Protein 1U5L (pdb70)

Sequence (107 aa):
GSVVGGLGGYALGSAMSGMRMNFDRPEERQWWNENSNRYPNQVYYKEYNDRSVPEGRFVRDCVNITVTEYKIDPNENQNVTQVEVRVMKQVIQEMCMQQYQQYQLASGSVVGGLGGYALGSAMSGMRMNFDRPEERQWWNENSNRYPNQVYYKEYNDRSVPEGRFVRDCVNITVTEYKIDPNENQNVTQVEVRVMKQVIQEMCMQQYQQYQLASGSVVGGLGGYALGSAMSGMRMNFDRPEERQWWNENSNRYPNQVYYKEYNDRSVPEGRFVRDCVNITVTEYKIDPNENQNVTQVEVRVMKQVIQEMCMQQYQQYQLASGSVVGGLGGYALGSAMSGMRMNFDRPEERQWWNENSNRYPNQVYYKEYNDRSVPEGRFVRDCVNITVTEYKIDPNENQNVTQVEVRVMKQVIQEMCMQQYQQYQLASGSVVGGLGGYALGSAMSGMRMNFDRPEERQWWNENSNRYPNQVYYKEYNDRSVPEGRFVRDCVNITVTEYKIDPNENQNVTQVEVRVMKQVIQEMCMQQYQQYQLASGSVVGGLGGYALGSAMSGMRMNFDRPEERQWWNENSNRYPNQVYYKEYNDRSVPEGRFVRDCVNITVTEYKIDPNENQNVTQVEVRVMKQVIQEMCMQQYQQYQLASGSVVGGLGGYALGSAMSGMRMNFDRPEERQWWNENSNRYPNQVYYKEYNDRSVPEGRFVRDCVNITVTEYKIDPNENQNVTQVEVRVMKQVIQEMCMQQYQQYQLASGSVVGGLGGYALGSAMSGMRMNFDRPEERQWWNENSNRYPNQVYYKEYNDRSVPEGRFVRDCVNITVTEYKIDPNENQNVTQVEVRVMKQVIQEMCMQQYQQYQLASGSVVGGLGGYALGSAMSGMRMNFDRPEERQWWNENSNRYPNQVYYKEYNDRSVPEGRFVRDCVNITVTEYKIDPNENQNVTQVEVRVMKQVIQEMCMQQYQQYQLASGSVVGGLGGYALGSAMSGMRMNFDRPEERQWWNENSNRYPNQVYYKEYNDRSVPEGRFVRDCVNITVTEYKIDPNENQNVTQVEVRVMKQVIQEMCMQQYQQYQLASGSVVGGLGGYALGSAMSGMRMNFDRPEERQWWNENSNRYPNQVYYKEYNDRSVPEGRFVRDCVNITVTEYKIDPNENQNVTQVEVRVMKQVIQEMCMQQYQQYQLASGSVVGGLGGYALGSAMSGMRMNFDRPEERQWWNENSNRYPNQVYYKEYNDRSVPEGRFVRDCVNITVTEYKIDPNENQNVTQVEVRVMKQVIQEMCMQQYQQYQLASGSVVGGLGGYALGSAMSGMRMNFDRPEERQWWNENSNRYPNQVYYKEYNDRSVPEGRFVRDCVNITVTEYKIDPNENQNVTQVEVRVMKQVIQEMCMQQYQQYQLASGSVVGGLGGYALGSAMSGMRMNFDRPEERQWWNENSNRYPNQVYYKEYNDRSVPEGRFVRDCVNITVTEYKIDPNENQNVTQVEVRVMKQVIQEMCMQQYQQYQLASGSVVGGLGGYALGSAMSGMRMNFDRPEERQWWNENSNRYPNQVYYKEYNDRSVPEGRFVRDCVNITVTEYKIDPNENQNVTQVEVRVMKQVIQEMCMQQYQQYQLASGSVVGGLGGYALGSAMSGMRMNFDRPEERQWWNENSNRYPNQVYYKEYNDRSVPEGRFVRDCVNITVTEYKIDPNENQNVTQVEVRVMKQVIQEMCMQQYQQYQLASGSVVGGLGGYALGSAMSGMRMNFDRPEERQWWNENSNRYPNQVYYKEYNDRSVPEGRFVRDCVNITVTEYKIDPNENQNVTQVEVRVMKQVIQEMCMQQYQQYQLASGSVVGGLGGYALGSAMSGMRMNFDRPEERQWWNENSNRYPNQVYYKEYNDRSVPEGRFVRDCVNITVTEYKIDPNENQNVTQVEVRVMKQVIQEMCMQQYQQYQLASGSVVGGLGGYALGSAMSGMRMNFDRPEERQWWNENSNRYPNQVYYKEYNDRSVPEGRFVRDCVNITVTEYKIDPNENQNVTQVEVRVMKQVIQEMCMQQYQQYQLASGSVVGGLGGYALGSAMSGMRMNFDRPEERQWWNENSNRYPNQVYYKEYNDRSVPEGRFVRDCVNITVTEYKIDPNENQNVTQVEVRVMKQVIQEMCMQQYQQYQLAS

CATH classification: 1.10.790.10

Radius of gyration: 13.95 Å; Cα contacts (8 Å, |Δi|>4): 110; chains: 1; bounding box: 38×28×26 Å

InterPro domains:
  IPR000817 Prion protein [SM00157] (26-257)
  IPR022416 Prion/Doppel protein, beta-ribbon domain [PF00377] (156-268)
  IPR022416 Prion/Doppel protein, beta-ribbon domain [PS00291] (135-150)
  IPR025860 Major prion protein N-terminal [PF11587] (1-26)
  IPR036924 Prion/Doppel beta-ribbon domain superfamily [G3DSA:1.10.790.10] (111-250)
  IPR036924 Prion/Doppel beta-ribbon domain superfamily [SSF54098] (146-249)

Secondary structure (DSSP, 8-state):
--S-SS-BTBEE----SS-----SSHHHHHHHHH-SS---S--EEPPPSS----TTHHHHHHHHHHHHHTT--TTTTSS--HHHHHHHHHHHHHHHHHHHHHHHHH-

Organism: Trachemys scripta (NCBI:txid34903)

Nearest PDB structures (foldseek):
  1u5l-assembly1_A  TM=9.278E-01  e=4.563E-16  Trachemys scripta
  6sv2-assembly1_A  TM=7.487E-01  e=4.931E-07  Homo sapiens
  1e1s-assembly1_A  TM=7.361E-01  e=8.652E-07  Homo sapiens
  1qm2-assembly1_A  TM=7.498E-01  e=1.044E-06  Homo sapiens
  4dgi-assembly1_A  TM=7.577E-01  e=9.290E-06  Homo sapiens

Foldseek 3Di:
DDDDQACPAWAKDDFPQLDADDDPDDPLRVVVVVDRDLDTRIWTFHDDPPLPDDLPPRLVVRLVVNCVSRQDDCVGNVHDDVSCVPNSRRSSSVSVSVVCVVSVVVD

Solvent-accessible surface area: 7031 Å² total; per-residue (Å²): 124,122,136,93,50,20,70,81,80,58,25,49,6,76,61,38,89,65,38,185,31,136,30,139,137,89,98,1,124,124,47,23,101,118,62,114,74,98,40,67,31,45,0,14,13,72,114,22,125,88,136,98,12,79,109,39,105,2,4,159,32,1,6,74,16,0,24,83,60,23,137,14,74,57,144,120,48,149,136,20,72,143,36,27,31,88,0,1,97,72,0,0,41,74,5,0,64,118,7,25,97,76,5,76,122,75,77

Structure (mmCIF, N/CA/C/O backbone):
data_1U5L
#
_entry.id   1U5L
#
loop_
_atom_site.group_PDB
_atom_site.id
_atom_site.type_symbol
_atom_site.label_atom_id
_atom_site.label_alt_id
_atom_site.label_comp_id
_atom_site.label_asym_id
_atom_site.label_entity_id
_atom_site.label_seq_id
_atom_site.pdbx_PDB_ins_code
_atom_site.Cartn_x
_atom_site.Cartn_y
_atom_site.Cartn_z
_atom_site.occupancy
_atom_site.B_iso_or_equiv
_atom_site.auth_seq_id
_atom_site.auth_comp_id
_atom_site.auth_asym_id
_atom_site.auth_atom_id
_atom_site.pdbx_PDB_model_num
ATOM 1 N N . GLY A 1 1 ? 2.997 -17.854 12.427 1.00 0.00 119 GLY A N 1
ATOM 2 C CA . GLY A 1 1 ? 4.056 -16.873 12.689 1.00 0.00 119 GLY A CA 1
ATOM 3 C C . GLY A 1 1 ? 3.704 -16.049 13.913 1.00 0.00 119 GLY A C 1
ATOM 4 O O . GLY A 1 1 ? 2.556 -15.628 14.060 1.00 0.00 119 GLY A O 1
ATOM 8 N N . SER A 1 2 ? 4.673 -15.808 14.800 1.00 0.00 120 SER A N 1
ATOM 9 C CA . SER A 1 2 ? 4.504 -15.029 16.016 1.00 0.00 120 SER A CA 1
ATOM 10 C C . SER A 1 2 ? 3.794 -13.695 15.767 1.00 0.00 120 SER A C 1
ATOM 11 O O . SER A 1 2 ? 2.775 -13.455 16.418 1.00 0.00 120 SER A O 1
ATOM 19 N N . VAL A 1 3 ? 4.307 -12.844 14.869 1.00 0.00 121 VAL A N 1
ATOM 20 C CA . VAL A 1 3 ? 3.833 -11.477 14.635 1.00 0.00 121 VAL A CA 1
ATOM 21 C C . VAL A 1 3 ? 4.599 -10.877 13.436 1.00 0.00 121 VAL A C 1
ATOM 22 O O . VAL A 1 3 ? 5.415 -9.967 13.588 1.00 0.00 121 VAL A O 1
ATOM 35 N N . VAL A 1 4 ? 4.378 -11.388 12.222 1.00 0.00 122 VAL A N 1
ATOM 36 C CA . VAL A 1 4 ? 4.977 -10.847 11.002 1.00 0.00 122 VAL A CA 1
ATOM 37 C C . VAL A 1 4 ? 3.907 -10.840 9.919 1.00 0.00 122 VAL A C 1
ATOM 38 O O . VAL A 1 4 ? 3.347 -11.886 9.579 1.00 0.00 122 VAL A O 1
ATOM 51 N N . GLY A 1 5 ? 3.677 -9.665 9.337 1.00 0.00 123 GLY A N 1
ATOM 52 C CA . GLY A 1 5 ? 2.793 -9.511 8.197 1.00 0.00 123 GLY A CA 1
ATOM 53 C C . GLY A 1 5 ? 3.431 -10.101 6.945 1.00 0.00 123 GLY A C 1
ATOM 54 O O . GLY A 1 5 ? 2.752 -10.806 6.198 1.00 0.00 123 GLY A O 1
ATOM 58 N N . GLY A 1 6 ? 4.726 -9.860 6.736 1.00 0.00 124 GLY A N 1
ATOM 59 C CA . GLY A 1 6 ? 5.491 -10.396 5.624 1.00 0.00 124 GLY A CA 1
ATOM 60 C C . GLY A 1 6 ? 6.950 -9.945 5.538 1.00 0.00 124 GLY A C 1
ATOM 61 O O . GLY A 1 6 ? 7.600 -10.359 4.586 1.00 0.00 124 GLY A O 1
ATOM 65 N N . LEU A 1 7 ? 7.472 -9.111 6.459 1.00 0.00 125 LEU A N 1
ATOM 66 C CA . LEU A 1 7 ? 8.799 -8.503 6.427 1.00 0.00 125 LEU A CA 1
ATOM 67 C C . LEU A 1 7 ? 9.932 -9.318 5.832 1.00 0.00 125 LEU A C 1
ATOM 68 O O . LEU A 1 7 ? 10.164 -9.269 4.631 1.00 0.00 125 LEU A O 1
ATOM 84 N N . GLY A 1 8 ? 10.669 -9.984 6.695 1.00 0.00 126 GLY A N 1
ATOM 85 C CA . GLY A 1 8 ? 11.673 -11.006 6.394 1.00 0.00 126 GLY A CA 1
ATOM 86 C C . GLY A 1 8 ? 12.664 -10.689 5.259 1.00 0.00 126 GLY A C 1
ATOM 87 O O . GLY A 1 8 ? 13.185 -11.627 4.659 1.00 0.00 126 GLY A O 1
ATOM 91 N N . GLY A 1 9 ? 12.929 -9.418 4.950 1.00 0.00 127 GLY A N 1
ATOM 92 C CA . GLY A 1 9 ? 13.741 -8.994 3.813 1.00 0.00 127 GLY A CA 1
ATOM 93 C C . GLY A 1 9 ? 13.230 -7.701 3.173 1.00 0.00 127 GLY A C 1
ATOM 94 O O . GLY A 1 9 ? 13.989 -7.026 2.466 1.00 0.00 127 GLY A O 1
ATOM 98 N N . TYR A 1 10 ? 11.983 -7.315 3.454 1.00 0.00 128 TYR A N 1
ATOM 99 C CA . TYR A 1 10 ? 11.466 -5.963 3.270 1.00 0.00 128 TYR A CA 1
ATOM 100 C C . TYR A 1 10 ? 11.941 -5.113 4.440 1.00 0.00 128 TYR A C 1
ATOM 101 O O . TYR A 1 10 ? 11.954 -5.552 5.593 1.00 0.00 128 TYR A O 1
ATOM 119 N N . ALA A 1 11 ? 12.298 -3.876 4.129 1.00 0.00 129 ALA A N 1
ATOM 120 C CA . ALA A 1 11 ? 12.359 -2.766 5.049 1.00 0.00 129 ALA A CA 1
ATOM 121 C C . ALA A 1 11 ? 10.927 -2.259 5.176 1.00 0.00 129 ALA A C 1
ATOM 122 O O . ALA A 1 11 ? 10.358 -1.814 4.185 1.00 0.00 129 ALA A O 1
ATOM 129 N N . LEU A 1 12 ? 10.271 -2.380 6.329 1.00 0.00 130 LEU A N 1
ATOM 130 C CA . LEU A 1 12 ? 8.925 -1.845 6.473 1.00 0.00 130 LEU A CA 1
ATOM 131 C C . LEU A 1 12 ? 8.999 -0.397 6.911 1.00 0.00 130 LEU A C 1
ATOM 132 O O . LEU A 1 12 ? 9.991 0.057 7.494 1.00 0.00 130 LEU A O 1
ATOM 148 N N . GLY A 1 13 ? 7.913 0.317 6.647 1.00 0.00 131 GLY A N 1
ATOM 149 C CA . GLY A 1 13 ? 7.774 1.678 7.121 1.00 0.00 131 GLY A CA 1
ATOM 150 C C . GLY A 1 13 ? 7.333 1.705 8.574 1.00 0.00 131 GLY A C 1
ATOM 151 O O . GLY A 1 13 ? 6.994 0.665 9.148 1.00 0.00 131 GLY A O 1
ATOM 155 N N . SER A 1 14 ? 7.284 2.894 9.173 1.00 0.00 132 SER A N 1
ATOM 156 C CA . SER A 1 14 ? 6.494 3.070 10.369 1.00 0.00 132 SER A CA 1
ATOM 157 C C . SER A 1 14 ? 5.016 3.022 9.995 1.00 0.00 132 SER A C 1
ATOM 158 O O . SER A 1 14 ? 4.601 3.317 8.872 1.00 0.00 132 SER A O 1
ATOM 166 N N . ALA A 1 15 ? 4.230 2.631 10.981 1.00 0.00 133 ALA A N 1
ATOM 167 C CA . ALA A 1 15 ? 2.789 2.706 11.000 1.00 0.00 133 ALA A CA 1
ATOM 168 C C . ALA A 1 15 ? 2.395 4.168 11.190 1.00 0.00 133 ALA A C 1
ATOM 169 O O . ALA A 1 15 ? 2.413 4.695 12.305 1.00 0.00 133 ALA A O 1
ATOM 176 N N . MET A 1 16 ? 2.108 4.792 10.056 1.00 0.00 134 MET A N 1
ATOM 177 C CA . MET A 1 16 ? 1.878 6.204 9.784 1.00 0.00 134 MET A CA 1
ATOM 178 C C . MET A 1 16 ? 1.081 6.878 10.905 1.00 0.00 134 MET A C 1
ATOM 179 O O . MET A 1 16 ? 1.713 7.543 11.724 1.00 0.00 134 MET A O 1
ATOM 193 N N . SER A 1 17 ? -0.244 6.668 10.987 1.00 0.00 135 SER A N 1
ATOM 194 C CA . SER A 1 17 ? -1.174 6.839 12.115 1.00 0.00 135 SER A CA 1
ATOM 195 C C . SER A 1 17 ? -2.565 7.301 11.669 1.00 0.00 135 SER A C 1
ATOM 196 O O . SER A 1 17 ? -2.686 8.208 10.847 1.00 0.00 135 SER A O 1
ATOM 204 N N . GLY A 1 18 ? -3.604 6.716 12.274 1.00 0.00 136 GLY A N 1
ATOM 205 C CA . GLY A 1 18 ? -5.008 7.087 12.124 1.00 0.00 136 GLY A CA 1
ATOM 206 C C . GLY A 1 18 ? -5.418 7.332 10.675 1.00 0.00 136 GLY A C 1
ATOM 207 O O . GLY A 1 18 ? -5.985 8.391 10.396 1.00 0.00 136 GLY A O 1
ATOM 211 N N . MET A 1 19 ? -5.114 6.396 9.766 1.00 0.00 137 MET A N 1
ATOM 212 C CA . MET A 1 19 ? -5.162 6.651 8.328 1.00 0.00 137 MET A CA 1
ATOM 213 C C . MET A 1 19 ? -6.532 7.155 7.860 1.00 0.00 137 MET A C 1
ATOM 214 O O . MET A 1 19 ? -7.586 6.760 8.376 1.00 0.00 137 MET A O 1
ATOM 228 N N . ARG A 1 20 ? -6.519 7.993 6.824 1.00 0.00 138 ARG A N 1
ATOM 229 C CA . ARG A 1 20 ? -7.684 8.607 6.199 1.00 0.00 138 ARG A CA 1
ATOM 230 C C . ARG A 1 20 ? -7.466 8.709 4.700 1.00 0.00 138 ARG A C 1
ATOM 231 O O . ARG A 1 20 ? -6.379 8.424 4.213 1.00 0.00 138 ARG A O 1
ATOM 252 N N . MET A 1 21 ? -8.512 9.099 3.983 1.00 0.00 139 MET A N 1
ATOM 253 C CA . MET A 1 21 ? -8.545 9.306 2.547 1.00 0.00 139 MET A CA 1
ATOM 254 C C . MET A 1 21 ? -9.883 9.992 2.240 1.00 0.00 139 MET A C 1
ATOM 255 O O . MET A 1 21 ? -10.797 9.964 3.073 1.00 0.00 139 MET A O 1
ATOM 269 N N . ASN A 1 22 ? -10.034 10.582 1.051 1.00 0.00 140 ASN A N 1
ATOM 270 C CA . ASN A 1 22 ? -11.281 11.216 0.604 1.00 0.00 140 ASN A CA 1
ATOM 271 C C . ASN A 1 22 ? -11.987 10.393 -0.474 1.00 0.00 140 ASN A C 1
ATOM 272 O O . ASN A 1 22 ? -13.215 10.321 -0.466 1.00 0.00 140 ASN A O 1
ATOM 283 N N . PHE A 1 23 ? -11.213 9.706 -1.321 1.00 0.00 141 PHE A N 1
ATOM 284 C CA . PHE A 1 23 ? -11.599 8.752 -2.358 1.00 0.00 141 PHE A CA 1
ATOM 285 C C . PHE A 1 23 ? -12.378 9.386 -3.511 1.00 0.00 141 PHE A C 1
ATOM 286 O O . PHE A 1 23 ? -13.141 10.342 -3.339 1.00 0.00 141 PHE A O 1
ATOM 303 N N . ASP A 1 24 ? -12.213 8.792 -4.692 1.00 0.00 142 ASP A N 1
ATOM 304 C CA . ASP A 1 24 ? -12.686 9.339 -5.960 1.00 0.00 142 ASP A CA 1
ATOM 305 C C . ASP A 1 24 ? -14.109 8.873 -6.288 1.00 0.00 142 ASP A C 1
ATOM 306 O O . ASP A 1 24 ? -14.893 9.628 -6.861 1.00 0.00 142 ASP A O 1
ATOM 315 N N . ARG A 1 25 ? -14.482 7.644 -5.913 1.00 0.00 143 ARG A N 1
ATOM 316 C CA . ARG A 1 25 ? -15.839 7.136 -5.893 1.00 0.00 143 ARG A CA 1
ATOM 317 C C . ARG A 1 25 ? -16.270 6.968 -4.432 1.00 0.00 143 ARG A C 1
ATOM 318 O O . ARG A 1 25 ? -15.434 6.945 -3.523 1.00 0.00 143 ARG A O 1
ATOM 339 N N . PRO A 1 26 ? -17.580 6.849 -4.183 1.00 0.00 144 PRO A N 1
ATOM 340 C CA . PRO A 1 26 ? -18.128 6.728 -2.840 1.00 0.00 144 PRO A CA 1
ATOM 341 C C . PRO A 1 26 ? -18.053 5.303 -2.294 1.00 0.00 144 PRO A C 1
ATOM 342 O O . PRO A 1 26 ? -18.174 5.137 -1.079 1.00 0.00 144 PRO A O 1
ATOM 353 N N . GLU A 1 27 ? -17.908 4.289 -3.157 1.00 0.00 145 GLU A N 1
ATOM 354 C CA . GLU A 1 27 ? -18.045 2.897 -2.759 1.00 0.00 145 GLU A CA 1
ATOM 355 C C . GLU A 1 27 ? -16.922 2.577 -1.778 1.00 0.00 145 GLU A C 1
ATOM 356 O O . GLU A 1 27 ? -17.164 2.072 -0.682 1.00 0.00 145 GLU A O 1
ATOM 368 N N . GLU A 1 28 ? -15.691 2.891 -2.184 1.00 0.00 146 GLU A N 1
ATOM 369 C CA . GLU A 1 28 ? -14.484 2.634 -1.424 1.00 0.00 146 GLU A CA 1
ATOM 370 C C . GLU A 1 28 ? -14.461 3.496 -0.158 1.00 0.00 146 GLU A C 1
ATOM 371 O O . GLU A 1 28 ? -13.995 3.040 0.879 1.00 0.00 146 GLU A O 1
ATOM 383 N N . ARG A 1 29 ? -15.038 4.704 -0.186 1.00 0.00 147 ARG A N 1
ATOM 384 C CA . ARG A 1 29 ? -15.194 5.513 1.018 1.00 0.00 147 ARG A CA 1
ATOM 385 C C . ARG A 1 29 ? -16.111 4.797 2.000 1.00 0.00 147 ARG A C 1
ATOM 386 O O . ARG A 1 29 ? -15.797 4.733 3.188 1.00 0.00 147 ARG A O 1
ATOM 407 N N . GLN A 1 30 ? -17.230 4.251 1.524 1.00 0.00 148 GLN A N 1
ATOM 408 C CA . GLN A 1 30 ? -18.153 3.534 2.385 1.00 0.00 148 GLN A CA 1
ATOM 409 C C . GLN A 1 30 ? -17.477 2.295 2.968 1.00 0.00 148 GLN A C 1
ATOM 410 O O . GLN A 1 30 ? -17.816 1.892 4.077 1.00 0.00 148 GLN A O 1
ATOM 424 N N . TRP A 1 31 ? -16.538 1.686 2.241 1.00 0.00 149 TRP A N 1
ATOM 425 C CA . TRP A 1 31 ? -15.823 0.510 2.680 1.00 0.00 149 TRP A CA 1
ATOM 426 C C . TRP A 1 31 ? -14.752 0.883 3.703 1.00 0.00 149 TRP A C 1
ATOM 427 O O . TRP A 1 31 ? -14.566 0.207 4.710 1.00 0.00 149 TRP A O 1
ATOM 448 N N . TRP A 1 32 ? -14.069 2.004 3.485 1.00 0.00 150 TRP A N 1
ATOM 449 C CA . TRP A 1 32 ? -13.148 2.565 4.451 1.00 0.00 150 TRP A CA 1
ATOM 450 C C . TRP A 1 32 ? -13.870 2.814 5.764 1.00 0.00 150 TRP A C 1
ATOM 451 O O . TRP A 1 32 ? -13.346 2.479 6.826 1.00 0.00 150 TRP A O 1
ATOM 472 N N . ASN A 1 33 ? -15.063 3.414 5.695 1.00 0.00 151 ASN A N 1
ATOM 473 C CA . ASN A 1 33 ? -15.853 3.708 6.876 1.00 0.00 151 ASN A CA 1
ATOM 474 C C . ASN A 1 33 ? -16.442 2.436 7.483 1.00 0.00 151 ASN A C 1
ATOM 475 O O . ASN A 1 33 ? -16.549 2.363 8.706 1.00 0.00 151 ASN A O 1
ATOM 486 N N . GLU A 1 34 ? -16.738 1.412 6.666 1.00 0.00 152 GLU A N 1
ATOM 487 C CA . GLU A 1 34 ? -17.083 0.044 7.103 1.00 0.00 152 GLU A CA 1
ATOM 488 C C . GLU A 1 34 ? -16.054 -0.395 8.119 1.00 0.00 152 GLU A C 1
ATOM 489 O O . GLU A 1 34 ? -16.418 -0.865 9.193 1.00 0.00 152 GLU A O 1
ATOM 501 N N . ASN A 1 35 ? -14.783 -0.127 7.785 1.00 0.00 153 ASN A N 1
ATOM 502 C CA . ASN A 1 35 ? -13.579 -0.468 8.506 1.00 0.00 153 ASN A CA 1
ATOM 503 C C . ASN A 1 35 ? -13.400 -1.982 8.407 1.00 0.00 153 ASN A C 1
ATOM 504 O O . ASN A 1 35 ? -13.045 -2.442 7.328 1.00 0.00 153 ASN A O 1
ATOM 515 N N . SER A 1 36 ? -13.607 -2.717 9.508 1.00 0.00 154 SER A N 1
ATOM 516 C CA . SER A 1 36 ? -13.199 -4.060 9.927 1.00 0.00 154 SER A CA 1
ATOM 517 C C . SER A 1 36 ? -11.844 -4.593 9.443 1.00 0.00 154 SER A C 1
ATOM 518 O O . SER A 1 36 ? -11.079 -5.109 10.254 1.00 0.00 154 SER A O 1
ATOM 526 N N . ASN A 1 37 ? -11.498 -4.451 8.172 1.00 0.00 155 ASN A N 1
ATOM 527 C CA . ASN A 1 37 ? -10.248 -4.850 7.551 1.00 0.00 155 ASN A CA 1
ATOM 528 C C . ASN A 1 37 ? -9.781 -3.689 6.679 1.00 0.00 155 ASN A C 1
ATOM 529 O O . ASN A 1 37 ? -9.399 -3.846 5.529 1.00 0.00 155 ASN A O 1
ATOM 540 N N . ARG A 1 38 ? -9.794 -2.487 7.259 1.00 0.00 156 ARG A N 1
ATOM 541 C CA . ARG A 1 38 ? -9.116 -1.297 6.737 1.00 0.00 156 ARG A CA 1
ATOM 542 C C . ARG A 1 38 ? -7.585 -1.419 6.800 1.00 0.00 156 ARG A C 1
ATOM 543 O O . ARG A 1 38 ? -6.902 -0.432 6.520 1.00 0.00 156 ARG A O 1
ATOM 564 N N . TYR A 1 39 ? -7.063 -2.592 7.179 1.00 0.00 157 TYR A N 1
ATOM 565 C CA . TYR A 1 39 ? -5.646 -2.922 7.287 1.00 0.00 157 TYR A CA 1
ATOM 566 C C . TYR A 1 39 ? -4.918 -2.038 8.312 1.00 0.00 157 TYR A C 1
ATOM 567 O O . TYR A 1 39 ? -5.516 -1.113 8.878 1.00 0.00 157 TYR A O 1
ATOM 585 N N . PRO A 1 40 ? -3.652 -2.340 8.644 1.00 0.00 158 PRO A N 1
ATOM 586 C CA . PRO A 1 40 ? -2.855 -1.461 9.491 1.00 0.00 158 PRO A CA 1
ATOM 587 C C . PRO A 1 40 ? -2.463 -0.183 8.735 1.00 0.00 158 PRO A C 1
ATOM 588 O O . PRO A 1 40 ? -2.707 -0.033 7.535 1.00 0.00 158 PRO A O 1
ATOM 599 N N . ASN A 1 41 ? -1.842 0.760 9.442 1.00 0.00 159 ASN A N 1
ATOM 600 C CA . ASN A 1 41 ? -1.441 2.074 8.929 1.00 0.00 159 ASN A CA 1
ATOM 601 C C . ASN A 1 41 ? -0.041 1.999 8.289 1.00 0.00 159 ASN A C 1
ATOM 602 O O . ASN A 1 41 ? 0.746 2.932 8.432 1.00 0.00 159 ASN A O 1
ATOM 613 N N . GLN A 1 42 ? 0.353 0.860 7.719 1.00 0.00 160 GLN A N 1
ATOM 614 C CA . GLN A 1 42 ? 1.740 0.558 7.372 1.00 0.00 160 GLN A CA 1
ATOM 615 C C . GLN A 1 42 ? 1.797 -0.095 5.984 1.00 0.00 160 GLN A C 1
ATOM 616 O O . GLN A 1 42 ? 0.767 -0.506 5.456 1.00 0.00 160 GLN A O 1
ATOM 630 N N . VAL A 1 43 ? 2.992 -0.192 5.405 1.00 0.00 161 VAL A N 1
ATOM 631 C CA . VAL A 1 43 ? 3.358 -0.882 4.180 1.00 0.00 161 VAL A CA 1
ATOM 632 C C . VAL A 1 43 ? 4.759 -1.482 4.376 1.00 0.00 161 VAL A C 1
ATOM 633 O O . VAL A 1 43 ? 5.470 -1.159 5.337 1.00 0.00 161 VAL A O 1
ATOM 646 N N . TYR A 1 44 ? 5.169 -2.338 3.449 1.00 0.00 162 TYR A N 1
ATOM 647 C CA . TYR A 1 44 ? 6.475 -2.969 3.389 1.00 0.00 162 TYR A CA 1
ATOM 648 C C . TYR A 1 44 ? 7.145 -2.470 2.112 1.00 0.00 162 TYR A C 1
ATOM 649 O O . TYR A 1 44 ? 6.469 -2.348 1.089 1.00 0.00 162 TYR A O 1
ATOM 667 N N . TYR A 1 45 ? 8.448 -2.188 2.142 1.00 0.00 163 TYR A N 1
ATOM 668 C CA . TYR A 1 45 ? 9.183 -1.766 0.964 1.00 0.00 163 TYR A CA 1
ATOM 669 C C . TYR A 1 45 ? 10.446 -2.597 0.792 1.00 0.00 163 TYR A C 1
ATOM 670 O O . TYR A 1 45 ? 11.102 -3.025 1.734 1.00 0.00 163 TYR A O 1
ATOM 688 N N . LYS A 1 46 ? 10.771 -2.869 -0.463 1.00 0.00 164 LYS A N 1
ATOM 689 C CA . LYS A 1 46 ? 12.090 -3.323 -0.867 1.00 0.00 164 LYS A CA 1
ATOM 690 C C . LYS A 1 46 ? 12.962 -2.075 -0.892 1.00 0.00 164 LYS A C 1
ATOM 691 O O . LYS A 1 46 ? 12.526 -1.025 -1.367 1.00 0.00 164 LYS A O 1
ATOM 710 N N . GLU A 1 47 ? 14.183 -2.180 -0.399 1.00 0.00 165 GLU A N 1
ATOM 711 C CA . GLU A 1 47 ? 15.181 -1.140 -0.588 1.00 0.00 165 GLU A CA 1
ATOM 712 C C . GLU A 1 47 ? 15.792 -1.397 -1.970 1.00 0.00 165 GLU A C 1
ATOM 713 O O . GLU A 1 47 ? 16.149 -2.537 -2.275 1.00 0.00 165 GLU A O 1
ATOM 725 N N . TYR A 1 48 ? 15.854 -0.389 -2.840 1.00 0.00 166 TYR A N 1
ATOM 726 C CA . TYR A 1 48 ? 16.418 -0.497 -4.179 1.00 0.00 166 TYR A CA 1
ATOM 727 C C . TYR A 1 48 ? 17.931 -0.257 -4.126 1.00 0.00 166 TYR A C 1
ATOM 728 O O . TYR A 1 48 ? 18.454 0.340 -3.180 1.00 0.00 166 TYR A O 1
ATOM 746 N N . ASN A 1 49 ? 18.606 -0.633 -5.209 1.00 0.00 167 ASN A N 1
ATOM 747 C CA . ASN A 1 49 ? 19.996 -0.282 -5.499 1.00 0.00 167 ASN A CA 1
ATOM 748 C C . ASN A 1 49 ? 20.099 1.049 -6.243 1.00 0.00 167 ASN A C 1
ATOM 749 O O . ASN A 1 49 ? 21.164 1.668 -6.223 1.00 0.00 167 ASN A O 1
ATOM 760 N N . ASP A 1 50 ? 19.044 1.455 -6.961 1.00 0.00 168 ASP A N 1
ATOM 761 C CA . ASP A 1 50 ? 19.126 2.532 -7.953 1.00 0.00 168 ASP A CA 1
ATOM 762 C C . ASP A 1 50 ? 19.296 3.899 -7.283 1.00 0.00 168 ASP A C 1
ATOM 763 O O . ASP A 1 50 ? 19.844 4.813 -7.898 1.00 0.00 168 ASP A O 1
ATOM 772 N N . ARG A 1 51 ? 18.827 4.024 -6.035 1.00 0.00 169 ARG A N 1
ATOM 773 C CA . ARG A 1 51 ? 18.787 5.159 -5.103 1.00 0.00 169 ARG A CA 1
ATOM 774 C C . ARG A 1 51 ? 18.395 6.541 -5.637 1.00 0.00 169 ARG A C 1
ATOM 775 O O . ARG A 1 51 ? 18.278 7.454 -4.813 1.00 0.00 169 ARG A O 1
ATOM 796 N N . SER A 1 52 ? 18.062 6.683 -6.916 1.00 0.00 170 SER A N 1
ATOM 797 C CA . SER A 1 52 ? 17.458 7.851 -7.525 1.00 0.00 170 SER A CA 1
ATOM 798 C C . SER A 1 52 ? 16.167 7.387 -8.202 1.00 0.00 170 SER A C 1
ATOM 799 O O . SER A 1 52 ? 16.180 6.993 -9.369 1.00 0.00 170 SER A O 1
ATOM 807 N N . VAL A 1 53 ? 15.050 7.404 -7.481 1.00 0.00 171 VAL A N 1
ATOM 808 C CA . VAL A 1 53 ? 13.720 7.140 -7.999 1.00 0.00 171 VAL A CA 1
ATOM 809 C C . VAL A 1 53 ? 12.735 8.264 -7.639 1.00 0.00 171 VAL A C 1
ATOM 810 O O . VAL A 1 53 ? 12.921 8.949 -6.630 1.00 0.00 171 VAL A O 1
ATOM 823 N N . PRO A 1 54 ? 11.656 8.417 -8.428 1.00 0.00 172 PRO A N 1
ATOM 824 C CA . PRO A 1 54 ? 10.511 9.272 -8.162 1.00 0.00 172 PRO A CA 1
ATOM 825 C C . PRO A 1 54 ? 9.384 8.503 -7.440 1.00 0.00 172 PRO A C 1
ATOM 826 O O . PRO A 1 54 ? 9.421 7.275 -7.305 1.00 0.00 172 PRO A O 1
ATOM 837 N N . GLU A 1 55 ? 8.302 9.217 -7.120 1.00 0.00 173 GLU A N 1
ATOM 838 C CA . GLU A 1 55 ? 7.009 8.721 -6.628 1.00 0.00 173 GLU A CA 1
ATOM 839 C C . GLU A 1 55 ? 6.312 7.728 -7.584 1.00 0.00 173 GLU A C 1
ATOM 840 O O . GLU A 1 55 ? 5.185 7.305 -7.311 1.00 0.00 173 GLU A O 1
ATOM 852 N N . GLY A 1 56 ? 6.906 7.389 -8.732 1.00 0.00 174 GLY A N 1
ATOM 853 C CA . GLY A 1 56 ? 6.284 6.550 -9.745 1.00 0.00 174 GLY A CA 1
ATOM 854 C C . GLY A 1 56 ? 6.895 5.173 -9.623 1.00 0.00 174 GLY A C 1
ATOM 855 O O . GLY A 1 56 ? 6.362 4.310 -8.927 1.00 0.00 174 GLY A O 1
ATOM 859 N N . ARG A 1 57 ? 8.074 5.029 -10.237 1.00 0.00 175 ARG A N 1
ATOM 860 C CA . ARG A 1 57 ? 8.940 3.849 -10.269 1.00 0.00 175 ARG A CA 1
ATOM 861 C C . ARG A 1 57 ? 8.822 3.034 -8.982 1.00 0.00 175 ARG A C 1
ATOM 862 O O . ARG A 1 57 ? 8.440 1.868 -9.026 1.00 0.00 175 ARG A O 1
ATOM 883 N N . PHE A 1 58 ? 9.164 3.663 -7.858 1.00 0.00 176 PHE A N 1
ATOM 884 C CA . PHE A 1 58 ? 9.310 3.001 -6.574 1.00 0.00 176 PHE A CA 1
ATOM 885 C C . PHE A 1 58 ? 7.948 2.592 -6.031 1.00 0.00 176 PHE A C 1
ATOM 886 O O . PHE A 1 58 ? 7.711 1.413 -5.763 1.00 0.00 176 PHE A O 1
ATOM 903 N N . VAL A 1 59 ? 7.046 3.565 -5.873 1.00 0.00 177 VAL A N 1
ATOM 904 C CA . VAL A 1 59 ? 5.734 3.367 -5.269 1.00 0.00 177 VAL A CA 1
ATOM 905 C C . VAL A 1 59 ? 4.993 2.260 -6.013 1.00 0.00 177 VAL A C 1
ATOM 906 O O . VAL A 1 59 ? 4.392 1.407 -5.369 1.00 0.00 177 VAL A O 1
ATOM 919 N N . ARG A 1 60 ? 5.084 2.200 -7.345 1.00 0.00 178 ARG A N 1
ATOM 920 C CA . ARG A 1 60 ? 4.340 1.203 -8.119 1.00 0.00 178 ARG A CA 1
ATOM 921 C C . ARG A 1 60 ? 4.721 -0.233 -7.759 1.00 0.00 178 ARG A C 1
ATOM 922 O O . ARG A 1 60 ? 3.909 -1.151 -7.869 1.00 0.00 178 ARG A O 1
ATOM 943 N N . ASP A 1 61 ? 5.964 -0.450 -7.351 1.00 0.00 179 ASP A N 1
ATOM 944 C CA . ASP A 1 61 ? 6.440 -1.746 -6.887 1.00 0.00 179 ASP A CA 1
ATOM 945 C C . ASP A 1 61 ? 6.093 -1.900 -5.411 1.00 0.00 179 ASP A C 1
ATOM 946 O O . ASP A 1 61 ? 5.586 -2.936 -5.010 1.00 0.00 179 ASP A O 1
ATOM 955 N N . CYS A 1 62 ? 6.314 -0.861 -4.602 1.00 0.00 180 CYS A N 1
ATOM 956 C CA . CYS A 1 62 ? 6.056 -0.848 -3.166 1.00 0.00 180 CYS A CA 1
ATOM 957 C C . CYS A 1 62 ? 4.588 -1.170 -2.850 1.00 0.00 180 CYS A C 1
ATOM 958 O O . CYS A 1 62 ? 4.286 -1.857 -1.870 1.00 0.00 180 CYS A O 1
ATOM 965 N N . VAL A 1 63 ? 3.658 -0.732 -3.705 1.00 0.00 181 VAL A N 1
ATOM 966 C CA . VAL A 1 63 ? 2.260 -1.071 -3.529 1.00 0.00 181 VAL A CA 1
ATOM 967 C C . VAL A 1 63 ? 2.055 -2.549 -3.811 1.00 0.00 181 VAL A C 1
ATOM 968 O O . VAL A 1 63 ? 1.484 -3.239 -2.971 1.00 0.00 181 VAL A O 1
ATOM 981 N N . ASN A 1 64 ? 2.587 -3.035 -4.939 1.00 0.00 182 ASN A N 1
ATOM 982 C CA . ASN A 1 64 ? 2.586 -4.439 -5.338 1.00 0.00 182 ASN A CA 1
ATOM 983 C C . ASN A 1 64 ? 3.137 -5.311 -4.208 1.00 0.00 182 ASN A C 1
ATOM 984 O O . ASN A 1 64 ? 2.526 -6.331 -3.906 1.00 0.00 182 ASN A O 1
ATOM 995 N N . ILE A 1 65 ? 4.232 -4.909 -3.552 1.00 0.00 183 ILE A N 1
ATOM 996 C CA . ILE A 1 65 ? 4.778 -5.575 -2.372 1.00 0.00 183 ILE A CA 1
ATOM 997 C C . ILE A 1 65 ? 3.675 -5.729 -1.320 1.00 0.00 183 ILE A C 1
ATOM 998 O O . ILE A 1 65 ? 3.385 -6.841 -0.880 1.00 0.00 183 ILE A O 1
ATOM 1014 N N . THR A 1 66 ? 3.056 -4.628 -0.896 1.00 0.00 184 THR A N 1
ATOM 1015 C CA . THR A 1 66 ? 2.183 -4.670 0.259 1.00 0.00 184 THR A CA 1
ATOM 1016 C C . THR A 1 66 ? 0.892 -5.436 -0.084 1.00 0.00 184 THR A C 1
ATOM 1017 O O . THR A 1 66 ? 0.447 -6.237 0.732 1.00 0.00 184 THR A O 1
ATOM 1028 N N . VAL A 1 67 ? 0.336 -5.311 -1.296 1.00 0.00 185 VAL A N 1
ATOM 1029 C CA . VAL A 1 67 ? -0.841 -6.092 -1.708 1.00 0.00 185 VAL A CA 1
ATOM 1030 C C . VAL A 1 67 ? -0.524 -7.582 -1.877 1.00 0.00 185 VAL A C 1
ATOM 1031 O O . VAL A 1 67 ? -1.425 -8.407 -1.716 1.00 0.00 185 VAL A O 1
ATOM 1044 N N . THR A 1 68 ? 0.734 -7.928 -2.167 1.00 0.00 186 THR A N 1
ATOM 1045 C CA . THR A 1 68 ? 1.201 -9.316 -2.146 1.00 0.00 186 THR A CA 1
ATOM 1046 C C . THR A 1 68 ? 1.084 -9.845 -0.712 1.00 0.00 186 THR A C 1
ATOM 1047 O O . THR A 1 68 ? 0.374 -10.817 -0.471 1.00 0.00 186 THR A O 1
ATOM 1058 N N . GLU A 1 69 ? 1.738 -9.193 0.255 1.00 0.00 187 GLU A N 1
ATOM 1059 C CA . GLU A 1 69 ? 1.802 -9.686 1.631 1.00 0.00 187 GLU A CA 1
ATOM 1060 C C . GLU A 1 69 ? 0.442 -9.581 2.338 1.00 0.00 187 GLU A C 1
ATOM 1061 O O . GLU A 1 69 ? 0.170 -10.342 3.271 1.00 0.00 187 GLU A O 1
ATOM 1073 N N . TYR A 1 70 ? -0.424 -8.664 1.898 1.00 0.00 188 TYR A N 1
ATOM 1074 C CA . TYR A 1 70 ? -1.814 -8.542 2.335 1.00 0.00 188 TYR A CA 1
ATOM 1075 C C . TYR A 1 70 ? -2.742 -9.524 1.603 1.00 0.00 188 TYR A C 1
ATOM 1076 O O . TYR A 1 70 ? -3.911 -9.634 1.977 1.00 0.00 188 TYR A O 1
ATOM 1094 N N . LYS A 1 71 ? -2.249 -10.233 0.579 1.00 0.00 189 LYS A N 1
ATOM 1095 C CA . LYS A 1 71 ? -2.985 -11.203 -0.226 1.00 0.00 189 LYS A CA 1
ATOM 1096 C C . LYS A 1 71 ? -4.289 -10.599 -0.762 1.00 0.00 189 LYS A C 1
ATOM 1097 O O . LYS A 1 71 ? -5.371 -11.046 -0.373 1.00 0.00 189 LYS A O 1
ATOM 1116 N N . ILE A 1 72 ? -4.199 -9.607 -1.658 1.00 0.00 190 ILE A N 1
ATOM 1117 C CA . ILE A 1 72 ? -5.354 -8.899 -2.222 1.00 0.00 190 ILE A CA 1
ATOM 1118 C C . ILE A 1 72 ? -5.307 -9.000 -3.750 1.00 0.00 190 ILE A C 1
ATOM 1119 O O . ILE A 1 72 ? -4.727 -8.134 -4.417 1.00 0.00 190 ILE A O 1
ATOM 1135 N N . ASP A 1 73 ? -5.976 -9.995 -4.337 1.00 0.00 191 ASP A N 1
ATOM 1136 C CA . ASP A 1 73 ? -6.204 -10.009 -5.782 1.00 0.00 191 ASP A CA 1
ATOM 1137 C C . ASP A 1 73 ? -7.561 -10.630 -6.102 1.00 0.00 191 ASP A C 1
ATOM 1138 O O . ASP A 1 73 ? -7.788 -11.786 -5.745 1.00 0.00 191 ASP A O 1
ATOM 1147 N N . PRO A 1 74 ? -8.481 -9.936 -6.800 1.00 0.00 192 PRO A N 1
ATOM 1148 C CA . PRO A 1 74 ? -9.760 -10.525 -7.190 1.00 0.00 192 PRO A CA 1
ATOM 1149 C C . PRO A 1 74 ? -9.585 -11.675 -8.187 1.00 0.00 192 PRO A C 1
ATOM 1150 O O . PRO A 1 74 ? -10.539 -12.425 -8.383 1.00 0.00 192 PRO A O 1
ATOM 1161 N N . ASN A 1 75 ? -8.394 -11.826 -8.781 1.00 0.00 193 ASN A N 1
ATOM 1162 C CA . ASN A 1 75 ? -8.043 -12.867 -9.743 1.00 0.00 193 ASN A CA 1
ATOM 1163 C C . ASN A 1 75 ? -7.115 -13.923 -9.130 1.00 0.00 193 ASN A C 1
ATOM 1164 O O . ASN A 1 75 ? -6.327 -14.586 -9.811 1.00 0.00 193 ASN A O 1
ATOM 1175 N N . GLU A 1 76 ? -7.115 -14.019 -7.804 1.00 0.00 194 GLU A N 1
ATOM 1176 C CA . GLU A 1 76 ? -6.453 -15.072 -7.059 1.00 0.00 194 GLU A CA 1
ATOM 1177 C C . GLU A 1 76 ? -7.382 -15.486 -5.928 1.00 0.00 194 GLU A C 1
ATOM 1178 O O . GLU A 1 76 ? -7.796 -16.638 -5.843 1.00 0.00 194 GLU A O 1
ATOM 1190 N N . ASN A 1 77 ? -7.758 -14.526 -5.084 1.00 0.00 195 ASN A N 1
ATOM 1191 C CA . ASN A 1 77 ? -8.540 -14.778 -3.880 1.00 0.00 195 ASN A CA 1
ATOM 1192 C C . ASN A 1 77 ? -9.945 -15.221 -4.268 1.00 0.00 195 ASN A C 1
ATOM 1193 O O . ASN A 1 77 ? -10.516 -16.100 -3.624 1.00 0.00 195 ASN A O 1
ATOM 1204 N N . GLN A 1 78 ? -10.521 -14.555 -5.278 1.00 0.00 196 GLN A N 1
ATOM 1205 C CA . GLN A 1 78 ? -11.904 -14.651 -5.754 1.00 0.00 196 GLN A CA 1
ATOM 1206 C C . GLN A 1 78 ? -12.933 -14.105 -4.749 1.00 0.00 196 GLN A C 1
ATOM 1207 O O . GLN A 1 78 ? -14.115 -13.996 -5.076 1.00 0.00 196 GLN A O 1
ATOM 1221 N N . ASN A 1 79 ? -12.506 -13.692 -3.553 1.00 0.00 197 ASN A N 1
ATOM 1222 C CA . ASN A 1 79 ? -13.363 -13.250 -2.451 1.00 0.00 197 ASN A CA 1
ATOM 1223 C C . ASN A 1 79 ? -13.205 -11.748 -2.203 1.00 0.00 197 ASN A C 1
ATOM 1224 O O . ASN A 1 79 ? -13.609 -11.251 -1.155 1.00 0.00 197 ASN A O 1
ATOM 1235 N N . VAL A 1 80 ? -12.592 -11.022 -3.141 1.00 0.00 198 VAL A N 1
ATOM 1236 C CA . VAL A 1 80 ? -12.382 -9.583 -3.080 1.00 0.00 198 VAL A CA 1
ATOM 1237 C C . VAL A 1 80 ? -13.118 -8.948 -4.254 1.00 0.00 198 VAL A C 1
ATOM 1238 O O . VAL A 1 80 ? -13.344 -9.606 -5.277 1.00 0.00 198 VAL A O 1
ATOM 1251 N N . THR A 1 81 ? -13.491 -7.682 -4.099 1.00 0.00 199 THR A N 1
ATOM 1252 C CA . THR A 1 81 ? -14.333 -6.924 -5.008 1.00 0.00 199 THR A CA 1
ATOM 1253 C C . THR A 1 81 ? -13.605 -5.621 -5.359 1.00 0.00 199 THR A C 1
ATOM 1254 O O . THR A 1 81 ? -12.816 -5.111 -4.563 1.00 0.00 199 THR A O 1
ATOM 1265 N N . GLN A 1 82 ? -13.848 -5.054 -6.542 1.00 0.00 200 GLN A N 1
ATOM 1266 C CA . GLN A 1 82 ? -13.141 -3.865 -7.017 1.00 0.00 200 GLN A CA 1
ATOM 1267 C C . GLN A 1 82 ? -13.494 -2.592 -6.214 1.00 0.00 200 GLN A C 1
ATOM 1268 O O . GLN A 1 82 ? -12.971 -1.523 -6.534 1.00 0.00 200 GLN A O 1
ATOM 1282 N N . VAL A 1 83 ? -14.359 -2.650 -5.191 1.00 0.00 201 VAL A N 1
ATOM 1283 C CA . VAL A 1 83 ? -14.358 -1.615 -4.159 1.00 0.00 201 VAL A CA 1
ATOM 1284 C C . VAL A 1 83 ? -13.099 -1.755 -3.290 1.00 0.00 201 VAL A C 1
ATOM 1285 O O . VAL A 1 83 ? -12.302 -0.819 -3.243 1.00 0.00 201 VAL A O 1
ATOM 1298 N N . GLU A 1 84 ? -12.865 -2.895 -2.629 1.00 0.00 202 GLU A N 1
ATOM 1299 C CA . GLU A 1 84 ? -11.749 -3.018 -1.688 1.00 0.00 202 GLU A CA 1
ATOM 1300 C C . GLU A 1 84 ? -10.392 -2.918 -2.395 1.00 0.00 202 GLU A C 1
ATOM 1301 O O . GLU A 1 84 ? -9.460 -2.355 -1.821 1.00 0.00 202 GLU A O 1
ATOM 1313 N N . VAL A 1 85 ? -10.288 -3.346 -3.665 1.00 0.00 203 VAL A N 1
ATOM 1314 C CA . VAL A 1 85 ? -9.044 -3.197 -4.426 1.00 0.00 203 VAL A CA 1
ATOM 1315 C C . VAL A 1 85 ? -8.668 -1.716 -4.502 1.00 0.00 203 VAL A C 1
ATOM 1316 O O . VAL A 1 85 ? -7.514 -1.341 -4.355 1.00 0.00 203 VAL A O 1
ATOM 1329 N N . ARG A 1 86 ? -9.667 -0.864 -4.726 1.00 0.00 204 ARG A N 1
ATOM 1330 C CA . ARG A 1 86 ? -9.510 0.559 -4.951 1.00 0.00 204 ARG A CA 1
ATOM 1331 C C . ARG A 1 86 ? -9.084 1.242 -3.663 1.00 0.00 204 ARG A C 1
ATOM 1332 O O . ARG A 1 86 ? -8.201 2.095 -3.713 1.00 0.00 204 ARG A O 1
ATOM 1353 N N . VAL A 1 87 ? -9.663 0.849 -2.526 1.00 0.00 205 VAL A N 1
ATOM 1354 C CA . VAL A 1 87 ? -9.220 1.290 -1.210 1.00 0.00 205 VAL A CA 1
ATOM 1355 C C . VAL A 1 87 ? -7.748 0.935 -1.080 1.00 0.00 205 VAL A C 1
ATOM 1356 O O . VAL A 1 87 ? -6.904 1.832 -1.023 1.00 0.00 205 VAL A O 1
ATOM 1369 N N . MET A 1 88 ? -7.434 -0.361 -1.079 1.00 0.00 206 MET A N 1
ATOM 1370 C CA . MET A 1 88 ? -6.104 -0.859 -0.770 1.00 0.00 206 MET A CA 1
ATOM 1371 C C . MET A 1 88 ? -5.088 -0.539 -1.860 1.00 0.00 206 MET A C 1
ATOM 1372 O O . MET A 1 88 ? -3.921 -0.870 -1.715 1.00 0.00 206 MET A O 1
ATOM 1386 N N . LYS A 1 89 ? -5.488 0.142 -2.931 1.00 0.00 207 LYS A N 1
ATOM 1387 C CA . LYS A 1 89 ? -4.566 0.789 -3.841 1.00 0.00 207 LYS A CA 1
ATOM 1388 C C . LYS A 1 89 ? -4.381 2.223 -3.419 1.00 0.00 207 LYS A C 1
ATOM 1389 O O . LYS A 1 89 ? -3.283 2.566 -3.004 1.00 0.00 207 LYS A O 1
ATOM 1408 N N . GLN A 1 90 ? -5.422 3.058 -3.496 1.00 0.00 208 GLN A N 1
ATOM 1409 C CA . GLN A 1 90 ? -5.323 4.490 -3.234 1.00 0.00 208 GLN A CA 1
ATOM 1410 C C . GLN A 1 90 ? -4.559 4.764 -1.941 1.00 0.00 208 GLN A C 1
ATOM 1411 O O . GLN A 1 90 ? -3.635 5.579 -1.924 1.00 0.00 208 GLN A O 1
ATOM 1425 N N . VAL A 1 91 ? -4.944 4.056 -0.885 1.00 0.00 209 VAL A N 1
ATOM 1426 C CA . VAL A 1 91 ? -4.388 4.137 0.451 1.00 0.00 209 VAL A CA 1
ATOM 1427 C C . VAL A 1 91 ? -2.954 3.613 0.496 1.00 0.00 209 VAL A C 1
ATOM 1428 O O . VAL A 1 91 ? -2.136 4.239 1.162 1.00 0.00 209 VAL A O 1
ATOM 1441 N N . ILE A 1 92 ? -2.634 2.496 -0.172 1.00 0.00 210 ILE A N 1
ATOM 1442 C CA . ILE A 1 92 ? -1.302 1.933 -0.092 1.00 0.00 210 ILE A CA 1
ATOM 1443 C C . ILE A 1 92 ? -0.399 2.839 -0.911 1.00 0.00 210 ILE A C 1
ATOM 1444 O O . ILE A 1 92 ? 0.654 3.156 -0.392 1.00 0.00 210 ILE A O 1
ATOM 1460 N N . GLN A 1 93 ? -0.776 3.331 -2.102 1.00 0.00 211 GLN A N 1
ATOM 1461 C CA . GLN A 1 93 ? 0.030 4.322 -2.796 1.00 0.00 211 GLN A CA 1
ATOM 1462 C C . GLN A 1 93 ? 0.275 5.511 -1.874 1.00 0.00 211 GLN A C 1
ATOM 1463 O O . GLN A 1 93 ? 1.420 5.925 -1.806 1.00 0.00 211 GLN A O 1
ATOM 1477 N N . GLU A 1 94 ? -0.723 6.071 -1.181 1.00 0.00 212 GLU A N 1
ATOM 1478 C CA . GLU A 1 94 ? -0.471 7.215 -0.298 1.00 0.00 212 GLU A CA 1
ATOM 1479 C C . GLU A 1 94 ? 0.480 6.832 0.838 1.00 0.00 212 GLU A C 1
ATOM 1480 O O . GLU A 1 94 ? 1.521 7.472 1.005 1.00 0.00 212 GLU A O 1
ATOM 1492 N N . MET A 1 95 ? 0.211 5.742 1.559 1.00 0.00 213 MET A N 1
ATOM 1493 C CA . MET A 1 95 ? 1.117 5.304 2.618 1.00 0.00 213 MET A CA 1
ATOM 1494 C C . MET A 1 95 ? 2.492 4.829 2.100 1.00 0.00 213 MET A C 1
ATOM 1495 O O . MET A 1 95 ? 3.453 4.795 2.872 1.00 0.00 213 MET A O 1
ATOM 1509 N N . CYS A 1 96 ? 2.621 4.525 0.805 1.00 0.00 214 CYS A N 1
ATOM 1510 C CA . CYS A 1 96 ? 3.850 4.145 0.131 1.00 0.00 214 CYS A CA 1
ATOM 1511 C C . CYS A 1 96 ? 4.561 5.380 -0.401 1.00 0.00 214 CYS A C 1
ATOM 1512 O O . CYS A 1 96 ? 5.774 5.345 -0.553 1.00 0.00 214 CYS A O 1
ATOM 1519 N N . MET A 1 97 ? 3.835 6.452 -0.713 1.00 0.00 215 MET A N 1
ATOM 1520 C CA . MET A 1 97 ? 4.375 7.709 -1.196 1.00 0.00 215 MET A CA 1
ATOM 1521 C C . MET A 1 97 ? 5.020 8.448 -0.041 1.00 0.00 215 MET A C 1
ATOM 1522 O O . MET A 1 97 ? 6.089 9.023 -0.245 1.00 0.00 215 MET A O 1
ATOM 1536 N N . GLN A 1 98 ? 4.437 8.398 1.162 1.00 0.00 216 GLN A N 1
ATOM 1537 C CA . GLN A 1 98 ? 5.105 8.961 2.310 1.00 0.00 216 GLN A CA 1
ATOM 1538 C C . GLN A 1 98 ? 6.405 8.182 2.570 1.00 0.00 216 GLN A C 1
ATOM 1539 O O . GLN A 1 98 ? 7.484 8.765 2.648 1.00 0.00 216 GLN A O 1
ATOM 1553 N N . GLN A 1 99 ? 6.322 6.848 2.676 1.00 0.00 217 GLN A N 1
ATOM 1554 C CA . GLN A 1 99 ? 7.488 6.033 3.005 1.00 0.00 217 GLN A CA 1
ATOM 1555 C C . GLN A 1 99 ? 8.520 6.001 1.863 1.00 0.00 217 GLN A C 1
ATOM 1556 O O . GLN A 1 99 ? 9.703 5.805 2.132 1.00 0.00 217 GLN A O 1
ATOM 1570 N N . TYR A 1 100 ? 8.131 6.224 0.606 1.00 0.00 218 TYR A N 1
ATOM 1571 C CA . TYR A 1 100 ? 9.051 6.380 -0.522 1.00 0.00 218 TYR A CA 1
ATOM 1572 C C . TYR A 1 100 ? 10.058 7.485 -0.221 1.00 0.00 218 TYR A C 1
ATOM 1573 O O . TYR A 1 100 ? 11.242 7.319 -0.493 1.00 0.00 218 TYR A O 1
ATOM 1591 N N . GLN A 1 101 ? 9.616 8.593 0.371 1.00 0.00 219 GLN A N 1
ATOM 1592 C CA . GLN A 1 101 ? 10.508 9.673 0.733 1.00 0.00 219 GLN A CA 1
ATOM 1593 C C . GLN A 1 101 ? 11.561 9.168 1.725 1.00 0.00 219 GLN A C 1
ATOM 1594 O O . GLN A 1 101 ? 12.729 9.509 1.586 1.00 0.00 219 GLN A O 1
ATOM 1608 N N . GLN A 1 102 ? 11.205 8.273 2.654 1.00 0.00 220 GLN A N 1
ATOM 1609 C CA . GLN A 1 102 ? 12.141 7.706 3.613 1.00 0.00 220 GLN A CA 1
ATOM 1610 C C . GLN A 1 102 ? 13.218 6.898 2.907 1.00 0.00 220 GLN A C 1
ATOM 1611 O O . GLN A 1 102 ? 14.322 6.832 3.431 1.00 0.00 220 GLN A O 1
ATOM 1625 N N . TYR A 1 103 ? 12.952 6.313 1.735 1.00 0.00 221 TYR A N 1
ATOM 1626 C CA . TYR A 1 103 ? 13.991 5.600 1.006 1.00 0.00 221 TYR A CA 1
ATOM 1627 C C . TYR A 1 103 ? 15.121 6.557 0.615 1.00 0.00 221 TYR A C 1
ATOM 1628 O O . TYR A 1 103 ? 16.293 6.202 0.650 1.00 0.00 221 TYR A O 1
ATOM 1646 N N . GLN A 1 104 ? 14.788 7.808 0.299 1.00 0.00 222 GLN A N 1
ATOM 1647 C CA . GLN A 1 104 ? 15.774 8.837 -0.007 1.00 0.00 222 GLN A CA 1
ATOM 1648 C C . GLN A 1 104 ? 16.480 9.363 1.246 1.00 0.00 222 GLN A C 1
ATOM 1649 O O . GLN A 1 104 ? 17.501 10.041 1.121 1.00 0.00 222 GLN A O 1
ATOM 1663 N N . LEU A 1 105 ? 15.948 9.084 2.435 1.00 0.00 223 LEU A N 1
ATOM 1664 C CA . LEU A 1 105 ? 16.439 9.612 3.704 1.00 0.00 223 LEU A CA 1
ATOM 1665 C C . LEU A 1 105 ? 17.286 8.577 4.437 1.00 0.00 223 LEU A C 1
ATOM 1666 O O . LEU A 1 105 ? 18.304 8.917 5.030 1.00 0.00 223 LEU A O 1
ATOM 1682 N N . ALA A 1 106 ? 16.853 7.319 4.407 1.00 0.00 224 ALA A N 1
ATOM 1683 C CA . ALA A 1 106 ? 17.608 6.146 4.817 1.00 0.00 224 ALA A CA 1
ATOM 1684 C C . ALA A 1 106 ? 18.769 5.919 3.840 1.00 0.00 224 ALA A C 1
ATOM 1685 O O . ALA A 1 106 ? 19.900 5.676 4.276 1.00 0.00 224 ALA A O 1
ATOM 1692 N N . SER A 1 107 ? 18.482 6.075 2.543 1.00 0.00 225 SER A N 1
ATOM 1693 C CA . SER A 1 107 ? 19.407 6.081 1.423 1.00 0.00 225 SER A CA 1
ATOM 1694 C C . SER A 1 107 ? 20.247 4.806 1.360 1.00 0.00 225 SER A C 1
ATOM 1695 O O . SER A 1 107 ? 21.404 4.933 0.902 1.00 0.00 225 SER A O 1
ATOM 1703 N N . GLY A 1 1 ? 1.361 -4.302 22.428 1.00 0.00 119 GLY A N 2
ATOM 1704 C CA . GLY A 1 1 ? 0.612 -4.541 21.190 1.00 0.00 119 GLY A CA 2
ATOM 1705 C C . GLY A 1 1 ? 1.046 -5.831 20.510 1.00 0.00 119 GLY A C 2
ATOM 1706 O O . GLY A 1 1 ? 1.967 -6.514 20.968 1.00 0.00 119 GLY A O 2
ATOM 1710 N N . SER A 1 2 ? 0.368 -6.185 19.417 1.00 0.00 120 SER A N 2
ATOM 1711 C CA . SER A 1 2 ? 0.775 -7.226 18.484 1.00 0.00 120 SER A CA 2
ATOM 1712 C C . SER A 1 2 ? 0.041 -6.969 17.166 1.00 0.00 120 SER A C 2
ATOM 1713 O O . SER A 1 2 ? -1.188 -7.083 17.152 1.00 0.00 120 SER A O 2
ATOM 1721 N N . VAL A 1 3 ? 0.738 -6.539 16.114 1.00 0.00 121 VAL A N 2
ATOM 1722 C CA . VAL A 1 3 ? 0.149 -6.027 14.877 1.00 0.00 121 VAL A CA 2
ATOM 1723 C C . VAL A 1 3 ? 0.911 -6.647 13.696 1.00 0.00 121 VAL A C 2
ATOM 1724 O O . VAL A 1 3 ? 1.941 -6.123 13.262 1.00 0.00 121 VAL A O 2
ATOM 1737 N N . VAL A 1 4 ? 0.415 -7.768 13.163 1.00 0.00 122 VAL A N 2
ATOM 1738 C CA . VAL A 1 4 ? 1.052 -8.536 12.090 1.00 0.00 122 VAL A CA 2
ATOM 1739 C C . VAL A 1 4 ? 0.139 -8.510 10.863 1.00 0.00 122 VAL A C 2
ATOM 1740 O O . VAL A 1 4 ? -1.090 -8.567 10.998 1.00 0.00 122 VAL A O 2
ATOM 1753 N N . GLY A 1 5 ? 0.733 -8.425 9.672 1.00 0.00 123 GLY A N 2
ATOM 1754 C CA . GLY A 1 5 ? 0.027 -8.292 8.407 1.00 0.00 123 GLY A CA 2
ATOM 1755 C C . GLY A 1 5 ? 0.763 -9.044 7.303 1.00 0.00 123 GLY A C 2
ATOM 1756 O O . GLY A 1 5 ? 0.192 -9.972 6.730 1.00 0.00 123 GLY A O 2
ATOM 1760 N N . GLY A 1 6 ? 2.009 -8.655 7.023 1.00 0.00 124 GLY A N 2
ATOM 1761 C CA . GLY A 1 6 ? 2.948 -9.367 6.161 1.00 0.00 124 GLY A CA 2
ATOM 1762 C C . GLY A 1 6 ? 4.238 -9.591 6.939 1.00 0.00 124 GLY A C 2
ATOM 1763 O O . GLY A 1 6 ? 4.344 -10.594 7.644 1.00 0.00 124 GLY A O 2
ATOM 1767 N N . LEU A 1 7 ? 5.127 -8.588 6.954 1.00 0.00 125 LEU A N 2
ATOM 1768 C CA . LEU A 1 7 ? 6.424 -8.548 7.594 1.00 0.00 125 LEU A CA 2
ATOM 1769 C C . LEU A 1 7 ? 7.259 -9.758 7.182 1.00 0.00 125 LEU A C 2
ATOM 1770 O O . LEU A 1 7 ? 7.840 -10.454 8.015 1.00 0.00 125 LEU A O 2
ATOM 1786 N N . GLY A 1 8 ? 7.327 -9.983 5.873 1.00 0.00 126 GLY A N 2
ATOM 1787 C CA . GLY A 1 8 ? 7.812 -11.193 5.231 1.00 0.00 126 GLY A CA 2
ATOM 1788 C C . GLY A 1 8 ? 9.021 -10.890 4.360 1.00 0.00 126 GLY A C 2
ATOM 1789 O O . GLY A 1 8 ? 8.984 -11.057 3.142 1.00 0.00 126 GLY A O 2
ATOM 1793 N N . GLY A 1 9 ? 10.098 -10.421 4.984 1.00 0.00 127 GLY A N 2
ATOM 1794 C CA . GLY A 1 9 ? 11.400 -10.285 4.331 1.00 0.00 127 GLY A CA 2
ATOM 1795 C C . GLY A 1 9 ? 11.529 -8.951 3.598 1.00 0.00 127 GLY A C 2
ATOM 1796 O O . GLY A 1 9 ? 12.055 -8.886 2.488 1.00 0.00 127 GLY A O 2
ATOM 1800 N N . TYR A 1 10 ? 11.016 -7.892 4.212 1.00 0.00 128 TYR A N 2
ATOM 1801 C CA . TYR A 1 10 ? 10.933 -6.519 3.723 1.00 0.00 128 TYR A CA 2
ATOM 1802 C C . TYR A 1 10 ? 11.499 -5.630 4.820 1.00 0.00 128 TYR A C 2
ATOM 1803 O O . TYR A 1 10 ? 11.567 -6.037 5.988 1.00 0.00 128 TYR A O 2
ATOM 1821 N N . ALA A 1 11 ? 11.844 -4.401 4.456 1.00 0.00 129 ALA A N 2
ATOM 1822 C CA . ALA A 1 11 ? 12.012 -3.328 5.413 1.00 0.00 129 ALA A CA 2
ATOM 1823 C C . ALA A 1 11 ? 10.612 -2.761 5.637 1.00 0.00 129 ALA A C 2
ATOM 1824 O O . ALA A 1 11 ? 9.936 -2.407 4.669 1.00 0.00 129 ALA A O 2
ATOM 1831 N N . LEU A 1 12 ? 10.123 -2.744 6.880 1.00 0.00 130 LEU A N 2
ATOM 1832 C CA . LEU A 1 12 ? 8.818 -2.182 7.202 1.00 0.00 130 LEU A CA 2
ATOM 1833 C C . LEU A 1 12 ? 9.046 -0.889 7.945 1.00 0.00 130 LEU A C 2
ATOM 1834 O O . LEU A 1 12 ? 9.803 -0.858 8.920 1.00 0.00 130 LEU A O 2
ATOM 1850 N N . GLY A 1 13 ? 8.418 0.180 7.479 1.00 0.00 131 GLY A N 2
ATOM 1851 C CA . GLY A 1 13 ? 8.734 1.503 7.995 1.00 0.00 131 GLY A CA 2
ATOM 1852 C C . GLY A 1 13 ? 7.767 2.534 7.459 1.00 0.00 131 GLY A C 2
ATOM 1853 O O . GLY A 1 13 ? 7.843 2.881 6.287 1.00 0.00 131 GLY A O 2
ATOM 1857 N N . SER A 1 14 ? 6.816 2.985 8.269 1.00 0.00 132 SER A N 2
ATOM 1858 C CA . SER A 1 14 ? 6.015 4.176 8.012 1.00 0.00 132 SER A CA 2
ATOM 1859 C C . SER A 1 14 ? 5.107 4.532 9.177 1.00 0.00 132 SER A C 2
ATOM 1860 O O . SER A 1 14 ? 5.342 5.502 9.892 1.00 0.00 132 SER A O 2
ATOM 1868 N N . ALA A 1 15 ? 4.064 3.710 9.335 1.00 0.00 133 ALA A N 2
ATOM 1869 C CA . ALA A 1 15 ? 3.074 3.764 10.389 1.00 0.00 133 ALA A CA 2
ATOM 1870 C C . ALA A 1 15 ? 2.283 5.085 10.429 1.00 0.00 133 ALA A C 2
ATOM 1871 O O . ALA A 1 15 ? 2.419 5.880 11.355 1.00 0.00 133 ALA A O 2
ATOM 1878 N N . MET A 1 16 ? 1.365 5.256 9.469 1.00 0.00 134 MET A N 2
ATOM 1879 C CA . MET A 1 16 ? 0.461 6.407 9.317 1.00 0.00 134 MET A CA 2
ATOM 1880 C C . MET A 1 16 ? -0.505 6.612 10.500 1.00 0.00 134 MET A C 2
ATOM 1881 O O . MET A 1 16 ? -1.163 7.647 10.563 1.00 0.00 134 MET A O 2
ATOM 1895 N N . SER A 1 17 ? -0.659 5.601 11.362 1.00 0.00 135 SER A N 2
ATOM 1896 C CA . SER A 1 17 ? -1.563 5.539 12.513 1.00 0.00 135 SER A CA 2
ATOM 1897 C C . SER A 1 17 ? -3.039 5.782 12.156 1.00 0.00 135 SER A C 2
ATOM 1898 O O . SER A 1 17 ? -3.465 6.916 11.936 1.00 0.00 135 SER A O 2
ATOM 1906 N N . GLY A 1 18 ? -3.850 4.724 12.080 1.00 0.00 136 GLY A N 2
ATOM 1907 C CA . GLY A 1 18 ? -5.268 4.820 11.722 1.00 0.00 136 GLY A CA 2
ATOM 1908 C C . GLY A 1 18 ? -5.444 4.927 10.210 1.00 0.00 136 GLY A C 2
ATOM 1909 O O . GLY A 1 18 ? -6.113 4.082 9.617 1.00 0.00 136 GLY A O 2
ATOM 1913 N N . MET A 1 19 ? -4.776 5.912 9.599 1.00 0.00 137 MET A N 2
ATOM 1914 C CA . MET A 1 19 ? -4.847 6.323 8.198 1.00 0.00 137 MET A CA 2
ATOM 1915 C C . MET A 1 19 ? -6.249 6.803 7.804 1.00 0.00 137 MET A C 2
ATOM 1916 O O . MET A 1 19 ? -7.286 6.380 8.325 1.00 0.00 137 MET A O 2
ATOM 1930 N N . ARG A 1 20 ? -6.284 7.699 6.820 1.00 0.00 138 ARG A N 2
ATOM 1931 C CA . ARG A 1 20 ? -7.504 8.278 6.277 1.00 0.00 138 ARG A CA 2
ATOM 1932 C C . ARG A 1 20 ? -7.301 8.593 4.813 1.00 0.00 138 ARG A C 2
ATOM 1933 O O . ARG A 1 20 ? -6.187 8.911 4.400 1.00 0.00 138 ARG A O 2
ATOM 1954 N N . MET A 1 21 ? -8.392 8.578 4.056 1.00 0.00 139 MET A N 2
ATOM 1955 C CA . MET A 1 21 ? -8.398 8.847 2.632 1.00 0.00 139 MET A CA 2
ATOM 1956 C C . MET A 1 21 ? -9.800 9.340 2.254 1.00 0.00 139 MET A C 2
ATOM 1957 O O . MET A 1 21 ? -10.774 9.058 2.967 1.00 0.00 139 MET A O 2
ATOM 1971 N N . ASN A 1 22 ? -9.909 10.055 1.130 1.00 0.00 140 ASN A N 2
ATOM 1972 C CA . ASN A 1 22 ? -11.175 10.539 0.564 1.00 0.00 140 ASN A CA 2
ATOM 1973 C C . ASN A 1 22 ? -11.553 9.814 -0.724 1.00 0.00 140 ASN A C 2
ATOM 1974 O O . ASN A 1 22 ? -12.749 9.693 -0.981 1.00 0.00 140 ASN A O 2
ATOM 1985 N N . PHE A 1 23 ? -10.585 9.282 -1.475 1.00 0.00 141 PHE A N 2
ATOM 1986 C CA . PHE A 1 23 ? -10.773 8.568 -2.732 1.00 0.00 141 PHE A CA 2
ATOM 1987 C C . PHE A 1 23 ? -11.476 9.410 -3.793 1.00 0.00 141 PHE A C 2
ATOM 1988 O O . PHE A 1 23 ? -11.822 10.581 -3.593 1.00 0.00 141 PHE A O 2
ATOM 2005 N N . ASP A 1 24 ? -11.649 8.800 -4.961 1.00 0.00 142 ASP A N 2
ATOM 2006 C CA . ASP A 1 24 ? -12.226 9.437 -6.123 1.00 0.00 142 ASP A CA 2
ATOM 2007 C C . ASP A 1 24 ? -13.752 9.442 -6.072 1.00 0.00 142 ASP A C 2
ATOM 2008 O O . ASP A 1 24 ? -14.356 10.466 -6.387 1.00 0.00 142 ASP A O 2
ATOM 2017 N N . ARG A 1 25 ? -14.397 8.349 -5.645 1.00 0.00 143 ARG A N 2
ATOM 2018 C CA . ARG A 1 25 ? -15.859 8.260 -5.538 1.00 0.00 143 ARG A CA 2
ATOM 2019 C C . ARG A 1 25 ? -16.221 7.685 -4.161 1.00 0.00 143 ARG A C 2
ATOM 2020 O O . ARG A 1 25 ? -15.368 7.094 -3.498 1.00 0.00 143 ARG A O 2
ATOM 2041 N N . PRO A 1 26 ? -17.455 7.876 -3.667 1.00 0.00 144 PRO A N 2
ATOM 2042 C CA . PRO A 1 26 ? -17.720 7.627 -2.258 1.00 0.00 144 PRO A CA 2
ATOM 2043 C C . PRO A 1 26 ? -17.878 6.160 -1.859 1.00 0.00 144 PRO A C 2
ATOM 2044 O O . PRO A 1 26 ? -17.772 5.876 -0.670 1.00 0.00 144 PRO A O 2
ATOM 2055 N N . GLU A 1 27 ? -18.174 5.224 -2.763 1.00 0.00 145 GLU A N 2
ATOM 2056 C CA . GLU A 1 27 ? -18.508 3.854 -2.362 1.00 0.00 145 GLU A CA 2
ATOM 2057 C C . GLU A 1 27 ? -17.297 3.227 -1.672 1.00 0.00 145 GLU A C 2
ATOM 2058 O O . GLU A 1 27 ? -17.387 2.704 -0.564 1.00 0.00 145 GLU A O 2
ATOM 2070 N N . GLU A 1 28 ? -16.137 3.352 -2.312 1.00 0.00 146 GLU A N 2
ATOM 2071 C CA . GLU A 1 28 ? -14.881 2.848 -1.788 1.00 0.00 146 GLU A CA 2
ATOM 2072 C C . GLU A 1 28 ? -14.528 3.556 -0.466 1.00 0.00 146 GLU A C 2
ATOM 2073 O O . GLU A 1 28 ? -14.045 2.924 0.467 1.00 0.00 146 GLU A O 2
ATOM 2085 N N . ARG A 1 29 ? -14.858 4.845 -0.319 1.00 0.00 147 ARG A N 2
ATOM 2086 C CA . ARG A 1 29 ? -14.614 5.596 0.912 1.00 0.00 147 ARG A CA 2
ATOM 2087 C C . ARG A 1 29 ? -15.572 5.193 2.041 1.00 0.00 147 ARG A C 2
ATOM 2088 O O . ARG A 1 29 ? -15.265 5.442 3.211 1.00 0.00 147 ARG A O 2
ATOM 2109 N N . GLN A 1 30 ? -16.717 4.593 1.720 1.00 0.00 148 GLN A N 2
ATOM 2110 C CA . GLN A 1 30 ? -17.618 4.017 2.703 1.00 0.00 148 GLN A CA 2
ATOM 2111 C C . GLN A 1 30 ? -17.060 2.664 3.140 1.00 0.00 148 GLN A C 2
ATOM 2112 O O . GLN A 1 30 ? -17.000 2.397 4.335 1.00 0.00 148 GLN A O 2
ATOM 2126 N N . TRP A 1 31 ? -16.606 1.838 2.192 1.00 0.00 149 TRP A N 2
ATOM 2127 C CA . TRP A 1 31 ? -16.074 0.510 2.451 1.00 0.00 149 TRP A CA 2
ATOM 2128 C C . TRP A 1 31 ? -14.802 0.611 3.288 1.00 0.00 149 TRP A C 2
ATOM 2129 O O . TRP A 1 31 ? -14.598 -0.159 4.221 1.00 0.00 149 TRP A O 2
ATOM 2150 N N . TRP A 1 32 ? -13.967 1.607 2.989 1.00 0.00 150 TRP A N 2
ATOM 2151 C CA . TRP A 1 32 ? -12.813 1.973 3.785 1.00 0.00 150 TRP A CA 2
ATOM 2152 C C . TRP A 1 32 ? -13.222 2.147 5.244 1.00 0.00 150 TRP A C 2
ATOM 2153 O O . TRP A 1 32 ? -12.634 1.521 6.120 1.00 0.00 150 TRP A O 2
ATOM 2174 N N . ASN A 1 33 ? -14.250 2.956 5.520 1.00 0.00 151 ASN A N 2
ATOM 2175 C CA . ASN A 1 33 ? -14.696 3.179 6.894 1.00 0.00 151 ASN A CA 2
ATOM 2176 C C . ASN A 1 33 ? -15.205 1.880 7.531 1.00 0.00 151 ASN A C 2
ATOM 2177 O O . ASN A 1 33 ? -15.090 1.678 8.740 1.00 0.00 151 ASN A O 2
ATOM 2188 N N . GLU A 1 34 ? -15.768 0.995 6.707 1.00 0.00 152 GLU A N 2
ATOM 2189 C CA . GLU A 1 34 ? -16.335 -0.295 7.082 1.00 0.00 152 GLU A CA 2
ATOM 2190 C C . GLU A 1 34 ? -15.244 -1.234 7.602 1.00 0.00 152 GLU A C 2
ATOM 2191 O O . GLU A 1 34 ? -15.322 -1.667 8.754 1.00 0.00 152 GLU A O 2
ATOM 2203 N N . ASN A 1 35 ? -14.226 -1.537 6.784 1.00 0.00 153 ASN A N 2
ATOM 2204 C CA . ASN A 1 35 ? -13.263 -2.606 7.068 1.00 0.00 153 ASN A CA 2
ATOM 2205 C C . ASN A 1 35 ? -11.855 -2.123 7.401 1.00 0.00 153 ASN A C 2
ATOM 2206 O O . ASN A 1 35 ? -11.021 -2.982 7.668 1.00 0.00 153 ASN A O 2
ATOM 2217 N N . SER A 1 36 ? -11.521 -0.830 7.412 1.00 0.00 154 SER A N 2
ATOM 2218 C CA . SER A 1 36 ? -10.138 -0.385 7.647 1.00 0.00 154 SER A CA 2
ATOM 2219 C C . SER A 1 36 ? -9.486 -1.033 8.887 1.00 0.00 154 SER A C 2
ATOM 2220 O O . SER A 1 36 ? -8.264 -1.194 8.921 1.00 0.00 154 SER A O 2
ATOM 2228 N N . ASN A 1 37 ? -10.262 -1.501 9.868 1.00 0.00 155 ASN A N 2
ATOM 2229 C CA . ASN A 1 37 ? -9.704 -2.033 11.105 1.00 0.00 155 ASN A CA 2
ATOM 2230 C C . ASN A 1 37 ? -8.953 -3.344 10.849 1.00 0.00 155 ASN A C 2
ATOM 2231 O O . ASN A 1 37 ? -8.045 -3.696 11.604 1.00 0.00 155 ASN A O 2
ATOM 2242 N N . ARG A 1 38 ? -9.298 -4.064 9.770 1.00 0.00 156 ARG A N 2
ATOM 2243 C CA . ARG A 1 38 ? -8.721 -5.360 9.438 1.00 0.00 156 ARG A CA 2
ATOM 2244 C C . ARG A 1 38 ? -7.348 -5.267 8.751 1.00 0.00 156 ARG A C 2
ATOM 2245 O O . ARG A 1 38 ? -6.799 -6.329 8.447 1.00 0.00 156 ARG A O 2
ATOM 2266 N N . TYR A 1 39 ? -6.809 -4.080 8.455 1.00 0.00 157 TYR A N 2
ATOM 2267 C CA . TYR A 1 39 ? -5.500 -3.935 7.822 1.00 0.00 157 TYR A CA 2
ATOM 2268 C C . TYR A 1 39 ? -4.688 -2.859 8.554 1.00 0.00 157 TYR A C 2
ATOM 2269 O O . TYR A 1 39 ? -5.271 -1.902 9.064 1.00 0.00 157 TYR A O 2
ATOM 2287 N N . PRO A 1 40 ? -3.351 -2.982 8.587 1.00 0.00 158 PRO A N 2
ATOM 2288 C CA . PRO A 1 40 ? -2.468 -2.050 9.277 1.00 0.00 158 PRO A CA 2
ATOM 2289 C C . PRO A 1 40 ? -2.212 -0.780 8.465 1.00 0.00 158 PRO A C 2
ATOM 2290 O O . PRO A 1 40 ? -2.135 -0.784 7.238 1.00 0.00 158 PRO A O 2
ATOM 2301 N N . ASN A 1 41 ? -1.939 0.301 9.188 1.00 0.00 159 ASN A N 2
ATOM 2302 C CA . ASN A 1 41 ? -1.572 1.624 8.679 1.00 0.00 159 ASN A CA 2
ATOM 2303 C C . ASN A 1 41 ? -0.105 1.740 8.264 1.00 0.00 159 ASN A C 2
ATOM 2304 O O . ASN A 1 41 ? 0.550 2.737 8.567 1.00 0.00 159 ASN A O 2
ATOM 2315 N N . GLN A 1 42 ? 0.458 0.716 7.643 1.00 0.00 160 GLN A N 2
ATOM 2316 C CA . GLN A 1 42 ? 1.869 0.680 7.270 1.00 0.00 160 GLN A CA 2
ATOM 2317 C C . GLN A 1 42 ? 1.997 0.105 5.865 1.00 0.00 160 GLN A C 2
ATOM 2318 O O . GLN A 1 42 ? 1.050 -0.492 5.352 1.00 0.00 160 GLN A O 2
ATOM 2332 N N . VAL A 1 43 ? 3.164 0.295 5.256 1.00 0.00 161 VAL A N 2
ATOM 2333 C CA . VAL A 1 43 ? 3.548 -0.291 3.999 1.00 0.00 161 VAL A CA 2
ATOM 2334 C C . VAL A 1 43 ? 4.984 -0.773 4.202 1.00 0.00 161 VAL A C 2
ATOM 2335 O O . VAL A 1 43 ? 5.821 -0.101 4.817 1.00 0.00 161 VAL A O 2
ATOM 2348 N N . TYR A 1 44 ? 5.202 -2.007 3.792 1.00 0.00 162 TYR A N 2
ATOM 2349 C CA . TYR A 1 44 ? 6.466 -2.676 3.625 1.00 0.00 162 TYR A CA 2
ATOM 2350 C C . TYR A 1 44 ? 7.077 -2.239 2.307 1.00 0.00 162 TYR A C 2
ATOM 2351 O O . TYR A 1 44 ? 6.345 -1.999 1.347 1.00 0.00 162 TYR A O 2
ATOM 2369 N N . TYR A 1 45 ? 8.402 -2.194 2.242 1.00 0.00 163 TYR A N 2
ATOM 2370 C CA . TYR A 1 45 ? 9.112 -1.829 1.039 1.00 0.00 163 TYR A CA 2
ATOM 2371 C C . TYR A 1 45 ? 10.250 -2.805 0.797 1.00 0.00 163 TYR A C 2
ATOM 2372 O O . TYR A 1 45 ? 10.927 -3.301 1.700 1.00 0.00 163 TYR A O 2
ATOM 2390 N N . LYS A 1 46 ? 10.410 -3.115 -0.484 1.00 0.00 164 LYS A N 2
ATOM 2391 C CA . LYS A 1 46 ? 11.522 -3.854 -1.038 1.00 0.00 164 LYS A CA 2
ATOM 2392 C C . LYS A 1 46 ? 12.643 -2.848 -1.236 1.00 0.00 164 LYS A C 2
ATOM 2393 O O . LYS A 1 46 ? 12.421 -1.779 -1.807 1.00 0.00 164 LYS A O 2
ATOM 2412 N N . GLU A 1 47 ? 13.834 -3.189 -0.765 1.00 0.00 165 GLU A N 2
ATOM 2413 C CA . GLU A 1 47 ? 15.020 -2.388 -1.018 1.00 0.00 165 GLU A CA 2
ATOM 2414 C C . GLU A 1 47 ? 15.412 -2.559 -2.498 1.00 0.00 165 GLU A C 2
ATOM 2415 O O . GLU A 1 47 ? 15.582 -3.688 -2.978 1.00 0.00 165 GLU A O 2
ATOM 2427 N N . TYR A 1 48 ? 15.503 -1.448 -3.241 1.00 0.00 166 TYR A N 2
ATOM 2428 C CA . TYR A 1 48 ? 15.996 -1.431 -4.617 1.00 0.00 166 TYR A CA 2
ATOM 2429 C C . TYR A 1 48 ? 17.420 -0.899 -4.595 1.00 0.00 166 TYR A C 2
ATOM 2430 O O . TYR A 1 48 ? 17.714 0.063 -3.876 1.00 0.00 166 TYR A O 2
ATOM 2448 N N . ASN A 1 49 ? 18.259 -1.464 -5.459 1.00 0.00 167 ASN A N 2
ATOM 2449 C CA . ASN A 1 49 ? 19.682 -1.165 -5.534 1.00 0.00 167 ASN A CA 2
ATOM 2450 C C . ASN A 1 49 ? 19.981 -0.021 -6.512 1.00 0.00 167 ASN A C 2
ATOM 2451 O O . ASN A 1 49 ? 21.140 0.284 -6.777 1.00 0.00 167 ASN A O 2
ATOM 2462 N N . ASP A 1 50 ? 18.950 0.615 -7.073 1.00 0.00 168 ASP A N 2
ATOM 2463 C CA . ASP A 1 50 ? 19.074 1.790 -7.937 1.00 0.00 168 ASP A CA 2
ATOM 2464 C C . ASP A 1 50 ? 19.597 2.971 -7.113 1.00 0.00 168 ASP A C 2
ATOM 2465 O O . ASP A 1 50 ? 20.498 3.708 -7.523 1.00 0.00 168 ASP A O 2
ATOM 2474 N N . ARG A 1 51 ? 18.964 3.187 -5.951 1.00 0.00 169 ARG A N 2
ATOM 2475 C CA . ARG A 1 51 ? 18.988 4.403 -5.133 1.00 0.00 169 ARG A CA 2
ATOM 2476 C C . ARG A 1 51 ? 18.858 5.714 -5.922 1.00 0.00 169 ARG A C 2
ATOM 2477 O O . ARG A 1 51 ? 19.232 6.783 -5.439 1.00 0.00 169 ARG A O 2
ATOM 2498 N N . SER A 1 52 ? 18.239 5.643 -7.104 1.00 0.00 170 SER A N 2
ATOM 2499 C CA . SER A 1 52 ? 17.854 6.768 -7.935 1.00 0.00 170 SER A CA 2
ATOM 2500 C C . SER A 1 52 ? 16.546 6.397 -8.649 1.00 0.00 170 SER A C 2
ATOM 2501 O O . SER A 1 52 ? 16.526 6.126 -9.851 1.00 0.00 170 SER A O 2
ATOM 2509 N N . VAL A 1 53 ? 15.431 6.378 -7.919 1.00 0.00 171 VAL A N 2
ATOM 2510 C CA . VAL A 1 53 ? 14.069 6.322 -8.431 1.00 0.00 171 VAL A CA 2
ATOM 2511 C C . VAL A 1 53 ? 13.400 7.645 -8.012 1.00 0.00 171 VAL A C 2
ATOM 2512 O O . VAL A 1 53 ? 13.765 8.182 -6.961 1.00 0.00 171 VAL A O 2
ATOM 2525 N N . PRO A 1 54 ? 12.463 8.214 -8.790 1.00 0.00 172 PRO A N 2
ATOM 2526 C CA . PRO A 1 54 ? 11.714 9.375 -8.361 1.00 0.00 172 PRO A CA 2
ATOM 2527 C C . PRO A 1 54 ? 10.540 8.920 -7.488 1.00 0.00 172 PRO A C 2
ATOM 2528 O O . PRO A 1 54 ? 10.253 7.723 -7.366 1.00 0.00 172 PRO A O 2
ATOM 2539 N N . GLU A 1 55 ? 9.784 9.913 -7.028 1.00 0.00 173 GLU A N 2
ATOM 2540 C CA . GLU A 1 55 ? 8.492 9.819 -6.348 1.00 0.00 173 GLU A CA 2
ATOM 2541 C C . GLU A 1 55 ? 7.552 8.769 -6.957 1.00 0.00 173 GLU A C 2
ATOM 2542 O O . GLU A 1 55 ? 6.744 8.180 -6.241 1.00 0.00 173 GLU A O 2
ATOM 2554 N N . GLY A 1 56 ? 7.657 8.526 -8.267 1.00 0.00 174 GLY A N 2
ATOM 2555 C CA . GLY A 1 56 ? 6.631 7.824 -9.023 1.00 0.00 174 GLY A CA 2
ATOM 2556 C C . GLY A 1 56 ? 6.937 6.337 -9.101 1.00 0.00 174 GLY A C 2
ATOM 2557 O O . GLY A 1 56 ? 6.178 5.515 -8.586 1.00 0.00 174 GLY A O 2
ATOM 2561 N N . ARG A 1 57 ? 8.070 5.994 -9.729 1.00 0.00 175 ARG A N 2
ATOM 2562 C CA . ARG A 1 57 ? 8.494 4.620 -10.015 1.00 0.00 175 ARG A CA 2
ATOM 2563 C C . ARG A 1 57 ? 8.566 3.786 -8.748 1.00 0.00 175 ARG A C 2
ATOM 2564 O O . ARG A 1 57 ? 8.192 2.612 -8.784 1.00 0.00 175 ARG A O 2
ATOM 2585 N N . PHE A 1 58 ? 9.064 4.376 -7.654 1.00 0.00 176 PHE A N 2
ATOM 2586 C CA . PHE A 1 58 ? 9.156 3.673 -6.386 1.00 0.00 176 PHE A CA 2
ATOM 2587 C C . PHE A 1 58 ? 7.781 3.204 -5.950 1.00 0.00 176 PHE A C 2
ATOM 2588 O O . PHE A 1 58 ? 7.575 2.001 -5.758 1.00 0.00 176 PHE A O 2
ATOM 2605 N N . VAL A 1 59 ? 6.850 4.150 -5.819 1.00 0.00 177 VAL A N 2
ATOM 2606 C CA . VAL A 1 59 ? 5.491 3.873 -5.406 1.00 0.00 177 VAL A CA 2
ATOM 2607 C C . VAL A 1 59 ? 4.887 2.853 -6.372 1.00 0.00 177 VAL A C 2
ATOM 2608 O O . VAL A 1 59 ? 4.312 1.874 -5.910 1.00 0.00 177 VAL A O 2
ATOM 2621 N N . ARG A 1 60 ? 5.119 2.986 -7.685 1.00 0.00 178 ARG A N 2
ATOM 2622 C CA . ARG A 1 60 ? 4.582 2.096 -8.719 1.00 0.00 178 ARG A CA 2
ATOM 2623 C C . ARG A 1 60 ? 4.871 0.613 -8.444 1.00 0.00 178 ARG A C 2
ATOM 2624 O O . ARG A 1 60 ? 4.048 -0.234 -8.788 1.00 0.00 178 ARG A O 2
ATOM 2645 N N . ASP A 1 61 ? 5.981 0.270 -7.790 1.00 0.00 179 ASP A N 2
ATOM 2646 C CA . ASP A 1 61 ? 6.320 -1.122 -7.462 1.00 0.00 179 ASP A CA 2
ATOM 2647 C C . ASP A 1 61 ? 6.059 -1.446 -6.002 1.00 0.00 179 ASP A C 2
ATOM 2648 O O . ASP A 1 61 ? 5.694 -2.578 -5.684 1.00 0.00 179 ASP A O 2
ATOM 2657 N N . CYS A 1 62 ? 6.263 -0.487 -5.101 1.00 0.00 180 CYS A N 2
ATOM 2658 C CA . CYS A 1 62 ? 6.081 -0.702 -3.673 1.00 0.00 180 CYS A CA 2
ATOM 2659 C C . CYS A 1 62 ? 4.591 -0.890 -3.349 1.00 0.00 180 CYS A C 2
ATOM 2660 O O . CYS A 1 62 ? 4.223 -1.611 -2.419 1.00 0.00 180 CYS A O 2
ATOM 2667 N N . VAL A 1 63 ? 3.703 -0.349 -4.187 1.00 0.00 181 VAL A N 2
ATOM 2668 C CA . VAL A 1 63 ? 2.283 -0.658 -4.074 1.00 0.00 181 VAL A CA 2
ATOM 2669 C C . VAL A 1 63 ? 2.052 -2.154 -4.299 1.00 0.00 181 VAL A C 2
ATOM 2670 O O . VAL A 1 63 ? 1.300 -2.786 -3.556 1.00 0.00 181 VAL A O 2
ATOM 2683 N N . ASN A 1 64 ? 2.751 -2.713 -5.293 1.00 0.00 182 ASN A N 2
ATOM 2684 C CA . ASN A 1 64 ? 2.735 -4.117 -5.690 1.00 0.00 182 ASN A CA 2
ATOM 2685 C C . ASN A 1 64 ? 3.350 -5.003 -4.607 1.00 0.00 182 ASN A C 2
ATOM 2686 O O . ASN A 1 64 ? 2.953 -6.155 -4.468 1.00 0.00 182 ASN A O 2
ATOM 2697 N N . ILE A 1 65 ? 4.315 -4.494 -3.836 1.00 0.00 183 ILE A N 2
ATOM 2698 C CA . ILE A 1 65 ? 4.843 -5.172 -2.654 1.00 0.00 183 ILE A CA 2
ATOM 2699 C C . ILE A 1 65 ? 3.711 -5.332 -1.646 1.00 0.00 183 ILE A C 2
ATOM 2700 O O . ILE A 1 65 ? 3.358 -6.450 -1.278 1.00 0.00 183 ILE A O 2
ATOM 2716 N N . THR A 1 66 ? 3.118 -4.225 -1.217 1.00 0.00 184 THR A N 2
ATOM 2717 C CA . THR A 1 66 ? 2.254 -4.227 -0.055 1.00 0.00 184 THR A CA 2
ATOM 2718 C C . THR A 1 66 ? 0.972 -5.048 -0.326 1.00 0.00 184 THR A C 2
ATOM 2719 O O . THR A 1 66 ? 0.509 -5.774 0.551 1.00 0.00 184 THR A O 2
ATOM 2730 N N . VAL A 1 67 ? 0.441 -5.046 -1.556 1.00 0.00 185 VAL A N 2
ATOM 2731 C CA . VAL A 1 67 ? -0.696 -5.901 -1.940 1.00 0.00 185 VAL A CA 2
ATOM 2732 C C . VAL A 1 67 ? -0.337 -7.383 -2.007 1.00 0.00 185 VAL A C 2
ATOM 2733 O O . VAL A 1 67 ? -1.223 -8.225 -1.888 1.00 0.00 185 VAL A O 2
ATOM 2746 N N . THR A 1 68 ? 0.931 -7.711 -2.226 1.00 0.00 186 THR A N 2
ATOM 2747 C CA . THR A 1 68 ? 1.389 -9.098 -2.207 1.00 0.00 186 THR A CA 2
ATOM 2748 C C . THR A 1 68 ? 1.503 -9.573 -0.754 1.00 0.00 186 THR A C 2
ATOM 2749 O O . THR A 1 68 ? 1.038 -10.665 -0.430 1.00 0.00 186 THR A O 2
ATOM 2760 N N . GLU A 1 69 ? 2.039 -8.742 0.143 1.00 0.00 187 GLU A N 2
ATOM 2761 C CA . GLU A 1 69 ? 2.174 -9.067 1.562 1.00 0.00 187 GLU A CA 2
ATOM 2762 C C . GLU A 1 69 ? 0.793 -9.288 2.195 1.00 0.00 187 GLU A C 2
ATOM 2763 O O . GLU A 1 69 ? 0.645 -10.107 3.100 1.00 0.00 187 GLU A O 2
ATOM 2775 N N . TYR A 1 70 ? -0.235 -8.607 1.686 1.00 0.00 188 TYR A N 2
ATOM 2776 C CA . TYR A 1 70 ? -1.616 -8.698 2.154 1.00 0.00 188 TYR A CA 2
ATOM 2777 C C . TYR A 1 70 ? -2.506 -9.601 1.280 1.00 0.00 188 TYR A C 2
ATOM 2778 O O . TYR A 1 70 ? -3.710 -9.707 1.533 1.00 0.00 188 TYR A O 2
ATOM 2796 N N . LYS A 1 71 ? -1.927 -10.238 0.253 1.00 0.00 189 LYS A N 2
ATOM 2797 C CA . LYS A 1 71 ? -2.583 -10.994 -0.819 1.00 0.00 189 LYS A CA 2
ATOM 2798 C C . LYS A 1 71 ? -3.914 -10.373 -1.253 1.00 0.00 189 LYS A C 2
ATOM 2799 O O . LYS A 1 71 ? -4.991 -10.895 -0.958 1.00 0.00 189 LYS A O 2
ATOM 2818 N N . ILE A 1 72 ? -3.835 -9.259 -1.975 1.00 0.00 190 ILE A N 2
ATOM 2819 C CA . ILE A 1 72 ? -4.971 -8.475 -2.434 1.00 0.00 190 ILE A CA 2
ATOM 2820 C C . ILE A 1 72 ? -5.002 -8.561 -3.954 1.00 0.00 190 ILE A C 2
ATOM 2821 O O . ILE A 1 72 ? -4.417 -7.728 -4.653 1.00 0.00 190 ILE A O 2
ATOM 2837 N N . ASP A 1 73 ? -5.705 -9.560 -4.475 1.00 0.00 191 ASP A N 2
ATOM 2838 C CA . ASP A 1 73 ? -6.234 -9.570 -5.835 1.00 0.00 191 ASP A CA 2
ATOM 2839 C C . ASP A 1 73 ? -7.421 -10.524 -5.811 1.00 0.00 191 ASP A C 2
ATOM 2840 O O . ASP A 1 73 ? -7.296 -11.560 -5.163 1.00 0.00 191 ASP A O 2
ATOM 2849 N N . PRO A 1 74 ? -8.558 -10.277 -6.479 1.00 0.00 192 PRO A N 2
ATOM 2850 C CA . PRO A 1 74 ? -9.645 -11.250 -6.464 1.00 0.00 192 PRO A CA 2
ATOM 2851 C C . PRO A 1 74 ? -9.208 -12.592 -7.053 1.00 0.00 192 PRO A C 2
ATOM 2852 O O . PRO A 1 74 ? -9.639 -13.640 -6.578 1.00 0.00 192 PRO A O 2
ATOM 2863 N N . ASN A 1 75 ? -8.315 -12.536 -8.043 1.00 0.00 193 ASN A N 2
ATOM 2864 C CA . ASN A 1 75 ? -7.796 -13.668 -8.792 1.00 0.00 193 ASN A CA 2
ATOM 2865 C C . ASN A 1 75 ? -6.853 -14.539 -7.963 1.00 0.00 193 ASN A C 2
ATOM 2866 O O . ASN A 1 75 ? -6.722 -15.742 -8.197 1.00 0.00 193 ASN A O 2
ATOM 2877 N N . GLU A 1 76 ? -6.160 -13.910 -7.017 1.00 0.00 194 GLU A N 2
ATOM 2878 C CA . GLU A 1 76 ? -5.256 -14.564 -6.089 1.00 0.00 194 GLU A CA 2
ATOM 2879 C C . GLU A 1 76 ? -6.107 -15.128 -4.955 1.00 0.00 194 GLU A C 2
ATOM 2880 O O . GLU A 1 76 ? -6.058 -16.331 -4.687 1.00 0.00 194 GLU A O 2
ATOM 2892 N N . ASN A 1 77 ? -6.931 -14.260 -4.352 1.00 0.00 195 ASN A N 2
ATOM 2893 C CA . ASN A 1 77 ? -7.491 -14.473 -3.026 1.00 0.00 195 ASN A CA 2
ATOM 2894 C C . ASN A 1 77 ? -8.683 -15.418 -3.057 1.00 0.00 195 ASN A C 2
ATOM 2895 O O . ASN A 1 77 ? -8.738 -16.319 -2.230 1.00 0.00 195 ASN A O 2
ATOM 2906 N N . GLN A 1 78 ? -9.647 -15.209 -3.969 1.00 0.00 196 GLN A N 2
ATOM 2907 C CA . GLN A 1 78 ? -10.892 -15.971 -4.130 1.00 0.00 196 GLN A CA 2
ATOM 2908 C C . GLN A 1 78 ? -11.864 -15.232 -5.053 1.00 0.00 196 GLN A C 2
ATOM 2909 O O . GLN A 1 78 ? -12.257 -15.802 -6.070 1.00 0.00 196 GLN A O 2
ATOM 2923 N N . ASN A 1 79 ? -12.301 -14.026 -4.662 1.00 0.00 197 ASN A N 2
ATOM 2924 C CA . ASN A 1 79 ? -13.241 -13.132 -5.354 1.00 0.00 197 ASN A CA 2
ATOM 2925 C C . ASN A 1 79 ? -13.515 -12.011 -4.362 1.00 0.00 197 ASN A C 2
ATOM 2926 O O . ASN A 1 79 ? -14.567 -11.935 -3.715 1.00 0.00 197 ASN A O 2
ATOM 2937 N N . VAL A 1 80 ? -12.516 -11.171 -4.155 1.00 0.00 198 VAL A N 2
ATOM 2938 C CA . VAL A 1 80 ? -12.680 -9.981 -3.348 1.00 0.00 198 VAL A CA 2
ATOM 2939 C C . VAL A 1 80 ? -13.554 -8.993 -4.119 1.00 0.00 198 VAL A C 2
ATOM 2940 O O . VAL A 1 80 ? -13.877 -9.211 -5.290 1.00 0.00 198 VAL A O 2
ATOM 2953 N N . THR A 1 81 ? -13.963 -7.918 -3.463 1.00 0.00 199 THR A N 2
ATOM 2954 C CA . THR A 1 81 ? -14.830 -6.927 -4.070 1.00 0.00 199 THR A CA 2
ATOM 2955 C C . THR A 1 81 ? -13.981 -5.765 -4.584 1.00 0.00 199 THR A C 2
ATOM 2956 O O . THR A 1 81 ? -12.939 -5.464 -4.009 1.00 0.00 199 THR A O 2
ATOM 2967 N N . GLN A 1 82 ? -14.379 -5.093 -5.667 1.00 0.00 200 GLN A N 2
ATOM 2968 C CA . GLN A 1 82 ? -13.552 -4.015 -6.203 1.00 0.00 200 GLN A CA 2
ATOM 2969 C C . GLN A 1 82 ? -13.518 -2.792 -5.277 1.00 0.00 200 GLN A C 2
ATOM 2970 O O . GLN A 1 82 ? -12.598 -1.998 -5.426 1.00 0.00 200 GLN A O 2
ATOM 2984 N N . VAL A 1 83 ? -14.438 -2.603 -4.325 1.00 0.00 201 VAL A N 2
ATOM 2985 C CA . VAL A 1 83 ? -14.205 -1.545 -3.336 1.00 0.00 201 VAL A CA 2
ATOM 2986 C C . VAL A 1 83 ? -12.902 -1.867 -2.583 1.00 0.00 201 VAL A C 2
ATOM 2987 O O . VAL A 1 83 ? -12.028 -1.010 -2.477 1.00 0.00 201 VAL A O 2
ATOM 3000 N N . GLU A 1 84 ? -12.730 -3.126 -2.175 1.00 0.00 202 GLU A N 2
ATOM 3001 C CA . GLU A 1 84 ? -11.575 -3.650 -1.461 1.00 0.00 202 GLU A CA 2
ATOM 3002 C C . GLU A 1 84 ? -10.304 -3.550 -2.331 1.00 0.00 202 GLU A C 2
ATOM 3003 O O . GLU A 1 84 ? -9.264 -3.099 -1.837 1.00 0.00 202 GLU A O 2
ATOM 3015 N N . VAL A 1 85 ? -10.385 -3.866 -3.636 1.00 0.00 203 VAL A N 2
ATOM 3016 C CA . VAL A 1 85 ? -9.237 -3.761 -4.552 1.00 0.00 203 VAL A CA 2
ATOM 3017 C C . VAL A 1 85 ? -8.793 -2.316 -4.767 1.00 0.00 203 VAL A C 2
ATOM 3018 O O . VAL A 1 85 ? -7.614 -2.029 -4.997 1.00 0.00 203 VAL A O 2
ATOM 3031 N N . ARG A 1 86 ? -9.765 -1.410 -4.823 1.00 0.00 204 ARG A N 2
ATOM 3032 C CA . ARG A 1 86 ? -9.522 -0.029 -5.209 1.00 0.00 204 ARG A CA 2
ATOM 3033 C C . ARG A 1 86 ? -8.995 0.730 -3.996 1.00 0.00 204 ARG A C 2
ATOM 3034 O O . ARG A 1 86 ? -7.927 1.330 -4.100 1.00 0.00 204 ARG A O 2
ATOM 3055 N N . VAL A 1 87 ? -9.653 0.615 -2.835 1.00 0.00 205 VAL A N 2
ATOM 3056 C CA . VAL A 1 87 ? -9.176 1.146 -1.559 1.00 0.00 205 VAL A CA 2
ATOM 3057 C C . VAL A 1 87 ? -7.732 0.739 -1.346 1.00 0.00 205 VAL A C 2
ATOM 3058 O O . VAL A 1 87 ? -6.871 1.613 -1.330 1.00 0.00 205 VAL A O 2
ATOM 3071 N N . MET A 1 88 ? -7.430 -0.557 -1.242 1.00 0.00 206 MET A N 2
ATOM 3072 C CA . MET A 1 88 ? -6.071 -0.990 -0.954 1.00 0.00 206 MET A CA 2
ATOM 3073 C C . MET A 1 88 ? -5.088 -0.723 -2.106 1.00 0.00 206 MET A C 2
ATOM 3074 O O . MET A 1 88 ? -3.911 -1.061 -1.992 1.00 0.00 206 MET A O 2
ATOM 3088 N N . LYS A 1 89 ? -5.527 -0.117 -3.215 1.00 0.00 207 LYS A N 2
ATOM 3089 C CA . LYS A 1 89 ? -4.605 0.512 -4.148 1.00 0.00 207 LYS A CA 2
ATOM 3090 C C . LYS A 1 89 ? -4.414 1.981 -3.848 1.00 0.00 207 LYS A C 2
ATOM 3091 O O . LYS A 1 89 ? -3.306 2.337 -3.458 1.00 0.00 207 LYS A O 2
ATOM 3110 N N . GLN A 1 90 ? -5.424 2.832 -4.002 1.00 0.00 208 GLN A N 2
ATOM 3111 C CA . GLN A 1 90 ? -5.255 4.270 -3.793 1.00 0.00 208 GLN A CA 2
ATOM 3112 C C . GLN A 1 90 ? -4.705 4.557 -2.409 1.00 0.00 208 GLN A C 2
ATOM 3113 O O . GLN A 1 90 ? -3.781 5.353 -2.290 1.00 0.00 208 GLN A O 2
ATOM 3127 N N . VAL A 1 91 ? -5.226 3.890 -1.377 1.00 0.00 209 VAL A N 2
ATOM 3128 C CA . VAL A 1 91 ? -4.715 4.068 -0.038 1.00 0.00 209 VAL A CA 2
ATOM 3129 C C . VAL A 1 91 ? -3.219 3.774 -0.038 1.00 0.00 209 VAL A C 2
ATOM 3130 O O . VAL A 1 91 ? -2.474 4.655 0.368 1.00 0.00 209 VAL A O 2
ATOM 3143 N N . ILE A 1 92 ? -2.794 2.590 -0.521 1.00 0.00 210 ILE A N 2
ATOM 3144 C CA . ILE A 1 92 ? -1.411 2.139 -0.491 1.00 0.00 210 ILE A CA 2
ATOM 3145 C C . ILE A 1 92 ? -0.580 3.121 -1.307 1.00 0.00 210 ILE A C 2
ATOM 3146 O O . ILE A 1 92 ? 0.531 3.401 -0.896 1.00 0.00 210 ILE A O 2
ATOM 3162 N N . GLN A 1 93 ? -1.096 3.700 -2.392 1.00 0.00 211 GLN A N 2
ATOM 3163 C CA . GLN A 1 93 ? -0.395 4.726 -3.145 1.00 0.00 211 GLN A CA 2
ATOM 3164 C C . GLN A 1 93 ? -0.046 5.900 -2.226 1.00 0.00 211 GLN A C 2
ATOM 3165 O O . GLN A 1 93 ? 1.129 6.224 -2.090 1.00 0.00 211 GLN A O 2
ATOM 3179 N N . GLU A 1 94 ? -1.020 6.512 -1.564 1.00 0.00 212 GLU A N 2
ATOM 3180 C CA . GLU A 1 94 ? -0.805 7.639 -0.663 1.00 0.00 212 GLU A CA 2
ATOM 3181 C C . GLU A 1 94 ? 0.046 7.252 0.552 1.00 0.00 212 GLU A C 2
ATOM 3182 O O . GLU A 1 94 ? 0.971 7.985 0.917 1.00 0.00 212 GLU A O 2
ATOM 3194 N N . MET A 1 95 ? -0.227 6.114 1.200 1.00 0.00 213 MET A N 2
ATOM 3195 C CA . MET A 1 95 ? 0.531 5.665 2.359 1.00 0.00 213 MET A CA 2
ATOM 3196 C C . MET A 1 95 ? 1.903 5.117 1.939 1.00 0.00 213 MET A C 2
ATOM 3197 O O . MET A 1 95 ? 2.738 4.883 2.806 1.00 0.00 213 MET A O 2
ATOM 3211 N N . CYS A 1 96 ? 2.188 5.025 0.631 1.00 0.00 214 CYS A N 2
ATOM 3212 C CA . CYS A 1 96 ? 3.497 4.736 0.070 1.00 0.00 214 CYS A CA 2
ATOM 3213 C C . CYS A 1 96 ? 4.191 6.027 -0.351 1.00 0.00 214 CYS A C 2
ATOM 3214 O O . CYS A 1 96 ? 5.399 6.123 -0.209 1.00 0.00 214 CYS A O 2
ATOM 3221 N N . MET A 1 97 ? 3.467 7.031 -0.851 1.00 0.00 215 MET A N 2
ATOM 3222 C CA . MET A 1 97 ? 4.060 8.305 -1.248 1.00 0.00 215 MET A CA 2
ATOM 3223 C C . MET A 1 97 ? 4.636 9.030 -0.041 1.00 0.00 215 MET A C 2
ATOM 3224 O O . MET A 1 97 ? 5.668 9.686 -0.156 1.00 0.00 215 MET A O 2
ATOM 3238 N N . GLN A 1 98 ? 3.981 8.932 1.121 1.00 0.00 216 GLN A N 2
ATOM 3239 C CA . GLN A 1 98 ? 4.613 9.416 2.334 1.00 0.00 216 GLN A CA 2
ATOM 3240 C C . GLN A 1 98 ? 5.806 8.524 2.691 1.00 0.00 216 GLN A C 2
ATOM 3241 O O . GLN A 1 98 ? 6.880 9.036 2.989 1.00 0.00 216 GLN A O 2
ATOM 3255 N N . GLN A 1 99 ? 5.636 7.198 2.660 1.00 0.00 217 GLN A N 2
ATOM 3256 C CA . GLN A 1 99 ? 6.695 6.275 3.050 1.00 0.00 217 GLN A CA 2
ATOM 3257 C C . GLN A 1 99 ? 7.957 6.471 2.202 1.00 0.00 217 GLN A C 2
ATOM 3258 O O . GLN A 1 99 ? 9.053 6.418 2.747 1.00 0.00 217 GLN A O 2
ATOM 3272 N N . TYR A 1 100 ? 7.814 6.757 0.908 1.00 0.00 218 TYR A N 2
ATOM 3273 C CA . TYR A 1 100 ? 8.874 7.033 -0.051 1.00 0.00 218 TYR A CA 2
ATOM 3274 C C . TYR A 1 100 ? 9.848 8.094 0.470 1.00 0.00 218 TYR A C 2
ATOM 3275 O O . TYR A 1 100 ? 11.040 8.028 0.174 1.00 0.00 218 TYR A O 2
ATOM 3293 N N . GLN A 1 101 ? 9.394 9.052 1.284 1.00 0.00 219 GLN A N 2
ATOM 3294 C CA . GLN A 1 101 ? 10.307 10.011 1.881 1.00 0.00 219 GLN A CA 2
ATOM 3295 C C . GLN A 1 101 ? 11.346 9.298 2.756 1.00 0.00 219 GLN A C 2
ATOM 3296 O O . GLN A 1 101 ? 12.508 9.679 2.698 1.00 0.00 219 GLN A O 2
ATOM 3310 N N . GLN A 1 102 ? 10.997 8.224 3.473 1.00 0.00 220 GLN A N 2
ATOM 3311 C CA . GLN A 1 102 ? 11.948 7.395 4.210 1.00 0.00 220 GLN A CA 2
ATOM 3312 C C . GLN A 1 102 ? 12.956 6.752 3.263 1.00 0.00 220 GLN A C 2
ATOM 3313 O O . GLN A 1 102 ? 14.108 6.610 3.653 1.00 0.00 220 GLN A O 2
ATOM 3327 N N . TYR A 1 103 ? 12.581 6.402 2.022 1.00 0.00 221 TYR A N 2
ATOM 3328 C CA . TYR A 1 103 ? 13.563 5.903 1.063 1.00 0.00 221 TYR A CA 2
ATOM 3329 C C . TYR A 1 103 ? 14.649 6.955 0.887 1.00 0.00 221 TYR A C 2
ATOM 3330 O O . TYR A 1 103 ? 15.832 6.645 0.950 1.00 0.00 221 TYR A O 2
ATOM 3348 N N . GLN A 1 104 ? 14.235 8.200 0.652 1.00 0.00 222 GLN A N 2
ATOM 3349 C CA . GLN A 1 104 ? 15.123 9.295 0.314 1.00 0.00 222 GLN A CA 2
ATOM 3350 C C . GLN A 1 104 ? 15.935 9.729 1.534 1.00 0.00 222 GLN A C 2
ATOM 3351 O O . GLN A 1 104 ? 17.108 10.068 1.384 1.00 0.00 222 GLN A O 2
ATOM 3365 N N . LEU A 1 105 ? 15.329 9.743 2.723 1.00 0.00 223 LEU A N 2
ATOM 3366 C CA . LEU A 1 105 ? 15.996 10.048 3.984 1.00 0.00 223 LEU A CA 2
ATOM 3367 C C . LEU A 1 105 ? 17.080 9.011 4.244 1.00 0.00 223 LEU A C 2
ATOM 3368 O O . LEU A 1 105 ? 18.228 9.358 4.516 1.00 0.00 223 LEU A O 2
ATOM 3384 N N . ALA A 1 106 ? 16.705 7.736 4.153 1.00 0.00 224 ALA A N 2
ATOM 3385 C CA . ALA A 1 106 ? 17.586 6.599 4.352 1.00 0.00 224 ALA A CA 2
ATOM 3386 C C . ALA A 1 106 ? 18.571 6.406 3.193 1.00 0.00 224 ALA A C 2
ATOM 3387 O O . ALA A 1 106 ? 19.467 5.566 3.325 1.00 0.00 224 ALA A O 2
ATOM 3394 N N . SER A 1 107 ? 18.406 7.102 2.062 1.00 0.00 225 SER A N 2
ATOM 3395 C CA . SER A 1 107 ? 19.313 7.040 0.926 1.00 0.00 225 SER A CA 2
ATOM 3396 C C . SER A 1 107 ? 20.620 7.628 1.403 1.00 0.00 225 SER A C 2
ATOM 3397 O O . SER A 1 107 ? 21.644 6.934 1.251 1.00 0.00 225 SER A O 2
ATOM 3405 N N . GLY A 1 1 ? -3.115 -7.773 17.330 1.00 0.00 119 GLY A N 3
ATOM 3406 C CA . GLY A 1 1 ? -2.595 -6.841 16.325 1.00 0.00 119 GLY A CA 3
ATOM 3407 C C . GLY A 1 1 ? -2.614 -7.504 14.965 1.00 0.00 119 GLY A C 3
ATOM 3408 O O . GLY A 1 1 ? -3.681 -7.633 14.364 1.00 0.00 119 GLY A O 3
ATOM 3412 N N . SER A 1 2 ? -1.453 -7.965 14.500 1.00 0.00 120 SER A N 3
ATOM 3413 C CA . SER A 1 2 ? -1.291 -8.775 13.302 1.00 0.00 120 SER A CA 3
ATOM 3414 C C . SER A 1 2 ? -0.165 -9.777 13.553 1.00 0.00 120 SER A C 3
ATOM 3415 O O . SER A 1 2 ? 0.742 -9.476 14.339 1.00 0.00 120 SER A O 3
ATOM 3423 N N . VAL A 1 3 ? -0.203 -10.949 12.922 1.00 0.00 121 VAL A N 3
ATOM 3424 C CA . VAL A 1 3 ? 0.819 -11.982 13.070 1.00 0.00 121 VAL A CA 3
ATOM 3425 C C . VAL A 1 3 ? 0.937 -12.696 11.722 1.00 0.00 121 VAL A C 3
ATOM 3426 O O . VAL A 1 3 ? -0.103 -13.050 11.167 1.00 0.00 121 VAL A O 3
ATOM 3439 N N . VAL A 1 4 ? 2.169 -12.951 11.253 1.00 0.00 122 VAL A N 3
ATOM 3440 C CA . VAL A 1 4 ? 2.530 -13.582 9.975 1.00 0.00 122 VAL A CA 3
ATOM 3441 C C . VAL A 1 4 ? 1.804 -12.939 8.792 1.00 0.00 122 VAL A C 3
ATOM 3442 O O . VAL A 1 4 ? 0.616 -13.150 8.538 1.00 0.00 122 VAL A O 3
ATOM 3455 N N . GLY A 1 5 ? 2.570 -12.182 8.025 1.00 0.00 123 GLY A N 3
ATOM 3456 C CA . GLY A 1 5 ? 2.050 -11.437 6.902 1.00 0.00 123 GLY A CA 3
ATOM 3457 C C . GLY A 1 5 ? 3.161 -10.658 6.217 1.00 0.00 123 GLY A C 3
ATOM 3458 O O . GLY A 1 5 ? 3.441 -9.521 6.609 1.00 0.00 123 GLY A O 3
ATOM 3462 N N . GLY A 1 6 ? 3.775 -11.272 5.205 1.00 0.00 124 GLY A N 3
ATOM 3463 C CA . GLY A 1 6 ? 4.869 -10.686 4.443 1.00 0.00 124 GLY A CA 3
ATOM 3464 C C . GLY A 1 6 ? 6.144 -10.689 5.274 1.00 0.00 124 GLY A C 3
ATOM 3465 O O . GLY A 1 6 ? 6.294 -11.557 6.141 1.00 0.00 124 GLY A O 3
ATOM 3469 N N . LEU A 1 7 ? 7.023 -9.712 5.028 1.00 0.00 125 LEU A N 3
ATOM 3470 C CA . LEU A 1 7 ? 8.177 -9.336 5.852 1.00 0.00 125 LEU A CA 3
ATOM 3471 C C . LEU A 1 7 ? 9.352 -10.294 5.675 1.00 0.00 125 LEU A C 3
ATOM 3472 O O . LEU A 1 7 ? 9.300 -11.496 5.965 1.00 0.00 125 LEU A O 3
ATOM 3488 N N . GLY A 1 8 ? 10.448 -9.714 5.201 1.00 0.00 126 GLY A N 3
ATOM 3489 C CA . GLY A 1 8 ? 11.729 -10.376 5.058 1.00 0.00 126 GLY A CA 3
ATOM 3490 C C . GLY A 1 8 ? 12.650 -9.538 4.198 1.00 0.00 126 GLY A C 3
ATOM 3491 O O . GLY A 1 8 ? 13.359 -8.672 4.700 1.00 0.00 126 GLY A O 3
ATOM 3495 N N . GLY A 1 9 ? 12.594 -9.748 2.887 1.00 0.00 127 GLY A N 3
ATOM 3496 C CA . GLY A 1 9 ? 13.507 -9.121 1.943 1.00 0.00 127 GLY A CA 3
ATOM 3497 C C . GLY A 1 9 ? 13.014 -7.747 1.503 1.00 0.00 127 GLY A C 3
ATOM 3498 O O . GLY A 1 9 ? 13.152 -7.400 0.326 1.00 0.00 127 GLY A O 3
ATOM 3502 N N . TYR A 1 10 ? 12.426 -6.994 2.428 1.00 0.00 128 TYR A N 3
ATOM 3503 C CA . TYR A 1 10 ? 11.892 -5.651 2.289 1.00 0.00 128 TYR A CA 3
ATOM 3504 C C . TYR A 1 10 ? 12.097 -4.987 3.644 1.00 0.00 128 TYR A C 3
ATOM 3505 O O . TYR A 1 10 ? 11.887 -5.639 4.671 1.00 0.00 128 TYR A O 3
ATOM 3523 N N . ALA A 1 11 ? 12.420 -3.698 3.669 1.00 0.00 129 ALA A N 3
ATOM 3524 C CA . ALA A 1 11 ? 12.199 -2.895 4.857 1.00 0.00 129 ALA A CA 3
ATOM 3525 C C . ALA A 1 11 ? 10.717 -2.541 4.820 1.00 0.00 129 ALA A C 3
ATOM 3526 O O . ALA A 1 11 ? 10.231 -2.024 3.820 1.00 0.00 129 ALA A O 3
ATOM 3533 N N . LEU A 1 12 ? 9.957 -2.859 5.864 1.00 0.00 130 LEU A N 3
ATOM 3534 C CA . LEU A 1 12 ? 8.679 -2.199 6.081 1.00 0.00 130 LEU A CA 3
ATOM 3535 C C . LEU A 1 12 ? 8.935 -0.911 6.868 1.00 0.00 130 LEU A C 3
ATOM 3536 O O . LEU A 1 12 ? 10.074 -0.656 7.275 1.00 0.00 130 LEU A O 3
ATOM 3552 N N . GLY A 1 13 ? 7.932 -0.057 7.055 1.00 0.00 131 GLY A N 3
ATOM 3553 C CA . GLY A 1 13 ? 8.183 1.191 7.755 1.00 0.00 131 GLY A CA 3
ATOM 3554 C C . GLY A 1 13 ? 6.939 2.035 7.956 1.00 0.00 131 GLY A C 3
ATOM 3555 O O . GLY A 1 13 ? 5.836 1.617 7.593 1.00 0.00 131 GLY A O 3
ATOM 3559 N N . SER A 1 14 ? 7.133 3.238 8.499 1.00 0.00 132 SER A N 3
ATOM 3560 C CA . SER A 1 14 ? 6.158 4.282 8.766 1.00 0.00 132 SER A CA 3
ATOM 3561 C C . SER A 1 14 ? 5.066 3.857 9.763 1.00 0.00 132 SER A C 3
ATOM 3562 O O . SER A 1 14 ? 5.080 4.345 10.892 1.00 0.00 132 SER A O 3
ATOM 3570 N N . ALA A 1 15 ? 4.187 2.917 9.391 1.00 0.00 133 ALA A N 3
ATOM 3571 C CA . ALA A 1 15 ? 3.047 2.416 10.158 1.00 0.00 133 ALA A CA 3
ATOM 3572 C C . ALA A 1 15 ? 2.159 3.554 10.678 1.00 0.00 133 ALA A C 3
ATOM 3573 O O . ALA A 1 15 ? 2.300 4.025 11.805 1.00 0.00 133 ALA A O 3
ATOM 3580 N N . MET A 1 16 ? 1.246 3.987 9.814 1.00 0.00 134 MET A N 3
ATOM 3581 C CA . MET A 1 16 ? 0.643 5.311 9.838 1.00 0.00 134 MET A CA 3
ATOM 3582 C C . MET A 1 16 ? -0.265 5.520 11.056 1.00 0.00 134 MET A C 3
ATOM 3583 O O . MET A 1 16 ? -0.245 6.583 11.666 1.00 0.00 134 MET A O 3
ATOM 3597 N N . SER A 1 17 ? -1.100 4.529 11.384 1.00 0.00 135 SER A N 3
ATOM 3598 C CA . SER A 1 17 ? -1.980 4.460 12.557 1.00 0.00 135 SER A CA 3
ATOM 3599 C C . SER A 1 17 ? -2.926 5.659 12.780 1.00 0.00 135 SER A C 3
ATOM 3600 O O . SER A 1 17 ? -3.548 5.773 13.839 1.00 0.00 135 SER A O 3
ATOM 3608 N N . GLY A 1 18 ? -3.066 6.561 11.808 1.00 0.00 136 GLY A N 3
ATOM 3609 C CA . GLY A 1 18 ? -4.016 7.670 11.835 1.00 0.00 136 GLY A CA 3
ATOM 3610 C C . GLY A 1 18 ? -4.387 8.199 10.451 1.00 0.00 136 GLY A C 3
ATOM 3611 O O . GLY A 1 18 ? -5.098 9.205 10.357 1.00 0.00 136 GLY A O 3
ATOM 3615 N N . MET A 1 19 ? -3.899 7.573 9.373 1.00 0.00 137 MET A N 3
ATOM 3616 C CA . MET A 1 19 ? -4.058 8.111 8.029 1.00 0.00 137 MET A CA 3
ATOM 3617 C C . MET A 1 19 ? -5.511 7.974 7.574 1.00 0.00 137 MET A C 3
ATOM 3618 O O . MET A 1 19 ? -6.263 7.095 8.015 1.00 0.00 137 MET A O 3
ATOM 3632 N N . ARG A 1 20 ? -5.893 8.800 6.606 1.00 0.00 138 ARG A N 3
ATOM 3633 C CA . ARG A 1 20 ? -7.205 8.812 5.979 1.00 0.00 138 ARG A CA 3
ATOM 3634 C C . ARG A 1 20 ? -7.011 8.905 4.478 1.00 0.00 138 ARG A C 3
ATOM 3635 O O . ARG A 1 20 ? -5.917 9.197 4.006 1.00 0.00 138 ARG A O 3
ATOM 3656 N N . MET A 1 21 ? -8.086 8.690 3.735 1.00 0.00 139 MET A N 3
ATOM 3657 C CA . MET A 1 21 ? -8.137 8.875 2.298 1.00 0.00 139 MET A CA 3
ATOM 3658 C C . MET A 1 21 ? -9.363 9.706 1.979 1.00 0.00 139 MET A C 3
ATOM 3659 O O . MET A 1 21 ? -10.276 9.827 2.802 1.00 0.00 139 MET A O 3
ATOM 3673 N N . ASN A 1 22 ? -9.404 10.205 0.747 1.00 0.00 140 ASN A N 3
ATOM 3674 C CA . ASN A 1 22 ? -10.493 11.039 0.265 1.00 0.00 140 ASN A CA 3
ATOM 3675 C C . ASN A 1 22 ? -11.235 10.380 -0.890 1.00 0.00 140 ASN A C 3
ATOM 3676 O O . ASN A 1 22 ? -12.442 10.600 -1.018 1.00 0.00 140 ASN A O 3
ATOM 3687 N N . PHE A 1 23 ? -10.548 9.516 -1.649 1.00 0.00 141 PHE A N 3
ATOM 3688 C CA . PHE A 1 23 ? -11.059 8.763 -2.792 1.00 0.00 141 PHE A CA 3
ATOM 3689 C C . PHE A 1 23 ? -11.820 9.625 -3.814 1.00 0.00 141 PHE A C 3
ATOM 3690 O O . PHE A 1 23 ? -11.845 10.856 -3.722 1.00 0.00 141 PHE A O 3
ATOM 3707 N N . ASP A 1 24 ? -12.451 8.969 -4.791 1.00 0.00 142 ASP A N 3
ATOM 3708 C CA . ASP A 1 24 ? -13.388 9.601 -5.715 1.00 0.00 142 ASP A CA 3
ATOM 3709 C C . ASP A 1 24 ? -14.791 9.094 -5.411 1.00 0.00 142 ASP A C 3
ATOM 3710 O O . ASP A 1 24 ? -15.667 9.884 -5.051 1.00 0.00 142 ASP A O 3
ATOM 3719 N N . ARG A 1 25 ? -15.020 7.785 -5.514 1.00 0.00 143 ARG A N 3
ATOM 3720 C CA . ARG A 1 25 ? -16.352 7.220 -5.387 1.00 0.00 143 ARG A CA 3
ATOM 3721 C C . ARG A 1 25 ? -16.708 7.228 -3.906 1.00 0.00 143 ARG A C 3
ATOM 3722 O O . ARG A 1 25 ? -15.863 6.904 -3.069 1.00 0.00 143 ARG A O 3
ATOM 3743 N N . PRO A 1 26 ? -17.948 7.567 -3.534 1.00 0.00 144 PRO A N 3
ATOM 3744 C CA . PRO A 1 26 ? -18.314 7.492 -2.139 1.00 0.00 144 PRO A CA 3
ATOM 3745 C C . PRO A 1 26 ? -18.347 6.050 -1.612 1.00 0.00 144 PRO A C 3
ATOM 3746 O O . PRO A 1 26 ? -18.218 5.870 -0.400 1.00 0.00 144 PRO A O 3
ATOM 3757 N N . GLU A 1 27 ? -18.517 5.035 -2.473 1.00 0.00 145 GLU A N 3
ATOM 3758 C CA . GLU A 1 27 ? -18.629 3.637 -2.067 1.00 0.00 145 GLU A CA 3
ATOM 3759 C C . GLU A 1 27 ? -17.349 3.177 -1.362 1.00 0.00 145 GLU A C 3
ATOM 3760 O O . GLU A 1 27 ? -17.369 2.816 -0.189 1.00 0.00 145 GLU A O 3
ATOM 3772 N N . GLU A 1 28 ? -16.222 3.230 -2.076 1.00 0.00 146 GLU A N 3
ATOM 3773 C CA . GLU A 1 28 ? -14.894 2.878 -1.577 1.00 0.00 146 GLU A CA 3
ATOM 3774 C C . GLU A 1 28 ? -14.581 3.696 -0.312 1.00 0.00 146 GLU A C 3
ATOM 3775 O O . GLU A 1 28 ? -14.078 3.167 0.679 1.00 0.00 146 GLU A O 3
ATOM 3787 N N . ARG A 1 29 ? -14.966 4.976 -0.303 1.00 0.00 147 ARG A N 3
ATOM 3788 C CA . ARG A 1 29 ? -14.777 5.867 0.830 1.00 0.00 147 ARG A CA 3
ATOM 3789 C C . ARG A 1 29 ? -15.548 5.362 2.047 1.00 0.00 147 ARG A C 3
ATOM 3790 O O . ARG A 1 29 ? -15.040 5.468 3.161 1.00 0.00 147 ARG A O 3
ATOM 3811 N N . GLN A 1 30 ? -16.764 4.855 1.862 1.00 0.00 148 GLN A N 3
ATOM 3812 C CA . GLN A 1 30 ? -17.571 4.325 2.947 1.00 0.00 148 GLN A CA 3
ATOM 3813 C C . GLN A 1 30 ? -16.909 3.061 3.487 1.00 0.00 148 GLN A C 3
ATOM 3814 O O . GLN A 1 30 ? -16.779 2.918 4.701 1.00 0.00 148 GLN A O 3
ATOM 3828 N N . TRP A 1 31 ? -16.431 2.174 2.607 1.00 0.00 149 TRP A N 3
ATOM 3829 C CA . TRP A 1 31 ? -15.899 0.892 3.031 1.00 0.00 149 TRP A CA 3
ATOM 3830 C C . TRP A 1 31 ? -14.604 1.080 3.831 1.00 0.00 149 TRP A C 3
ATOM 3831 O O . TRP A 1 31 ? -14.368 0.375 4.808 1.00 0.00 149 TRP A O 3
ATOM 3852 N N . TRP A 1 32 ? -13.786 2.073 3.476 1.00 0.00 150 TRP A N 3
ATOM 3853 C CA . TRP A 1 32 ? -12.591 2.446 4.228 1.00 0.00 150 TRP A CA 3
ATOM 3854 C C . TRP A 1 32 ? -12.896 2.931 5.650 1.00 0.00 150 TRP A C 3
ATOM 3855 O O . TRP A 1 32 ? -12.018 2.898 6.511 1.00 0.00 150 TRP A O 3
ATOM 3876 N N . ASN A 1 33 ? -14.104 3.422 5.931 1.00 0.00 151 ASN A N 3
ATOM 3877 C CA . ASN A 1 33 ? -14.505 3.707 7.307 1.00 0.00 151 ASN A CA 3
ATOM 3878 C C . ASN A 1 33 ? -14.968 2.445 8.044 1.00 0.00 151 ASN A C 3
ATOM 3879 O O . ASN A 1 33 ? -14.904 2.405 9.274 1.00 0.00 151 ASN A O 3
ATOM 3890 N N . GLU A 1 34 ? -15.413 1.418 7.312 1.00 0.00 152 GLU A N 3
ATOM 3891 C CA . GLU A 1 34 ? -16.105 0.246 7.865 1.00 0.00 152 GLU A CA 3
ATOM 3892 C C . GLU A 1 34 ? -15.139 -0.931 8.100 1.00 0.00 152 GLU A C 3
ATOM 3893 O O . GLU A 1 34 ? -15.373 -1.788 8.961 1.00 0.00 152 GLU A O 3
ATOM 3905 N N . ASN A 1 35 ? -14.027 -0.971 7.364 1.00 0.00 153 ASN A N 3
ATOM 3906 C CA . ASN A 1 35 ? -13.032 -2.043 7.340 1.00 0.00 153 ASN A CA 3
ATOM 3907 C C . ASN A 1 35 ? -12.033 -2.011 8.507 1.00 0.00 153 ASN A C 3
ATOM 3908 O O . ASN A 1 35 ? -10.896 -2.481 8.360 1.00 0.00 153 ASN A O 3
ATOM 3919 N N . SER A 1 36 ? -12.411 -1.456 9.653 1.00 0.00 154 SER A N 3
ATOM 3920 C CA . SER A 1 36 ? -11.505 -0.826 10.612 1.00 0.00 154 SER A CA 3
ATOM 3921 C C . SER A 1 36 ? -10.402 -1.697 11.231 1.00 0.00 154 SER A C 3
ATOM 3922 O O . SER A 1 36 ? -9.509 -1.191 11.910 1.00 0.00 154 SER A O 3
ATOM 3930 N N . ASN A 1 37 ? -10.471 -3.000 11.003 1.00 0.00 155 ASN A N 3
ATOM 3931 C CA . ASN A 1 37 ? -9.684 -4.071 11.605 1.00 0.00 155 ASN A CA 3
ATOM 3932 C C . ASN A 1 37 ? -9.506 -5.232 10.620 1.00 0.00 155 ASN A C 3
ATOM 3933 O O . ASN A 1 37 ? -8.985 -6.283 10.991 1.00 0.00 155 ASN A O 3
ATOM 3944 N N . ARG A 1 38 ? -9.942 -5.073 9.363 1.00 0.00 156 ARG A N 3
ATOM 3945 C CA . ARG A 1 38 ? -9.780 -6.080 8.311 1.00 0.00 156 ARG A CA 3
ATOM 3946 C C . ARG A 1 38 ? -8.371 -6.009 7.715 1.00 0.00 156 ARG A C 3
ATOM 3947 O O . ARG A 1 38 ? -7.848 -7.022 7.251 1.00 0.00 156 ARG A O 3
ATOM 3968 N N . TYR A 1 39 ? -7.738 -4.832 7.758 1.00 0.00 157 TYR A N 3
ATOM 3969 C CA . TYR A 1 39 ? -6.399 -4.569 7.255 1.00 0.00 157 TYR A CA 3
ATOM 3970 C C . TYR A 1 39 ? -5.668 -3.644 8.228 1.00 0.00 157 TYR A C 3
ATOM 3971 O O . TYR A 1 39 ? -6.338 -2.851 8.906 1.00 0.00 157 TYR A O 3
ATOM 3989 N N . PRO A 1 40 ? -4.325 -3.712 8.283 1.00 0.00 158 PRO A N 3
ATOM 3990 C CA . PRO A 1 40 ? -3.470 -2.812 9.045 1.00 0.00 158 PRO A CA 3
ATOM 3991 C C . PRO A 1 40 ? -3.280 -1.498 8.283 1.00 0.00 158 PRO A C 3
ATOM 3992 O O . PRO A 1 40 ? -4.072 -1.161 7.402 1.00 0.00 158 PRO A O 3
ATOM 4003 N N . ASN A 1 41 ? -2.233 -0.742 8.607 1.00 0.00 159 ASN A N 3
ATOM 4004 C CA . ASN A 1 41 ? -2.010 0.628 8.164 1.00 0.00 159 ASN A CA 3
ATOM 4005 C C . ASN A 1 41 ? -0.511 0.841 7.925 1.00 0.00 159 ASN A C 3
ATOM 4006 O O . ASN A 1 41 ? 0.139 1.626 8.615 1.00 0.00 159 ASN A O 3
ATOM 4017 N N . GLN A 1 42 ? 0.066 0.095 6.979 1.00 0.00 160 GLN A N 3
ATOM 4018 C CA . GLN A 1 42 ? 1.493 0.109 6.670 1.00 0.00 160 GLN A CA 3
ATOM 4019 C C . GLN A 1 42 ? 1.701 -0.248 5.191 1.00 0.00 160 GLN A C 3
ATOM 4020 O O . GLN A 1 42 ? 0.806 -0.805 4.555 1.00 0.00 160 GLN A O 3
ATOM 4034 N N . VAL A 1 43 ? 2.887 0.023 4.650 1.00 0.00 161 VAL A N 3
ATOM 4035 C CA . VAL A 1 43 ? 3.366 -0.463 3.366 1.00 0.00 161 VAL A CA 3
ATOM 4036 C C . VAL A 1 43 ? 4.778 -1.040 3.596 1.00 0.00 161 VAL A C 3
ATOM 4037 O O . VAL A 1 43 ? 5.433 -0.690 4.586 1.00 0.00 161 VAL A O 3
ATOM 4050 N N . TYR A 1 44 ? 5.260 -1.909 2.706 1.00 0.00 162 TYR A N 3
ATOM 4051 C CA . TYR A 1 44 ? 6.631 -2.424 2.710 1.00 0.00 162 TYR A CA 3
ATOM 4052 C C . TYR A 1 44 ? 7.338 -1.867 1.472 1.00 0.00 162 TYR A C 3
ATOM 4053 O O . TYR A 1 44 ? 6.671 -1.598 0.471 1.00 0.00 162 TYR A O 3
ATOM 4071 N N . TYR A 1 45 ? 8.665 -1.755 1.487 1.00 0.00 163 TYR A N 3
ATOM 4072 C CA . TYR A 1 45 ? 9.453 -1.243 0.377 1.00 0.00 163 TYR A CA 3
ATOM 4073 C C . TYR A 1 45 ? 10.746 -2.038 0.232 1.00 0.00 163 TYR A C 3
ATOM 4074 O O . TYR A 1 45 ? 11.339 -2.521 1.197 1.00 0.00 163 TYR A O 3
ATOM 4092 N N . LYS A 1 46 ? 11.187 -2.218 -1.011 1.00 0.00 164 LYS A N 3
ATOM 4093 C CA . LYS A 1 46 ? 12.487 -2.801 -1.298 1.00 0.00 164 LYS A CA 3
ATOM 4094 C C . LYS A 1 46 ? 13.543 -1.772 -0.885 1.00 0.00 164 LYS A C 3
ATOM 4095 O O . LYS A 1 46 ? 13.392 -0.592 -1.194 1.00 0.00 164 LYS A O 3
ATOM 4114 N N . GLU A 1 47 ? 14.618 -2.209 -0.226 1.00 0.00 165 GLU A N 3
ATOM 4115 C CA . GLU A 1 47 ? 15.732 -1.345 0.181 1.00 0.00 165 GLU A CA 3
ATOM 4116 C C . GLU A 1 47 ? 16.603 -0.896 -1.007 1.00 0.00 165 GLU A C 3
ATOM 4117 O O . GLU A 1 47 ? 17.550 -0.134 -0.804 1.00 0.00 165 GLU A O 3
ATOM 4129 N N . TYR A 1 48 ? 16.297 -1.389 -2.213 1.00 0.00 166 TYR A N 3
ATOM 4130 C CA . TYR A 1 48 ? 16.990 -1.294 -3.495 1.00 0.00 166 TYR A CA 3
ATOM 4131 C C . TYR A 1 48 ? 18.489 -1.153 -3.331 1.00 0.00 166 TYR A C 3
ATOM 4132 O O . TYR A 1 48 ? 18.978 -0.045 -3.156 1.00 0.00 166 TYR A O 3
ATOM 4150 N N . ASN A 1 49 ? 19.227 -2.253 -3.473 1.00 0.00 167 ASN A N 3
ATOM 4151 C CA . ASN A 1 49 ? 20.679 -2.284 -3.288 1.00 0.00 167 ASN A CA 3
ATOM 4152 C C . ASN A 1 49 ? 21.399 -1.182 -4.081 1.00 0.00 167 ASN A C 3
ATOM 4153 O O . ASN A 1 49 ? 22.432 -0.682 -3.646 1.00 0.00 167 ASN A O 3
ATOM 4164 N N . ASP A 1 50 ? 20.837 -0.795 -5.233 1.00 0.00 168 ASP A N 3
ATOM 4165 C CA . ASP A 1 50 ? 21.364 0.259 -6.102 1.00 0.00 168 ASP A CA 3
ATOM 4166 C C . ASP A 1 50 ? 21.060 1.685 -5.619 1.00 0.00 168 ASP A C 3
ATOM 4167 O O . ASP A 1 50 ? 21.847 2.593 -5.864 1.00 0.00 168 ASP A O 3
ATOM 4176 N N . ARG A 1 51 ? 19.917 1.881 -4.953 1.00 0.00 169 ARG A N 3
ATOM 4177 C CA . ARG A 1 51 ? 19.341 3.154 -4.500 1.00 0.00 169 ARG A CA 3
ATOM 4178 C C . ARG A 1 51 ? 19.308 4.285 -5.542 1.00 0.00 169 ARG A C 3
ATOM 4179 O O . ARG A 1 51 ? 19.365 5.463 -5.170 1.00 0.00 169 ARG A O 3
ATOM 4200 N N . SER A 1 52 ? 19.104 3.977 -6.821 1.00 0.00 170 SER A N 3
ATOM 4201 C CA . SER A 1 52 ? 19.013 5.011 -7.856 1.00 0.00 170 SER A CA 3
ATOM 4202 C C . SER A 1 52 ? 17.615 4.996 -8.473 1.00 0.00 170 SER A C 3
ATOM 4203 O O . SER A 1 52 ? 17.425 5.238 -9.671 1.00 0.00 170 SER A O 3
ATOM 4211 N N . VAL A 1 53 ? 16.631 4.607 -7.670 1.00 0.00 171 VAL A N 3
ATOM 4212 C CA . VAL A 1 53 ? 15.301 4.283 -8.128 1.00 0.00 171 VAL A CA 3
ATOM 4213 C C . VAL A 1 53 ? 14.517 5.601 -8.260 1.00 0.00 171 VAL A C 3
ATOM 4214 O O . VAL A 1 53 ? 14.707 6.497 -7.434 1.00 0.00 171 VAL A O 3
ATOM 4227 N N . PRO A 1 54 ? 13.683 5.772 -9.298 1.00 0.00 172 PRO A N 3
ATOM 4228 C CA . PRO A 1 54 ? 12.917 6.985 -9.471 1.00 0.00 172 PRO A CA 3
ATOM 4229 C C . PRO A 1 54 ? 11.720 6.955 -8.526 1.00 0.00 172 PRO A C 3
ATOM 4230 O O . PRO A 1 54 ? 11.181 5.896 -8.187 1.00 0.00 172 PRO A O 3
ATOM 4241 N N . GLU A 1 55 ? 11.215 8.142 -8.222 1.00 0.00 173 GLU A N 3
ATOM 4242 C CA . GLU A 1 55 ? 10.080 8.378 -7.345 1.00 0.00 173 GLU A CA 3
ATOM 4243 C C . GLU A 1 55 ? 8.841 7.624 -7.845 1.00 0.00 173 GLU A C 3
ATOM 4244 O O . GLU A 1 55 ? 7.989 7.241 -7.040 1.00 0.00 173 GLU A O 3
ATOM 4256 N N . GLY A 1 56 ? 8.762 7.391 -9.162 1.00 0.00 174 GLY A N 3
ATOM 4257 C CA . GLY A 1 56 ? 7.625 6.777 -9.826 1.00 0.00 174 GLY A CA 3
ATOM 4258 C C . GLY A 1 56 ? 7.639 5.271 -9.639 1.00 0.00 174 GLY A C 3
ATOM 4259 O O . GLY A 1 56 ? 6.705 4.722 -9.051 1.00 0.00 174 GLY A O 3
ATOM 4263 N N . ARG A 1 57 ? 8.697 4.588 -10.105 1.00 0.00 175 ARG A N 3
ATOM 4264 C CA . ARG A 1 57 ? 8.807 3.146 -9.886 1.00 0.00 175 ARG A CA 3
ATOM 4265 C C . ARG A 1 57 ? 8.830 2.823 -8.400 1.00 0.00 175 ARG A C 3
ATOM 4266 O O . ARG A 1 57 ? 8.290 1.784 -8.049 1.00 0.00 175 ARG A O 3
ATOM 4287 N N . PHE A 1 58 ? 9.387 3.684 -7.545 1.00 0.00 176 PHE A N 3
ATOM 4288 C CA . PHE A 1 58 ? 9.391 3.448 -6.111 1.00 0.00 176 PHE A CA 3
ATOM 4289 C C . PHE A 1 58 ? 7.960 3.221 -5.634 1.00 0.00 176 PHE A C 3
ATOM 4290 O O . PHE A 1 58 ? 7.653 2.157 -5.102 1.00 0.00 176 PHE A O 3
ATOM 4307 N N . VAL A 1 59 ? 7.061 4.184 -5.863 1.00 0.00 177 VAL A N 3
ATOM 4308 C CA . VAL A 1 59 ? 5.665 4.036 -5.464 1.00 0.00 177 VAL A CA 3
ATOM 4309 C C . VAL A 1 59 ? 5.046 2.857 -6.217 1.00 0.00 177 VAL A C 3
ATOM 4310 O O . VAL A 1 59 ? 4.353 2.060 -5.592 1.00 0.00 177 VAL A O 3
ATOM 4323 N N . ARG A 1 60 ? 5.300 2.693 -7.523 1.00 0.00 178 ARG A N 3
ATOM 4324 C CA . ARG A 1 60 ? 4.668 1.629 -8.315 1.00 0.00 178 ARG A CA 3
ATOM 4325 C C . ARG A 1 60 ? 4.981 0.244 -7.742 1.00 0.00 178 ARG A C 3
ATOM 4326 O O . ARG A 1 60 ? 4.112 -0.621 -7.655 1.00 0.00 178 ARG A O 3
ATOM 4347 N N . ASP A 1 61 ? 6.230 0.025 -7.362 1.00 0.00 179 ASP A N 3
ATOM 4348 C CA . ASP A 1 61 ? 6.686 -1.205 -6.745 1.00 0.00 179 ASP A CA 3
ATOM 4349 C C . ASP A 1 61 ? 6.142 -1.302 -5.347 1.00 0.00 179 ASP A C 3
ATOM 4350 O O . ASP A 1 61 ? 5.624 -2.353 -5.015 1.00 0.00 179 ASP A O 3
ATOM 4359 N N . CYS A 1 62 ? 6.264 -0.256 -4.532 1.00 0.00 180 CYS A N 3
ATOM 4360 C CA . CYS A 1 62 ? 5.827 -0.254 -3.145 1.00 0.00 180 CYS A CA 3
ATOM 4361 C C . CYS A 1 62 ? 4.333 -0.603 -3.067 1.00 0.00 180 CYS A C 3
ATOM 4362 O O . CYS A 1 62 ? 3.924 -1.365 -2.182 1.00 0.00 180 CYS A O 3
ATOM 4369 N N . VAL A 1 63 ? 3.518 -0.142 -4.032 1.00 0.00 181 VAL A N 3
ATOM 4370 C CA . VAL A 1 63 ? 2.129 -0.545 -4.090 1.00 0.00 181 VAL A CA 3
ATOM 4371 C C . VAL A 1 63 ? 2.029 -2.021 -4.450 1.00 0.00 181 VAL A C 3
ATOM 4372 O O . VAL A 1 63 ? 1.400 -2.773 -3.710 1.00 0.00 181 VAL A O 3
ATOM 4385 N N . ASN A 1 64 ? 2.673 -2.447 -5.540 1.00 0.00 182 ASN A N 3
ATOM 4386 C CA . ASN A 1 64 ? 2.640 -3.829 -6.011 1.00 0.00 182 ASN A CA 3
ATOM 4387 C C . ASN A 1 64 ? 3.180 -4.806 -4.970 1.00 0.00 182 ASN A C 3
ATOM 4388 O O . ASN A 1 64 ? 2.723 -5.942 -4.925 1.00 0.00 182 ASN A O 3
ATOM 4399 N N . ILE A 1 65 ? 4.147 -4.404 -4.149 1.00 0.00 183 ILE A N 3
ATOM 4400 C CA . ILE A 1 65 ? 4.660 -5.174 -3.033 1.00 0.00 183 ILE A CA 3
ATOM 4401 C C . ILE A 1 65 ? 3.526 -5.307 -2.036 1.00 0.00 183 ILE A C 3
ATOM 4402 O O . ILE A 1 65 ? 3.114 -6.429 -1.768 1.00 0.00 183 ILE A O 3
ATOM 4418 N N . THR A 1 66 ? 2.978 -4.203 -1.531 1.00 0.00 184 THR A N 3
ATOM 4419 C CA . THR A 1 66 ? 2.059 -4.265 -0.414 1.00 0.00 184 THR A CA 3
ATOM 4420 C C . THR A 1 66 ? 0.783 -5.019 -0.819 1.00 0.00 184 THR A C 3
ATOM 4421 O O . THR A 1 66 ? 0.376 -5.899 -0.072 1.00 0.00 184 THR A O 3
ATOM 4432 N N . VAL A 1 67 ? 0.218 -4.801 -2.016 1.00 0.00 185 VAL A N 3
ATOM 4433 C CA . VAL A 1 67 ? -0.964 -5.546 -2.476 1.00 0.00 185 VAL A CA 3
ATOM 4434 C C . VAL A 1 67 ? -0.700 -7.058 -2.552 1.00 0.00 185 VAL A C 3
ATOM 4435 O O . VAL A 1 67 ? -1.582 -7.850 -2.217 1.00 0.00 185 VAL A O 3
ATOM 4448 N N . THR A 1 68 ? 0.507 -7.453 -2.961 1.00 0.00 186 THR A N 3
ATOM 4449 C CA . THR A 1 68 ? 0.948 -8.841 -3.063 1.00 0.00 186 THR A CA 3
ATOM 4450 C C . THR A 1 68 ? 1.144 -9.430 -1.659 1.00 0.00 186 THR A C 3
ATOM 4451 O O . THR A 1 68 ? 0.604 -10.493 -1.359 1.00 0.00 186 THR A O 3
ATOM 4462 N N . GLU A 1 69 ? 1.853 -8.722 -0.776 1.00 0.00 187 GLU A N 3
ATOM 4463 C CA . GLU A 1 69 ? 2.106 -9.105 0.612 1.00 0.00 187 GLU A CA 3
ATOM 4464 C C . GLU A 1 69 ? 0.813 -9.055 1.457 1.00 0.00 187 GLU A C 3
ATOM 4465 O O . GLU A 1 69 ? 0.849 -9.459 2.620 1.00 0.00 187 GLU A O 3
ATOM 4477 N N . TYR A 1 70 ? -0.294 -8.527 0.917 1.00 0.00 188 TYR A N 3
ATOM 4478 C CA . TYR A 1 70 ? -1.642 -8.486 1.496 1.00 0.00 188 TYR A CA 3
ATOM 4479 C C . TYR A 1 70 ? -2.608 -9.446 0.757 1.00 0.00 188 TYR A C 3
ATOM 4480 O O . TYR A 1 70 ? -3.761 -9.604 1.172 1.00 0.00 188 TYR A O 3
ATOM 4498 N N . LYS A 1 71 ? -2.168 -10.055 -0.354 1.00 0.00 189 LYS A N 3
ATOM 4499 C CA . LYS A 1 71 ? -2.899 -10.984 -1.225 1.00 0.00 189 LYS A CA 3
ATOM 4500 C C . LYS A 1 71 ? -4.201 -10.457 -1.834 1.00 0.00 189 LYS A C 3
ATOM 4501 O O . LYS A 1 71 ? -5.066 -11.261 -2.201 1.00 0.00 189 LYS A O 3
ATOM 4520 N N . ILE A 1 72 ? -4.364 -9.150 -2.027 1.00 0.00 190 ILE A N 3
ATOM 4521 C CA . ILE A 1 72 ? -5.573 -8.627 -2.662 1.00 0.00 190 ILE A CA 3
ATOM 4522 C C . ILE A 1 72 ? -5.513 -8.915 -4.169 1.00 0.00 190 ILE A C 3
ATOM 4523 O O . ILE A 1 72 ? -4.922 -8.138 -4.928 1.00 0.00 190 ILE A O 3
ATOM 4539 N N . ASP A 1 73 ? -6.140 -10.000 -4.626 1.00 0.00 191 ASP A N 3
ATOM 4540 C CA . ASP A 1 73 ? -6.428 -10.202 -6.045 1.00 0.00 191 ASP A CA 3
ATOM 4541 C C . ASP A 1 73 ? -7.714 -11.020 -6.221 1.00 0.00 191 ASP A C 3
ATOM 4542 O O . ASP A 1 73 ? -7.700 -12.216 -5.930 1.00 0.00 191 ASP A O 3
ATOM 4551 N N . PRO A 1 74 ? -8.842 -10.455 -6.695 1.00 0.00 192 PRO A N 3
ATOM 4552 C CA . PRO A 1 74 ? -10.033 -11.247 -6.996 1.00 0.00 192 PRO A CA 3
ATOM 4553 C C . PRO A 1 74 ? -9.804 -12.267 -8.116 1.00 0.00 192 PRO A C 3
ATOM 4554 O O . PRO A 1 74 ? -10.617 -13.179 -8.268 1.00 0.00 192 PRO A O 3
ATOM 4565 N N . ASN A 1 75 ? -8.733 -12.152 -8.904 1.00 0.00 193 ASN A N 3
ATOM 4566 C CA . ASN A 1 75 ? -8.407 -13.153 -9.911 1.00 0.00 193 ASN A CA 3
ATOM 4567 C C . ASN A 1 75 ? -7.906 -14.447 -9.287 1.00 0.00 193 ASN A C 3
ATOM 4568 O O . ASN A 1 75 ? -7.990 -15.509 -9.904 1.00 0.00 193 ASN A O 3
ATOM 4579 N N . GLU A 1 76 ? -7.409 -14.375 -8.054 1.00 0.00 194 GLU A N 3
ATOM 4580 C CA . GLU A 1 76 ? -6.690 -15.463 -7.416 1.00 0.00 194 GLU A CA 3
ATOM 4581 C C . GLU A 1 76 ? -7.382 -15.877 -6.112 1.00 0.00 194 GLU A C 3
ATOM 4582 O O . GLU A 1 76 ? -7.418 -17.070 -5.806 1.00 0.00 194 GLU A O 3
ATOM 4594 N N . ASN A 1 77 ? -8.043 -14.942 -5.416 1.00 0.00 195 ASN A N 3
ATOM 4595 C CA . ASN A 1 77 ? -8.742 -15.198 -4.152 1.00 0.00 195 ASN A CA 3
ATOM 4596 C C . ASN A 1 77 ? -10.264 -15.105 -4.258 1.00 0.00 195 ASN A C 3
ATOM 4597 O O . ASN A 1 77 ? -10.931 -15.600 -3.354 1.00 0.00 195 ASN A O 3
ATOM 4608 N N . GLN A 1 78 ? -10.823 -14.532 -5.336 1.00 0.00 196 GLN A N 3
ATOM 4609 C CA . GLN A 1 78 ? -12.211 -14.682 -5.814 1.00 0.00 196 GLN A CA 3
ATOM 4610 C C . GLN A 1 78 ? -13.393 -14.358 -4.865 1.00 0.00 196 GLN A C 3
ATOM 4611 O O . GLN A 1 78 ? -14.526 -14.326 -5.339 1.00 0.00 196 GLN A O 3
ATOM 4625 N N . ASN A 1 79 ? -13.197 -14.064 -3.577 1.00 0.00 197 ASN A N 3
ATOM 4626 C CA . ASN A 1 79 ? -14.270 -13.671 -2.639 1.00 0.00 197 ASN A CA 3
ATOM 4627 C C . ASN A 1 79 ? -14.218 -12.176 -2.310 1.00 0.00 197 ASN A C 3
ATOM 4628 O O . ASN A 1 79 ? -15.052 -11.649 -1.571 1.00 0.00 197 ASN A O 3
ATOM 4639 N N . VAL A 1 80 ? -13.195 -11.497 -2.817 1.00 0.00 198 VAL A N 3
ATOM 4640 C CA . VAL A 1 80 ? -12.780 -10.172 -2.412 1.00 0.00 198 VAL A CA 3
ATOM 4641 C C . VAL A 1 80 ? -13.630 -9.160 -3.186 1.00 0.00 198 VAL A C 3
ATOM 4642 O O . VAL A 1 80 ? -13.942 -9.368 -4.367 1.00 0.00 198 VAL A O 3
ATOM 4655 N N . THR A 1 81 ? -14.043 -8.087 -2.520 1.00 0.00 199 THR A N 3
ATOM 4656 C CA . THR A 1 81 ? -15.039 -7.141 -3.018 1.00 0.00 199 THR A CA 3
ATOM 4657 C C . THR A 1 81 ? -14.358 -5.931 -3.676 1.00 0.00 199 THR A C 3
ATOM 4658 O O . THR A 1 81 ? -13.362 -5.424 -3.163 1.00 0.00 199 THR A O 3
ATOM 4669 N N . GLN A 1 82 ? -14.889 -5.424 -4.795 1.00 0.00 200 GLN A N 3
ATOM 4670 C CA . GLN A 1 82 ? -14.232 -4.366 -5.564 1.00 0.00 200 GLN A CA 3
ATOM 4671 C C . GLN A 1 82 ? -14.292 -2.978 -4.887 1.00 0.00 200 GLN A C 3
ATOM 4672 O O . GLN A 1 82 ? -13.733 -2.027 -5.448 1.00 0.00 200 GLN A O 3
ATOM 4686 N N . VAL A 1 83 ? -14.950 -2.800 -3.732 1.00 0.00 201 VAL A N 3
ATOM 4687 C CA . VAL A 1 83 ? -14.643 -1.637 -2.894 1.00 0.00 201 VAL A CA 3
ATOM 4688 C C . VAL A 1 83 ? -13.231 -1.840 -2.348 1.00 0.00 201 VAL A C 3
ATOM 4689 O O . VAL A 1 83 ? -12.338 -1.049 -2.644 1.00 0.00 201 VAL A O 3
ATOM 4702 N N . GLU A 1 84 ? -13.010 -2.935 -1.621 1.00 0.00 202 GLU A N 3
ATOM 4703 C CA . GLU A 1 84 ? -11.766 -3.273 -0.951 1.00 0.00 202 GLU A CA 3
ATOM 4704 C C . GLU A 1 84 ? -10.600 -3.278 -1.931 1.00 0.00 202 GLU A C 3
ATOM 4705 O O . GLU A 1 84 ? -9.546 -2.744 -1.590 1.00 0.00 202 GLU A O 3
ATOM 4717 N N . VAL A 1 85 ? -10.780 -3.771 -3.162 1.00 0.00 203 VAL A N 3
ATOM 4718 C CA . VAL A 1 85 ? -9.674 -3.844 -4.109 1.00 0.00 203 VAL A CA 3
ATOM 4719 C C . VAL A 1 85 ? -9.121 -2.445 -4.378 1.00 0.00 203 VAL A C 3
ATOM 4720 O O . VAL A 1 85 ? -7.906 -2.264 -4.443 1.00 0.00 203 VAL A O 3
ATOM 4733 N N . ARG A 1 86 ? -10.020 -1.467 -4.524 1.00 0.00 204 ARG A N 3
ATOM 4734 C CA . ARG A 1 86 ? -9.756 -0.101 -4.949 1.00 0.00 204 ARG A CA 3
ATOM 4735 C C . ARG A 1 86 ? -9.341 0.733 -3.757 1.00 0.00 204 ARG A C 3
ATOM 4736 O O . ARG A 1 86 ? -8.355 1.446 -3.871 1.00 0.00 204 ARG A O 3
ATOM 4757 N N . VAL A 1 87 ? -10.008 0.591 -2.609 1.00 0.00 205 VAL A N 3
ATOM 4758 C CA . VAL A 1 87 ? -9.547 1.110 -1.330 1.00 0.00 205 VAL A CA 3
ATOM 4759 C C . VAL A 1 87 ? -8.110 0.690 -1.149 1.00 0.00 205 VAL A C 3
ATOM 4760 O O . VAL A 1 87 ? -7.252 1.561 -1.136 1.00 0.00 205 VAL A O 3
ATOM 4773 N N . MET A 1 88 ? -7.809 -0.605 -1.106 1.00 0.00 206 MET A N 3
ATOM 4774 C CA . MET A 1 88 ? -6.447 -1.045 -0.876 1.00 0.00 206 MET A CA 3
ATOM 4775 C C . MET A 1 88 ? -5.483 -0.515 -1.935 1.00 0.00 206 MET A C 3
ATOM 4776 O O . MET A 1 88 ? -4.302 -0.424 -1.658 1.00 0.00 206 MET A O 3
ATOM 4790 N N . LYS A 1 89 ? -5.925 -0.121 -3.127 1.00 0.00 207 LYS A N 3
ATOM 4791 C CA . LYS A 1 89 ? -5.006 0.245 -4.201 1.00 0.00 207 LYS A CA 3
ATOM 4792 C C . LYS A 1 89 ? -4.753 1.735 -4.217 1.00 0.00 207 LYS A C 3
ATOM 4793 O O . LYS A 1 89 ? -3.595 2.150 -4.300 1.00 0.00 207 LYS A O 3
ATOM 4812 N N . GLN A 1 90 ? -5.813 2.526 -4.132 1.00 0.00 208 GLN A N 3
ATOM 4813 C CA . GLN A 1 90 ? -5.768 3.964 -4.002 1.00 0.00 208 GLN A CA 3
ATOM 4814 C C . GLN A 1 90 ? -5.071 4.290 -2.689 1.00 0.00 208 GLN A C 3
ATOM 4815 O O . GLN A 1 90 ? -4.088 5.031 -2.716 1.00 0.00 208 GLN A O 3
ATOM 4829 N N . VAL A 1 91 ? -5.536 3.722 -1.565 1.00 0.00 209 VAL A N 3
ATOM 4830 C CA . VAL A 1 91 ? -4.925 3.922 -0.265 1.00 0.00 209 VAL A CA 3
ATOM 4831 C C . VAL A 1 91 ? -3.444 3.595 -0.374 1.00 0.00 209 VAL A C 3
ATOM 4832 O O . VAL A 1 91 ? -2.672 4.506 -0.110 1.00 0.00 209 VAL A O 3
ATOM 4845 N N . ILE A 1 92 ? -3.052 2.373 -0.791 1.00 0.00 210 ILE A N 3
ATOM 4846 C CA . ILE A 1 92 ? -1.665 1.936 -0.713 1.00 0.00 210 ILE A CA 3
ATOM 4847 C C . ILE A 1 92 ? -0.807 2.933 -1.503 1.00 0.00 210 ILE A C 3
ATOM 4848 O O . ILE A 1 92 ? 0.228 3.319 -0.989 1.00 0.00 210 ILE A O 3
ATOM 4864 N N . GLN A 1 93 ? -1.237 3.448 -2.663 1.00 0.00 211 GLN A N 3
ATOM 4865 C CA . GLN A 1 93 ? -0.495 4.472 -3.409 1.00 0.00 211 GLN A CA 3
ATOM 4866 C C . GLN A 1 93 ? -0.263 5.737 -2.570 1.00 0.00 211 GLN A C 3
ATOM 4867 O O . GLN A 1 93 ? 0.872 6.201 -2.480 1.00 0.00 211 GLN A O 3
ATOM 4881 N N . GLU A 1 94 ? -1.295 6.279 -1.925 1.00 0.00 212 GLU A N 3
ATOM 4882 C CA . GLU A 1 94 ? -1.194 7.444 -1.044 1.00 0.00 212 GLU A CA 3
ATOM 4883 C C . GLU A 1 94 ? -0.220 7.181 0.105 1.00 0.00 212 GLU A C 3
ATOM 4884 O O . GLU A 1 94 ? 0.707 7.965 0.326 1.00 0.00 212 GLU A O 3
ATOM 4896 N N . MET A 1 95 ? -0.395 6.061 0.807 1.00 0.00 213 MET A N 3
ATOM 4897 C CA . MET A 1 95 ? 0.431 5.655 1.934 1.00 0.00 213 MET A CA 3
ATOM 4898 C C . MET A 1 95 ? 1.803 5.128 1.473 1.00 0.00 213 MET A C 3
ATOM 4899 O O . MET A 1 95 ? 2.660 4.860 2.309 1.00 0.00 213 MET A O 3
ATOM 4913 N N . CYS A 1 96 ? 2.060 5.058 0.160 1.00 0.00 214 CYS A N 3
ATOM 4914 C CA . CYS A 1 96 ? 3.336 4.712 -0.447 1.00 0.00 214 CYS A CA 3
ATOM 4915 C C . CYS A 1 96 ? 4.092 5.983 -0.824 1.00 0.00 214 CYS A C 3
ATOM 4916 O O . CYS A 1 96 ? 5.313 6.022 -0.710 1.00 0.00 214 CYS A O 3
ATOM 4923 N N . MET A 1 97 ? 3.381 7.020 -1.267 1.00 0.00 215 MET A N 3
ATOM 4924 C CA . MET A 1 97 ? 3.948 8.316 -1.614 1.00 0.00 215 MET A CA 3
ATOM 4925 C C . MET A 1 97 ? 4.405 9.080 -0.378 1.00 0.00 215 MET A C 3
ATOM 4926 O O . MET A 1 97 ? 5.490 9.657 -0.394 1.00 0.00 215 MET A O 3
ATOM 4940 N N . GLN A 1 98 ? 3.629 9.046 0.706 1.00 0.00 216 GLN A N 3
ATOM 4941 C CA . GLN A 1 98 ? 4.092 9.632 1.958 1.00 0.00 216 GLN A CA 3
ATOM 4942 C C . GLN A 1 98 ? 5.257 8.799 2.507 1.00 0.00 216 GLN A C 3
ATOM 4943 O O . GLN A 1 98 ? 6.194 9.360 3.062 1.00 0.00 216 GLN A O 3
ATOM 4957 N N . GLN A 1 99 ? 5.256 7.473 2.309 1.00 0.00 217 GLN A N 3
ATOM 4958 C CA . GLN A 1 99 ? 6.386 6.650 2.723 1.00 0.00 217 GLN A CA 3
ATOM 4959 C C . GLN A 1 99 ? 7.642 6.962 1.899 1.00 0.00 217 GLN A C 3
ATOM 4960 O O . GLN A 1 99 ? 8.725 6.975 2.461 1.00 0.00 217 GLN A O 3
ATOM 4974 N N . TYR A 1 100 ? 7.533 7.245 0.598 1.00 0.00 218 TYR A N 3
ATOM 4975 C CA . TYR A 1 100 ? 8.675 7.635 -0.244 1.00 0.00 218 TYR A CA 3
ATOM 4976 C C . TYR A 1 100 ? 9.514 8.738 0.409 1.00 0.00 218 TYR A C 3
ATOM 4977 O O . TYR A 1 100 ? 10.740 8.712 0.311 1.00 0.00 218 TYR A O 3
ATOM 4995 N N . GLN A 1 101 ? 8.882 9.693 1.096 1.00 0.00 219 GLN A N 3
ATOM 4996 C CA . GLN A 1 101 ? 9.587 10.790 1.744 1.00 0.00 219 GLN A CA 3
ATOM 4997 C C . GLN A 1 101 ? 10.605 10.286 2.785 1.00 0.00 219 GLN A C 3
ATOM 4998 O O . GLN A 1 101 ? 11.596 10.975 3.030 1.00 0.00 219 GLN A O 3
ATOM 5012 N N . GLN A 1 102 ? 10.439 9.080 3.336 1.00 0.00 220 GLN A N 3
ATOM 5013 C CA . GLN A 1 102 ? 11.361 8.439 4.267 1.00 0.00 220 GLN A CA 3
ATOM 5014 C C . GLN A 1 102 ? 12.685 8.104 3.591 1.00 0.00 220 GLN A C 3
ATOM 5015 O O . GLN A 1 102 ? 13.713 8.152 4.264 1.00 0.00 220 GLN A O 3
ATOM 5029 N N . TYR A 1 103 ? 12.696 7.833 2.281 1.00 0.00 221 TYR A N 3
ATOM 5030 C CA . TYR A 1 103 ? 13.912 7.576 1.511 1.00 0.00 221 TYR A CA 3
ATOM 5031 C C . TYR A 1 103 ? 14.825 8.801 1.589 1.00 0.00 221 TYR A C 3
ATOM 5032 O O . TYR A 1 103 ? 16.044 8.699 1.677 1.00 0.00 221 TYR A O 3
ATOM 5050 N N . GLN A 1 104 ? 14.204 9.980 1.568 1.00 0.00 222 GLN A N 3
ATOM 5051 C CA . GLN A 1 104 ? 14.813 11.300 1.546 1.00 0.00 222 GLN A CA 3
ATOM 5052 C C . GLN A 1 104 ? 15.008 11.852 2.965 1.00 0.00 222 GLN A C 3
ATOM 5053 O O . GLN A 1 104 ? 15.456 12.988 3.121 1.00 0.00 222 GLN A O 3
ATOM 5067 N N . LEU A 1 105 ? 14.635 11.093 3.995 1.00 0.00 223 LEU A N 3
ATOM 5068 C CA . LEU A 1 105 ? 15.035 11.331 5.380 1.00 0.00 223 LEU A CA 3
ATOM 5069 C C . LEU A 1 105 ? 16.224 10.428 5.714 1.00 0.00 223 LEU A C 3
ATOM 5070 O O . LEU A 1 105 ? 17.225 10.874 6.278 1.00 0.00 223 LEU A O 3
ATOM 5086 N N . ALA A 1 106 ? 16.105 9.148 5.354 1.00 0.00 224 ALA A N 3
ATOM 5087 C CA . ALA A 1 106 ? 17.088 8.099 5.568 1.00 0.00 224 ALA A CA 3
ATOM 5088 C C . ALA A 1 106 ? 18.418 8.456 4.910 1.00 0.00 224 ALA A C 3
ATOM 5089 O O . ALA A 1 106 ? 19.488 8.171 5.461 1.00 0.00 224 ALA A O 3
ATOM 5096 N N . SER A 1 107 ? 18.358 9.058 3.725 1.00 0.00 225 SER A N 3
ATOM 5097 C CA . SER A 1 107 ? 19.515 9.482 2.961 1.00 0.00 225 SER A CA 3
ATOM 5098 C C . SER A 1 107 ? 19.443 10.977 2.730 1.00 0.00 225 SER A C 3
ATOM 5099 O O . SER A 1 107 ? 20.521 11.571 2.516 1.00 0.00 225 SER A O 3
ATOM 5107 N N . GLY A 1 1 ? 11.458 -8.225 19.031 1.00 0.00 119 GLY A N 4
ATOM 5108 C CA . GLY A 1 1 ? 11.638 -7.132 18.066 1.00 0.00 119 GLY A CA 4
ATOM 5109 C C . GLY A 1 1 ? 10.420 -6.225 18.057 1.00 0.00 119 GLY A C 4
ATOM 5110 O O . GLY A 1 1 ? 9.313 -6.705 18.274 1.00 0.00 119 GLY A O 4
ATOM 5114 N N . SER A 1 2 ? 10.583 -4.917 17.848 1.00 0.00 120 SER A N 4
ATOM 5115 C CA . SER A 1 2 ? 9.458 -3.982 17.904 1.00 0.00 120 SER A CA 4
ATOM 5116 C C . SER A 1 2 ? 8.564 -4.104 16.661 1.00 0.00 120 SER A C 4
ATOM 5117 O O . SER A 1 2 ? 9.075 -4.385 15.576 1.00 0.00 120 SER A O 4
ATOM 5125 N N . VAL A 1 3 ? 7.259 -3.842 16.834 1.00 0.00 121 VAL A N 4
ATOM 5126 C CA . VAL A 1 3 ? 6.186 -3.697 15.834 1.00 0.00 121 VAL A CA 4
ATOM 5127 C C . VAL A 1 3 ? 6.461 -4.528 14.567 1.00 0.00 121 VAL A C 4
ATOM 5128 O O . VAL A 1 3 ? 6.711 -4.002 13.482 1.00 0.00 121 VAL A O 4
ATOM 5141 N N . VAL A 1 4 ? 6.473 -5.853 14.719 1.00 0.00 122 VAL A N 4
ATOM 5142 C CA . VAL A 1 4 ? 6.739 -6.824 13.665 1.00 0.00 122 VAL A CA 4
ATOM 5143 C C . VAL A 1 4 ? 5.378 -7.258 13.110 1.00 0.00 122 VAL A C 4
ATOM 5144 O O . VAL A 1 4 ? 4.381 -7.224 13.844 1.00 0.00 122 VAL A O 4
ATOM 5157 N N . GLY A 1 5 ? 5.325 -7.695 11.851 1.00 0.00 123 GLY A N 4
ATOM 5158 C CA . GLY A 1 5 ? 4.089 -8.233 11.276 1.00 0.00 123 GLY A CA 4
ATOM 5159 C C . GLY A 1 5 ? 4.205 -8.707 9.828 1.00 0.00 123 GLY A C 4
ATOM 5160 O O . GLY A 1 5 ? 3.485 -9.630 9.437 1.00 0.00 123 GLY A O 4
ATOM 5164 N N . GLY A 1 6 ? 5.107 -8.112 9.041 1.00 0.00 124 GLY A N 4
ATOM 5165 C CA . GLY A 1 6 ? 5.434 -8.557 7.690 1.00 0.00 124 GLY A CA 4
ATOM 5166 C C . GLY A 1 6 ? 6.942 -8.637 7.555 1.00 0.00 124 GLY A C 4
ATOM 5167 O O . GLY A 1 6 ? 7.533 -9.607 8.030 1.00 0.00 124 GLY A O 4
ATOM 5171 N N . LEU A 1 7 ? 7.550 -7.580 6.997 1.00 0.00 125 LEU A N 4
ATOM 5172 C CA . LEU A 1 7 ? 8.985 -7.397 6.728 1.00 0.00 125 LEU A CA 4
ATOM 5173 C C . LEU A 1 7 ? 9.607 -8.662 6.143 1.00 0.00 125 LEU A C 4
ATOM 5174 O O . LEU A 1 7 ? 10.716 -9.079 6.481 1.00 0.00 125 LEU A O 4
ATOM 5190 N N . GLY A 1 8 ? 8.861 -9.241 5.212 1.00 0.00 126 GLY A N 4
ATOM 5191 C CA . GLY A 1 8 ? 9.008 -10.581 4.657 1.00 0.00 126 GLY A CA 4
ATOM 5192 C C . GLY A 1 8 ? 10.076 -10.671 3.572 1.00 0.00 126 GLY A C 4
ATOM 5193 O O . GLY A 1 8 ? 9.885 -11.373 2.572 1.00 0.00 126 GLY A O 4
ATOM 5197 N N . GLY A 1 9 ? 11.179 -9.954 3.764 1.00 0.00 127 GLY A N 4
ATOM 5198 C CA . GLY A 1 9 ? 12.174 -9.656 2.741 1.00 0.00 127 GLY A CA 4
ATOM 5199 C C . GLY A 1 9 ? 11.951 -8.257 2.171 1.00 0.00 127 GLY A C 4
ATOM 5200 O O . GLY A 1 9 ? 12.287 -8.003 1.014 1.00 0.00 127 GLY A O 4
ATOM 5204 N N . TYR A 1 10 ? 11.334 -7.370 2.953 1.00 0.00 128 TYR A N 4
ATOM 5205 C CA . TYR A 1 10 ? 11.066 -5.990 2.601 1.00 0.00 128 TYR A CA 4
ATOM 5206 C C . TYR A 1 10 ? 11.446 -5.144 3.800 1.00 0.00 128 TYR A C 4
ATOM 5207 O O . TYR A 1 10 ? 11.182 -5.545 4.939 1.00 0.00 128 TYR A O 4
ATOM 5225 N N . ALA A 1 11 ? 12.001 -3.966 3.538 1.00 0.00 129 ALA A N 4
ATOM 5226 C CA . ALA A 1 11 ? 12.108 -2.927 4.536 1.00 0.00 129 ALA A CA 4
ATOM 5227 C C . ALA A 1 11 ? 10.730 -2.284 4.592 1.00 0.00 129 ALA A C 4
ATOM 5228 O O . ALA A 1 11 ? 10.134 -1.970 3.563 1.00 0.00 129 ALA A O 4
ATOM 5235 N N . LEU A 1 12 ? 10.192 -2.111 5.788 1.00 0.00 130 LEU A N 4
ATOM 5236 C CA . LEU A 1 12 ? 8.997 -1.329 6.012 1.00 0.00 130 LEU A CA 4
ATOM 5237 C C . LEU A 1 12 ? 9.383 -0.047 6.734 1.00 0.00 130 LEU A C 4
ATOM 5238 O O . LEU A 1 12 ? 10.554 0.181 7.047 1.00 0.00 130 LEU A O 4
ATOM 5254 N N . GLY A 1 13 ? 8.406 0.816 6.962 1.00 0.00 131 GLY A N 4
ATOM 5255 C CA . GLY A 1 13 ? 8.568 2.048 7.705 1.00 0.00 131 GLY A CA 4
ATOM 5256 C C . GLY A 1 13 ? 7.467 2.115 8.746 1.00 0.00 131 GLY A C 4
ATOM 5257 O O . GLY A 1 13 ? 6.865 1.101 9.112 1.00 0.00 131 GLY A O 4
ATOM 5261 N N . SER A 1 14 ? 7.173 3.320 9.207 1.00 0.00 132 SER A N 4
ATOM 5262 C CA . SER A 1 14 ? 6.145 3.559 10.189 1.00 0.00 132 SER A CA 4
ATOM 5263 C C . SER A 1 14 ? 4.768 3.190 9.651 1.00 0.00 132 SER A C 4
ATOM 5264 O O . SER A 1 14 ? 4.515 3.055 8.446 1.00 0.00 132 SER A O 4
ATOM 5272 N N . ALA A 1 15 ? 3.876 3.056 10.616 1.00 0.00 133 ALA A N 4
ATOM 5273 C CA . ALA A 1 15 ? 2.452 3.028 10.488 1.00 0.00 133 ALA A CA 4
ATOM 5274 C C . ALA A 1 15 ? 1.999 4.476 10.601 1.00 0.00 133 ALA A C 4
ATOM 5275 O O . ALA A 1 15 ? 2.263 5.167 11.575 1.00 0.00 133 ALA A O 4
ATOM 5282 N N . MET A 1 16 ? 1.259 4.902 9.599 1.00 0.00 134 MET A N 4
ATOM 5283 C CA . MET A 1 16 ? 0.615 6.210 9.403 1.00 0.00 134 MET A CA 4
ATOM 5284 C C . MET A 1 16 ? -0.608 6.447 10.304 1.00 0.00 134 MET A C 4
ATOM 5285 O O . MET A 1 16 ? -1.454 7.299 10.032 1.00 0.00 134 MET A O 4
ATOM 5299 N N . SER A 1 17 ? -0.715 5.598 11.312 1.00 0.00 135 SER A N 4
ATOM 5300 C CA . SER A 1 17 ? -1.618 5.531 12.460 1.00 0.00 135 SER A CA 4
ATOM 5301 C C . SER A 1 17 ? -2.817 6.487 12.410 1.00 0.00 135 SER A C 4
ATOM 5302 O O . SER A 1 17 ? -2.701 7.686 12.670 1.00 0.00 135 SER A O 4
ATOM 5310 N N . GLY A 1 18 ? -4.004 5.938 12.139 1.00 0.00 136 GLY A N 4
ATOM 5311 C CA . GLY A 1 18 ? -5.242 6.705 12.193 1.00 0.00 136 GLY A CA 4
ATOM 5312 C C . GLY A 1 18 ? -5.539 7.415 10.876 1.00 0.00 136 GLY A C 4
ATOM 5313 O O . GLY A 1 18 ? -6.070 8.528 10.880 1.00 0.00 136 GLY A O 4
ATOM 5317 N N . MET A 1 19 ? -5.217 6.762 9.759 1.00 0.00 137 MET A N 4
ATOM 5318 C CA . MET A 1 19 ? -5.430 7.243 8.398 1.00 0.00 137 MET A CA 4
ATOM 5319 C C . MET A 1 19 ? -6.876 7.636 8.116 1.00 0.00 137 MET A C 4
ATOM 5320 O O . MET A 1 19 ? -7.803 7.245 8.827 1.00 0.00 137 MET A O 4
ATOM 5334 N N . ARG A 1 20 ? -7.072 8.353 7.013 1.00 0.00 138 ARG A N 4
ATOM 5335 C CA . ARG A 1 20 ? -8.359 8.746 6.450 1.00 0.00 138 ARG A CA 4
ATOM 5336 C C . ARG A 1 20 ? -8.204 8.805 4.943 1.00 0.00 138 ARG A C 4
ATOM 5337 O O . ARG A 1 20 ? -7.079 8.986 4.476 1.00 0.00 138 ARG A O 4
ATOM 5358 N N . MET A 1 21 ? -9.300 8.737 4.186 1.00 0.00 139 MET A N 4
ATOM 5359 C CA . MET A 1 21 ? -9.226 8.897 2.741 1.00 0.00 139 MET A CA 4
ATOM 5360 C C . MET A 1 21 ? -10.595 9.230 2.147 1.00 0.00 139 MET A C 4
ATOM 5361 O O . MET A 1 21 ? -11.630 8.876 2.722 1.00 0.00 139 MET A O 4
ATOM 5375 N N . ASN A 1 22 ? -10.590 9.891 0.984 1.00 0.00 140 ASN A N 4
ATOM 5376 C CA . ASN A 1 22 ? -11.759 10.400 0.286 1.00 0.00 140 ASN A CA 4
ATOM 5377 C C . ASN A 1 22 ? -12.106 9.588 -0.956 1.00 0.00 140 ASN A C 4
ATOM 5378 O O . ASN A 1 22 ? -13.296 9.400 -1.207 1.00 0.00 140 ASN A O 4
ATOM 5389 N N . PHE A 1 23 ? -11.101 9.116 -1.701 1.00 0.00 141 PHE A N 4
ATOM 5390 C CA . PHE A 1 23 ? -11.225 8.384 -2.962 1.00 0.00 141 PHE A CA 4
ATOM 5391 C C . PHE A 1 23 ? -11.952 9.158 -4.066 1.00 0.00 141 PHE A C 4
ATOM 5392 O O . PHE A 1 23 ? -12.359 10.308 -3.897 1.00 0.00 141 PHE A O 4
ATOM 5409 N N . ASP A 1 24 ? -12.081 8.517 -5.229 1.00 0.00 142 ASP A N 4
ATOM 5410 C CA . ASP A 1 24 ? -12.721 9.064 -6.419 1.00 0.00 142 ASP A CA 4
ATOM 5411 C C . ASP A 1 24 ? -14.238 8.992 -6.308 1.00 0.00 142 ASP A C 4
ATOM 5412 O O . ASP A 1 24 ? -14.931 9.834 -6.878 1.00 0.00 142 ASP A O 4
ATOM 5421 N N . ARG A 1 25 ? -14.776 7.967 -5.642 1.00 0.00 143 ARG A N 4
ATOM 5422 C CA . ARG A 1 25 ? -16.178 7.571 -5.732 1.00 0.00 143 ARG A CA 4
ATOM 5423 C C . ARG A 1 25 ? -16.701 7.240 -4.334 1.00 0.00 143 ARG A C 4
ATOM 5424 O O . ARG A 1 25 ? -15.905 6.904 -3.457 1.00 0.00 143 ARG A O 4
ATOM 5445 N N . PRO A 1 26 ? -18.024 7.285 -4.110 1.00 0.00 144 PRO A N 4
ATOM 5446 C CA . PRO A 1 26 ? -18.570 7.113 -2.777 1.00 0.00 144 PRO A CA 4
ATOM 5447 C C . PRO A 1 26 ? -18.492 5.664 -2.312 1.00 0.00 144 PRO A C 4
ATOM 5448 O O . PRO A 1 26 ? -18.226 5.447 -1.138 1.00 0.00 144 PRO A O 4
ATOM 5459 N N . GLU A 1 27 ? -18.682 4.681 -3.200 1.00 0.00 145 GLU A N 4
ATOM 5460 C CA . GLU A 1 27 ? -18.765 3.273 -2.810 1.00 0.00 145 GLU A CA 4
ATOM 5461 C C . GLU A 1 27 ? -17.494 2.817 -2.077 1.00 0.00 145 GLU A C 4
ATOM 5462 O O . GLU A 1 27 ? -17.542 2.298 -0.963 1.00 0.00 145 GLU A O 4
ATOM 5474 N N . GLU A 1 28 ? -16.341 3.058 -2.692 1.00 0.00 146 GLU A N 4
ATOM 5475 C CA . GLU A 1 28 ? -15.021 2.801 -2.127 1.00 0.00 146 GLU A CA 4
ATOM 5476 C C . GLU A 1 28 ? -14.810 3.575 -0.812 1.00 0.00 146 GLU A C 4
ATOM 5477 O O . GLU A 1 28 ? -14.267 3.028 0.148 1.00 0.00 146 GLU A O 4
ATOM 5489 N N . ARG A 1 29 ? -15.292 4.818 -0.708 1.00 0.00 147 ARG A N 4
ATOM 5490 C CA . ARG A 1 29 ? -15.196 5.607 0.521 1.00 0.00 147 ARG A CA 4
ATOM 5491 C C . ARG A 1 29 ? -16.111 5.023 1.604 1.00 0.00 147 ARG A C 4
ATOM 5492 O O . ARG A 1 29 ? -15.753 5.064 2.784 1.00 0.00 147 ARG A O 4
ATOM 5513 N N . GLN A 1 30 ? -17.277 4.469 1.258 1.00 0.00 148 GLN A N 4
ATOM 5514 C CA . GLN A 1 30 ? -18.129 3.763 2.199 1.00 0.00 148 GLN A CA 4
ATOM 5515 C C . GLN A 1 30 ? -17.355 2.581 2.775 1.00 0.00 148 GLN A C 4
ATOM 5516 O O . GLN A 1 30 ? -17.266 2.469 3.999 1.00 0.00 148 GLN A O 4
ATOM 5530 N N . TRP A 1 31 ? -16.773 1.744 1.913 1.00 0.00 149 TRP A N 4
ATOM 5531 C CA . TRP A 1 31 ? -16.182 0.473 2.291 1.00 0.00 149 TRP A CA 4
ATOM 5532 C C . TRP A 1 31 ? -14.942 0.681 3.152 1.00 0.00 149 TRP A C 4
ATOM 5533 O O . TRP A 1 31 ? -14.776 0.003 4.167 1.00 0.00 149 TRP A O 4
ATOM 5554 N N . TRP A 1 32 ? -14.086 1.638 2.775 1.00 0.00 150 TRP A N 4
ATOM 5555 C CA . TRP A 1 32 ? -12.895 1.981 3.540 1.00 0.00 150 TRP A CA 4
ATOM 5556 C C . TRP A 1 32 ? -13.260 2.255 4.996 1.00 0.00 150 TRP A C 4
ATOM 5557 O O . TRP A 1 32 ? -12.580 1.790 5.915 1.00 0.00 150 TRP A O 4
ATOM 5578 N N . ASN A 1 33 ? -14.341 3.012 5.198 1.00 0.00 151 ASN A N 4
ATOM 5579 C CA . ASN A 1 33 ? -14.767 3.397 6.534 1.00 0.00 151 ASN A CA 4
ATOM 5580 C C . ASN A 1 33 ? -15.417 2.232 7.272 1.00 0.00 151 ASN A C 4
ATOM 5581 O O . ASN A 1 33 ? -15.270 2.102 8.485 1.00 0.00 151 ASN A O 4
ATOM 5592 N N . GLU A 1 34 ? -16.107 1.367 6.529 1.00 0.00 152 GLU A N 4
ATOM 5593 C CA . GLU A 1 34 ? -16.823 0.210 7.039 1.00 0.00 152 GLU A CA 4
ATOM 5594 C C . GLU A 1 34 ? -15.886 -0.783 7.724 1.00 0.00 152 GLU A C 4
ATOM 5595 O O . GLU A 1 34 ? -16.259 -1.410 8.716 1.00 0.00 152 GLU A O 4
ATOM 5607 N N . ASN A 1 35 ? -14.675 -0.971 7.191 1.00 0.00 153 ASN A N 4
ATOM 5608 C CA . ASN A 1 35 ? -13.831 -2.112 7.542 1.00 0.00 153 ASN A CA 4
ATOM 5609 C C . ASN A 1 35 ? -12.901 -1.825 8.717 1.00 0.00 153 ASN A C 4
ATOM 5610 O O . ASN A 1 35 ? -11.712 -2.144 8.666 1.00 0.00 153 ASN A O 4
ATOM 5621 N N . SER A 1 36 ? -13.500 -1.263 9.774 1.00 0.00 154 SER A N 4
ATOM 5622 C CA . SER A 1 36 ? -13.098 -0.907 11.137 1.00 0.00 154 SER A CA 4
ATOM 5623 C C . SER A 1 36 ? -11.603 -0.849 11.453 1.00 0.00 154 SER A C 4
ATOM 5624 O O . SER A 1 36 ? -11.151 0.150 12.017 1.00 0.00 154 SER A O 4
ATOM 5632 N N . ASN A 1 37 ? -10.837 -1.907 11.186 1.00 0.00 155 ASN A N 4
ATOM 5633 C CA . ASN A 1 37 ? -9.391 -1.949 11.459 1.00 0.00 155 ASN A CA 4
ATOM 5634 C C . ASN A 1 37 ? -8.680 -3.086 10.710 1.00 0.00 155 ASN A C 4
ATOM 5635 O O . ASN A 1 37 ? -7.555 -3.439 11.055 1.00 0.00 155 ASN A O 4
ATOM 5646 N N . ARG A 1 38 ? -9.348 -3.726 9.742 1.00 0.00 156 ARG A N 4
ATOM 5647 C CA . ARG A 1 38 ? -8.951 -5.040 9.228 1.00 0.00 156 ARG A CA 4
ATOM 5648 C C . ARG A 1 38 ? -7.617 -5.037 8.480 1.00 0.00 156 ARG A C 4
ATOM 5649 O O . ARG A 1 38 ? -7.005 -6.103 8.371 1.00 0.00 156 ARG A O 4
ATOM 5670 N N . TYR A 1 39 ? -7.110 -3.897 8.018 1.00 0.00 157 TYR A N 4
ATOM 5671 C CA . TYR A 1 39 ? -5.776 -3.769 7.458 1.00 0.00 157 TYR A CA 4
ATOM 5672 C C . TYR A 1 39 ? -5.010 -2.698 8.254 1.00 0.00 157 TYR A C 4
ATOM 5673 O O . TYR A 1 39 ? -5.621 -1.758 8.782 1.00 0.00 157 TYR A O 4
ATOM 5691 N N . PRO A 1 40 ? -3.677 -2.833 8.362 1.00 0.00 158 PRO A N 4
ATOM 5692 C CA . PRO A 1 40 ? -2.821 -1.948 9.140 1.00 0.00 158 PRO A CA 4
ATOM 5693 C C . PRO A 1 40 ? -2.696 -0.575 8.479 1.00 0.00 158 PRO A C 4
ATOM 5694 O O . PRO A 1 40 ? -3.237 -0.332 7.401 1.00 0.00 158 PRO A O 4
ATOM 5705 N N . ASN A 1 41 ? -1.975 0.343 9.124 1.00 0.00 159 ASN A N 4
ATOM 5706 C CA . ASN A 1 41 ? -1.641 1.650 8.556 1.00 0.00 159 ASN A CA 4
ATOM 5707 C C . ASN A 1 41 ? -0.185 1.674 8.096 1.00 0.00 159 ASN A C 4
ATOM 5708 O O . ASN A 1 41 ? 0.405 2.746 8.010 1.00 0.00 159 ASN A O 4
ATOM 5719 N N . GLN A 1 42 ? 0.424 0.514 7.871 1.00 0.00 160 GLN A N 4
ATOM 5720 C CA . GLN A 1 42 ? 1.827 0.366 7.543 1.00 0.00 160 GLN A CA 4
ATOM 5721 C C . GLN A 1 42 ? 1.898 -0.402 6.237 1.00 0.00 160 GLN A C 4
ATOM 5722 O O . GLN A 1 42 ? 1.113 -1.318 6.012 1.00 0.00 160 GLN A O 4
ATOM 5736 N N . VAL A 1 43 ? 2.867 -0.048 5.409 1.00 0.00 161 VAL A N 4
ATOM 5737 C CA . VAL A 1 43 ? 3.122 -0.617 4.103 1.00 0.00 161 VAL A CA 4
ATOM 5738 C C . VAL A 1 43 ? 4.571 -1.131 4.127 1.00 0.00 161 VAL A C 4
ATOM 5739 O O . VAL A 1 43 ? 5.203 -1.118 5.192 1.00 0.00 161 VAL A O 4
ATOM 5752 N N . TYR A 1 44 ? 5.110 -1.583 2.996 1.00 0.00 162 TYR A N 4
ATOM 5753 C CA . TYR A 1 44 ? 6.513 -1.973 2.885 1.00 0.00 162 TYR A CA 4
ATOM 5754 C C . TYR A 1 44 ? 7.046 -1.399 1.579 1.00 0.00 162 TYR A C 4
ATOM 5755 O O . TYR A 1 44 ? 6.272 -1.043 0.684 1.00 0.00 162 TYR A O 4
ATOM 5773 N N . TYR A 1 45 ? 8.363 -1.383 1.430 1.00 0.00 163 TYR A N 4
ATOM 5774 C CA . TYR A 1 45 ? 9.042 -0.992 0.217 1.00 0.00 163 TYR A CA 4
ATOM 5775 C C . TYR A 1 45 ? 10.150 -1.997 -0.075 1.00 0.00 163 TYR A C 4
ATOM 5776 O O . TYR A 1 45 ? 10.664 -2.708 0.789 1.00 0.00 163 TYR A O 4
ATOM 5794 N N . LYS A 1 46 ? 10.480 -2.112 -1.355 1.00 0.00 164 LYS A N 4
ATOM 5795 C CA . LYS A 1 46 ? 11.558 -2.954 -1.827 1.00 0.00 164 LYS A CA 4
ATOM 5796 C C . LYS A 1 46 ? 12.827 -2.122 -1.754 1.00 0.00 164 LYS A C 4
ATOM 5797 O O . LYS A 1 46 ? 12.858 -1.005 -2.278 1.00 0.00 164 LYS A O 4
ATOM 5816 N N . GLU A 1 47 ? 13.864 -2.673 -1.139 1.00 0.00 165 GLU A N 4
ATOM 5817 C CA . GLU A 1 47 ? 15.198 -2.112 -1.193 1.00 0.00 165 GLU A CA 4
ATOM 5818 C C . GLU A 1 47 ? 15.774 -2.500 -2.549 1.00 0.00 165 GLU A C 4
ATOM 5819 O O . GLU A 1 47 ? 16.068 -3.677 -2.775 1.00 0.00 165 GLU A O 4
ATOM 5831 N N . TYR A 1 48 ? 15.885 -1.528 -3.456 1.00 0.00 166 TYR A N 4
ATOM 5832 C CA . TYR A 1 48 ? 16.519 -1.701 -4.753 1.00 0.00 166 TYR A CA 4
ATOM 5833 C C . TYR A 1 48 ? 18.054 -1.779 -4.584 1.00 0.00 166 TYR A C 4
ATOM 5834 O O . TYR A 1 48 ? 18.564 -2.356 -3.617 1.00 0.00 166 TYR A O 4
ATOM 5852 N N . ASN A 1 49 ? 18.817 -1.281 -5.559 1.00 0.00 167 ASN A N 4
ATOM 5853 C CA . ASN A 1 49 ? 20.277 -1.368 -5.629 1.00 0.00 167 ASN A CA 4
ATOM 5854 C C . ASN A 1 49 ? 20.885 -0.074 -6.171 1.00 0.00 167 ASN A C 4
ATOM 5855 O O . ASN A 1 49 ? 22.105 0.016 -6.278 1.00 0.00 167 ASN A O 4
ATOM 5866 N N . ASP A 1 50 ? 20.072 0.912 -6.563 1.00 0.00 168 ASP A N 4
ATOM 5867 C CA . ASP A 1 50 ? 20.545 2.106 -7.253 1.00 0.00 168 ASP A CA 4
ATOM 5868 C C . ASP A 1 50 ? 19.658 3.265 -6.836 1.00 0.00 168 ASP A C 4
ATOM 5869 O O . ASP A 1 50 ? 18.556 3.449 -7.364 1.00 0.00 168 ASP A O 4
ATOM 5878 N N . ARG A 1 51 ? 20.122 4.003 -5.828 1.00 0.00 169 ARG A N 4
ATOM 5879 C CA . ARG A 1 51 ? 19.360 5.026 -5.119 1.00 0.00 169 ARG A CA 4
ATOM 5880 C C . ARG A 1 51 ? 19.344 6.363 -5.866 1.00 0.00 169 ARG A C 4
ATOM 5881 O O . ARG A 1 51 ? 19.717 7.409 -5.322 1.00 0.00 169 ARG A O 4
ATOM 5902 N N . SER A 1 52 ? 18.880 6.327 -7.107 1.00 0.00 170 SER A N 4
ATOM 5903 C CA . SER A 1 52 ? 18.626 7.497 -7.941 1.00 0.00 170 SER A CA 4
ATOM 5904 C C . SER A 1 52 ? 17.262 7.394 -8.640 1.00 0.00 170 SER A C 4
ATOM 5905 O O . SER A 1 52 ? 16.909 8.208 -9.493 1.00 0.00 170 SER A O 4
ATOM 5913 N N . VAL A 1 53 ? 16.483 6.386 -8.254 1.00 0.00 171 VAL A N 4
ATOM 5914 C CA . VAL A 1 53 ? 15.173 6.030 -8.757 1.00 0.00 171 VAL A CA 4
ATOM 5915 C C . VAL A 1 53 ? 14.171 7.174 -8.496 1.00 0.00 171 VAL A C 4
ATOM 5916 O O . VAL A 1 53 ? 14.246 7.812 -7.435 1.00 0.00 171 VAL A O 4
ATOM 5929 N N . PRO A 1 54 ? 13.214 7.444 -9.407 1.00 0.00 172 PRO A N 4
ATOM 5930 C CA . PRO A 1 54 ? 12.252 8.511 -9.224 1.00 0.00 172 PRO A CA 4
ATOM 5931 C C . PRO A 1 54 ? 11.186 8.101 -8.217 1.00 0.00 172 PRO A C 4
ATOM 5932 O O . PRO A 1 54 ? 10.855 6.919 -8.061 1.00 0.00 172 PRO A O 4
ATOM 5943 N N . GLU A 1 55 ? 10.634 9.098 -7.541 1.00 0.00 173 GLU A N 4
ATOM 5944 C CA . GLU A 1 55 ? 9.600 8.992 -6.525 1.00 0.00 173 GLU A CA 4
ATOM 5945 C C . GLU A 1 55 ? 8.376 8.245 -7.060 1.00 0.00 173 GLU A C 4
ATOM 5946 O O . GLU A 1 55 ? 7.736 7.479 -6.342 1.00 0.00 173 GLU A O 4
ATOM 5958 N N . GLY A 1 56 ? 8.093 8.396 -8.355 1.00 0.00 174 GLY A N 4
ATOM 5959 C CA . GLY A 1 56 ? 6.890 7.860 -8.955 1.00 0.00 174 GLY A CA 4
ATOM 5960 C C . GLY A 1 56 ? 7.040 6.362 -9.126 1.00 0.00 174 GLY A C 4
ATOM 5961 O O . GLY A 1 56 ? 6.240 5.589 -8.596 1.00 0.00 174 GLY A O 4
ATOM 5965 N N . ARG A 1 57 ? 8.085 5.958 -9.854 1.00 0.00 175 ARG A N 4
ATOM 5966 C CA . ARG A 1 57 ? 8.333 4.564 -10.194 1.00 0.00 175 ARG A CA 4
ATOM 5967 C C . ARG A 1 57 ? 8.610 3.709 -8.965 1.00 0.00 175 ARG A C 4
ATOM 5968 O O . ARG A 1 57 ? 8.151 2.570 -8.945 1.00 0.00 175 ARG A O 4
ATOM 5989 N N . PHE A 1 58 ? 9.303 4.249 -7.950 1.00 0.00 176 PHE A N 4
ATOM 5990 C CA . PHE A 1 58 ? 9.506 3.571 -6.671 1.00 0.00 176 PHE A CA 4
ATOM 5991 C C . PHE A 1 58 ? 8.143 3.164 -6.139 1.00 0.00 176 PHE A C 4
ATOM 5992 O O . PHE A 1 58 ? 7.860 1.974 -6.007 1.00 0.00 176 PHE A O 4
ATOM 6009 N N . VAL A 1 59 ? 7.263 4.136 -5.884 1.00 0.00 177 VAL A N 4
ATOM 6010 C CA . VAL A 1 59 ? 5.981 3.834 -5.276 1.00 0.00 177 VAL A CA 4
ATOM 6011 C C . VAL A 1 59 ? 5.139 2.953 -6.206 1.00 0.00 177 VAL A C 4
ATOM 6012 O O . VAL A 1 59 ? 4.449 2.066 -5.715 1.00 0.00 177 VAL A O 4
ATOM 6025 N N . ARG A 1 60 ? 5.206 3.118 -7.532 1.00 0.00 178 ARG A N 4
ATOM 6026 C CA . ARG A 1 60 ? 4.375 2.334 -8.456 1.00 0.00 178 ARG A CA 4
ATOM 6027 C C . ARG A 1 60 ? 4.645 0.833 -8.309 1.00 0.00 178 ARG A C 4
ATOM 6028 O O . ARG A 1 60 ? 3.735 0.020 -8.483 1.00 0.00 178 ARG A O 4
ATOM 6049 N N . ASP A 1 61 ? 5.869 0.447 -7.958 1.00 0.00 179 ASP A N 4
ATOM 6050 C CA . ASP A 1 61 ? 6.232 -0.928 -7.617 1.00 0.00 179 ASP A CA 4
ATOM 6051 C C . ASP A 1 61 ? 5.900 -1.228 -6.154 1.00 0.00 179 ASP A C 4
ATOM 6052 O O . ASP A 1 61 ? 5.429 -2.323 -5.847 1.00 0.00 179 ASP A O 4
ATOM 6061 N N . CYS A 1 62 ? 6.181 -0.286 -5.249 1.00 0.00 180 CYS A N 4
ATOM 6062 C CA . CYS A 1 62 ? 6.135 -0.497 -3.805 1.00 0.00 180 CYS A CA 4
ATOM 6063 C C . CYS A 1 62 ? 4.691 -0.715 -3.324 1.00 0.00 180 CYS A C 4
ATOM 6064 O O . CYS A 1 62 ? 4.429 -1.526 -2.432 1.00 0.00 180 CYS A O 4
ATOM 6071 N N . VAL A 1 63 ? 3.715 -0.084 -3.988 1.00 0.00 181 VAL A N 4
ATOM 6072 C CA . VAL A 1 63 ? 2.309 -0.350 -3.720 1.00 0.00 181 VAL A CA 4
ATOM 6073 C C . VAL A 1 63 ? 1.974 -1.792 -4.088 1.00 0.00 181 VAL A C 4
ATOM 6074 O O . VAL A 1 63 ? 1.274 -2.472 -3.343 1.00 0.00 181 VAL A O 4
ATOM 6087 N N . ASN A 1 64 ? 2.502 -2.253 -5.225 1.00 0.00 182 ASN A N 4
ATOM 6088 C CA . ASN A 1 64 ? 2.389 -3.621 -5.721 1.00 0.00 182 ASN A CA 4
ATOM 6089 C C . ASN A 1 64 ? 2.980 -4.592 -4.694 1.00 0.00 182 ASN A C 4
ATOM 6090 O O . ASN A 1 64 ? 2.414 -5.661 -4.480 1.00 0.00 182 ASN A O 4
ATOM 6101 N N . ILE A 1 65 ? 4.074 -4.219 -4.018 1.00 0.00 183 ILE A N 4
ATOM 6102 C CA . ILE A 1 65 ? 4.625 -4.989 -2.906 1.00 0.00 183 ILE A CA 4
ATOM 6103 C C . ILE A 1 65 ? 3.571 -5.151 -1.815 1.00 0.00 183 ILE A C 4
ATOM 6104 O O . ILE A 1 65 ? 3.288 -6.277 -1.407 1.00 0.00 183 ILE A O 4
ATOM 6120 N N . THR A 1 66 ? 2.961 -4.057 -1.366 1.00 0.00 184 THR A N 4
ATOM 6121 C CA . THR A 1 66 ? 2.117 -4.096 -0.189 1.00 0.00 184 THR A CA 4
ATOM 6122 C C . THR A 1 66 ? 0.777 -4.790 -0.495 1.00 0.00 184 THR A C 4
ATOM 6123 O O . THR A 1 66 ? 0.333 -5.586 0.325 1.00 0.00 184 THR A O 4
ATOM 6134 N N . VAL A 1 67 ? 0.168 -4.598 -1.674 1.00 0.00 185 VAL A N 4
ATOM 6135 C CA . VAL A 1 67 ? -1.044 -5.347 -2.053 1.00 0.00 185 VAL A CA 4
ATOM 6136 C C . VAL A 1 67 ? -0.766 -6.849 -2.166 1.00 0.00 185 VAL A C 4
ATOM 6137 O O . VAL A 1 67 ? -1.659 -7.657 -1.920 1.00 0.00 185 VAL A O 4
ATOM 6150 N N . THR A 1 68 ? 0.453 -7.217 -2.560 1.00 0.00 186 THR A N 4
ATOM 6151 C CA . THR A 1 68 ? 0.884 -8.605 -2.624 1.00 0.00 186 THR A CA 4
ATOM 6152 C C . THR A 1 68 ? 0.987 -9.152 -1.199 1.00 0.00 186 THR A C 4
ATOM 6153 O O . THR A 1 68 ? 0.366 -10.166 -0.907 1.00 0.00 186 THR A O 4
ATOM 6164 N N . GLU A 1 69 ? 1.688 -8.467 -0.296 1.00 0.00 187 GLU A N 4
ATOM 6165 C CA . GLU A 1 69 ? 1.804 -8.826 1.118 1.00 0.00 187 GLU A CA 4
ATOM 6166 C C . GLU A 1 69 ? 0.428 -8.991 1.768 1.00 0.00 187 GLU A C 4
ATOM 6167 O O . GLU A 1 69 ? 0.186 -9.941 2.502 1.00 0.00 187 GLU A O 4
ATOM 6179 N N . TYR A 1 70 ? -0.486 -8.066 1.481 1.00 0.00 188 TYR A N 4
ATOM 6180 C CA . TYR A 1 70 ? -1.846 -8.055 2.000 1.00 0.00 188 TYR A CA 4
ATOM 6181 C C . TYR A 1 70 ? -2.748 -9.110 1.333 1.00 0.00 188 TYR A C 4
ATOM 6182 O O . TYR A 1 70 ? -3.910 -9.229 1.730 1.00 0.00 188 TYR A O 4
ATOM 6200 N N . LYS A 1 71 ? -2.261 -9.808 0.298 1.00 0.00 189 LYS A N 4
ATOM 6201 C CA . LYS A 1 71 ? -3.010 -10.654 -0.631 1.00 0.00 189 LYS A CA 4
ATOM 6202 C C . LYS A 1 71 ? -4.332 -10.027 -1.070 1.00 0.00 189 LYS A C 4
ATOM 6203 O O . LYS A 1 71 ? -5.406 -10.474 -0.675 1.00 0.00 189 LYS A O 4
ATOM 6222 N N . ILE A 1 72 ? -4.237 -9.013 -1.929 1.00 0.00 190 ILE A N 4
ATOM 6223 C CA . ILE A 1 72 ? -5.361 -8.324 -2.550 1.00 0.00 190 ILE A CA 4
ATOM 6224 C C . ILE A 1 72 ? -5.299 -8.651 -4.038 1.00 0.00 190 ILE A C 4
ATOM 6225 O O . ILE A 1 72 ? -4.730 -7.886 -4.831 1.00 0.00 190 ILE A O 4
ATOM 6241 N N . ASP A 1 73 ? -5.870 -9.787 -4.446 1.00 0.00 191 ASP A N 4
ATOM 6242 C CA . ASP A 1 73 ? -6.080 -10.073 -5.861 1.00 0.00 191 ASP A CA 4
ATOM 6243 C C . ASP A 1 73 ? -7.283 -10.993 -6.056 1.00 0.00 191 ASP A C 4
ATOM 6244 O O . ASP A 1 73 ? -7.293 -12.088 -5.492 1.00 0.00 191 ASP A O 4
ATOM 6253 N N . PRO A 1 74 ? -8.304 -10.607 -6.842 1.00 0.00 192 PRO A N 4
ATOM 6254 C CA . PRO A 1 74 ? -9.472 -11.450 -7.055 1.00 0.00 192 PRO A CA 4
ATOM 6255 C C . PRO A 1 74 ? -9.165 -12.710 -7.867 1.00 0.00 192 PRO A C 4
ATOM 6256 O O . PRO A 1 74 ? -10.001 -13.613 -7.898 1.00 0.00 192 PRO A O 4
ATOM 6267 N N . ASN A 1 75 ? -8.021 -12.798 -8.549 1.00 0.00 193 ASN A N 4
ATOM 6268 C CA . ASN A 1 75 ? -7.667 -13.994 -9.300 1.00 0.00 193 ASN A CA 4
ATOM 6269 C C . ASN A 1 75 ? -7.064 -15.052 -8.389 1.00 0.00 193 ASN A C 4
ATOM 6270 O O . ASN A 1 75 ? -7.329 -16.248 -8.558 1.00 0.00 193 ASN A O 4
ATOM 6281 N N . GLU A 1 76 ? -6.257 -14.605 -7.429 1.00 0.00 194 GLU A N 4
ATOM 6282 C CA . GLU A 1 76 ? -5.585 -15.433 -6.441 1.00 0.00 194 GLU A CA 4
ATOM 6283 C C . GLU A 1 76 ? -6.596 -15.820 -5.360 1.00 0.00 194 GLU A C 4
ATOM 6284 O O . GLU A 1 76 ? -6.885 -17.000 -5.172 1.00 0.00 194 GLU A O 4
ATOM 6296 N N . ASN A 1 77 ? -7.203 -14.822 -4.715 1.00 0.00 195 ASN A N 4
ATOM 6297 C CA . ASN A 1 77 ? -7.971 -15.016 -3.486 1.00 0.00 195 ASN A CA 4
ATOM 6298 C C . ASN A 1 77 ? -9.400 -15.479 -3.794 1.00 0.00 195 ASN A C 4
ATOM 6299 O O . ASN A 1 77 ? -10.030 -16.145 -2.967 1.00 0.00 195 ASN A O 4
ATOM 6310 N N . GLN A 1 78 ? -9.932 -15.106 -4.965 1.00 0.00 196 GLN A N 4
ATOM 6311 C CA . GLN A 1 78 ? -11.242 -15.489 -5.498 1.00 0.00 196 GLN A CA 4
ATOM 6312 C C . GLN A 1 78 ? -12.464 -15.176 -4.620 1.00 0.00 196 GLN A C 4
ATOM 6313 O O . GLN A 1 78 ? -13.543 -15.693 -4.902 1.00 0.00 196 GLN A O 4
ATOM 6327 N N . ASN A 1 79 ? -12.332 -14.362 -3.569 1.00 0.00 197 ASN A N 4
ATOM 6328 C CA . ASN A 1 79 ? -13.387 -14.160 -2.572 1.00 0.00 197 ASN A CA 4
ATOM 6329 C C . ASN A 1 79 ? -13.418 -12.704 -2.090 1.00 0.00 197 ASN A C 4
ATOM 6330 O O . ASN A 1 79 ? -13.624 -12.446 -0.905 1.00 0.00 197 ASN A O 4
ATOM 6341 N N . VAL A 1 80 ? -13.124 -11.741 -2.964 1.00 0.00 198 VAL A N 4
ATOM 6342 C CA . VAL A 1 80 ? -12.828 -10.363 -2.588 1.00 0.00 198 VAL A CA 4
ATOM 6343 C C . VAL A 1 80 ? -13.870 -9.416 -3.187 1.00 0.00 198 VAL A C 4
ATOM 6344 O O . VAL A 1 80 ? -14.818 -9.861 -3.845 1.00 0.00 198 VAL A O 4
ATOM 6357 N N . THR A 1 81 ? -13.738 -8.108 -2.974 1.00 0.00 199 THR A N 4
ATOM 6358 C CA . THR A 1 81 ? -14.666 -7.109 -3.488 1.00 0.00 199 THR A CA 4
ATOM 6359 C C . THR A 1 81 ? -13.845 -5.963 -4.086 1.00 0.00 199 THR A C 4
ATOM 6360 O O . THR A 1 81 ? -12.803 -5.603 -3.545 1.00 0.00 199 THR A O 4
ATOM 6371 N N . GLN A 1 82 ? -14.246 -5.415 -5.232 1.00 0.00 200 GLN A N 4
ATOM 6372 C CA . GLN A 1 82 ? -13.459 -4.424 -5.960 1.00 0.00 200 GLN A CA 4
ATOM 6373 C C . GLN A 1 82 ? -13.421 -3.082 -5.223 1.00 0.00 200 GLN A C 4
ATOM 6374 O O . GLN A 1 82 ? -12.535 -2.283 -5.510 1.00 0.00 200 GLN A O 4
ATOM 6388 N N . VAL A 1 83 ? -14.318 -2.809 -4.270 1.00 0.00 201 VAL A N 4
ATOM 6389 C CA . VAL A 1 83 ? -14.112 -1.672 -3.377 1.00 0.00 201 VAL A CA 4
ATOM 6390 C C . VAL A 1 83 ? -12.784 -1.867 -2.639 1.00 0.00 201 VAL A C 4
ATOM 6391 O O . VAL A 1 83 ? -11.946 -0.975 -2.694 1.00 0.00 201 VAL A O 4
ATOM 6404 N N . GLU A 1 84 ? -12.528 -3.043 -2.053 1.00 0.00 202 GLU A N 4
ATOM 6405 C CA . GLU A 1 84 ? -11.259 -3.367 -1.408 1.00 0.00 202 GLU A CA 4
ATOM 6406 C C . GLU A 1 84 ? -10.118 -3.224 -2.412 1.00 0.00 202 GLU A C 4
ATOM 6407 O O . GLU A 1 84 ? -9.127 -2.554 -2.113 1.00 0.00 202 GLU A O 4
ATOM 6419 N N . VAL A 1 85 ? -10.249 -3.804 -3.614 1.00 0.00 203 VAL A N 4
ATOM 6420 C CA . VAL A 1 85 ? -9.131 -3.846 -4.553 1.00 0.00 203 VAL A CA 4
ATOM 6421 C C . VAL A 1 85 ? -8.674 -2.437 -4.940 1.00 0.00 203 VAL A C 4
ATOM 6422 O O . VAL A 1 85 ? -7.497 -2.211 -5.209 1.00 0.00 203 VAL A O 4
ATOM 6435 N N . ARG A 1 86 ? -9.622 -1.508 -4.985 1.00 0.00 204 ARG A N 4
ATOM 6436 C CA . ARG A 1 86 ? -9.456 -0.089 -5.286 1.00 0.00 204 ARG A CA 4
ATOM 6437 C C . ARG A 1 86 ? -8.950 0.697 -4.083 1.00 0.00 204 ARG A C 4
ATOM 6438 O O . ARG A 1 86 ? -7.946 1.399 -4.200 1.00 0.00 204 ARG A O 4
ATOM 6459 N N . VAL A 1 87 ? -9.638 0.614 -2.940 1.00 0.00 205 VAL A N 4
ATOM 6460 C CA . VAL A 1 87 ? -9.314 1.285 -1.691 1.00 0.00 205 VAL A CA 4
ATOM 6461 C C . VAL A 1 87 ? -7.884 0.938 -1.328 1.00 0.00 205 VAL A C 4
ATOM 6462 O O . VAL A 1 87 ? -7.021 1.827 -1.294 1.00 0.00 205 VAL A O 4
ATOM 6475 N N . MET A 1 88 ? -7.607 -0.339 -1.143 1.00 0.00 206 MET A N 4
ATOM 6476 C CA . MET A 1 88 ? -6.312 -0.830 -0.731 1.00 0.00 206 MET A CA 4
ATOM 6477 C C . MET A 1 88 ? -5.253 -0.619 -1.821 1.00 0.00 206 MET A C 4
ATOM 6478 O O . MET A 1 88 ? -4.111 -0.991 -1.611 1.00 0.00 206 MET A O 4
ATOM 6492 N N . LYS A 1 89 ? -5.571 -0.055 -2.994 1.00 0.00 207 LYS A N 4
ATOM 6493 C CA . LYS A 1 89 ? -4.540 0.439 -3.900 1.00 0.00 207 LYS A CA 4
ATOM 6494 C C . LYS A 1 89 ? -4.262 1.887 -3.580 1.00 0.00 207 LYS A C 4
ATOM 6495 O O . LYS A 1 89 ? -3.112 2.231 -3.317 1.00 0.00 207 LYS A O 4
ATOM 6514 N N . GLN A 1 90 ? -5.287 2.732 -3.655 1.00 0.00 208 GLN A N 4
ATOM 6515 C CA . GLN A 1 90 ? -5.087 4.167 -3.610 1.00 0.00 208 GLN A CA 4
ATOM 6516 C C . GLN A 1 90 ? -4.549 4.583 -2.237 1.00 0.00 208 GLN A C 4
ATOM 6517 O O . GLN A 1 90 ? -3.602 5.363 -2.165 1.00 0.00 208 GLN A O 4
ATOM 6531 N N . VAL A 1 91 ? -5.089 4.016 -1.157 1.00 0.00 209 VAL A N 4
ATOM 6532 C CA . VAL A 1 91 ? -4.614 4.197 0.210 1.00 0.00 209 VAL A CA 4
ATOM 6533 C C . VAL A 1 91 ? -3.185 3.706 0.355 1.00 0.00 209 VAL A C 4
ATOM 6534 O O . VAL A 1 91 ? -2.429 4.314 1.104 1.00 0.00 209 VAL A O 4
ATOM 6547 N N . ILE A 1 92 ? -2.815 2.611 -0.318 1.00 0.00 210 ILE A N 4
ATOM 6548 C CA . ILE A 1 92 ? -1.476 2.096 -0.209 1.00 0.00 210 ILE A CA 4
ATOM 6549 C C . ILE A 1 92 ? -0.587 3.093 -0.933 1.00 0.00 210 ILE A C 4
ATOM 6550 O O . ILE A 1 92 ? 0.400 3.459 -0.335 1.00 0.00 210 ILE A O 4
ATOM 6566 N N . GLN A 1 93 ? -0.918 3.626 -2.118 1.00 0.00 211 GLN A N 4
ATOM 6567 C CA . GLN A 1 93 ? -0.140 4.683 -2.760 1.00 0.00 211 GLN A CA 4
ATOM 6568 C C . GLN A 1 93 ? 0.070 5.865 -1.823 1.00 0.00 211 GLN A C 4
ATOM 6569 O O . GLN A 1 93 ? 1.204 6.301 -1.670 1.00 0.00 211 GLN A O 4
ATOM 6583 N N . GLU A 1 94 ? -0.989 6.382 -1.201 1.00 0.00 212 GLU A N 4
ATOM 6584 C CA . GLU A 1 94 ? -0.898 7.529 -0.308 1.00 0.00 212 GLU A CA 4
ATOM 6585 C C . GLU A 1 94 ? 0.006 7.177 0.875 1.00 0.00 212 GLU A C 4
ATOM 6586 O O . GLU A 1 94 ? 1.023 7.844 1.088 1.00 0.00 212 GLU A O 4
ATOM 6598 N N . MET A 1 95 ? -0.262 6.068 1.572 1.00 0.00 213 MET A N 4
ATOM 6599 C CA . MET A 1 95 ? 0.609 5.632 2.654 1.00 0.00 213 MET A CA 4
ATOM 6600 C C . MET A 1 95 ? 2.048 5.350 2.186 1.00 0.00 213 MET A C 4
ATOM 6601 O O . MET A 1 95 ? 2.997 5.636 2.911 1.00 0.00 213 MET A O 4
ATOM 6615 N N . CYS A 1 96 ? 2.242 4.871 0.960 1.00 0.00 214 CYS A N 4
ATOM 6616 C CA . CYS A 1 96 ? 3.509 4.480 0.387 1.00 0.00 214 CYS A CA 4
ATOM 6617 C C . CYS A 1 96 ? 4.323 5.689 -0.011 1.00 0.00 214 CYS A C 4
ATOM 6618 O O . CYS A 1 96 ? 5.544 5.622 0.034 1.00 0.00 214 CYS A O 4
ATOM 6625 N N . MET A 1 97 ? 3.664 6.779 -0.388 1.00 0.00 215 MET A N 4
ATOM 6626 C CA . MET A 1 97 ? 4.315 8.024 -0.730 1.00 0.00 215 MET A CA 4
ATOM 6627 C C . MET A 1 97 ? 4.880 8.693 0.501 1.00 0.00 215 MET A C 4
ATOM 6628 O O . MET A 1 97 ? 5.936 9.306 0.400 1.00 0.00 215 MET A O 4
ATOM 6642 N N . GLN A 1 98 ? 4.220 8.563 1.653 1.00 0.00 216 GLN A N 4
ATOM 6643 C CA . GLN A 1 98 ? 4.869 9.003 2.869 1.00 0.00 216 GLN A CA 4
ATOM 6644 C C . GLN A 1 98 ? 5.939 7.985 3.261 1.00 0.00 216 GLN A C 4
ATOM 6645 O O . GLN A 1 98 ? 7.054 8.395 3.546 1.00 0.00 216 GLN A O 4
ATOM 6659 N N . GLN A 1 99 ? 5.673 6.671 3.244 1.00 0.00 217 GLN A N 4
ATOM 6660 C CA . GLN A 1 99 ? 6.670 5.705 3.717 1.00 0.00 217 GLN A CA 4
ATOM 6661 C C . GLN A 1 99 ? 7.963 5.720 2.870 1.00 0.00 217 GLN A C 4
ATOM 6662 O O . GLN A 1 99 ? 9.057 5.525 3.403 1.00 0.00 217 GLN A O 4
ATOM 6676 N N . TYR A 1 100 ? 7.844 6.038 1.578 1.00 0.00 218 TYR A N 4
ATOM 6677 C CA . TYR A 1 100 ? 8.918 6.314 0.623 1.00 0.00 218 TYR A CA 4
ATOM 6678 C C . TYR A 1 100 ? 9.949 7.301 1.165 1.00 0.00 218 TYR A C 4
ATOM 6679 O O . TYR A 1 100 ? 11.106 7.227 0.756 1.00 0.00 218 TYR A O 4
ATOM 6697 N N . GLN A 1 101 ? 9.583 8.215 2.068 1.00 0.00 219 GLN A N 4
ATOM 6698 C CA . GLN A 1 101 ? 10.522 9.220 2.539 1.00 0.00 219 GLN A CA 4
ATOM 6699 C C . GLN A 1 101 ? 11.778 8.571 3.137 1.00 0.00 219 GLN A C 4
ATOM 6700 O O . GLN A 1 101 ? 12.853 9.135 2.958 1.00 0.00 219 GLN A O 4
ATOM 6714 N N . GLN A 1 102 ? 11.717 7.374 3.743 1.00 0.00 220 GLN A N 4
ATOM 6715 C CA . GLN A 1 102 ? 12.869 6.696 4.253 1.00 0.00 220 GLN A CA 4
ATOM 6716 C C . GLN A 1 102 ? 13.854 6.384 3.138 1.00 0.00 220 GLN A C 4
ATOM 6717 O O . GLN A 1 102 ? 15.049 6.486 3.365 1.00 0.00 220 GLN A O 4
ATOM 6731 N N . TYR A 1 103 ? 13.409 6.020 1.943 1.00 0.00 221 TYR A N 4
ATOM 6732 C CA . TYR A 1 103 ? 14.344 5.729 0.874 1.00 0.00 221 TYR A CA 4
ATOM 6733 C C . TYR A 1 103 ? 15.235 6.941 0.587 1.00 0.00 221 TYR A C 4
ATOM 6734 O O . TYR A 1 103 ? 16.418 6.787 0.301 1.00 0.00 221 TYR A O 4
ATOM 6752 N N . GLN A 1 104 ? 14.675 8.147 0.696 1.00 0.00 222 GLN A N 4
ATOM 6753 C CA . GLN A 1 104 ? 15.410 9.401 0.549 1.00 0.00 222 GLN A CA 4
ATOM 6754 C C . GLN A 1 104 ? 16.238 9.766 1.797 1.00 0.00 222 GLN A C 4
ATOM 6755 O O . GLN A 1 104 ? 17.021 10.717 1.730 1.00 0.00 222 GLN A O 4
ATOM 6769 N N . LEU A 1 105 ? 16.028 9.106 2.939 1.00 0.00 223 LEU A N 4
ATOM 6770 C CA . LEU A 1 105 ? 16.576 9.490 4.239 1.00 0.00 223 LEU A CA 4
ATOM 6771 C C . LEU A 1 105 ? 17.566 8.447 4.739 1.00 0.00 223 LEU A C 4
ATOM 6772 O O . LEU A 1 105 ? 18.724 8.778 4.994 1.00 0.00 223 LEU A O 4
ATOM 6788 N N . ALA A 1 106 ? 17.101 7.212 4.944 1.00 0.00 224 ALA A N 4
ATOM 6789 C CA . ALA A 1 106 ? 17.935 6.056 5.204 1.00 0.00 224 ALA A CA 4
ATOM 6790 C C . ALA A 1 106 ? 18.895 5.839 4.043 1.00 0.00 224 ALA A C 4
ATOM 6791 O O . ALA A 1 106 ? 20.081 5.647 4.322 1.00 0.00 224 ALA A O 4
ATOM 6798 N N . SER A 1 107 ? 18.424 5.917 2.786 1.00 0.00 225 SER A N 4
ATOM 6799 C CA . SER A 1 107 ? 19.231 5.678 1.598 1.00 0.00 225 SER A CA 4
ATOM 6800 C C . SER A 1 107 ? 20.012 4.380 1.758 1.00 0.00 225 SER A C 4
ATOM 6801 O O . SER A 1 107 ? 19.394 3.294 1.711 1.00 0.00 225 SER A O 4
ATOM 6809 N N . GLY A 1 1 ? -5.561 -11.027 17.580 1.00 0.00 119 GLY A N 5
ATOM 6810 C CA . GLY A 1 1 ? -6.070 -11.374 16.251 1.00 0.00 119 GLY A CA 5
ATOM 6811 C C . GLY A 1 1 ? -4.943 -11.905 15.394 1.00 0.00 119 GLY A C 5
ATOM 6812 O O . GLY A 1 1 ? -4.176 -12.778 15.819 1.00 0.00 119 GLY A O 5
ATOM 6816 N N . SER A 1 2 ? -4.798 -11.326 14.205 1.00 0.00 120 SER A N 5
ATOM 6817 C CA . SER A 1 2 ? -3.559 -11.336 13.453 1.00 0.00 120 SER A CA 5
ATOM 6818 C C . SER A 1 2 ? -3.090 -9.891 13.311 1.00 0.00 120 SER A C 5
ATOM 6819 O O . SER A 1 2 ? -3.902 -8.958 13.329 1.00 0.00 120 SER A O 5
ATOM 6827 N N . VAL A 1 3 ? -1.791 -9.701 13.110 1.00 0.00 121 VAL A N 5
ATOM 6828 C CA . VAL A 1 3 ? -1.189 -8.443 12.692 1.00 0.00 121 VAL A CA 5
ATOM 6829 C C . VAL A 1 3 ? 0.030 -8.775 11.823 1.00 0.00 121 VAL A C 5
ATOM 6830 O O . VAL A 1 3 ? 1.115 -8.239 12.029 1.00 0.00 121 VAL A O 5
ATOM 6843 N N . VAL A 1 4 ? -0.108 -9.711 10.876 1.00 0.00 122 VAL A N 5
ATOM 6844 C CA . VAL A 1 4 ? 1.002 -10.085 10.009 1.00 0.00 122 VAL A CA 5
ATOM 6845 C C . VAL A 1 4 ? 0.478 -10.502 8.634 1.00 0.00 122 VAL A C 5
ATOM 6846 O O . VAL A 1 4 ? -0.555 -11.174 8.525 1.00 0.00 122 VAL A O 5
ATOM 6859 N N . GLY A 1 5 ? 1.223 -10.136 7.594 1.00 0.00 123 GLY A N 5
ATOM 6860 C CA . GLY A 1 5 ? 0.907 -10.424 6.208 1.00 0.00 123 GLY A CA 5
ATOM 6861 C C . GLY A 1 5 ? 2.117 -10.072 5.359 1.00 0.00 123 GLY A C 5
ATOM 6862 O O . GLY A 1 5 ? 2.180 -8.971 4.809 1.00 0.00 123 GLY A O 5
ATOM 6866 N N . GLY A 1 6 ? 3.101 -10.970 5.316 1.00 0.00 124 GLY A N 5
ATOM 6867 C CA . GLY A 1 6 ? 4.355 -10.807 4.589 1.00 0.00 124 GLY A CA 5
ATOM 6868 C C . GLY A 1 6 ? 5.521 -10.745 5.567 1.00 0.00 124 GLY A C 5
ATOM 6869 O O . GLY A 1 6 ? 5.660 -11.651 6.388 1.00 0.00 124 GLY A O 5
ATOM 6873 N N . LEU A 1 7 ? 6.285 -9.642 5.544 1.00 0.00 125 LEU A N 5
ATOM 6874 C CA . LEU A 1 7 ? 7.376 -9.318 6.445 1.00 0.00 125 LEU A CA 5
ATOM 6875 C C . LEU A 1 7 ? 8.415 -10.438 6.495 1.00 0.00 125 LEU A C 5
ATOM 6876 O O . LEU A 1 7 ? 8.532 -11.189 7.467 1.00 0.00 125 LEU A O 5
ATOM 6892 N N . GLY A 1 8 ? 9.200 -10.514 5.428 1.00 0.00 126 GLY A N 5
ATOM 6893 C CA . GLY A 1 8 ? 10.289 -11.463 5.258 1.00 0.00 126 GLY A CA 5
ATOM 6894 C C . GLY A 1 8 ? 11.384 -10.768 4.468 1.00 0.00 126 GLY A C 5
ATOM 6895 O O . GLY A 1 8 ? 12.268 -10.144 5.052 1.00 0.00 126 GLY A O 5
ATOM 6899 N N . GLY A 1 9 ? 11.281 -10.778 3.142 1.00 0.00 127 GLY A N 5
ATOM 6900 C CA . GLY A 1 9 ? 12.257 -10.151 2.258 1.00 0.00 127 GLY A CA 5
ATOM 6901 C C . GLY A 1 9 ? 12.090 -8.633 2.148 1.00 0.00 127 GLY A C 5
ATOM 6902 O O . GLY A 1 9 ? 12.387 -8.067 1.092 1.00 0.00 127 GLY A O 5
ATOM 6906 N N . TYR A 1 10 ? 11.543 -7.972 3.170 1.00 0.00 128 TYR A N 5
ATOM 6907 C CA . TYR A 1 10 ? 11.153 -6.573 3.119 1.00 0.00 128 TYR A CA 5
ATOM 6908 C C . TYR A 1 10 ? 11.490 -5.915 4.453 1.00 0.00 128 TYR A C 5
ATOM 6909 O O . TYR A 1 10 ? 11.176 -6.455 5.513 1.00 0.00 128 TYR A O 5
ATOM 6927 N N . ALA A 1 11 ? 12.120 -4.745 4.368 1.00 0.00 129 ALA A N 5
ATOM 6928 C CA . ALA A 1 11 ? 12.198 -3.712 5.385 1.00 0.00 129 ALA A CA 5
ATOM 6929 C C . ALA A 1 11 ? 10.918 -2.873 5.320 1.00 0.00 129 ALA A C 5
ATOM 6930 O O . ALA A 1 11 ? 10.627 -2.295 4.267 1.00 0.00 129 ALA A O 5
ATOM 6937 N N . LEU A 1 12 ? 10.128 -2.821 6.389 1.00 0.00 130 LEU A N 5
ATOM 6938 C CA . LEU A 1 12 ? 8.920 -2.017 6.475 1.00 0.00 130 LEU A CA 5
ATOM 6939 C C . LEU A 1 12 ? 9.199 -0.807 7.352 1.00 0.00 130 LEU A C 5
ATOM 6940 O O . LEU A 1 12 ? 10.158 -0.813 8.126 1.00 0.00 130 LEU A O 5
ATOM 6956 N N . GLY A 1 13 ? 8.382 0.236 7.227 1.00 0.00 131 GLY A N 5
ATOM 6957 C CA . GLY A 1 13 ? 8.759 1.506 7.863 1.00 0.00 131 GLY A CA 5
ATOM 6958 C C . GLY A 1 13 ? 7.798 2.678 7.700 1.00 0.00 131 GLY A C 5
ATOM 6959 O O . GLY A 1 13 ? 8.216 3.730 7.218 1.00 0.00 131 GLY A O 5
ATOM 6963 N N . SER A 1 14 ? 6.537 2.529 8.105 1.00 0.00 132 SER A N 5
ATOM 6964 C CA . SER A 1 14 ? 5.526 3.588 8.041 1.00 0.00 132 SER A CA 5
ATOM 6965 C C . SER A 1 14 ? 4.775 3.739 9.363 1.00 0.00 132 SER A C 5
ATOM 6966 O O . SER A 1 14 ? 4.746 4.834 9.923 1.00 0.00 132 SER A O 5
ATOM 6974 N N . ALA A 1 15 ? 4.153 2.646 9.824 1.00 0.00 133 ALA A N 5
ATOM 6975 C CA . ALA A 1 15 ? 3.300 2.542 11.003 1.00 0.00 133 ALA A CA 5
ATOM 6976 C C . ALA A 1 15 ? 2.444 3.802 11.245 1.00 0.00 133 ALA A C 5
ATOM 6977 O O . ALA A 1 15 ? 2.521 4.429 12.298 1.00 0.00 133 ALA A O 5
ATOM 6984 N N . MET A 1 16 ? 1.630 4.180 10.252 1.00 0.00 134 MET A N 5
ATOM 6985 C CA . MET A 1 16 ? 0.982 5.494 10.175 1.00 0.00 134 MET A CA 5
ATOM 6986 C C . MET A 1 16 ? 0.109 5.801 11.396 1.00 0.00 134 MET A C 5
ATOM 6987 O O . MET A 1 16 ? 0.080 6.921 11.888 1.00 0.00 134 MET A O 5
ATOM 7001 N N . SER A 1 17 ? -0.674 4.810 11.827 1.00 0.00 135 SER A N 5
ATOM 7002 C CA . SER A 1 17 ? -1.664 4.802 12.903 1.00 0.00 135 SER A CA 5
ATOM 7003 C C . SER A 1 17 ? -2.856 5.755 12.763 1.00 0.00 135 SER A C 5
ATOM 7004 O O . SER A 1 17 ? -3.940 5.465 13.274 1.00 0.00 135 SER A O 5
ATOM 7012 N N . GLY A 1 18 ? -2.721 6.822 12.001 1.00 0.00 136 GLY A N 5
ATOM 7013 C CA . GLY A 1 18 ? -3.709 7.893 11.857 1.00 0.00 136 GLY A CA 5
ATOM 7014 C C . GLY A 1 18 ? -4.132 8.172 10.416 1.00 0.00 136 GLY A C 5
ATOM 7015 O O . GLY A 1 18 ? -4.924 9.088 10.189 1.00 0.00 136 GLY A O 5
ATOM 7019 N N . MET A 1 19 ? -3.638 7.389 9.454 1.00 0.00 137 MET A N 5
ATOM 7020 C CA . MET A 1 19 ? -3.836 7.616 8.024 1.00 0.00 137 MET A CA 5
ATOM 7021 C C . MET A 1 19 ? -5.315 7.728 7.659 1.00 0.00 137 MET A C 5
ATOM 7022 O O . MET A 1 19 ? -6.174 7.072 8.257 1.00 0.00 137 MET A O 5
ATOM 7036 N N . ARG A 1 20 ? -5.597 8.500 6.615 1.00 0.00 138 ARG A N 5
ATOM 7037 C CA . ARG A 1 20 ? -6.925 8.703 6.040 1.00 0.00 138 ARG A CA 5
ATOM 7038 C C . ARG A 1 20 ? -6.806 8.996 4.557 1.00 0.00 138 ARG A C 5
ATOM 7039 O O . ARG A 1 20 ? -5.771 9.464 4.093 1.00 0.00 138 ARG A O 5
ATOM 7060 N N . MET A 1 21 ? -7.894 8.781 3.829 1.00 0.00 139 MET A N 5
ATOM 7061 C CA . MET A 1 21 ? -8.032 8.972 2.395 1.00 0.00 139 MET A CA 5
ATOM 7062 C C . MET A 1 21 ? -9.509 9.265 2.124 1.00 0.00 139 MET A C 5
ATOM 7063 O O . MET A 1 21 ? -10.376 8.683 2.782 1.00 0.00 139 MET A O 5
ATOM 7077 N N . ASN A 1 22 ? -9.818 10.103 1.133 1.00 0.00 140 ASN A N 5
ATOM 7078 C CA . ASN A 1 22 ? -11.199 10.435 0.775 1.00 0.00 140 ASN A CA 5
ATOM 7079 C C . ASN A 1 22 ? -11.672 9.686 -0.473 1.00 0.00 140 ASN A C 5
ATOM 7080 O O . ASN A 1 22 ? -12.877 9.606 -0.683 1.00 0.00 140 ASN A O 5
ATOM 7091 N N . PHE A 1 23 ? -10.749 9.091 -1.239 1.00 0.00 141 PHE A N 5
ATOM 7092 C CA . PHE A 1 23 ? -10.917 8.258 -2.436 1.00 0.00 141 PHE A CA 5
ATOM 7093 C C . PHE A 1 23 ? -11.628 8.979 -3.578 1.00 0.00 141 PHE A C 5
ATOM 7094 O O . PHE A 1 23 ? -12.353 9.958 -3.381 1.00 0.00 141 PHE A O 5
ATOM 7111 N N . ASP A 1 24 ? -11.368 8.532 -4.806 1.00 0.00 142 ASP A N 5
ATOM 7112 C CA . ASP A 1 24 ? -11.942 9.166 -5.992 1.00 0.00 142 ASP A CA 5
ATOM 7113 C C . ASP A 1 24 ? -13.452 8.948 -6.053 1.00 0.00 142 ASP A C 5
ATOM 7114 O O . ASP A 1 24 ? -14.206 9.864 -6.383 1.00 0.00 142 ASP A O 5
ATOM 7123 N N . ARG A 1 25 ? -13.909 7.762 -5.658 1.00 0.00 143 ARG A N 5
ATOM 7124 C CA . ARG A 1 25 ? -15.311 7.408 -5.522 1.00 0.00 143 ARG A CA 5
ATOM 7125 C C . ARG A 1 25 ? -15.687 7.361 -4.042 1.00 0.00 143 ARG A C 5
ATOM 7126 O O . ARG A 1 25 ? -14.887 6.903 -3.222 1.00 0.00 143 ARG A O 5
ATOM 7147 N N . PRO A 1 26 ? -16.922 7.743 -3.690 1.00 0.00 144 PRO A N 5
ATOM 7148 C CA . PRO A 1 26 ? -17.413 7.662 -2.330 1.00 0.00 144 PRO A CA 5
ATOM 7149 C C . PRO A 1 26 ? -17.715 6.228 -1.914 1.00 0.00 144 PRO A C 5
ATOM 7150 O O . PRO A 1 26 ? -17.868 5.996 -0.715 1.00 0.00 144 PRO A O 5
ATOM 7161 N N . GLU A 1 27 ? -17.867 5.302 -2.863 1.00 0.00 145 GLU A N 5
ATOM 7162 C CA . GLU A 1 27 ? -18.260 3.937 -2.566 1.00 0.00 145 GLU A CA 5
ATOM 7163 C C . GLU A 1 27 ? -17.102 3.262 -1.828 1.00 0.00 145 GLU A C 5
ATOM 7164 O O . GLU A 1 27 ? -17.259 2.846 -0.683 1.00 0.00 145 GLU A O 5
ATOM 7176 N N . GLU A 1 28 ? -15.913 3.254 -2.440 1.00 0.00 146 GLU A N 5
ATOM 7177 C CA . GLU A 1 28 ? -14.688 2.779 -1.800 1.00 0.00 146 GLU A CA 5
ATOM 7178 C C . GLU A 1 28 ? -14.400 3.567 -0.514 1.00 0.00 146 GLU A C 5
ATOM 7179 O O . GLU A 1 28 ? -13.938 2.988 0.470 1.00 0.00 146 GLU A O 5
ATOM 7191 N N . ARG A 1 29 ? -14.706 4.872 -0.478 1.00 0.00 147 ARG A N 5
ATOM 7192 C CA . ARG A 1 29 ? -14.520 5.666 0.734 1.00 0.00 147 ARG A CA 5
ATOM 7193 C C . ARG A 1 29 ? -15.372 5.123 1.868 1.00 0.00 147 ARG A C 5
ATOM 7194 O O . ARG A 1 29 ? -14.886 5.013 2.990 1.00 0.00 147 ARG A O 5
ATOM 7215 N N . GLN A 1 30 ? -16.647 4.855 1.600 1.00 0.00 148 GLN A N 5
ATOM 7216 C CA . GLN A 1 30 ? -17.555 4.340 2.600 1.00 0.00 148 GLN A CA 5
ATOM 7217 C C . GLN A 1 30 ? -17.049 2.990 3.082 1.00 0.00 148 GLN A C 5
ATOM 7218 O O . GLN A 1 30 ? -17.057 2.772 4.287 1.00 0.00 148 GLN A O 5
ATOM 7232 N N . TRP A 1 31 ? -16.569 2.116 2.193 1.00 0.00 149 TRP A N 5
ATOM 7233 C CA . TRP A 1 31 ? -16.115 0.800 2.610 1.00 0.00 149 TRP A CA 5
ATOM 7234 C C . TRP A 1 31 ? -14.889 0.920 3.522 1.00 0.00 149 TRP A C 5
ATOM 7235 O O . TRP A 1 31 ? -14.828 0.305 4.585 1.00 0.00 149 TRP A O 5
ATOM 7256 N N . TRP A 1 32 ? -13.930 1.774 3.149 1.00 0.00 150 TRP A N 5
ATOM 7257 C CA . TRP A 1 32 ? -12.777 2.109 3.977 1.00 0.00 150 TRP A CA 5
ATOM 7258 C C . TRP A 1 32 ? -13.221 2.635 5.348 1.00 0.00 150 TRP A C 5
ATOM 7259 O O . TRP A 1 32 ? -12.618 2.304 6.371 1.00 0.00 150 TRP A O 5
ATOM 7280 N N . ASN A 1 33 ? -14.268 3.464 5.380 1.00 0.00 151 ASN A N 5
ATOM 7281 C CA . ASN A 1 33 ? -14.797 4.057 6.602 1.00 0.00 151 ASN A CA 5
ATOM 7282 C C . ASN A 1 33 ? -15.640 3.080 7.422 1.00 0.00 151 ASN A C 5
ATOM 7283 O O . ASN A 1 33 ? -15.849 3.294 8.618 1.00 0.00 151 ASN A O 5
ATOM 7294 N N . GLU A 1 34 ? -16.053 1.975 6.813 1.00 0.00 152 GLU A N 5
ATOM 7295 C CA . GLU A 1 34 ? -16.900 0.953 7.399 1.00 0.00 152 GLU A CA 5
ATOM 7296 C C . GLU A 1 34 ? -16.030 -0.116 8.061 1.00 0.00 152 GLU A C 5
ATOM 7297 O O . GLU A 1 34 ? -16.140 -0.320 9.274 1.00 0.00 152 GLU A O 5
ATOM 7309 N N . ASN A 1 35 ? -15.137 -0.747 7.289 1.00 0.00 153 ASN A N 5
ATOM 7310 C CA . ASN A 1 35 ? -14.505 -2.029 7.609 1.00 0.00 153 ASN A CA 5
ATOM 7311 C C . ASN A 1 35 ? -13.809 -2.057 8.972 1.00 0.00 153 ASN A C 5
ATOM 7312 O O . ASN A 1 35 ? -13.115 -1.110 9.345 1.00 0.00 153 ASN A O 5
ATOM 7323 N N . SER A 1 36 ? -14.000 -3.141 9.730 1.00 0.00 154 SER A N 5
ATOM 7324 C CA . SER A 1 36 ? -13.434 -3.316 11.059 1.00 0.00 154 SER A CA 5
ATOM 7325 C C . SER A 1 36 ? -11.912 -3.455 11.044 1.00 0.00 154 SER A C 5
ATOM 7326 O O . SER A 1 36 ? -11.267 -2.980 11.977 1.00 0.00 154 SER A O 5
ATOM 7334 N N . ASN A 1 37 ? -11.321 -4.085 10.021 1.00 0.00 155 ASN A N 5
ATOM 7335 C CA . ASN A 1 37 ? -9.954 -4.561 10.061 1.00 0.00 155 ASN A CA 5
ATOM 7336 C C . ASN A 1 37 ? -9.159 -3.784 9.023 1.00 0.00 155 ASN A C 5
ATOM 7337 O O . ASN A 1 37 ? -8.006 -3.462 9.311 1.00 0.00 155 ASN A O 5
ATOM 7348 N N . ARG A 1 38 ? -9.781 -3.434 7.875 1.00 0.00 156 ARG A N 5
ATOM 7349 C CA . ARG A 1 38 ? -9.326 -2.502 6.828 1.00 0.00 156 ARG A CA 5
ATOM 7350 C C . ARG A 1 38 ? -7.822 -2.546 6.534 1.00 0.00 156 ARG A C 5
ATOM 7351 O O . ARG A 1 38 ? -7.225 -1.535 6.175 1.00 0.00 156 ARG A O 5
ATOM 7372 N N . TYR A 1 39 ? -7.238 -3.737 6.642 1.00 0.00 157 TYR A N 5
ATOM 7373 C CA . TYR A 1 39 ? -5.791 -4.004 6.566 1.00 0.00 157 TYR A CA 5
ATOM 7374 C C . TYR A 1 39 ? -4.971 -3.148 7.574 1.00 0.00 157 TYR A C 5
ATOM 7375 O O . TYR A 1 39 ? -5.488 -2.205 8.178 1.00 0.00 157 TYR A O 5
ATOM 7393 N N . PRO A 1 40 ? -3.695 -3.476 7.859 1.00 0.00 158 PRO A N 5
ATOM 7394 C CA . PRO A 1 40 ? -2.893 -2.695 8.805 1.00 0.00 158 PRO A CA 5
ATOM 7395 C C . PRO A 1 40 ? -2.440 -1.350 8.216 1.00 0.00 158 PRO A C 5
ATOM 7396 O O . PRO A 1 40 ? -2.279 -1.192 7.004 1.00 0.00 158 PRO A O 5
ATOM 7407 N N . ASN A 1 41 ? -2.157 -0.391 9.099 1.00 0.00 159 ASN A N 5
ATOM 7408 C CA . ASN A 1 41 ? -1.658 0.947 8.766 1.00 0.00 159 ASN A CA 5
ATOM 7409 C C . ASN A 1 41 ? -0.137 0.944 8.586 1.00 0.00 159 ASN A C 5
ATOM 7410 O O . ASN A 1 41 ? 0.590 1.634 9.308 1.00 0.00 159 ASN A O 5
ATOM 7421 N N . GLN A 1 42 ? 0.354 0.180 7.614 1.00 0.00 160 GLN A N 5
ATOM 7422 C CA . GLN A 1 42 ? 1.743 0.186 7.163 1.00 0.00 160 GLN A CA 5
ATOM 7423 C C . GLN A 1 42 ? 1.766 -0.145 5.656 1.00 0.00 160 GLN A C 5
ATOM 7424 O O . GLN A 1 42 ? 0.716 -0.435 5.078 1.00 0.00 160 GLN A O 5
ATOM 7438 N N . VAL A 1 43 ? 2.942 -0.098 5.030 1.00 0.00 161 VAL A N 5
ATOM 7439 C CA . VAL A 1 43 ? 3.312 -0.613 3.721 1.00 0.00 161 VAL A CA 5
ATOM 7440 C C . VAL A 1 43 ? 4.780 -1.085 3.840 1.00 0.00 161 VAL A C 5
ATOM 7441 O O . VAL A 1 43 ? 5.451 -0.807 4.841 1.00 0.00 161 VAL A O 5
ATOM 7454 N N . TYR A 1 44 ? 5.276 -1.788 2.828 1.00 0.00 162 TYR A N 5
ATOM 7455 C CA . TYR A 1 44 ? 6.612 -2.350 2.670 1.00 0.00 162 TYR A CA 5
ATOM 7456 C C . TYR A 1 44 ? 7.265 -1.742 1.417 1.00 0.00 162 TYR A C 5
ATOM 7457 O O . TYR A 1 44 ? 6.543 -1.318 0.517 1.00 0.00 162 TYR A O 5
ATOM 7475 N N . TYR A 1 45 ? 8.601 -1.726 1.311 1.00 0.00 163 TYR A N 5
ATOM 7476 C CA . TYR A 1 45 ? 9.315 -1.053 0.219 1.00 0.00 163 TYR A CA 5
ATOM 7477 C C . TYR A 1 45 ? 10.606 -1.784 -0.149 1.00 0.00 163 TYR A C 5
ATOM 7478 O O . TYR A 1 45 ? 11.592 -1.674 0.575 1.00 0.00 163 TYR A O 5
ATOM 7496 N N . LYS A 1 46 ? 10.622 -2.595 -1.216 1.00 0.00 164 LYS A N 5
ATOM 7497 C CA . LYS A 1 46 ? 11.803 -3.423 -1.506 1.00 0.00 164 LYS A CA 5
ATOM 7498 C C . LYS A 1 46 ? 13.049 -2.536 -1.597 1.00 0.00 164 LYS A C 5
ATOM 7499 O O . LYS A 1 46 ? 13.004 -1.461 -2.200 1.00 0.00 164 LYS A O 5
ATOM 7518 N N . GLU A 1 47 ? 14.143 -2.974 -0.989 1.00 0.00 165 GLU A N 5
ATOM 7519 C CA . GLU A 1 47 ? 15.392 -2.231 -1.023 1.00 0.00 165 GLU A CA 5
ATOM 7520 C C . GLU A 1 47 ? 15.988 -2.346 -2.434 1.00 0.00 165 GLU A C 5
ATOM 7521 O O . GLU A 1 47 ? 16.051 -3.448 -2.984 1.00 0.00 165 GLU A O 5
ATOM 7533 N N . TYR A 1 48 ? 16.407 -1.223 -3.029 1.00 0.00 166 TYR A N 5
ATOM 7534 C CA . TYR A 1 48 ? 16.957 -1.171 -4.390 1.00 0.00 166 TYR A CA 5
ATOM 7535 C C . TYR A 1 48 ? 18.485 -1.028 -4.417 1.00 0.00 166 TYR A C 5
ATOM 7536 O O . TYR A 1 48 ? 19.068 -1.014 -5.501 1.00 0.00 166 TYR A O 5
ATOM 7554 N N . ASN A 1 49 ? 19.148 -0.866 -3.266 1.00 0.00 167 ASN A N 5
ATOM 7555 C CA . ASN A 1 49 ? 20.601 -0.709 -3.106 1.00 0.00 167 ASN A CA 5
ATOM 7556 C C . ASN A 1 49 ? 21.121 0.638 -3.610 1.00 0.00 167 ASN A C 5
ATOM 7557 O O . ASN A 1 49 ? 22.225 1.029 -3.249 1.00 0.00 167 ASN A O 5
ATOM 7568 N N . ASP A 1 50 ? 20.340 1.380 -4.398 1.00 0.00 168 ASP A N 5
ATOM 7569 C CA . ASP A 1 50 ? 20.709 2.689 -4.910 1.00 0.00 168 ASP A CA 5
ATOM 7570 C C . ASP A 1 50 ? 19.485 3.564 -4.747 1.00 0.00 168 ASP A C 5
ATOM 7571 O O . ASP A 1 50 ? 18.566 3.508 -5.575 1.00 0.00 168 ASP A O 5
ATOM 7580 N N . ARG A 1 51 ? 19.408 4.317 -3.649 1.00 0.00 169 ARG A N 5
ATOM 7581 C CA . ARG A 1 51 ? 18.283 5.222 -3.429 1.00 0.00 169 ARG A CA 5
ATOM 7582 C C . ARG A 1 51 ? 18.463 6.489 -4.254 1.00 0.00 169 ARG A C 5
ATOM 7583 O O . ARG A 1 51 ? 18.756 7.569 -3.752 1.00 0.00 169 ARG A O 5
ATOM 7604 N N . SER A 1 52 ? 18.270 6.326 -5.553 1.00 0.00 170 SER A N 5
ATOM 7605 C CA . SER A 1 52 ? 18.443 7.322 -6.598 1.00 0.00 170 SER A CA 5
ATOM 7606 C C . SER A 1 52 ? 17.274 7.235 -7.585 1.00 0.00 170 SER A C 5
ATOM 7607 O O . SER A 1 52 ? 17.238 7.959 -8.581 1.00 0.00 170 SER A O 5
ATOM 7615 N N . VAL A 1 53 ? 16.346 6.310 -7.334 1.00 0.00 171 VAL A N 5
ATOM 7616 C CA . VAL A 1 53 ? 15.144 6.097 -8.108 1.00 0.00 171 VAL A CA 5
ATOM 7617 C C . VAL A 1 53 ? 14.213 7.301 -7.889 1.00 0.00 171 VAL A C 5
ATOM 7618 O O . VAL A 1 53 ? 14.248 7.920 -6.822 1.00 0.00 171 VAL A O 5
ATOM 7631 N N . PRO A 1 54 ? 13.353 7.629 -8.863 1.00 0.00 172 PRO A N 5
ATOM 7632 C CA . PRO A 1 54 ? 12.368 8.676 -8.697 1.00 0.00 172 PRO A CA 5
ATOM 7633 C C . PRO A 1 54 ? 11.174 8.132 -7.914 1.00 0.00 172 PRO A C 5
ATOM 7634 O O . PRO A 1 54 ? 10.859 6.940 -7.976 1.00 0.00 172 PRO A O 5
ATOM 7645 N N . GLU A 1 55 ? 10.417 9.040 -7.302 1.00 0.00 173 GLU A N 5
ATOM 7646 C CA . GLU A 1 55 ? 9.146 8.761 -6.645 1.00 0.00 173 GLU A CA 5
ATOM 7647 C C . GLU A 1 55 ? 8.231 7.917 -7.541 1.00 0.00 173 GLU A C 5
ATOM 7648 O O . GLU A 1 55 ? 7.523 7.053 -7.037 1.00 0.00 173 GLU A O 5
ATOM 7660 N N . GLY A 1 56 ? 8.265 8.138 -8.863 1.00 0.00 174 GLY A N 5
ATOM 7661 C CA . GLY A 1 56 ? 7.396 7.457 -9.809 1.00 0.00 174 GLY A CA 5
ATOM 7662 C C . GLY A 1 56 ? 7.588 5.949 -9.748 1.00 0.00 174 GLY A C 5
ATOM 7663 O O . GLY A 1 56 ? 6.675 5.234 -9.339 1.00 0.00 174 GLY A O 5
ATOM 7667 N N . ARG A 1 57 ? 8.773 5.459 -10.127 1.00 0.00 175 ARG A N 5
ATOM 7668 C CA . ARG A 1 57 ? 9.074 4.031 -10.079 1.00 0.00 175 ARG A CA 5
ATOM 7669 C C . ARG A 1 57 ? 8.920 3.507 -8.661 1.00 0.00 175 ARG A C 5
ATOM 7670 O O . ARG A 1 57 ? 8.403 2.400 -8.504 1.00 0.00 175 ARG A O 5
ATOM 7691 N N . PHE A 1 58 ? 9.405 4.264 -7.670 1.00 0.00 176 PHE A N 5
ATOM 7692 C CA . PHE A 1 58 ? 9.404 3.839 -6.282 1.00 0.00 176 PHE A CA 5
ATOM 7693 C C . PHE A 1 58 ? 7.979 3.491 -5.900 1.00 0.00 176 PHE A C 5
ATOM 7694 O O . PHE A 1 58 ? 7.692 2.330 -5.633 1.00 0.00 176 PHE A O 5
ATOM 7711 N N . VAL A 1 59 ? 7.071 4.468 -5.911 1.00 0.00 177 VAL A N 5
ATOM 7712 C CA . VAL A 1 59 ? 5.694 4.255 -5.500 1.00 0.00 177 VAL A CA 5
ATOM 7713 C C . VAL A 1 59 ? 5.092 3.175 -6.398 1.00 0.00 177 VAL A C 5
ATOM 7714 O O . VAL A 1 59 ? 4.509 2.223 -5.884 1.00 0.00 177 VAL A O 5
ATOM 7727 N N . ARG A 1 60 ? 5.281 3.244 -7.721 1.00 0.00 178 ARG A N 5
ATOM 7728 C CA . ARG A 1 60 ? 4.589 2.334 -8.630 1.00 0.00 178 ARG A CA 5
ATOM 7729 C C . ARG A 1 60 ? 4.950 0.866 -8.377 1.00 0.00 178 ARG A C 5
ATOM 7730 O O . ARG A 1 60 ? 4.100 0.007 -8.616 1.00 0.00 178 ARG A O 5
ATOM 7751 N N . ASP A 1 61 ? 6.157 0.556 -7.892 1.00 0.00 179 ASP A N 5
ATOM 7752 C CA . ASP A 1 61 ? 6.551 -0.816 -7.559 1.00 0.00 179 ASP A CA 5
ATOM 7753 C C . ASP A 1 61 ? 6.362 -1.142 -6.072 1.00 0.00 179 ASP A C 5
ATOM 7754 O O . ASP A 1 61 ? 6.081 -2.282 -5.717 1.00 0.00 179 ASP A O 5
ATOM 7763 N N . CYS A 1 62 ? 6.547 -0.164 -5.185 1.00 0.00 180 CYS A N 5
ATOM 7764 C CA . CYS A 1 62 ? 6.407 -0.287 -3.735 1.00 0.00 180 CYS A CA 5
ATOM 7765 C C . CYS A 1 62 ? 4.970 -0.682 -3.392 1.00 0.00 180 CYS A C 5
ATOM 7766 O O . CYS A 1 62 ? 4.723 -1.549 -2.551 1.00 0.00 180 CYS A O 5
ATOM 7773 N N . VAL A 1 63 ? 4.009 -0.104 -4.115 1.00 0.00 181 VAL A N 5
ATOM 7774 C CA . VAL A 1 63 ? 2.603 -0.419 -3.912 1.00 0.00 181 VAL A CA 5
ATOM 7775 C C . VAL A 1 63 ? 2.363 -1.877 -4.282 1.00 0.00 181 VAL A C 5
ATOM 7776 O O . VAL A 1 63 ? 1.732 -2.610 -3.524 1.00 0.00 181 VAL A O 5
ATOM 7789 N N . ASN A 1 64 ? 2.935 -2.284 -5.420 1.00 0.00 182 ASN A N 5
ATOM 7790 C CA . ASN A 1 64 ? 2.909 -3.619 -5.999 1.00 0.00 182 ASN A CA 5
ATOM 7791 C C . ASN A 1 64 ? 3.423 -4.645 -4.989 1.00 0.00 182 ASN A C 5
ATOM 7792 O O . ASN A 1 64 ? 2.840 -5.716 -4.847 1.00 0.00 182 ASN A O 5
ATOM 7803 N N . ILE A 1 65 ? 4.489 -4.298 -4.260 1.00 0.00 183 ILE A N 5
ATOM 7804 C CA . ILE A 1 65 ? 5.037 -5.107 -3.182 1.00 0.00 183 ILE A CA 5
ATOM 7805 C C . ILE A 1 65 ? 3.968 -5.353 -2.113 1.00 0.00 183 ILE A C 5
ATOM 7806 O O . ILE A 1 65 ? 3.742 -6.504 -1.735 1.00 0.00 183 ILE A O 5
ATOM 7822 N N . THR A 1 66 ? 3.303 -4.299 -1.632 1.00 0.00 184 THR A N 5
ATOM 7823 C CA . THR A 1 66 ? 2.431 -4.413 -0.479 1.00 0.00 184 THR A CA 5
ATOM 7824 C C . THR A 1 66 ? 1.148 -5.149 -0.896 1.00 0.00 184 THR A C 5
ATOM 7825 O O . THR A 1 66 ? 0.706 -6.020 -0.158 1.00 0.00 184 THR A O 5
ATOM 7836 N N . VAL A 1 67 ? 0.585 -4.895 -2.087 1.00 0.00 185 VAL A N 5
ATOM 7837 C CA . VAL A 1 67 ? -0.589 -5.632 -2.576 1.00 0.00 185 VAL A CA 5
ATOM 7838 C C . VAL A 1 67 ? -0.276 -7.121 -2.774 1.00 0.00 185 VAL A C 5
ATOM 7839 O O . VAL A 1 67 ? -1.104 -7.965 -2.433 1.00 0.00 185 VAL A O 5
ATOM 7852 N N . THR A 1 68 ? 0.920 -7.447 -3.275 1.00 0.00 186 THR A N 5
ATOM 7853 C CA . THR A 1 68 ? 1.403 -8.820 -3.367 1.00 0.00 186 THR A CA 5
ATOM 7854 C C . THR A 1 68 ? 1.442 -9.452 -1.975 1.00 0.00 186 THR A C 5
ATOM 7855 O O . THR A 1 68 ? 0.882 -10.529 -1.788 1.00 0.00 186 THR A O 5
ATOM 7866 N N . GLU A 1 69 ? 2.110 -8.823 -1.007 1.00 0.00 187 GLU A N 5
ATOM 7867 C CA . GLU A 1 69 ? 2.310 -9.415 0.311 1.00 0.00 187 GLU A CA 5
ATOM 7868 C C . GLU A 1 69 ? 1.005 -9.476 1.107 1.00 0.00 187 GLU A C 5
ATOM 7869 O O . GLU A 1 69 ? 0.848 -10.332 1.978 1.00 0.00 187 GLU A O 5
ATOM 7881 N N . TYR A 1 70 ? 0.048 -8.605 0.793 1.00 0.00 188 TYR A N 5
ATOM 7882 C CA . TYR A 1 70 ? -1.281 -8.602 1.385 1.00 0.00 188 TYR A CA 5
ATOM 7883 C C . TYR A 1 70 ? -2.214 -9.608 0.719 1.00 0.00 188 TYR A C 5
ATOM 7884 O O . TYR A 1 70 ? -3.276 -9.852 1.293 1.00 0.00 188 TYR A O 5
ATOM 7902 N N . LYS A 1 71 ? -1.822 -10.198 -0.422 1.00 0.00 189 LYS A N 5
ATOM 7903 C CA . LYS A 1 71 ? -2.599 -11.124 -1.243 1.00 0.00 189 LYS A CA 5
ATOM 7904 C C . LYS A 1 71 ? -3.998 -10.547 -1.500 1.00 0.00 189 LYS A C 5
ATOM 7905 O O . LYS A 1 71 ? -4.908 -10.748 -0.701 1.00 0.00 189 LYS A O 5
ATOM 7924 N N . ILE A 1 72 ? -4.170 -9.784 -2.584 1.00 0.00 190 ILE A N 5
ATOM 7925 C CA . ILE A 1 72 ? -5.399 -9.036 -2.849 1.00 0.00 190 ILE A CA 5
ATOM 7926 C C . ILE A 1 72 ? -5.856 -9.327 -4.282 1.00 0.00 190 ILE A C 5
ATOM 7927 O O . ILE A 1 72 ? -5.454 -8.610 -5.202 1.00 0.00 190 ILE A O 5
ATOM 7943 N N . ASP A 1 73 ? -6.703 -10.337 -4.505 1.00 0.00 191 ASP A N 5
ATOM 7944 C CA . ASP A 1 73 ? -7.329 -10.556 -5.815 1.00 0.00 191 ASP A CA 5
ATOM 7945 C C . ASP A 1 73 ? -8.657 -11.313 -5.679 1.00 0.00 191 ASP A C 5
ATOM 7946 O O . ASP A 1 73 ? -8.671 -12.368 -5.043 1.00 0.00 191 ASP A O 5
ATOM 7955 N N . PRO A 1 74 ? -9.771 -10.887 -6.307 1.00 0.00 192 PRO A N 5
ATOM 7956 C CA . PRO A 1 74 ? -11.025 -11.646 -6.291 1.00 0.00 192 PRO A CA 5
ATOM 7957 C C . PRO A 1 74 ? -10.969 -12.954 -7.086 1.00 0.00 192 PRO A C 5
ATOM 7958 O O . PRO A 1 74 ? -11.972 -13.663 -7.141 1.00 0.00 192 PRO A O 5
ATOM 7969 N N . ASN A 1 75 ? -9.841 -13.263 -7.726 1.00 0.00 193 ASN A N 5
ATOM 7970 C CA . ASN A 1 75 ? -9.601 -14.527 -8.429 1.00 0.00 193 ASN A CA 5
ATOM 7971 C C . ASN A 1 75 ? -8.336 -15.219 -7.903 1.00 0.00 193 ASN A C 5
ATOM 7972 O O . ASN A 1 75 ? -7.708 -16.030 -8.580 1.00 0.00 193 ASN A O 5
ATOM 7983 N N . GLU A 1 76 ? -7.933 -14.916 -6.673 1.00 0.00 194 GLU A N 5
ATOM 7984 C CA . GLU A 1 76 ? -6.882 -15.628 -5.966 1.00 0.00 194 GLU A CA 5
ATOM 7985 C C . GLU A 1 76 ? -7.375 -15.939 -4.556 1.00 0.00 194 GLU A C 5
ATOM 7986 O O . GLU A 1 76 ? -7.328 -17.092 -4.131 1.00 0.00 194 GLU A O 5
ATOM 7998 N N . ASN A 1 77 ? -7.864 -14.913 -3.852 1.00 0.00 195 ASN A N 5
ATOM 7999 C CA . ASN A 1 77 ? -8.120 -14.975 -2.420 1.00 0.00 195 ASN A CA 5
ATOM 8000 C C . ASN A 1 77 ? -9.250 -15.938 -2.092 1.00 0.00 195 ASN A C 5
ATOM 8001 O O . ASN A 1 77 ? -9.134 -16.768 -1.193 1.00 0.00 195 ASN A O 5
ATOM 8012 N N . GLN A 1 78 ? -10.370 -15.770 -2.800 1.00 0.00 196 GLN A N 5
ATOM 8013 C CA . GLN A 1 78 ? -11.720 -16.157 -2.463 1.00 0.00 196 GLN A CA 5
ATOM 8014 C C . GLN A 1 78 ? -12.563 -15.360 -3.464 1.00 0.00 196 GLN A C 5
ATOM 8015 O O . GLN A 1 78 ? -12.692 -15.787 -4.608 1.00 0.00 196 GLN A O 5
ATOM 8029 N N . ASN A 1 79 ? -13.079 -14.186 -3.089 1.00 0.00 197 ASN A N 5
ATOM 8030 C CA . ASN A 1 79 ? -14.131 -13.471 -3.820 1.00 0.00 197 ASN A CA 5
ATOM 8031 C C . ASN A 1 79 ? -14.277 -12.103 -3.147 1.00 0.00 197 ASN A C 5
ATOM 8032 O O . ASN A 1 79 ? -15.299 -11.797 -2.527 1.00 0.00 197 ASN A O 5
ATOM 8043 N N . VAL A 1 80 ? -13.199 -11.326 -3.151 1.00 0.00 198 VAL A N 5
ATOM 8044 C CA . VAL A 1 80 ? -13.092 -10.058 -2.449 1.00 0.00 198 VAL A CA 5
ATOM 8045 C C . VAL A 1 80 ? -14.005 -9.052 -3.135 1.00 0.00 198 VAL A C 5
ATOM 8046 O O . VAL A 1 80 ? -14.284 -9.162 -4.334 1.00 0.00 198 VAL A O 5
ATOM 8059 N N . THR A 1 81 ? -14.470 -8.070 -2.380 1.00 0.00 199 THR A N 5
ATOM 8060 C CA . THR A 1 81 ? -15.425 -7.118 -2.915 1.00 0.00 199 THR A CA 5
ATOM 8061 C C . THR A 1 81 ? -14.674 -6.000 -3.657 1.00 0.00 199 THR A C 5
ATOM 8062 O O . THR A 1 81 ? -13.676 -5.462 -3.180 1.00 0.00 199 THR A O 5
ATOM 8073 N N . GLN A 1 82 ? -15.170 -5.639 -4.840 1.00 0.00 200 GLN A N 5
ATOM 8074 C CA . GLN A 1 82 ? -14.635 -4.677 -5.807 1.00 0.00 200 GLN A CA 5
ATOM 8075 C C . GLN A 1 82 ? -14.577 -3.218 -5.299 1.00 0.00 200 GLN A C 5
ATOM 8076 O O . GLN A 1 82 ? -14.212 -2.321 -6.071 1.00 0.00 200 GLN A O 5
ATOM 8090 N N . VAL A 1 83 ? -14.980 -2.930 -4.061 1.00 0.00 201 VAL A N 5
ATOM 8091 C CA . VAL A 1 83 ? -14.573 -1.712 -3.357 1.00 0.00 201 VAL A CA 5
ATOM 8092 C C . VAL A 1 83 ? -13.135 -1.887 -2.844 1.00 0.00 201 VAL A C 5
ATOM 8093 O O . VAL A 1 83 ? -12.255 -1.098 -3.191 1.00 0.00 201 VAL A O 5
ATOM 8106 N N . GLU A 1 84 ? -12.863 -2.938 -2.062 1.00 0.00 202 GLU A N 5
ATOM 8107 C CA . GLU A 1 84 ? -11.594 -3.163 -1.368 1.00 0.00 202 GLU A CA 5
ATOM 8108 C C . GLU A 1 84 ? -10.419 -3.192 -2.358 1.00 0.00 202 GLU A C 5
ATOM 8109 O O . GLU A 1 84 ? -9.380 -2.581 -2.111 1.00 0.00 202 GLU A O 5
ATOM 8121 N N . VAL A 1 85 ? -10.628 -3.766 -3.544 1.00 0.00 203 VAL A N 5
ATOM 8122 C CA . VAL A 1 85 ? -9.651 -3.898 -4.630 1.00 0.00 203 VAL A CA 5
ATOM 8123 C C . VAL A 1 85 ? -9.055 -2.564 -5.105 1.00 0.00 203 VAL A C 5
ATOM 8124 O O . VAL A 1 85 ? -8.072 -2.522 -5.849 1.00 0.00 203 VAL A O 5
ATOM 8137 N N . ARG A 1 86 ? -9.735 -1.475 -4.774 1.00 0.00 204 ARG A N 5
ATOM 8138 C CA . ARG A 1 86 ? -9.553 -0.121 -5.275 1.00 0.00 204 ARG A CA 5
ATOM 8139 C C . ARG A 1 86 ? -9.200 0.819 -4.135 1.00 0.00 204 ARG A C 5
ATOM 8140 O O . ARG A 1 86 ? -8.305 1.651 -4.315 1.00 0.00 204 ARG A O 5
ATOM 8161 N N . VAL A 1 87 ? -9.817 0.612 -2.967 1.00 0.00 205 VAL A N 5
ATOM 8162 C CA . VAL A 1 87 ? -9.358 1.095 -1.671 1.00 0.00 205 VAL A CA 5
ATOM 8163 C C . VAL A 1 87 ? -7.884 0.770 -1.539 1.00 0.00 205 VAL A C 5
ATOM 8164 O O . VAL A 1 87 ? -7.058 1.681 -1.571 1.00 0.00 205 VAL A O 5
ATOM 8177 N N . MET A 1 88 ? -7.538 -0.514 -1.454 1.00 0.00 206 MET A N 5
ATOM 8178 C CA . MET A 1 88 ? -6.188 -0.931 -1.117 1.00 0.00 206 MET A CA 5
ATOM 8179 C C . MET A 1 88 ? -5.167 -0.461 -2.138 1.00 0.00 206 MET A C 5
ATOM 8180 O O . MET A 1 88 ? -3.994 -0.363 -1.823 1.00 0.00 206 MET A O 5
ATOM 8194 N N . LYS A 1 89 ? -5.593 -0.087 -3.337 1.00 0.00 207 LYS A N 5
ATOM 8195 C CA . LYS A 1 89 ? -4.686 0.469 -4.330 1.00 0.00 207 LYS A CA 5
ATOM 8196 C C . LYS A 1 89 ? -4.430 1.934 -4.047 1.00 0.00 207 LYS A C 5
ATOM 8197 O O . LYS A 1 89 ? -3.273 2.297 -3.839 1.00 0.00 207 LYS A O 5
ATOM 8216 N N . GLN A 1 90 ? -5.471 2.773 -4.064 1.00 0.00 208 GLN A N 5
ATOM 8217 C CA . GLN A 1 90 ? -5.302 4.215 -3.911 1.00 0.00 208 GLN A CA 5
ATOM 8218 C C . GLN A 1 90 ? -4.657 4.499 -2.551 1.00 0.00 208 GLN A C 5
ATOM 8219 O O . GLN A 1 90 ? -3.726 5.297 -2.466 1.00 0.00 208 GLN A O 5
ATOM 8233 N N . VAL A 1 91 ? -5.112 3.812 -1.500 1.00 0.00 209 VAL A N 5
ATOM 8234 C CA . VAL A 1 91 ? -4.601 3.948 -0.145 1.00 0.00 209 VAL A CA 5
ATOM 8235 C C . VAL A 1 91 ? -3.138 3.534 -0.071 1.00 0.00 209 VAL A C 5
ATOM 8236 O O . VAL A 1 91 ? -2.366 4.275 0.524 1.00 0.00 209 VAL A O 5
ATOM 8249 N N . ILE A 1 92 ? -2.738 2.391 -0.648 1.00 0.00 210 ILE A N 5
ATOM 8250 C CA . ILE A 1 92 ? -1.361 1.949 -0.537 1.00 0.00 210 ILE A CA 5
ATOM 8251 C C . ILE A 1 92 ? -0.519 2.945 -1.323 1.00 0.00 210 ILE A C 5
ATOM 8252 O O . ILE A 1 92 ? 0.545 3.276 -0.841 1.00 0.00 210 ILE A O 5
ATOM 8268 N N . GLN A 1 93 ? -0.980 3.481 -2.460 1.00 0.00 211 GLN A N 5
ATOM 8269 C CA . GLN A 1 93 ? -0.268 4.525 -3.196 1.00 0.00 211 GLN A CA 5
ATOM 8270 C C . GLN A 1 93 ? 0.015 5.725 -2.305 1.00 0.00 211 GLN A C 5
ATOM 8271 O O . GLN A 1 93 ? 1.157 6.173 -2.251 1.00 0.00 211 GLN A O 5
ATOM 8285 N N . GLU A 1 94 ? -0.992 6.251 -1.617 1.00 0.00 212 GLU A N 5
ATOM 8286 C CA . GLU A 1 94 ? -0.828 7.450 -0.808 1.00 0.00 212 GLU A CA 5
ATOM 8287 C C . GLU A 1 94 ? -0.039 7.146 0.465 1.00 0.00 212 GLU A C 5
ATOM 8288 O O . GLU A 1 94 ? 0.858 7.921 0.810 1.00 0.00 212 GLU A O 5
ATOM 8300 N N . MET A 1 95 ? -0.220 5.964 1.075 1.00 0.00 213 MET A N 5
ATOM 8301 C CA . MET A 1 95 ? 0.722 5.544 2.099 1.00 0.00 213 MET A CA 5
ATOM 8302 C C . MET A 1 95 ? 2.150 5.374 1.542 1.00 0.00 213 MET A C 5
ATOM 8303 O O . MET A 1 95 ? 3.110 5.579 2.279 1.00 0.00 213 MET A O 5
ATOM 8317 N N . CYS A 1 96 ? 2.315 5.017 0.264 1.00 0.00 214 CYS A N 5
ATOM 8318 C CA . CYS A 1 96 ? 3.591 4.663 -0.341 1.00 0.00 214 CYS A CA 5
ATOM 8319 C C . CYS A 1 96 ? 4.339 5.925 -0.754 1.00 0.00 214 CYS A C 5
ATOM 8320 O O . CYS A 1 96 ? 5.567 5.940 -0.761 1.00 0.00 214 CYS A O 5
ATOM 8327 N N . MET A 1 97 ? 3.612 6.989 -1.081 1.00 0.00 215 MET A N 5
ATOM 8328 C CA . MET A 1 97 ? 4.171 8.304 -1.333 1.00 0.00 215 MET A CA 5
ATOM 8329 C C . MET A 1 97 ? 4.679 8.940 -0.050 1.00 0.00 215 MET A C 5
ATOM 8330 O O . MET A 1 97 ? 5.688 9.649 -0.091 1.00 0.00 215 MET A O 5
ATOM 8344 N N . GLN A 1 98 ? 4.019 8.684 1.084 1.00 0.00 216 GLN A N 5
ATOM 8345 C CA . GLN A 1 98 ? 4.600 9.100 2.343 1.00 0.00 216 GLN A CA 5
ATOM 8346 C C . GLN A 1 98 ? 5.799 8.208 2.682 1.00 0.00 216 GLN A C 5
ATOM 8347 O O . GLN A 1 98 ? 6.852 8.725 3.036 1.00 0.00 216 GLN A O 5
ATOM 8361 N N . GLN A 1 99 ? 5.679 6.884 2.520 1.00 0.00 217 GLN A N 5
ATOM 8362 C CA . GLN A 1 99 ? 6.764 5.933 2.756 1.00 0.00 217 GLN A CA 5
ATOM 8363 C C . GLN A 1 99 ? 8.025 6.338 1.981 1.00 0.00 217 GLN A C 5
ATOM 8364 O O . GLN A 1 99 ? 9.120 6.281 2.539 1.00 0.00 217 GLN A O 5
ATOM 8378 N N . TYR A 1 100 ? 7.869 6.768 0.724 1.00 0.00 218 TYR A N 5
ATOM 8379 C CA . TYR A 1 100 ? 8.939 7.242 -0.147 1.00 0.00 218 TYR A CA 5
ATOM 8380 C C . TYR A 1 100 ? 9.784 8.336 0.513 1.00 0.00 218 TYR A C 5
ATOM 8381 O O . TYR A 1 100 ? 10.982 8.421 0.241 1.00 0.00 218 TYR A O 5
ATOM 8399 N N . GLN A 1 101 ? 9.210 9.180 1.375 1.00 0.00 219 GLN A N 5
ATOM 8400 C CA . GLN A 1 101 ? 10.025 10.171 2.053 1.00 0.00 219 GLN A CA 5
ATOM 8401 C C . GLN A 1 101 ? 11.061 9.489 2.932 1.00 0.00 219 GLN A C 5
ATOM 8402 O O . GLN A 1 101 ? 12.205 9.896 2.856 1.00 0.00 219 GLN A O 5
ATOM 8416 N N . GLN A 1 102 ? 10.762 8.417 3.671 1.00 0.00 220 GLN A N 5
ATOM 8417 C CA . GLN A 1 102 ? 11.774 7.753 4.491 1.00 0.00 220 GLN A CA 5
ATOM 8418 C C . GLN A 1 102 ? 12.918 7.315 3.596 1.00 0.00 220 GLN A C 5
ATOM 8419 O O . GLN A 1 102 ? 14.078 7.501 3.937 1.00 0.00 220 GLN A O 5
ATOM 8433 N N . TYR A 1 103 ? 12.581 6.749 2.437 1.00 0.00 221 TYR A N 5
ATOM 8434 C CA . TYR A 1 103 ? 13.549 6.281 1.483 1.00 0.00 221 TYR A CA 5
ATOM 8435 C C . TYR A 1 103 ? 14.476 7.416 1.069 1.00 0.00 221 TYR A C 5
ATOM 8436 O O . TYR A 1 103 ? 15.684 7.211 1.021 1.00 0.00 221 TYR A O 5
ATOM 8454 N N . GLN A 1 104 ? 13.924 8.587 0.748 1.00 0.00 222 GLN A N 5
ATOM 8455 C CA . GLN A 1 104 ? 14.676 9.661 0.114 1.00 0.00 222 GLN A CA 5
ATOM 8456 C C . GLN A 1 104 ? 15.324 10.592 1.140 1.00 0.00 222 GLN A C 5
ATOM 8457 O O . GLN A 1 104 ? 16.316 11.252 0.849 1.00 0.00 222 GLN A O 5
ATOM 8471 N N . LEU A 1 105 ? 14.776 10.626 2.354 1.00 0.00 223 LEU A N 5
ATOM 8472 C CA . LEU A 1 105 ? 15.320 11.326 3.499 1.00 0.00 223 LEU A CA 5
ATOM 8473 C C . LEU A 1 105 ? 16.523 10.549 3.987 1.00 0.00 223 LEU A C 5
ATOM 8474 O O . LEU A 1 105 ? 17.598 11.128 4.139 1.00 0.00 223 LEU A O 5
ATOM 8490 N N . ALA A 1 106 ? 16.352 9.244 4.224 1.00 0.00 224 ALA A N 5
ATOM 8491 C CA . ALA A 1 106 ? 17.456 8.358 4.520 1.00 0.00 224 ALA A CA 5
ATOM 8492 C C . ALA A 1 106 ? 18.493 8.453 3.398 1.00 0.00 224 ALA A C 5
ATOM 8493 O O . ALA A 1 106 ? 19.632 8.848 3.665 1.00 0.00 224 ALA A O 5
ATOM 8500 N N . SER A 1 107 ? 18.081 8.164 2.155 1.00 0.00 225 SER A N 5
ATOM 8501 C CA . SER A 1 107 ? 18.958 7.781 1.046 1.00 0.00 225 SER A CA 5
ATOM 8502 C C . SER A 1 107 ? 19.877 6.599 1.396 1.00 0.00 225 SER A C 5
ATOM 8503 O O . SER A 1 107 ? 20.121 5.758 0.510 1.00 0.00 225 SER A O 5
ATOM 8511 N N . GLY A 1 1 ? 6.299 -1.371 22.348 1.00 0.00 119 GLY A N 6
ATOM 8512 C CA . GLY A 1 1 ? 7.275 -2.453 22.165 1.00 0.00 119 GLY A CA 6
ATOM 8513 C C . GLY A 1 1 ? 7.143 -3.129 20.813 1.00 0.00 119 GLY A C 6
ATOM 8514 O O . GLY A 1 1 ? 6.187 -2.870 20.076 1.00 0.00 119 GLY A O 6
ATOM 8518 N N . SER A 1 2 ? 8.140 -3.971 20.510 1.00 0.00 120 SER A N 6
ATOM 8519 C CA . SER A 1 2 ? 8.279 -4.901 19.391 1.00 0.00 120 SER A CA 6
ATOM 8520 C C . SER A 1 2 ? 7.615 -4.386 18.116 1.00 0.00 120 SER A C 6
ATOM 8521 O O . SER A 1 2 ? 6.636 -4.943 17.622 1.00 0.00 120 SER A O 6
ATOM 8529 N N . VAL A 1 3 ? 8.147 -3.281 17.604 1.00 0.00 121 VAL A N 6
ATOM 8530 C CA . VAL A 1 3 ? 7.651 -2.616 16.414 1.00 0.00 121 VAL A CA 6
ATOM 8531 C C . VAL A 1 3 ? 8.196 -3.405 15.216 1.00 0.00 121 VAL A C 6
ATOM 8532 O O . VAL A 1 3 ? 9.241 -3.071 14.648 1.00 0.00 121 VAL A O 6
ATOM 8545 N N . VAL A 1 4 ? 7.517 -4.506 14.891 1.00 0.00 122 VAL A N 6
ATOM 8546 C CA . VAL A 1 4 ? 7.843 -5.448 13.829 1.00 0.00 122 VAL A CA 6
ATOM 8547 C C . VAL A 1 4 ? 6.524 -5.865 13.180 1.00 0.00 122 VAL A C 6
ATOM 8548 O O . VAL A 1 4 ? 5.484 -5.943 13.844 1.00 0.00 122 VAL A O 6
ATOM 8561 N N . GLY A 1 5 ? 6.570 -6.190 11.896 1.00 0.00 123 GLY A N 6
ATOM 8562 C CA . GLY A 1 5 ? 5.490 -6.812 11.164 1.00 0.00 123 GLY A CA 6
ATOM 8563 C C . GLY A 1 5 ? 5.965 -6.863 9.730 1.00 0.00 123 GLY A C 6
ATOM 8564 O O . GLY A 1 5 ? 6.374 -5.832 9.211 1.00 0.00 123 GLY A O 6
ATOM 8568 N N . GLY A 1 6 ? 6.011 -8.042 9.120 1.00 0.00 124 GLY A N 6
ATOM 8569 C CA . GLY A 1 6 ? 6.675 -8.241 7.842 1.00 0.00 124 GLY A CA 6
ATOM 8570 C C . GLY A 1 6 ? 8.159 -7.920 7.993 1.00 0.00 124 GLY A C 6
ATOM 8571 O O . GLY A 1 6 ? 8.809 -8.489 8.875 1.00 0.00 124 GLY A O 6
ATOM 8575 N N . LEU A 1 7 ? 8.696 -7.040 7.132 1.00 0.00 125 LEU A N 6
ATOM 8576 C CA . LEU A 1 7 ? 10.133 -6.851 6.858 1.00 0.00 125 LEU A CA 6
ATOM 8577 C C . LEU A 1 7 ? 10.835 -8.198 6.736 1.00 0.00 125 LEU A C 6
ATOM 8578 O O . LEU A 1 7 ? 11.961 -8.413 7.189 1.00 0.00 125 LEU A O 6
ATOM 8594 N N . GLY A 1 8 ? 10.113 -9.100 6.084 1.00 0.00 126 GLY A N 6
ATOM 8595 C CA . GLY A 1 8 ? 10.567 -10.452 5.773 1.00 0.00 126 GLY A CA 6
ATOM 8596 C C . GLY A 1 8 ? 11.762 -10.411 4.820 1.00 0.00 126 GLY A C 6
ATOM 8597 O O . GLY A 1 8 ? 12.691 -11.218 4.918 1.00 0.00 126 GLY A O 6
ATOM 8601 N N . GLY A 1 9 ? 11.777 -9.434 3.914 1.00 0.00 127 GLY A N 6
ATOM 8602 C CA . GLY A 1 9 ? 12.889 -9.174 3.016 1.00 0.00 127 GLY A CA 6
ATOM 8603 C C . GLY A 1 9 ? 12.748 -7.829 2.324 1.00 0.00 127 GLY A C 6
ATOM 8604 O O . GLY A 1 9 ? 13.111 -7.712 1.151 1.00 0.00 127 GLY A O 6
ATOM 8608 N N . TYR A 1 10 ? 12.179 -6.850 3.031 1.00 0.00 128 TYR A N 6
ATOM 8609 C CA . TYR A 1 10 ? 11.901 -5.494 2.584 1.00 0.00 128 TYR A CA 6
ATOM 8610 C C . TYR A 1 10 ? 12.145 -4.576 3.772 1.00 0.00 128 TYR A C 6
ATOM 8611 O O . TYR A 1 10 ? 12.108 -5.029 4.920 1.00 0.00 128 TYR A O 6
ATOM 8629 N N . ALA A 1 11 ? 12.379 -3.296 3.509 1.00 0.00 129 ALA A N 6
ATOM 8630 C CA . ALA A 1 11 ? 12.187 -2.268 4.509 1.00 0.00 129 ALA A CA 6
ATOM 8631 C C . ALA A 1 11 ? 10.708 -1.871 4.476 1.00 0.00 129 ALA A C 6
ATOM 8632 O O . ALA A 1 11 ? 9.955 -2.257 3.583 1.00 0.00 129 ALA A O 6
ATOM 8639 N N . LEU A 1 12 ? 10.259 -1.121 5.469 1.00 0.00 130 LEU A N 6
ATOM 8640 C CA . LEU A 1 12 ? 8.918 -0.588 5.598 1.00 0.00 130 LEU A CA 6
ATOM 8641 C C . LEU A 1 12 ? 9.012 0.766 6.313 1.00 0.00 130 LEU A C 6
ATOM 8642 O O . LEU A 1 12 ? 9.953 1.006 7.065 1.00 0.00 130 LEU A O 6
ATOM 8658 N N . GLY A 1 13 ? 8.035 1.651 6.117 1.00 0.00 131 GLY A N 6
ATOM 8659 C CA . GLY A 1 13 ? 8.121 3.051 6.529 1.00 0.00 131 GLY A CA 6
ATOM 8660 C C . GLY A 1 13 ? 7.040 3.328 7.543 1.00 0.00 131 GLY A C 6
ATOM 8661 O O . GLY A 1 13 ? 6.125 4.112 7.309 1.00 0.00 131 GLY A O 6
ATOM 8665 N N . SER A 1 14 ? 7.134 2.612 8.655 1.00 0.00 132 SER A N 6
ATOM 8666 C CA . SER A 1 14 ? 6.141 2.501 9.698 1.00 0.00 132 SER A CA 6
ATOM 8667 C C . SER A 1 14 ? 4.846 1.848 9.200 1.00 0.00 132 SER A C 6
ATOM 8668 O O . SER A 1 14 ? 4.667 1.583 8.008 1.00 0.00 132 SER A O 6
ATOM 8676 N N . ALA A 1 15 ? 3.977 1.497 10.139 1.00 0.00 133 ALA A N 6
ATOM 8677 C CA . ALA A 1 15 ? 2.574 1.231 9.974 1.00 0.00 133 ALA A CA 6
ATOM 8678 C C . ALA A 1 15 ? 1.869 2.488 10.457 1.00 0.00 133 ALA A C 6
ATOM 8679 O O . ALA A 1 15 ? 2.034 2.908 11.604 1.00 0.00 133 ALA A O 6
ATOM 8686 N N . MET A 1 16 ? 1.118 3.081 9.549 1.00 0.00 134 MET A N 6
ATOM 8687 C CA . MET A 1 16 ? 0.307 4.285 9.710 1.00 0.00 134 MET A CA 6
ATOM 8688 C C . MET A 1 16 ? -0.834 4.108 10.723 1.00 0.00 134 MET A C 6
ATOM 8689 O O . MET A 1 16 ? -1.403 5.104 11.158 1.00 0.00 134 MET A O 6
ATOM 8703 N N . SER A 1 17 ? -1.161 2.861 11.080 1.00 0.00 135 SER A N 6
ATOM 8704 C CA . SER A 1 17 ? -2.140 2.408 12.069 1.00 0.00 135 SER A CA 6
ATOM 8705 C C . SER A 1 17 ? -3.409 3.273 12.188 1.00 0.00 135 SER A C 6
ATOM 8706 O O . SER A 1 17 ? -3.481 4.218 12.973 1.00 0.00 135 SER A O 6
ATOM 8714 N N . GLY A 1 18 ? -4.455 2.896 11.450 1.00 0.00 136 GLY A N 6
ATOM 8715 C CA . GLY A 1 18 ? -5.709 3.642 11.358 1.00 0.00 136 GLY A CA 6
ATOM 8716 C C . GLY A 1 18 ? -5.503 4.936 10.587 1.00 0.00 136 GLY A C 6
ATOM 8717 O O . GLY A 1 18 ? -5.818 6.022 11.075 1.00 0.00 136 GLY A O 6
ATOM 8721 N N . MET A 1 19 ? -4.942 4.808 9.385 1.00 0.00 137 MET A N 6
ATOM 8722 C CA . MET A 1 19 ? -4.609 5.922 8.507 1.00 0.00 137 MET A CA 6
ATOM 8723 C C . MET A 1 19 ? -5.851 6.726 8.095 1.00 0.00 137 MET A C 6
ATOM 8724 O O . MET A 1 19 ? -6.994 6.326 8.355 1.00 0.00 137 MET A O 6
ATOM 8738 N N . ARG A 1 20 ? -5.630 7.853 7.415 1.00 0.00 138 ARG A N 6
ATOM 8739 C CA . ARG A 1 20 ? -6.677 8.771 6.980 1.00 0.00 138 ARG A CA 6
ATOM 8740 C C . ARG A 1 20 ? -6.554 9.049 5.487 1.00 0.00 138 ARG A C 6
ATOM 8741 O O . ARG A 1 20 ? -5.497 9.475 5.025 1.00 0.00 138 ARG A O 6
ATOM 8762 N N . MET A 1 21 ? -7.636 8.814 4.743 1.00 0.00 139 MET A N 6
ATOM 8763 C CA . MET A 1 21 ? -7.739 9.049 3.307 1.00 0.00 139 MET A CA 6
ATOM 8764 C C . MET A 1 21 ? -8.989 9.866 3.015 1.00 0.00 139 MET A C 6
ATOM 8765 O O . MET A 1 21 ? -9.957 9.812 3.777 1.00 0.00 139 MET A O 6
ATOM 8779 N N . ASN A 1 22 ? -9.019 10.508 1.847 1.00 0.00 140 ASN A N 6
ATOM 8780 C CA . ASN A 1 22 ? -10.164 11.280 1.364 1.00 0.00 140 ASN A CA 6
ATOM 8781 C C . ASN A 1 22 ? -10.921 10.584 0.231 1.00 0.00 140 ASN A C 6
ATOM 8782 O O . ASN A 1 22 ? -12.141 10.744 0.162 1.00 0.00 140 ASN A O 6
ATOM 8793 N N . PHE A 1 23 ? -10.240 9.777 -0.592 1.00 0.00 141 PHE A N 6
ATOM 8794 C CA . PHE A 1 23 ? -10.759 9.170 -1.832 1.00 0.00 141 PHE A CA 6
ATOM 8795 C C . PHE A 1 23 ? -11.351 10.164 -2.846 1.00 0.00 141 PHE A C 6
ATOM 8796 O O . PHE A 1 23 ? -11.487 11.363 -2.595 1.00 0.00 141 PHE A O 6
ATOM 8813 N N . ASP A 1 24 ? -11.753 9.628 -4.004 1.00 0.00 142 ASP A N 6
ATOM 8814 C CA . ASP A 1 24 ? -12.391 10.359 -5.094 1.00 0.00 142 ASP A CA 6
ATOM 8815 C C . ASP A 1 24 ? -13.849 9.968 -5.304 1.00 0.00 142 ASP A C 6
ATOM 8816 O O . ASP A 1 24 ? -14.571 10.712 -5.966 1.00 0.00 142 ASP A O 6
ATOM 8825 N N . ARG A 1 25 ? -14.323 8.844 -4.753 1.00 0.00 143 ARG A N 6
ATOM 8826 C CA . ARG A 1 25 ? -15.712 8.406 -4.885 1.00 0.00 143 ARG A CA 6
ATOM 8827 C C . ARG A 1 25 ? -16.209 7.849 -3.554 1.00 0.00 143 ARG A C 6
ATOM 8828 O O . ARG A 1 25 ? -15.407 7.325 -2.778 1.00 0.00 143 ARG A O 6
ATOM 8849 N N . PRO A 1 26 ? -17.527 7.885 -3.298 1.00 0.00 144 PRO A N 6
ATOM 8850 C CA . PRO A 1 26 ? -18.068 7.462 -2.022 1.00 0.00 144 PRO A CA 6
ATOM 8851 C C . PRO A 1 26 ? -18.085 5.945 -1.868 1.00 0.00 144 PRO A C 6
ATOM 8852 O O . PRO A 1 26 ? -17.964 5.504 -0.739 1.00 0.00 144 PRO A O 6
ATOM 8863 N N . GLU A 1 27 ? -18.222 5.138 -2.930 1.00 0.00 145 GLU A N 6
ATOM 8864 C CA . GLU A 1 27 ? -18.445 3.696 -2.784 1.00 0.00 145 GLU A CA 6
ATOM 8865 C C . GLU A 1 27 ? -17.319 3.060 -1.965 1.00 0.00 145 GLU A C 6
ATOM 8866 O O . GLU A 1 27 ? -17.527 2.411 -0.939 1.00 0.00 145 GLU A O 6
ATOM 8878 N N . GLU A 1 28 ? -16.108 3.311 -2.442 1.00 0.00 146 GLU A N 6
ATOM 8879 C CA . GLU A 1 28 ? -14.835 2.989 -1.840 1.00 0.00 146 GLU A CA 6
ATOM 8880 C C . GLU A 1 28 ? -14.648 3.743 -0.517 1.00 0.00 146 GLU A C 6
ATOM 8881 O O . GLU A 1 28 ? -14.324 3.106 0.479 1.00 0.00 146 GLU A O 6
ATOM 8893 N N . ARG A 1 29 ? -14.883 5.060 -0.441 1.00 0.00 147 ARG A N 6
ATOM 8894 C CA . ARG A 1 29 ? -14.631 5.821 0.789 1.00 0.00 147 ARG A CA 6
ATOM 8895 C C . ARG A 1 29 ? -15.491 5.344 1.959 1.00 0.00 147 ARG A C 6
ATOM 8896 O O . ARG A 1 29 ? -15.011 5.248 3.090 1.00 0.00 147 ARG A O 6
ATOM 8917 N N . GLN A 1 30 ? -16.766 5.079 1.697 1.00 0.00 148 GLN A N 6
ATOM 8918 C CA . GLN A 1 30 ? -17.744 4.598 2.655 1.00 0.00 148 GLN A CA 6
ATOM 8919 C C . GLN A 1 30 ? -17.363 3.192 3.114 1.00 0.00 148 GLN A C 6
ATOM 8920 O O . GLN A 1 30 ? -17.640 2.831 4.259 1.00 0.00 148 GLN A O 6
ATOM 8934 N N . TRP A 1 31 ? -16.756 2.386 2.237 1.00 0.00 149 TRP A N 6
ATOM 8935 C CA . TRP A 1 31 ? -16.319 1.045 2.568 1.00 0.00 149 TRP A CA 6
ATOM 8936 C C . TRP A 1 31 ? -15.039 1.097 3.387 1.00 0.00 149 TRP A C 6
ATOM 8937 O O . TRP A 1 31 ? -14.934 0.402 4.388 1.00 0.00 149 TRP A O 6
ATOM 8958 N N . TRP A 1 32 ? -14.082 1.939 2.998 1.00 0.00 150 TRP A N 6
ATOM 8959 C CA . TRP A 1 32 ? -12.861 2.205 3.737 1.00 0.00 150 TRP A CA 6
ATOM 8960 C C . TRP A 1 32 ? -13.206 2.601 5.166 1.00 0.00 150 TRP A C 6
ATOM 8961 O O . TRP A 1 32 ? -12.655 2.027 6.109 1.00 0.00 150 TRP A O 6
ATOM 8982 N N . ASN A 1 33 ? -14.119 3.566 5.330 1.00 0.00 151 ASN A N 6
ATOM 8983 C CA . ASN A 1 33 ? -14.600 3.987 6.634 1.00 0.00 151 ASN A CA 6
ATOM 8984 C C . ASN A 1 33 ? -15.178 2.829 7.431 1.00 0.00 151 ASN A C 6
ATOM 8985 O O . ASN A 1 33 ? -15.068 2.810 8.655 1.00 0.00 151 ASN A O 6
ATOM 8996 N N . GLU A 1 34 ? -15.795 1.869 6.747 1.00 0.00 152 GLU A N 6
ATOM 8997 C CA . GLU A 1 34 ? -16.408 0.737 7.402 1.00 0.00 152 GLU A CA 6
ATOM 8998 C C . GLU A 1 34 ? -15.351 -0.289 7.813 1.00 0.00 152 GLU A C 6
ATOM 8999 O O . GLU A 1 34 ? -15.355 -0.738 8.960 1.00 0.00 152 GLU A O 6
ATOM 9011 N N . ASN A 1 35 ? -14.437 -0.661 6.913 1.00 0.00 153 ASN A N 6
ATOM 9012 C CA . ASN A 1 35 ? -13.469 -1.720 7.175 1.00 0.00 153 ASN A CA 6
ATOM 9013 C C . ASN A 1 35 ? -12.470 -1.258 8.236 1.00 0.00 153 ASN A C 6
ATOM 9014 O O . ASN A 1 35 ? -12.320 -1.946 9.236 1.00 0.00 153 ASN A O 6
ATOM 9025 N N . SER A 1 36 ? -11.830 -0.099 8.042 1.00 0.00 154 SER A N 6
ATOM 9026 C CA . SER A 1 36 ? -10.947 0.710 8.909 1.00 0.00 154 SER A CA 6
ATOM 9027 C C . SER A 1 36 ? -9.881 0.040 9.806 1.00 0.00 154 SER A C 6
ATOM 9028 O O . SER A 1 36 ? -9.075 0.731 10.432 1.00 0.00 154 SER A O 6
ATOM 9036 N N . ASN A 1 37 ? -9.855 -1.281 9.907 1.00 0.00 155 ASN A N 6
ATOM 9037 C CA . ASN A 1 37 ? -9.389 -2.012 11.080 1.00 0.00 155 ASN A CA 6
ATOM 9038 C C . ASN A 1 37 ? -9.138 -3.468 10.712 1.00 0.00 155 ASN A C 6
ATOM 9039 O O . ASN A 1 37 ? -8.132 -4.039 11.126 1.00 0.00 155 ASN A O 6
ATOM 9050 N N . ARG A 1 38 ? -10.048 -4.074 9.930 1.00 0.00 156 ARG A N 6
ATOM 9051 C CA . ARG A 1 38 ? -9.993 -5.502 9.645 1.00 0.00 156 ARG A CA 6
ATOM 9052 C C . ARG A 1 38 ? -8.669 -5.877 8.992 1.00 0.00 156 ARG A C 6
ATOM 9053 O O . ARG A 1 38 ? -8.090 -6.909 9.333 1.00 0.00 156 ARG A O 6
ATOM 9074 N N . TYR A 1 39 ? -8.193 -5.046 8.064 1.00 0.00 157 TYR A N 6
ATOM 9075 C CA . TYR A 1 39 ? -6.956 -5.206 7.332 1.00 0.00 157 TYR A CA 6
ATOM 9076 C C . TYR A 1 39 ? -5.885 -4.275 7.923 1.00 0.00 157 TYR A C 6
ATOM 9077 O O . TYR A 1 39 ? -6.221 -3.199 8.430 1.00 0.00 157 TYR A O 6
ATOM 9095 N N . PRO A 1 40 ? -4.600 -4.634 7.773 1.00 0.00 158 PRO A N 6
ATOM 9096 C CA . PRO A 1 40 ? -3.453 -3.884 8.282 1.00 0.00 158 PRO A CA 6
ATOM 9097 C C . PRO A 1 40 ? -3.270 -2.517 7.604 1.00 0.00 158 PRO A C 6
ATOM 9098 O O . PRO A 1 40 ? -3.910 -2.212 6.595 1.00 0.00 158 PRO A O 6
ATOM 9109 N N . ASN A 1 41 ? -2.349 -1.694 8.124 1.00 0.00 159 ASN A N 6
ATOM 9110 C CA . ASN A 1 41 ? -2.151 -0.287 7.745 1.00 0.00 159 ASN A CA 6
ATOM 9111 C C . ASN A 1 41 ? -0.644 0.003 7.628 1.00 0.00 159 ASN A C 6
ATOM 9112 O O . ASN A 1 41 ? -0.084 0.750 8.429 1.00 0.00 159 ASN A O 6
ATOM 9123 N N . GLN A 1 42 ? 0.044 -0.614 6.672 1.00 0.00 160 GLN A N 6
ATOM 9124 C CA . GLN A 1 42 ? 1.459 -0.413 6.398 1.00 0.00 160 GLN A CA 6
ATOM 9125 C C . GLN A 1 42 ? 1.698 -0.700 4.916 1.00 0.00 160 GLN A C 6
ATOM 9126 O O . GLN A 1 42 ? 0.865 -1.311 4.252 1.00 0.00 160 GLN A O 6
ATOM 9140 N N . VAL A 1 43 ? 2.854 -0.300 4.403 1.00 0.00 161 VAL A N 6
ATOM 9141 C CA . VAL A 1 43 ? 3.373 -0.763 3.131 1.00 0.00 161 VAL A CA 6
ATOM 9142 C C . VAL A 1 43 ? 4.841 -1.172 3.341 1.00 0.00 161 VAL A C 6
ATOM 9143 O O . VAL A 1 43 ? 5.454 -0.772 4.341 1.00 0.00 161 VAL A O 6
ATOM 9156 N N . TYR A 1 44 ? 5.419 -1.926 2.408 1.00 0.00 162 TYR A N 6
ATOM 9157 C CA . TYR A 1 44 ? 6.808 -2.382 2.464 1.00 0.00 162 TYR A CA 6
ATOM 9158 C C . TYR A 1 44 ? 7.483 -1.958 1.158 1.00 0.00 162 TYR A C 6
ATOM 9159 O O . TYR A 1 44 ? 6.850 -2.002 0.103 1.00 0.00 162 TYR A O 6
ATOM 9177 N N . TYR A 1 45 ? 8.760 -1.590 1.184 1.00 0.00 163 TYR A N 6
ATOM 9178 C CA . TYR A 1 45 ? 9.533 -1.178 0.026 1.00 0.00 163 TYR A CA 6
ATOM 9179 C C . TYR A 1 45 ? 10.843 -1.944 -0.004 1.00 0.00 163 TYR A C 6
ATOM 9180 O O . TYR A 1 45 ? 11.533 -2.082 1.006 1.00 0.00 163 TYR A O 6
ATOM 9198 N N . LYS A 1 46 ? 11.194 -2.469 -1.178 1.00 0.00 164 LYS A N 6
ATOM 9199 C CA . LYS A 1 46 ? 12.519 -3.047 -1.366 1.00 0.00 164 LYS A CA 6
ATOM 9200 C C . LYS A 1 46 ? 13.512 -1.896 -1.432 1.00 0.00 164 LYS A C 6
ATOM 9201 O O . LYS A 1 46 ? 13.135 -0.770 -1.763 1.00 0.00 164 LYS A O 6
ATOM 9220 N N . GLU A 1 47 ? 14.777 -2.165 -1.136 1.00 0.00 165 GLU A N 6
ATOM 9221 C CA . GLU A 1 47 ? 15.824 -1.144 -1.212 1.00 0.00 165 GLU A CA 6
ATOM 9222 C C . GLU A 1 47 ? 16.470 -1.155 -2.602 1.00 0.00 165 GLU A C 6
ATOM 9223 O O . GLU A 1 47 ? 17.360 -0.359 -2.904 1.00 0.00 165 GLU A O 6
ATOM 9235 N N . TYR A 1 48 ? 16.011 -2.063 -3.475 1.00 0.00 166 TYR A N 6
ATOM 9236 C CA . TYR A 1 48 ? 16.469 -2.274 -4.847 1.00 0.00 166 TYR A CA 6
ATOM 9237 C C . TYR A 1 48 ? 17.961 -2.688 -4.875 1.00 0.00 166 TYR A C 6
ATOM 9238 O O . TYR A 1 48 ? 18.565 -2.770 -5.943 1.00 0.00 166 TYR A O 6
ATOM 9256 N N . ASN A 1 49 ? 18.553 -2.936 -3.697 1.00 0.00 167 ASN A N 6
ATOM 9257 C CA . ASN A 1 49 ? 19.957 -2.858 -3.277 1.00 0.00 167 ASN A CA 6
ATOM 9258 C C . ASN A 1 49 ? 20.684 -1.563 -3.675 1.00 0.00 167 ASN A C 6
ATOM 9259 O O . ASN A 1 49 ? 21.888 -1.469 -3.433 1.00 0.00 167 ASN A O 6
ATOM 9270 N N . ASP A 1 50 ? 19.999 -0.584 -4.270 1.00 0.00 168 ASP A N 6
ATOM 9271 C CA . ASP A 1 50 ? 20.603 0.417 -5.160 1.00 0.00 168 ASP A CA 6
ATOM 9272 C C . ASP A 1 50 ? 20.127 1.847 -4.889 1.00 0.00 168 ASP A C 6
ATOM 9273 O O . ASP A 1 50 ? 20.770 2.791 -5.345 1.00 0.00 168 ASP A O 6
ATOM 9282 N N . ARG A 1 51 ? 19.020 2.006 -4.144 1.00 0.00 169 ARG A N 6
ATOM 9283 C CA . ARG A 1 51 ? 18.308 3.249 -3.792 1.00 0.00 169 ARG A CA 6
ATOM 9284 C C . ARG A 1 51 ? 18.563 4.422 -4.753 1.00 0.00 169 ARG A C 6
ATOM 9285 O O . ARG A 1 51 ? 18.871 5.541 -4.344 1.00 0.00 169 ARG A O 6
ATOM 9306 N N . SER A 1 52 ? 18.428 4.165 -6.049 1.00 0.00 170 SER A N 6
ATOM 9307 C CA . SER A 1 52 ? 18.597 5.148 -7.120 1.00 0.00 170 SER A CA 6
ATOM 9308 C C . SER A 1 52 ? 17.336 5.192 -7.980 1.00 0.00 170 SER A C 6
ATOM 9309 O O . SER A 1 52 ? 17.252 5.932 -8.960 1.00 0.00 170 SER A O 6
ATOM 9317 N N . VAL A 1 53 ? 16.360 4.362 -7.619 1.00 0.00 171 VAL A N 6
ATOM 9318 C CA . VAL A 1 53 ? 15.063 4.194 -8.220 1.00 0.00 171 VAL A CA 6
ATOM 9319 C C . VAL A 1 53 ? 14.373 5.565 -8.300 1.00 0.00 171 VAL A C 6
ATOM 9320 O O . VAL A 1 53 ? 14.572 6.405 -7.412 1.00 0.00 171 VAL A O 6
ATOM 9333 N N . PRO A 1 54 ? 13.545 5.796 -9.328 1.00 0.00 172 PRO A N 6
ATOM 9334 C CA . PRO A 1 54 ? 12.793 7.018 -9.441 1.00 0.00 172 PRO A CA 6
ATOM 9335 C C . PRO A 1 54 ? 11.594 6.978 -8.500 1.00 0.00 172 PRO A C 6
ATOM 9336 O O . PRO A 1 54 ? 11.061 5.914 -8.169 1.00 0.00 172 PRO A O 6
ATOM 9347 N N . GLU A 1 55 ? 11.100 8.165 -8.187 1.00 0.00 173 GLU A N 6
ATOM 9348 C CA . GLU A 1 55 ? 9.896 8.441 -7.427 1.00 0.00 173 GLU A CA 6
ATOM 9349 C C . GLU A 1 55 ? 8.707 7.604 -7.923 1.00 0.00 173 GLU A C 6
ATOM 9350 O O . GLU A 1 55 ? 7.920 7.105 -7.117 1.00 0.00 173 GLU A O 6
ATOM 9362 N N . GLY A 1 56 ? 8.626 7.366 -9.239 1.00 0.00 174 GLY A N 6
ATOM 9363 C CA . GLY A 1 56 ? 7.528 6.639 -9.845 1.00 0.00 174 GLY A CA 6
ATOM 9364 C C . GLY A 1 56 ? 7.607 5.162 -9.502 1.00 0.00 174 GLY A C 6
ATOM 9365 O O . GLY A 1 56 ? 6.725 4.647 -8.815 1.00 0.00 174 GLY A O 6
ATOM 9369 N N . ARG A 1 57 ? 8.651 4.467 -9.976 1.00 0.00 175 ARG A N 6
ATOM 9370 C CA . ARG A 1 57 ? 8.802 3.026 -9.753 1.00 0.00 175 ARG A CA 6
ATOM 9371 C C . ARG A 1 57 ? 8.877 2.694 -8.271 1.00 0.00 175 ARG A C 6
ATOM 9372 O O . ARG A 1 57 ? 8.395 1.626 -7.910 1.00 0.00 175 ARG A O 6
ATOM 9393 N N . PHE A 1 58 ? 9.448 3.556 -7.427 1.00 0.00 176 PHE A N 6
ATOM 9394 C CA . PHE A 1 58 ? 9.510 3.319 -5.990 1.00 0.00 176 PHE A CA 6
ATOM 9395 C C . PHE A 1 58 ? 8.101 2.984 -5.490 1.00 0.00 176 PHE A C 6
ATOM 9396 O O . PHE A 1 58 ? 7.865 1.887 -4.969 1.00 0.00 176 PHE A O 6
ATOM 9413 N N . VAL A 1 59 ? 7.151 3.898 -5.722 1.00 0.00 177 VAL A N 6
ATOM 9414 C CA . VAL A 1 59 ? 5.745 3.714 -5.391 1.00 0.00 177 VAL A CA 6
ATOM 9415 C C . VAL A 1 59 ? 5.176 2.561 -6.228 1.00 0.00 177 VAL A C 6
ATOM 9416 O O . VAL A 1 59 ? 4.564 1.662 -5.664 1.00 0.00 177 VAL A O 6
ATOM 9429 N N . ARG A 1 60 ? 5.383 2.524 -7.548 1.00 0.00 178 ARG A N 6
ATOM 9430 C CA . ARG A 1 60 ? 4.708 1.575 -8.448 1.00 0.00 178 ARG A CA 6
ATOM 9431 C C . ARG A 1 60 ? 5.065 0.112 -8.138 1.00 0.00 178 ARG A C 6
ATOM 9432 O O . ARG A 1 60 ? 4.244 -0.779 -8.345 1.00 0.00 178 ARG A O 6
ATOM 9453 N N . ASP A 1 61 ? 6.258 -0.161 -7.619 1.00 0.00 179 ASP A N 6
ATOM 9454 C CA . ASP A 1 61 ? 6.684 -1.458 -7.084 1.00 0.00 179 ASP A CA 6
ATOM 9455 C C . ASP A 1 61 ? 6.115 -1.633 -5.677 1.00 0.00 179 ASP A C 6
ATOM 9456 O O . ASP A 1 61 ? 5.462 -2.633 -5.403 1.00 0.00 179 ASP A O 6
ATOM 9465 N N . CYS A 1 62 ? 6.279 -0.638 -4.796 1.00 0.00 180 CYS A N 6
ATOM 9466 C CA . CYS A 1 62 ? 5.850 -0.717 -3.400 1.00 0.00 180 CYS A CA 6
ATOM 9467 C C . CYS A 1 62 ? 4.359 -1.039 -3.294 1.00 0.00 180 CYS A C 6
ATOM 9468 O O . CYS A 1 62 ? 3.955 -1.826 -2.440 1.00 0.00 180 CYS A O 6
ATOM 9475 N N . VAL A 1 63 ? 3.524 -0.469 -4.165 1.00 0.00 181 VAL A N 6
ATOM 9476 C CA . VAL A 1 63 ? 2.095 -0.724 -4.115 1.00 0.00 181 VAL A CA 6
ATOM 9477 C C . VAL A 1 63 ? 1.842 -2.210 -4.358 1.00 0.00 181 VAL A C 6
ATOM 9478 O O . VAL A 1 63 ? 1.128 -2.857 -3.601 1.00 0.00 181 VAL A O 6
ATOM 9491 N N . ASN A 1 64 ? 2.489 -2.743 -5.392 1.00 0.00 182 ASN A N 6
ATOM 9492 C CA . ASN A 1 64 ? 2.423 -4.113 -5.874 1.00 0.00 182 ASN A CA 6
ATOM 9493 C C . ASN A 1 64 ? 2.945 -5.084 -4.817 1.00 0.00 182 ASN A C 6
ATOM 9494 O O . ASN A 1 64 ? 2.238 -6.027 -4.478 1.00 0.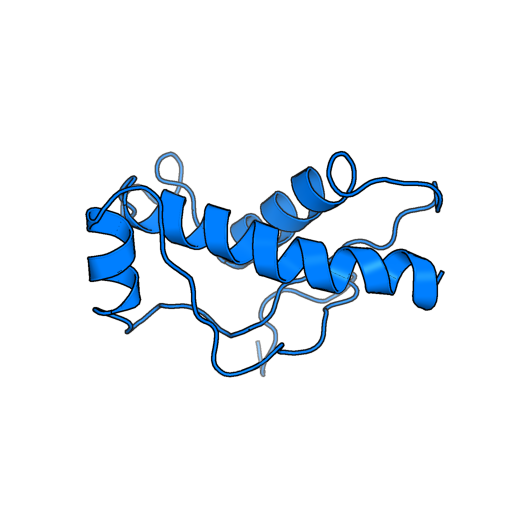00 182 ASN A O 6
ATOM 9505 N N . ILE A 1 65 ? 4.131 -4.851 -4.246 1.00 0.00 183 ILE A N 6
ATOM 9506 C CA . ILE A 1 65 ? 4.660 -5.730 -3.205 1.00 0.00 183 ILE A CA 6
ATOM 9507 C C . ILE A 1 65 ? 3.703 -5.752 -1.999 1.00 0.00 183 ILE A C 6
ATOM 9508 O O . ILE A 1 65 ? 3.465 -6.806 -1.405 1.00 0.00 183 ILE A O 6
ATOM 9524 N N . THR A 1 66 ? 3.085 -4.611 -1.672 1.00 0.00 184 THR A N 6
ATOM 9525 C CA . THR A 1 66 ? 2.214 -4.502 -0.524 1.00 0.00 184 THR A CA 6
ATOM 9526 C C . THR A 1 66 ? 0.902 -5.259 -0.773 1.00 0.00 184 THR A C 6
ATOM 9527 O O . THR A 1 66 ? 0.447 -5.982 0.113 1.00 0.00 184 THR A O 6
ATOM 9538 N N . VAL A 1 67 ? 0.289 -5.158 -1.955 1.00 0.00 185 VAL A N 6
ATOM 9539 C CA . VAL A 1 67 ? -0.957 -5.876 -2.229 1.00 0.00 185 VAL A CA 6
ATOM 9540 C C . VAL A 1 67 ? -0.753 -7.394 -2.205 1.00 0.00 185 VAL A C 6
ATOM 9541 O O . VAL A 1 67 ? -1.641 -8.125 -1.767 1.00 0.00 185 VAL A O 6
ATOM 9554 N N . THR A 1 68 ? 0.425 -7.864 -2.602 1.00 0.00 186 THR A N 6
ATOM 9555 C CA . THR A 1 68 ? 0.802 -9.265 -2.427 1.00 0.00 186 THR A CA 6
ATOM 9556 C C . THR A 1 68 ? 0.886 -9.624 -0.937 1.00 0.00 186 THR A C 6
ATOM 9557 O O . THR A 1 68 ? 0.345 -10.648 -0.521 1.00 0.00 186 THR A O 6
ATOM 9568 N N . GLU A 1 69 ? 1.521 -8.796 -0.108 1.00 0.00 187 GLU A N 6
ATOM 9569 C CA . GLU A 1 69 ? 1.631 -9.041 1.331 1.00 0.00 187 GLU A CA 6
ATOM 9570 C C . GLU A 1 69 ? 0.274 -8.981 2.043 1.00 0.00 187 GLU A C 6
ATOM 9571 O O . GLU A 1 69 ? 0.061 -9.696 3.022 1.00 0.00 187 GLU A O 6
ATOM 9583 N N . TYR A 1 70 ? -0.687 -8.229 1.509 1.00 0.00 188 TYR A N 6
ATOM 9584 C CA . TYR A 1 70 ? -2.057 -8.158 2.009 1.00 0.00 188 TYR A CA 6
ATOM 9585 C C . TYR A 1 70 ? -2.947 -9.266 1.421 1.00 0.00 188 TYR A C 6
ATOM 9586 O O . TYR A 1 70 ? -4.124 -9.344 1.795 1.00 0.00 188 TYR A O 6
ATOM 9604 N N . LYS A 1 71 ? -2.418 -10.131 0.541 1.00 0.00 189 LYS A N 6
ATOM 9605 C CA . LYS A 1 71 ? -3.114 -11.290 -0.026 1.00 0.00 189 LYS A CA 6
ATOM 9606 C C . LYS A 1 71 ? -4.405 -10.900 -0.773 1.00 0.00 189 LYS A C 6
ATOM 9607 O O . LYS A 1 71 ? -5.416 -11.596 -0.658 1.00 0.00 189 LYS A O 6
ATOM 9626 N N . ILE A 1 72 ? -4.420 -9.758 -1.469 1.00 0.00 190 ILE A N 6
ATOM 9627 C CA . ILE A 1 72 ? -5.627 -9.162 -2.064 1.00 0.00 190 ILE A CA 6
ATOM 9628 C C . ILE A 1 72 ? -5.868 -9.743 -3.470 1.00 0.00 190 ILE A C 6
ATOM 9629 O O . ILE A 1 72 ? -5.696 -10.932 -3.673 1.00 0.00 190 ILE A O 6
ATOM 9645 N N . ASP A 1 73 ? -6.306 -8.907 -4.418 1.00 0.00 191 ASP A N 6
ATOM 9646 C CA . ASP A 1 73 ? -6.874 -9.167 -5.740 1.00 0.00 191 ASP A CA 6
ATOM 9647 C C . ASP A 1 73 ? -8.054 -10.143 -5.743 1.00 0.00 191 ASP A C 6
ATOM 9648 O O . ASP A 1 73 ? -8.051 -11.171 -5.068 1.00 0.00 191 ASP A O 6
ATOM 9657 N N . PRO A 1 74 ? -9.079 -9.896 -6.573 1.00 0.00 192 PRO A N 6
ATOM 9658 C CA . PRO A 1 74 ? -10.224 -10.784 -6.695 1.00 0.00 192 PRO A CA 6
ATOM 9659 C C . PRO A 1 74 ? -9.881 -12.081 -7.433 1.00 0.00 192 PRO A C 6
ATOM 9660 O O . PRO A 1 74 ? -10.778 -12.878 -7.682 1.00 0.00 192 PRO A O 6
ATOM 9671 N N . ASN A 1 75 ? -8.611 -12.301 -7.776 1.00 0.00 193 ASN A N 6
ATOM 9672 C CA . ASN A 1 75 ? -8.113 -13.515 -8.398 1.00 0.00 193 ASN A CA 6
ATOM 9673 C C . ASN A 1 75 ? -6.973 -14.146 -7.588 1.00 0.00 193 ASN A C 6
ATOM 9674 O O . ASN A 1 75 ? -6.566 -15.258 -7.919 1.00 0.00 193 ASN A O 6
ATOM 9685 N N . GLU A 1 76 ? -6.481 -13.513 -6.513 1.00 0.00 194 GLU A N 6
ATOM 9686 C CA . GLU A 1 76 ? -5.502 -14.127 -5.616 1.00 0.00 194 GLU A CA 6
ATOM 9687 C C . GLU A 1 76 ? -6.153 -14.462 -4.271 1.00 0.00 194 GLU A C 6
ATOM 9688 O O . GLU A 1 76 ? -5.963 -15.576 -3.777 1.00 0.00 194 GLU A O 6
ATOM 9700 N N . ASN A 1 77 ? -7.010 -13.581 -3.738 1.00 0.00 195 ASN A N 6
ATOM 9701 C CA . ASN A 1 77 ? -7.768 -13.834 -2.514 1.00 0.00 195 ASN A CA 6
ATOM 9702 C C . ASN A 1 77 ? -8.809 -14.923 -2.750 1.00 0.00 195 ASN A C 6
ATOM 9703 O O . ASN A 1 77 ? -8.720 -15.983 -2.131 1.00 0.00 195 ASN A O 6
ATOM 9714 N N . GLN A 1 78 ? -9.776 -14.669 -3.642 1.00 0.00 196 GLN A N 6
ATOM 9715 C CA . GLN A 1 78 ? -10.766 -15.566 -4.205 1.00 0.00 196 GLN A CA 6
ATOM 9716 C C . GLN A 1 78 ? -11.740 -14.750 -5.067 1.00 0.00 196 GLN A C 6
ATOM 9717 O O . GLN A 1 78 ? -11.964 -15.114 -6.215 1.00 0.00 196 GLN A O 6
ATOM 9731 N N . ASN A 1 79 ? -12.343 -13.683 -4.522 1.00 0.00 197 ASN A N 6
ATOM 9732 C CA . ASN A 1 79 ? -13.467 -12.938 -5.097 1.00 0.00 197 ASN A CA 6
ATOM 9733 C C . ASN A 1 79 ? -13.712 -11.728 -4.193 1.00 0.00 197 ASN A C 6
ATOM 9734 O O . ASN A 1 79 ? -14.752 -11.609 -3.540 1.00 0.00 197 ASN A O 6
ATOM 9745 N N . VAL A 1 80 ? -12.731 -10.839 -4.088 1.00 0.00 198 VAL A N 6
ATOM 9746 C CA . VAL A 1 80 ? -12.899 -9.614 -3.326 1.00 0.00 198 VAL A CA 6
ATOM 9747 C C . VAL A 1 80 ? -13.820 -8.691 -4.119 1.00 0.00 198 VAL A C 6
ATOM 9748 O O . VAL A 1 80 ? -13.949 -8.820 -5.345 1.00 0.00 198 VAL A O 6
ATOM 9761 N N . THR A 1 81 ? -14.448 -7.754 -3.423 1.00 0.00 199 THR A N 6
ATOM 9762 C CA . THR A 1 81 ? -15.241 -6.729 -4.083 1.00 0.00 199 THR A CA 6
ATOM 9763 C C . THR A 1 81 ? -14.327 -5.603 -4.579 1.00 0.00 199 THR A C 6
ATOM 9764 O O . THR A 1 81 ? -13.321 -5.291 -3.941 1.00 0.00 199 THR A O 6
ATOM 9775 N N . GLN A 1 82 ? -14.685 -4.952 -5.690 1.00 0.00 200 GLN A N 6
ATOM 9776 C CA . GLN A 1 82 ? -13.957 -3.807 -6.229 1.00 0.00 200 GLN A CA 6
ATOM 9777 C C . GLN A 1 82 ? -13.871 -2.639 -5.239 1.00 0.00 200 GLN A C 6
ATOM 9778 O O . GLN A 1 82 ? -12.945 -1.841 -5.382 1.00 0.00 200 GLN A O 6
ATOM 9792 N N . VAL A 1 83 ? -14.763 -2.498 -4.245 1.00 0.00 201 VAL A N 6
ATOM 9793 C CA . VAL A 1 83 ? -14.503 -1.486 -3.219 1.00 0.00 201 VAL A CA 6
ATOM 9794 C C . VAL A 1 83 ? -13.212 -1.866 -2.487 1.00 0.00 201 VAL A C 6
ATOM 9795 O O . VAL A 1 83 ? -12.332 -1.022 -2.374 1.00 0.00 201 VAL A O 6
ATOM 9808 N N . GLU A 1 84 ? -13.030 -3.128 -2.081 1.00 0.00 202 GLU A N 6
ATOM 9809 C CA . GLU A 1 84 ? -11.799 -3.558 -1.433 1.00 0.00 202 GLU A CA 6
ATOM 9810 C C . GLU A 1 84 ? -10.616 -3.470 -2.402 1.00 0.00 202 GLU A C 6
ATOM 9811 O O . GLU A 1 84 ? -9.521 -3.125 -1.953 1.00 0.00 202 GLU A O 6
ATOM 9823 N N . VAL A 1 85 ? -10.797 -3.712 -3.715 1.00 0.00 203 VAL A N 6
ATOM 9824 C CA . VAL A 1 85 ? -9.679 -3.575 -4.637 1.00 0.00 203 VAL A CA 6
ATOM 9825 C C . VAL A 1 85 ? -9.232 -2.125 -4.612 1.00 0.00 203 VAL A C 6
ATOM 9826 O O . VAL A 1 85 ? -8.067 -1.838 -4.368 1.00 0.00 203 VAL A O 6
ATOM 9839 N N . ARG A 1 86 ? -10.161 -1.209 -4.859 1.00 0.00 204 ARG A N 6
ATOM 9840 C CA . ARG A 1 86 ? -9.856 0.177 -5.131 1.00 0.00 204 ARG A CA 6
ATOM 9841 C C . ARG A 1 86 ? -9.410 0.886 -3.868 1.00 0.00 204 ARG A C 6
ATOM 9842 O O . ARG A 1 86 ? -8.472 1.679 -3.939 1.00 0.00 204 ARG A O 6
ATOM 9863 N N . VAL A 1 87 ? -10.027 0.567 -2.730 1.00 0.00 205 VAL A N 6
ATOM 9864 C CA . VAL A 1 87 ? -9.569 1.011 -1.431 1.00 0.00 205 VAL A CA 6
ATOM 9865 C C . VAL A 1 87 ? -8.139 0.538 -1.257 1.00 0.00 205 VAL A C 6
ATOM 9866 O O . VAL A 1 87 ? -7.249 1.386 -1.244 1.00 0.00 205 VAL A O 6
ATOM 9879 N N . MET A 1 88 ? -7.879 -0.772 -1.198 1.00 0.00 206 MET A N 6
ATOM 9880 C CA . MET A 1 88 ? -6.527 -1.234 -0.916 1.00 0.00 206 MET A CA 6
ATOM 9881 C C . MET A 1 88 ? -5.544 -0.944 -2.061 1.00 0.00 206 MET A C 6
ATOM 9882 O O . MET A 1 88 ? -4.365 -1.230 -1.918 1.00 0.00 206 MET A O 6
ATOM 9896 N N . LYS A 1 89 ? -5.965 -0.359 -3.185 1.00 0.00 207 LYS A N 6
ATOM 9897 C CA . LYS A 1 89 ? -5.055 0.107 -4.224 1.00 0.00 207 LYS A CA 6
ATOM 9898 C C . LYS A 1 89 ? -4.665 1.534 -3.894 1.00 0.00 207 LYS A C 6
ATOM 9899 O O . LYS A 1 89 ? -3.484 1.810 -3.677 1.00 0.00 207 LYS A O 6
ATOM 9918 N N . GLN A 1 90 ? -5.637 2.446 -3.881 1.00 0.00 208 GLN A N 6
ATOM 9919 C CA . GLN A 1 90 ? -5.336 3.861 -3.785 1.00 0.00 208 GLN A CA 6
ATOM 9920 C C . GLN A 1 90 ? -4.786 4.194 -2.404 1.00 0.00 208 GLN A C 6
ATOM 9921 O O . GLN A 1 90 ? -3.816 4.934 -2.326 1.00 0.00 208 GLN A O 6
ATOM 9935 N N . VAL A 1 91 ? -5.332 3.612 -1.333 1.00 0.00 209 VAL A N 6
ATOM 9936 C CA . VAL A 1 91 ? -4.814 3.768 0.021 1.00 0.00 209 VAL A CA 6
ATOM 9937 C C . VAL A 1 91 ? -3.352 3.355 0.073 1.00 0.00 209 VAL A C 6
ATOM 9938 O O . VAL A 1 91 ? -2.582 4.022 0.749 1.00 0.00 209 VAL A O 6
ATOM 9951 N N . ILE A 1 92 ? -2.960 2.278 -0.618 1.00 0.00 210 ILE A N 6
ATOM 9952 C CA . ILE A 1 92 ? -1.594 1.823 -0.588 1.00 0.00 210 ILE A CA 6
ATOM 9953 C C . ILE A 1 92 ? -0.789 2.856 -1.373 1.00 0.00 210 ILE A C 6
ATOM 9954 O O . ILE A 1 92 ? 0.243 3.262 -0.873 1.00 0.00 210 ILE A O 6
ATOM 9970 N N . GLN A 1 93 ? -1.244 3.353 -2.529 1.00 0.00 211 GLN A N 6
ATOM 9971 C CA . GLN A 1 93 ? -0.564 4.431 -3.250 1.00 0.00 211 GLN A CA 6
ATOM 9972 C C . GLN A 1 93 ? -0.339 5.651 -2.354 1.00 0.00 211 GLN A C 6
ATOM 9973 O O . GLN A 1 93 ? 0.800 6.101 -2.251 1.00 0.00 211 GLN A O 6
ATOM 9987 N N . GLU A 1 94 ? -1.369 6.169 -1.689 1.00 0.00 212 GLU A N 6
ATOM 9988 C CA . GLU A 1 94 ? -1.246 7.303 -0.782 1.00 0.00 212 GLU A CA 6
ATOM 9989 C C . GLU A 1 94 ? -0.311 6.963 0.374 1.00 0.00 212 GLU A C 6
ATOM 9990 O O . GLU A 1 94 ? 0.592 7.754 0.652 1.00 0.00 212 GLU A O 6
ATOM 10002 N N . MET A 1 95 ? -0.469 5.807 1.032 1.00 0.00 213 MET A N 6
ATOM 10003 C CA . MET A 1 95 ? 0.456 5.385 2.080 1.00 0.00 213 MET A CA 6
ATOM 10004 C C . MET A 1 95 ? 1.886 5.187 1.550 1.00 0.00 213 MET A C 6
ATOM 10005 O O . MET A 1 95 ? 2.836 5.338 2.317 1.00 0.00 213 MET A O 6
ATOM 10019 N N . CYS A 1 96 ? 2.069 4.895 0.258 1.00 0.00 214 CYS A N 6
ATOM 10020 C CA . CYS A 1 96 ? 3.337 4.550 -0.352 1.00 0.00 214 CYS A CA 6
ATOM 10021 C C . CYS A 1 96 ? 4.069 5.837 -0.675 1.00 0.00 214 CYS A C 6
ATOM 10022 O O . CYS A 1 96 ? 5.246 5.977 -0.368 1.00 0.00 214 CYS A O 6
ATOM 10029 N N . MET A 1 97 ? 3.357 6.783 -1.276 1.00 0.00 215 MET A N 6
ATOM 10030 C CA . MET A 1 97 ? 3.830 8.123 -1.543 1.00 0.00 215 MET A CA 6
ATOM 10031 C C . MET A 1 97 ? 4.138 8.869 -0.254 1.00 0.00 215 MET A C 6
ATOM 10032 O O . MET A 1 97 ? 5.029 9.720 -0.258 1.00 0.00 215 MET A O 6
ATOM 10046 N N . GLN A 1 98 ? 3.434 8.560 0.838 1.00 0.00 216 GLN A N 6
ATOM 10047 C CA . GLN A 1 98 ? 3.771 9.152 2.113 1.00 0.00 216 GLN A CA 6
ATOM 10048 C C . GLN A 1 98 ? 5.098 8.584 2.609 1.00 0.00 216 GLN A C 6
ATOM 10049 O O . GLN A 1 98 ? 5.993 9.350 2.951 1.00 0.00 216 GLN A O 6
ATOM 10063 N N . GLN A 1 99 ? 5.227 7.251 2.673 1.00 0.00 217 GLN A N 6
ATOM 10064 C CA . GLN A 1 99 ? 6.440 6.652 3.215 1.00 0.00 217 GLN A CA 6
ATOM 10065 C C . GLN A 1 99 ? 7.656 6.939 2.335 1.00 0.00 217 GLN A C 6
ATOM 10066 O O . GLN A 1 99 ? 8.750 7.089 2.868 1.00 0.00 217 GLN A O 6
ATOM 10080 N N . TYR A 1 100 ? 7.455 7.102 1.019 1.00 0.00 218 TYR A N 6
ATOM 10081 C CA . TYR A 1 100 ? 8.483 7.454 0.043 1.00 0.00 218 TYR A CA 6
ATOM 10082 C C . TYR A 1 100 ? 9.313 8.633 0.527 1.00 0.00 218 TYR A C 6
ATOM 10083 O O . TYR A 1 100 ? 10.497 8.708 0.231 1.00 0.00 218 TYR A O 6
ATOM 10101 N N . GLN A 1 101 ? 8.721 9.552 1.280 1.00 0.00 219 GLN A N 6
ATOM 10102 C CA . GLN A 1 101 ? 9.391 10.716 1.795 1.00 0.00 219 GLN A CA 6
ATOM 10103 C C . GLN A 1 101 ? 10.634 10.352 2.631 1.00 0.00 219 GLN A C 6
ATOM 10104 O O . GLN A 1 101 ? 11.595 11.120 2.628 1.00 0.00 219 GLN A O 6
ATOM 10118 N N . GLN A 1 102 ? 10.681 9.160 3.246 1.00 0.00 220 GLN A N 6
ATOM 10119 C CA . GLN A 1 102 ? 11.836 8.620 3.961 1.00 0.00 220 GLN A CA 6
ATOM 10120 C C . GLN A 1 102 ? 13.047 8.503 3.040 1.00 0.00 220 GLN A C 6
ATOM 10121 O O . GLN A 1 102 ? 14.169 8.565 3.534 1.00 0.00 220 GLN A O 6
ATOM 10135 N N . TYR A 1 103 ? 12.846 8.322 1.732 1.00 0.00 221 TYR A N 6
ATOM 10136 C CA . TYR A 1 103 ? 13.898 8.256 0.729 1.00 0.00 221 TYR A CA 6
ATOM 10137 C C . TYR A 1 103 ? 14.709 9.545 0.817 1.00 0.00 221 TYR A C 6
ATOM 10138 O O . TYR A 1 103 ? 15.917 9.526 1.035 1.00 0.00 221 TYR A O 6
ATOM 10156 N N . GLN A 1 104 ? 14.001 10.671 0.703 1.00 0.00 222 GLN A N 6
ATOM 10157 C CA . GLN A 1 104 ? 14.575 12.003 0.606 1.00 0.00 222 GLN A CA 6
ATOM 10158 C C . GLN A 1 104 ? 15.192 12.399 1.946 1.00 0.00 222 GLN A C 6
ATOM 10159 O O . GLN A 1 104 ? 16.186 13.121 1.994 1.00 0.00 222 GLN A O 6
ATOM 10173 N N . LEU A 1 105 ? 14.605 11.922 3.047 1.00 0.00 223 LEU A N 6
ATOM 10174 C CA . LEU A 1 105 ? 15.133 12.135 4.382 1.00 0.00 223 LEU A CA 6
ATOM 10175 C C . LEU A 1 105 ? 16.455 11.395 4.553 1.00 0.00 223 LEU A C 6
ATOM 10176 O O . LEU A 1 105 ? 17.450 11.991 4.968 1.00 0.00 223 LEU A O 6
ATOM 10192 N N . ALA A 1 106 ? 16.442 10.089 4.293 1.00 0.00 224 ALA A N 6
ATOM 10193 C CA . ALA A 1 106 ? 17.543 9.179 4.554 1.00 0.00 224 ALA A CA 6
ATOM 10194 C C . ALA A 1 106 ? 18.745 9.453 3.652 1.00 0.00 224 ALA A C 6
ATOM 10195 O O . ALA A 1 106 ? 19.866 9.337 4.137 1.00 0.00 224 ALA A O 6
ATOM 10202 N N . SER A 1 107 ? 18.514 9.848 2.393 1.00 0.00 225 SER A N 6
ATOM 10203 C CA . SER A 1 107 ? 19.542 9.957 1.359 1.00 0.00 225 SER A CA 6
ATOM 10204 C C . SER A 1 107 ? 20.492 8.761 1.422 1.00 0.00 225 SER A C 6
ATOM 10205 O O . SER A 1 107 ? 21.689 8.913 1.755 1.00 0.00 225 SER A O 6
ATOM 10213 N N . GLY A 1 1 ? -2.836 -16.677 16.028 1.00 0.00 119 GLY A N 7
ATOM 10214 C CA . GLY A 1 1 ? -2.092 -15.663 15.262 1.00 0.00 119 GLY A CA 7
ATOM 10215 C C . GLY A 1 1 ? -1.821 -14.442 16.120 1.00 0.00 119 GLY A C 7
ATOM 10216 O O . GLY A 1 1 ? -2.557 -14.199 17.073 1.00 0.00 119 GLY A O 7
ATOM 10220 N N . SER A 1 2 ? -0.763 -13.692 15.810 1.00 0.00 120 SER A N 7
ATOM 10221 C CA . SER A 1 2 ? -0.344 -12.503 16.547 1.00 0.00 120 SER A CA 7
ATOM 10222 C C . SER A 1 2 ? 0.139 -11.478 15.514 1.00 0.00 120 SER A C 7
ATOM 10223 O O . SER A 1 2 ? -0.666 -11.073 14.680 1.00 0.00 120 SER A O 7
ATOM 10231 N N . VAL A 1 3 ? 1.428 -11.127 15.466 1.00 0.00 121 VAL A N 7
ATOM 10232 C CA . VAL A 1 3 ? 1.975 -10.137 14.522 1.00 0.00 121 VAL A CA 7
ATOM 10233 C C . VAL A 1 3 ? 1.919 -10.557 13.037 1.00 0.00 121 VAL A C 7
ATOM 10234 O O . VAL A 1 3 ? 2.294 -9.767 12.166 1.00 0.00 121 VAL A O 7
ATOM 10247 N N . VAL A 1 4 ? 1.434 -11.769 12.748 1.00 0.00 122 VAL A N 7
ATOM 10248 C CA . VAL A 1 4 ? 1.197 -12.343 11.430 1.00 0.00 122 VAL A CA 7
ATOM 10249 C C . VAL A 1 4 ? 0.545 -11.301 10.519 1.00 0.00 122 VAL A C 7
ATOM 10250 O O . VAL A 1 4 ? -0.495 -10.737 10.863 1.00 0.00 122 VAL A O 7
ATOM 10263 N N . GLY A 1 5 ? 1.155 -11.068 9.361 1.00 0.00 123 GLY A N 7
ATOM 10264 C CA . GLY A 1 5 ? 0.654 -10.166 8.342 1.00 0.00 123 GLY A CA 7
ATOM 10265 C C . GLY A 1 5 ? 1.801 -9.814 7.412 1.00 0.00 123 GLY A C 7
ATOM 10266 O O . GLY A 1 5 ? 2.627 -8.978 7.770 1.00 0.00 123 GLY A O 7
ATOM 10270 N N . GLY A 1 6 ? 1.892 -10.482 6.260 1.00 0.00 124 GLY A N 7
ATOM 10271 C CA . GLY A 1 6 ? 2.980 -10.281 5.311 1.00 0.00 124 GLY A CA 7
ATOM 10272 C C . GLY A 1 6 ? 4.321 -10.591 5.973 1.00 0.00 124 GLY A C 7
ATOM 10273 O O . GLY A 1 6 ? 4.468 -11.668 6.562 1.00 0.00 124 GLY A O 7
ATOM 10277 N N . LEU A 1 7 ? 5.257 -9.642 5.886 1.00 0.00 125 LEU A N 7
ATOM 10278 C CA . LEU A 1 7 ? 6.666 -9.693 6.263 1.00 0.00 125 LEU A CA 7
ATOM 10279 C C . LEU A 1 7 ? 7.420 -10.762 5.471 1.00 0.00 125 LEU A C 7
ATOM 10280 O O . LEU A 1 7 ? 7.172 -11.965 5.607 1.00 0.00 125 LEU A O 7
ATOM 10296 N N . GLY A 1 8 ? 8.342 -10.313 4.617 1.00 0.00 126 GLY A N 7
ATOM 10297 C CA . GLY A 1 8 ? 9.136 -11.182 3.746 1.00 0.00 126 GLY A CA 7
ATOM 10298 C C . GLY A 1 8 ? 10.463 -10.553 3.346 1.00 0.00 126 GLY A C 7
ATOM 10299 O O . GLY A 1 8 ? 10.674 -10.236 2.177 1.00 0.00 126 GLY A O 7
ATOM 10303 N N . GLY A 1 9 ? 11.345 -10.323 4.324 1.00 0.00 127 GLY A N 7
ATOM 10304 C CA . GLY A 1 9 ? 12.671 -9.756 4.080 1.00 0.00 127 GLY A CA 7
ATOM 10305 C C . GLY A 1 9 ? 12.641 -8.342 3.493 1.00 0.00 127 GLY A C 7
ATOM 10306 O O . GLY A 1 9 ? 13.675 -7.836 3.065 1.00 0.00 127 GLY A O 7
ATOM 10310 N N . TYR A 1 10 ? 11.481 -7.689 3.456 1.00 0.00 128 TYR A N 7
ATOM 10311 C CA . TYR A 1 10 ? 11.322 -6.322 2.997 1.00 0.00 128 TYR A CA 7
ATOM 10312 C C . TYR A 1 10 ? 11.753 -5.378 4.113 1.00 0.00 128 TYR A C 7
ATOM 10313 O O . TYR A 1 10 ? 11.709 -5.743 5.292 1.00 0.00 128 TYR A O 7
ATOM 10331 N N . ALA A 1 11 ? 12.113 -4.147 3.758 1.00 0.00 129 ALA A N 7
ATOM 10332 C CA . ALA A 1 11 ? 12.071 -3.060 4.714 1.00 0.00 129 ALA A CA 7
ATOM 10333 C C . ALA A 1 11 ? 10.615 -2.627 4.795 1.00 0.00 129 ALA A C 7
ATOM 10334 O O . ALA A 1 11 ? 9.945 -2.532 3.771 1.00 0.00 129 ALA A O 7
ATOM 10341 N N . LEU A 1 12 ? 10.117 -2.358 5.990 1.00 0.00 130 LEU A N 7
ATOM 10342 C CA . LEU A 1 12 ? 8.858 -1.690 6.248 1.00 0.00 130 LEU A CA 7
ATOM 10343 C C . LEU A 1 12 ? 9.129 -0.514 7.201 1.00 0.00 130 LEU A C 7
ATOM 10344 O O . LEU A 1 12 ? 10.246 -0.395 7.720 1.00 0.00 130 LEU A O 7
ATOM 10360 N N . GLY A 1 13 ? 8.176 0.402 7.384 1.00 0.00 131 GLY A N 7
ATOM 10361 C CA . GLY A 1 13 ? 8.461 1.696 8.007 1.00 0.00 131 GLY A CA 7
ATOM 10362 C C . GLY A 1 13 ? 7.211 2.556 8.161 1.00 0.00 131 GLY A C 7
ATOM 10363 O O . GLY A 1 13 ? 6.160 2.167 7.666 1.00 0.00 131 GLY A O 7
ATOM 10367 N N . SER A 1 14 ? 7.314 3.751 8.743 1.00 0.00 132 SER A N 7
ATOM 10368 C CA . SER A 1 14 ? 6.276 4.773 8.914 1.00 0.00 132 SER A CA 7
ATOM 10369 C C . SER A 1 14 ? 4.978 4.431 9.661 1.00 0.00 132 SER A C 7
ATOM 10370 O O . SER A 1 14 ? 4.492 5.320 10.356 1.00 0.00 132 SER A O 7
ATOM 10378 N N . ALA A 1 15 ? 4.427 3.222 9.529 1.00 0.00 133 ALA A N 7
ATOM 10379 C CA . ALA A 1 15 ? 3.284 2.648 10.229 1.00 0.00 133 ALA A CA 7
ATOM 10380 C C . ALA A 1 15 ? 2.291 3.695 10.755 1.00 0.00 133 ALA A C 7
ATOM 10381 O O . ALA A 1 15 ? 2.332 4.079 11.922 1.00 0.00 133 ALA A O 7
ATOM 10388 N N . MET A 1 16 ? 1.391 4.160 9.894 1.00 0.00 134 MET A N 7
ATOM 10389 C CA . MET A 1 16 ? 0.625 5.389 10.078 1.00 0.00 134 MET A CA 7
ATOM 10390 C C . MET A 1 16 ? -0.128 5.459 11.412 1.00 0.00 134 MET A C 7
ATOM 10391 O O . MET A 1 16 ? -0.204 6.529 12.008 1.00 0.00 134 MET A O 7
ATOM 10405 N N . SER A 1 17 ? -0.764 4.365 11.840 1.00 0.00 135 SER A N 7
ATOM 10406 C CA . SER A 1 17 ? -1.649 4.200 12.996 1.00 0.00 135 SER A CA 7
ATOM 10407 C C . SER A 1 17 ? -2.867 5.143 13.086 1.00 0.00 135 SER A C 7
ATOM 10408 O O . SER A 1 17 ? -3.756 4.911 13.909 1.00 0.00 135 SER A O 7
ATOM 10416 N N . GLY A 1 18 ? -2.972 6.129 12.204 1.00 0.00 136 GLY A N 7
ATOM 10417 C CA . GLY A 1 18 ? -4.134 6.961 11.996 1.00 0.00 136 GLY A CA 7
ATOM 10418 C C . GLY A 1 18 ? -4.189 7.343 10.534 1.00 0.00 136 GLY A C 7
ATOM 10419 O O . GLY A 1 18 ? -4.035 8.526 10.228 1.00 0.00 136 GLY A O 7
ATOM 10423 N N . MET A 1 19 ? -4.331 6.334 9.667 1.00 0.00 137 MET A N 7
ATOM 10424 C CA . MET A 1 19 ? -4.509 6.564 8.242 1.00 0.00 137 MET A CA 7
ATOM 10425 C C . MET A 1 19 ? -5.945 7.026 8.014 1.00 0.00 137 MET A C 7
ATOM 10426 O O . MET A 1 19 ? -6.888 6.535 8.640 1.00 0.00 137 MET A O 7
ATOM 10440 N N . ARG A 1 20 ? -6.107 7.952 7.082 1.00 0.00 138 ARG A N 7
ATOM 10441 C CA . ARG A 1 20 ? -7.342 8.614 6.689 1.00 0.00 138 ARG A CA 7
ATOM 10442 C C . ARG A 1 20 ? -7.321 8.746 5.174 1.00 0.00 138 ARG A C 7
ATOM 10443 O O . ARG A 1 20 ? -6.248 8.788 4.582 1.00 0.00 138 ARG A O 7
ATOM 10464 N N . MET A 1 21 ? -8.490 8.809 4.541 1.00 0.00 139 MET A N 7
ATOM 10465 C CA . MET A 1 21 ? -8.599 8.933 3.093 1.00 0.00 139 MET A CA 7
ATOM 10466 C C . MET A 1 21 ? -10.034 9.316 2.732 1.00 0.00 139 MET A C 7
ATOM 10467 O O . MET A 1 21 ? -10.985 8.853 3.366 1.00 0.00 139 MET A O 7
ATOM 10481 N N . ASN A 1 22 ? -10.193 10.105 1.667 1.00 0.00 140 ASN A N 7
ATOM 10482 C CA . ASN A 1 22 ? -11.481 10.536 1.118 1.00 0.00 140 ASN A CA 7
ATOM 10483 C C . ASN A 1 22 ? -11.840 9.818 -0.179 1.00 0.00 140 ASN A C 7
ATOM 10484 O O . ASN A 1 22 ? -13.028 9.701 -0.481 1.00 0.00 140 ASN A O 7
ATOM 10495 N N . PHE A 1 23 ? -10.847 9.307 -0.915 1.00 0.00 141 PHE A N 7
ATOM 10496 C CA . PHE A 1 23 ? -10.979 8.721 -2.248 1.00 0.00 141 PHE A CA 7
ATOM 10497 C C . PHE A 1 23 ? -11.692 9.654 -3.237 1.00 0.00 141 PHE A C 7
ATOM 10498 O O . PHE A 1 23 ? -12.094 10.779 -2.913 1.00 0.00 141 PHE A O 7
ATOM 10515 N N . ASP A 1 24 ? -11.839 9.181 -4.472 1.00 0.00 142 ASP A N 7
ATOM 10516 C CA . ASP A 1 24 ? -12.472 9.927 -5.548 1.00 0.00 142 ASP A CA 7
ATOM 10517 C C . ASP A 1 24 ? -13.974 9.662 -5.622 1.00 0.00 142 ASP A C 7
ATOM 10518 O O . ASP A 1 24 ? -14.739 10.592 -5.873 1.00 0.00 142 ASP A O 7
ATOM 10527 N N . ARG A 1 25 ? -14.424 8.423 -5.382 1.00 0.00 143 ARG A N 7
ATOM 10528 C CA . ARG A 1 25 ? -15.836 8.055 -5.358 1.00 0.00 143 ARG A CA 7
ATOM 10529 C C . ARG A 1 25 ? -16.245 7.697 -3.933 1.00 0.00 143 ARG A C 7
ATOM 10530 O O . ARG A 1 25 ? -15.383 7.429 -3.087 1.00 0.00 143 ARG A O 7
ATOM 10551 N N . PRO A 1 26 ? -17.550 7.702 -3.629 1.00 0.00 144 PRO A N 7
ATOM 10552 C CA . PRO A 1 26 ? -18.018 7.458 -2.279 1.00 0.00 144 PRO A CA 7
ATOM 10553 C C . PRO A 1 26 ? -17.980 5.989 -1.867 1.00 0.00 144 PRO A C 7
ATOM 10554 O O . PRO A 1 26 ? -17.928 5.751 -0.666 1.00 0.00 144 PRO A O 7
ATOM 10565 N N . GLU A 1 27 ? -18.013 5.022 -2.790 1.00 0.00 145 GLU A N 7
ATOM 10566 C CA . GLU A 1 27 ? -18.220 3.610 -2.454 1.00 0.00 145 GLU A CA 7
ATOM 10567 C C . GLU A 1 27 ? -17.025 3.068 -1.684 1.00 0.00 145 GLU A C 7
ATOM 10568 O O . GLU A 1 27 ? -17.173 2.563 -0.572 1.00 0.00 145 GLU A O 7
ATOM 10580 N N . GLU A 1 28 ? -15.830 3.224 -2.249 1.00 0.00 146 GLU A N 7
ATOM 10581 C CA . GLU A 1 28 ? -14.595 2.845 -1.593 1.00 0.00 146 GLU A CA 7
ATOM 10582 C C . GLU A 1 28 ? -14.480 3.578 -0.245 1.00 0.00 146 GLU A C 7
ATOM 10583 O O . GLU A 1 28 ? -14.154 2.957 0.762 1.00 0.00 146 GLU A O 7
ATOM 10595 N N . ARG A 1 29 ? -14.837 4.867 -0.157 1.00 0.00 147 ARG A N 7
ATOM 10596 C CA . ARG A 1 29 ? -14.751 5.610 1.099 1.00 0.00 147 ARG A CA 7
ATOM 10597 C C . ARG A 1 29 ? -15.751 5.090 2.127 1.00 0.00 147 ARG A C 7
ATOM 10598 O O . ARG A 1 29 ? -15.442 5.073 3.321 1.00 0.00 147 ARG A O 7
ATOM 10619 N N . GLN A 1 30 ? -16.930 4.673 1.676 1.00 0.00 148 GLN A N 7
ATOM 10620 C CA . GLN A 1 30 ? -17.964 4.119 2.521 1.00 0.00 148 GLN A CA 7
ATOM 10621 C C . GLN A 1 30 ? -17.402 2.843 3.151 1.00 0.00 148 GLN A C 7
ATOM 10622 O O . GLN A 1 30 ? -17.476 2.657 4.365 1.00 0.00 148 GLN A O 7
ATOM 10636 N N . TRP A 1 31 ? -16.806 1.977 2.327 1.00 0.00 149 TRP A N 7
ATOM 10637 C CA . TRP A 1 31 ? -16.278 0.689 2.731 1.00 0.00 149 TRP A CA 7
ATOM 10638 C C . TRP A 1 31 ? -15.045 0.850 3.623 1.00 0.00 149 TRP A C 7
ATOM 10639 O O . TRP A 1 31 ? -14.882 0.090 4.575 1.00 0.00 149 TRP A O 7
ATOM 10660 N N . TRP A 1 32 ? -14.203 1.849 3.351 1.00 0.00 150 TRP A N 7
ATOM 10661 C CA . TRP A 1 32 ? -13.063 2.248 4.166 1.00 0.00 150 TRP A CA 7
ATOM 10662 C C . TRP A 1 32 ? -13.496 2.636 5.572 1.00 0.00 150 TRP A C 7
ATOM 10663 O O . TRP A 1 32 ? -12.794 2.293 6.525 1.00 0.00 150 TRP A O 7
ATOM 10684 N N . ASN A 1 33 ? -14.623 3.344 5.719 1.00 0.00 151 ASN A N 7
ATOM 10685 C CA . ASN A 1 33 ? -15.140 3.622 7.051 1.00 0.00 151 ASN A CA 7
ATOM 10686 C C . ASN A 1 33 ? -15.651 2.342 7.687 1.00 0.00 151 ASN A C 7
ATOM 10687 O O . ASN A 1 33 ? -15.489 2.129 8.885 1.00 0.00 151 ASN A O 7
ATOM 10698 N N . GLU A 1 34 ? -16.288 1.504 6.873 1.00 0.00 152 GLU A N 7
ATOM 10699 C CA . GLU A 1 34 ? -16.967 0.312 7.356 1.00 0.00 152 GLU A CA 7
ATOM 10700 C C . GLU A 1 34 ? -15.962 -0.719 7.871 1.00 0.00 152 GLU A C 7
ATOM 10701 O O . GLU A 1 34 ? -16.252 -1.472 8.801 1.00 0.00 152 GLU A O 7
ATOM 10713 N N . ASN A 1 35 ? -14.766 -0.696 7.289 1.00 0.00 153 ASN A N 7
ATOM 10714 C CA . ASN A 1 35 ? -13.579 -1.389 7.734 1.00 0.00 153 ASN A CA 7
ATOM 10715 C C . ASN A 1 35 ? -13.245 -0.893 9.138 1.00 0.00 153 ASN A C 7
ATOM 10716 O O . ASN A 1 35 ? -12.822 0.251 9.313 1.00 0.00 153 ASN A O 7
ATOM 10727 N N . SER A 1 36 ? -13.387 -1.769 10.126 1.00 0.00 154 SER A N 7
ATOM 10728 C CA . SER A 1 36 ? -13.020 -1.482 11.504 1.00 0.00 154 SER A CA 7
ATOM 10729 C C . SER A 1 36 ? -11.763 -2.228 11.965 1.00 0.00 154 SER A C 7
ATOM 10730 O O . SER A 1 36 ? -11.376 -2.081 13.125 1.00 0.00 154 SER A O 7
ATOM 10738 N N . ASN A 1 37 ? -11.087 -3.000 11.095 1.00 0.00 155 ASN A N 7
ATOM 10739 C CA . ASN A 1 37 ? -9.739 -3.530 11.379 1.00 0.00 155 ASN A CA 7
ATOM 10740 C C . ASN A 1 37 ? -9.084 -4.306 10.229 1.00 0.00 155 ASN A C 7
ATOM 10741 O O . ASN A 1 37 ? -8.011 -4.874 10.410 1.00 0.00 155 ASN A O 7
ATOM 10752 N N . ARG A 1 38 ? -9.730 -4.437 9.072 1.00 0.00 156 ARG A N 7
ATOM 10753 C CA . ARG A 1 38 ? -9.515 -5.537 8.129 1.00 0.00 156 ARG A CA 7
ATOM 10754 C C . ARG A 1 38 ? -8.168 -5.513 7.424 1.00 0.00 156 ARG A C 7
ATOM 10755 O O . ARG A 1 38 ? -7.822 -6.527 6.818 1.00 0.00 156 ARG A O 7
ATOM 10776 N N . TYR A 1 39 ? -7.396 -4.430 7.510 1.00 0.00 157 TYR A N 7
ATOM 10777 C CA . TYR A 1 39 ? -6.033 -4.383 7.008 1.00 0.00 157 TYR A CA 7
ATOM 10778 C C . TYR A 1 39 ? -5.156 -3.557 7.957 1.00 0.00 157 TYR A C 7
ATOM 10779 O O . TYR A 1 39 ? -5.676 -2.695 8.674 1.00 0.00 157 TYR A O 7
ATOM 10797 N N . PRO A 1 40 ? -3.833 -3.799 7.964 1.00 0.00 158 PRO A N 7
ATOM 10798 C CA . PRO A 1 40 ? -2.844 -3.003 8.684 1.00 0.00 158 PRO A CA 7
ATOM 10799 C C . PRO A 1 40 ? -2.654 -1.619 8.044 1.00 0.00 158 PRO A C 7
ATOM 10800 O O . PRO A 1 40 ? -3.256 -1.308 7.013 1.00 0.00 158 PRO A O 7
ATOM 10811 N N . ASN A 1 41 ? -1.814 -0.775 8.652 1.00 0.00 159 ASN A N 7
ATOM 10812 C CA . ASN A 1 41 ? -1.511 0.595 8.221 1.00 0.00 159 ASN A CA 7
ATOM 10813 C C . ASN A 1 41 ? -0.018 0.745 7.943 1.00 0.00 159 ASN A C 7
ATOM 10814 O O . ASN A 1 41 ? 0.619 1.678 8.442 1.00 0.00 159 ASN A O 7
ATOM 10825 N N . GLN A 1 42 ? 0.563 -0.182 7.181 1.00 0.00 160 GLN A N 7
ATOM 10826 C CA . GLN A 1 42 ? 1.967 -0.100 6.809 1.00 0.00 160 GLN A CA 7
ATOM 10827 C C . GLN A 1 42 ? 2.161 -0.624 5.390 1.00 0.00 160 GLN A C 7
ATOM 10828 O O . GLN A 1 42 ? 1.441 -1.519 4.950 1.00 0.00 160 GLN A O 7
ATOM 10842 N N . VAL A 1 43 ? 3.143 -0.079 4.680 1.00 0.00 161 VAL A N 7
ATOM 10843 C CA . VAL A 1 43 ? 3.596 -0.552 3.382 1.00 0.00 161 VAL A CA 7
ATOM 10844 C C . VAL A 1 43 ? 5.041 -1.042 3.561 1.00 0.00 161 VAL A C 7
ATOM 10845 O O . VAL A 1 43 ? 5.706 -0.682 4.543 1.00 0.00 161 VAL A O 7
ATOM 10858 N N . TYR A 1 44 ? 5.543 -1.845 2.629 1.00 0.00 162 TYR A N 7
ATOM 10859 C CA . TYR A 1 44 ? 6.867 -2.455 2.702 1.00 0.00 162 TYR A CA 7
ATOM 10860 C C . TYR A 1 44 ? 7.571 -2.057 1.394 1.00 0.00 162 TYR A C 7
ATOM 10861 O O . TYR A 1 44 ? 6.940 -2.071 0.332 1.00 0.00 162 TYR A O 7
ATOM 10879 N N . TYR A 1 45 ? 8.860 -1.740 1.422 1.00 0.00 163 TYR A N 7
ATOM 10880 C CA . TYR A 1 45 ? 9.613 -1.104 0.353 1.00 0.00 163 TYR A CA 7
ATOM 10881 C C . TYR A 1 45 ? 10.938 -1.843 0.152 1.00 0.00 163 TYR A C 7
ATOM 10882 O O . TYR A 1 45 ? 11.929 -1.554 0.820 1.00 0.00 163 TYR A O 7
ATOM 10900 N N . LYS A 1 46 ? 10.966 -2.816 -0.770 1.00 0.00 164 LYS A N 7
ATOM 10901 C CA . LYS A 1 46 ? 12.164 -3.613 -1.085 1.00 0.00 164 LYS A CA 7
ATOM 10902 C C . LYS A 1 46 ? 13.359 -2.691 -1.280 1.00 0.00 164 LYS A C 7
ATOM 10903 O O . LYS A 1 46 ? 13.254 -1.697 -1.995 1.00 0.00 164 LYS A O 7
ATOM 10922 N N . GLU A 1 47 ? 14.466 -2.971 -0.601 1.00 0.00 165 GLU A N 7
ATOM 10923 C CA . GLU A 1 47 ? 15.616 -2.073 -0.611 1.00 0.00 165 GLU A CA 7
ATOM 10924 C C . GLU A 1 47 ? 16.373 -2.220 -1.929 1.00 0.00 165 GLU A C 7
ATOM 10925 O O . GLU A 1 47 ? 16.447 -3.324 -2.493 1.00 0.00 165 GLU A O 7
ATOM 10937 N N . TYR A 1 48 ? 16.972 -1.119 -2.393 1.00 0.00 166 TYR A N 7
ATOM 10938 C CA . TYR A 1 48 ? 17.667 -1.045 -3.669 1.00 0.00 166 TYR A CA 7
ATOM 10939 C C . TYR A 1 48 ? 19.130 -0.739 -3.416 1.00 0.00 166 TYR A C 7
ATOM 10940 O O . TYR A 1 48 ? 19.484 0.383 -3.072 1.00 0.00 166 TYR A O 7
ATOM 10958 N N . ASN A 1 49 ? 19.995 -1.725 -3.628 1.00 0.00 167 ASN A N 7
ATOM 10959 C CA . ASN A 1 49 ? 21.441 -1.519 -3.654 1.00 0.00 167 ASN A CA 7
ATOM 10960 C C . ASN A 1 49 ? 21.836 -0.550 -4.774 1.00 0.00 167 ASN A C 7
ATOM 10961 O O . ASN A 1 49 ? 22.881 0.084 -4.659 1.00 0.00 167 ASN A O 7
ATOM 10972 N N . ASP A 1 50 ? 20.991 -0.390 -5.805 1.00 0.00 168 ASP A N 7
ATOM 10973 C CA . ASP A 1 50 ? 21.176 0.589 -6.878 1.00 0.00 168 ASP A CA 7
ATOM 10974 C C . ASP A 1 50 ? 20.815 2.008 -6.450 1.00 0.00 168 ASP A C 7
ATOM 10975 O O . ASP A 1 50 ? 21.408 2.938 -6.981 1.00 0.00 168 ASP A O 7
ATOM 10984 N N . ARG A 1 51 ? 19.908 2.166 -5.476 1.00 0.00 169 ARG A N 7
ATOM 10985 C CA . ARG A 1 51 ? 19.398 3.428 -4.920 1.00 0.00 169 ARG A CA 7
ATOM 10986 C C . ARG A 1 51 ? 19.387 4.640 -5.872 1.00 0.00 169 ARG A C 7
ATOM 10987 O O . ARG A 1 51 ? 19.659 5.763 -5.445 1.00 0.00 169 ARG A O 7
ATOM 11008 N N . SER A 1 52 ? 18.951 4.432 -7.107 1.00 0.00 170 SER A N 7
ATOM 11009 C CA . SER A 1 52 ? 18.810 5.459 -8.136 1.00 0.00 170 SER A CA 7
ATOM 11010 C C . SER A 1 52 ? 17.453 5.251 -8.798 1.00 0.00 170 SER A C 7
ATOM 11011 O O . SER A 1 52 ? 17.316 5.219 -10.026 1.00 0.00 170 SER A O 7
ATOM 11019 N N . VAL A 1 53 ? 16.452 4.962 -7.973 1.00 0.00 171 VAL A N 7
ATOM 11020 C CA . VAL A 1 53 ? 15.144 4.574 -8.448 1.00 0.00 171 VAL A CA 7
ATOM 11021 C C . VAL A 1 53 ? 14.357 5.870 -8.715 1.00 0.00 171 VAL A C 7
ATOM 11022 O O . VAL A 1 53 ? 14.485 6.824 -7.945 1.00 0.00 171 VAL A O 7
ATOM 11035 N N . PRO A 1 54 ? 13.539 5.940 -9.773 1.00 0.00 172 PRO A N 7
ATOM 11036 C CA . PRO A 1 54 ? 12.706 7.094 -10.025 1.00 0.00 172 PRO A CA 7
ATOM 11037 C C . PRO A 1 54 ? 11.485 7.052 -9.104 1.00 0.00 172 PRO A C 7
ATOM 11038 O O . PRO A 1 54 ? 10.980 5.980 -8.740 1.00 0.00 172 PRO A O 7
ATOM 11049 N N . GLU A 1 55 ? 10.956 8.241 -8.822 1.00 0.00 173 GLU A N 7
ATOM 11050 C CA . GLU A 1 55 ? 9.782 8.473 -7.985 1.00 0.00 173 GLU A CA 7
ATOM 11051 C C . GLU A 1 55 ? 8.544 7.686 -8.456 1.00 0.00 173 GLU A C 7
ATOM 11052 O O . GLU A 1 55 ? 7.617 7.447 -7.677 1.00 0.00 173 GLU A O 7
ATOM 11064 N N . GLY A 1 56 ? 8.536 7.254 -9.722 1.00 0.00 174 GLY A N 7
ATOM 11065 C CA . GLY A 1 56 ? 7.454 6.493 -10.317 1.00 0.00 174 GLY A CA 7
ATOM 11066 C C . GLY A 1 56 ? 7.512 5.037 -9.875 1.00 0.00 174 GLY A C 7
ATOM 11067 O O . GLY A 1 56 ? 6.588 4.556 -9.210 1.00 0.00 174 GLY A O 7
ATOM 11071 N N . ARG A 1 57 ? 8.587 4.335 -10.259 1.00 0.00 175 ARG A N 7
ATOM 11072 C CA . ARG A 1 57 ? 8.822 2.931 -9.922 1.00 0.00 175 ARG A CA 7
ATOM 11073 C C . ARG A 1 57 ? 8.761 2.709 -8.415 1.00 0.00 175 ARG A C 7
ATOM 11074 O O . ARG A 1 57 ? 8.239 1.669 -8.014 1.00 0.00 175 ARG A O 7
ATOM 11095 N N . PHE A 1 58 ? 9.253 3.643 -7.590 1.00 0.00 176 PHE A N 7
ATOM 11096 C CA . PHE A 1 58 ? 9.249 3.457 -6.141 1.00 0.00 176 PHE A CA 7
ATOM 11097 C C . PHE A 1 58 ? 7.824 3.157 -5.694 1.00 0.00 176 PHE A C 7
ATOM 11098 O O . PHE A 1 58 ? 7.552 2.064 -5.200 1.00 0.00 176 PHE A O 7
ATOM 11115 N N . VAL A 1 59 ? 6.908 4.102 -5.917 1.00 0.00 177 VAL A N 7
ATOM 11116 C CA . VAL A 1 59 ? 5.518 3.946 -5.528 1.00 0.00 177 VAL A CA 7
ATOM 11117 C C . VAL A 1 59 ? 4.935 2.745 -6.276 1.00 0.00 177 VAL A C 7
ATOM 11118 O O . VAL A 1 59 ? 4.339 1.889 -5.631 1.00 0.00 177 VAL A O 7
ATOM 11131 N N . ARG A 1 60 ? 5.145 2.613 -7.595 1.00 0.00 178 ARG A N 7
ATOM 11132 C CA . ARG A 1 60 ? 4.501 1.565 -8.401 1.00 0.00 178 ARG A CA 7
ATOM 11133 C C . ARG A 1 60 ? 4.771 0.167 -7.834 1.00 0.00 178 ARG A C 7
ATOM 11134 O O . ARG A 1 60 ? 3.883 -0.687 -7.799 1.00 0.00 178 ARG A O 7
ATOM 11155 N N . ASP A 1 61 ? 5.999 -0.098 -7.422 1.00 0.00 179 ASP A N 7
ATOM 11156 C CA . ASP A 1 61 ? 6.419 -1.411 -6.947 1.00 0.00 179 ASP A CA 7
ATOM 11157 C C . ASP A 1 61 ? 6.049 -1.563 -5.479 1.00 0.00 179 ASP A C 7
ATOM 11158 O O . ASP A 1 61 ? 5.537 -2.615 -5.104 1.00 0.00 179 ASP A O 7
ATOM 11167 N N . CYS A 1 62 ? 6.209 -0.509 -4.668 1.00 0.00 180 CYS A N 7
ATOM 11168 C CA . CYS A 1 62 ? 5.845 -0.521 -3.255 1.00 0.00 180 CYS A CA 7
ATOM 11169 C C . CYS A 1 62 ? 4.358 -0.845 -3.095 1.00 0.00 180 CYS A C 7
ATOM 11170 O O . CYS A 1 62 ? 3.975 -1.616 -2.206 1.00 0.00 180 CYS A O 7
ATOM 11177 N N . VAL A 1 63 ? 3.508 -0.317 -3.988 1.00 0.00 181 VAL A N 7
ATOM 11178 C CA . VAL A 1 63 ? 2.088 -0.601 -3.914 1.00 0.00 181 VAL A CA 7
ATOM 11179 C C . VAL A 1 63 ? 1.850 -2.079 -4.195 1.00 0.00 181 VAL A C 7
ATOM 11180 O O . VAL A 1 63 ? 1.137 -2.738 -3.443 1.00 0.00 181 VAL A O 7
ATOM 11193 N N . ASN A 1 64 ? 2.493 -2.602 -5.241 1.00 0.00 182 ASN A N 7
ATOM 11194 C CA . ASN A 1 64 ? 2.415 -3.996 -5.670 1.00 0.00 182 ASN A CA 7
ATOM 11195 C C . ASN A 1 64 ? 2.879 -4.945 -4.580 1.00 0.00 182 ASN A C 7
ATOM 11196 O O . ASN A 1 64 ? 2.187 -5.928 -4.341 1.00 0.00 182 ASN A O 7
ATOM 11207 N N . ILE A 1 65 ? 4.000 -4.667 -3.910 1.00 0.00 183 ILE A N 7
ATOM 11208 C CA . ILE A 1 65 ? 4.431 -5.479 -2.782 1.00 0.00 183 ILE A CA 7
ATOM 11209 C C . ILE A 1 65 ? 3.321 -5.523 -1.750 1.00 0.00 183 ILE A C 7
ATOM 11210 O O . ILE A 1 65 ? 2.983 -6.601 -1.278 1.00 0.00 183 ILE A O 7
ATOM 11226 N N . THR A 1 66 ? 2.776 -4.371 -1.370 1.00 0.00 184 THR A N 7
ATOM 11227 C CA . THR A 1 66 ? 1.921 -4.329 -0.208 1.00 0.00 184 THR A CA 7
ATOM 11228 C C . THR A 1 66 ? 0.611 -5.065 -0.518 1.00 0.00 184 THR A C 7
ATOM 11229 O O . THR A 1 66 ? 0.156 -5.848 0.309 1.00 0.00 184 THR A O 7
ATOM 11240 N N . VAL A 1 67 ? 0.056 -4.930 -1.726 1.00 0.00 185 VAL A N 7
ATOM 11241 C CA . VAL A 1 67 ? -1.121 -5.703 -2.118 1.00 0.00 185 VAL A CA 7
ATOM 11242 C C . VAL A 1 67 ? -0.830 -7.213 -2.183 1.00 0.00 185 VAL A C 7
ATOM 11243 O O . VAL A 1 67 ? -1.697 -8.018 -1.846 1.00 0.00 185 VAL A O 7
ATOM 11256 N N . THR A 1 68 ? 0.379 -7.606 -2.583 1.00 0.00 186 THR A N 7
ATOM 11257 C CA . THR A 1 68 ? 0.824 -8.999 -2.554 1.00 0.00 186 THR A CA 7
ATOM 11258 C C . THR A 1 68 ? 0.871 -9.507 -1.104 1.00 0.00 186 THR A C 7
ATOM 11259 O O . THR A 1 68 ? 0.319 -10.560 -0.784 1.00 0.00 186 THR A O 7
ATOM 11270 N N . GLU A 1 69 ? 1.525 -8.761 -0.216 1.00 0.00 187 GLU A N 7
ATOM 11271 C CA . GLU A 1 69 ? 1.712 -9.090 1.193 1.00 0.00 187 GLU A CA 7
ATOM 11272 C C . GLU A 1 69 ? 0.383 -9.093 1.956 1.00 0.00 187 GLU A C 7
ATOM 11273 O O . GLU A 1 69 ? 0.273 -9.736 3.001 1.00 0.00 187 GLU A O 7
ATOM 11285 N N . TYR A 1 70 ? -0.616 -8.359 1.465 1.00 0.00 188 TYR A N 7
ATOM 11286 C CA . TYR A 1 70 ? -1.960 -8.270 2.019 1.00 0.00 188 TYR A CA 7
ATOM 11287 C C . TYR A 1 70 ? -2.902 -9.338 1.428 1.00 0.00 188 TYR A C 7
ATOM 11288 O O . TYR A 1 70 ? -4.027 -9.458 1.910 1.00 0.00 188 TYR A O 7
ATOM 11306 N N . LYS A 1 71 ? -2.472 -10.107 0.414 1.00 0.00 189 LYS A N 7
ATOM 11307 C CA . LYS A 1 71 ? -3.284 -11.084 -0.322 1.00 0.00 189 LYS A CA 7
ATOM 11308 C C . LYS A 1 71 ? -4.618 -10.462 -0.754 1.00 0.00 189 LYS A C 7
ATOM 11309 O O . LYS A 1 71 ? -5.671 -10.754 -0.187 1.00 0.00 189 LYS A O 7
ATOM 11328 N N . ILE A 1 72 ? -4.574 -9.605 -1.773 1.00 0.00 190 ILE A N 7
ATOM 11329 C CA . ILE A 1 72 ? -5.735 -8.926 -2.348 1.00 0.00 190 ILE A CA 7
ATOM 11330 C C . ILE A 1 72 ? -5.814 -9.314 -3.839 1.00 0.00 190 ILE A C 7
ATOM 11331 O O . ILE A 1 72 ? -5.197 -10.293 -4.243 1.00 0.00 190 ILE A O 7
ATOM 11347 N N . ASP A 1 73 ? -6.567 -8.553 -4.639 1.00 0.00 191 ASP A N 7
ATOM 11348 C CA . ASP A 1 73 ? -6.947 -8.733 -6.048 1.00 0.00 191 ASP A CA 7
ATOM 11349 C C . ASP A 1 73 ? -8.008 -9.832 -6.204 1.00 0.00 191 ASP A C 7
ATOM 11350 O O . ASP A 1 73 ? -7.880 -10.903 -5.605 1.00 0.00 191 ASP A O 7
ATOM 11359 N N . PRO A 1 74 ? -9.016 -9.645 -7.080 1.00 0.00 192 PRO A N 7
ATOM 11360 C CA . PRO A 1 74 ? -10.039 -10.638 -7.422 1.00 0.00 192 PRO A CA 7
ATOM 11361 C C . PRO A 1 74 ? -9.512 -11.644 -8.451 1.00 0.00 192 PRO A C 7
ATOM 11362 O O . PRO A 1 74 ? -10.188 -12.080 -9.390 1.00 0.00 192 PRO A O 7
ATOM 11373 N N . ASN A 1 75 ? -8.241 -11.939 -8.290 1.00 0.00 193 ASN A N 7
ATOM 11374 C CA . ASN A 1 75 ? -7.536 -13.029 -8.920 1.00 0.00 193 ASN A CA 7
ATOM 11375 C C . ASN A 1 75 ? -6.580 -13.642 -7.909 1.00 0.00 193 ASN A C 7
ATOM 11376 O O . ASN A 1 75 ? -6.561 -14.858 -7.739 1.00 0.00 193 ASN A O 7
ATOM 11387 N N . GLU A 1 76 ? -5.797 -12.809 -7.214 1.00 0.00 194 GLU A N 7
ATOM 11388 C CA . GLU A 1 76 ? -4.666 -13.277 -6.420 1.00 0.00 194 GLU A CA 7
ATOM 11389 C C . GLU A 1 76 ? -5.046 -13.633 -4.972 1.00 0.00 194 GLU A C 7
ATOM 11390 O O . GLU A 1 76 ? -4.337 -14.434 -4.355 1.00 0.00 194 GLU A O 7
ATOM 11402 N N . ASN A 1 77 ? -6.178 -13.145 -4.434 1.00 0.00 195 ASN A N 7
ATOM 11403 C CA . ASN A 1 77 ? -6.761 -13.768 -3.238 1.00 0.00 195 ASN A CA 7
ATOM 11404 C C . ASN A 1 77 ? -7.598 -14.956 -3.704 1.00 0.00 195 ASN A C 7
ATOM 11405 O O . ASN A 1 77 ? -7.283 -16.100 -3.373 1.00 0.00 195 ASN A O 7
ATOM 11416 N N . GLN A 1 78 ? -8.640 -14.650 -4.484 1.00 0.00 196 GLN A N 7
ATOM 11417 C CA . GLN A 1 78 ? -9.633 -15.507 -5.116 1.00 0.00 196 GLN A CA 7
ATOM 11418 C C . GLN A 1 78 ? -10.701 -14.577 -5.694 1.00 0.00 196 GLN A C 7
ATOM 11419 O O . GLN A 1 78 ? -10.822 -14.457 -6.911 1.00 0.00 196 GLN A O 7
ATOM 11433 N N . ASN A 1 79 ? -11.483 -13.922 -4.829 1.00 0.00 197 ASN A N 7
ATOM 11434 C CA . ASN A 1 79 ? -12.824 -13.445 -5.163 1.00 0.00 197 ASN A CA 7
ATOM 11435 C C . ASN A 1 79 ? -12.946 -11.960 -4.853 1.00 0.00 197 ASN A C 7
ATOM 11436 O O . ASN A 1 79 ? -12.997 -11.157 -5.781 1.00 0.00 197 ASN A O 7
ATOM 11447 N N . VAL A 1 80 ? -12.918 -11.606 -3.569 1.00 0.00 198 VAL A N 7
ATOM 11448 C CA . VAL A 1 80 ? -12.911 -10.260 -3.016 1.00 0.00 198 VAL A CA 7
ATOM 11449 C C . VAL A 1 80 ? -14.094 -9.390 -3.492 1.00 0.00 198 VAL A C 7
ATOM 11450 O O . VAL A 1 80 ? -15.018 -9.842 -4.169 1.00 0.00 198 VAL A O 7
ATOM 11463 N N . THR A 1 81 ? -14.108 -8.125 -3.079 1.00 0.00 199 THR A N 7
ATOM 11464 C CA . THR A 1 81 ? -15.077 -7.117 -3.496 1.00 0.00 199 THR A CA 7
ATOM 11465 C C . THR A 1 81 ? -14.286 -5.906 -4.015 1.00 0.00 199 THR A C 7
ATOM 11466 O O . THR A 1 81 ? -13.333 -5.483 -3.360 1.00 0.00 199 THR A O 7
ATOM 11477 N N . GLN A 1 82 ? -14.613 -5.369 -5.196 1.00 0.00 200 GLN A N 7
ATOM 11478 C CA . GLN A 1 82 ? -13.848 -4.301 -5.852 1.00 0.00 200 GLN A CA 7
ATOM 11479 C C . GLN A 1 82 ? -13.812 -3.000 -5.038 1.00 0.00 200 GLN A C 7
ATOM 11480 O O . GLN A 1 82 ? -12.850 -2.248 -5.182 1.00 0.00 200 GLN A O 7
ATOM 11494 N N . VAL A 1 83 ? -14.774 -2.740 -4.141 1.00 0.00 201 VAL A N 7
ATOM 11495 C CA . VAL A 1 83 ? -14.629 -1.604 -3.231 1.00 0.00 201 VAL A CA 7
ATOM 11496 C C . VAL A 1 83 ? -13.341 -1.789 -2.426 1.00 0.00 201 VAL A C 7
ATOM 11497 O O . VAL A 1 83 ? -12.533 -0.872 -2.357 1.00 0.00 201 VAL A O 7
ATOM 11510 N N . GLU A 1 84 ? -13.089 -2.988 -1.895 1.00 0.00 202 GLU A N 7
ATOM 11511 C CA . GLU A 1 84 ? -11.885 -3.290 -1.142 1.00 0.00 202 GLU A CA 7
ATOM 11512 C C . GLU A 1 84 ? -10.660 -3.229 -2.061 1.00 0.00 202 GLU A C 7
ATOM 11513 O O . GLU A 1 84 ? -9.631 -2.717 -1.624 1.00 0.00 202 GLU A O 7
ATOM 11525 N N . VAL A 1 85 ? -10.749 -3.685 -3.324 1.00 0.00 203 VAL A N 7
ATOM 11526 C CA . VAL A 1 85 ? -9.594 -3.653 -4.223 1.00 0.00 203 VAL A CA 7
ATOM 11527 C C . VAL A 1 85 ? -9.152 -2.205 -4.384 1.00 0.00 203 VAL A C 7
ATOM 11528 O O . VAL A 1 85 ? -7.981 -1.880 -4.231 1.00 0.00 203 VAL A O 7
ATOM 11541 N N . ARG A 1 86 ? -10.117 -1.331 -4.658 1.00 0.00 204 ARG A N 7
ATOM 11542 C CA . ARG A 1 86 ? -9.923 0.078 -4.925 1.00 0.00 204 ARG A CA 7
ATOM 11543 C C . ARG A 1 86 ? -9.489 0.822 -3.669 1.00 0.00 204 ARG A C 7
ATOM 11544 O O . ARG A 1 86 ? -8.561 1.624 -3.763 1.00 0.00 204 ARG A O 7
ATOM 11565 N N . VAL A 1 87 ? -10.100 0.546 -2.511 1.00 0.00 205 VAL A N 7
ATOM 11566 C CA . VAL A 1 87 ? -9.652 1.058 -1.221 1.00 0.00 205 VAL A CA 7
ATOM 11567 C C . VAL A 1 87 ? -8.175 0.730 -1.090 1.00 0.00 205 VAL A C 7
ATOM 11568 O O . VAL A 1 87 ? -7.345 1.641 -1.071 1.00 0.00 205 VAL A O 7
ATOM 11581 N N . MET A 1 88 ? -7.833 -0.556 -1.061 1.00 0.00 206 MET A N 7
ATOM 11582 C CA . MET A 1 88 ? -6.478 -0.994 -0.796 1.00 0.00 206 MET A CA 7
ATOM 11583 C C . MET A 1 88 ? -5.520 -0.687 -1.952 1.00 0.00 206 MET A C 7
ATOM 11584 O O . MET A 1 88 ? -4.336 -0.963 -1.825 1.00 0.00 206 MET A O 7
ATOM 11598 N N . LYS A 1 89 ? -5.960 -0.074 -3.054 1.00 0.00 207 LYS A N 7
ATOM 11599 C CA . LYS A 1 89 ? -5.066 0.386 -4.115 1.00 0.00 207 LYS A CA 7
ATOM 11600 C C . LYS A 1 89 ? -4.803 1.866 -3.944 1.00 0.00 207 LYS A C 7
ATOM 11601 O O . LYS A 1 89 ? -3.641 2.274 -3.939 1.00 0.00 207 LYS A O 7
ATOM 11620 N N . GLN A 1 90 ? -5.857 2.671 -3.816 1.00 0.00 208 GLN A N 7
ATOM 11621 C CA . GLN A 1 90 ? -5.737 4.107 -3.652 1.00 0.00 208 GLN A CA 7
ATOM 11622 C C . GLN A 1 90 ? -4.976 4.394 -2.359 1.00 0.00 208 GLN A C 7
ATOM 11623 O O . GLN A 1 90 ? -3.981 5.108 -2.376 1.00 0.00 208 GLN A O 7
ATOM 11637 N N . VAL A 1 91 ? -5.418 3.803 -1.247 1.00 0.00 209 VAL A N 7
ATOM 11638 C CA . VAL A 1 91 ? -4.828 3.990 0.069 1.00 0.00 209 VAL A CA 7
ATOM 11639 C C . VAL A 1 91 ? -3.381 3.534 0.088 1.00 0.00 209 VAL A C 7
ATOM 11640 O O . VAL A 1 91 ? -2.584 4.189 0.745 1.00 0.00 209 VAL A O 7
ATOM 11653 N N . ILE A 1 92 ? -3.030 2.435 -0.590 1.00 0.00 210 ILE A N 7
ATOM 11654 C CA . ILE A 1 92 ? -1.664 1.963 -0.555 1.00 0.00 210 ILE A CA 7
ATOM 11655 C C . ILE A 1 92 ? -0.849 2.924 -1.416 1.00 0.00 210 ILE A C 7
ATOM 11656 O O . ILE A 1 92 ? 0.216 3.304 -0.965 1.00 0.00 210 ILE A O 7
ATOM 11672 N N . GLN A 1 93 ? -1.320 3.402 -2.577 1.00 0.00 211 GLN A N 7
ATOM 11673 C CA . GLN A 1 93 ? -0.604 4.426 -3.337 1.00 0.00 211 GLN A CA 7
ATOM 11674 C C . GLN A 1 93 ? -0.374 5.667 -2.477 1.00 0.00 211 GLN A C 7
ATOM 11675 O O . GLN A 1 93 ? 0.749 6.153 -2.442 1.00 0.00 211 GLN A O 7
ATOM 11689 N N . GLU A 1 94 ? -1.385 6.168 -1.771 1.00 0.00 212 GLU A N 7
ATOM 11690 C CA . GLU A 1 94 ? -1.249 7.319 -0.886 1.00 0.00 212 GLU A CA 7
ATOM 11691 C C . GLU A 1 94 ? -0.251 7.015 0.234 1.00 0.00 212 GLU A C 7
ATOM 11692 O O . GLU A 1 94 ? 0.690 7.788 0.437 1.00 0.00 212 GLU A O 7
ATOM 11704 N N . MET A 1 95 ? -0.378 5.872 0.919 1.00 0.00 213 MET A N 7
ATOM 11705 C CA . MET A 1 95 ? 0.578 5.468 1.938 1.00 0.00 213 MET A CA 7
ATOM 11706 C C . MET A 1 95 ? 1.990 5.294 1.354 1.00 0.00 213 MET A C 7
ATOM 11707 O O . MET A 1 95 ? 2.961 5.551 2.058 1.00 0.00 213 MET A O 7
ATOM 11721 N N . CYS A 1 96 ? 2.125 4.919 0.078 1.00 0.00 214 CYS A N 7
ATOM 11722 C CA . CYS A 1 96 ? 3.380 4.606 -0.585 1.00 0.00 214 CYS A CA 7
ATOM 11723 C C . CYS A 1 96 ? 4.064 5.896 -1.035 1.00 0.00 214 CYS A C 7
ATOM 11724 O O . CYS A 1 96 ? 5.279 6.026 -0.938 1.00 0.00 214 CYS A O 7
ATOM 11731 N N . MET A 1 97 ? 3.283 6.853 -1.534 1.00 0.00 215 MET A N 7
ATOM 11732 C CA . MET A 1 97 ? 3.737 8.173 -1.941 1.00 0.00 215 MET A CA 7
ATOM 11733 C C . MET A 1 97 ? 4.186 8.986 -0.741 1.00 0.00 215 MET A C 7
ATOM 11734 O O . MET A 1 97 ? 5.159 9.729 -0.846 1.00 0.00 215 MET A O 7
ATOM 11748 N N . GLN A 1 98 ? 3.492 8.865 0.391 1.00 0.00 216 GLN A N 7
ATOM 11749 C CA . GLN A 1 98 ? 3.941 9.500 1.599 1.00 0.00 216 GLN A CA 7
ATOM 11750 C C . GLN A 1 98 ? 5.199 8.788 2.106 1.00 0.00 216 GLN A C 7
ATOM 11751 O O . GLN A 1 98 ? 6.212 9.446 2.320 1.00 0.00 216 GLN A O 7
ATOM 11765 N N . GLN A 1 99 ? 5.168 7.453 2.242 1.00 0.00 217 GLN A N 7
ATOM 11766 C CA . GLN A 1 99 ? 6.298 6.679 2.753 1.00 0.00 217 GLN A CA 7
ATOM 11767 C C . GLN A 1 99 ? 7.565 6.898 1.923 1.00 0.00 217 GLN A C 7
ATOM 11768 O O . GLN A 1 99 ? 8.651 6.917 2.496 1.00 0.00 217 GLN A O 7
ATOM 11782 N N . TYR A 1 100 ? 7.444 7.094 0.607 1.00 0.00 218 TYR A N 7
ATOM 11783 C CA . TYR A 1 100 ? 8.546 7.443 -0.286 1.00 0.00 218 TYR A CA 7
ATOM 11784 C C . TYR A 1 100 ? 9.456 8.514 0.330 1.00 0.00 218 TYR A C 7
ATOM 11785 O O . TYR A 1 100 ? 10.672 8.401 0.213 1.00 0.00 218 TYR A O 7
ATOM 11803 N N . GLN A 1 101 ? 8.908 9.528 1.006 1.00 0.00 219 GLN A N 7
ATOM 11804 C CA . GLN A 1 101 ? 9.650 10.611 1.606 1.00 0.00 219 GLN A CA 7
ATOM 11805 C C . GLN A 1 101 ? 10.743 10.111 2.565 1.00 0.00 219 GLN A C 7
ATOM 11806 O O . GLN A 1 101 ? 11.816 10.709 2.630 1.00 0.00 219 GLN A O 7
ATOM 11820 N N . GLN A 1 102 ? 10.548 8.956 3.217 1.00 0.00 220 GLN A N 7
ATOM 11821 C CA . GLN A 1 102 ? 11.515 8.325 4.108 1.00 0.00 220 GLN A CA 7
ATOM 11822 C C . GLN A 1 102 ? 12.816 8.013 3.371 1.00 0.00 220 GLN A C 7
ATOM 11823 O O . GLN A 1 102 ? 13.853 7.927 4.026 1.00 0.00 220 GLN A O 7
ATOM 11837 N N . TYR A 1 103 ? 12.778 7.853 2.044 1.00 0.00 221 TYR A N 7
ATOM 11838 C CA . TYR A 1 103 ? 13.946 7.633 1.208 1.00 0.00 221 TYR A CA 7
ATOM 11839 C C . TYR A 1 103 ? 14.861 8.850 1.289 1.00 0.00 221 TYR A C 7
ATOM 11840 O O . TYR A 1 103 ? 16.062 8.716 1.477 1.00 0.00 221 TYR A O 7
ATOM 11858 N N . GLN A 1 104 ? 14.287 10.046 1.161 1.00 0.00 222 GLN A N 7
ATOM 11859 C CA . GLN A 1 104 ? 15.019 11.306 1.111 1.00 0.00 222 GLN A CA 7
ATOM 11860 C C . GLN A 1 104 ? 15.447 11.735 2.518 1.00 0.00 222 GLN A C 7
ATOM 11861 O O . GLN A 1 104 ? 16.306 12.599 2.666 1.00 0.00 222 GLN A O 7
ATOM 11875 N N . LEU A 1 105 ? 14.862 11.138 3.558 1.00 0.00 223 LEU A N 7
ATOM 11876 C CA . LEU A 1 105 ? 15.347 11.225 4.930 1.00 0.00 223 LEU A CA 7
ATOM 11877 C C . LEU A 1 105 ? 16.516 10.260 5.139 1.00 0.00 223 LEU A C 7
ATOM 11878 O O . LEU A 1 105 ? 17.474 10.569 5.846 1.00 0.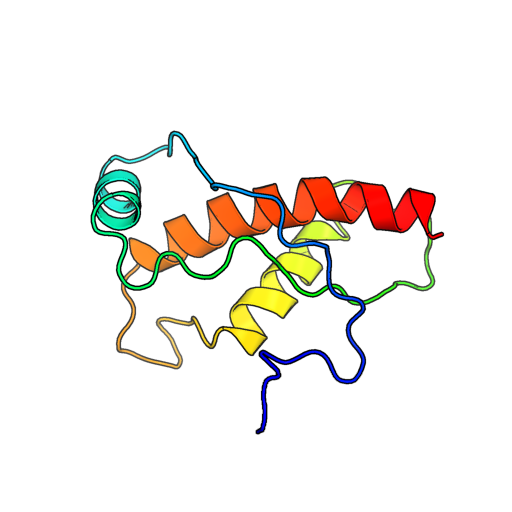00 223 LEU A O 7
ATOM 11894 N N . ALA A 1 106 ? 16.397 9.047 4.594 1.00 0.00 224 ALA A N 7
ATOM 11895 C CA . ALA A 1 106 ? 17.374 7.972 4.732 1.00 0.00 224 ALA A CA 7
ATOM 11896 C C . ALA A 1 106 ? 18.677 8.262 3.992 1.00 0.00 224 ALA A C 7
ATOM 11897 O O . ALA A 1 106 ? 19.744 7.844 4.453 1.00 0.00 224 ALA A O 7
ATOM 11904 N N . SER A 1 107 ? 18.573 8.928 2.848 1.00 0.00 225 SER A N 7
ATOM 11905 C CA . SER A 1 107 ? 19.633 9.076 1.867 1.00 0.00 225 SER A CA 7
ATOM 11906 C C . SER A 1 107 ? 19.591 10.502 1.367 1.00 0.00 225 SER A C 7
ATOM 11907 O O . SER A 1 107 ? 20.386 11.322 1.875 1.00 0.00 225 SER A O 7
ATOM 11915 N N . GLY A 1 1 ? -1.918 -8.381 15.844 1.00 0.00 119 GLY A N 8
ATOM 11916 C CA . GLY A 1 1 ? -1.857 -9.825 16.108 1.00 0.00 119 GLY A CA 8
ATOM 11917 C C . GLY A 1 1 ? -0.719 -10.428 15.311 1.00 0.00 119 GLY A C 8
ATOM 11918 O O . GLY A 1 1 ? -0.734 -10.332 14.083 1.00 0.00 119 GLY A O 8
ATOM 11922 N N . SER A 1 2 ? 0.282 -10.995 15.990 1.00 0.00 120 SER A N 8
ATOM 11923 C CA . SER A 1 2 ? 1.571 -11.356 15.413 1.00 0.00 120 SER A CA 8
ATOM 11924 C C . SER A 1 2 ? 1.408 -12.279 14.200 1.00 0.00 120 SER A C 8
ATOM 11925 O O . SER A 1 2 ? 0.858 -13.378 14.321 1.00 0.00 120 SER A O 8
ATOM 11933 N N . VAL A 1 3 ? 1.878 -11.832 13.034 1.00 0.00 121 VAL A N 8
ATOM 11934 C CA . VAL A 1 3 ? 2.050 -12.614 11.812 1.00 0.00 121 VAL A CA 8
ATOM 11935 C C . VAL A 1 3 ? 3.377 -12.168 11.198 1.00 0.00 121 VAL A C 8
ATOM 11936 O O . VAL A 1 3 ? 3.718 -10.976 11.210 1.00 0.00 121 VAL A O 8
ATOM 11949 N N . VAL A 1 4 ? 4.106 -13.121 10.627 1.00 0.00 122 VAL A N 8
ATOM 11950 C CA . VAL A 1 4 ? 5.372 -12.916 9.938 1.00 0.00 122 VAL A CA 8
ATOM 11951 C C . VAL A 1 4 ? 5.255 -13.597 8.565 1.00 0.00 122 VAL A C 8
ATOM 11952 O O . VAL A 1 4 ? 4.559 -14.610 8.420 1.00 0.00 122 VAL A O 8
ATOM 11965 N N . GLY A 1 5 ? 5.900 -13.039 7.545 1.00 0.00 123 GLY A N 8
ATOM 11966 C CA . GLY A 1 5 ? 5.774 -13.504 6.176 1.00 0.00 123 GLY A CA 8
ATOM 11967 C C . GLY A 1 5 ? 6.780 -12.763 5.320 1.00 0.00 123 GLY A C 8
ATOM 11968 O O . GLY A 1 5 ? 7.830 -13.315 4.996 1.00 0.00 123 GLY A O 8
ATOM 11972 N N . GLY A 1 6 ? 6.488 -11.504 5.002 1.00 0.00 124 GLY A N 8
ATOM 11973 C CA . GLY A 1 6 ? 7.276 -10.699 4.079 1.00 0.00 124 GLY A CA 8
ATOM 11974 C C . GLY A 1 6 ? 7.480 -9.288 4.592 1.00 0.00 124 GLY A C 8
ATOM 11975 O O . GLY A 1 6 ? 7.425 -8.341 3.817 1.00 0.00 124 GLY A O 8
ATOM 11979 N N . LEU A 1 7 ? 7.689 -9.123 5.897 1.00 0.00 125 LEU A N 8
ATOM 11980 C CA . LEU A 1 7 ? 8.029 -7.888 6.532 1.00 0.00 125 LEU A CA 8
ATOM 11981 C C . LEU A 1 7 ? 9.533 -7.618 6.471 1.00 0.00 125 LEU A C 8
ATOM 11982 O O . LEU A 1 7 ? 9.970 -6.476 6.409 1.00 0.00 125 LEU A O 8
ATOM 11998 N N . GLY A 1 8 ? 10.299 -8.696 6.460 1.00 0.00 126 GLY A N 8
ATOM 11999 C CA . GLY A 1 8 ? 11.707 -8.741 6.845 1.00 0.00 126 GLY A CA 8
ATOM 12000 C C . GLY A 1 8 ? 12.664 -8.855 5.665 1.00 0.00 126 GLY A C 8
ATOM 12001 O O . GLY A 1 8 ? 13.773 -8.320 5.717 1.00 0.00 126 GLY A O 8
ATOM 12005 N N . GLY A 1 9 ? 12.252 -9.510 4.579 1.00 0.00 127 GLY A N 8
ATOM 12006 C CA . GLY A 1 9 ? 12.964 -9.506 3.301 1.00 0.00 127 GLY A CA 8
ATOM 12007 C C . GLY A 1 9 ? 12.723 -8.217 2.509 1.00 0.00 127 GLY A C 8
ATOM 12008 O O . GLY A 1 9 ? 13.217 -8.061 1.386 1.00 0.00 127 GLY A O 8
ATOM 12012 N N . TYR A 1 10 ? 11.969 -7.296 3.099 1.00 0.00 128 TYR A N 8
ATOM 12013 C CA . TYR A 1 10 ? 11.679 -5.957 2.647 1.00 0.00 128 TYR A CA 8
ATOM 12014 C C . TYR A 1 10 ? 12.091 -5.028 3.783 1.00 0.00 128 TYR A C 8
ATOM 12015 O O . TYR A 1 10 ? 12.298 -5.473 4.919 1.00 0.00 128 TYR A O 8
ATOM 12033 N N . ALA A 1 11 ? 12.182 -3.736 3.488 1.00 0.00 129 ALA A N 8
ATOM 12034 C CA . ALA A 1 11 ? 12.073 -2.731 4.522 1.00 0.00 129 ALA A CA 8
ATOM 12035 C C . ALA A 1 11 ? 10.591 -2.385 4.608 1.00 0.00 129 ALA A C 8
ATOM 12036 O O . ALA A 1 11 ? 9.914 -2.301 3.586 1.00 0.00 129 ALA A O 8
ATOM 12043 N N . LEU A 1 12 ? 10.069 -2.168 5.805 1.00 0.00 130 LEU A N 8
ATOM 12044 C CA . LEU A 1 12 ? 8.786 -1.529 6.029 1.00 0.00 130 LEU A CA 8
ATOM 12045 C C . LEU A 1 12 ? 9.033 -0.253 6.847 1.00 0.00 130 LEU A C 8
ATOM 12046 O O . LEU A 1 12 ? 10.164 0.022 7.247 1.00 0.00 130 LEU A O 8
ATOM 12062 N N . GLY A 1 13 ? 8.010 0.568 7.059 1.00 0.00 131 GLY A N 8
ATOM 12063 C CA . GLY A 1 13 ? 8.166 1.944 7.521 1.00 0.00 131 GLY A CA 8
ATOM 12064 C C . GLY A 1 13 ? 7.417 2.172 8.818 1.00 0.00 131 GLY A C 8
ATOM 12065 O O . GLY A 1 13 ? 7.514 1.374 9.754 1.00 0.00 131 GLY A O 8
ATOM 12069 N N . SER A 1 14 ? 6.763 3.330 8.901 1.00 0.00 132 SER A N 8
ATOM 12070 C CA . SER A 1 14 ? 5.833 3.653 9.959 1.00 0.00 132 SER A CA 8
ATOM 12071 C C . SER A 1 14 ? 4.446 3.121 9.619 1.00 0.00 132 SER A C 8
ATOM 12072 O O . SER A 1 14 ? 3.935 3.255 8.510 1.00 0.00 132 SER A O 8
ATOM 12080 N N . ALA A 1 15 ? 3.813 2.591 10.648 1.00 0.00 133 ALA A N 8
ATOM 12081 C CA . ALA A 1 15 ? 2.409 2.328 10.759 1.00 0.00 133 ALA A CA 8
ATOM 12082 C C . ALA A 1 15 ? 1.741 3.665 11.108 1.00 0.00 133 ALA A C 8
ATOM 12083 O O . ALA A 1 15 ? 1.926 4.174 12.216 1.00 0.00 133 ALA A O 8
ATOM 12090 N N . MET A 1 16 ? 1.027 4.251 10.153 1.00 0.00 134 MET A N 8
ATOM 12091 C CA . MET A 1 16 ? 0.429 5.605 10.193 1.00 0.00 134 MET A CA 8
ATOM 12092 C C . MET A 1 16 ? -0.636 5.828 11.280 1.00 0.00 134 MET A C 8
ATOM 12093 O O . MET A 1 16 ? -0.953 6.973 11.597 1.00 0.00 134 MET A O 8
ATOM 12107 N N . SER A 1 17 ? -1.195 4.749 11.828 1.00 0.00 135 SER A N 8
ATOM 12108 C CA . SER A 1 17 ? -2.154 4.725 12.932 1.00 0.00 135 SER A CA 8
ATOM 12109 C C . SER A 1 17 ? -3.430 5.552 12.733 1.00 0.00 135 SER A C 8
ATOM 12110 O O . SER A 1 17 ? -3.543 6.702 13.159 1.00 0.00 135 SER A O 8
ATOM 12118 N N . GLY A 1 18 ? -4.448 4.897 12.183 1.00 0.00 136 GLY A N 8
ATOM 12119 C CA . GLY A 1 18 ? -5.797 5.444 12.074 1.00 0.00 136 GLY A CA 8
ATOM 12120 C C . GLY A 1 18 ? -5.883 6.524 11.000 1.00 0.00 136 GLY A C 8
ATOM 12121 O O . GLY A 1 18 ? -6.558 7.535 11.203 1.00 0.00 136 GLY A O 8
ATOM 12125 N N . MET A 1 19 ? -5.175 6.327 9.885 1.00 0.00 137 MET A N 8
ATOM 12126 C CA . MET A 1 19 ? -5.049 7.294 8.802 1.00 0.00 137 MET A CA 8
ATOM 12127 C C . MET A 1 19 ? -6.380 7.550 8.079 1.00 0.00 137 MET A C 8
ATOM 12128 O O . MET A 1 19 ? -7.425 6.959 8.382 1.00 0.00 137 MET A O 8
ATOM 12142 N N . ARG A 1 20 ? -6.363 8.483 7.123 1.00 0.00 138 ARG A N 8
ATOM 12143 C CA . ARG A 1 20 ? -7.546 8.974 6.427 1.00 0.00 138 ARG A CA 8
ATOM 12144 C C . ARG A 1 20 ? -7.235 9.180 4.950 1.00 0.00 138 ARG A C 8
ATOM 12145 O O . ARG A 1 20 ? -6.071 9.312 4.570 1.00 0.00 138 ARG A O 8
ATOM 12166 N N . MET A 1 21 ? -8.296 9.248 4.151 1.00 0.00 139 MET A N 8
ATOM 12167 C CA . MET A 1 21 ? -8.299 9.430 2.710 1.00 0.00 139 MET A CA 8
ATOM 12168 C C . MET A 1 21 ? -9.620 10.113 2.340 1.00 0.00 139 MET A C 8
ATOM 12169 O O . MET A 1 21 ? -10.552 10.167 3.150 1.00 0.00 139 MET A O 8
ATOM 12183 N N . ASN A 1 22 ? -9.737 10.590 1.100 1.00 0.00 140 ASN A N 8
ATOM 12184 C CA . ASN A 1 22 ? -10.914 11.255 0.549 1.00 0.00 140 ASN A CA 8
ATOM 12185 C C . ASN A 1 22 ? -11.217 10.707 -0.843 1.00 0.00 140 ASN A C 8
ATOM 12186 O O . ASN A 1 22 ? -11.170 11.435 -1.835 1.00 0.00 140 ASN A O 8
ATOM 12197 N N . PHE A 1 23 ? -11.520 9.409 -0.889 1.00 0.00 141 PHE A N 8
ATOM 12198 C CA . PHE A 1 23 ? -11.592 8.629 -2.123 1.00 0.00 141 PHE A CA 8
ATOM 12199 C C . PHE A 1 23 ? -12.537 9.268 -3.135 1.00 0.00 141 PHE A C 8
ATOM 12200 O O . PHE A 1 23 ? -13.580 9.830 -2.783 1.00 0.00 141 PHE A O 8
ATOM 12217 N N . ASP A 1 24 ? -12.170 9.123 -4.402 1.00 0.00 142 ASP A N 8
ATOM 12218 C CA . ASP A 1 24 ? -12.800 9.774 -5.542 1.00 0.00 142 ASP A CA 8
ATOM 12219 C C . ASP A 1 24 ? -14.219 9.251 -5.831 1.00 0.00 142 ASP A C 8
ATOM 12220 O O . ASP A 1 2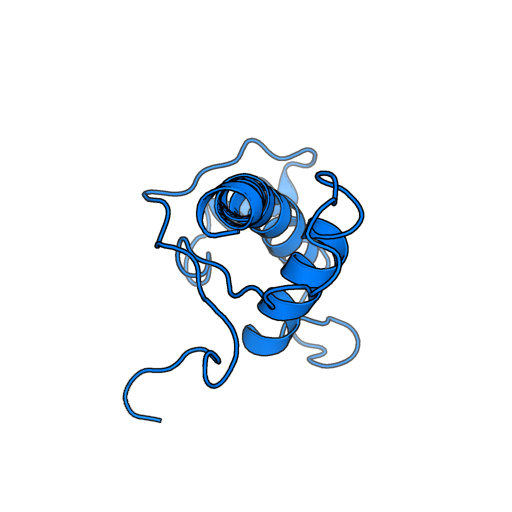4 ? -14.968 9.899 -6.570 1.00 0.00 142 ASP A O 8
ATOM 12229 N N . ARG A 1 25 ? -14.650 8.131 -5.232 1.00 0.00 143 ARG A N 8
ATOM 12230 C CA . ARG A 1 25 ? -16.020 7.609 -5.281 1.00 0.00 143 ARG A CA 8
ATOM 12231 C C . ARG A 1 25 ? -16.506 7.258 -3.872 1.00 0.00 143 ARG A C 8
ATOM 12232 O O . ARG A 1 25 ? -15.689 7.021 -2.981 1.00 0.00 143 ARG A O 8
ATOM 12253 N N . PRO A 1 26 ? -17.832 7.225 -3.653 1.00 0.00 144 PRO A N 8
ATOM 12254 C CA . PRO A 1 26 ? -18.402 7.101 -2.320 1.00 0.00 144 PRO A CA 8
ATOM 12255 C C . PRO A 1 26 ? -18.357 5.674 -1.780 1.00 0.00 144 PRO A C 8
ATOM 12256 O O . PRO A 1 26 ? -18.127 5.496 -0.590 1.00 0.00 144 PRO A O 8
ATOM 12267 N N . GLU A 1 27 ? -18.595 4.664 -2.620 1.00 0.00 145 GLU A N 8
ATOM 12268 C CA . GLU A 1 27 ? -18.790 3.282 -2.178 1.00 0.00 145 GLU A CA 8
ATOM 12269 C C . GLU A 1 27 ? -17.503 2.748 -1.543 1.00 0.00 145 GLU A C 8
ATOM 12270 O O . GLU A 1 27 ? -17.525 2.142 -0.473 1.00 0.00 145 GLU A O 8
ATOM 12282 N N . GLU A 1 28 ? -16.367 3.026 -2.178 1.00 0.00 146 GLU A N 8
ATOM 12283 C CA . GLU A 1 28 ? -15.034 2.731 -1.670 1.00 0.00 146 GLU A CA 8
ATOM 12284 C C . GLU A 1 28 ? -14.732 3.535 -0.397 1.00 0.00 146 GLU A C 8
ATOM 12285 O O . GLU A 1 28 ? -14.214 2.982 0.572 1.00 0.00 146 GLU A O 8
ATOM 12297 N N . ARG A 1 29 ? -15.122 4.812 -0.331 1.00 0.00 147 ARG A N 8
ATOM 12298 C CA . ARG A 1 29 ? -14.963 5.616 0.884 1.00 0.00 147 ARG A CA 8
ATOM 12299 C C . ARG A 1 29 ? -15.752 5.014 2.047 1.00 0.00 147 ARG A C 8
ATOM 12300 O O . ARG A 1 29 ? -15.249 4.948 3.168 1.00 0.00 147 ARG A O 8
ATOM 12321 N N . GLN A 1 30 ? -16.976 4.562 1.783 1.00 0.00 148 GLN A N 8
ATOM 12322 C CA . GLN A 1 30 ? -17.791 3.874 2.763 1.00 0.00 148 GLN A CA 8
ATOM 12323 C C . GLN A 1 30 ? -17.132 2.548 3.150 1.00 0.00 148 GLN A C 8
ATOM 12324 O O . GLN A 1 30 ? -17.116 2.241 4.333 1.00 0.00 148 GLN A O 8
ATOM 12338 N N . TRP A 1 31 ? -16.541 1.793 2.217 1.00 0.00 149 TRP A N 8
ATOM 12339 C CA . TRP A 1 31 ? -15.955 0.482 2.484 1.00 0.00 149 TRP A CA 8
ATOM 12340 C C . TRP A 1 31 ? -14.754 0.619 3.411 1.00 0.00 149 TRP A C 8
ATOM 12341 O O . TRP A 1 31 ? -14.602 -0.156 4.358 1.00 0.00 149 TRP A O 8
ATOM 12362 N N . TRP A 1 32 ? -13.910 1.618 3.148 1.00 0.00 150 TRP A N 8
ATOM 12363 C CA . TRP A 1 32 ? -12.813 2.013 4.011 1.00 0.00 150 TRP A CA 8
ATOM 12364 C C . TRP A 1 32 ? -13.343 2.231 5.425 1.00 0.00 150 TRP A C 8
ATOM 12365 O O . TRP A 1 32 ? -12.871 1.586 6.363 1.00 0.00 150 TRP A O 8
ATOM 12386 N N . ASN A 1 33 ? -14.345 3.107 5.561 1.00 0.00 151 ASN A N 8
ATOM 12387 C CA . ASN A 1 33 ? -14.981 3.415 6.827 1.00 0.00 151 ASN A CA 8
ATOM 12388 C C . ASN A 1 33 ? -15.617 2.187 7.476 1.00 0.00 151 ASN A C 8
ATOM 12389 O O . ASN A 1 33 ? -15.711 2.131 8.705 1.00 0.00 151 ASN A O 8
ATOM 12400 N N . GLU A 1 34 ? -16.070 1.226 6.681 1.00 0.00 152 GLU A N 8
ATOM 12401 C CA . GLU A 1 34 ? -16.765 0.026 7.113 1.00 0.00 152 GLU A CA 8
ATOM 12402 C C . GLU A 1 34 ? -15.769 -0.831 7.887 1.00 0.00 152 GLU A C 8
ATOM 12403 O O . GLU A 1 34 ? -15.801 -0.898 9.117 1.00 0.00 152 GLU A O 8
ATOM 12415 N N . ASN A 1 35 ? -14.817 -1.412 7.160 1.00 0.00 153 ASN A N 8
ATOM 12416 C CA . ASN A 1 35 ? -13.889 -2.418 7.652 1.00 0.00 153 ASN A CA 8
ATOM 12417 C C . ASN A 1 35 ? -12.678 -1.793 8.356 1.00 0.00 153 ASN A C 8
ATOM 12418 O O . ASN A 1 35 ? -11.573 -2.329 8.297 1.00 0.00 153 ASN A O 8
ATOM 12429 N N . SER A 1 36 ? -12.869 -0.668 9.047 1.00 0.00 154 SER A N 8
ATOM 12430 C CA . SER A 1 36 ? -11.844 0.327 9.372 1.00 0.00 154 SER A CA 8
ATOM 12431 C C . SER A 1 36 ? -10.723 -0.086 10.339 1.00 0.00 154 SER A C 8
ATOM 12432 O O . SER A 1 36 ? -9.931 0.745 10.786 1.00 0.00 154 SER A O 8
ATOM 12440 N N . ASN A 1 37 ? -10.637 -1.371 10.662 1.00 0.00 155 ASN A N 8
ATOM 12441 C CA . ASN A 1 37 ? -9.724 -1.964 11.628 1.00 0.00 155 ASN A CA 8
ATOM 12442 C C . ASN A 1 37 ? -9.264 -3.352 11.139 1.00 0.00 155 ASN A C 8
ATOM 12443 O O . ASN A 1 37 ? -8.310 -3.907 11.682 1.00 0.00 155 ASN A O 8
ATOM 12454 N N . ARG A 1 38 ? -9.885 -3.957 10.112 1.00 0.00 156 ARG A N 8
ATOM 12455 C CA . ARG A 1 38 ? -9.545 -5.314 9.683 1.00 0.00 156 ARG A CA 8
ATOM 12456 C C . ARG A 1 38 ? -8.193 -5.378 8.964 1.00 0.00 156 ARG A C 8
ATOM 12457 O O . ARG A 1 38 ? -7.545 -6.425 8.989 1.00 0.00 156 ARG A O 8
ATOM 12478 N N . TYR A 1 39 ? -7.755 -4.285 8.335 1.00 0.00 157 TYR A N 8
ATOM 12479 C CA . TYR A 1 39 ? -6.464 -4.164 7.676 1.00 0.00 157 TYR A CA 8
ATOM 12480 C C . TYR A 1 39 ? -5.608 -3.199 8.494 1.00 0.00 157 TYR A C 8
ATOM 12481 O O . TYR A 1 39 ? -6.122 -2.157 8.911 1.00 0.00 157 TYR A O 8
ATOM 12499 N N . PRO A 1 40 ? -4.323 -3.507 8.733 1.00 0.00 158 PRO A N 8
ATOM 12500 C CA . PRO A 1 40 ? -3.396 -2.614 9.410 1.00 0.00 158 PRO A CA 8
ATOM 12501 C C . PRO A 1 40 ? -3.098 -1.391 8.539 1.00 0.00 158 PRO A C 8
ATOM 12502 O O . PRO A 1 40 ? -3.298 -1.398 7.322 1.00 0.00 158 PRO A O 8
ATOM 12513 N N . ASN A 1 41 ? -2.595 -0.345 9.183 1.00 0.00 159 ASN A N 8
ATOM 12514 C CA . ASN A 1 41 ? -1.997 0.822 8.550 1.00 0.00 159 ASN A CA 8
ATOM 12515 C C . ASN A 1 41 ? -0.498 0.541 8.475 1.00 0.00 159 ASN A C 8
ATOM 12516 O O . ASN A 1 41 ? 0.139 0.559 9.532 1.00 0.00 159 ASN A O 8
ATOM 12527 N N . GLN A 1 42 ? 0.042 0.212 7.294 1.00 0.00 160 GLN A N 8
ATOM 12528 C CA . GLN A 1 42 ? 1.452 0.347 6.901 1.00 0.00 160 GLN A CA 8
ATOM 12529 C C . GLN A 1 42 ? 1.608 -0.055 5.422 1.00 0.00 160 GLN A C 8
ATOM 12530 O O . GLN A 1 42 ? 0.701 -0.667 4.854 1.00 0.00 160 GLN A O 8
ATOM 12544 N N . VAL A 1 43 ? 2.765 0.233 4.813 1.00 0.00 161 VAL A N 8
ATOM 12545 C CA . VAL A 1 43 ? 3.207 -0.376 3.565 1.00 0.00 161 VAL A CA 8
ATOM 12546 C C . VAL A 1 43 ? 4.643 -0.934 3.719 1.00 0.00 161 VAL A C 8
ATOM 12547 O O . VAL A 1 43 ? 5.387 -0.506 4.613 1.00 0.00 161 VAL A O 8
ATOM 12560 N N . TYR A 1 44 ? 5.073 -1.833 2.827 1.00 0.00 162 TYR A N 8
ATOM 12561 C CA . TYR A 1 44 ? 6.448 -2.352 2.761 1.00 0.00 162 TYR A CA 8
ATOM 12562 C C . TYR A 1 44 ? 7.064 -1.917 1.434 1.00 0.00 162 TYR A C 8
ATOM 12563 O O . TYR A 1 44 ? 6.334 -1.649 0.483 1.00 0.00 162 TYR A O 8
ATOM 12581 N N . TYR A 1 45 ? 8.386 -1.935 1.313 1.00 0.00 163 TYR A N 8
ATOM 12582 C CA . TYR A 1 45 ? 9.098 -1.534 0.117 1.00 0.00 163 TYR A CA 8
ATOM 12583 C C . TYR A 1 45 ? 10.325 -2.412 -0.087 1.00 0.00 163 TYR A C 8
ATOM 12584 O O . TYR A 1 45 ? 11.041 -2.796 0.841 1.00 0.00 163 TYR A O 8
ATOM 12602 N N . LYS A 1 46 ? 10.569 -2.738 -1.353 1.00 0.00 164 LYS A N 8
ATOM 12603 C CA . LYS A 1 46 ? 11.772 -3.404 -1.801 1.00 0.00 164 LYS A CA 8
ATOM 12604 C C . LYS A 1 46 ? 12.953 -2.505 -1.481 1.00 0.00 164 LYS A C 8
ATOM 12605 O O . LYS A 1 46 ? 13.030 -1.380 -1.980 1.00 0.00 164 LYS A O 8
ATOM 12624 N N . GLU A 1 47 ? 13.880 -3.019 -0.679 1.00 0.00 165 GLU A N 8
ATOM 12625 C CA . GLU A 1 47 ? 15.244 -2.524 -0.624 1.00 0.00 165 GLU A CA 8
ATOM 12626 C C . GLU A 1 47 ? 15.835 -2.718 -2.020 1.00 0.00 165 GLU A C 8
ATOM 12627 O O . GLU A 1 47 ? 16.082 -3.855 -2.435 1.00 0.00 165 GLU A O 8
ATOM 12639 N N . TYR A 1 48 ? 15.944 -1.628 -2.782 1.00 0.00 166 TYR A N 8
ATOM 12640 C CA . TYR A 1 48 ? 16.517 -1.588 -4.119 1.00 0.00 166 TYR A CA 8
ATOM 12641 C C . TYR A 1 48 ? 18.023 -1.445 -3.958 1.00 0.00 166 TYR A C 8
ATOM 12642 O O . TYR A 1 48 ? 18.481 -0.460 -3.383 1.00 0.00 166 TYR A O 8
ATOM 12660 N N . ASN A 1 49 ? 18.800 -2.399 -4.464 1.00 0.00 167 ASN A N 8
ATOM 12661 C CA . ASN A 1 49 ? 20.257 -2.374 -4.316 1.00 0.00 167 ASN A CA 8
ATOM 12662 C C . ASN A 1 49 ? 20.867 -1.223 -5.111 1.00 0.00 167 ASN A C 8
ATOM 12663 O O . ASN A 1 49 ? 21.931 -0.728 -4.746 1.00 0.00 167 ASN A O 8
ATOM 12674 N N . ASP A 1 50 ? 20.201 -0.787 -6.184 1.00 0.00 168 ASP A N 8
ATOM 12675 C CA . ASP A 1 50 ? 20.665 0.341 -6.992 1.00 0.00 168 ASP A CA 8
ATOM 12676 C C . ASP A 1 50 ? 20.399 1.674 -6.287 1.00 0.00 168 ASP A C 8
ATOM 12677 O O . ASP A 1 50 ? 21.180 2.606 -6.456 1.00 0.00 168 ASP A O 8
ATOM 12686 N N . ARG A 1 51 ? 19.311 1.783 -5.506 1.00 0.00 169 ARG A N 8
ATOM 12687 C CA . ARG A 1 51 ? 18.677 3.037 -5.064 1.00 0.00 169 ARG A CA 8
ATOM 12688 C C . ARG A 1 51 ? 18.849 4.151 -6.105 1.00 0.00 169 ARG A C 8
ATOM 12689 O O . ARG A 1 51 ? 19.385 5.225 -5.829 1.00 0.00 169 ARG A O 8
ATOM 12710 N N . SER A 1 52 ? 18.393 3.884 -7.321 1.00 0.00 170 SER A N 8
ATOM 12711 C CA . SER A 1 52 ? 18.405 4.844 -8.408 1.00 0.00 170 SER A CA 8
ATOM 12712 C C . SER A 1 52 ? 17.016 4.788 -9.028 1.00 0.00 170 SER A C 8
ATOM 12713 O O . SER A 1 52 ? 16.884 4.669 -10.251 1.00 0.00 170 SER A O 8
ATOM 12721 N N . VAL A 1 53 ? 15.978 4.798 -8.192 1.00 0.00 171 VAL A N 8
ATOM 12722 C CA . VAL A 1 53 ? 14.622 4.478 -8.592 1.00 0.00 171 VAL A CA 8
ATOM 12723 C C . VAL A 1 53 ? 13.828 5.785 -8.572 1.00 0.00 171 VAL A C 8
ATOM 12724 O O . VAL A 1 53 ? 13.999 6.586 -7.651 1.00 0.00 171 VAL A O 8
ATOM 12737 N N . PRO A 1 54 ? 12.968 6.036 -9.567 1.00 0.00 172 PRO A N 8
ATOM 12738 C CA . PRO A 1 54 ? 12.166 7.233 -9.576 1.00 0.00 172 PRO A CA 8
ATOM 12739 C C . PRO A 1 54 ? 11.040 7.092 -8.556 1.00 0.00 172 PRO A C 8
ATOM 12740 O O . PRO A 1 54 ? 10.588 5.987 -8.225 1.00 0.00 172 PRO A O 8
ATOM 12751 N N . GLU A 1 55 ? 10.514 8.250 -8.176 1.00 0.00 173 GLU A N 8
ATOM 12752 C CA . GLU A 1 55 ? 9.337 8.450 -7.348 1.00 0.00 173 GLU A CA 8
ATOM 12753 C C . GLU A 1 55 ? 8.178 7.526 -7.730 1.00 0.00 173 GLU A C 8
ATOM 12754 O O . GLU A 1 55 ? 7.445 7.066 -6.852 1.00 0.00 173 GLU A O 8
ATOM 12766 N N . GLY A 1 56 ? 8.006 7.242 -9.026 1.00 0.00 174 GLY A N 8
ATOM 12767 C CA . GLY A 1 56 ? 6.852 6.509 -9.506 1.00 0.00 174 GLY A CA 8
ATOM 12768 C C . GLY A 1 56 ? 7.061 5.034 -9.242 1.00 0.00 174 GLY A C 8
ATOM 12769 O O . GLY A 1 56 ? 6.300 4.428 -8.494 1.00 0.00 174 GLY A O 8
ATOM 12773 N N . ARG A 1 57 ? 8.099 4.442 -9.842 1.00 0.00 175 ARG A N 8
ATOM 12774 C CA . ARG A 1 57 ? 8.331 3.006 -9.725 1.00 0.00 175 ARG A CA 8
ATOM 12775 C C . ARG A 1 57 ? 8.544 2.566 -8.278 1.00 0.00 175 ARG A C 8
ATOM 12776 O O . ARG A 1 57 ? 8.156 1.442 -7.974 1.00 0.00 175 ARG A O 8
ATOM 12797 N N . PHE A 1 58 ? 9.081 3.416 -7.390 1.00 0.00 176 PHE A N 8
ATOM 12798 C CA . PHE A 1 58 ? 9.175 3.072 -5.972 1.00 0.00 176 PHE A CA 8
ATOM 12799 C C . PHE A 1 58 ? 7.785 2.709 -5.460 1.00 0.00 176 PHE A C 8
ATOM 12800 O O . PHE A 1 58 ? 7.552 1.569 -5.055 1.00 0.00 176 PHE A O 8
ATOM 12817 N N . VAL A 1 59 ? 6.860 3.672 -5.489 1.00 0.00 177 VAL A N 8
ATOM 12818 C CA . VAL A 1 59 ? 5.515 3.483 -4.972 1.00 0.00 177 VAL A CA 8
ATOM 12819 C C . VAL A 1 59 ? 4.818 2.385 -5.780 1.00 0.00 177 VAL A C 8
ATOM 12820 O O . VAL A 1 59 ? 4.172 1.517 -5.203 1.00 0.00 177 VAL A O 8
ATOM 12833 N N . ARG A 1 60 ? 4.979 2.358 -7.104 1.00 0.00 178 ARG A N 8
ATOM 12834 C CA . ARG A 1 60 ? 4.298 1.403 -7.975 1.00 0.00 178 ARG A CA 8
ATOM 12835 C C . ARG A 1 60 ? 4.682 -0.045 -7.647 1.00 0.00 178 ARG A C 8
ATOM 12836 O O . ARG A 1 60 ? 3.843 -0.935 -7.765 1.00 0.00 178 ARG A O 8
ATOM 12857 N N . ASP A 1 61 ? 5.917 -0.320 -7.238 1.00 0.00 179 ASP A N 8
ATOM 12858 C CA . ASP A 1 61 ? 6.322 -1.652 -6.780 1.00 0.00 179 ASP A CA 8
ATOM 12859 C C . ASP A 1 61 ? 5.889 -1.874 -5.334 1.00 0.00 179 ASP A C 8
ATOM 12860 O O . ASP A 1 61 ? 5.361 -2.936 -5.025 1.00 0.00 179 ASP A O 8
ATOM 12869 N N . CYS A 1 62 ? 6.050 -0.875 -4.457 1.00 0.00 180 CYS A N 8
ATOM 12870 C CA . CYS A 1 62 ? 5.635 -0.955 -3.058 1.00 0.00 180 CYS A CA 8
ATOM 12871 C C . CYS A 1 62 ? 4.165 -1.337 -2.960 1.00 0.00 180 CYS A C 8
ATOM 12872 O O . CYS A 1 62 ? 3.797 -2.185 -2.143 1.00 0.00 180 CYS A O 8
ATOM 12879 N N . VAL A 1 63 ? 3.307 -0.726 -3.786 1.00 0.00 181 VAL A N 8
ATOM 12880 C CA . VAL A 1 63 ? 1.888 -0.972 -3.676 1.00 0.00 181 VAL A CA 8
ATOM 12881 C C . VAL A 1 63 ? 1.613 -2.441 -3.953 1.00 0.00 181 VAL A C 8
ATOM 12882 O O . VAL A 1 63 ? 0.945 -3.076 -3.147 1.00 0.00 181 VAL A O 8
ATOM 12895 N N . ASN A 1 64 ? 2.199 -2.968 -5.033 1.00 0.00 182 ASN A N 8
ATOM 12896 C CA . ASN A 1 64 ? 2.189 -4.371 -5.436 1.00 0.00 182 ASN A CA 8
ATOM 12897 C C . ASN A 1 64 ? 2.692 -5.253 -4.297 1.00 0.00 182 ASN A C 8
ATOM 12898 O O . ASN A 1 64 ? 1.989 -6.177 -3.901 1.00 0.00 182 ASN A O 8
ATOM 12909 N N . ILE A 1 65 ? 3.860 -4.954 -3.731 1.00 0.00 183 ILE A N 8
ATOM 12910 C CA . ILE A 1 65 ? 4.430 -5.691 -2.611 1.00 0.00 183 ILE A CA 8
ATOM 12911 C C . ILE A 1 65 ? 3.436 -5.755 -1.446 1.00 0.00 183 ILE A C 8
ATOM 12912 O O . ILE A 1 65 ? 3.248 -6.820 -0.863 1.00 0.00 183 ILE A O 8
ATOM 12928 N N . THR A 1 66 ? 2.776 -4.646 -1.116 1.00 0.00 184 THR A N 8
ATOM 12929 C CA . THR A 1 66 ? 1.917 -4.569 0.049 1.00 0.00 184 THR A CA 8
ATOM 12930 C C . THR A 1 66 ? 0.588 -5.275 -0.235 1.00 0.00 184 THR A C 8
ATOM 12931 O O . THR A 1 66 ? 0.153 -6.033 0.621 1.00 0.00 184 THR A O 8
ATOM 12942 N N . VAL A 1 67 ? -0.026 -5.147 -1.421 1.00 0.00 185 VAL A N 8
ATOM 12943 C CA . VAL A 1 67 ? -1.219 -5.937 -1.762 1.00 0.00 185 VAL A CA 8
ATOM 12944 C C . VAL A 1 67 ? -0.900 -7.435 -1.819 1.00 0.00 185 VAL A C 8
ATOM 12945 O O . VAL A 1 67 ? -1.761 -8.251 -1.504 1.00 0.00 185 VAL A O 8
ATOM 12958 N N . THR A 1 68 ? 0.339 -7.786 -2.156 1.00 0.00 186 THR A N 8
ATOM 12959 C CA . THR A 1 68 ? 0.812 -9.168 -2.149 1.00 0.00 186 THR A CA 8
ATOM 12960 C C . THR A 1 68 ? 1.015 -9.654 -0.706 1.00 0.00 186 THR A C 8
ATOM 12961 O O . THR A 1 68 ? 0.667 -10.791 -0.394 1.00 0.00 186 THR A O 8
ATOM 12972 N N . GLU A 1 69 ? 1.557 -8.831 0.198 1.00 0.00 187 GLU A N 8
ATOM 12973 C CA . GLU A 1 69 ? 1.740 -9.214 1.596 1.00 0.00 187 GLU A CA 8
ATOM 12974 C C . GLU A 1 69 ? 0.408 -9.322 2.318 1.00 0.00 187 GLU A C 8
ATOM 12975 O O . GLU A 1 69 ? 0.167 -10.267 3.076 1.00 0.00 187 GLU A O 8
ATOM 12987 N N . TYR A 1 70 ? -0.447 -8.336 2.086 1.00 0.00 188 TYR A N 8
ATOM 12988 C CA . TYR A 1 70 ? -1.778 -8.234 2.639 1.00 0.00 188 TYR A CA 8
ATOM 12989 C C . TYR A 1 70 ? -2.749 -9.174 1.918 1.00 0.00 188 TYR A C 8
ATOM 12990 O O . TYR A 1 70 ? -3.852 -9.368 2.436 1.00 0.00 188 TYR A O 8
ATOM 13008 N N . LYS A 1 71 ? -2.314 -9.838 0.835 1.00 0.00 189 LYS A N 8
ATOM 13009 C CA . LYS A 1 71 ? -2.998 -10.932 0.157 1.00 0.00 189 LYS A CA 8
ATOM 13010 C C . LYS A 1 71 ? -4.387 -10.472 -0.284 1.00 0.00 189 LYS A C 8
ATOM 13011 O O . LYS A 1 71 ? -5.406 -10.926 0.250 1.00 0.00 189 LYS A O 8
ATOM 13030 N N . ILE A 1 72 ? -4.408 -9.535 -1.234 1.00 0.00 190 ILE A N 8
ATOM 13031 C CA . ILE A 1 72 ? -5.560 -8.819 -1.763 1.00 0.00 190 ILE A CA 8
ATOM 13032 C C . ILE A 1 72 ? -5.440 -8.823 -3.292 1.00 0.00 190 ILE A C 8
ATOM 13033 O O . ILE A 1 72 ? -4.375 -9.118 -3.825 1.00 0.00 190 ILE A O 8
ATOM 13049 N N . ASP A 1 73 ? -6.514 -8.388 -3.962 1.00 0.00 191 ASP A N 8
ATOM 13050 C CA . ASP A 1 73 ? -6.694 -8.009 -5.380 1.00 0.00 191 ASP A CA 8
ATOM 13051 C C . ASP A 1 73 ? -7.415 -9.150 -6.096 1.00 0.00 191 ASP A C 8
ATOM 13052 O O . ASP A 1 73 ? -6.967 -10.291 -5.979 1.00 0.00 191 ASP A O 8
ATOM 13061 N N . PRO A 1 74 ? -8.511 -8.936 -6.848 1.00 0.00 192 PRO A N 8
ATOM 13062 C CA . PRO A 1 74 ? -9.160 -10.043 -7.530 1.00 0.00 192 PRO A CA 8
ATOM 13063 C C . PRO A 1 74 ? -8.289 -10.639 -8.651 1.00 0.00 192 PRO A C 8
ATOM 13064 O O . PRO A 1 74 ? -8.608 -11.731 -9.118 1.00 0.00 192 PRO A O 8
ATOM 13075 N N . ASN A 1 75 ? -7.180 -10.007 -9.056 1.00 0.00 193 ASN A N 8
ATOM 13076 C CA . ASN A 1 75 ? -6.219 -10.596 -9.990 1.00 0.00 193 ASN A CA 8
ATOM 13077 C C . ASN A 1 75 ? -5.190 -11.479 -9.297 1.00 0.00 193 ASN A C 8
ATOM 13078 O O . ASN A 1 75 ? -4.426 -12.163 -9.981 1.00 0.00 193 ASN A O 8
ATOM 13089 N N . GLU A 1 76 ? -5.161 -11.498 -7.970 1.00 0.00 194 GLU A N 8
ATOM 13090 C CA . GLU A 1 76 ? -4.334 -12.399 -7.186 1.00 0.00 194 GLU A CA 8
ATOM 13091 C C . GLU A 1 76 ? -5.258 -13.435 -6.555 1.00 0.00 194 GLU A C 8
ATOM 13092 O O . GLU A 1 76 ? -5.153 -14.629 -6.837 1.00 0.00 194 GLU A O 8
ATOM 13104 N N . ASN A 1 77 ? -6.224 -12.973 -5.761 1.00 0.00 195 ASN A N 8
ATOM 13105 C CA . ASN A 1 77 ? -7.010 -13.869 -4.915 1.00 0.00 195 ASN A CA 8
ATOM 13106 C C . ASN A 1 77 ? -8.141 -14.528 -5.701 1.00 0.00 195 ASN A C 8
ATOM 13107 O O . ASN A 1 77 ? -8.589 -15.623 -5.366 1.00 0.00 195 ASN A O 8
ATOM 13118 N N . GLN A 1 78 ? -8.609 -13.853 -6.758 1.00 0.00 196 GLN A N 8
ATOM 13119 C CA . GLN A 1 78 ? -9.770 -14.253 -7.545 1.00 0.00 196 GLN A CA 8
ATOM 13120 C C . GLN A 1 78 ? -11.001 -14.445 -6.648 1.00 0.00 196 GLN A C 8
ATOM 13121 O O . GLN A 1 78 ? -11.786 -15.368 -6.855 1.00 0.00 196 GLN A O 8
ATOM 13135 N N . ASN A 1 79 ? -11.172 -13.594 -5.623 1.00 0.00 197 ASN A N 8
ATOM 13136 C CA . ASN A 1 79 ? -12.373 -13.652 -4.784 1.00 0.00 197 ASN A CA 8
ATOM 13137 C C . ASN A 1 79 ? -12.768 -12.342 -4.099 1.00 0.00 197 ASN A C 8
ATOM 13138 O O . ASN A 1 79 ? -13.889 -12.258 -3.595 1.00 0.00 197 ASN A O 8
ATOM 13149 N N . VAL A 1 80 ? -11.906 -11.323 -4.075 1.00 0.00 198 VAL A N 8
ATOM 13150 C CA . VAL A 1 80 ? -12.115 -10.082 -3.334 1.00 0.00 198 VAL A CA 8
ATOM 13151 C C . VAL A 1 80 ? -13.031 -9.160 -4.144 1.00 0.00 198 VAL A C 8
ATOM 13152 O O . VAL A 1 80 ? -13.153 -9.316 -5.364 1.00 0.00 198 VAL A O 8
ATOM 13165 N N . THR A 1 81 ? -13.689 -8.213 -3.485 1.00 0.00 199 THR A N 8
ATOM 13166 C CA . THR A 1 81 ? -14.591 -7.268 -4.144 1.00 0.00 199 THR A CA 8
ATOM 13167 C C . THR A 1 81 ? -13.831 -6.092 -4.774 1.00 0.00 199 THR A C 8
ATOM 13168 O O . THR A 1 81 ? -12.710 -5.755 -4.378 1.00 0.00 199 THR A O 8
ATOM 13179 N N . GLN A 1 82 ? -14.457 -5.425 -5.748 1.00 0.00 200 GLN A N 8
ATOM 13180 C CA . GLN A 1 82 ? -13.846 -4.291 -6.423 1.00 0.00 200 GLN A CA 8
ATOM 13181 C C . GLN A 1 82 ? -13.687 -3.072 -5.508 1.00 0.00 200 GLN A C 8
ATOM 13182 O O . GLN A 1 82 ? -12.789 -2.270 -5.776 1.00 0.00 200 GLN A O 8
ATOM 13196 N N . VAL A 1 83 ? -14.480 -2.927 -4.436 1.00 0.00 201 VAL A N 8
ATOM 13197 C CA . VAL A 1 83 ? -14.245 -1.833 -3.482 1.00 0.00 201 VAL A CA 8
ATOM 13198 C C . VAL A 1 83 ? -12.943 -2.089 -2.719 1.00 0.00 201 VAL A C 8
ATOM 13199 O O . VAL A 1 83 ? -12.124 -1.181 -2.609 1.00 0.00 201 VAL A O 8
ATOM 13212 N N . GLU A 1 84 ? -12.732 -3.321 -2.247 1.00 0.00 202 GLU A N 8
ATOM 13213 C CA . GLU A 1 84 ? -11.588 -3.722 -1.439 1.00 0.00 202 GLU A CA 8
ATOM 13214 C C . GLU A 1 84 ? -10.294 -3.436 -2.194 1.00 0.00 202 GLU A C 8
ATOM 13215 O O . GLU A 1 84 ? -9.402 -2.787 -1.649 1.00 0.00 202 GLU A O 8
ATOM 13227 N N . VAL A 1 85 ? -10.200 -3.856 -3.462 1.00 0.00 203 VAL A N 8
ATOM 13228 C CA . VAL A 1 85 ? -8.986 -3.616 -4.231 1.00 0.00 203 VAL A CA 8
ATOM 13229 C C . VAL A 1 85 ? -8.778 -2.119 -4.424 1.00 0.00 203 VAL A C 8
ATOM 13230 O O . VAL A 1 85 ? -7.663 -1.646 -4.269 1.00 0.00 203 VAL A O 8
ATOM 13243 N N . ARG A 1 86 ? -9.829 -1.363 -4.752 1.00 0.00 204 ARG A N 8
ATOM 13244 C CA . ARG A 1 86 ? -9.688 0.075 -4.993 1.00 0.00 204 ARG A CA 8
ATOM 13245 C C . ARG A 1 86 ? -9.140 0.763 -3.756 1.00 0.00 204 ARG A C 8
ATOM 13246 O O . ARG A 1 86 ? -8.171 1.512 -3.859 1.00 0.00 204 ARG A O 8
ATOM 13267 N N . VAL A 1 87 ? -9.759 0.512 -2.605 1.00 0.00 205 VAL A N 8
ATOM 13268 C CA . VAL A 1 87 ? -9.358 1.102 -1.345 1.00 0.00 205 VAL A CA 8
ATOM 13269 C C . VAL A 1 87 ? -7.927 0.697 -1.071 1.00 0.00 205 VAL A C 8
ATOM 13270 O O . VAL A 1 87 ? -7.063 1.570 -1.041 1.00 0.00 205 VAL A O 8
ATOM 13283 N N . MET A 1 88 ? -7.644 -0.599 -0.952 1.00 0.00 206 MET A N 8
ATOM 13284 C CA . MET A 1 88 ? -6.309 -1.059 -0.610 1.00 0.00 206 MET A CA 8
ATOM 13285 C C . MET A 1 88 ? -5.290 -0.799 -1.736 1.00 0.00 206 MET A C 8
ATOM 13286 O O . MET A 1 88 ? -4.122 -1.111 -1.572 1.00 0.00 206 MET A O 8
ATOM 13300 N N . LYS A 1 89 ? -5.664 -0.199 -2.870 1.00 0.00 207 LYS A N 8
ATOM 13301 C CA . LYS A 1 89 ? -4.716 0.306 -3.860 1.00 0.00 207 LYS A CA 8
ATOM 13302 C C . LYS A 1 89 ? -4.477 1.782 -3.626 1.00 0.00 207 LYS A C 8
ATOM 13303 O O . LYS A 1 89 ? -3.325 2.168 -3.430 1.00 0.00 207 LYS A O 8
ATOM 13322 N N . GLN A 1 90 ? -5.522 2.607 -3.701 1.00 0.00 208 GLN A N 8
ATOM 13323 C CA . GLN A 1 90 ? -5.408 4.054 -3.600 1.00 0.00 208 GLN A CA 8
ATOM 13324 C C . GLN A 1 90 ? -4.800 4.426 -2.256 1.00 0.00 208 GLN A C 8
ATOM 13325 O O . GLN A 1 90 ? -3.898 5.261 -2.200 1.00 0.00 208 GLN A O 8
ATOM 13339 N N . VAL A 1 91 ? -5.272 3.786 -1.184 1.00 0.00 209 VAL A N 8
ATOM 13340 C CA . VAL A 1 91 ? -4.743 3.987 0.145 1.00 0.00 209 VAL A CA 8
ATOM 13341 C C . VAL A 1 91 ? -3.262 3.618 0.136 1.00 0.00 209 VAL A C 8
ATOM 13342 O O . VAL A 1 91 ? -2.471 4.429 0.583 1.00 0.00 209 VAL A O 8
ATOM 13355 N N . ILE A 1 92 ? -2.862 2.457 -0.401 1.00 0.00 210 ILE A N 8
ATOM 13356 C CA . ILE A 1 92 ? -1.472 2.021 -0.360 1.00 0.00 210 ILE A CA 8
ATOM 13357 C C . ILE A 1 92 ? -0.614 2.942 -1.235 1.00 0.00 210 ILE A C 8
ATOM 13358 O O . ILE A 1 92 ? 0.554 3.120 -0.932 1.00 0.00 210 ILE A O 8
ATOM 13374 N N . GLN A 1 93 ? -1.157 3.596 -2.264 1.00 0.00 211 GLN A N 8
ATOM 13375 C CA . GLN A 1 93 ? -0.430 4.619 -3.008 1.00 0.00 211 GLN A CA 8
ATOM 13376 C C . GLN A 1 93 ? -0.173 5.820 -2.083 1.00 0.00 211 GLN A C 8
ATOM 13377 O O . GLN A 1 93 ? 0.964 6.264 -1.974 1.00 0.00 211 GLN A O 8
ATOM 13391 N N . GLU A 1 94 ? -1.195 6.319 -1.383 1.00 0.00 212 GLU A N 8
ATOM 13392 C CA . GLU A 1 94 ? -1.106 7.438 -0.437 1.00 0.00 212 GLU A CA 8
ATOM 13393 C C . GLU A 1 94 ? -0.154 7.116 0.719 1.00 0.00 212 GLU A C 8
ATOM 13394 O O . GLU A 1 94 ? 0.902 7.729 0.862 1.00 0.00 212 GLU A O 8
ATOM 13406 N N . MET A 1 95 ? -0.500 6.095 1.499 1.00 0.00 213 MET A N 8
ATOM 13407 C CA . MET A 1 95 ? 0.244 5.618 2.646 1.00 0.00 213 MET A CA 8
ATOM 13408 C C . MET A 1 95 ? 1.599 5.029 2.246 1.00 0.00 213 MET A C 8
ATOM 13409 O O . MET A 1 95 ? 2.407 4.775 3.140 1.00 0.00 213 MET A O 8
ATOM 13423 N N . CYS A 1 96 ? 1.881 4.852 0.943 1.00 0.00 214 CYS A N 8
ATOM 13424 C CA . CYS A 1 96 ? 3.237 4.654 0.479 1.00 0.00 214 CYS A CA 8
ATOM 13425 C C . CYS A 1 96 ? 3.901 5.992 0.296 1.00 0.00 214 CYS A C 8
ATOM 13426 O O . CYS A 1 96 ? 4.988 6.164 0.808 1.00 0.00 214 CYS A O 8
ATOM 13433 N N . MET A 1 97 ? 3.320 6.910 -0.470 1.00 0.00 215 MET A N 8
ATOM 13434 C CA . MET A 1 97 ? 3.972 8.147 -0.868 1.00 0.00 215 MET A CA 8
ATOM 13435 C C . MET A 1 97 ? 4.545 8.912 0.321 1.00 0.00 215 MET A C 8
ATOM 13436 O O . MET A 1 97 ? 5.640 9.462 0.207 1.00 0.00 215 MET A O 8
ATOM 13450 N N . GLN A 1 98 ? 3.850 8.919 1.455 1.00 0.00 216 GLN A N 8
ATOM 13451 C CA . GLN A 1 98 ? 4.333 9.530 2.670 1.00 0.00 216 GLN A CA 8
ATOM 13452 C C . GLN A 1 98 ? 5.517 8.747 3.276 1.00 0.00 216 GLN A C 8
ATOM 13453 O O . GLN A 1 98 ? 6.472 9.354 3.757 1.00 0.00 216 GLN A O 8
ATOM 13467 N N . GLN A 1 99 ? 5.497 7.411 3.220 1.00 0.00 217 GLN A N 8
ATOM 13468 C CA . GLN A 1 99 ? 6.572 6.523 3.667 1.00 0.00 217 GLN A CA 8
ATOM 13469 C C . GLN A 1 99 ? 7.808 6.596 2.758 1.00 0.00 217 GLN A C 8
ATOM 13470 O O . GLN A 1 99 ? 8.934 6.669 3.245 1.00 0.00 217 GLN A O 8
ATOM 13484 N N . TYR A 1 100 ? 7.589 6.575 1.443 1.00 0.00 218 TYR A N 8
ATOM 13485 C CA . TYR A 1 100 ? 8.576 6.568 0.364 1.00 0.00 218 TYR A CA 8
ATOM 13486 C C . TYR A 1 100 ? 9.577 7.699 0.535 1.00 0.00 218 TYR A C 8
ATOM 13487 O O . TYR A 1 100 ? 10.751 7.520 0.217 1.00 0.00 218 TYR A O 8
ATOM 13505 N N . GLN A 1 101 ? 9.127 8.835 1.072 1.00 0.00 219 GLN A N 8
ATOM 13506 C CA . GLN A 1 101 ? 9.968 9.966 1.401 1.00 0.00 219 GLN A CA 8
ATOM 13507 C C . GLN A 1 101 ? 11.230 9.517 2.146 1.00 0.00 219 GLN A C 8
ATOM 13508 O O . GLN A 1 101 ? 12.312 9.961 1.779 1.00 0.00 219 GLN A O 8
ATOM 13522 N N . GLN A 1 102 ? 11.147 8.553 3.078 1.00 0.00 220 GLN A N 8
ATOM 13523 C CA . GLN A 1 102 ? 12.261 8.063 3.878 1.00 0.00 220 GLN A CA 8
ATOM 13524 C C . GLN A 1 102 ? 13.417 7.621 2.997 1.00 0.00 220 GLN A C 8
ATOM 13525 O O . GLN A 1 102 ? 14.560 7.718 3.430 1.00 0.00 220 GLN A O 8
ATOM 13539 N N . TYR A 1 103 ? 13.144 7.144 1.779 1.00 0.00 221 TYR A N 8
ATOM 13540 C CA . TYR A 1 103 ? 14.201 6.725 0.887 1.00 0.00 221 TYR A CA 8
ATOM 13541 C C . TYR A 1 103 ? 15.011 7.936 0.438 1.00 0.00 221 TYR A C 8
ATOM 13542 O O . TYR A 1 103 ? 16.232 7.929 0.545 1.00 0.00 221 TYR A O 8
ATOM 13560 N N . GLN A 1 104 ? 14.330 8.972 -0.040 1.00 0.00 222 GLN A N 8
ATOM 13561 C CA . GLN A 1 104 ? 14.943 10.186 -0.576 1.00 0.00 222 GLN A CA 8
ATOM 13562 C C . GLN A 1 104 ? 15.633 10.997 0.526 1.00 0.00 222 GLN A C 8
ATOM 13563 O O . GLN A 1 104 ? 16.464 11.861 0.251 1.00 0.00 222 GLN A O 8
ATOM 13577 N N . LEU A 1 105 ? 15.270 10.732 1.780 1.00 0.00 223 LEU A N 8
ATOM 13578 C CA . LEU A 1 105 ? 15.949 11.229 2.958 1.00 0.00 223 LEU A CA 8
ATOM 13579 C C . LEU A 1 105 ? 17.212 10.394 3.172 1.00 0.00 223 LEU A C 8
ATOM 13580 O O . LEU A 1 105 ? 18.323 10.922 3.182 1.00 0.00 223 LEU A O 8
ATOM 13596 N N . ALA A 1 106 ? 17.046 9.083 3.341 1.00 0.00 224 ALA A N 8
ATOM 13597 C CA . ALA A 1 106 ? 18.084 8.135 3.732 1.00 0.00 224 ALA A CA 8
ATOM 13598 C C . ALA A 1 106 ? 19.157 7.870 2.662 1.00 0.00 224 ALA A C 8
ATOM 13599 O O . ALA A 1 106 ? 20.206 7.314 3.006 1.00 0.00 224 ALA A O 8
ATOM 13606 N N . SER A 1 107 ? 18.909 8.175 1.384 1.00 0.00 225 SER A N 8
ATOM 13607 C CA . SER A 1 107 ? 19.812 8.011 0.240 1.00 0.00 225 SER A CA 8
ATOM 13608 C C . SER A 1 107 ? 19.246 8.818 -0.930 1.00 0.00 225 SER A C 8
ATOM 13609 O O . SER A 1 107 ? 19.176 8.319 -2.076 1.00 0.00 225 SER A O 8
ATOM 13617 N N . GLY A 1 1 ? 0.609 -6.277 22.366 1.00 0.00 119 GLY A N 9
ATOM 13618 C CA . GLY A 1 1 ? 0.916 -7.343 21.414 1.00 0.00 119 GLY A CA 9
ATOM 13619 C C . GLY A 1 1 ? 1.593 -6.755 20.206 1.00 0.00 119 GLY A C 9
ATOM 13620 O O . GLY A 1 1 ? 2.327 -5.778 20.327 1.00 0.00 119 GLY A O 9
ATOM 13624 N N . SER A 1 2 ? 1.342 -7.334 19.036 1.00 0.00 120 SER A N 9
ATOM 13625 C CA . SER A 1 2 ? 1.951 -6.916 17.788 1.00 0.00 120 SER A CA 9
ATOM 13626 C C . SER A 1 2 ? 0.940 -7.086 16.652 1.00 0.00 120 SER A C 9
ATOM 13627 O O . SER A 1 2 ? -0.225 -7.432 16.879 1.00 0.00 120 SER A O 9
ATOM 13635 N N . VAL A 1 3 ? 1.377 -6.848 15.420 1.00 0.00 121 VAL A N 9
ATOM 13636 C CA . VAL A 1 3 ? 0.651 -7.104 14.191 1.00 0.00 121 VAL A CA 9
ATOM 13637 C C . VAL A 1 3 ? 1.610 -7.906 13.315 1.00 0.00 121 VAL A C 9
ATOM 13638 O O . VAL A 1 3 ? 2.589 -7.351 12.810 1.00 0.00 121 VAL A O 9
ATOM 13651 N N . VAL A 1 4 ? 1.375 -9.210 13.178 1.00 0.00 122 VAL A N 9
ATOM 13652 C CA . VAL A 1 4 ? 2.052 -10.026 12.181 1.00 0.00 122 VAL A CA 9
ATOM 13653 C C . VAL A 1 4 ? 1.279 -9.844 10.871 1.00 0.00 122 VAL A C 9
ATOM 13654 O O . VAL A 1 4 ? 0.077 -9.538 10.869 1.00 0.00 122 VAL A O 9
ATOM 13667 N N . GLY A 1 5 ? 1.969 -10.021 9.753 1.00 0.00 123 GLY A N 9
ATOM 13668 C CA . GLY A 1 5 ? 1.466 -9.849 8.409 1.00 0.00 123 GLY A CA 9
ATOM 13669 C C . GLY A 1 5 ? 2.625 -9.400 7.550 1.00 0.00 123 GLY A C 9
ATOM 13670 O O . GLY A 1 5 ? 3.376 -8.511 7.972 1.00 0.00 123 GLY A O 9
ATOM 13674 N N . GLY A 1 6 ? 2.766 -10.009 6.376 1.00 0.00 124 GLY A N 9
ATOM 13675 C CA . GLY A 1 6 ? 3.902 -9.783 5.497 1.00 0.00 124 GLY A CA 9
ATOM 13676 C C . GLY A 1 6 ? 5.195 -9.989 6.277 1.00 0.00 124 GLY A C 9
ATOM 13677 O O . GLY A 1 6 ? 5.231 -10.861 7.154 1.00 0.00 124 GLY A O 9
ATOM 13681 N N . LEU A 1 7 ? 6.220 -9.197 5.959 1.00 0.00 125 LEU A N 9
ATOM 13682 C CA . LEU A 1 7 ? 7.583 -9.224 6.477 1.00 0.00 125 LEU A CA 9
ATOM 13683 C C . LEU A 1 7 ? 8.284 -10.479 5.986 1.00 0.00 125 LEU A C 9
ATOM 13684 O O . LEU A 1 7 ? 7.933 -11.612 6.335 1.00 0.00 125 LEU A O 9
ATOM 13700 N N . GLY A 1 8 ? 9.301 -10.279 5.161 1.00 0.00 126 GLY A N 9
ATOM 13701 C CA . GLY A 1 8 ? 10.035 -11.415 4.612 1.00 0.00 126 GLY A CA 9
ATOM 13702 C C . GLY A 1 8 ? 11.221 -11.016 3.764 1.00 0.00 126 GLY A C 9
ATOM 13703 O O . GLY A 1 8 ? 11.152 -11.071 2.541 1.00 0.00 126 GLY A O 9
ATOM 13707 N N . GLY A 1 9 ? 12.297 -10.570 4.410 1.00 0.00 127 GLY A N 9
ATOM 13708 C CA . GLY A 1 9 ? 13.497 -10.095 3.725 1.00 0.00 127 GLY A CA 9
ATOM 13709 C C . GLY A 1 9 ? 13.305 -8.707 3.104 1.00 0.00 127 GLY A C 9
ATOM 13710 O O . GLY A 1 9 ? 14.277 -8.094 2.658 1.00 0.00 127 GLY A O 9
ATOM 13714 N N . TYR A 1 10 ? 12.084 -8.178 3.123 1.00 0.00 128 TYR A N 9
ATOM 13715 C CA . TYR A 1 10 ? 11.755 -6.798 2.821 1.00 0.00 128 TYR A CA 9
ATOM 13716 C C . TYR A 1 10 ? 12.091 -5.966 4.048 1.00 0.00 128 TYR A C 9
ATOM 13717 O O . TYR A 1 10 ? 12.082 -6.463 5.185 1.00 0.00 128 TYR A O 9
ATOM 13735 N N . ALA A 1 11 ? 12.318 -4.683 3.814 1.00 0.00 129 ALA A N 9
ATOM 13736 C CA . ALA A 1 11 ? 12.360 -3.666 4.837 1.00 0.00 129 ALA A CA 9
ATOM 13737 C C . ALA A 1 11 ? 10.964 -3.050 4.863 1.00 0.00 129 ALA A C 9
ATOM 13738 O O . ALA A 1 11 ? 10.447 -2.674 3.819 1.00 0.00 129 ALA A O 9
ATOM 13745 N N . LEU A 1 12 ? 10.307 -2.993 6.019 1.00 0.00 130 LEU A N 9
ATOM 13746 C CA . LEU A 1 12 ? 9.036 -2.308 6.175 1.00 0.00 130 LEU A CA 9
ATOM 13747 C C . LEU A 1 12 ? 9.225 -0.993 6.909 1.00 0.00 130 LEU A C 9
ATOM 13748 O O . LEU A 1 12 ? 10.112 -0.859 7.759 1.00 0.00 130 LEU A O 9
ATOM 13764 N N . GLY A 1 13 ? 8.388 -0.017 6.576 1.00 0.00 131 GLY A N 9
ATOM 13765 C CA . GLY A 1 13 ? 8.360 1.270 7.238 1.00 0.00 131 GLY A CA 9
ATOM 13766 C C . GLY A 1 13 ? 7.393 1.232 8.406 1.00 0.00 131 GLY A C 9
ATOM 13767 O O . GLY A 1 13 ? 6.896 0.175 8.802 1.00 0.00 131 GLY A O 9
ATOM 13771 N N . SER A 1 14 ? 7.137 2.394 8.985 1.00 0.00 132 SER A N 9
ATOM 13772 C CA . SER A 1 14 ? 6.168 2.562 10.039 1.00 0.00 132 SER A CA 9
ATOM 13773 C C . SER A 1 14 ? 4.742 2.550 9.481 1.00 0.00 132 SER A C 9
ATOM 13774 O O . SER A 1 14 ? 4.499 2.582 8.272 1.00 0.00 132 SER A O 9
ATOM 13782 N N . ALA A 1 15 ? 3.807 2.467 10.418 1.00 0.00 133 ALA A N 9
ATOM 13783 C CA . ALA A 1 15 ? 2.380 2.509 10.257 1.00 0.00 133 ALA A CA 9
ATOM 13784 C C . ALA A 1 15 ? 1.981 3.944 10.557 1.00 0.00 133 ALA A C 9
ATOM 13785 O O . ALA A 1 15 ? 2.283 4.465 11.632 1.00 0.00 133 ALA A O 9
ATOM 13792 N N . MET A 1 16 ? 1.330 4.567 9.592 1.00 0.00 134 MET A N 9
ATOM 13793 C CA . MET A 1 16 ? 0.908 5.967 9.626 1.00 0.00 134 MET A CA 9
ATOM 13794 C C . MET A 1 16 ? 0.061 6.284 10.869 1.00 0.00 134 MET A C 9
ATOM 13795 O O . MET A 1 16 ? 0.191 7.376 11.418 1.00 0.00 134 MET A O 9
ATOM 13809 N N . SER A 1 17 ? -0.782 5.328 11.282 1.00 0.00 135 SER A N 9
ATOM 13810 C CA . SER A 1 17 ? -1.681 5.217 12.434 1.00 0.00 135 SER A CA 9
ATOM 13811 C C . SER A 1 17 ? -3.071 4.885 11.888 1.00 0.00 135 SER A C 9
ATOM 13812 O O . SER A 1 17 ? -3.173 4.008 11.038 1.00 0.00 135 SER A O 9
ATOM 13820 N N . GLY A 1 18 ? -4.129 5.578 12.307 1.00 0.00 136 GLY A N 9
ATOM 13821 C CA . GLY A 1 18 ? -5.452 5.454 11.706 1.00 0.00 136 GLY A CA 9
ATOM 13822 C C . GLY A 1 18 ? -5.473 5.882 10.235 1.00 0.00 136 GLY A C 9
ATOM 13823 O O . GLY A 1 18 ? -6.396 5.496 9.513 1.00 0.00 136 GLY A O 9
ATOM 13827 N N . MET A 1 19 ? -4.454 6.632 9.780 1.00 0.00 137 MET A N 9
ATOM 13828 C CA . MET A 1 19 ? -4.296 7.128 8.410 1.00 0.00 137 MET A CA 9
ATOM 13829 C C . MET A 1 19 ? -5.534 7.935 7.976 1.00 0.00 137 MET A C 9
ATOM 13830 O O . MET A 1 19 ? -6.361 8.273 8.821 1.00 0.00 137 MET A O 9
ATOM 13844 N N . ARG A 1 20 ? -5.656 8.360 6.715 1.00 0.00 138 ARG A N 9
ATOM 13845 C CA . ARG A 1 20 ? -6.920 8.819 6.121 1.00 0.00 138 ARG A CA 9
ATOM 13846 C C . ARG A 1 20 ? -6.829 8.865 4.605 1.00 0.00 138 ARG A C 9
ATOM 13847 O O . ARG A 1 20 ? -5.788 9.255 4.076 1.00 0.00 138 ARG A O 9
ATOM 13868 N N . MET A 1 21 ? -7.958 8.661 3.925 1.00 0.00 139 MET A N 9
ATOM 13869 C CA . MET A 1 21 ? -8.108 8.914 2.498 1.00 0.00 139 MET A CA 9
ATOM 13870 C C . MET A 1 21 ? -9.373 9.711 2.216 1.00 0.00 139 MET A C 9
ATOM 13871 O O . MET A 1 21 ? -10.232 9.860 3.087 1.00 0.00 139 MET A O 9
ATOM 13885 N N . ASN A 1 22 ? -9.487 10.223 0.991 1.00 0.00 140 ASN A N 9
ATOM 13886 C CA . ASN A 1 22 ? -10.497 11.198 0.598 1.00 0.00 140 ASN A CA 9
ATOM 13887 C C . ASN A 1 22 ? -10.801 11.061 -0.906 1.00 0.00 140 ASN A C 9
ATOM 13888 O O . ASN A 1 22 ? -10.619 11.990 -1.697 1.00 0.00 140 ASN A O 9
ATOM 13899 N N . PHE A 1 23 ? -11.221 9.854 -1.288 1.00 0.00 141 PHE A N 9
ATOM 13900 C CA . PHE A 1 23 ? -11.453 9.412 -2.666 1.00 0.00 141 PHE A CA 9
ATOM 13901 C C . PHE A 1 23 ? -12.439 10.313 -3.429 1.00 0.00 141 PHE A C 9
ATOM 13902 O O . PHE A 1 23 ? -13.214 11.078 -2.839 1.00 0.00 141 PHE A O 9
ATOM 13919 N N . ASP A 1 24 ? -12.430 10.178 -4.757 1.00 0.00 142 ASP A N 9
ATOM 13920 C CA . ASP A 1 24 ? -13.198 10.980 -5.713 1.00 0.00 142 ASP A CA 9
ATOM 13921 C C . ASP A 1 24 ? -14.587 10.395 -5.989 1.00 0.00 142 ASP A C 9
ATOM 13922 O O . ASP A 1 24 ? -15.409 11.055 -6.625 1.00 0.00 142 ASP A O 9
ATOM 13931 N N . ARG A 1 25 ? -14.890 9.175 -5.523 1.00 0.00 143 ARG A N 9
ATOM 13932 C CA . ARG A 1 25 ? -16.238 8.592 -5.604 1.00 0.00 143 ARG A CA 9
ATOM 13933 C C . ARG A 1 25 ? -16.687 8.089 -4.227 1.00 0.00 143 ARG A C 9
ATOM 13934 O O . ARG A 1 25 ? -15.855 7.603 -3.459 1.00 0.00 143 ARG A O 9
ATOM 13955 N N . PRO A 1 26 ? -17.992 8.158 -3.907 1.00 0.00 144 PRO A N 9
ATOM 13956 C CA . PRO A 1 26 ? -18.492 7.713 -2.616 1.00 0.00 144 PRO A CA 9
ATOM 13957 C C . PRO A 1 26 ? -18.370 6.204 -2.338 1.00 0.00 144 PRO A C 9
ATOM 13958 O O . PRO A 1 26 ? -18.029 5.868 -1.213 1.00 0.00 144 PRO A O 9
ATOM 13969 N N . GLU A 1 27 ? -18.636 5.289 -3.282 1.00 0.00 145 GLU A N 9
ATOM 13970 C CA . GLU A 1 27 ? -18.701 3.829 -3.041 1.00 0.00 145 GLU A CA 9
ATOM 13971 C C . GLU A 1 27 ? -17.448 3.287 -2.340 1.00 0.00 145 GLU A C 9
ATOM 13972 O O . GLU A 1 27 ? -17.516 2.630 -1.299 1.00 0.00 145 GLU A O 9
ATOM 13984 N N . GLU A 1 28 ? -16.304 3.547 -2.960 1.00 0.00 146 GLU A N 9
ATOM 13985 C CA . GLU A 1 28 ? -14.970 3.160 -2.532 1.00 0.00 146 GLU A CA 9
ATOM 13986 C C . GLU A 1 28 ? -14.625 3.815 -1.195 1.00 0.00 146 GLU A C 9
ATOM 13987 O O . GLU A 1 28 ? -14.172 3.133 -0.275 1.00 0.00 146 GLU A O 9
ATOM 13999 N N . ARG A 1 29 ? -14.863 5.127 -1.055 1.00 0.00 147 ARG A N 9
ATOM 14000 C CA . ARG A 1 29 ? -14.567 5.823 0.188 1.00 0.00 147 ARG A CA 9
ATOM 14001 C C . ARG A 1 29 ? -15.378 5.208 1.309 1.00 0.00 147 ARG A C 9
ATOM 14002 O O . ARG A 1 29 ? -14.817 4.973 2.375 1.00 0.00 147 ARG A O 9
ATOM 14023 N N . GLN A 1 30 ? -16.673 4.992 1.077 1.00 0.00 148 GLN A N 9
ATOM 14024 C CA . GLN A 1 30 ? -17.565 4.435 2.065 1.00 0.00 148 GLN A CA 9
ATOM 14025 C C . GLN A 1 30 ? -16.957 3.133 2.565 1.00 0.00 148 GLN A C 9
ATOM 14026 O O . GLN A 1 30 ? -16.870 2.969 3.773 1.00 0.00 148 GLN A O 9
ATOM 14040 N N . TRP A 1 31 ? -16.468 2.261 1.673 1.00 0.00 149 TRP A N 9
ATOM 14041 C CA . TRP A 1 31 ? -15.924 0.973 2.068 1.00 0.00 149 TRP A CA 9
ATOM 14042 C C . TRP A 1 31 ? -14.680 1.142 2.935 1.00 0.00 149 TRP A C 9
ATOM 14043 O O . TRP A 1 31 ? -14.595 0.505 3.981 1.00 0.00 149 TRP A O 9
ATOM 14064 N N . TRP A 1 32 ? -13.728 1.997 2.542 1.00 0.00 150 TRP A N 9
ATOM 14065 C CA . TRP A 1 32 ? -12.557 2.329 3.356 1.00 0.00 150 TRP A CA 9
ATOM 14066 C C . TRP A 1 32 ? -13.022 2.781 4.745 1.00 0.00 150 TRP A C 9
ATOM 14067 O O . TRP A 1 32 ? -12.593 2.250 5.770 1.00 0.00 150 TRP A O 9
ATOM 14088 N N . ASN A 1 33 ? -13.959 3.723 4.784 1.00 0.00 151 ASN A N 9
ATOM 14089 C CA . ASN A 1 33 ? -14.540 4.279 5.996 1.00 0.00 151 ASN A CA 9
ATOM 14090 C C . ASN A 1 33 ? -15.469 3.290 6.728 1.00 0.00 151 ASN A C 9
ATOM 14091 O O . ASN A 1 33 ? -15.989 3.648 7.785 1.00 0.00 151 ASN A O 9
ATOM 14102 N N . GLU A 1 34 ? -15.670 2.068 6.225 1.00 0.00 152 GLU A N 9
ATOM 14103 C CA . GLU A 1 34 ? -16.433 0.977 6.844 1.00 0.00 152 GLU A CA 9
ATOM 14104 C C . GLU A 1 34 ? -15.485 -0.140 7.318 1.00 0.00 152 GLU A C 9
ATOM 14105 O O . GLU A 1 34 ? -15.890 -1.002 8.099 1.00 0.00 152 GLU A O 9
ATOM 14117 N N . ASN A 1 35 ? -14.221 -0.132 6.872 1.00 0.00 153 ASN A N 9
ATOM 14118 C CA . ASN A 1 35 ? -13.259 -1.231 7.006 1.00 0.00 153 ASN A CA 9
ATOM 14119 C C . ASN A 1 35 ? -11.911 -0.730 7.523 1.00 0.00 153 ASN A C 9
ATOM 14120 O O . ASN A 1 35 ? -10.882 -1.392 7.362 1.00 0.00 153 ASN A O 9
ATOM 14131 N N . SER A 1 36 ? -11.896 0.436 8.162 1.00 0.00 154 SER A N 9
ATOM 14132 C CA . SER A 1 36 ? -10.728 1.078 8.732 1.00 0.00 154 SER A CA 9
ATOM 14133 C C . SER A 1 36 ? -10.340 0.394 10.049 1.00 0.00 154 SER A C 9
ATOM 14134 O O . SER A 1 36 ? -10.378 1.015 11.115 1.00 0.00 154 SER A O 9
ATOM 14142 N N . ASN A 1 37 ? -9.980 -0.887 9.965 1.00 0.00 155 ASN A N 9
ATOM 14143 C CA . ASN A 1 37 ? -9.391 -1.699 11.028 1.00 0.00 155 ASN A CA 9
ATOM 14144 C C . ASN A 1 37 ? -8.877 -3.038 10.474 1.00 0.00 155 ASN A C 9
ATOM 14145 O O . ASN A 1 37 ? -8.026 -3.681 11.091 1.00 0.00 155 ASN A O 9
ATOM 14156 N N . ARG A 1 38 ? -9.400 -3.499 9.323 1.00 0.00 156 ARG A N 9
ATOM 14157 C CA . ARG A 1 38 ? -9.226 -4.861 8.802 1.00 0.00 156 ARG A CA 9
ATOM 14158 C C . ARG A 1 38 ? -7.793 -5.213 8.397 1.00 0.00 156 ARG A C 9
ATOM 14159 O O . ARG A 1 38 ? -7.536 -6.355 8.022 1.00 0.00 156 ARG A O 9
ATOM 14180 N N . TYR A 1 39 ? -6.874 -4.257 8.414 1.00 0.00 157 TYR A N 9
ATOM 14181 C CA . TYR A 1 39 ? -5.546 -4.328 7.865 1.00 0.00 157 TYR A CA 9
ATOM 14182 C C . TYR A 1 39 ? -4.647 -3.497 8.778 1.00 0.00 157 TYR A C 9
ATOM 14183 O O . TYR A 1 39 ? -5.144 -2.639 9.523 1.00 0.00 157 TYR A O 9
ATOM 14201 N N . PRO A 1 40 ? -3.327 -3.689 8.694 1.00 0.00 158 PRO A N 9
ATOM 14202 C CA . PRO A 1 40 ? -2.363 -2.722 9.186 1.00 0.00 158 PRO A CA 9
ATOM 14203 C C . PRO A 1 40 ? -2.478 -1.447 8.337 1.00 0.00 158 PRO A C 9
ATOM 14204 O O . PRO A 1 40 ? -3.162 -1.428 7.311 1.00 0.00 158 PRO A O 9
ATOM 14215 N N . ASN A 1 41 ? -1.822 -0.365 8.745 1.00 0.00 159 ASN A N 9
ATOM 14216 C CA . ASN A 1 41 ? -1.911 0.924 8.053 1.00 0.00 159 ASN A CA 9
ATOM 14217 C C . ASN A 1 41 ? -0.488 1.327 7.681 1.00 0.00 159 ASN A C 9
ATOM 14218 O O . ASN A 1 41 ? 0.036 2.357 8.108 1.00 0.00 159 ASN A O 9
ATOM 14229 N N . GLN A 1 42 ? 0.174 0.410 6.982 1.00 0.00 160 GLN A N 9
ATOM 14230 C CA . GLN A 1 42 ? 1.612 0.304 6.817 1.00 0.00 160 GLN A CA 9
ATOM 14231 C C . GLN A 1 42 ? 1.857 -0.426 5.497 1.00 0.00 160 GLN A C 9
ATOM 14232 O O . GLN A 1 42 ? 0.950 -1.057 4.949 1.00 0.00 160 GLN A O 9
ATOM 14246 N N . VAL A 1 43 ? 3.079 -0.369 4.992 1.00 0.00 161 VAL A N 9
ATOM 14247 C CA . VAL A 1 43 ? 3.492 -0.954 3.732 1.00 0.00 161 VAL A CA 9
ATOM 14248 C C . VAL A 1 43 ? 4.914 -1.528 3.918 1.00 0.00 161 VAL A C 9
ATOM 14249 O O . VAL A 1 43 ? 5.525 -1.338 4.976 1.00 0.00 161 VAL A O 9
ATOM 14262 N N . TYR A 1 44 ? 5.447 -2.218 2.910 1.00 0.00 162 TYR A N 9
ATOM 14263 C CA . TYR A 1 44 ? 6.791 -2.786 2.888 1.00 0.00 162 TYR A CA 9
ATOM 14264 C C . TYR A 1 44 ? 7.491 -2.292 1.619 1.00 0.00 162 TYR A C 9
ATOM 14265 O O . TYR A 1 44 ? 6.818 -1.948 0.646 1.00 0.00 162 TYR A O 9
ATOM 14283 N N . TYR A 1 45 ? 8.824 -2.297 1.592 1.00 0.00 163 TYR A N 9
ATOM 14284 C CA . TYR A 1 45 ? 9.638 -1.945 0.442 1.00 0.00 163 TYR A CA 9
ATOM 14285 C C . TYR A 1 45 ? 10.706 -3.009 0.220 1.00 0.00 163 TYR A C 9
ATOM 14286 O O . TYR A 1 45 ? 11.399 -3.449 1.138 1.00 0.00 163 TYR A O 9
ATOM 14304 N N . LYS A 1 46 ? 10.875 -3.404 -1.044 1.00 0.00 164 LYS A N 9
ATOM 14305 C CA . LYS A 1 46 ? 12.160 -3.919 -1.497 1.00 0.00 164 LYS A CA 9
ATOM 14306 C C . LYS A 1 46 ? 13.084 -2.710 -1.609 1.00 0.00 164 LYS A C 9
ATOM 14307 O O . LYS A 1 46 ? 12.687 -1.691 -2.184 1.00 0.00 164 LYS A O 9
ATOM 14326 N N . GLU A 1 47 ? 14.279 -2.793 -1.040 1.00 0.00 165 GLU A N 9
ATOM 14327 C CA . GLU A 1 47 ? 15.285 -1.736 -1.138 1.00 0.00 165 GLU A CA 9
ATOM 14328 C C . GLU A 1 47 ? 15.854 -1.717 -2.565 1.00 0.00 165 GLU A C 9
ATOM 14329 O O . GLU A 1 47 ? 15.914 -2.765 -3.219 1.00 0.00 165 GLU A O 9
ATOM 14341 N N . TYR A 1 48 ? 16.268 -0.548 -3.070 1.00 0.00 166 TYR A N 9
ATOM 14342 C CA . TYR A 1 48 ? 16.534 -0.325 -4.492 1.00 0.00 166 TYR A CA 9
ATOM 14343 C C . TYR A 1 48 ? 17.996 -0.012 -4.752 1.00 0.00 166 TYR A C 9
ATOM 14344 O O . TYR A 1 48 ? 18.486 1.051 -4.379 1.00 0.00 166 TYR A O 9
ATOM 14362 N N . ASN A 1 49 ? 18.665 -0.905 -5.484 1.00 0.00 167 ASN A N 9
ATOM 14363 C CA . ASN A 1 49 ? 20.033 -0.687 -5.935 1.00 0.00 167 ASN A CA 9
ATOM 14364 C C . ASN A 1 49 ? 20.174 0.504 -6.888 1.00 0.00 167 ASN A C 9
ATOM 14365 O O . ASN A 1 49 ? 21.289 0.981 -7.059 1.00 0.00 167 ASN A O 9
ATOM 14376 N N . ASP A 1 50 ? 19.098 0.982 -7.523 1.00 0.00 168 ASP A N 9
ATOM 14377 C CA . ASP A 1 50 ? 19.188 2.101 -8.471 1.00 0.00 168 ASP A CA 9
ATOM 14378 C C . ASP A 1 50 ? 19.274 3.477 -7.817 1.00 0.00 168 ASP A C 9
ATOM 14379 O O . ASP A 1 50 ? 19.768 4.429 -8.421 1.00 0.00 168 ASP A O 9
ATOM 14388 N N . ARG A 1 51 ? 18.801 3.565 -6.576 1.00 0.00 169 ARG A N 9
ATOM 14389 C CA . ARG A 1 51 ? 18.842 4.732 -5.703 1.00 0.00 169 ARG A CA 9
ATOM 14390 C C . ARG A 1 51 ? 18.558 6.050 -6.452 1.00 0.00 169 ARG A C 9
ATOM 14391 O O . ARG A 1 51 ? 19.291 7.030 -6.269 1.00 0.00 169 ARG A O 9
ATOM 14412 N N . SER A 1 52 ? 17.544 6.100 -7.325 1.00 0.00 170 SER A N 9
ATOM 14413 C CA . SER A 1 52 ? 17.121 7.322 -8.018 1.00 0.00 170 SER A CA 9
ATOM 14414 C C . SER A 1 52 ? 15.705 7.172 -8.594 1.00 0.00 170 SER A C 9
ATOM 14415 O O . SER A 1 52 ? 15.565 6.852 -9.780 1.00 0.00 170 SER A O 9
ATOM 14423 N N . VAL A 1 53 ? 14.644 7.395 -7.824 1.00 0.00 171 VAL A N 9
ATOM 14424 C CA . VAL A 1 53 ? 13.274 7.248 -8.270 1.00 0.00 171 VAL A CA 9
ATOM 14425 C C . VAL A 1 53 ? 12.468 8.529 -8.031 1.00 0.00 171 VAL A C 9
ATOM 14426 O O . VAL A 1 53 ? 12.727 9.242 -7.065 1.00 0.00 171 VAL A O 9
ATOM 14439 N N . PRO A 1 54 ? 11.465 8.809 -8.877 1.00 0.00 172 PRO A N 9
ATOM 14440 C CA . PRO A 1 54 ? 10.499 9.868 -8.661 1.00 0.00 172 PRO A CA 9
ATOM 14441 C C . PRO A 1 54 ? 9.329 9.344 -7.812 1.00 0.00 172 PRO A C 9
ATOM 14442 O O . PRO A 1 54 ? 9.344 8.215 -7.307 1.00 0.00 172 PRO A O 9
ATOM 14453 N N . GLU A 1 55 ? 8.251 10.122 -7.756 1.00 0.00 173 GLU A N 9
ATOM 14454 C CA . GLU A 1 55 ? 6.917 9.774 -7.247 1.00 0.00 173 GLU A CA 9
ATOM 14455 C C . GLU A 1 55 ? 6.262 8.577 -7.969 1.00 0.00 173 GLU A C 9
ATOM 14456 O O . GLU A 1 55 ? 5.123 8.226 -7.665 1.00 0.00 173 GLU A O 9
ATOM 14468 N N . GLY A 1 56 ? 6.930 7.969 -8.957 1.00 0.00 174 GLY A N 9
ATOM 14469 C CA . GLY A 1 56 ? 6.374 6.931 -9.807 1.00 0.00 174 GLY A CA 9
ATOM 14470 C C . GLY A 1 56 ? 7.011 5.609 -9.433 1.00 0.00 174 GLY A C 9
ATOM 14471 O O . GLY A 1 56 ? 6.599 4.990 -8.453 1.00 0.00 174 GLY A O 9
ATOM 14475 N N . ARG A 1 57 ? 8.067 5.243 -10.168 1.00 0.00 175 ARG A N 9
ATOM 14476 C CA . ARG A 1 57 ? 8.811 3.981 -10.149 1.00 0.00 175 ARG A CA 9
ATOM 14477 C C . ARG A 1 57 ? 8.714 3.238 -8.822 1.00 0.00 175 ARG A C 9
ATOM 14478 O O . ARG A 1 57 ? 8.311 2.076 -8.826 1.00 0.00 175 ARG A O 9
ATOM 14499 N N . PHE A 1 58 ? 9.164 3.863 -7.731 1.00 0.00 176 PHE A N 9
ATOM 14500 C CA . PHE A 1 58 ? 9.228 3.225 -6.423 1.00 0.00 176 PHE A CA 9
ATOM 14501 C C . PHE A 1 58 ? 7.844 2.913 -5.903 1.00 0.00 176 PHE A C 9
ATOM 14502 O O . PHE A 1 58 ? 7.550 1.752 -5.642 1.00 0.00 176 PHE A O 9
ATOM 14519 N N . VAL A 1 59 ? 6.997 3.926 -5.742 1.00 0.00 177 VAL A N 9
ATOM 14520 C CA . VAL A 1 59 ? 5.659 3.770 -5.192 1.00 0.00 177 VAL A CA 9
ATOM 14521 C C . VAL A 1 59 ? 4.919 2.728 -6.038 1.00 0.00 177 VAL A C 9
ATOM 14522 O O . VAL A 1 59 ? 4.344 1.796 -5.481 1.00 0.00 177 VAL A O 9
ATOM 14535 N N . ARG A 1 60 ? 5.047 2.814 -7.367 1.00 0.00 178 ARG A N 9
ATOM 14536 C CA . ARG A 1 60 ? 4.449 1.920 -8.356 1.00 0.00 178 ARG A CA 9
ATOM 14537 C C . ARG A 1 60 ? 4.746 0.435 -8.106 1.00 0.00 178 ARG A C 9
ATOM 14538 O O . ARG A 1 60 ? 4.001 -0.397 -8.615 1.00 0.00 178 ARG A O 9
ATOM 14559 N N . ASP A 1 61 ? 5.775 0.080 -7.329 1.00 0.00 179 ASP A N 9
ATOM 14560 C CA . ASP A 1 61 ? 6.099 -1.306 -6.963 1.00 0.00 179 ASP A CA 9
ATOM 14561 C C . ASP A 1 61 ? 6.077 -1.553 -5.460 1.00 0.00 179 ASP A C 9
ATOM 14562 O O . ASP A 1 61 ? 5.808 -2.672 -5.040 1.00 0.00 179 ASP A O 9
ATOM 14571 N N . CYS A 1 62 ? 6.316 -0.534 -4.640 1.00 0.00 180 CYS A N 9
ATOM 14572 C CA . CYS A 1 62 ? 6.105 -0.591 -3.199 1.00 0.00 180 CYS A CA 9
ATOM 14573 C C . CYS A 1 62 ? 4.637 -0.958 -2.933 1.00 0.00 180 CYS A C 9
ATOM 14574 O O . CYS A 1 62 ? 4.325 -1.705 -2.001 1.00 0.00 180 CYS A O 9
ATOM 14581 N N . VAL A 1 63 ? 3.726 -0.511 -3.811 1.00 0.00 181 VAL A N 9
ATOM 14582 C CA . VAL A 1 63 ? 2.345 -0.939 -3.748 1.00 0.00 181 VAL A CA 9
ATOM 14583 C C . VAL A 1 63 ? 2.261 -2.424 -4.058 1.00 0.00 181 VAL A C 9
ATOM 14584 O O . VAL A 1 63 ? 1.650 -3.150 -3.287 1.00 0.00 181 VAL A O 9
ATOM 14597 N N . ASN A 1 64 ? 2.889 -2.873 -5.150 1.00 0.00 182 ASN A N 9
ATOM 14598 C CA . ASN A 1 64 ? 2.842 -4.244 -5.654 1.00 0.00 182 ASN A CA 9
ATOM 14599 C C . ASN A 1 64 ? 3.374 -5.220 -4.613 1.00 0.00 182 ASN A C 9
ATOM 14600 O O . ASN A 1 64 ? 2.842 -6.316 -4.485 1.00 0.00 182 ASN A O 9
ATOM 14611 N N . ILE A 1 65 ? 4.421 -4.856 -3.871 1.00 0.00 183 ILE A N 9
ATOM 14612 C CA . ILE A 1 65 ? 4.892 -5.640 -2.737 1.00 0.00 183 ILE A CA 9
ATOM 14613 C C . ILE A 1 65 ? 3.769 -5.720 -1.706 1.00 0.00 183 ILE A C 9
ATOM 14614 O O . ILE A 1 65 ? 3.374 -6.817 -1.334 1.00 0.00 183 ILE A O 9
ATOM 14630 N N . THR A 1 66 ? 3.199 -4.597 -1.273 1.00 0.00 184 THR A N 9
ATOM 14631 C CA . THR A 1 66 ? 2.307 -4.597 -0.130 1.00 0.00 184 THR A CA 9
ATOM 14632 C C . THR A 1 66 ? 0.977 -5.299 -0.442 1.00 0.00 184 THR A C 9
ATOM 14633 O O . THR A 1 66 ? 0.478 -6.044 0.397 1.00 0.00 184 THR A O 9
ATOM 14644 N N . VAL A 1 67 ? 0.425 -5.134 -1.645 1.00 0.00 185 VAL A N 9
ATOM 14645 C CA . VAL A 1 67 ? -0.816 -5.792 -2.059 1.00 0.00 185 VAL A CA 9
ATOM 14646 C C . VAL A 1 67 ? -0.644 -7.318 -2.097 1.00 0.00 185 VAL A C 9
ATOM 14647 O O . VAL A 1 67 ? -1.545 -8.052 -1.689 1.00 0.00 185 VAL A O 9
ATOM 14660 N N . THR A 1 68 ? 0.527 -7.786 -2.534 1.00 0.00 186 THR A N 9
ATOM 14661 C CA . THR A 1 68 ? 0.922 -9.185 -2.499 1.00 0.00 186 THR A CA 9
ATOM 14662 C C . THR A 1 68 ? 1.121 -9.620 -1.035 1.00 0.00 186 THR A C 9
ATOM 14663 O O . THR A 1 68 ? 0.584 -10.646 -0.629 1.00 0.00 186 THR A O 9
ATOM 14674 N N . GLU A 1 69 ? 1.815 -8.830 -0.212 1.00 0.00 187 GLU A N 9
ATOM 14675 C CA . GLU A 1 69 ? 2.114 -9.152 1.182 1.00 0.00 187 GLU A CA 9
ATOM 14676 C C . GLU A 1 69 ? 0.839 -9.275 2.018 1.00 0.00 187 GLU A C 9
ATOM 14677 O O . GLU A 1 69 ? 0.788 -10.095 2.937 1.00 0.00 187 GLU A O 9
ATOM 14689 N N . TYR A 1 70 ? -0.180 -8.466 1.717 1.00 0.00 188 TYR A N 9
ATOM 14690 C CA . TYR A 1 70 ? -1.500 -8.498 2.339 1.00 0.00 188 TYR A CA 9
ATOM 14691 C C . TYR A 1 70 ? -2.374 -9.636 1.777 1.00 0.00 188 TYR A C 9
ATOM 14692 O O . TYR A 1 70 ? -3.395 -9.951 2.391 1.00 0.00 188 TYR A O 9
ATOM 14710 N N . LYS A 1 71 ? -2.022 -10.207 0.615 1.00 0.00 189 LYS A N 9
ATOM 14711 C CA . LYS A 1 71 ? -2.893 -10.935 -0.316 1.00 0.00 189 LYS A CA 9
ATOM 14712 C C . LYS A 1 71 ? -4.246 -10.249 -0.516 1.00 0.00 189 LYS A C 9
ATOM 14713 O O . LYS A 1 71 ? -5.279 -10.672 0.012 1.00 0.00 189 LYS A O 9
ATOM 14732 N N . ILE A 1 72 ? -4.242 -9.195 -1.329 1.00 0.00 190 ILE A N 9
ATOM 14733 C CA . ILE A 1 72 ? -5.428 -8.556 -1.875 1.00 0.00 190 ILE A CA 9
ATOM 14734 C C . ILE A 1 72 ? -5.483 -8.940 -3.350 1.00 0.00 190 ILE A C 9
ATOM 14735 O O . ILE A 1 72 ? -4.850 -8.276 -4.173 1.00 0.00 190 ILE A O 9
ATOM 14751 N N . ASP A 1 73 ? -6.243 -9.969 -3.717 1.00 0.00 191 ASP A N 9
ATOM 14752 C CA . ASP A 1 73 ? -6.508 -10.276 -5.121 1.00 0.00 191 ASP A CA 9
ATOM 14753 C C . ASP A 1 73 ? -7.860 -10.971 -5.236 1.00 0.00 191 ASP A C 9
ATOM 14754 O O . ASP A 1 73 ? -8.104 -11.913 -4.482 1.00 0.00 191 ASP A O 9
ATOM 14763 N N . PRO A 1 74 ? -8.765 -10.546 -6.130 1.00 0.00 192 PRO A N 9
ATOM 14764 C CA . PRO A 1 74 ? -10.093 -11.125 -6.188 1.00 0.00 192 PRO A CA 9
ATOM 14765 C C . PRO A 1 74 ? -10.115 -12.556 -6.693 1.00 0.00 192 PRO A C 9
ATOM 14766 O O . PRO A 1 74 ? -10.948 -13.322 -6.219 1.00 0.00 192 PRO A O 9
ATOM 14777 N N . ASN A 1 75 ? -9.248 -12.919 -7.632 1.00 0.00 193 ASN A N 9
ATOM 14778 C CA . ASN A 1 75 ? -9.201 -14.278 -8.139 1.00 0.00 193 ASN A CA 9
ATOM 14779 C C . ASN A 1 75 ? -8.452 -15.149 -7.133 1.00 0.00 193 ASN A C 9
ATOM 14780 O O . ASN A 1 75 ? -8.939 -16.203 -6.720 1.00 0.00 193 ASN A O 9
ATOM 14791 N N . GLU A 1 76 ? -7.272 -14.692 -6.710 1.00 0.00 194 GLU A N 9
ATOM 14792 C CA . GLU A 1 76 ? -6.350 -15.495 -5.926 1.00 0.00 194 GLU A CA 9
ATOM 14793 C C . GLU A 1 76 ? -6.812 -15.671 -4.472 1.00 0.00 194 GLU A C 9
ATOM 14794 O O . GLU A 1 76 ? -6.519 -16.710 -3.876 1.00 0.00 194 GLU A O 9
ATOM 14806 N N . ASN A 1 77 ? -7.579 -14.729 -3.906 1.00 0.00 195 ASN A N 9
ATOM 14807 C CA . ASN A 1 77 ? -8.215 -14.910 -2.600 1.00 0.00 195 ASN A CA 9
ATOM 14808 C C . ASN A 1 77 ? -9.354 -15.914 -2.731 1.00 0.00 195 ASN A C 9
ATOM 14809 O O . ASN A 1 77 ? -9.324 -16.987 -2.137 1.00 0.00 195 ASN A O 9
ATOM 14820 N N . GLN A 1 78 ? -10.430 -15.504 -3.402 1.00 0.00 196 GLN A N 9
ATOM 14821 C CA . GLN A 1 78 ? -11.713 -16.155 -3.451 1.00 0.00 196 GLN A CA 9
ATOM 14822 C C . GLN A 1 78 ? -12.502 -15.377 -4.503 1.00 0.00 196 GLN A C 9
ATOM 14823 O O . GLN A 1 78 ? -12.709 -15.893 -5.599 1.00 0.00 196 GLN A O 9
ATOM 14837 N N . ASN A 1 79 ? -12.936 -14.162 -4.138 1.00 0.00 197 ASN A N 9
ATOM 14838 C CA . ASN A 1 79 ? -13.815 -13.255 -4.884 1.00 0.00 197 ASN A CA 9
ATOM 14839 C C . ASN A 1 79 ? -13.934 -11.991 -4.030 1.00 0.00 197 ASN A C 9
ATOM 14840 O O . ASN A 1 79 ? -14.979 -11.712 -3.431 1.00 0.00 197 ASN A O 9
ATOM 14851 N N . VAL A 1 80 ? -12.828 -11.276 -3.852 1.00 0.00 198 VAL A N 9
ATOM 14852 C CA . VAL A 1 80 ? -12.850 -10.007 -3.140 1.00 0.00 198 VAL A CA 9
ATOM 14853 C C . VAL A 1 80 ? -13.561 -8.993 -4.014 1.00 0.00 198 VAL A C 9
ATOM 14854 O O . VAL A 1 80 ? -13.547 -9.074 -5.247 1.00 0.00 198 VAL A O 9
ATOM 14867 N N . THR A 1 81 ? -14.179 -8.025 -3.369 1.00 0.00 199 THR A N 9
ATOM 14868 C CA . THR A 1 81 ? -14.880 -6.973 -4.062 1.00 0.00 199 THR A CA 9
ATOM 14869 C C . THR A 1 81 ? -13.885 -5.952 -4.605 1.00 0.00 199 THR A C 9
ATOM 14870 O O . THR A 1 81 ? -12.873 -5.650 -3.978 1.00 0.00 199 THR A O 9
ATOM 14881 N N . GLN A 1 82 ? -14.193 -5.357 -5.754 1.00 0.00 200 GLN A N 9
ATOM 14882 C CA . GLN A 1 82 ? -13.403 -4.304 -6.355 1.00 0.00 200 GLN A CA 9
ATOM 14883 C C . GLN A 1 82 ? -13.266 -3.096 -5.417 1.00 0.00 200 GLN A C 9
ATOM 14884 O O . GLN A 1 82 ? -12.301 -2.357 -5.581 1.00 0.00 200 GLN A O 9
ATOM 14898 N N . VAL A 1 83 ? -14.156 -2.857 -4.439 1.00 0.00 201 VAL A N 9
ATOM 14899 C CA . VAL A 1 83 ? -13.862 -1.771 -3.504 1.00 0.00 201 VAL A CA 9
ATOM 14900 C C . VAL A 1 83 ? -12.552 -2.070 -2.770 1.00 0.00 201 VAL A C 9
ATOM 14901 O O . VAL A 1 83 ? -11.705 -1.181 -2.743 1.00 0.00 201 VAL A O 9
ATOM 14914 N N . GLU A 1 84 ? -12.346 -3.306 -2.301 1.00 0.00 202 GLU A N 9
ATOM 14915 C CA . GLU A 1 84 ? -11.117 -3.775 -1.668 1.00 0.00 202 GLU A CA 9
ATOM 14916 C C . GLU A 1 84 ? -9.954 -3.651 -2.658 1.00 0.00 202 GLU A C 9
ATOM 14917 O O . GLU A 1 84 ? -8.913 -3.108 -2.299 1.00 0.00 202 GLU A O 9
ATOM 14929 N N . VAL A 1 85 ? -10.110 -4.088 -3.917 1.00 0.00 203 VAL A N 9
ATOM 14930 C CA . VAL A 1 85 ? -8.977 -4.154 -4.847 1.00 0.00 203 VAL A CA 9
ATOM 14931 C C . VAL A 1 85 ? -8.393 -2.774 -5.121 1.00 0.00 203 VAL A C 9
ATOM 14932 O O . VAL A 1 85 ? -7.205 -2.618 -5.400 1.00 0.00 203 VAL A O 9
ATOM 14945 N N . ARG A 1 86 ? -9.274 -1.782 -5.101 1.00 0.00 204 ARG A N 9
ATOM 14946 C CA . ARG A 1 86 ? -9.052 -0.446 -5.614 1.00 0.00 204 ARG A CA 9
ATOM 14947 C C . ARG A 1 86 ? -8.733 0.516 -4.466 1.00 0.00 204 ARG A C 9
ATOM 14948 O O . ARG A 1 86 ? -7.676 1.147 -4.550 1.00 0.00 204 ARG A O 9
ATOM 14969 N N . VAL A 1 87 ? -9.533 0.577 -3.387 1.00 0.00 205 VAL A N 9
ATOM 14970 C CA . VAL A 1 87 ? -9.124 1.151 -2.098 1.00 0.00 205 VAL A CA 9
ATOM 14971 C C . VAL A 1 87 ? -7.738 0.643 -1.766 1.00 0.00 205 VAL A C 9
ATOM 14972 O O . VAL A 1 87 ? -6.809 1.449 -1.723 1.00 0.00 205 VAL A O 9
ATOM 14985 N N . MET A 1 88 ? -7.554 -0.664 -1.574 1.00 0.00 206 MET A N 9
ATOM 14986 C CA . MET A 1 88 ? -6.292 -1.156 -1.051 1.00 0.00 206 MET A CA 9
ATOM 14987 C C . MET A 1 88 ? -5.148 -1.024 -2.066 1.00 0.00 206 MET A C 9
ATOM 14988 O O . MET A 1 88 ? -4.031 -1.380 -1.724 1.00 0.00 206 MET A O 9
ATOM 15002 N N . LYS A 1 89 ? -5.351 -0.509 -3.287 1.00 0.00 207 LYS A N 9
ATOM 15003 C CA . LYS A 1 89 ? -4.221 -0.153 -4.148 1.00 0.00 207 LYS A CA 9
ATOM 15004 C C . LYS A 1 89 ? -3.897 1.315 -3.970 1.00 0.00 207 LYS A C 9
ATOM 15005 O O . LYS A 1 89 ? -2.736 1.659 -3.773 1.00 0.00 207 LYS A O 9
ATOM 15024 N N . GLN A 1 90 ? -4.906 2.183 -4.035 1.00 0.00 208 GLN A N 9
ATOM 15025 C CA . GLN A 1 90 ? -4.706 3.615 -3.898 1.00 0.00 208 GLN A CA 9
ATOM 15026 C C . GLN A 1 90 ? -4.233 3.964 -2.489 1.00 0.00 208 GLN A C 9
ATOM 15027 O O . GLN A 1 90 ? -3.248 4.669 -2.353 1.00 0.00 208 GLN A O 9
ATOM 15041 N N . VAL A 1 91 ? -4.887 3.468 -1.443 1.00 0.00 209 VAL A N 9
ATOM 15042 C CA . VAL A 1 91 ? -4.502 3.685 -0.051 1.00 0.00 209 VAL A CA 9
ATOM 15043 C C . VAL A 1 91 ? -3.077 3.194 0.161 1.00 0.00 209 VAL A C 9
ATOM 15044 O O . VAL A 1 91 ? -2.327 3.864 0.859 1.00 0.00 209 VAL A O 9
ATOM 15057 N N . ILE A 1 92 ? -2.681 2.067 -0.442 1.00 0.00 210 ILE A N 9
ATOM 15058 C CA . ILE A 1 92 ? -1.327 1.587 -0.310 1.00 0.00 210 ILE A CA 9
ATOM 15059 C C . ILE A 1 92 ? -0.432 2.574 -1.063 1.00 0.00 210 ILE A C 9
ATOM 15060 O O . ILE A 1 92 ? 0.591 2.918 -0.511 1.00 0.00 210 ILE A O 9
ATOM 15076 N N . GLN A 1 93 ? -0.794 3.095 -2.239 1.00 0.00 211 GLN A N 9
ATOM 15077 C CA . GLN A 1 93 ? -0.053 4.146 -2.937 1.00 0.00 211 GLN A CA 9
ATOM 15078 C C . GLN A 1 93 ? 0.173 5.355 -2.033 1.00 0.00 211 GLN A C 9
ATOM 15079 O O . GLN A 1 93 ? 1.314 5.775 -1.896 1.00 0.00 211 GLN A O 9
ATOM 15093 N N . GLU A 1 94 ? -0.876 5.920 -1.437 1.00 0.00 212 GLU A N 9
ATOM 15094 C CA . GLU A 1 94 ? -0.794 7.047 -0.512 1.00 0.00 212 GLU A CA 9
ATOM 15095 C C . GLU A 1 94 ? 0.132 6.691 0.647 1.00 0.00 212 GLU A C 9
ATOM 15096 O O . GLU A 1 94 ? 1.118 7.390 0.897 1.00 0.00 212 GLU A O 9
ATOM 15108 N N . MET A 1 95 ? -0.148 5.577 1.332 1.00 0.00 213 MET A N 9
ATOM 15109 C CA . MET A 1 95 ? 0.696 5.138 2.431 1.00 0.00 213 MET A CA 9
ATOM 15110 C C . MET A 1 95 ? 2.131 4.847 1.959 1.00 0.00 213 MET A C 9
ATOM 15111 O O . MET A 1 95 ? 3.070 5.036 2.727 1.00 0.00 213 MET A O 9
ATOM 15125 N N . CYS A 1 96 ? 2.348 4.495 0.688 1.00 0.00 214 CYS A N 9
ATOM 15126 C CA . CYS A 1 96 ? 3.632 4.162 0.090 1.00 0.00 214 CYS A CA 9
ATOM 15127 C C . CYS A 1 96 ? 4.377 5.426 -0.302 1.00 0.00 214 CYS A C 9
ATOM 15128 O O . CYS A 1 96 ? 5.598 5.399 -0.413 1.00 0.00 214 CYS A O 9
ATOM 15135 N N . MET A 1 97 ? 3.678 6.538 -0.523 1.00 0.00 215 MET A N 9
ATOM 15136 C CA . MET A 1 97 ? 4.282 7.830 -0.804 1.00 0.00 215 MET A CA 9
ATOM 15137 C C . MET A 1 97 ? 4.829 8.446 0.471 1.00 0.00 215 MET A C 9
ATOM 15138 O O . MET A 1 97 ? 6.000 8.830 0.491 1.00 0.00 215 MET A O 9
ATOM 15152 N N . GLN A 1 98 ? 4.058 8.450 1.558 1.00 0.00 216 GLN A N 9
ATOM 15153 C CA . GLN A 1 98 ? 4.599 8.913 2.827 1.00 0.00 216 GLN A CA 9
ATOM 15154 C C . GLN A 1 98 ? 5.694 7.959 3.279 1.00 0.00 216 GLN A C 9
ATOM 15155 O O . GLN A 1 98 ? 6.751 8.402 3.704 1.00 0.00 216 GLN A O 9
ATOM 15169 N N . GLN A 1 99 ? 5.493 6.647 3.173 1.00 0.00 217 GLN A N 9
ATOM 15170 C CA . GLN A 1 99 ? 6.501 5.715 3.640 1.00 0.00 217 GLN A CA 9
ATOM 15171 C C . GLN A 1 99 ? 7.744 5.671 2.735 1.00 0.00 217 GLN A C 9
ATOM 15172 O O . GLN A 1 99 ? 8.831 5.373 3.213 1.00 0.00 217 GLN A O 9
ATOM 15186 N N . TYR A 1 100 ? 7.636 5.947 1.434 1.00 0.00 218 TYR A N 9
ATOM 15187 C CA . TYR A 1 100 ? 8.790 6.109 0.531 1.00 0.00 218 TYR A CA 9
ATOM 15188 C C . TYR A 1 100 ? 9.809 7.078 1.123 1.00 0.00 218 TYR A C 9
ATOM 15189 O O . TYR A 1 100 ? 11.012 6.870 0.972 1.00 0.00 218 TYR A O 9
ATOM 15207 N N . GLN A 1 101 ? 9.334 8.112 1.817 1.00 0.00 219 GLN A N 9
ATOM 15208 C CA . GLN A 1 101 ? 10.170 9.194 2.283 1.00 0.00 219 GLN A CA 9
ATOM 15209 C C . GLN A 1 101 ? 11.319 8.717 3.184 1.00 0.00 219 GLN A C 9
ATOM 15210 O O . GLN A 1 101 ? 12.342 9.388 3.163 1.00 0.00 219 GLN A O 9
ATOM 15224 N N . GLN A 1 102 ? 11.269 7.566 3.890 1.00 0.00 220 GLN A N 9
ATOM 15225 C CA . GLN A 1 102 ? 12.421 7.117 4.677 1.00 0.00 220 GLN A CA 9
ATOM 15226 C C . GLN A 1 102 ? 13.656 6.979 3.819 1.00 0.00 220 GLN A C 9
ATOM 15227 O O . GLN A 1 102 ? 14.736 7.284 4.297 1.00 0.00 220 GLN A O 9
ATOM 15241 N N . TYR A 1 103 ? 13.521 6.572 2.563 1.00 0.00 221 TYR A N 9
ATOM 15242 C CA . TYR A 1 103 ? 14.682 6.356 1.738 1.00 0.00 221 TYR A CA 9
ATOM 15243 C C . TYR A 1 103 ? 15.397 7.691 1.555 1.00 0.00 221 TYR A C 9
ATOM 15244 O O . TYR A 1 103 ? 16.612 7.754 1.720 1.00 0.00 221 TYR A O 9
ATOM 15262 N N . GLN A 1 104 ? 14.622 8.739 1.285 1.00 0.00 222 GLN A N 9
ATOM 15263 C CA . GLN A 1 104 ? 15.053 10.103 1.042 1.00 0.00 222 GLN A CA 9
ATOM 15264 C C . GLN A 1 104 ? 15.305 10.879 2.346 1.00 0.00 222 GLN A C 9
ATOM 15265 O O . GLN A 1 104 ? 15.806 11.997 2.283 1.00 0.00 222 GLN A O 9
ATOM 15279 N N . LEU A 1 105 ? 14.957 10.348 3.524 1.00 0.00 223 LEU A N 9
ATOM 15280 C CA . LEU A 1 105 ? 15.076 11.049 4.811 1.00 0.00 223 LEU A CA 9
ATOM 15281 C C . LEU A 1 105 ? 16.184 10.415 5.638 1.00 0.00 223 LEU A C 9
ATOM 15282 O O . LEU A 1 105 ? 16.963 11.126 6.275 1.00 0.00 223 LEU A O 9
ATOM 15298 N N . ALA A 1 106 ? 16.220 9.081 5.698 1.00 0.00 224 ALA A N 9
ATOM 15299 C CA . ALA A 1 106 ? 17.348 8.339 6.250 1.00 0.00 224 ALA A CA 9
ATOM 15300 C C . ALA A 1 106 ? 18.668 8.739 5.581 1.00 0.00 224 ALA A C 9
ATOM 15301 O O . ALA A 1 106 ? 19.667 8.892 6.287 1.00 0.00 224 ALA A O 9
ATOM 15308 N N . SER A 1 107 ? 18.686 8.910 4.253 1.00 0.00 225 SER A N 9
ATOM 15309 C CA . SER A 1 107 ? 19.909 9.167 3.487 1.00 0.00 225 SER A CA 9
ATOM 15310 C C . SER A 1 107 ? 20.689 10.376 3.988 1.00 0.00 225 SER A C 9
ATOM 15311 O O . SER A 1 107 ? 21.903 10.201 4.228 1.00 0.00 225 SER A O 9
ATOM 15319 N N . GLY A 1 1 ? -0.107 -4.523 13.494 1.00 0.00 119 GLY A N 10
ATOM 15320 C CA . GLY A 1 1 ? 1.100 -4.466 14.319 1.00 0.00 119 GLY A CA 10
ATOM 15321 C C . GLY A 1 1 ? 0.965 -3.350 15.333 1.00 0.00 119 GLY A C 10
ATOM 15322 O O . GLY A 1 1 ? -0.143 -3.017 15.764 1.00 0.00 119 GLY A O 10
ATOM 15326 N N . SER A 1 2 ? 2.092 -2.760 15.708 1.00 0.00 120 SER A N 10
ATOM 15327 C CA . SER A 1 2 ? 2.156 -1.495 16.414 1.00 0.00 120 SER A CA 10
ATOM 15328 C C . SER A 1 2 ? 3.466 -0.860 15.964 1.00 0.00 120 SER A C 10
ATOM 15329 O O . SER A 1 2 ? 3.463 0.089 15.179 1.00 0.00 120 SER A O 10
ATOM 15337 N N . VAL A 1 3 ? 4.584 -1.465 16.363 1.00 0.00 121 VAL A N 10
ATOM 15338 C CA . VAL A 1 3 ? 5.922 -0.961 16.093 1.00 0.00 121 VAL A CA 10
ATOM 15339 C C . VAL A 1 3 ? 6.608 -1.768 14.994 1.00 0.00 121 VAL A C 10
ATOM 15340 O O . VAL A 1 3 ? 7.366 -1.201 14.203 1.00 0.00 121 VAL A O 10
ATOM 15353 N N . VAL A 1 4 ? 6.239 -3.042 14.844 1.00 0.00 122 VAL A N 10
ATOM 15354 C CA . VAL A 1 4 ? 6.648 -3.922 13.757 1.00 0.00 122 VAL A CA 10
ATOM 15355 C C . VAL A 1 4 ? 5.376 -4.427 13.061 1.00 0.00 122 VAL A C 10
ATOM 15356 O O . VAL A 1 4 ? 4.283 -4.399 13.639 1.00 0.00 122 VAL A O 10
ATOM 15369 N N . GLY A 1 5 ? 5.518 -4.896 11.820 1.00 0.00 123 GLY A N 10
ATOM 15370 C CA . GLY A 1 5 ? 4.504 -5.632 11.087 1.00 0.00 123 GLY A CA 10
ATOM 15371 C C . GLY A 1 5 ? 5.183 -6.797 10.382 1.00 0.00 123 GLY A C 10
ATOM 15372 O O . GLY A 1 5 ? 5.877 -7.560 11.043 1.00 0.00 123 GLY A O 10
ATOM 15376 N N . GLY A 1 6 ? 4.991 -6.941 9.074 1.00 0.00 124 GLY A N 10
ATOM 15377 C CA . GLY A 1 6 ? 5.524 -8.051 8.285 1.00 0.00 124 GLY A CA 10
ATOM 15378 C C . GLY A 1 6 ? 7.040 -7.977 8.103 1.00 0.00 124 GLY A C 10
ATOM 15379 O O . GLY A 1 6 ? 7.776 -8.611 8.854 1.00 0.00 124 GLY A O 10
ATOM 15383 N N . LEU A 1 7 ? 7.500 -7.200 7.108 1.00 0.00 125 LEU A N 10
ATOM 15384 C CA . LEU A 1 7 ? 8.892 -7.058 6.628 1.00 0.00 125 LEU A CA 10
ATOM 15385 C C . LEU A 1 7 ? 9.579 -8.388 6.346 1.00 0.00 125 LEU A C 10
ATOM 15386 O O . LEU A 1 7 ? 10.806 -8.496 6.362 1.00 0.00 125 LEU A O 10
ATOM 15402 N N . GLY A 1 8 ? 8.759 -9.376 6.028 1.00 0.00 126 GLY A N 10
ATOM 15403 C CA . GLY A 1 8 ? 9.114 -10.781 5.822 1.00 0.00 126 GLY A CA 10
ATOM 15404 C C . GLY A 1 8 ? 9.861 -11.049 4.510 1.00 0.00 126 GLY A C 10
ATOM 15405 O O . GLY A 1 8 ? 9.623 -12.068 3.859 1.00 0.00 126 GLY A O 10
ATOM 15409 N N . GLY A 1 9 ? 10.751 -10.136 4.131 1.00 0.00 127 GLY A N 10
ATOM 15410 C CA . GLY A 1 9 ? 11.579 -10.122 2.928 1.00 0.00 127 GLY A CA 10
ATOM 15411 C C . GLY A 1 9 ? 11.869 -8.694 2.452 1.00 0.00 127 GLY A C 10
ATOM 15412 O O . GLY A 1 9 ? 12.187 -8.492 1.281 1.00 0.00 127 GLY A O 10
ATOM 15416 N N . TYR A 1 10 ? 11.673 -7.693 3.316 1.00 0.00 128 TYR A N 10
ATOM 15417 C CA . TYR A 1 10 ? 11.449 -6.304 2.928 1.00 0.00 128 TYR A CA 10
ATOM 15418 C C . TYR A 1 10 ? 12.011 -5.374 4.000 1.00 0.00 128 TYR A C 10
ATOM 15419 O O . TYR A 1 10 ? 12.524 -5.831 5.028 1.00 0.00 128 TYR A O 10
ATOM 15437 N N . ALA A 1 11 ? 11.845 -4.070 3.803 1.00 0.00 129 ALA A N 10
ATOM 15438 C CA . ALA A 1 11 ? 11.757 -3.114 4.890 1.00 0.00 129 ALA A CA 10
ATOM 15439 C C . ALA A 1 11 ? 10.333 -2.574 4.920 1.00 0.00 129 ALA A C 10
ATOM 15440 O O . ALA A 1 11 ? 9.631 -2.597 3.912 1.00 0.00 129 ALA A O 10
ATOM 15447 N N . LEU A 1 12 ? 9.896 -2.071 6.068 1.00 0.00 130 LEU A N 10
ATOM 15448 C CA . LEU A 1 12 ? 8.725 -1.247 6.229 1.00 0.00 130 LEU A CA 10
ATOM 15449 C C . LEU A 1 12 ? 9.141 -0.002 7.000 1.00 0.00 130 LEU A C 10
ATOM 15450 O O . LEU A 1 12 ? 10.188 0.010 7.649 1.00 0.00 130 LEU A O 10
ATOM 15466 N N . GLY A 1 13 ? 8.371 1.071 6.883 1.00 0.00 131 GLY A N 10
ATOM 15467 C CA . GLY A 1 13 ? 8.846 2.400 7.253 1.00 0.00 131 GLY A CA 10
ATOM 15468 C C . GLY A 1 13 ? 7.683 3.362 7.262 1.00 0.00 131 GLY A C 10
ATOM 15469 O O . GLY A 1 13 ? 7.695 4.369 6.556 1.00 0.00 131 GLY A O 10
ATOM 15473 N N . SER A 1 14 ? 6.647 2.969 7.990 1.00 0.00 132 SER A N 10
ATOM 15474 C CA . SER A 1 14 ? 5.361 3.643 7.985 1.00 0.00 132 SER A CA 10
ATOM 15475 C C . SER A 1 14 ? 4.735 3.707 9.370 1.00 0.00 132 SER A C 10
ATOM 15476 O O . SER A 1 14 ? 4.801 4.745 10.028 1.00 0.00 132 SER A O 10
ATOM 15484 N N . ALA A 1 15 ? 4.126 2.593 9.789 1.00 0.00 133 ALA A N 10
ATOM 15485 C CA . ALA A 1 15 ? 3.245 2.446 10.931 1.00 0.00 133 ALA A CA 10
ATOM 15486 C C . ALA A 1 15 ? 2.361 3.691 11.136 1.00 0.00 133 ALA A C 10
ATOM 15487 O O . ALA A 1 15 ? 2.506 4.410 12.119 1.00 0.00 133 ALA A O 10
ATOM 15494 N N . MET A 1 16 ? 1.486 3.998 10.169 1.00 0.00 134 MET A N 10
ATOM 15495 C CA . MET A 1 16 ? 0.775 5.280 10.162 1.00 0.00 134 MET A CA 10
ATOM 15496 C C . MET A 1 16 ? -0.120 5.427 11.393 1.00 0.00 134 MET A C 10
ATOM 15497 O O . MET A 1 16 ? -0.337 6.541 11.868 1.00 0.00 134 MET A O 10
ATOM 15511 N N . SER A 1 17 ? -0.670 4.310 11.882 1.00 0.00 135 SER A N 10
ATOM 15512 C CA . SER A 1 17 ? -1.453 4.151 13.108 1.00 0.00 135 SER A CA 10
ATOM 15513 C C . SER A 1 17 ? -2.641 5.095 13.301 1.00 0.00 135 SER A C 10
ATOM 15514 O O . SER A 1 17 ? -3.242 5.132 14.374 1.00 0.00 135 SER A O 10
ATOM 15522 N N . GLY A 1 18 ? -3.029 5.802 12.248 1.00 0.00 136 GLY A N 10
ATOM 15523 C CA . GLY A 1 18 ? -4.264 6.548 12.138 1.00 0.00 136 GLY A CA 10
ATOM 15524 C C . GLY A 1 18 ? -4.514 6.907 10.684 1.00 0.00 136 GLY A C 10
ATOM 15525 O O . GLY A 1 18 ? -4.559 8.088 10.354 1.00 0.00 136 GLY A O 10
ATOM 15529 N N . MET A 1 19 ? -4.584 5.907 9.803 1.00 0.00 137 MET A N 10
ATOM 15530 C CA . MET A 1 19 ? -4.688 6.167 8.369 1.00 0.00 137 MET A CA 10
ATOM 15531 C C . MET A 1 19 ? -6.075 6.712 8.022 1.00 0.00 137 MET A C 10
ATOM 15532 O O . MET A 1 19 ? -7.083 6.255 8.567 1.00 0.00 137 MET A O 10
ATOM 15546 N N . ARG A 1 20 ? -6.137 7.630 7.057 1.00 0.00 138 ARG A N 10
ATOM 15547 C CA . ARG A 1 20 ? -7.365 8.226 6.515 1.00 0.00 138 ARG A CA 10
ATOM 15548 C C . ARG A 1 20 ? -7.136 8.720 5.081 1.00 0.00 138 ARG A C 10
ATOM 15549 O O . ARG A 1 20 ? -5.999 8.964 4.680 1.00 0.00 138 ARG A O 10
ATOM 15570 N N . MET A 1 21 ? -8.237 8.877 4.337 1.00 0.00 139 MET A N 10
ATOM 15571 C CA . MET A 1 21 ? -8.344 9.190 2.911 1.00 0.00 139 MET A CA 10
ATOM 15572 C C . MET A 1 21 ? -9.795 9.642 2.662 1.00 0.00 139 MET A C 10
ATOM 15573 O O . MET A 1 21 ? -10.672 9.330 3.478 1.00 0.00 139 MET A O 10
ATOM 15587 N N . ASN A 1 22 ? -10.086 10.311 1.540 1.00 0.00 140 ASN A N 10
ATOM 15588 C CA . ASN A 1 22 ? -11.446 10.666 1.110 1.00 0.00 140 ASN A CA 10
ATOM 15589 C C . ASN A 1 22 ? -11.876 9.985 -0.181 1.00 0.00 140 ASN A C 10
ATOM 15590 O O . ASN A 1 22 ? -13.076 9.792 -0.352 1.00 0.00 140 ASN A O 10
ATOM 15601 N N . PHE A 1 23 ? -10.940 9.583 -1.045 1.00 0.00 141 PHE A N 10
ATOM 15602 C CA . PHE A 1 23 ? -11.207 8.954 -2.336 1.00 0.00 141 PHE A CA 10
ATOM 15603 C C . PHE A 1 23 ? -12.005 9.877 -3.273 1.00 0.00 141 PHE A C 10
ATOM 15604 O O . PHE A 1 23 ? -12.162 11.073 -3.008 1.00 0.00 141 PHE A O 10
ATOM 15621 N N . ASP A 1 24 ? -12.446 9.334 -4.410 1.00 0.00 142 ASP A N 10
ATOM 15622 C CA . ASP A 1 24 ? -12.940 10.095 -5.563 1.00 0.00 142 ASP A CA 10
ATOM 15623 C C . ASP A 1 24 ? -14.361 9.666 -5.945 1.00 0.00 142 ASP A C 10
ATOM 15624 O O . ASP A 1 24 ? -15.147 10.494 -6.406 1.00 0.00 142 ASP A O 10
ATOM 15633 N N . ARG A 1 25 ? -14.763 8.423 -5.645 1.00 0.00 143 ARG A N 10
ATOM 15634 C CA . ARG A 1 25 ? -16.169 8.010 -5.614 1.00 0.00 143 ARG A CA 10
ATOM 15635 C C . ARG A 1 25 ? -16.498 7.579 -4.182 1.00 0.00 143 ARG A C 10
ATOM 15636 O O . ARG A 1 25 ? -15.600 7.150 -3.457 1.00 0.00 143 ARG A O 10
ATOM 15657 N N . PRO A 1 26 ? -17.767 7.667 -3.750 1.00 0.00 144 PRO A N 10
ATOM 15658 C CA . PRO A 1 26 ? -18.129 7.431 -2.362 1.00 0.00 144 PRO A CA 10
ATOM 15659 C C . PRO A 1 26 ? -18.162 5.950 -1.998 1.00 0.00 144 PRO A C 10
ATOM 15660 O O . PRO A 1 26 ? -17.996 5.640 -0.827 1.00 0.00 144 PRO A O 10
ATOM 15671 N N . GLU A 1 27 ? -18.370 5.031 -2.947 1.00 0.00 145 GLU A N 10
ATOM 15672 C CA . GLU A 1 27 ? -18.602 3.616 -2.636 1.00 0.00 145 GLU A CA 10
ATOM 15673 C C . GLU A 1 27 ? -17.412 3.027 -1.871 1.00 0.00 145 GLU A C 10
ATOM 15674 O O . GLU A 1 27 ? -17.572 2.416 -0.818 1.00 0.00 145 GLU A O 10
ATOM 15686 N N . GLU A 1 28 ? -16.207 3.248 -2.395 1.00 0.00 146 GLU A N 10
ATOM 15687 C CA . GLU A 1 28 ? -14.969 2.795 -1.783 1.00 0.00 146 GLU A CA 10
ATOM 15688 C C . GLU A 1 28 ? -14.774 3.492 -0.417 1.00 0.00 146 GLU A C 10
ATOM 15689 O O . GLU A 1 28 ? -14.368 2.857 0.556 1.00 0.00 146 GLU A O 10
ATOM 15701 N N . ARG A 1 29 ? -15.157 4.769 -0.281 1.00 0.00 147 ARG A N 10
ATOM 15702 C CA . ARG A 1 29 ? -15.091 5.509 0.983 1.00 0.00 147 ARG A CA 10
ATOM 15703 C C . ARG A 1 29 ? -16.085 4.938 2.002 1.00 0.00 147 ARG A C 10
ATOM 15704 O O . ARG A 1 29 ? -15.797 4.961 3.203 1.00 0.00 147 ARG A O 10
ATOM 15725 N N . GLN A 1 30 ? -17.241 4.448 1.549 1.00 0.00 148 GLN A N 10
ATOM 15726 C CA . GLN A 1 30 ? -18.231 3.748 2.349 1.00 0.00 148 GLN A CA 10
ATOM 15727 C C . GLN A 1 30 ? -17.601 2.461 2.876 1.00 0.00 148 GLN A C 10
ATOM 15728 O O . GLN A 1 30 ? -17.626 2.224 4.079 1.00 0.00 148 GLN A O 10
ATOM 15742 N N . TRP A 1 31 ? -17.010 1.642 2.002 1.00 0.00 149 TRP A N 10
ATOM 15743 C CA . TRP A 1 31 ? -16.501 0.338 2.392 1.00 0.00 149 TRP A CA 10
ATOM 15744 C C . TRP A 1 31 ? -15.301 0.481 3.331 1.00 0.00 149 TRP A C 10
ATOM 15745 O O . TRP A 1 31 ? -15.171 -0.264 4.299 1.00 0.00 149 TRP A O 10
ATOM 15766 N N . TRP A 1 32 ? -14.441 1.468 3.076 1.00 0.00 150 TRP A N 10
ATOM 15767 C CA . TRP A 1 32 ? -13.363 1.865 3.967 1.00 0.00 150 TRP A CA 10
ATOM 15768 C C . TRP A 1 32 ? -13.893 2.188 5.360 1.00 0.00 150 TRP A C 10
ATOM 15769 O O . TRP A 1 32 ? -13.330 1.734 6.351 1.00 0.00 150 TRP A O 10
ATOM 15790 N N . ASN A 1 33 ? -14.977 2.966 5.436 1.00 0.00 151 ASN A N 10
ATOM 15791 C CA . ASN A 1 33 ? -15.598 3.301 6.708 1.00 0.00 151 ASN A CA 10
ATOM 15792 C C . ASN A 1 33 ? -16.084 2.042 7.414 1.00 0.00 151 ASN A C 10
ATOM 15793 O O . ASN A 1 33 ? -15.918 1.900 8.622 1.00 0.00 151 ASN A O 10
ATOM 15804 N N . GLU A 1 34 ? -16.643 1.116 6.640 1.00 0.00 152 GLU A N 10
ATOM 15805 C CA . GLU A 1 34 ? -17.267 -0.111 7.129 1.00 0.00 152 GLU A CA 10
ATOM 15806 C C . GLU A 1 34 ? -16.241 -1.153 7.579 1.00 0.00 152 GLU A C 10
ATOM 15807 O O . GLU A 1 34 ? -16.598 -2.198 8.131 1.00 0.00 152 GLU A O 10
ATOM 15819 N N . ASN A 1 35 ? -14.957 -0.893 7.339 1.00 0.00 153 ASN A N 10
ATOM 15820 C CA . ASN A 1 35 ? -13.907 -1.825 7.679 1.00 0.00 153 ASN A CA 10
ATOM 15821 C C . ASN A 1 35 ? -13.744 -1.928 9.200 1.00 0.00 153 ASN A C 10
ATOM 15822 O O . ASN A 1 35 ? -13.464 -3.012 9.708 1.00 0.00 153 ASN A O 10
ATOM 15833 N N . SER A 1 36 ? -13.964 -0.860 9.965 1.00 0.00 154 SER A N 10
ATOM 15834 C CA . SER A 1 36 ? -13.482 -0.734 11.336 1.00 0.00 154 SER A CA 10
ATOM 15835 C C . SER A 1 36 ? -11.943 -0.845 11.390 1.00 0.00 154 SER A C 10
ATOM 15836 O O . SER A 1 36 ? -11.296 0.158 11.693 1.00 0.00 154 SER A O 10
ATOM 15844 N N . ASN A 1 37 ? -11.336 -2.013 11.108 1.00 0.00 155 ASN A N 10
ATOM 15845 C CA . ASN A 1 37 ? -9.895 -2.242 11.233 1.00 0.00 155 ASN A CA 10
ATOM 15846 C C . ASN A 1 37 ? -9.503 -3.561 10.542 1.00 0.00 155 ASN A C 10
ATOM 15847 O O . ASN A 1 37 ? -8.729 -4.364 11.077 1.00 0.00 155 ASN A O 10
ATOM 15858 N N . ARG A 1 38 ? -10.088 -3.838 9.366 1.00 0.00 156 ARG A N 10
ATOM 15859 C CA . ARG A 1 38 ? -9.881 -5.100 8.622 1.00 0.00 156 ARG A CA 10
ATOM 15860 C C . ARG A 1 38 ? -8.439 -5.274 8.178 1.00 0.00 156 ARG A C 10
ATOM 15861 O O . ARG A 1 38 ? -8.003 -6.394 7.902 1.00 0.00 156 ARG A O 10
ATOM 15882 N N . TYR A 1 39 ? -7.718 -4.166 8.063 1.00 0.00 157 TYR A N 10
ATOM 15883 C CA . TYR A 1 39 ? -6.386 -4.130 7.518 1.00 0.00 157 TYR A CA 10
ATOM 15884 C C . TYR A 1 39 ? -5.557 -3.148 8.330 1.00 0.00 157 TYR A C 10
ATOM 15885 O O . TYR A 1 39 ? -6.088 -2.132 8.787 1.00 0.00 157 TYR A O 10
ATOM 15903 N N . PRO A 1 40 ? -4.261 -3.435 8.496 1.00 0.00 158 PRO A N 10
ATOM 15904 C CA . PRO A 1 40 ? -3.349 -2.592 9.243 1.00 0.00 158 PRO A CA 10
ATOM 15905 C C . PRO A 1 40 ? -3.035 -1.323 8.451 1.00 0.00 158 PRO A C 10
ATOM 15906 O O . PRO A 1 40 ? -3.350 -1.189 7.267 1.00 0.00 158 PRO A O 10
ATOM 15917 N N . ASN A 1 41 ? -2.366 -0.385 9.110 1.00 0.00 159 ASN A N 10
ATOM 15918 C CA . ASN A 1 41 ? -1.963 0.902 8.562 1.00 0.00 159 ASN A CA 10
ATOM 15919 C C . ASN A 1 41 ? -0.448 0.920 8.446 1.00 0.00 159 ASN A C 10
ATOM 15920 O O . ASN A 1 41 ? 0.248 1.562 9.235 1.00 0.00 159 ASN A O 10
ATOM 15931 N N . GLN A 1 42 ? 0.071 0.182 7.473 1.00 0.00 160 GLN A N 10
ATOM 15932 C CA . GLN A 1 42 ? 1.489 0.120 7.170 1.00 0.00 160 GLN A CA 10
ATOM 15933 C C . GLN A 1 42 ? 1.646 -0.261 5.700 1.00 0.00 160 GLN A C 10
ATOM 15934 O O . GLN A 1 42 ? 0.694 -0.763 5.096 1.00 0.00 160 GLN A O 10
ATOM 15948 N N . VAL A 1 43 ? 2.829 -0.078 5.136 1.00 0.00 161 VAL A N 10
ATOM 15949 C CA . VAL A 1 43 ? 3.193 -0.584 3.829 1.00 0.00 161 VAL A CA 10
ATOM 15950 C C . VAL A 1 43 ? 4.584 -1.212 3.982 1.00 0.00 161 VAL A C 10
ATOM 15951 O O . VAL A 1 43 ? 5.099 -1.298 5.098 1.00 0.00 161 VAL A O 10
ATOM 15964 N N . TYR A 1 44 ? 5.198 -1.649 2.889 1.00 0.00 162 TYR A N 10
ATOM 15965 C CA . TYR A 1 44 ? 6.565 -2.145 2.874 1.00 0.00 162 TYR A CA 10
ATOM 15966 C C . TYR A 1 44 ? 7.249 -1.587 1.633 1.00 0.00 162 TYR A C 10
ATOM 15967 O O . TYR A 1 44 ? 6.627 -0.890 0.824 1.00 0.00 162 TYR A O 10
ATOM 15985 N N . TYR A 1 45 ? 8.526 -1.892 1.464 1.00 0.00 163 TYR A N 10
ATOM 15986 C CA . TYR A 1 45 ? 9.307 -1.579 0.292 1.00 0.00 163 TYR A CA 10
ATOM 15987 C C . TYR A 1 45 ? 10.399 -2.622 0.141 1.00 0.00 163 TYR A C 10
ATOM 15988 O O . TYR A 1 45 ? 10.859 -3.239 1.101 1.00 0.00 163 TYR A O 10
ATOM 16006 N N . LYS A 1 46 ? 10.750 -2.854 -1.115 1.00 0.00 164 LYS A N 10
ATOM 16007 C CA . LYS A 1 46 ? 11.701 -3.852 -1.541 1.00 0.00 164 LYS A CA 10
ATOM 16008 C C . LYS A 1 46 ? 13.076 -3.206 -1.511 1.00 0.00 164 LYS A C 10
ATOM 16009 O O . LYS A 1 46 ? 13.203 -2.045 -1.917 1.00 0.00 164 LYS A O 10
ATOM 16028 N N . GLU A 1 47 ? 14.083 -3.921 -1.021 1.00 0.00 165 GLU A N 10
ATOM 16029 C CA . GLU A 1 47 ? 15.377 -3.314 -0.755 1.00 0.00 165 GLU A CA 10
ATOM 16030 C C . GLU A 1 47 ? 16.211 -3.312 -2.035 1.00 0.00 165 GLU A C 10
ATOM 16031 O O . GLU A 1 47 ? 16.900 -4.284 -2.353 1.00 0.00 165 GLU A O 10
ATOM 16043 N N . TYR A 1 48 ? 16.072 -2.252 -2.830 1.00 0.00 166 TYR A N 10
ATOM 16044 C CA . TYR A 1 48 ? 16.731 -2.065 -4.110 1.00 0.00 166 TYR A CA 10
ATOM 16045 C C . TYR A 1 48 ? 18.228 -1.917 -3.904 1.00 0.00 166 TYR A C 10
ATOM 16046 O O . TYR A 1 48 ? 18.676 -0.980 -3.249 1.00 0.00 166 TYR A O 10
ATOM 16064 N N . ASN A 1 49 ? 19.000 -2.793 -4.531 1.00 0.00 167 ASN A N 10
ATOM 16065 C CA . ASN A 1 49 ? 20.428 -2.564 -4.713 1.00 0.00 167 ASN A CA 10
ATOM 16066 C C . ASN A 1 49 ? 20.665 -1.350 -5.609 1.00 0.00 167 ASN A C 10
ATOM 16067 O O . ASN A 1 49 ? 21.614 -0.605 -5.377 1.00 0.00 167 ASN A O 10
ATOM 16078 N N . ASP A 1 50 ? 19.843 -1.140 -6.645 1.00 0.00 168 ASP A N 10
ATOM 16079 C CA . ASP A 1 50 ? 20.211 -0.220 -7.735 1.00 0.00 168 ASP A CA 10
ATOM 16080 C C . ASP A 1 50 ? 19.927 1.236 -7.389 1.00 0.00 168 ASP A C 10
ATOM 16081 O O . ASP A 1 50 ? 20.467 2.113 -8.051 1.00 0.00 168 ASP A O 10
ATOM 16090 N N . ARG A 1 51 ? 19.092 1.482 -6.364 1.00 0.00 169 ARG A N 10
ATOM 16091 C CA . ARG A 1 51 ? 18.650 2.783 -5.834 1.00 0.00 169 ARG A CA 10
ATOM 16092 C C . ARG A 1 51 ? 18.661 3.885 -6.911 1.00 0.00 169 ARG A C 10
ATOM 16093 O O . ARG A 1 51 ? 19.272 4.941 -6.745 1.00 0.00 169 ARG A O 10
ATOM 16114 N N . SER A 1 52 ? 17.996 3.631 -8.034 1.00 0.00 170 SER A N 10
ATOM 16115 C CA . SER A 1 52 ? 17.736 4.625 -9.062 1.00 0.00 170 SER A CA 10
ATOM 16116 C C . SER A 1 52 ? 16.269 4.509 -9.441 1.00 0.00 170 SER A C 10
ATOM 16117 O O . SER A 1 52 ? 15.856 3.666 -10.239 1.00 0.00 170 SER A O 10
ATOM 16125 N N . VAL A 1 53 ? 15.463 5.302 -8.748 1.00 0.00 171 VAL A N 10
ATOM 16126 C CA . VAL A 1 53 ? 14.038 5.435 -8.884 1.00 0.00 171 VAL A CA 10
ATOM 16127 C C . VAL A 1 53 ? 13.701 6.943 -8.768 1.00 0.00 171 VAL A C 10
ATOM 16128 O O . VAL A 1 53 ? 14.357 7.670 -8.015 1.00 0.00 171 VAL A O 10
ATOM 16141 N N . PRO A 1 54 ? 12.670 7.420 -9.486 1.00 0.00 172 PRO A N 10
ATOM 16142 C CA . PRO A 1 54 ? 12.149 8.778 -9.443 1.00 0.00 172 PRO A CA 10
ATOM 16143 C C . PRO A 1 54 ? 11.258 8.954 -8.198 1.00 0.00 172 PRO A C 10
ATOM 16144 O O . PRO A 1 54 ? 11.533 8.372 -7.146 1.00 0.00 172 PRO A O 10
ATOM 16155 N N . GLU A 1 55 ? 10.159 9.707 -8.300 1.00 0.00 173 GLU A N 10
ATOM 16156 C CA . GLU A 1 55 ? 9.113 9.767 -7.279 1.00 0.00 173 GLU A CA 10
ATOM 16157 C C . GLU A 1 55 ? 8.041 8.675 -7.454 1.00 0.00 173 GLU A C 10
ATOM 16158 O O . GLU A 1 55 ? 7.154 8.566 -6.607 1.00 0.00 173 GLU A O 10
ATOM 16170 N N . GLY A 1 56 ? 8.060 7.892 -8.542 1.00 0.00 174 GLY A N 10
ATOM 16171 C CA . GLY A 1 56 ? 6.944 7.029 -8.931 1.00 0.00 174 GLY A CA 10
ATOM 16172 C C . GLY A 1 56 ? 7.234 5.532 -9.046 1.00 0.00 174 GLY A C 10
ATOM 16173 O O . GLY A 1 56 ? 6.303 4.738 -8.936 1.00 0.00 174 GLY A O 10
ATOM 16177 N N . ARG A 1 57 ? 8.464 5.112 -9.357 1.00 0.00 175 ARG A N 10
ATOM 16178 C CA . ARG A 1 57 ? 8.803 3.713 -9.650 1.00 0.00 175 ARG A CA 10
ATOM 16179 C C . ARG A 1 57 ? 8.784 2.885 -8.373 1.00 0.00 175 ARG A C 10
ATOM 16180 O O . ARG A 1 57 ? 8.232 1.789 -8.371 1.00 0.00 175 ARG A O 10
ATOM 16201 N N . PHE A 1 58 ? 9.410 3.405 -7.317 1.00 0.00 176 PHE A N 10
ATOM 16202 C CA . PHE A 1 58 ? 9.494 2.812 -5.996 1.00 0.00 176 PHE A CA 10
ATOM 16203 C C . PHE A 1 58 ? 8.083 2.474 -5.563 1.00 0.00 176 PHE A C 10
ATOM 16204 O O . PHE A 1 58 ? 7.775 1.293 -5.437 1.00 0.00 176 PHE A O 10
ATOM 16221 N N . VAL A 1 59 ? 7.196 3.469 -5.438 1.00 0.00 177 VAL A N 10
ATOM 16222 C CA . VAL A 1 59 ? 5.826 3.205 -5.016 1.00 0.00 177 VAL A CA 10
ATOM 16223 C C . VAL A 1 59 ? 5.139 2.236 -5.981 1.00 0.00 177 VAL A C 10
ATOM 16224 O O . VAL A 1 59 ? 4.395 1.395 -5.500 1.00 0.00 177 VAL A O 10
ATOM 16237 N N . ARG A 1 60 ? 5.396 2.256 -7.296 1.00 0.00 178 ARG A N 10
ATOM 16238 C CA . ARG A 1 60 ? 4.701 1.356 -8.231 1.00 0.00 178 ARG A CA 10
ATOM 16239 C C . ARG A 1 60 ? 4.947 -0.126 -7.893 1.00 0.00 178 ARG A C 10
ATOM 16240 O O . ARG A 1 60 ? 4.058 -0.958 -8.059 1.00 0.00 178 ARG A O 10
ATOM 16261 N N . ASP A 1 61 ? 6.156 -0.478 -7.468 1.00 0.00 179 ASP A N 10
ATOM 16262 C CA . ASP A 1 61 ? 6.485 -1.822 -6.982 1.00 0.00 179 ASP A CA 10
ATOM 16263 C C . ASP A 1 61 ? 6.022 -1.988 -5.533 1.00 0.00 179 ASP A C 10
ATOM 16264 O O . ASP A 1 61 ? 5.402 -2.988 -5.198 1.00 0.00 179 ASP A O 10
ATOM 16273 N N . CYS A 1 62 ? 6.245 -0.980 -4.685 1.00 0.00 180 CYS A N 10
ATOM 16274 C CA . CYS A 1 62 ? 5.931 -1.015 -3.259 1.00 0.00 180 CYS A CA 10
ATOM 16275 C C . CYS A 1 62 ? 4.420 -1.200 -2.993 1.00 0.00 180 CYS A C 10
ATOM 16276 O O . CYS A 1 62 ? 4.028 -1.900 -2.055 1.00 0.00 180 CYS A O 10
ATOM 16283 N N . VAL A 1 63 ? 3.546 -0.694 -3.870 1.00 0.00 181 VAL A N 10
ATOM 16284 C CA . VAL A 1 63 ? 2.099 -0.904 -3.777 1.00 0.00 181 VAL A CA 10
ATOM 16285 C C . VAL A 1 63 ? 1.743 -2.359 -4.090 1.00 0.00 181 VAL A C 10
ATOM 16286 O O . VAL A 1 63 ? 0.957 -2.959 -3.358 1.00 0.00 181 VAL A O 10
ATOM 16299 N N . ASN A 1 64 ? 2.347 -2.927 -5.139 1.00 0.00 182 ASN A N 10
ATOM 16300 C CA . ASN A 1 64 ? 2.268 -4.337 -5.524 1.00 0.00 182 ASN A CA 10
ATOM 16301 C C . ASN A 1 64 ? 2.789 -5.224 -4.388 1.00 0.00 182 ASN A C 10
ATOM 16302 O O . ASN A 1 64 ? 2.166 -6.237 -4.075 1.00 0.00 182 ASN A O 10
ATOM 16313 N N . ILE A 1 65 ? 3.903 -4.850 -3.756 1.00 0.00 183 ILE A N 10
ATOM 16314 C CA . ILE A 1 65 ? 4.435 -5.535 -2.584 1.00 0.00 183 ILE A CA 10
ATOM 16315 C C . ILE A 1 65 ? 3.373 -5.561 -1.487 1.00 0.00 183 ILE A C 10
ATOM 16316 O O . ILE A 1 65 ? 3.078 -6.618 -0.937 1.00 0.00 183 ILE A O 10
ATOM 16332 N N . THR A 1 66 ? 2.756 -4.420 -1.183 1.00 0.00 184 THR A N 10
ATOM 16333 C CA . THR A 1 66 ? 1.886 -4.342 -0.030 1.00 0.00 184 THR A CA 10
ATOM 16334 C C . THR A 1 66 ? 0.579 -5.111 -0.293 1.00 0.00 184 THR A C 10
ATOM 16335 O O . THR A 1 66 ? 0.116 -5.787 0.616 1.00 0.00 184 THR A O 10
ATOM 16346 N N . VAL A 1 67 ? 0.018 -5.116 -1.514 1.00 0.00 185 VAL A N 10
ATOM 16347 C CA . VAL A 1 67 ? -1.164 -5.946 -1.818 1.00 0.00 185 VAL A CA 10
ATOM 16348 C C . VAL A 1 67 ? -0.846 -7.438 -1.730 1.00 0.00 185 VAL A C 10
ATOM 16349 O O . VAL A 1 67 ? -1.721 -8.233 -1.394 1.00 0.00 185 VAL A O 10
ATOM 16362 N N . THR A 1 68 ? 0.396 -7.813 -2.022 1.00 0.00 186 THR A N 10
ATOM 16363 C CA . THR A 1 68 ? 0.861 -9.183 -1.855 1.00 0.00 186 THR A CA 10
ATOM 16364 C C . THR A 1 68 ? 0.913 -9.504 -0.353 1.00 0.00 186 THR A C 10
ATOM 16365 O O . THR A 1 68 ? 0.291 -10.469 0.090 1.00 0.00 186 THR A O 10
ATOM 16376 N N . GLU A 1 69 ? 1.579 -8.667 0.450 1.00 0.00 187 GLU A N 10
ATOM 16377 C CA . GLU A 1 69 ? 1.723 -8.845 1.895 1.00 0.00 187 GLU A CA 10
ATOM 16378 C C . GLU A 1 69 ? 0.364 -8.809 2.617 1.00 0.00 187 GLU A C 10
ATOM 16379 O O . GLU A 1 69 ? 0.234 -9.279 3.749 1.00 0.00 187 GLU A O 10
ATOM 16391 N N . TYR A 1 70 ? -0.658 -8.204 2.012 1.00 0.00 188 TYR A N 10
ATOM 16392 C CA . TYR A 1 70 ? -2.012 -8.103 2.550 1.00 0.00 188 TYR A CA 10
ATOM 16393 C C . TYR A 1 70 ? -2.926 -9.235 2.050 1.00 0.00 188 TYR A C 10
ATOM 16394 O O . TYR A 1 70 ? -4.022 -9.396 2.595 1.00 0.00 188 TYR A O 10
ATOM 16412 N N . LYS A 1 71 ? -2.499 -10.003 1.039 1.00 0.00 189 LYS A N 10
ATOM 16413 C CA . LYS A 1 71 ? -3.316 -10.895 0.217 1.00 0.00 189 LYS A CA 10
ATOM 16414 C C . LYS A 1 71 ? -4.580 -10.203 -0.307 1.00 0.00 189 LYS A C 10
ATOM 16415 O O . LYS A 1 71 ? -5.653 -10.346 0.282 1.00 0.00 189 LYS A O 10
ATOM 16434 N N . ILE A 1 72 ? -4.476 -9.447 -1.401 1.00 0.00 190 ILE A N 10
ATOM 16435 C CA . ILE A 1 72 ? -5.583 -8.771 -2.087 1.00 0.00 190 ILE A CA 10
ATOM 16436 C C . ILE A 1 72 ? -5.441 -9.033 -3.599 1.00 0.00 190 ILE A C 10
ATOM 16437 O O . ILE A 1 72 ? -4.705 -9.938 -3.976 1.00 0.00 190 ILE A O 10
ATOM 16453 N N . ASP A 1 73 ? -6.150 -8.272 -4.445 1.00 0.00 191 ASP A N 10
ATOM 16454 C CA . ASP A 1 73 ? -6.257 -8.356 -5.913 1.00 0.00 191 ASP A CA 10
ATOM 16455 C C . ASP A 1 73 ? -7.007 -9.638 -6.351 1.00 0.00 191 ASP A C 10
ATOM 16456 O O . ASP A 1 73 ? -6.716 -10.737 -5.877 1.00 0.00 191 ASP A O 10
ATOM 16465 N N . PRO A 1 74 ? -7.960 -9.573 -7.300 1.00 0.00 192 PRO A N 10
ATOM 16466 C CA . PRO A 1 74 ? -8.698 -10.744 -7.784 1.00 0.00 192 PRO A CA 10
ATOM 16467 C C . PRO A 1 74 ? -7.866 -11.649 -8.704 1.00 0.00 192 PRO A C 10
ATOM 16468 O O . PRO A 1 74 ? -8.411 -12.554 -9.341 1.00 0.00 192 PRO A O 10
ATOM 16479 N N . ASN A 1 75 ? -6.557 -11.418 -8.811 1.00 0.00 193 ASN A N 10
ATOM 16480 C CA . ASN A 1 75 ? -5.642 -12.443 -9.307 1.00 0.00 193 ASN A CA 10
ATOM 16481 C C . ASN A 1 75 ? -4.849 -13.046 -8.164 1.00 0.00 193 ASN A C 10
ATOM 16482 O O . ASN A 1 75 ? -4.835 -14.260 -8.014 1.00 0.00 193 ASN A O 10
ATOM 16493 N N . GLU A 1 76 ? -4.182 -12.221 -7.364 1.00 0.00 194 GLU A N 10
ATOM 16494 C CA . GLU A 1 76 ? -3.281 -12.711 -6.334 1.00 0.00 194 GLU A CA 10
ATOM 16495 C C . GLU A 1 76 ? -4.067 -13.375 -5.187 1.00 0.00 194 GLU A C 10
ATOM 16496 O O . GLU A 1 76 ? -3.513 -14.239 -4.514 1.00 0.00 194 GLU A O 10
ATOM 16508 N N . ASN A 1 77 ? -5.326 -13.000 -4.909 1.00 0.00 195 ASN A N 10
ATOM 16509 C CA . ASN A 1 77 ? -6.092 -13.549 -3.777 1.00 0.00 195 ASN A CA 10
ATOM 16510 C C . ASN A 1 77 ? -7.013 -14.679 -4.206 1.00 0.00 195 ASN A C 10
ATOM 16511 O O . ASN A 1 77 ? -6.914 -15.776 -3.665 1.00 0.00 195 ASN A O 10
ATOM 16522 N N . GLN A 1 78 ? -7.937 -14.376 -5.131 1.00 0.00 196 GLN A N 10
ATOM 16523 C CA . GLN A 1 78 ? -9.006 -15.192 -5.669 1.00 0.00 196 GLN A CA 10
ATOM 16524 C C . GLN A 1 78 ? -10.043 -14.246 -6.285 1.00 0.00 196 GLN A C 10
ATOM 16525 O O . GLN A 1 78 ? -10.131 -14.164 -7.504 1.00 0.00 196 GLN A O 10
ATOM 16539 N N . ASN A 1 79 ? -10.853 -13.559 -5.473 1.00 0.00 197 ASN A N 10
ATOM 16540 C CA . ASN A 1 79 ? -12.169 -13.084 -5.945 1.00 0.00 197 ASN A CA 10
ATOM 16541 C C . ASN A 1 79 ? -12.461 -11.664 -5.491 1.00 0.00 197 ASN A C 10
ATOM 16542 O O . ASN A 1 79 ? -12.719 -10.792 -6.319 1.00 0.00 197 ASN A O 10
ATOM 16553 N N . VAL A 1 80 ? -12.342 -11.422 -4.187 1.00 0.00 198 VAL A N 10
ATOM 16554 C CA . VAL A 1 80 ? -12.352 -10.130 -3.536 1.00 0.00 198 VAL A CA 10
ATOM 16555 C C . VAL A 1 80 ? -13.576 -9.276 -3.921 1.00 0.00 198 VAL A C 10
ATOM 16556 O O . VAL A 1 80 ? -14.619 -9.803 -4.314 1.00 0.00 198 VAL A O 10
ATOM 16569 N N . THR A 1 81 ? -13.528 -7.971 -3.699 1.00 0.00 199 THR A N 10
ATOM 16570 C CA . THR A 1 81 ? -14.447 -6.993 -4.295 1.00 0.00 199 THR A CA 10
ATOM 16571 C C . THR A 1 81 ? -13.657 -5.754 -4.718 1.00 0.00 199 THR A C 10
ATOM 16572 O O . THR A 1 81 ? -12.642 -5.434 -4.092 1.00 0.00 199 THR A O 10
ATOM 16583 N N . GLN A 1 82 ? -14.118 -5.049 -5.756 1.00 0.00 200 GLN A N 10
ATOM 16584 C CA . GLN A 1 82 ? -13.485 -3.833 -6.246 1.00 0.00 200 GLN A CA 10
ATOM 16585 C C . GLN A 1 82 ? -13.575 -2.658 -5.275 1.00 0.00 200 GLN A C 10
ATOM 16586 O O . GLN A 1 82 ? -12.704 -1.791 -5.357 1.00 0.00 200 GLN A O 10
ATOM 16600 N N . VAL A 1 83 ? -14.545 -2.605 -4.347 1.00 0.00 201 VAL A N 10
ATOM 16601 C CA . VAL A 1 83 ? -14.460 -1.540 -3.333 1.00 0.00 201 VAL A CA 10
ATOM 16602 C C . VAL A 1 83 ? -13.166 -1.743 -2.528 1.00 0.00 201 VAL A C 10
ATOM 16603 O O . VAL A 1 83 ? -12.365 -0.817 -2.405 1.00 0.00 201 VAL A O 10
ATOM 16616 N N . GLU A 1 84 ? -12.896 -2.983 -2.101 1.00 0.00 202 GLU A N 10
ATOM 16617 C CA . GLU A 1 84 ? -11.664 -3.340 -1.415 1.00 0.00 202 GLU A CA 10
ATOM 16618 C C . GLU A 1 84 ? -10.453 -3.163 -2.345 1.00 0.00 202 GLU A C 10
ATOM 16619 O O . GLU A 1 84 ? -9.443 -2.649 -1.856 1.00 0.00 202 GLU A O 10
ATOM 16631 N N . VAL A 1 85 ? -10.526 -3.511 -3.653 1.00 0.00 203 VAL A N 10
ATOM 16632 C CA . VAL A 1 85 ? -9.353 -3.353 -4.514 1.00 0.00 203 VAL A CA 10
ATOM 16633 C C . VAL A 1 85 ? -8.961 -1.886 -4.532 1.00 0.00 203 VAL A C 10
ATOM 16634 O O . VAL A 1 85 ? -7.784 -1.550 -4.409 1.00 0.00 203 VAL A O 10
ATOM 16647 N N . ARG A 1 86 ? -9.969 -1.021 -4.671 1.00 0.00 204 ARG A N 10
ATOM 16648 C CA . ARG A 1 86 ? -9.776 0.390 -4.905 1.00 0.00 204 ARG A CA 10
ATOM 16649 C C . ARG A 1 86 ? -9.353 1.110 -3.646 1.00 0.00 204 ARG A C 10
ATOM 16650 O O . ARG A 1 86 ? -8.360 1.832 -3.706 1.00 0.00 204 ARG A O 10
ATOM 16671 N N . VAL A 1 87 ? -10.009 0.844 -2.512 1.00 0.00 205 VAL A N 10
ATOM 16672 C CA . VAL A 1 87 ? -9.560 1.275 -1.194 1.00 0.00 205 VAL A CA 10
ATOM 16673 C C . VAL A 1 87 ? -8.113 0.848 -1.039 1.00 0.00 205 VAL A C 10
ATOM 16674 O O . VAL A 1 87 ? -7.231 1.698 -0.973 1.00 0.00 205 VAL A O 10
ATOM 16687 N N . MET A 1 88 ? -7.848 -0.459 -1.037 1.00 0.00 206 MET A N 10
ATOM 16688 C CA . MET A 1 88 ? -6.521 -0.965 -0.757 1.00 0.00 206 MET A CA 10
ATOM 16689 C C . MET A 1 88 ? -5.505 -0.642 -1.857 1.00 0.00 206 MET A C 10
ATOM 16690 O O . MET A 1 88 ? -4.364 -1.068 -1.754 1.00 0.00 206 MET A O 10
ATOM 16704 N N . LYS A 1 89 ? -5.861 0.069 -2.928 1.00 0.00 207 LYS A N 10
ATOM 16705 C CA . LYS A 1 89 ? -4.875 0.599 -3.856 1.00 0.00 207 LYS A CA 10
ATOM 16706 C C . LYS A 1 89 ? -4.676 2.083 -3.690 1.00 0.00 207 LYS A C 10
ATOM 16707 O O . LYS A 1 89 ? -3.540 2.488 -3.491 1.00 0.00 207 LYS A O 10
ATOM 16726 N N . GLN A 1 90 ? -5.727 2.898 -3.749 1.00 0.00 208 GLN A N 10
ATOM 16727 C CA . GLN A 1 90 ? -5.604 4.337 -3.545 1.00 0.00 208 GLN A CA 10
ATOM 16728 C C . GLN A 1 90 ? -5.005 4.600 -2.174 1.00 0.00 208 GLN A C 10
ATOM 16729 O O . GLN A 1 90 ? -4.065 5.388 -2.077 1.00 0.00 208 GLN A O 10
ATOM 16743 N N . VAL A 1 91 ? -5.523 3.927 -1.138 1.00 0.00 209 VAL A N 10
ATOM 16744 C CA . VAL A 1 91 ? -4.987 4.054 0.200 1.00 0.00 209 VAL A CA 10
ATOM 16745 C C . VAL A 1 91 ? -3.518 3.672 0.151 1.00 0.00 209 VAL A C 10
ATOM 16746 O O . VAL A 1 91 ? -2.716 4.516 0.528 1.00 0.00 209 VAL A O 10
ATOM 16759 N N . ILE A 1 92 ? -3.173 2.461 -0.332 1.00 0.00 210 ILE A N 10
ATOM 16760 C CA . ILE A 1 92 ? -1.819 1.931 -0.260 1.00 0.00 210 ILE A CA 10
ATOM 16761 C C . ILE A 1 92 ? -0.906 2.927 -0.969 1.00 0.00 210 ILE A C 10
ATOM 16762 O O . ILE A 1 92 ? 0.071 3.313 -0.362 1.00 0.00 210 ILE A O 10
ATOM 16778 N N . GLN A 1 93 ? -1.227 3.423 -2.166 1.00 0.00 211 GLN A N 10
ATOM 16779 C CA . GLN A 1 93 ? -0.445 4.434 -2.876 1.00 0.00 211 GLN A CA 10
ATOM 16780 C C . GLN A 1 93 ? -0.148 5.646 -1.988 1.00 0.00 211 GLN A C 10
ATOM 16781 O O . GLN A 1 93 ? 1.007 6.050 -1.918 1.00 0.00 211 GLN A O 10
ATOM 16795 N N . GLU A 1 94 ? -1.144 6.215 -1.311 1.00 0.00 212 GLU A N 10
ATOM 16796 C CA . GLU A 1 94 ? -0.971 7.360 -0.419 1.00 0.00 212 GLU A CA 10
ATOM 16797 C C . GLU A 1 94 ? -0.025 6.994 0.725 1.00 0.00 212 GLU A C 10
ATOM 16798 O O . GLU A 1 94 ? 1.050 7.575 0.873 1.00 0.00 212 GLU A O 10
ATOM 16810 N N . MET A 1 95 ? -0.381 5.956 1.481 1.00 0.00 213 MET A N 10
ATOM 16811 C CA . MET A 1 95 ? 0.375 5.494 2.629 1.00 0.00 213 MET A CA 10
ATOM 16812 C C . MET A 1 95 ? 1.736 4.894 2.201 1.00 0.00 213 MET A C 10
ATOM 16813 O O . MET A 1 95 ? 2.581 4.636 3.048 1.00 0.00 213 MET A O 10
ATOM 16827 N N . CYS A 1 96 ? 1.996 4.736 0.897 1.00 0.00 214 CYS A N 10
ATOM 16828 C CA . CYS A 1 96 ? 3.250 4.326 0.288 1.00 0.00 214 CYS A CA 10
ATOM 16829 C C . CYS A 1 96 ? 4.068 5.544 -0.123 1.00 0.00 214 CYS A C 10
ATOM 16830 O O . CYS A 1 96 ? 5.295 5.499 -0.075 1.00 0.00 214 CYS A O 10
ATOM 16837 N N . MET A 1 97 ? 3.410 6.620 -0.547 1.00 0.00 215 MET A N 10
ATOM 16838 C CA . MET A 1 97 ? 4.038 7.876 -0.902 1.00 0.00 215 MET A CA 10
ATOM 16839 C C . MET A 1 97 ? 4.560 8.583 0.342 1.00 0.00 215 MET A C 10
ATOM 16840 O O . MET A 1 97 ? 5.670 9.111 0.297 1.00 0.00 215 MET A O 10
ATOM 16854 N N . GLN A 1 98 ? 3.815 8.557 1.456 1.00 0.00 216 GLN A N 10
ATOM 16855 C CA . GLN A 1 98 ? 4.325 9.127 2.698 1.00 0.00 216 GLN A CA 10
ATOM 16856 C C . GLN A 1 98 ? 5.624 8.412 3.102 1.00 0.00 216 GLN A C 10
ATOM 16857 O O . GLN A 1 98 ? 6.611 9.071 3.435 1.00 0.00 216 GLN A O 10
ATOM 16871 N N . GLN A 1 99 ? 5.626 7.074 3.025 1.00 0.00 217 GLN A N 10
ATOM 16872 C CA . GLN A 1 99 ? 6.795 6.246 3.288 1.00 0.00 217 GLN A CA 10
ATOM 16873 C C . GLN A 1 99 ? 7.926 6.574 2.310 1.00 0.00 217 GLN A C 10
ATOM 16874 O O . GLN A 1 99 ? 9.073 6.670 2.729 1.00 0.00 217 GLN A O 10
ATOM 16888 N N . TYR A 1 100 ? 7.638 6.686 1.008 1.00 0.00 218 TYR A N 10
ATOM 16889 C CA . TYR A 1 100 ? 8.640 6.914 -0.033 1.00 0.00 218 TYR A CA 10
ATOM 16890 C C . TYR A 1 100 ? 9.578 8.062 0.341 1.00 0.00 218 TYR A C 10
ATOM 16891 O O . TYR A 1 100 ? 10.764 7.964 0.064 1.00 0.00 218 TYR A O 10
ATOM 16909 N N . GLN A 1 101 ? 9.100 9.115 0.999 1.00 0.00 219 GLN A N 10
ATOM 16910 C CA . GLN A 1 101 ? 9.888 10.247 1.411 1.00 0.00 219 GLN A CA 10
ATOM 16911 C C . GLN A 1 101 ? 11.109 9.869 2.278 1.00 0.00 219 GLN A C 10
ATOM 16912 O O . GLN A 1 101 ? 12.114 10.577 2.243 1.00 0.00 219 GLN A O 10
ATOM 16926 N N . GLN A 1 102 ? 11.093 8.717 2.961 1.00 0.00 220 GLN A N 10
ATOM 16927 C CA . GLN A 1 102 ? 12.219 8.119 3.674 1.00 0.00 220 GLN A CA 10
ATOM 16928 C C . GLN A 1 102 ? 13.391 7.861 2.729 1.00 0.00 220 GLN A C 10
ATOM 16929 O O . GLN A 1 102 ? 14.535 7.833 3.168 1.00 0.00 220 GLN A O 10
ATOM 16943 N N . TYR A 1 103 ? 13.138 7.672 1.437 1.00 0.00 221 TYR A N 10
ATOM 16944 C CA . TYR A 1 103 ? 14.141 7.469 0.410 1.00 0.00 221 TYR A CA 10
ATOM 16945 C C . TYR A 1 103 ? 15.080 8.680 0.338 1.00 0.00 221 TYR A C 10
ATOM 16946 O O . TYR A 1 103 ? 16.293 8.537 0.188 1.00 0.00 221 TYR A O 10
ATOM 16964 N N . GLN A 1 104 ? 14.512 9.882 0.457 1.00 0.00 222 GLN A N 10
ATOM 16965 C CA . GLN A 1 104 ? 15.222 11.153 0.365 1.00 0.00 222 GLN A CA 10
ATOM 16966 C C . GLN A 1 104 ? 15.840 11.550 1.715 1.00 0.00 222 GLN A C 10
ATOM 16967 O O . GLN A 1 104 ? 16.637 12.490 1.786 1.00 0.00 222 GLN A O 10
ATOM 16981 N N . LEU A 1 105 ? 15.447 10.884 2.804 1.00 0.00 223 LEU A N 10
ATOM 16982 C CA . LEU A 1 105 ? 16.036 11.070 4.125 1.00 0.00 223 LEU A CA 10
ATOM 16983 C C . LEU A 1 105 ? 17.220 10.136 4.299 1.00 0.00 223 LEU A C 10
ATOM 16984 O O . LEU A 1 105 ? 18.240 10.516 4.870 1.00 0.00 223 LEU A O 10
ATOM 17000 N N . ALA A 1 106 ? 17.049 8.897 3.851 1.00 0.00 224 ALA A N 10
ATOM 17001 C CA . ALA A 1 106 ? 18.068 7.879 3.843 1.00 0.00 224 ALA A CA 10
ATOM 17002 C C . ALA A 1 106 ? 19.213 8.354 2.963 1.00 0.00 224 ALA A C 10
ATOM 17003 O O . ALA A 1 106 ? 20.340 8.459 3.446 1.00 0.00 224 ALA A O 10
ATOM 17010 N N . SER A 1 107 ? 18.888 8.694 1.714 1.00 0.00 225 SER A N 10
ATOM 17011 C CA . SER A 1 107 ? 19.821 9.103 0.666 1.00 0.00 225 SER A CA 10
ATOM 17012 C C . SER A 1 107 ? 21.061 8.224 0.500 1.00 0.00 225 SER A C 10
ATOM 17013 O O . SER A 1 107 ? 21.872 8.541 -0.401 1.00 0.00 225 SER A O 10
ATOM 17021 N N . GLY A 1 1 ? 9.769 -14.225 16.864 1.00 0.00 119 GLY A N 11
ATOM 17022 C CA . GLY A 1 1 ? 8.533 -14.299 16.095 1.00 0.00 119 GLY A CA 11
ATOM 17023 C C . GLY A 1 1 ? 7.741 -13.017 16.212 1.00 0.00 119 GLY A C 11
ATOM 17024 O O . GLY A 1 1 ? 7.293 -12.665 17.303 1.00 0.00 119 GLY A O 11
ATOM 17028 N N . SER A 1 2 ? 7.558 -12.331 15.088 1.00 0.00 120 SER A N 11
ATOM 17029 C CA . SER A 1 2 ? 6.580 -11.280 14.881 1.00 0.00 120 SER A CA 11
ATOM 17030 C C . SER A 1 2 ? 6.141 -11.399 13.419 1.00 0.00 120 SER A C 11
ATOM 17031 O O . SER A 1 2 ? 6.911 -11.881 12.582 1.00 0.00 120 SER A O 11
ATOM 17039 N N . VAL A 1 3 ? 4.927 -10.951 13.099 1.00 0.00 121 VAL A N 11
ATOM 17040 C CA . VAL A 1 3 ? 4.333 -11.111 11.773 1.00 0.00 121 VAL A CA 11
ATOM 17041 C C . VAL A 1 3 ? 3.665 -9.806 11.343 1.00 0.00 121 VAL A C 11
ATOM 17042 O O . VAL A 1 3 ? 4.005 -9.266 10.296 1.00 0.00 121 VAL A O 11
ATOM 17055 N N . VAL A 1 4 ? 2.734 -9.267 12.139 1.00 0.00 122 VAL A N 11
ATOM 17056 C CA . VAL A 1 4 ? 1.981 -8.033 11.876 1.00 0.00 122 VAL A CA 11
ATOM 17057 C C . VAL A 1 4 ? 1.090 -8.057 10.618 1.00 0.00 122 VAL A C 11
ATOM 17058 O O . VAL A 1 4 ? 0.256 -7.170 10.406 1.00 0.00 122 VAL A O 11
ATOM 17071 N N . GLY A 1 5 ? 1.181 -9.136 9.854 1.00 0.00 123 GLY A N 11
ATOM 17072 C CA . GLY A 1 5 ? 0.449 -9.419 8.634 1.00 0.00 123 GLY A CA 11
ATOM 17073 C C . GLY A 1 5 ? 1.307 -10.038 7.526 1.00 0.00 123 GLY A C 11
ATOM 17074 O O . GLY A 1 5 ? 0.723 -10.478 6.539 1.00 0.00 123 GLY A O 11
ATOM 17078 N N . GLY A 1 6 ? 2.638 -10.089 7.654 1.00 0.00 124 GLY A N 11
ATOM 17079 C CA . GLY A 1 6 ? 3.536 -10.615 6.628 1.00 0.00 124 GLY A CA 11
ATOM 17080 C C . GLY A 1 6 ? 4.914 -10.846 7.234 1.00 0.00 124 GLY A C 11
ATOM 17081 O O . GLY A 1 6 ? 5.101 -11.851 7.919 1.00 0.00 124 GLY A O 11
ATOM 17085 N N . LEU A 1 7 ? 5.827 -9.882 7.075 1.00 0.00 125 LEU A N 11
ATOM 17086 C CA . LEU A 1 7 ? 7.193 -9.851 7.615 1.00 0.00 125 LEU A CA 11
ATOM 17087 C C . LEU A 1 7 ? 8.058 -10.913 6.934 1.00 0.00 125 LEU A C 11
ATOM 17088 O O . LEU A 1 7 ? 7.986 -12.110 7.235 1.00 0.00 125 LEU A O 11
ATOM 17104 N N . GLY A 1 8 ? 8.889 -10.453 6.000 1.00 0.00 126 GLY A N 11
ATOM 17105 C CA . GLY A 1 8 ? 9.737 -11.286 5.167 1.00 0.00 126 GLY A CA 11
ATOM 17106 C C . GLY A 1 8 ? 10.933 -10.527 4.599 1.00 0.00 126 GLY A C 11
ATOM 17107 O O . GLY A 1 8 ? 11.087 -10.487 3.380 1.00 0.00 126 GLY A O 11
ATOM 17111 N N . GLY A 1 9 ? 11.774 -9.932 5.451 1.00 0.00 127 GLY A N 11
ATOM 17112 C CA . GLY A 1 9 ? 13.042 -9.322 5.042 1.00 0.00 127 GLY A CA 11
ATOM 17113 C C . GLY A 1 9 ? 12.879 -8.042 4.213 1.00 0.00 127 GLY A C 11
ATOM 17114 O O . GLY A 1 9 ? 13.789 -7.650 3.476 1.00 0.00 127 GLY A O 11
ATOM 17118 N N . TYR A 1 10 ? 11.713 -7.404 4.284 1.00 0.00 128 TYR A N 11
ATOM 17119 C CA . TYR A 1 10 ? 11.464 -6.067 3.766 1.00 0.00 128 TYR A CA 11
ATOM 17120 C C . TYR A 1 10 ? 11.905 -5.039 4.798 1.00 0.00 128 TYR A C 11
ATOM 17121 O O . TYR A 1 10 ? 11.972 -5.325 5.995 1.00 0.00 128 TYR A O 11
ATOM 17139 N N . ALA A 1 11 ? 12.084 -3.806 4.346 1.00 0.00 129 ALA A N 11
ATOM 17140 C CA . ALA A 1 11 ? 11.971 -2.636 5.177 1.00 0.00 129 ALA A CA 11
ATOM 17141 C C . ALA A 1 11 ? 10.469 -2.361 5.247 1.00 0.00 129 ALA A C 11
ATOM 17142 O O . ALA A 1 11 ? 9.854 -1.994 4.251 1.00 0.00 129 ALA A O 11
ATOM 17149 N N . LEU A 1 12 ? 9.823 -2.607 6.381 1.00 0.00 130 LEU A N 11
ATOM 17150 C CA . LEU A 1 12 ? 8.579 -1.922 6.681 1.00 0.00 130 LEU A CA 11
ATOM 17151 C C . LEU A 1 12 ? 8.925 -0.627 7.415 1.00 0.00 130 LEU A C 11
ATOM 17152 O O . LEU A 1 12 ? 10.019 -0.496 7.964 1.00 0.00 130 LEU A O 11
ATOM 17168 N N . GLY A 1 13 ? 8.034 0.361 7.390 1.00 0.00 131 GLY A N 11
ATOM 17169 C CA . GLY A 1 13 ? 8.389 1.699 7.847 1.00 0.00 131 GLY A CA 11
ATOM 17170 C C . GLY A 1 13 ? 7.300 2.678 7.466 1.00 0.00 131 GLY A C 11
ATOM 17171 O O . GLY A 1 13 ? 7.345 3.274 6.399 1.00 0.00 131 GLY A O 11
ATOM 17175 N N . SER A 1 14 ? 6.247 2.753 8.269 1.00 0.00 132 SER A N 11
ATOM 17176 C CA . SER A 1 14 ? 5.133 3.664 8.093 1.00 0.00 132 SER A CA 11
ATOM 17177 C C . SER A 1 14 ? 4.500 3.900 9.462 1.00 0.00 132 SER A C 11
ATOM 17178 O O . SER A 1 14 ? 4.982 4.754 10.200 1.00 0.00 132 SER A O 11
ATOM 17186 N N . ALA A 1 15 ? 3.508 3.080 9.844 1.00 0.00 133 ALA A N 11
ATOM 17187 C CA . ALA A 1 15 ? 2.843 3.134 11.141 1.00 0.00 133 ALA A CA 11
ATOM 17188 C C . ALA A 1 15 ? 2.267 4.526 11.421 1.00 0.00 133 ALA A C 11
ATOM 17189 O O . ALA A 1 15 ? 2.408 5.052 12.528 1.00 0.00 133 ALA A O 11
ATOM 17196 N N . MET A 1 16 ? 1.614 5.087 10.398 1.00 0.00 134 MET A N 11
ATOM 17197 C CA . MET A 1 16 ? 1.190 6.480 10.287 1.00 0.00 134 MET A CA 11
ATOM 17198 C C . MET A 1 16 ? 0.311 6.844 11.487 1.00 0.00 134 MET A C 11
ATOM 17199 O O . MET A 1 16 ? 0.649 7.718 12.280 1.00 0.00 134 MET A O 11
ATOM 17213 N N . SER A 1 17 ? -0.775 6.090 11.664 1.00 0.00 135 SER A N 11
ATOM 17214 C CA . SER A 1 17 ? -1.609 6.039 12.850 1.00 0.00 135 SER A CA 11
ATOM 17215 C C . SER A 1 17 ? -2.377 7.339 13.123 1.00 0.00 135 SER A C 11
ATOM 17216 O O . SER A 1 17 ? -2.033 8.147 13.995 1.00 0.00 135 SER A O 11
ATOM 17224 N N . GLY A 1 18 ? -3.469 7.461 12.383 1.00 0.00 136 GLY A N 11
ATOM 17225 C CA . GLY A 1 18 ? -4.529 8.460 12.457 1.00 0.00 136 GLY A CA 11
ATOM 17226 C C . GLY A 1 18 ? -4.959 8.960 11.086 1.00 0.00 136 GLY A C 11
ATOM 17227 O O . GLY A 1 18 ? -6.124 9.330 10.930 1.00 0.00 136 GLY A O 11
ATOM 17231 N N . MET A 1 19 ? -4.084 8.931 10.076 1.00 0.00 137 MET A N 11
ATOM 17232 C CA . MET A 1 19 ? -4.497 9.228 8.714 1.00 0.00 137 MET A CA 11
ATOM 17233 C C . MET A 1 19 ? -5.551 8.228 8.251 1.00 0.00 137 MET A C 11
ATOM 17234 O O . MET A 1 19 ? -5.621 7.080 8.703 1.00 0.00 137 MET A O 11
ATOM 17248 N N . ARG A 1 20 ? -6.311 8.658 7.260 1.00 0.00 138 ARG A N 11
ATOM 17249 C CA . ARG A 1 20 ? -7.315 7.907 6.532 1.00 0.00 138 ARG A CA 11
ATOM 17250 C C . ARG A 1 20 ? -7.327 8.469 5.110 1.00 0.00 138 ARG A C 11
ATOM 17251 O O . ARG A 1 20 ? -6.547 9.378 4.809 1.00 0.00 138 ARG A O 11
ATOM 17272 N N . MET A 1 21 ? -8.221 7.967 4.267 1.00 0.00 139 MET A N 11
ATOM 17273 C CA . MET A 1 21 ? -8.424 8.442 2.911 1.00 0.00 139 MET A CA 11
ATOM 17274 C C . MET A 1 21 ? -9.899 8.817 2.762 1.00 0.00 139 MET A C 11
ATOM 17275 O O . MET A 1 21 ? -10.759 8.252 3.450 1.00 0.00 139 MET A O 11
ATOM 17289 N N . ASN A 1 22 ? -10.197 9.749 1.853 1.00 0.00 140 ASN A N 11
ATOM 17290 C CA . ASN A 1 22 ? -11.547 10.215 1.564 1.00 0.00 140 ASN A CA 11
ATOM 17291 C C . ASN A 1 22 ? -12.041 9.705 0.207 1.00 0.00 140 ASN A C 11
ATOM 17292 O O . ASN A 1 22 ? -13.245 9.571 0.016 1.00 0.00 140 ASN A O 11
ATOM 17303 N N . PHE A 1 23 ? -11.115 9.350 -0.694 1.00 0.00 141 PHE A N 11
ATOM 17304 C CA . PHE A 1 23 ? -11.328 8.909 -2.068 1.00 0.00 141 PHE A CA 11
ATOM 17305 C C . PHE A 1 23 ? -12.096 9.982 -2.847 1.00 0.00 141 PHE A C 11
ATOM 17306 O O . PHE A 1 23 ? -12.315 11.089 -2.350 1.00 0.00 141 PHE A O 11
ATOM 17323 N N . ASP A 1 24 ? -12.459 9.697 -4.094 1.00 0.00 142 ASP A N 11
ATOM 17324 C CA . ASP A 1 24 ? -13.256 10.603 -4.915 1.00 0.00 142 ASP A CA 11
ATOM 17325 C C . ASP A 1 24 ? -14.676 10.070 -5.066 1.00 0.00 142 ASP A C 11
ATOM 17326 O O . ASP A 1 24 ? -15.629 10.848 -5.085 1.00 0.00 142 ASP A O 11
ATOM 17335 N N . ARG A 1 25 ? -14.839 8.746 -5.097 1.00 0.00 143 ARG A N 11
ATOM 17336 C CA . ARG A 1 25 ? -16.111 8.074 -5.304 1.00 0.00 143 ARG A CA 11
ATOM 17337 C C . ARG A 1 25 ? -16.654 7.524 -3.983 1.00 0.00 143 ARG A C 11
ATOM 17338 O O . ARG A 1 25 ? -15.876 7.035 -3.158 1.00 0.00 143 ARG A O 11
ATOM 17359 N N . PRO A 1 26 ? -17.981 7.540 -3.790 1.00 0.00 144 PRO A N 11
ATOM 17360 C CA . PRO A 1 26 ? -18.582 7.171 -2.522 1.00 0.00 144 PRO A CA 11
ATOM 17361 C C . PRO A 1 26 ? -18.530 5.680 -2.196 1.00 0.00 144 PRO A C 11
ATOM 17362 O O . PRO A 1 26 ? -18.504 5.368 -1.007 1.00 0.00 144 PRO A O 11
ATOM 17373 N N . GLU A 1 27 ? -18.546 4.762 -3.168 1.00 0.00 145 GLU A N 11
ATOM 17374 C CA . GLU A 1 27 ? -18.609 3.327 -2.878 1.00 0.00 145 GLU A CA 11
ATOM 17375 C C . GLU A 1 27 ? -17.377 2.894 -2.078 1.00 0.00 145 GLU A C 11
ATOM 17376 O O . GLU A 1 27 ? -17.486 2.352 -0.980 1.00 0.00 145 GLU A O 11
ATOM 17388 N N . GLU A 1 28 ? -16.192 3.181 -2.612 1.00 0.00 146 GLU A N 11
ATOM 17389 C CA . GLU A 1 28 ? -14.920 2.862 -1.980 1.00 0.00 146 GLU A CA 11
ATOM 17390 C C . GLU A 1 28 ? -14.785 3.587 -0.626 1.00 0.00 146 GLU A C 11
ATOM 17391 O O . GLU A 1 28 ? -14.307 2.987 0.336 1.00 0.00 146 GLU A O 11
ATOM 17403 N N . ARG A 1 29 ? -15.272 4.830 -0.487 1.00 0.00 147 ARG A N 11
ATOM 17404 C CA . ARG A 1 29 ? -15.240 5.530 0.800 1.00 0.00 147 ARG A CA 11
ATOM 17405 C C . ARG A 1 29 ? -16.197 4.881 1.802 1.00 0.00 147 ARG A C 11
ATOM 17406 O O . ARG A 1 29 ? -15.923 4.906 3.004 1.00 0.00 147 ARG A O 11
ATOM 17427 N N . GLN A 1 30 ? -17.328 4.330 1.356 1.00 0.00 148 GLN A N 11
ATOM 17428 C CA . GLN A 1 30 ? -18.241 3.645 2.257 1.00 0.00 148 GLN A CA 11
ATOM 17429 C C . GLN A 1 30 ? -17.562 2.380 2.771 1.00 0.00 148 GLN A C 11
ATOM 17430 O O . GLN A 1 30 ? -17.608 2.113 3.975 1.00 0.00 148 GLN A O 11
ATOM 17444 N N . TRP A 1 31 ? -16.923 1.630 1.867 1.00 0.00 149 TRP A N 11
ATOM 17445 C CA . TRP A 1 31 ? -16.296 0.364 2.192 1.00 0.00 149 TRP A CA 11
ATOM 17446 C C . TRP A 1 31 ? -15.143 0.584 3.167 1.00 0.00 149 TRP A C 11
ATOM 17447 O O . TRP A 1 31 ? -15.030 -0.121 4.162 1.00 0.00 149 TRP A O 11
ATOM 17468 N N . TRP A 1 32 ? -14.322 1.603 2.922 1.00 0.00 150 TRP A N 11
ATOM 17469 C CA . TRP A 1 32 ? -13.246 2.017 3.811 1.00 0.00 150 TRP A CA 11
ATOM 17470 C C . TRP A 1 32 ? -13.752 2.339 5.220 1.00 0.00 150 TRP A C 11
ATOM 17471 O O . TRP A 1 32 ? -13.051 2.114 6.206 1.00 0.00 150 TRP A O 11
ATOM 17492 N N . ASN A 1 33 ? -14.960 2.897 5.342 1.00 0.00 151 ASN A N 11
ATOM 17493 C CA . ASN A 1 33 ? -15.553 3.157 6.651 1.00 0.00 151 ASN A CA 11
ATOM 17494 C C . ASN A 1 33 ? -16.045 1.872 7.308 1.00 0.00 151 ASN A C 11
ATOM 17495 O O . ASN A 1 33 ? -16.132 1.790 8.536 1.00 0.00 151 ASN A O 11
ATOM 17506 N N . GLU A 1 34 ? -16.400 0.880 6.496 1.00 0.00 152 GLU A N 11
ATOM 17507 C CA . GLU A 1 34 ? -16.906 -0.408 6.937 1.00 0.00 152 GLU A CA 11
ATOM 17508 C C . GLU A 1 34 ? -15.735 -1.223 7.488 1.00 0.00 152 GLU A C 11
ATOM 17509 O O . GLU A 1 34 ? -15.700 -1.515 8.685 1.00 0.00 152 GLU A O 11
ATOM 17521 N N . ASN A 1 35 ? -14.738 -1.512 6.646 1.00 0.00 153 ASN A N 11
ATOM 17522 C CA . ASN A 1 35 ? -13.628 -2.416 6.944 1.00 0.00 153 ASN A CA 11
ATOM 17523 C C . ASN A 1 35 ? -12.644 -1.885 7.985 1.00 0.00 153 ASN A C 11
ATOM 17524 O O . ASN A 1 35 ? -11.609 -2.522 8.151 1.00 0.00 153 ASN A O 11
ATOM 17535 N N . SER A 1 36 ? -12.929 -0.756 8.640 1.00 0.00 154 SER A N 11
ATOM 17536 C CA . SER A 1 36 ? -12.053 0.223 9.285 1.00 0.00 154 SER A CA 11
ATOM 17537 C C . SER A 1 36 ? -11.187 -0.263 10.466 1.00 0.00 154 SER A C 11
ATOM 17538 O O . SER A 1 36 ? -10.974 0.461 11.440 1.00 0.00 154 SER A O 11
ATOM 17546 N N . ASN A 1 37 ? -10.696 -1.495 10.389 1.00 0.00 155 ASN A N 11
ATOM 17547 C CA . ASN A 1 37 ? -9.897 -2.220 11.358 1.00 0.00 155 ASN A CA 11
ATOM 17548 C C . ASN A 1 37 ? -9.081 -3.345 10.716 1.00 0.00 155 ASN A C 11
ATOM 17549 O O . ASN A 1 37 ? -7.979 -3.618 11.184 1.00 0.00 155 ASN A O 11
ATOM 17560 N N . ARG A 1 38 ? -9.612 -4.035 9.695 1.00 0.00 156 ARG A N 11
ATOM 17561 C CA . ARG A 1 38 ? -9.099 -5.341 9.299 1.00 0.00 156 ARG A CA 11
ATOM 17562 C C . ARG A 1 38 ? -7.633 -5.256 8.879 1.00 0.00 156 ARG A C 11
ATOM 17563 O O . ARG A 1 38 ? -6.780 -5.960 9.439 1.00 0.00 156 ARG A O 11
ATOM 17584 N N . TYR A 1 39 ? -7.340 -4.397 7.902 1.00 0.00 157 TYR A N 11
ATOM 17585 C CA . TYR A 1 39 ? -5.991 -4.076 7.507 1.00 0.00 157 TYR A CA 11
ATOM 17586 C C . TYR A 1 39 ? -5.409 -3.053 8.489 1.00 0.00 157 TYR A C 11
ATOM 17587 O O . TYR A 1 39 ? -6.158 -2.317 9.135 1.00 0.00 157 TYR A O 11
ATOM 17605 N N . PRO A 1 40 ? -4.077 -3.006 8.608 1.00 0.00 158 PRO A N 11
ATOM 17606 C CA . PRO A 1 40 ? -3.348 -2.094 9.477 1.00 0.00 158 PRO A CA 11
ATOM 17607 C C . PRO A 1 40 ? -2.949 -0.796 8.763 1.00 0.00 158 PRO A C 11
ATOM 17608 O O . PRO A 1 40 ? -2.860 -0.735 7.539 1.00 0.00 158 PRO A O 11
ATOM 17619 N N . ASN A 1 41 ? -2.587 0.214 9.548 1.00 0.00 159 ASN A N 11
ATOM 17620 C CA . ASN A 1 41 ? -1.971 1.502 9.192 1.00 0.00 159 ASN A CA 11
ATOM 17621 C C . ASN A 1 41 ? -0.476 1.346 8.889 1.00 0.00 159 ASN A C 11
ATOM 17622 O O . ASN A 1 41 ? 0.366 2.126 9.346 1.00 0.00 159 ASN A O 11
ATOM 17633 N N . GLN A 1 42 ? -0.120 0.315 8.126 1.00 0.00 160 GLN A N 11
ATOM 17634 C CA . GLN A 1 42 ? 1.251 0.042 7.722 1.00 0.00 160 GLN A CA 11
ATOM 17635 C C . GLN A 1 42 ? 1.279 -0.600 6.330 1.00 0.00 160 GLN A C 11
ATOM 17636 O O . GLN A 1 42 ? 0.242 -1.016 5.805 1.00 0.00 160 GLN A O 11
ATOM 17650 N N . VAL A 1 43 ? 2.467 -0.631 5.729 1.00 0.00 161 VAL A N 11
ATOM 17651 C CA . VAL A 1 43 ? 2.813 -1.181 4.426 1.00 0.00 161 VAL A CA 11
ATOM 17652 C C . VAL A 1 43 ? 4.242 -1.747 4.567 1.00 0.00 161 VAL A C 11
ATOM 17653 O O . VAL A 1 43 ? 4.844 -1.652 5.647 1.00 0.00 161 VAL A O 11
ATOM 17666 N N . TYR A 1 44 ? 4.814 -2.313 3.510 1.00 0.00 162 TYR A N 11
ATOM 17667 C CA . TYR A 1 44 ? 6.203 -2.753 3.441 1.00 0.00 162 TYR A CA 11
ATOM 17668 C C . TYR A 1 44 ? 6.779 -2.210 2.131 1.00 0.00 162 TYR A C 11
ATOM 17669 O O . TYR A 1 44 ? 6.024 -1.929 1.198 1.00 0.00 162 TYR A O 11
ATOM 17687 N N . TYR A 1 45 ? 8.099 -2.140 2.013 1.00 0.00 163 TYR A N 11
ATOM 17688 C CA . TYR A 1 45 ? 8.788 -1.762 0.795 1.00 0.00 163 TYR A CA 11
ATOM 17689 C C . TYR A 1 45 ? 10.041 -2.624 0.680 1.00 0.00 163 TYR A C 11
ATOM 17690 O O . TYR A 1 45 ? 10.601 -3.058 1.685 1.00 0.00 163 TYR A O 11
ATOM 17708 N N . LYS A 1 46 ? 10.456 -2.942 -0.551 1.00 0.00 164 LYS A N 11
ATOM 17709 C CA . LYS A 1 46 ? 11.739 -3.604 -0.763 1.00 0.00 164 LYS A CA 11
ATOM 17710 C C . LYS A 1 46 ? 12.790 -2.536 -0.980 1.00 0.00 164 LYS A C 11
ATOM 17711 O O . LYS A 1 46 ? 12.472 -1.444 -1.469 1.00 0.00 164 LYS A O 11
ATOM 17730 N N . GLU A 1 47 ? 14.039 -2.867 -0.697 1.00 0.00 165 GLU A N 11
ATOM 17731 C CA . GLU A 1 47 ? 15.160 -2.044 -1.091 1.00 0.00 165 GLU A CA 11
ATOM 17732 C C . GLU A 1 47 ? 15.537 -2.392 -2.537 1.00 0.00 165 GLU A C 11
ATOM 17733 O O . GLU A 1 47 ? 15.183 -3.463 -3.038 1.00 0.00 165 GLU A O 11
ATOM 17745 N N . TYR A 1 48 ? 16.259 -1.484 -3.200 1.00 0.00 166 TYR A N 11
ATOM 17746 C CA . TYR A 1 48 ? 16.770 -1.618 -4.555 1.00 0.00 166 TYR A CA 11
ATOM 17747 C C . TYR A 1 48 ? 18.235 -1.199 -4.554 1.00 0.00 166 TYR A C 11
ATOM 17748 O O . TYR A 1 48 ? 18.507 -0.002 -4.515 1.00 0.00 166 TYR A O 11
ATOM 17766 N N . ASN A 1 49 ? 19.184 -2.133 -4.662 1.00 0.00 167 ASN A N 11
ATOM 17767 C CA . ASN A 1 49 ? 20.621 -1.842 -4.799 1.00 0.00 167 ASN A CA 11
ATOM 17768 C C . ASN A 1 49 ? 20.943 -1.000 -6.041 1.00 0.00 167 ASN A C 11
ATOM 17769 O O . ASN A 1 49 ? 22.090 -0.598 -6.240 1.00 0.00 167 ASN A O 11
ATOM 17780 N N . ASP A 1 50 ? 19.952 -0.753 -6.897 1.00 0.00 168 ASP A N 11
ATOM 17781 C CA . ASP A 1 50 ? 20.055 0.095 -8.074 1.00 0.00 168 ASP A CA 11
ATOM 17782 C C . ASP A 1 50 ? 20.005 1.576 -7.700 1.00 0.00 168 ASP A C 11
ATOM 17783 O O . ASP A 1 50 ? 20.660 2.403 -8.328 1.00 0.00 168 ASP A O 11
ATOM 17792 N N . ARG A 1 51 ? 19.190 1.895 -6.687 1.00 0.00 169 ARG A N 11
ATOM 17793 C CA . ARG A 1 51 ? 18.742 3.223 -6.263 1.00 0.00 169 ARG A CA 11
ATOM 17794 C C . ARG A 1 51 ? 18.580 4.227 -7.407 1.00 0.00 169 ARG A C 11
ATOM 17795 O O . ARG A 1 51 ? 18.942 5.401 -7.263 1.00 0.00 169 ARG A O 11
ATOM 17816 N N . SER A 1 52 ? 17.906 3.803 -8.473 1.00 0.00 170 SER A N 11
ATOM 17817 C CA . SER A 1 52 ? 17.450 4.695 -9.522 1.00 0.00 170 SER A CA 11
ATOM 17818 C C . SER A 1 52 ? 15.979 4.445 -9.791 1.00 0.00 170 SER A C 11
ATOM 17819 O O . SER A 1 52 ? 15.578 3.856 -10.799 1.00 0.00 170 SER A O 11
ATOM 17827 N N . VAL A 1 53 ? 15.160 4.888 -8.845 1.00 0.00 171 VAL A N 11
ATOM 17828 C CA . VAL A 1 53 ? 13.760 5.107 -9.012 1.00 0.00 171 VAL A CA 11
ATOM 17829 C C . VAL A 1 53 ? 13.553 6.620 -8.834 1.00 0.00 171 VAL A C 11
ATOM 17830 O O . VAL A 1 53 ? 14.262 7.235 -8.029 1.00 0.00 171 VAL A O 11
ATOM 17843 N N . PRO A 1 54 ? 12.607 7.229 -9.564 1.00 0.00 172 PRO A N 11
ATOM 17844 C CA . PRO A 1 54 ? 12.289 8.643 -9.487 1.00 0.00 172 PRO A CA 11
ATOM 17845 C C . PRO A 1 54 ? 11.426 8.865 -8.234 1.00 0.00 172 PRO A C 11
ATOM 17846 O O . PRO A 1 54 ? 11.661 8.253 -7.191 1.00 0.00 172 PRO A O 11
ATOM 17857 N N . GLU A 1 55 ? 10.383 9.686 -8.307 1.00 0.00 173 GLU A N 11
ATOM 17858 C CA . GLU A 1 55 ? 9.352 9.722 -7.274 1.00 0.00 173 GLU A CA 11
ATOM 17859 C C . GLU A 1 55 ? 8.419 8.502 -7.361 1.00 0.00 173 GLU A C 11
ATOM 17860 O O . GLU A 1 55 ? 7.999 7.967 -6.336 1.00 0.00 173 GLU A O 11
ATOM 17872 N N . GLY A 1 56 ? 8.150 7.994 -8.567 1.00 0.00 174 GLY A N 11
ATOM 17873 C CA . GLY A 1 56 ? 7.030 7.093 -8.844 1.00 0.00 174 GLY A CA 11
ATOM 17874 C C . GLY A 1 56 ? 7.352 5.593 -8.815 1.00 0.00 174 GLY A C 11
ATOM 17875 O O . GLY A 1 56 ? 6.674 4.869 -8.082 1.00 0.00 174 GLY A O 11
ATOM 17879 N N . ARG A 1 57 ? 8.336 5.105 -9.597 1.00 0.00 175 ARG A N 11
ATOM 17880 C CA . ARG A 1 57 ? 8.634 3.664 -9.776 1.00 0.00 175 ARG A CA 11
ATOM 17881 C C . ARG A 1 57 ? 8.661 2.903 -8.453 1.00 0.00 175 ARG A C 11
ATOM 17882 O O . ARG A 1 57 ? 8.179 1.776 -8.412 1.00 0.00 175 ARG A O 11
ATOM 17903 N N . PHE A 1 58 ? 9.233 3.508 -7.410 1.00 0.00 176 PHE A N 11
ATOM 17904 C CA . PHE A 1 58 ? 9.267 3.010 -6.049 1.00 0.00 176 PHE A CA 11
ATOM 17905 C C . PHE A 1 58 ? 7.857 2.606 -5.658 1.00 0.00 176 PHE A C 11
ATOM 17906 O O . PHE A 1 58 ? 7.560 1.417 -5.654 1.00 0.00 176 PHE A O 11
ATOM 17923 N N . VAL A 1 59 ? 6.970 3.566 -5.383 1.00 0.00 177 VAL A N 11
ATOM 17924 C CA . VAL A 1 59 ? 5.644 3.273 -4.861 1.00 0.00 177 VAL A CA 11
ATOM 17925 C C . VAL A 1 59 ? 4.864 2.407 -5.845 1.00 0.00 177 VAL A C 11
ATOM 17926 O O . VAL A 1 59 ? 4.174 1.494 -5.407 1.00 0.00 177 VAL A O 11
ATOM 17939 N N . ARG A 1 60 ? 5.007 2.621 -7.159 1.00 0.00 178 ARG A N 11
ATOM 17940 C CA . ARG A 1 60 ? 4.326 1.847 -8.206 1.00 0.00 178 ARG A CA 11
ATOM 17941 C C . ARG A 1 60 ? 4.444 0.343 -7.947 1.00 0.00 178 ARG A C 11
ATOM 17942 O O . ARG A 1 60 ? 3.494 -0.405 -8.171 1.00 0.00 178 ARG A O 11
ATOM 17963 N N . ASP A 1 61 ? 5.586 -0.099 -7.437 1.00 0.00 179 ASP A N 11
ATOM 17964 C CA . ASP A 1 61 ? 5.912 -1.501 -7.202 1.00 0.00 179 ASP A CA 11
ATOM 17965 C C . ASP A 1 61 ? 5.922 -1.835 -5.716 1.00 0.00 179 ASP A C 11
ATOM 17966 O O . ASP A 1 61 ? 5.656 -2.980 -5.352 1.00 0.00 179 ASP A O 11
ATOM 17975 N N . CYS A 1 62 ? 6.209 -0.866 -4.845 1.00 0.00 180 CYS A N 11
ATOM 17976 C CA . CYS A 1 62 ? 6.140 -1.008 -3.397 1.00 0.00 180 CYS A CA 11
ATOM 17977 C C . CYS A 1 62 ? 4.680 -1.230 -2.965 1.00 0.00 180 CYS A C 11
ATOM 17978 O O . CYS A 1 62 ? 4.414 -1.912 -1.972 1.00 0.00 180 CYS A O 11
ATOM 17985 N N . VAL A 1 63 ? 3.705 -0.780 -3.763 1.00 0.00 181 VAL A N 11
ATOM 17986 C CA . VAL A 1 63 ? 2.328 -1.181 -3.528 1.00 0.00 181 VAL A CA 11
ATOM 17987 C C . VAL A 1 63 ? 2.146 -2.643 -3.921 1.00 0.00 181 VAL A C 11
ATOM 17988 O O . VAL A 1 63 ? 1.611 -3.423 -3.137 1.00 0.00 181 VAL A O 11
ATOM 18001 N N . ASN A 1 64 ? 2.682 -3.038 -5.081 1.00 0.00 182 ASN A N 11
ATOM 18002 C CA . ASN A 1 64 ? 2.682 -4.419 -5.565 1.00 0.00 182 ASN A CA 11
ATOM 18003 C C . ASN A 1 64 ? 3.392 -5.367 -4.584 1.00 0.00 182 ASN A C 11
ATOM 18004 O O . ASN A 1 64 ? 3.117 -6.563 -4.599 1.00 0.00 182 ASN A O 11
ATOM 18015 N N . ILE A 1 65 ? 4.261 -4.865 -3.700 1.00 0.00 183 ILE A N 11
ATOM 18016 C CA . ILE A 1 65 ? 4.758 -5.595 -2.536 1.00 0.00 183 ILE A CA 11
ATOM 18017 C C . ILE A 1 65 ? 3.622 -5.786 -1.531 1.00 0.00 183 ILE A C 11
ATOM 18018 O O . ILE A 1 65 ? 3.237 -6.919 -1.247 1.00 0.00 183 ILE A O 11
ATOM 18034 N N . THR A 1 66 ? 3.092 -4.701 -0.972 1.00 0.00 184 THR A N 11
ATOM 18035 C CA . THR A 1 66 ? 2.181 -4.771 0.163 1.00 0.00 184 THR A CA 11
ATOM 18036 C C . THR A 1 66 ? 0.897 -5.542 -0.187 1.00 0.00 184 THR A C 11
ATOM 18037 O O . THR A 1 66 ? 0.440 -6.346 0.620 1.00 0.00 184 THR A O 11
ATOM 18048 N N . VAL A 1 67 ? 0.361 -5.403 -1.401 1.00 0.00 185 VAL A N 11
ATOM 18049 C CA . VAL A 1 67 ? -0.833 -6.135 -1.835 1.00 0.00 185 VAL A CA 11
ATOM 18050 C C . VAL A 1 67 ? -0.582 -7.641 -1.935 1.00 0.00 185 VAL A C 11
ATOM 18051 O O . VAL A 1 67 ? -1.528 -8.409 -1.822 1.00 0.00 185 VAL A O 11
ATOM 18064 N N . THR A 1 68 ? 0.653 -8.079 -2.171 1.00 0.00 186 THR A N 11
ATOM 18065 C CA . THR A 1 68 ? 1.009 -9.492 -2.159 1.00 0.00 186 THR A CA 11
ATOM 18066 C C . THR A 1 68 ? 1.202 -9.946 -0.711 1.00 0.00 186 THR A C 11
ATOM 18067 O O . THR A 1 68 ? 0.644 -10.976 -0.349 1.00 0.00 186 THR A O 11
ATOM 18078 N N . GLU A 1 69 ? 1.887 -9.172 0.140 1.00 0.00 187 GLU A N 11
ATOM 18079 C CA . GLU A 1 69 ? 2.077 -9.501 1.558 1.00 0.00 187 GLU A CA 11
ATOM 18080 C C . GLU A 1 69 ? 0.739 -9.565 2.313 1.00 0.00 187 GLU A C 11
ATOM 18081 O O . GLU A 1 69 ? 0.696 -10.113 3.413 1.00 0.00 187 GLU A O 11
ATOM 18093 N N . TYR A 1 70 ? -0.346 -9.053 1.725 1.00 0.00 188 TYR A N 11
ATOM 18094 C CA . TYR A 1 70 ? -1.699 -9.045 2.269 1.00 0.00 188 TYR A CA 11
ATOM 18095 C C . TYR A 1 70 ? -2.725 -9.773 1.382 1.00 0.00 188 TYR A C 11
ATOM 18096 O O . TYR A 1 70 ? -3.883 -9.893 1.786 1.00 0.00 188 TYR A O 11
ATOM 18114 N N . LYS A 1 71 ? -2.327 -10.274 0.206 1.00 0.00 189 LYS A N 11
ATOM 18115 C CA . LYS A 1 71 ? -3.166 -10.990 -0.760 1.00 0.00 189 LYS A CA 11
ATOM 18116 C C . LYS A 1 71 ? -4.439 -10.209 -1.113 1.00 0.00 189 LYS A C 11
ATOM 18117 O O . LYS A 1 71 ? -5.540 -10.583 -0.704 1.00 0.00 189 LYS A O 11
ATOM 18136 N N . ILE A 1 72 ? -4.289 -9.125 -1.888 1.00 0.00 190 ILE A N 11
ATOM 18137 C CA . ILE A 1 72 ? -5.368 -8.204 -2.241 1.00 0.00 190 ILE A CA 11
ATOM 18138 C C . ILE A 1 72 ? -5.372 -7.906 -3.749 1.00 0.00 190 ILE A C 11
ATOM 18139 O O . ILE A 1 72 ? -5.003 -6.806 -4.185 1.00 0.00 190 ILE A O 11
ATOM 18155 N N . ASP A 1 73 ? -5.857 -8.853 -4.552 1.00 0.00 191 ASP A N 11
ATOM 18156 C CA . ASP A 1 73 ? -6.169 -8.661 -5.969 1.00 0.00 191 ASP A CA 11
ATOM 18157 C C . ASP A 1 73 ? -7.071 -9.782 -6.475 1.00 0.00 191 ASP A C 11
ATOM 18158 O O . ASP A 1 73 ? -6.622 -10.915 -6.585 1.00 0.00 191 ASP A O 11
ATOM 18167 N N . PRO A 1 74 ? -8.349 -9.523 -6.801 1.00 0.00 192 PRO A N 11
ATOM 18168 C CA . PRO A 1 74 ? -9.303 -10.572 -7.128 1.00 0.00 192 PRO A CA 11
ATOM 18169 C C . PRO A 1 74 ? -9.055 -11.208 -8.489 1.00 0.00 192 PRO A C 11
ATOM 18170 O O . PRO A 1 74 ? -9.770 -12.149 -8.829 1.00 0.00 192 PRO A O 11
ATOM 18181 N N . ASN A 1 75 ? -8.079 -10.743 -9.272 1.00 0.00 193 ASN A N 11
ATOM 18182 C CA . ASN A 1 75 ? -7.791 -11.406 -10.532 1.00 0.00 193 ASN A CA 11
ATOM 18183 C C . ASN A 1 75 ? -6.852 -12.586 -10.297 1.00 0.00 193 ASN A C 11
ATOM 18184 O O . ASN A 1 75 ? -6.977 -13.608 -10.970 1.00 0.00 193 ASN A O 11
ATOM 18195 N N . GLU A 1 76 ? -6.000 -12.479 -9.277 1.00 0.00 194 GLU A N 11
ATOM 18196 C CA . GLU A 1 76 ? -5.272 -13.573 -8.670 1.00 0.00 194 GLU A CA 11
ATOM 18197 C C . GLU A 1 76 ? -6.219 -14.347 -7.746 1.00 0.00 194 GLU A C 11
ATOM 18198 O O . GLU A 1 76 ? -6.508 -15.520 -7.981 1.00 0.00 194 GLU A O 11
ATOM 18210 N N . ASN A 1 77 ? -6.698 -13.688 -6.689 1.00 0.00 195 ASN A N 11
ATOM 18211 C CA . ASN A 1 77 ? -7.295 -14.329 -5.518 1.00 0.00 195 ASN A CA 11
ATOM 18212 C C . ASN A 1 77 ? -8.697 -14.886 -5.792 1.00 0.00 195 ASN A C 11
ATOM 18213 O O . ASN A 1 77 ? -9.164 -15.751 -5.054 1.00 0.00 195 ASN A O 11
ATOM 18224 N N . GLN A 1 78 ? -9.365 -14.390 -6.842 1.00 0.00 196 GLN A N 11
ATOM 18225 C CA . GLN A 1 78 ? -10.687 -14.767 -7.350 1.00 0.00 196 GLN A CA 11
ATOM 18226 C C . GLN A 1 78 ? -11.815 -14.815 -6.308 1.00 0.00 196 GLN A C 11
ATOM 18227 O O . GLN A 1 78 ? -12.816 -15.499 -6.533 1.00 0.00 196 GLN A O 11
ATOM 18241 N N . ASN A 1 79 ? -11.676 -14.092 -5.192 1.00 0.00 197 ASN A N 11
ATOM 18242 C CA . ASN A 1 79 ? -12.661 -14.082 -4.107 1.00 0.00 197 ASN A CA 11
ATOM 18243 C C . ASN A 1 79 ? -12.943 -12.677 -3.540 1.00 0.00 197 ASN A C 11
ATOM 18244 O O . ASN A 1 79 ? -14.003 -12.439 -2.953 1.00 0.00 197 ASN A O 11
ATOM 18255 N N . VAL A 1 80 ? -12.016 -11.729 -3.702 1.00 0.00 198 VAL A N 11
ATOM 18256 C CA . VAL A 1 80 ? -12.077 -10.402 -3.097 1.00 0.00 198 VAL A CA 11
ATOM 18257 C C . VAL A 1 80 ? -13.012 -9.504 -3.923 1.00 0.00 198 VAL A C 11
ATOM 18258 O O . VAL A 1 80 ? -13.339 -9.803 -5.080 1.00 0.00 198 VAL A O 11
ATOM 18271 N N . THR A 1 81 ? -13.461 -8.406 -3.322 1.00 0.00 199 THR A N 11
ATOM 18272 C CA . THR A 1 81 ? -14.364 -7.437 -3.935 1.00 0.00 199 THR A CA 11
ATOM 18273 C C . THR A 1 81 ? -13.584 -6.339 -4.679 1.00 0.00 199 THR A C 11
ATOM 18274 O O . THR A 1 81 ? -12.398 -6.096 -4.424 1.00 0.00 199 THR A O 11
ATOM 18285 N N . GLN A 1 82 ? -14.272 -5.642 -5.591 1.00 0.00 200 GLN A N 11
ATOM 18286 C CA . GLN A 1 82 ? -13.696 -4.554 -6.373 1.00 0.00 200 GLN A CA 11
ATOM 18287 C C . GLN A 1 82 ? -13.480 -3.289 -5.528 1.00 0.00 200 GLN A C 11
ATOM 18288 O O . GLN A 1 82 ? -12.626 -2.476 -5.887 1.00 0.00 200 GLN A O 11
ATOM 18302 N N . VAL A 1 83 ? -14.221 -3.089 -4.428 1.00 0.00 201 VAL A N 11
ATOM 18303 C CA . VAL A 1 83 ? -13.976 -1.923 -3.567 1.00 0.00 201 VAL A CA 11
ATOM 18304 C C . VAL A 1 83 ? -12.667 -2.129 -2.805 1.00 0.00 201 VAL A C 11
ATOM 18305 O O . VAL A 1 83 ? -11.806 -1.254 -2.838 1.00 0.00 201 VAL A O 11
ATOM 18318 N N . GLU A 1 84 ? -12.483 -3.298 -2.186 1.00 0.00 202 GLU A N 11
ATOM 18319 C CA . GLU A 1 84 ? -11.326 -3.619 -1.358 1.00 0.00 202 GLU A CA 11
ATOM 18320 C C . GLU A 1 84 ? -10.048 -3.438 -2.159 1.00 0.00 202 GLU A C 11
ATOM 18321 O O . GLU A 1 84 ? -9.125 -2.777 -1.687 1.00 0.00 202 GLU A O 11
ATOM 18333 N N . VAL A 1 85 ? -9.970 -3.987 -3.371 1.00 0.00 203 VAL A N 11
ATOM 18334 C CA . VAL A 1 85 ? -8.731 -3.940 -4.137 1.00 0.00 203 VAL A CA 11
ATOM 18335 C C . VAL A 1 85 ? -8.365 -2.491 -4.445 1.00 0.00 203 VAL A C 11
ATOM 18336 O O . VAL A 1 85 ? -7.194 -2.141 -4.495 1.00 0.00 203 VAL A O 11
ATOM 18349 N N . ARG A 1 86 ? -9.373 -1.653 -4.655 1.00 0.00 204 ARG A N 11
ATOM 18350 C CA . ARG A 1 86 ? -9.213 -0.268 -5.044 1.00 0.00 204 ARG A CA 11
ATOM 18351 C C . ARG A 1 86 ? -8.814 0.599 -3.858 1.00 0.00 204 ARG A C 11
ATOM 18352 O O . ARG A 1 86 ? -7.818 1.318 -3.950 1.00 0.00 204 ARG A O 11
ATOM 18373 N N . VAL A 1 87 ? -9.541 0.514 -2.747 1.00 0.00 205 VAL A N 11
ATOM 18374 C CA . VAL A 1 87 ? -9.203 1.140 -1.474 1.00 0.00 205 VAL A CA 11
ATOM 18375 C C . VAL A 1 87 ? -7.799 0.734 -1.073 1.00 0.00 205 VAL A C 11
ATOM 18376 O O . VAL A 1 87 ? -6.912 1.581 -1.017 1.00 0.00 205 VAL A O 11
ATOM 18389 N N . MET A 1 88 ? -7.572 -0.566 -0.887 1.00 0.00 206 MET A N 11
ATOM 18390 C CA . MET A 1 88 ? -6.276 -1.132 -0.563 1.00 0.00 206 MET A CA 11
ATOM 18391 C C . MET A 1 88 ? -5.253 -0.954 -1.690 1.00 0.00 206 MET A C 11
ATOM 18392 O O . MET A 1 88 ? -4.160 -1.492 -1.589 1.00 0.00 206 MET A O 11
ATOM 18406 N N . LYS A 1 89 ? -5.568 -0.284 -2.801 1.00 0.00 207 LYS A N 11
ATOM 18407 C CA . LYS A 1 89 ? -4.537 0.296 -3.651 1.00 0.00 207 LYS A CA 11
ATOM 18408 C C . LYS A 1 89 ? -4.322 1.752 -3.288 1.00 0.00 207 LYS A C 11
ATOM 18409 O O . LYS A 1 89 ? -3.247 2.071 -2.794 1.00 0.00 207 LYS A O 11
ATOM 18428 N N . GLN A 1 90 ? -5.310 2.629 -3.493 1.00 0.00 208 GLN A N 11
ATOM 18429 C CA . GLN A 1 90 ? -5.158 4.066 -3.273 1.00 0.00 208 GLN A CA 11
ATOM 18430 C C . GLN A 1 90 ? -4.513 4.357 -1.918 1.00 0.00 208 GLN A C 11
ATOM 18431 O O . GLN A 1 90 ? -3.567 5.138 -1.839 1.00 0.00 208 GLN A O 11
ATOM 18445 N N . VAL A 1 91 ? -5.019 3.727 -0.863 1.00 0.00 209 VAL A N 11
ATOM 18446 C CA . VAL A 1 91 ? -4.548 3.892 0.499 1.00 0.00 209 VAL A CA 11
ATOM 18447 C C . VAL A 1 91 ? -3.124 3.370 0.663 1.00 0.00 209 VAL A C 11
ATOM 18448 O O . VAL A 1 91 ? -2.371 3.975 1.417 1.00 0.00 209 VAL A O 11
ATOM 18461 N N . ILE A 1 92 ? -2.749 2.273 -0.009 1.00 0.00 210 ILE A N 11
ATOM 18462 C CA . ILE A 1 92 ? -1.395 1.772 0.068 1.00 0.00 210 ILE A CA 11
ATOM 18463 C C . ILE A 1 92 ? -0.536 2.792 -0.655 1.00 0.00 210 ILE A C 11
ATOM 18464 O O . ILE A 1 92 ? 0.440 3.187 -0.046 1.00 0.00 210 ILE A O 11
ATOM 18480 N N . GLN A 1 93 ? -0.869 3.275 -1.865 1.00 0.00 211 GLN A N 11
ATOM 18481 C CA . GLN A 1 93 ? -0.071 4.316 -2.501 1.00 0.00 211 GLN A CA 11
ATOM 18482 C C . GLN A 1 93 ? 0.088 5.491 -1.549 1.00 0.00 211 GLN A C 11
ATOM 18483 O O . GLN A 1 93 ? 1.206 5.944 -1.378 1.00 0.00 211 GLN A O 11
ATOM 18497 N N . GLU A 1 94 ? -0.975 5.995 -0.928 1.00 0.00 212 GLU A N 11
ATOM 18498 C CA . GLU A 1 94 ? -0.878 7.173 -0.079 1.00 0.00 212 GLU A CA 11
ATOM 18499 C C . GLU A 1 94 ? 0.005 6.893 1.140 1.00 0.00 212 GLU A C 11
ATOM 18500 O O . GLU A 1 94 ? 0.938 7.654 1.403 1.00 0.00 212 GLU A O 11
ATOM 18512 N N . MET A 1 95 ? -0.207 5.777 1.847 1.00 0.00 213 MET A N 11
ATOM 18513 C CA . MET A 1 95 ? 0.722 5.352 2.889 1.00 0.00 213 MET A CA 11
ATOM 18514 C C . MET A 1 95 ? 2.159 5.213 2.355 1.00 0.00 213 MET A C 11
ATOM 18515 O O . MET A 1 95 ? 3.112 5.633 3.009 1.00 0.00 213 MET A O 11
ATOM 18529 N N . CYS A 1 96 ? 2.324 4.700 1.142 1.00 0.00 214 CYS A N 11
ATOM 18530 C CA . CYS A 1 96 ? 3.604 4.387 0.545 1.00 0.00 214 CYS A CA 11
ATOM 18531 C C . CYS A 1 96 ? 4.298 5.646 0.025 1.00 0.00 214 CYS A C 11
ATOM 18532 O O . CYS A 1 96 ? 5.517 5.671 -0.096 1.00 0.00 214 CYS A O 11
ATOM 18539 N N . MET A 1 97 ? 3.551 6.703 -0.283 1.00 0.00 215 MET A N 11
ATOM 18540 C CA . MET A 1 97 ? 4.086 7.968 -0.746 1.00 0.00 215 MET A CA 11
ATOM 18541 C C . MET A 1 97 ? 4.667 8.728 0.429 1.00 0.00 215 MET A C 11
ATOM 18542 O O . MET A 1 97 ? 5.768 9.270 0.311 1.00 0.00 215 MET A O 11
ATOM 18556 N N . GLN A 1 98 ? 3.967 8.774 1.566 1.00 0.00 216 GLN A N 11
ATOM 18557 C CA . GLN A 1 98 ? 4.541 9.410 2.733 1.00 0.00 216 GLN A CA 11
ATOM 18558 C C . GLN A 1 98 ? 5.699 8.572 3.301 1.00 0.00 216 GLN A C 11
ATOM 18559 O O . GLN A 1 98 ? 6.551 9.105 4.008 1.00 0.00 216 GLN A O 11
ATOM 18573 N N . GLN A 1 99 ? 5.749 7.272 2.996 1.00 0.00 217 GLN A N 11
ATOM 18574 C CA . GLN A 1 99 ? 6.893 6.423 3.286 1.00 0.00 217 GLN A CA 11
ATOM 18575 C C . GLN A 1 99 ? 8.052 6.744 2.338 1.00 0.00 217 GLN A C 11
ATOM 18576 O O . GLN A 1 99 ? 9.165 6.942 2.815 1.00 0.00 217 GLN A O 11
ATOM 18590 N N . TYR A 1 100 ? 7.812 6.790 1.022 1.00 0.00 218 TYR A N 11
ATOM 18591 C CA . TYR A 1 100 ? 8.803 6.992 -0.043 1.00 0.00 218 TYR A CA 11
ATOM 18592 C C . TYR A 1 100 ? 9.747 8.149 0.270 1.00 0.00 218 TYR A C 11
ATOM 18593 O O . TYR A 1 100 ? 10.923 8.092 -0.062 1.00 0.00 218 TYR A O 11
ATOM 18611 N N . GLN A 1 101 ? 9.250 9.193 0.924 1.00 0.00 219 GLN A N 11
ATOM 18612 C CA . GLN A 1 101 ? 9.990 10.360 1.339 1.00 0.00 219 GLN A CA 11
ATOM 18613 C C . GLN A 1 101 ? 11.288 10.009 2.102 1.00 0.00 219 GLN A C 11
ATOM 18614 O O . GLN A 1 101 ? 12.293 10.711 1.959 1.00 0.00 219 GLN A O 11
ATOM 18628 N N . GLN A 1 102 ? 11.285 8.901 2.855 1.00 0.00 220 GLN A N 11
ATOM 18629 C CA . GLN A 1 102 ? 12.401 8.318 3.585 1.00 0.00 220 GLN A CA 11
ATOM 18630 C C . GLN A 1 102 ? 13.533 7.965 2.636 1.00 0.00 220 GLN A C 11
ATOM 18631 O O . GLN A 1 102 ? 14.685 8.082 3.032 1.00 0.00 220 GLN A O 11
ATOM 18645 N N . TYR A 1 103 ? 13.233 7.565 1.398 1.00 0.00 221 TYR A N 11
ATOM 18646 C CA . TYR A 1 103 ? 14.226 7.234 0.390 1.00 0.00 221 TYR A CA 11
ATOM 18647 C C . TYR A 1 103 ? 15.174 8.416 0.232 1.00 0.00 221 TYR A C 11
ATOM 18648 O O . TYR A 1 103 ? 16.395 8.261 0.250 1.00 0.00 221 TYR A O 11
ATOM 18666 N N . GLN A 1 104 ? 14.580 9.596 0.065 1.00 0.00 222 GLN A N 11
ATOM 18667 C CA . GLN A 1 104 ? 15.253 10.840 -0.242 1.00 0.00 222 GLN A CA 11
ATOM 18668 C C . GLN A 1 104 ? 15.938 11.372 1.017 1.00 0.00 222 GLN A C 11
ATOM 18669 O O . GLN A 1 104 ? 17.075 11.831 0.941 1.00 0.00 222 GLN A O 11
ATOM 18683 N N . LEU A 1 105 ? 15.281 11.288 2.180 1.00 0.00 223 LEU A N 11
ATOM 18684 C CA . LEU A 1 105 ? 15.866 11.698 3.459 1.00 0.00 223 LEU A CA 11
ATOM 18685 C C . LEU A 1 105 ? 17.106 10.874 3.781 1.00 0.00 223 LEU A C 11
ATOM 18686 O O . LEU A 1 105 ? 18.127 11.401 4.225 1.00 0.00 223 LEU A O 11
ATOM 18702 N N . ALA A 1 106 ? 16.989 9.560 3.616 1.00 0.00 224 ALA A N 11
ATOM 18703 C CA . ALA A 1 106 ? 18.037 8.611 3.919 1.00 0.00 224 ALA A CA 11
ATOM 18704 C C . ALA A 1 106 ? 19.203 8.782 2.955 1.00 0.00 224 ALA A C 11
ATOM 18705 O O . ALA A 1 106 ? 20.348 8.823 3.397 1.00 0.00 224 ALA A O 11
ATOM 18712 N N . SER A 1 107 ? 18.891 8.869 1.661 1.00 0.00 225 SER A N 11
ATOM 18713 C CA . SER A 1 107 ? 19.702 8.411 0.542 1.00 0.00 225 SER A CA 11
ATOM 18714 C C . SER A 1 107 ? 20.693 7.331 0.977 1.00 0.00 225 SER A C 11
ATOM 18715 O O . SER A 1 107 ? 20.226 6.175 1.102 1.00 0.00 225 SER A O 11
ATOM 18723 N N . GLY A 1 1 ? 4.225 -4.909 19.660 1.00 0.00 119 GLY A N 12
ATOM 18724 C CA . GLY A 1 1 ? 3.091 -5.598 19.023 1.00 0.00 119 GLY A CA 12
ATOM 18725 C C . GLY A 1 1 ? 3.540 -6.443 17.831 1.00 0.00 119 GLY A C 12
ATOM 18726 O O . GLY A 1 1 ? 4.510 -6.114 17.140 1.00 0.00 119 GLY A O 12
ATOM 18730 N N . SER A 1 2 ? 2.807 -7.523 17.561 1.00 0.00 120 SER A N 12
ATOM 18731 C CA . SER A 1 2 ? 3.026 -8.489 16.487 1.00 0.00 120 SER A CA 12
ATOM 18732 C C . SER A 1 2 ? 1.913 -8.381 15.428 1.00 0.00 120 SER A C 12
ATOM 18733 O O . SER A 1 2 ? 1.738 -9.279 14.601 1.00 0.00 120 SER A O 12
ATOM 18741 N N . VAL A 1 3 ? 1.138 -7.296 15.443 1.00 0.00 121 VAL A N 12
ATOM 18742 C CA . VAL A 1 3 ? 0.117 -6.994 14.452 1.00 0.00 121 VAL A CA 12
ATOM 18743 C C . VAL A 1 3 ? 0.852 -6.600 13.165 1.00 0.00 121 VAL A C 12
ATOM 18744 O O . VAL A 1 3 ? 1.201 -5.428 12.990 1.00 0.00 121 VAL A O 12
ATOM 18757 N N . VAL A 1 4 ? 1.174 -7.591 12.332 1.00 0.00 122 VAL A N 12
ATOM 18758 C CA . VAL A 1 4 ? 1.942 -7.475 11.098 1.00 0.00 122 VAL A CA 12
ATOM 18759 C C . VAL A 1 4 ? 1.298 -8.439 10.091 1.00 0.00 122 VAL A C 12
ATOM 18760 O O . VAL A 1 4 ? 0.741 -9.467 10.488 1.00 0.00 122 VAL A O 12
ATOM 18773 N N . GLY A 1 5 ? 1.341 -8.114 8.794 1.00 0.00 123 GLY A N 12
ATOM 18774 C CA . GLY A 1 5 ? 0.685 -8.901 7.751 1.00 0.00 123 GLY A CA 12
ATOM 18775 C C . GLY A 1 5 ? 1.654 -9.850 7.050 1.00 0.00 123 GLY A C 12
ATOM 18776 O O . GLY A 1 5 ? 1.447 -11.063 7.049 1.00 0.00 123 GLY A O 12
ATOM 18780 N N . GLY A 1 6 ? 2.689 -9.287 6.424 1.00 0.00 124 GLY A N 12
ATOM 18781 C CA . GLY A 1 6 ? 3.691 -10.005 5.653 1.00 0.00 124 GLY A CA 12
ATOM 18782 C C . GLY A 1 6 ? 5.003 -9.977 6.417 1.00 0.00 124 GLY A C 12
ATOM 18783 O O . GLY A 1 6 ? 5.191 -10.827 7.289 1.00 0.00 124 GLY A O 12
ATOM 18787 N N . LEU A 1 7 ? 5.855 -8.982 6.131 1.00 0.00 125 LEU A N 12
ATOM 18788 C CA . LEU A 1 7 ? 7.218 -8.799 6.639 1.00 0.00 125 LEU A CA 12
ATOM 18789 C C . LEU A 1 7 ? 8.115 -9.924 6.125 1.00 0.00 125 LEU A C 12
ATOM 18790 O O . LEU A 1 7 ? 7.905 -11.095 6.438 1.00 0.00 125 LEU A O 12
ATOM 18806 N N . GLY A 1 8 ? 9.138 -9.580 5.343 1.00 0.00 126 GLY A N 12
ATOM 18807 C CA . GLY A 1 8 ? 10.105 -10.563 4.859 1.00 0.00 126 GLY A CA 12
ATOM 18808 C C . GLY A 1 8 ? 10.733 -10.172 3.529 1.00 0.00 126 GLY A C 12
ATOM 18809 O O . GLY A 1 8 ? 10.098 -10.293 2.483 1.00 0.00 126 GLY A O 12
ATOM 18813 N N . GLY A 1 9 ? 11.987 -9.728 3.557 1.00 0.00 127 GLY A N 12
ATOM 18814 C CA . GLY A 1 9 ? 12.747 -9.354 2.368 1.00 0.00 127 GLY A CA 12
ATOM 18815 C C . GLY A 1 9 ? 12.353 -7.969 1.857 1.00 0.00 127 GLY A C 12
ATOM 18816 O O . GLY A 1 9 ? 12.538 -7.648 0.677 1.00 0.00 127 GLY A O 12
ATOM 18820 N N . TYR A 1 10 ? 11.793 -7.154 2.742 1.00 0.00 128 TYR A N 12
ATOM 18821 C CA . TYR A 1 10 ? 11.328 -5.803 2.507 1.00 0.00 128 TYR A CA 12
ATOM 18822 C C . TYR A 1 10 ? 11.921 -4.907 3.586 1.00 0.00 128 TYR A C 12
ATOM 18823 O O . TYR A 1 10 ? 12.498 -5.389 4.565 1.00 0.00 128 TYR A O 12
ATOM 18841 N N . ALA A 1 11 ? 11.725 -3.605 3.444 1.00 0.00 129 ALA A N 12
ATOM 18842 C CA . ALA A 1 11 ? 11.876 -2.649 4.516 1.00 0.00 129 ALA A CA 12
ATOM 18843 C C . ALA A 1 11 ? 10.505 -2.000 4.632 1.00 0.00 129 ALA A C 12
ATOM 18844 O O . ALA A 1 11 ? 10.005 -1.430 3.666 1.00 0.00 129 ALA A O 12
ATOM 18851 N N . LEU A 1 12 ? 9.826 -2.198 5.756 1.00 0.00 130 LEU A N 12
ATOM 18852 C CA . LEU A 1 12 ? 8.606 -1.469 6.093 1.00 0.00 130 LEU A CA 12
ATOM 18853 C C . LEU A 1 12 ? 8.999 -0.125 6.740 1.00 0.00 130 LEU A C 12
ATOM 18854 O O . LEU A 1 12 ? 10.191 0.150 6.907 1.00 0.00 130 LEU A O 12
ATOM 18870 N N . GLY A 1 13 ? 8.051 0.772 7.037 1.00 0.00 131 GLY A N 12
ATOM 18871 C CA . GLY A 1 13 ? 8.399 2.077 7.618 1.00 0.00 131 GLY A CA 12
ATOM 18872 C C . GLY A 1 13 ? 7.158 2.901 7.937 1.00 0.00 131 GLY A C 12
ATOM 18873 O O . GLY A 1 13 ? 6.057 2.403 7.722 1.00 0.00 131 GLY A O 12
ATOM 18877 N N . SER A 1 14 ? 7.327 4.125 8.442 1.00 0.00 132 SER A N 12
ATOM 18878 C CA . SER A 1 14 ? 6.364 5.069 9.005 1.00 0.00 132 SER A CA 12
ATOM 18879 C C . SER A 1 14 ? 5.405 4.487 10.052 1.00 0.00 132 SER A C 12
ATOM 18880 O O . SER A 1 14 ? 5.455 4.914 11.204 1.00 0.00 132 SER A O 12
ATOM 18888 N N . ALA A 1 15 ? 4.546 3.539 9.672 1.00 0.00 133 ALA A N 12
ATOM 18889 C CA . ALA A 1 15 ? 3.422 3.019 10.434 1.00 0.00 133 ALA A CA 12
ATOM 18890 C C . ALA A 1 15 ? 2.456 4.160 10.774 1.00 0.00 133 ALA A C 12
ATOM 18891 O O . ALA A 1 15 ? 2.302 4.535 11.934 1.00 0.00 133 ALA A O 12
ATOM 18898 N N . MET A 1 16 ? 1.775 4.675 9.741 1.00 0.00 134 MET A N 12
ATOM 18899 C CA . MET A 1 16 ? 1.018 5.930 9.757 1.00 0.00 134 MET A CA 12
ATOM 18900 C C . MET A 1 16 ? 0.145 6.107 11.010 1.00 0.00 134 MET A C 12
ATOM 18901 O O . MET A 1 16 ? 0.217 7.132 11.685 1.00 0.00 134 MET A O 12
ATOM 18915 N N . SER A 1 17 ? -0.677 5.098 11.309 1.00 0.00 135 SER A N 12
ATOM 18916 C CA . SER A 1 17 ? -1.758 5.016 12.292 1.00 0.00 135 SER A CA 12
ATOM 18917 C C . SER A 1 17 ? -2.889 6.038 12.111 1.00 0.00 135 SER A C 12
ATOM 18918 O O . SER A 1 17 ? -2.703 7.094 11.502 1.00 0.00 135 SER A O 12
ATOM 18926 N N . GLY A 1 18 ? -4.084 5.681 12.605 1.00 0.00 136 GLY A N 12
ATOM 18927 C CA . GLY A 1 18 ? -5.336 6.426 12.458 1.00 0.00 136 GLY A CA 12
ATOM 18928 C C . GLY A 1 18 ? -5.645 6.916 11.035 1.00 0.00 136 GLY A C 12
ATOM 18929 O O . GLY A 1 18 ? -6.411 7.867 10.883 1.00 0.00 136 GLY A O 12
ATOM 18933 N N . MET A 1 19 ? -5.016 6.360 9.996 1.00 0.00 137 MET A N 12
ATOM 18934 C CA . MET A 1 19 ? -4.714 7.168 8.825 1.00 0.00 137 MET A CA 12
ATOM 18935 C C . MET A 1 19 ? -5.958 7.412 7.986 1.00 0.00 137 MET A C 12
ATOM 18936 O O . MET A 1 19 ? -6.786 6.519 7.771 1.00 0.00 137 MET A O 12
ATOM 18950 N N . ARG A 1 20 ? -6.043 8.616 7.433 1.00 0.00 138 ARG A N 12
ATOM 18951 C CA . ARG A 1 20 ? -7.204 9.112 6.728 1.00 0.00 138 ARG A CA 12
ATOM 18952 C C . ARG A 1 20 ? -6.926 9.325 5.251 1.00 0.00 138 ARG A C 12
ATOM 18953 O O . ARG A 1 20 ? -5.792 9.505 4.817 1.00 0.00 138 ARG A O 12
ATOM 18974 N N . MET A 1 21 ? -8.019 9.357 4.515 1.00 0.00 139 MET A N 12
ATOM 18975 C CA . MET A 1 21 ? -8.163 9.515 3.084 1.00 0.00 139 MET A CA 12
ATOM 18976 C C . MET A 1 21 ? -9.472 10.246 2.831 1.00 0.00 139 MET A C 12
ATOM 18977 O O . MET A 1 21 ? -10.312 10.389 3.730 1.00 0.00 139 MET A O 12
ATOM 18991 N N . ASN A 1 22 ? -9.682 10.598 1.568 1.00 0.00 140 ASN A N 12
ATOM 18992 C CA . ASN A 1 22 ? -10.920 11.194 1.086 1.00 0.00 140 ASN A CA 12
ATOM 18993 C C . ASN A 1 22 ? -11.619 10.332 0.041 1.00 0.00 140 ASN A C 12
ATOM 18994 O O . ASN A 1 22 ? -12.851 10.315 0.006 1.00 0.00 140 ASN A O 12
ATOM 19005 N N . PHE A 1 23 ? -10.839 9.603 -0.766 1.00 0.00 141 PHE A N 12
ATOM 19006 C CA . PHE A 1 23 ? -11.287 8.828 -1.921 1.00 0.00 141 PHE A CA 12
ATOM 19007 C C . PHE A 1 23 ? -12.139 9.676 -2.880 1.00 0.00 141 PHE A C 12
ATOM 19008 O O . PHE A 1 23 ? -12.160 10.910 -2.793 1.00 0.00 141 PHE A O 12
ATOM 19025 N N . ASP A 1 24 ? -12.803 9.029 -3.839 1.00 0.00 142 ASP A N 12
ATOM 19026 C CA . ASP A 1 24 ? -13.511 9.676 -4.944 1.00 0.00 142 ASP A CA 12
ATOM 19027 C C . ASP A 1 24 ? -14.961 9.217 -5.036 1.00 0.00 142 ASP A C 12
ATOM 19028 O O . ASP A 1 24 ? -15.862 10.046 -5.195 1.00 0.00 142 ASP A O 12
ATOM 19037 N N . ARG A 1 25 ? -15.192 7.906 -4.914 1.00 0.00 143 ARG A N 12
ATOM 19038 C CA . ARG A 1 25 ? -16.520 7.308 -4.925 1.00 0.00 143 ARG A CA 12
ATOM 19039 C C . ARG A 1 25 ? -16.956 7.051 -3.482 1.00 0.00 143 ARG A C 12
ATOM 19040 O O . ARG A 1 25 ? -16.106 6.911 -2.601 1.00 0.00 143 ARG A O 12
ATOM 19061 N N . PRO A 1 26 ? -18.268 6.957 -3.228 1.00 0.00 144 PRO A N 12
ATOM 19062 C CA . PRO A 1 26 ? -18.784 6.757 -1.888 1.00 0.00 144 PRO A CA 12
ATOM 19063 C C . PRO A 1 26 ? -18.637 5.311 -1.441 1.00 0.00 144 PRO A C 12
ATOM 19064 O O . PRO A 1 26 ? -18.352 5.101 -0.270 1.00 0.00 144 PRO A O 12
ATOM 19075 N N . GLU A 1 27 ? -18.808 4.329 -2.336 1.00 0.00 145 GLU A N 12
ATOM 19076 C CA . GLU A 1 27 ? -18.821 2.920 -1.957 1.00 0.00 145 GLU A CA 12
ATOM 19077 C C . GLU A 1 27 ? -17.482 2.521 -1.351 1.00 0.00 145 GLU A C 12
ATOM 19078 O O . GLU A 1 27 ? -17.441 1.983 -0.250 1.00 0.00 145 GLU A O 12
ATOM 19090 N N . GLU A 1 28 ? -16.386 2.817 -2.051 1.00 0.00 146 GLU A N 12
ATOM 19091 C CA . GLU A 1 28 ? -15.033 2.619 -1.553 1.00 0.00 146 GLU A CA 12
ATOM 19092 C C . GLU A 1 28 ? -14.810 3.395 -0.245 1.00 0.00 146 GLU A C 12
ATOM 19093 O O . GLU A 1 28 ? -14.251 2.844 0.702 1.00 0.00 146 GLU A O 12
ATOM 19105 N N . ARG A 1 29 ? -15.278 4.648 -0.141 1.00 0.00 147 ARG A N 12
ATOM 19106 C CA . ARG A 1 29 ? -15.078 5.432 1.074 1.00 0.00 147 ARG A CA 12
ATOM 19107 C C . ARG A 1 29 ? -15.838 4.827 2.253 1.00 0.00 147 ARG A C 12
ATOM 19108 O O . ARG A 1 29 ? -15.347 4.860 3.382 1.00 0.00 147 ARG A O 12
ATOM 19129 N N . GLN A 1 30 ? -17.060 4.345 2.041 1.00 0.00 148 GLN A N 12
ATOM 19130 C CA . GLN A 1 30 ? -17.877 3.773 3.098 1.00 0.00 148 GLN A CA 12
ATOM 19131 C C . GLN A 1 30 ? -17.314 2.405 3.456 1.00 0.00 148 GLN A C 12
ATOM 19132 O O . GLN A 1 30 ? -17.239 2.095 4.638 1.00 0.00 148 GLN A O 12
ATOM 19146 N N . TRP A 1 31 ? -16.841 1.622 2.483 1.00 0.00 149 TRP A N 12
ATOM 19147 C CA . TRP A 1 31 ? -16.227 0.330 2.722 1.00 0.00 149 TRP A CA 12
ATOM 19148 C C . TRP A 1 31 ? -14.990 0.503 3.596 1.00 0.00 149 TRP A C 12
ATOM 19149 O O . TRP A 1 31 ? -14.817 -0.223 4.567 1.00 0.00 149 TRP A O 12
ATOM 19170 N N . TRP A 1 32 ? -14.147 1.492 3.296 1.00 0.00 150 TRP A N 12
ATOM 19171 C CA . TRP A 1 32 ? -12.976 1.817 4.095 1.00 0.00 150 TRP A CA 12
ATOM 19172 C C . TRP A 1 32 ? -13.337 2.084 5.552 1.00 0.00 150 TRP A C 12
ATOM 19173 O O . TRP A 1 32 ? -12.637 1.633 6.463 1.00 0.00 150 TRP A O 12
ATOM 19194 N N . ASN A 1 33 ? -14.409 2.840 5.784 1.00 0.00 151 ASN A N 12
ATOM 19195 C CA . ASN A 1 33 ? -14.844 3.120 7.146 1.00 0.00 151 ASN A CA 12
ATOM 19196 C C . ASN A 1 33 ? -15.406 1.866 7.801 1.00 0.00 151 ASN A C 12
ATOM 19197 O O . ASN A 1 33 ? -15.189 1.642 8.990 1.00 0.00 151 ASN A O 12
ATOM 19208 N N . GLU A 1 34 ? -16.086 1.045 7.006 1.00 0.00 152 GLU A N 12
ATOM 19209 C CA . GLU A 1 34 ? -16.817 -0.145 7.432 1.00 0.00 152 GLU A CA 12
ATOM 19210 C C . GLU A 1 34 ? -15.840 -1.232 7.875 1.00 0.00 152 GLU A C 12
ATOM 19211 O O . GLU A 1 34 ? -16.047 -1.890 8.898 1.00 0.00 152 GLU A O 12
ATOM 19223 N N . ASN A 1 35 ? -14.721 -1.334 7.155 1.00 0.00 153 ASN A N 12
ATOM 19224 C CA . ASN A 1 35 ? -13.499 -2.059 7.481 1.00 0.00 153 ASN A CA 12
ATOM 19225 C C . ASN A 1 35 ? -13.216 -1.922 8.978 1.00 0.00 153 ASN A C 12
ATOM 19226 O O . ASN A 1 35 ? -13.018 -2.898 9.702 1.00 0.00 153 ASN A O 12
ATOM 19237 N N . SER A 1 36 ? -13.226 -0.685 9.476 1.00 0.00 154 SER A N 12
ATOM 19238 C CA . SER A 1 36 ? -12.868 -0.307 10.832 1.00 0.00 154 SER A CA 12
ATOM 19239 C C . SER A 1 36 ? -11.379 -0.554 11.118 1.00 0.00 154 SER A C 12
ATOM 19240 O O . SER A 1 36 ? -10.690 0.390 11.515 1.00 0.00 154 SER A O 12
ATOM 19248 N N . ASN A 1 37 ? -10.858 -1.780 10.938 1.00 0.00 155 ASN A N 12
ATOM 19249 C CA . ASN A 1 37 ? -9.465 -2.100 11.265 1.00 0.00 155 ASN A CA 12
ATOM 19250 C C . ASN A 1 37 ? -8.976 -3.410 10.618 1.00 0.00 155 ASN A C 12
ATOM 19251 O O . ASN A 1 37 ? -7.923 -3.917 10.997 1.00 0.00 155 ASN A O 12
ATOM 19262 N N . ARG A 1 38 ? -9.714 -4.000 9.664 1.00 0.00 156 ARG A N 12
ATOM 19263 C CA . ARG A 1 38 ? -9.374 -5.310 9.074 1.00 0.00 156 ARG A CA 12
ATOM 19264 C C . ARG A 1 38 ? -8.001 -5.331 8.404 1.00 0.00 156 ARG A C 12
ATOM 19265 O O . ARG A 1 38 ? -7.458 -6.406 8.156 1.00 0.00 156 ARG A O 12
ATOM 19286 N N . TYR A 1 39 ? -7.451 -4.166 8.071 1.00 0.00 157 TYR A N 12
ATOM 19287 C CA . TYR A 1 39 ? -6.200 -4.011 7.371 1.00 0.00 157 TYR A CA 12
ATOM 19288 C C . TYR A 1 39 ? -5.356 -2.997 8.131 1.00 0.00 157 TYR A C 12
ATOM 19289 O O . TYR A 1 39 ? -5.914 -2.053 8.703 1.00 0.00 157 TYR A O 12
ATOM 19307 N N . PRO A 1 40 ? -4.028 -3.161 8.125 1.00 0.00 158 PRO A N 12
ATOM 19308 C CA . PRO A 1 40 ? -3.114 -2.209 8.717 1.00 0.00 158 PRO A CA 12
ATOM 19309 C C . PRO A 1 40 ? -2.899 -1.011 7.782 1.00 0.00 158 PRO A C 12
ATOM 19310 O O . PRO A 1 40 ? -3.392 -0.963 6.653 1.00 0.00 158 PRO A O 12
ATOM 19321 N N . ASN A 1 41 ? -2.125 -0.045 8.269 1.00 0.00 159 ASN A N 12
ATOM 19322 C CA . ASN A 1 41 ? -1.806 1.224 7.616 1.00 0.00 159 ASN A CA 12
ATOM 19323 C C . ASN A 1 41 ? -0.322 1.326 7.267 1.00 0.00 159 ASN A C 12
ATOM 19324 O O . ASN A 1 41 ? 0.183 2.436 7.100 1.00 0.00 159 ASN A O 12
ATOM 19335 N N . GLN A 1 42 ? 0.414 0.217 7.253 1.00 0.00 160 GLN A N 12
ATOM 19336 C CA . GLN A 1 42 ? 1.854 0.235 7.019 1.00 0.00 160 GLN A CA 12
ATOM 19337 C C . GLN A 1 42 ? 2.181 -0.459 5.710 1.00 0.00 160 GLN A C 12
ATOM 19338 O O . GLN A 1 42 ? 1.785 -1.610 5.511 1.00 0.00 160 GLN A O 12
ATOM 19352 N N . VAL A 1 43 ? 2.915 0.218 4.832 1.00 0.00 161 VAL A N 12
ATOM 19353 C CA . VAL A 1 43 ? 3.324 -0.342 3.555 1.00 0.00 161 VAL A CA 12
ATOM 19354 C C . VAL A 1 43 ? 4.737 -0.879 3.752 1.00 0.00 161 VAL A C 12
ATOM 19355 O O . VAL A 1 43 ? 5.539 -0.304 4.501 1.00 0.00 161 VAL A O 12
ATOM 19368 N N . TYR A 1 44 ? 5.037 -1.972 3.068 1.00 0.00 162 TYR A N 12
ATOM 19369 C CA . TYR A 1 44 ? 6.387 -2.482 2.939 1.00 0.00 162 TYR A CA 12
ATOM 19370 C C . TYR A 1 44 ? 6.883 -1.889 1.621 1.00 0.00 162 TYR A C 12
ATOM 19371 O O . TYR A 1 44 ? 6.140 -1.884 0.636 1.00 0.00 162 TYR A O 12
ATOM 19389 N N . TYR A 1 45 ? 8.110 -1.394 1.579 1.00 0.00 163 TYR A N 12
ATOM 19390 C CA . TYR A 1 45 ? 8.797 -1.012 0.357 1.00 0.00 163 TYR A CA 12
ATOM 19391 C C . TYR A 1 45 ? 10.010 -1.921 0.206 1.00 0.00 163 TYR A C 12
ATOM 19392 O O . TYR A 1 45 ? 10.241 -2.837 0.998 1.00 0.00 163 TYR A O 12
ATOM 19410 N N . LYS A 1 46 ? 10.733 -1.739 -0.891 1.00 0.00 164 LYS A N 12
ATOM 19411 C CA . LYS A 1 46 ? 11.736 -2.670 -1.357 1.00 0.00 164 LYS A CA 12
ATOM 19412 C C . LYS A 1 46 ? 13.031 -1.898 -1.432 1.00 0.00 164 LYS A C 12
ATOM 19413 O O . LYS A 1 46 ? 13.034 -0.777 -1.936 1.00 0.00 164 LYS A O 12
ATOM 19432 N N . GLU A 1 47 ? 14.108 -2.480 -0.922 1.00 0.00 165 GLU A N 12
ATOM 19433 C CA . GLU A 1 47 ? 15.386 -1.797 -0.931 1.00 0.00 165 GLU A CA 12
ATOM 19434 C C . GLU A 1 47 ? 16.013 -1.772 -2.328 1.00 0.00 165 GLU A C 12
ATOM 19435 O O . GLU A 1 47 ? 16.934 -0.994 -2.560 1.00 0.00 165 GLU A O 12
ATOM 19447 N N . TYR A 1 48 ? 15.518 -2.596 -3.262 1.00 0.00 166 TYR A N 12
ATOM 19448 C CA . TYR A 1 48 ? 15.914 -2.698 -4.674 1.00 0.00 166 TYR A CA 12
ATOM 19449 C C . TYR A 1 48 ? 17.379 -3.074 -4.906 1.00 0.00 166 TYR A C 12
ATOM 19450 O O . TYR A 1 48 ? 17.745 -3.297 -6.060 1.00 0.00 166 TYR A O 12
ATOM 19468 N N . ASN A 1 49 ? 18.202 -3.128 -3.856 1.00 0.00 167 ASN A N 12
ATOM 19469 C CA . ASN A 1 49 ? 19.662 -3.198 -3.840 1.00 0.00 167 ASN A CA 12
ATOM 19470 C C . ASN A 1 49 ? 20.232 -1.803 -4.065 1.00 0.00 167 ASN A C 12
ATOM 19471 O O . ASN A 1 49 ? 21.196 -1.432 -3.397 1.00 0.00 167 ASN A O 12
ATOM 19482 N N . ASP A 1 50 ? 19.611 -1.008 -4.944 1.00 0.00 168 ASP A N 12
ATOM 19483 C CA . ASP A 1 50 ? 20.135 0.264 -5.419 1.00 0.00 168 ASP A CA 12
ATOM 19484 C C . ASP A 1 50 ? 19.135 1.374 -5.123 1.00 0.00 168 ASP A C 12
ATOM 19485 O O . ASP A 1 50 ? 18.138 1.574 -5.823 1.00 0.00 168 ASP A O 12
ATOM 19494 N N . ARG A 1 51 ? 19.404 2.088 -4.029 1.00 0.00 169 ARG A N 12
ATOM 19495 C CA . ARG A 1 51 ? 18.613 3.192 -3.487 1.00 0.00 169 ARG A CA 12
ATOM 19496 C C . ARG A 1 51 ? 18.764 4.486 -4.301 1.00 0.00 169 ARG A C 12
ATOM 19497 O O . ARG A 1 51 ? 18.811 5.581 -3.735 1.00 0.00 169 ARG A O 12
ATOM 19518 N N . SER A 1 52 ? 18.782 4.387 -5.624 1.00 0.00 170 SER A N 12
ATOM 19519 C CA . SER A 1 52 ? 18.744 5.527 -6.536 1.00 0.00 170 SER A CA 12
ATOM 19520 C C . SER A 1 52 ? 17.676 5.315 -7.612 1.00 0.00 170 SER A C 12
ATOM 19521 O O . SER A 1 52 ? 17.528 6.133 -8.520 1.00 0.00 170 SER A O 12
ATOM 19529 N N . VAL A 1 53 ? 16.870 4.259 -7.448 1.00 0.00 171 VAL A N 12
ATOM 19530 C CA . VAL A 1 53 ? 15.535 4.116 -7.998 1.00 0.00 171 VAL A CA 12
ATOM 19531 C C . VAL A 1 53 ? 14.774 5.453 -7.879 1.00 0.00 171 VAL A C 12
ATOM 19532 O O . VAL A 1 53 ? 14.936 6.151 -6.870 1.00 0.00 171 VAL A O 12
ATOM 19545 N N . PRO A 1 54 ? 13.925 5.795 -8.861 1.00 0.00 172 PRO A N 12
ATOM 19546 C CA . PRO A 1 54 ? 13.153 7.022 -8.871 1.00 0.00 172 PRO A CA 12
ATOM 19547 C C . PRO A 1 54 ? 11.876 6.878 -8.041 1.00 0.00 172 PRO A C 12
ATOM 19548 O O . PRO A 1 54 ? 11.448 5.766 -7.714 1.00 0.00 172 PRO A O 12
ATOM 19559 N N . GLU A 1 55 ? 11.211 8.005 -7.775 1.00 0.00 173 GLU A N 12
ATOM 19560 C CA . GLU A 1 55 ? 9.885 8.043 -7.159 1.00 0.00 173 GLU A CA 12
ATOM 19561 C C . GLU A 1 55 ? 8.900 7.156 -7.921 1.00 0.00 173 GLU A C 12
ATOM 19562 O O . GLU A 1 55 ? 8.064 6.477 -7.319 1.00 0.00 173 GLU A O 12
ATOM 19574 N N . GLY A 1 56 ? 9.035 7.128 -9.249 1.00 0.00 174 GLY A N 12
ATOM 19575 C CA . GLY A 1 56 ? 8.062 6.534 -10.130 1.00 0.00 174 GLY A CA 12
ATOM 19576 C C . GLY A 1 56 ? 8.025 5.039 -9.899 1.00 0.00 174 GLY A C 12
ATOM 19577 O O . GLY A 1 56 ? 7.039 4.533 -9.360 1.00 0.00 174 GLY A O 12
ATOM 19581 N N . ARG A 1 57 ? 9.116 4.335 -10.224 1.00 0.00 175 ARG A N 12
ATOM 19582 C CA . ARG A 1 57 ? 9.204 2.898 -9.978 1.00 0.00 175 ARG A CA 12
ATOM 19583 C C . ARG A 1 57 ? 8.997 2.582 -8.501 1.00 0.00 175 ARG A C 12
ATOM 19584 O O . ARG A 1 57 ? 8.375 1.561 -8.215 1.00 0.00 175 ARG A O 12
ATOM 19605 N N . PHE A 1 58 ? 9.510 3.398 -7.572 1.00 0.00 176 PHE A N 12
ATOM 19606 C CA . PHE A 1 58 ? 9.399 3.102 -6.149 1.00 0.00 176 PHE A CA 12
ATOM 19607 C C . PHE A 1 58 ? 7.921 2.956 -5.816 1.00 0.00 176 PHE A C 12
ATOM 19608 O O . PHE A 1 58 ? 7.501 1.855 -5.469 1.00 0.00 176 PHE A O 12
ATOM 19625 N N . VAL A 1 59 ? 7.103 3.994 -6.012 1.00 0.00 177 VAL A N 12
ATOM 19626 C CA . VAL A 1 59 ? 5.677 3.903 -5.717 1.00 0.00 177 VAL A CA 12
ATOM 19627 C C . VAL A 1 59 ? 5.032 2.825 -6.599 1.00 0.00 177 VAL A C 12
ATOM 19628 O O . VAL A 1 59 ? 4.298 1.993 -6.074 1.00 0.00 177 VAL A O 12
ATOM 19641 N N . ARG A 1 60 ? 5.276 2.801 -7.918 1.00 0.00 178 ARG A N 12
ATOM 19642 C CA . ARG A 1 60 ? 4.521 1.939 -8.850 1.00 0.00 178 ARG A CA 12
ATOM 19643 C C . ARG A 1 60 ? 4.715 0.454 -8.547 1.00 0.00 178 ARG A C 12
ATOM 19644 O O . ARG A 1 60 ? 3.827 -0.347 -8.822 1.00 0.00 178 ARG A O 12
ATOM 19665 N N . ASP A 1 61 ? 5.833 0.083 -7.940 1.00 0.00 179 ASP A N 12
ATOM 19666 C CA . ASP A 1 61 ? 6.113 -1.298 -7.568 1.00 0.00 179 ASP A CA 12
ATOM 19667 C C . ASP A 1 61 ? 5.766 -1.524 -6.101 1.00 0.00 179 ASP A C 12
ATOM 19668 O O . ASP A 1 61 ? 5.265 -2.596 -5.768 1.00 0.00 179 ASP A O 12
ATOM 19677 N N . CYS A 1 62 ? 6.005 -0.541 -5.221 1.00 0.00 180 CYS A N 12
ATOM 19678 C CA . CYS A 1 62 ? 5.681 -0.587 -3.796 1.00 0.00 180 CYS A CA 12
ATOM 19679 C C . CYS A 1 62 ? 4.180 -0.787 -3.577 1.00 0.00 180 CYS A C 12
ATOM 19680 O O . CYS A 1 62 ? 3.773 -1.474 -2.637 1.00 0.00 180 CYS A O 12
ATOM 19687 N N . VAL A 1 63 ? 3.342 -0.261 -4.475 1.00 0.00 181 VAL A N 12
ATOM 19688 C CA . VAL A 1 63 ? 1.911 -0.491 -4.370 1.00 0.00 181 VAL A CA 12
ATOM 19689 C C . VAL A 1 63 ? 1.616 -1.981 -4.541 1.00 0.00 181 VAL A C 12
ATOM 19690 O O . VAL A 1 63 ? 0.866 -2.548 -3.747 1.00 0.00 181 VAL A O 12
ATOM 19703 N N . ASN A 1 64 ? 2.263 -2.620 -5.523 1.00 0.00 182 ASN A N 12
ATOM 19704 C CA . ASN A 1 64 ? 2.221 -4.060 -5.736 1.00 0.00 182 ASN A CA 12
ATOM 19705 C C . ASN A 1 64 ? 2.780 -4.792 -4.524 1.00 0.00 182 ASN A C 12
ATOM 19706 O O . ASN A 1 64 ? 2.179 -5.780 -4.119 1.00 0.00 182 ASN A O 12
ATOM 19717 N N . ILE A 1 65 ? 3.891 -4.331 -3.934 1.00 0.00 183 ILE A N 12
ATOM 19718 C CA . ILE A 1 65 ? 4.480 -4.950 -2.746 1.00 0.00 183 ILE A CA 12
ATOM 19719 C C . ILE A 1 65 ? 3.430 -5.068 -1.648 1.00 0.00 183 ILE A C 12
ATOM 19720 O O . ILE A 1 65 ? 3.260 -6.144 -1.082 1.00 0.00 183 ILE A O 12
ATOM 19736 N N . THR A 1 66 ? 2.731 -3.986 -1.322 1.00 0.00 184 THR A N 12
ATOM 19737 C CA . THR A 1 66 ? 1.875 -4.053 -0.153 1.00 0.00 184 THR A CA 12
ATOM 19738 C C . THR A 1 66 ? 0.584 -4.831 -0.460 1.00 0.00 184 THR A C 12
ATOM 19739 O O . THR A 1 66 ? 0.174 -5.604 0.398 1.00 0.00 184 THR A O 12
ATOM 19750 N N . VAL A 1 67 ? 0.001 -4.770 -1.669 1.00 0.00 185 VAL A N 12
ATOM 19751 C CA . VAL A 1 67 ? -1.120 -5.671 -2.002 1.00 0.00 185 VAL A CA 12
ATOM 19752 C C . VAL A 1 67 ? -0.683 -7.141 -2.028 1.00 0.00 185 VAL A C 12
ATOM 19753 O O . VAL A 1 67 ? -1.476 -8.018 -1.689 1.00 0.00 185 VAL A O 12
ATOM 19766 N N . THR A 1 68 ? 0.578 -7.402 -2.386 1.00 0.00 186 THR A N 12
ATOM 19767 C CA . THR A 1 68 ? 1.172 -8.731 -2.319 1.00 0.00 186 THR A CA 12
ATOM 19768 C C . THR A 1 68 ? 1.165 -9.196 -0.869 1.00 0.00 186 THR A C 12
ATOM 19769 O O . THR A 1 68 ? 0.597 -10.242 -0.563 1.00 0.00 186 THR A O 12
ATOM 19780 N N . GLU A 1 69 ? 1.794 -8.415 0.010 1.00 0.00 187 GLU A N 12
ATOM 19781 C CA . GLU A 1 69 ? 2.079 -8.804 1.378 1.00 0.00 187 GLU A CA 12
ATOM 19782 C C . GLU A 1 69 ? 0.819 -8.840 2.234 1.00 0.00 187 GLU A C 12
ATOM 19783 O O . GLU A 1 69 ? 0.734 -9.662 3.147 1.00 0.00 187 GLU A O 12
ATOM 19795 N N . TYR A 1 70 ? -0.155 -7.977 1.933 1.00 0.00 188 TYR A N 12
ATOM 19796 C CA . TYR A 1 70 ? -1.496 -7.992 2.502 1.00 0.00 188 TYR A CA 12
ATOM 19797 C C . TYR A 1 70 ? -2.360 -9.123 1.913 1.00 0.00 188 TYR A C 12
ATOM 19798 O O . TYR A 1 70 ? -3.422 -9.403 2.477 1.00 0.00 188 TYR A O 12
ATOM 19816 N N . LYS A 1 71 ? -1.907 -9.789 0.840 1.00 0.00 189 LYS A N 12
ATOM 19817 C CA . LYS A 1 71 ? -2.543 -10.910 0.145 1.00 0.00 189 LYS A CA 12
ATOM 19818 C C . LYS A 1 71 ? -3.956 -10.540 -0.314 1.00 0.00 189 LYS A C 12
ATOM 19819 O O . LYS A 1 71 ? -4.946 -10.947 0.297 1.00 0.00 189 LYS A O 12
ATOM 19838 N N . ILE A 1 72 ? -4.032 -9.760 -1.398 1.00 0.00 190 ILE A N 12
ATOM 19839 C CA . ILE A 1 72 ? -5.251 -9.208 -1.984 1.00 0.00 190 ILE A CA 12
ATOM 19840 C C . ILE A 1 72 ? -5.173 -9.357 -3.516 1.00 0.00 190 ILE A C 12
ATOM 19841 O O . ILE A 1 72 ? -4.203 -9.900 -4.049 1.00 0.00 190 ILE A O 12
ATOM 19857 N N . ASP A 1 73 ? -6.202 -8.845 -4.201 1.00 0.00 191 ASP A N 12
ATOM 19858 C CA . ASP A 1 73 ? -6.395 -8.580 -5.637 1.00 0.00 191 ASP A CA 12
ATOM 19859 C C . ASP A 1 73 ? -7.291 -9.685 -6.214 1.00 0.00 191 ASP A C 12
ATOM 19860 O O . ASP A 1 73 ? -6.911 -10.854 -6.136 1.00 0.00 191 ASP A O 12
ATOM 19869 N N . PRO A 1 74 ? -8.477 -9.405 -6.790 1.00 0.00 192 PRO A N 12
ATOM 19870 C CA . PRO A 1 74 ? -9.326 -10.448 -7.366 1.00 0.00 192 PRO A CA 12
ATOM 19871 C C . PRO A 1 74 ? -8.724 -11.052 -8.649 1.00 0.00 192 PRO A C 12
ATOM 19872 O O . PRO A 1 74 ? -9.348 -11.915 -9.273 1.00 0.00 192 PRO A O 12
ATOM 19883 N N . ASN A 1 75 ? -7.522 -10.623 -9.045 1.00 0.00 193 ASN A N 12
ATOM 19884 C CA . ASN A 1 75 ? -6.730 -11.209 -10.111 1.00 0.00 193 ASN A CA 12
ATOM 19885 C C . ASN A 1 75 ? -5.616 -12.119 -9.588 1.00 0.00 193 ASN A C 12
ATOM 19886 O O . ASN A 1 75 ? -4.928 -12.728 -10.403 1.00 0.00 193 ASN A O 12
ATOM 19897 N N . GLU A 1 76 ? -5.408 -12.223 -8.270 1.00 0.00 194 GLU A N 12
ATOM 19898 C CA . GLU A 1 76 ? -4.329 -13.004 -7.643 1.00 0.00 194 GLU A CA 12
ATOM 19899 C C . GLU A 1 76 ? -4.863 -13.885 -6.509 1.00 0.00 194 GLU A C 12
ATOM 19900 O O . GLU A 1 76 ? -4.378 -14.988 -6.279 1.00 0.00 194 GLU A O 12
ATOM 19912 N N . ASN A 1 77 ? -5.878 -13.400 -5.796 1.00 0.00 195 ASN A N 12
ATOM 19913 C CA . ASN A 1 77 ? -6.534 -14.076 -4.680 1.00 0.00 195 ASN A CA 12
ATOM 19914 C C . ASN A 1 77 ? -7.956 -14.478 -5.063 1.00 0.00 195 ASN A C 12
ATOM 19915 O O . ASN A 1 77 ? -8.508 -15.416 -4.496 1.00 0.00 195 ASN A O 12
ATOM 19926 N N . GLN A 1 78 ? -8.524 -13.832 -6.090 1.00 0.00 196 GLN A N 12
ATOM 19927 C CA . GLN A 1 78 ? -9.751 -14.233 -6.789 1.00 0.00 196 GLN A CA 12
ATOM 19928 C C . GLN A 1 78 ? -10.988 -14.345 -5.879 1.00 0.00 196 GLN A C 12
ATOM 19929 O O . GLN A 1 78 ? -11.965 -14.989 -6.269 1.00 0.00 196 GLN A O 12
ATOM 19943 N N . ASN A 1 79 ? -10.973 -13.736 -4.688 1.00 0.00 197 ASN A N 12
ATOM 19944 C CA . ASN A 1 79 ? -12.046 -13.863 -3.698 1.00 0.00 197 ASN A CA 12
ATOM 19945 C C . ASN A 1 79 ? -12.414 -12.522 -3.050 1.00 0.00 197 ASN A C 12
ATOM 19946 O O . ASN A 1 79 ? -13.223 -12.486 -2.123 1.00 0.00 197 ASN A O 12
ATOM 19957 N N . VAL A 1 80 ? -11.844 -11.409 -3.518 1.00 0.00 198 VAL A N 12
ATOM 19958 C CA . VAL A 1 80 ? -11.863 -10.113 -2.848 1.00 0.00 198 VAL A CA 12
ATOM 19959 C C . VAL A 1 80 ? -12.828 -9.197 -3.612 1.00 0.00 198 VAL A C 12
ATOM 19960 O O . VAL A 1 80 ? -12.893 -9.261 -4.843 1.00 0.00 198 VAL A O 12
ATOM 19973 N N . THR A 1 81 ? -13.556 -8.326 -2.917 1.00 0.00 199 THR A N 12
ATOM 19974 C CA . THR A 1 81 ? -14.548 -7.479 -3.572 1.00 0.00 199 THR A CA 12
ATOM 19975 C C . THR A 1 81 ? -13.892 -6.296 -4.306 1.00 0.00 199 THR A C 12
ATOM 19976 O O . THR A 1 81 ? -12.776 -5.870 -3.979 1.00 0.00 199 THR A O 12
ATOM 19987 N N . GLN A 1 82 ? -14.591 -5.734 -5.302 1.00 0.00 200 GLN A N 12
ATOM 19988 C CA . GLN A 1 82 ? -14.076 -4.643 -6.121 1.00 0.00 200 GLN A CA 12
ATOM 19989 C C . GLN A 1 82 ? -13.959 -3.324 -5.334 1.00 0.00 200 GLN A C 12
ATOM 19990 O O . GLN A 1 82 ? -13.270 -2.414 -5.803 1.00 0.00 200 GLN A O 12
ATOM 20004 N N . VAL A 1 83 ? -14.603 -3.177 -4.167 1.00 0.00 201 VAL A N 12
ATOM 20005 C CA . VAL A 1 83 ? -14.324 -2.042 -3.278 1.00 0.00 201 VAL A CA 12
ATOM 20006 C C . VAL A 1 83 ? -13.009 -2.290 -2.535 1.00 0.00 201 VAL A C 12
ATOM 20007 O O . VAL A 1 83 ? -12.141 -1.422 -2.542 1.00 0.00 201 VAL A O 12
ATOM 20020 N N . GLU A 1 84 ? -12.842 -3.475 -1.943 1.00 0.00 202 GLU A N 12
ATOM 20021 C CA . GLU A 1 84 ? -11.718 -3.850 -1.091 1.00 0.00 202 GLU A CA 12
ATOM 20022 C C . GLU A 1 84 ? -10.405 -3.640 -1.834 1.00 0.00 202 GLU A C 12
ATOM 20023 O O . GLU A 1 84 ? -9.493 -2.986 -1.321 1.00 0.00 202 GLU A O 12
ATOM 20035 N N . VAL A 1 85 ? -10.317 -4.152 -3.066 1.00 0.00 203 VAL A N 12
ATOM 20036 C CA . VAL A 1 85 ? -9.105 -4.056 -3.860 1.00 0.00 203 VAL A CA 12
ATOM 20037 C C . VAL A 1 85 ? -8.761 -2.583 -4.046 1.00 0.00 203 VAL A C 12
ATOM 20038 O O . VAL A 1 85 ? -7.617 -2.191 -3.838 1.00 0.00 203 VAL A O 12
ATOM 20051 N N . ARG A 1 86 ? -9.758 -1.777 -4.409 1.00 0.00 204 ARG A N 12
ATOM 20052 C CA . ARG A 1 86 ? -9.609 -0.400 -4.834 1.00 0.00 204 ARG A CA 12
ATOM 20053 C C . ARG A 1 86 ? -9.230 0.506 -3.679 1.00 0.00 204 ARG A C 12
ATOM 20054 O O . ARG A 1 86 ? -8.336 1.339 -3.826 1.00 0.00 204 ARG A O 12
ATOM 20075 N N . VAL A 1 87 ? -9.883 0.339 -2.533 1.00 0.00 205 VAL A N 12
ATOM 20076 C CA . VAL A 1 87 ? -9.507 0.992 -1.293 1.00 0.00 205 VAL A CA 12
ATOM 20077 C C . VAL A 1 87 ? -8.046 0.665 -1.039 1.00 0.00 205 VAL A C 12
ATOM 20078 O O . VAL A 1 87 ? -7.220 1.575 -1.033 1.00 0.00 205 VAL A O 12
ATOM 20091 N N . MET A 1 88 ? -7.704 -0.622 -0.962 1.00 0.00 206 MET A N 12
ATOM 20092 C CA . MET A 1 88 ? -6.333 -1.078 -0.775 1.00 0.00 206 MET A CA 12
ATOM 20093 C C . MET A 1 88 ? -5.402 -0.729 -1.943 1.00 0.00 206 MET A C 12
ATOM 20094 O O . MET A 1 88 ? -4.239 -1.105 -1.903 1.00 0.00 206 MET A O 12
ATOM 20108 N N . LYS A 1 89 ? -5.843 -0.059 -3.009 1.00 0.00 207 LYS A N 12
ATOM 20109 C CA . LYS A 1 89 ? -4.949 0.434 -4.047 1.00 0.00 207 LYS A CA 12
ATOM 20110 C C . LYS A 1 89 ? -4.714 1.912 -3.839 1.00 0.00 207 LYS A C 12
ATOM 20111 O O . LYS A 1 89 ? -3.570 2.303 -3.643 1.00 0.00 207 LYS A O 12
ATOM 20130 N N . GLN A 1 90 ? -5.766 2.727 -3.866 1.00 0.00 208 GLN A N 12
ATOM 20131 C CA . GLN A 1 90 ? -5.647 4.175 -3.775 1.00 0.00 208 GLN A CA 12
ATOM 20132 C C . GLN A 1 90 ? -5.032 4.578 -2.429 1.00 0.00 208 GLN A C 12
ATOM 20133 O O . GLN A 1 90 ? -4.152 5.437 -2.397 1.00 0.00 208 GLN A O 12
ATOM 20147 N N . VAL A 1 91 ? -5.449 3.937 -1.330 1.00 0.00 209 VAL A N 12
ATOM 20148 C CA . VAL A 1 91 ? -4.852 4.129 -0.015 1.00 0.00 209 VAL A CA 12
ATOM 20149 C C . VAL A 1 91 ? -3.375 3.750 -0.058 1.00 0.00 209 VAL A C 12
ATOM 20150 O O . VAL A 1 91 ? -2.562 4.526 0.419 1.00 0.00 209 VAL A O 12
ATOM 20163 N N . ILE A 1 92 ? -3.011 2.597 -0.637 1.00 0.00 210 ILE A N 12
ATOM 20164 C CA . ILE A 1 92 ? -1.636 2.134 -0.601 1.00 0.00 210 ILE A CA 12
ATOM 20165 C C . ILE A 1 92 ? -0.803 3.093 -1.445 1.00 0.00 210 ILE A C 12
ATOM 20166 O O . ILE A 1 92 ? 0.282 3.437 -1.016 1.00 0.00 210 ILE A O 12
ATOM 20182 N N . GLN A 1 93 ? -1.300 3.585 -2.582 1.00 0.00 211 GLN A N 12
ATOM 20183 C CA . GLN A 1 93 ? -0.676 4.631 -3.384 1.00 0.00 211 GLN A CA 12
ATOM 20184 C C . GLN A 1 93 ? -0.364 5.849 -2.515 1.00 0.00 211 GLN A C 12
ATOM 20185 O O . GLN A 1 93 ? 0.796 6.257 -2.476 1.00 0.00 211 GLN A O 12
ATOM 20199 N N . GLU A 1 94 ? -1.360 6.435 -1.845 1.00 0.00 212 GLU A N 12
ATOM 20200 C CA . GLU A 1 94 ? -1.154 7.594 -0.979 1.00 0.00 212 GLU A CA 12
ATOM 20201 C C . GLU A 1 94 ? -0.101 7.245 0.071 1.00 0.00 212 GLU A C 12
ATOM 20202 O O . GLU A 1 94 ? 0.922 7.936 0.154 1.00 0.00 212 GLU A O 12
ATOM 20214 N N . MET A 1 95 ? -0.279 6.119 0.771 1.00 0.00 213 MET A N 12
ATOM 20215 C CA . MET A 1 95 ? 0.639 5.682 1.797 1.00 0.00 213 MET A CA 12
ATOM 20216 C C . MET A 1 95 ? 2.056 5.462 1.230 1.00 0.00 213 MET A C 12
ATOM 20217 O O . MET A 1 95 ? 3.031 5.596 1.963 1.00 0.00 213 MET A O 12
ATOM 20231 N N . CYS A 1 96 ? 2.197 5.145 -0.062 1.00 0.00 214 CYS A N 12
ATOM 20232 C CA . CYS A 1 96 ? 3.428 4.753 -0.725 1.00 0.00 214 CYS A CA 12
ATOM 20233 C C . CYS A 1 96 ? 4.183 6.002 -1.160 1.00 0.00 214 CYS A C 12
ATOM 20234 O O . CYS A 1 96 ? 5.409 6.030 -1.109 1.00 0.00 214 CYS A O 12
ATOM 20241 N N . MET A 1 97 ? 3.453 7.025 -1.600 1.00 0.00 215 MET A N 12
ATOM 20242 C CA . MET A 1 97 ? 3.989 8.303 -2.032 1.00 0.00 215 MET A CA 12
ATOM 20243 C C . MET A 1 97 ? 4.530 9.099 -0.863 1.00 0.00 215 MET A C 12
ATOM 20244 O O . MET A 1 97 ? 5.621 9.658 -0.959 1.00 0.00 215 MET A O 12
ATOM 20258 N N . GLN A 1 98 ? 3.807 9.118 0.253 1.00 0.00 216 GLN A N 12
ATOM 20259 C CA . GLN A 1 98 ? 4.358 9.710 1.453 1.00 0.00 216 GLN A CA 12
ATOM 20260 C C . GLN A 1 98 ? 5.547 8.877 1.919 1.00 0.00 216 GLN A C 12
ATOM 20261 O O . GLN A 1 98 ? 6.597 9.448 2.194 1.00 0.00 216 GLN A O 12
ATOM 20275 N N . GLN A 1 99 ? 5.438 7.548 1.998 1.00 0.00 217 GLN A N 12
ATOM 20276 C CA . GLN A 1 99 ? 6.541 6.767 2.545 1.00 0.00 217 GLN A CA 12
ATOM 20277 C C . GLN A 1 99 ? 7.785 6.774 1.638 1.00 0.00 217 GLN A C 12
ATOM 20278 O O . GLN A 1 99 ? 8.888 6.618 2.142 1.00 0.00 217 GLN A O 12
ATOM 20292 N N . TYR A 1 100 ? 7.654 7.055 0.339 1.00 0.00 218 TYR A N 12
ATOM 20293 C CA . TYR A 1 100 ? 8.774 7.351 -0.561 1.00 0.00 218 TYR A CA 12
ATOM 20294 C C . TYR A 1 100 ? 9.633 8.521 -0.047 1.00 0.00 218 TYR A C 12
ATOM 20295 O O . TYR A 1 100 ? 10.842 8.554 -0.279 1.00 0.00 218 TYR A O 12
ATOM 20313 N N . GLN A 1 101 ? 9.058 9.477 0.682 1.00 0.00 219 GLN A N 12
ATOM 20314 C CA . GLN A 1 101 ? 9.842 10.554 1.272 1.00 0.00 219 GLN A CA 12
ATOM 20315 C C . GLN A 1 101 ? 10.806 9.998 2.341 1.00 0.00 219 GLN A C 12
ATOM 20316 O O . GLN A 1 101 ? 11.930 10.481 2.441 1.00 0.00 219 GLN A O 12
ATOM 20330 N N . GLN A 1 102 ? 10.461 8.911 3.046 1.00 0.00 220 GLN A N 12
ATOM 20331 C CA . GLN A 1 102 ? 11.348 8.200 3.966 1.00 0.00 220 GLN A CA 12
ATOM 20332 C C . GLN A 1 102 ? 12.528 7.582 3.225 1.00 0.00 220 GLN A C 12
ATOM 20333 O O . GLN A 1 102 ? 13.614 7.504 3.780 1.00 0.00 220 GLN A O 12
ATOM 20347 N N . TYR A 1 103 ? 12.353 7.170 1.974 1.00 0.00 221 TYR A N 12
ATOM 20348 C CA . TYR A 1 103 ? 13.427 6.607 1.171 1.00 0.00 221 TYR A CA 12
ATOM 20349 C C . TYR A 1 103 ? 14.435 7.692 0.792 1.00 0.00 221 TYR A C 12
ATOM 20350 O O . TYR A 1 103 ? 15.651 7.498 0.895 1.00 0.00 221 TYR A O 12
ATOM 20368 N N . GLN A 1 104 ? 13.934 8.868 0.411 1.00 0.00 222 GLN A N 12
ATOM 20369 C CA . GLN A 1 104 ? 14.781 10.021 0.144 1.00 0.00 222 GLN A CA 12
ATOM 20370 C C . GLN A 1 104 ? 15.431 10.548 1.433 1.00 0.00 222 GLN A C 12
ATOM 20371 O O . GLN A 1 104 ? 16.453 11.233 1.371 1.00 0.00 222 GLN A O 12
ATOM 20385 N N . LEU A 1 105 ? 14.850 10.252 2.597 1.00 0.00 223 LEU A N 12
ATOM 20386 C CA . LEU A 1 105 ? 15.379 10.603 3.907 1.00 0.00 223 LEU A CA 12
ATOM 20387 C C . LEU A 1 105 ? 16.478 9.629 4.286 1.00 0.00 223 LEU A C 12
ATOM 20388 O O . LEU A 1 105 ? 17.653 9.999 4.308 1.00 0.00 223 LEU A O 12
ATOM 20404 N N . ALA A 1 106 ? 16.091 8.389 4.570 1.00 0.00 224 ALA A N 12
ATOM 20405 C CA . ALA A 1 106 ? 16.913 7.325 5.110 1.00 0.00 224 ALA A CA 12
ATOM 20406 C C . ALA A 1 106 ? 18.188 7.131 4.310 1.00 0.00 224 ALA A C 12
ATOM 20407 O O . ALA A 1 106 ? 19.234 6.936 4.934 1.00 0.00 224 ALA A O 12
ATOM 20414 N N . SER A 1 107 ? 18.100 7.263 2.977 1.00 0.00 225 SER A N 12
ATOM 20415 C CA . SER A 1 107 ? 19.249 7.176 2.079 1.00 0.00 225 SER A CA 12
ATOM 20416 C C . SER A 1 107 ? 20.122 5.975 2.426 1.00 0.00 225 SER A C 12
ATOM 20417 O O . SER A 1 107 ? 19.539 4.876 2.541 1.00 0.00 225 SER A O 12
ATOM 20425 N N . GLY A 1 1 ? -0.083 -9.139 22.141 1.00 0.00 119 GLY A N 13
ATOM 20426 C CA . GLY A 1 1 ? -0.610 -8.884 20.795 1.00 0.00 119 GLY A CA 13
ATOM 20427 C C . GLY A 1 1 ? 0.338 -7.975 20.032 1.00 0.00 119 GLY A C 13
ATOM 20428 O O . GLY A 1 1 ? 0.946 -7.072 20.620 1.00 0.00 119 GLY A O 13
ATOM 20432 N N . SER A 1 2 ? 0.485 -8.221 18.727 1.00 0.00 120 SER A N 13
ATOM 20433 C CA . SER A 1 2 ? 1.452 -7.538 17.877 1.00 0.00 120 SER A CA 13
ATOM 20434 C C . SER A 1 2 ? 0.914 -7.415 16.451 1.00 0.00 120 SER A C 13
ATOM 20435 O O . SER A 1 2 ? 0.214 -8.320 15.982 1.00 0.00 120 SER A O 13
ATOM 20443 N N . VAL A 1 3 ? 1.293 -6.354 15.739 1.00 0.00 121 VAL A N 13
ATOM 20444 C CA . VAL A 1 3 ? 0.985 -6.164 14.327 1.00 0.00 121 VAL A CA 13
ATOM 20445 C C . VAL A 1 3 ? 1.987 -6.965 13.483 1.00 0.00 121 VAL A C 13
ATOM 20446 O O . VAL A 1 3 ? 3.200 -6.733 13.533 1.00 0.00 121 VAL A O 13
ATOM 20459 N N . VAL A 1 4 ? 1.451 -7.910 12.712 1.00 0.00 122 VAL A N 13
ATOM 20460 C CA . VAL A 1 4 ? 2.115 -8.844 11.807 1.00 0.00 122 VAL A CA 13
ATOM 20461 C C . VAL A 1 4 ? 1.321 -8.797 10.475 1.00 0.00 122 VAL A C 13
ATOM 20462 O O . VAL A 1 4 ? 0.305 -8.090 10.401 1.00 0.00 122 VAL A O 13
ATOM 20475 N N . GLY A 1 5 ? 1.759 -9.470 9.398 1.00 0.00 123 GLY A N 13
ATOM 20476 C CA . GLY A 1 5 ? 0.995 -9.565 8.146 1.00 0.00 123 GLY A CA 13
ATOM 20477 C C . GLY A 1 5 ? 1.817 -9.313 6.882 1.00 0.00 123 GLY A C 13
ATOM 20478 O O . GLY A 1 5 ? 1.351 -8.613 5.982 1.00 0.00 123 GLY A O 13
ATOM 20482 N N . GLY A 1 6 ? 3.038 -9.831 6.791 1.00 0.00 124 GLY A N 13
ATOM 20483 C CA . GLY A 1 6 ? 4.015 -9.530 5.745 1.00 0.00 124 GLY A CA 13
ATOM 20484 C C . GLY A 1 6 ? 5.412 -9.757 6.301 1.00 0.00 124 GLY A C 13
ATOM 20485 O O . GLY A 1 6 ? 5.675 -10.831 6.846 1.00 0.00 124 GLY A O 13
ATOM 20489 N N . LEU A 1 7 ? 6.250 -8.717 6.282 1.00 0.00 125 LEU A N 13
ATOM 20490 C CA . LEU A 1 7 ? 7.505 -8.622 7.001 1.00 0.00 125 LEU A CA 13
ATOM 20491 C C . LEU A 1 7 ? 8.386 -9.845 6.747 1.00 0.00 125 LEU A C 13
ATOM 20492 O O . LEU A 1 7 ? 8.567 -10.687 7.623 1.00 0.00 125 LEU A O 13
ATOM 20508 N N . GLY A 1 8 ? 8.954 -9.947 5.550 1.00 0.00 126 GLY A N 13
ATOM 20509 C CA . GLY A 1 8 ? 9.663 -11.142 5.109 1.00 0.00 126 GLY A CA 13
ATOM 20510 C C . GLY A 1 8 ? 10.592 -10.791 3.962 1.00 0.00 126 GLY A C 13
ATOM 20511 O O . GLY A 1 8 ? 10.244 -10.993 2.802 1.00 0.00 126 GLY A O 13
ATOM 20515 N N . GLY A 1 9 ? 11.744 -10.209 4.282 1.00 0.00 127 GLY A N 13
ATOM 20516 C CA . GLY A 1 9 ? 12.695 -9.737 3.283 1.00 0.00 127 GLY A CA 13
ATOM 20517 C C . GLY A 1 9 ? 12.331 -8.344 2.773 1.00 0.00 127 GLY A C 13
ATOM 20518 O O . GLY A 1 9 ? 12.857 -7.899 1.751 1.00 0.00 127 GLY A O 13
ATOM 20522 N N . TYR A 1 10 ? 11.451 -7.636 3.482 1.00 0.00 128 TYR A N 13
ATOM 20523 C CA . TYR A 1 10 ? 11.060 -6.267 3.193 1.00 0.00 128 TYR A CA 13
ATOM 20524 C C . TYR A 1 10 ? 11.608 -5.386 4.286 1.00 0.00 128 TYR A C 13
ATOM 20525 O O . TYR A 1 10 ? 11.717 -5.793 5.448 1.00 0.00 128 TYR A O 13
ATOM 20543 N N . ALA A 1 11 ? 11.979 -4.186 3.878 1.00 0.00 129 ALA A N 13
ATOM 20544 C CA . ALA A 1 11 ? 12.170 -3.072 4.756 1.00 0.00 129 ALA A CA 13
ATOM 20545 C C . ALA A 1 11 ? 10.780 -2.512 4.977 1.00 0.00 129 ALA A C 13
ATOM 20546 O O . ALA A 1 11 ? 10.167 -2.008 4.042 1.00 0.00 129 ALA A O 13
ATOM 20553 N N . LEU A 1 12 ? 10.218 -2.668 6.168 1.00 0.00 130 LEU A N 13
ATOM 20554 C CA . LEU A 1 12 ? 8.988 -1.981 6.497 1.00 0.00 130 LEU A CA 13
ATOM 20555 C C . LEU A 1 12 ? 9.372 -0.691 7.168 1.00 0.00 130 LEU A C 13
ATOM 20556 O O . LEU A 1 12 ? 10.486 -0.525 7.677 1.00 0.00 130 LEU A O 13
ATOM 20572 N N . GLY A 1 13 ? 8.424 0.222 7.167 1.00 0.00 131 GLY A N 13
ATOM 20573 C CA . GLY A 1 13 ? 8.695 1.542 7.690 1.00 0.00 131 GLY A CA 13
ATOM 20574 C C . GLY A 1 13 ? 7.591 2.499 7.326 1.00 0.00 131 GLY A C 13
ATOM 20575 O O . GLY A 1 13 ? 7.669 3.165 6.304 1.00 0.00 131 GLY A O 13
ATOM 20579 N N . SER A 1 14 ? 6.546 2.532 8.140 1.00 0.00 132 SER A N 13
ATOM 20580 C CA . SER A 1 14 ? 5.525 3.567 8.051 1.00 0.00 132 SER A CA 13
ATOM 20581 C C . SER A 1 14 ? 4.776 3.716 9.373 1.00 0.00 132 SER A C 13
ATOM 20582 O O . SER A 1 14 ? 4.881 4.752 10.023 1.00 0.00 132 SER A O 13
ATOM 20590 N N . ALA A 1 15 ? 4.026 2.675 9.764 1.00 0.00 133 ALA A N 13
ATOM 20591 C CA . ALA A 1 15 ? 3.190 2.621 10.958 1.00 0.00 133 ALA A CA 13
ATOM 20592 C C . ALA A 1 15 ? 2.374 3.900 11.210 1.00 0.00 133 ALA A C 13
ATOM 20593 O O . ALA A 1 15 ? 2.334 4.393 12.335 1.00 0.00 133 ALA A O 13
ATOM 20600 N N . MET A 1 16 ? 1.733 4.446 10.172 1.00 0.00 134 MET A N 13
ATOM 20601 C CA . MET A 1 16 ? 1.265 5.833 10.149 1.00 0.00 134 MET A CA 13
ATOM 20602 C C . MET A 1 16 ? 0.431 6.210 11.372 1.00 0.00 134 MET A C 13
ATOM 20603 O O . MET A 1 16 ? 0.692 7.236 12.001 1.00 0.00 134 MET A O 13
ATOM 20617 N N . SER A 1 17 ? -0.590 5.403 11.683 1.00 0.00 135 SER A N 13
ATOM 20618 C CA . SER A 1 17 ? -1.727 5.758 12.522 1.00 0.00 135 SER A CA 13
ATOM 20619 C C . SER A 1 17 ? -2.413 7.054 12.068 1.00 0.00 135 SER A C 13
ATOM 20620 O O . SER A 1 17 ? -1.936 7.767 11.189 1.00 0.00 135 SER A O 13
ATOM 20628 N N . GLY A 1 18 ? -3.610 7.312 12.592 1.00 0.00 136 GLY A N 13
ATOM 20629 C CA . GLY A 1 18 ? -4.389 8.534 12.389 1.00 0.00 136 GLY A CA 13
ATOM 20630 C C . GLY A 1 18 ? -4.757 8.914 10.943 1.00 0.00 136 GLY A C 13
ATOM 20631 O O . GLY A 1 18 ? -5.331 9.986 10.740 1.00 0.00 136 GLY A O 13
ATOM 20635 N N . MET A 1 19 ? -4.398 8.100 9.953 1.00 0.00 137 MET A N 13
ATOM 20636 C CA . MET A 1 19 ? -4.451 8.387 8.524 1.00 0.00 137 MET A CA 13
ATOM 20637 C C . MET A 1 19 ? -5.905 8.382 8.040 1.00 0.00 137 MET A C 13
ATOM 20638 O O . MET A 1 19 ? -6.744 7.690 8.620 1.00 0.00 137 MET A O 13
ATOM 20652 N N . ARG A 1 20 ? -6.210 9.053 6.927 1.00 0.00 138 ARG A N 13
ATOM 20653 C CA . ARG A 1 20 ? -7.541 9.102 6.315 1.00 0.00 138 ARG A CA 13
ATOM 20654 C C . ARG A 1 20 ? -7.462 9.342 4.813 1.00 0.00 138 ARG A C 13
ATOM 20655 O O . ARG A 1 20 ? -6.417 9.685 4.277 1.00 0.00 138 ARG A O 13
ATOM 20676 N N . MET A 1 21 ? -8.589 9.161 4.138 1.00 0.00 139 MET A N 13
ATOM 20677 C CA . MET A 1 21 ? -8.704 9.206 2.692 1.00 0.00 139 MET A CA 13
ATOM 20678 C C . MET A 1 21 ? -10.072 9.784 2.327 1.00 0.00 139 MET A C 13
ATOM 20679 O O . MET A 1 21 ? -10.990 9.705 3.151 1.00 0.00 139 MET A O 13
ATOM 20693 N N . ASN A 1 22 ? -10.242 10.302 1.102 1.00 0.00 140 ASN A N 13
ATOM 20694 C CA . ASN A 1 22 ? -11.558 10.621 0.530 1.00 0.00 140 ASN A CA 13
ATOM 20695 C C . ASN A 1 22 ? -11.898 9.707 -0.642 1.00 0.00 140 ASN A C 13
ATOM 20696 O O . ASN A 1 22 ? -13.080 9.444 -0.862 1.00 0.00 140 ASN A O 13
ATOM 20707 N N . PHE A 1 23 ? -10.880 9.194 -1.334 1.00 0.00 141 PHE A N 13
ATOM 20708 C CA . PHE A 1 23 ? -10.918 8.440 -2.577 1.00 0.00 141 PHE A CA 13
ATOM 20709 C C . PHE A 1 23 ? -11.545 9.250 -3.705 1.00 0.00 141 PHE A C 13
ATOM 20710 O O . PHE A 1 23 ? -12.213 10.268 -3.495 1.00 0.00 141 PHE A O 13
ATOM 20727 N N . ASP A 1 24 ? -11.369 8.760 -4.930 1.00 0.00 142 ASP A N 13
ATOM 20728 C CA . ASP A 1 24 ? -11.977 9.389 -6.089 1.00 0.00 142 ASP A CA 13
ATOM 20729 C C . ASP A 1 24 ? -13.486 9.138 -6.109 1.00 0.00 142 ASP A C 13
ATOM 20730 O O . ASP A 1 24 ? -14.200 9.921 -6.739 1.00 0.00 142 ASP A O 13
ATOM 20739 N N . ARG A 1 25 ? -14.016 8.138 -5.383 1.00 0.00 143 ARG A N 13
ATOM 20740 C CA . ARG A 1 25 ? -15.445 7.816 -5.360 1.00 0.00 143 ARG A CA 13
ATOM 20741 C C . ARG A 1 25 ? -15.957 7.430 -3.969 1.00 0.00 143 ARG A C 13
ATOM 20742 O O . ARG A 1 25 ? -15.175 6.990 -3.126 1.00 0.00 143 ARG A O 13
ATOM 20763 N N . PRO A 1 26 ? -17.276 7.569 -3.726 1.00 0.00 144 PRO A N 13
ATOM 20764 C CA . PRO A 1 26 ? -17.870 7.323 -2.422 1.00 0.00 144 PRO A CA 13
ATOM 20765 C C . PRO A 1 26 ? -18.103 5.850 -2.096 1.00 0.00 144 PRO A C 13
ATOM 20766 O O . PRO A 1 26 ? -18.280 5.547 -0.918 1.00 0.00 144 PRO A O 13
ATOM 20777 N N . GLU A 1 27 ? -18.148 4.934 -3.070 1.00 0.00 145 GLU A N 13
ATOM 20778 C CA . GLU A 1 27 ? -18.459 3.537 -2.773 1.00 0.00 145 GLU A CA 13
ATOM 20779 C C . GLU A 1 27 ? -17.269 2.910 -2.047 1.00 0.00 145 GLU A C 13
ATOM 20780 O O . GLU A 1 27 ? -17.425 2.340 -0.964 1.00 0.00 145 GLU A O 13
ATOM 20792 N N . GLU A 1 28 ? -16.082 3.059 -2.623 1.00 0.00 146 GLU A N 13
ATOM 20793 C CA . GLU A 1 28 ? -14.815 2.694 -2.027 1.00 0.00 146 GLU A CA 13
ATOM 20794 C C . GLU A 1 28 ? -14.567 3.486 -0.736 1.00 0.00 146 GLU A C 13
ATOM 20795 O O . GLU A 1 28 ? -14.179 2.885 0.265 1.00 0.00 146 GLU A O 13
ATOM 20807 N N . ARG A 1 29 ? -14.879 4.790 -0.675 1.00 0.00 147 ARG A N 13
ATOM 20808 C CA . ARG A 1 29 ? -14.769 5.545 0.582 1.00 0.00 147 ARG A CA 13
ATOM 20809 C C . ARG A 1 29 ? -15.608 4.923 1.696 1.00 0.00 147 ARG A C 13
ATOM 20810 O O . ARG A 1 29 ? -15.088 4.702 2.792 1.00 0.00 147 ARG A O 13
ATOM 20831 N N . GLN A 1 30 ? -16.888 4.640 1.435 1.00 0.00 148 GLN A N 13
ATOM 20832 C CA . GLN A 1 30 ? -17.757 4.006 2.415 1.00 0.00 148 GLN A CA 13
ATOM 20833 C C . GLN A 1 30 ? -17.160 2.666 2.851 1.00 0.00 148 GLN A C 13
ATOM 20834 O O . GLN A 1 30 ? -17.277 2.320 4.026 1.00 0.00 148 GLN A O 13
ATOM 20848 N N . TRP A 1 31 ? -16.515 1.928 1.940 1.00 0.00 149 TRP A N 13
ATOM 20849 C CA . TRP A 1 31 ? -15.990 0.606 2.188 1.00 0.00 149 TRP A CA 13
ATOM 20850 C C . TRP A 1 31 ? -14.735 0.649 3.053 1.00 0.00 149 TRP A C 13
ATOM 20851 O O . TRP A 1 31 ? -14.571 -0.183 3.943 1.00 0.00 149 TRP A O 13
ATOM 20872 N N . TRP A 1 32 ? -13.849 1.619 2.835 1.00 0.00 150 TRP A N 13
ATOM 20873 C CA . TRP A 1 32 ? -12.694 1.848 3.694 1.00 0.00 150 TRP A CA 13
ATOM 20874 C C . TRP A 1 32 ? -13.160 1.963 5.144 1.00 0.00 150 TRP A C 13
ATOM 20875 O O . TRP A 1 32 ? -12.660 1.258 6.026 1.00 0.00 150 TRP A O 13
ATOM 20896 N N . ASN A 1 33 ? -14.188 2.785 5.362 1.00 0.00 151 ASN A N 13
ATOM 20897 C CA . ASN A 1 33 ? -14.768 3.035 6.671 1.00 0.00 151 ASN A CA 13
ATOM 20898 C C . ASN A 1 33 ? -15.574 1.840 7.218 1.00 0.00 151 ASN A C 13
ATOM 20899 O O . ASN A 1 33 ? -15.896 1.806 8.405 1.00 0.00 151 ASN A O 13
ATOM 20910 N N . GLU A 1 34 ? -15.905 0.841 6.393 1.00 0.00 152 GLU A N 13
ATOM 20911 C CA . GLU A 1 34 ? -16.728 -0.333 6.713 1.00 0.00 152 GLU A CA 13
ATOM 20912 C C . GLU A 1 34 ? -15.909 -1.399 7.463 1.00 0.00 152 GLU A C 13
ATOM 20913 O O . GLU A 1 34 ? -16.015 -2.594 7.165 1.00 0.00 152 GLU A O 13
ATOM 20925 N N . ASN A 1 35 ? -15.001 -1.008 8.363 1.00 0.00 153 ASN A N 13
ATOM 20926 C CA . ASN A 1 35 ? -13.999 -1.928 8.896 1.00 0.00 153 ASN A CA 13
ATOM 20927 C C . ASN A 1 35 ? -13.683 -1.622 10.364 1.00 0.00 153 ASN A C 13
ATOM 20928 O O . ASN A 1 35 ? -13.609 -0.453 10.748 1.00 0.00 153 ASN A O 13
ATOM 20939 N N . SER A 1 36 ? -13.485 -2.668 11.174 1.00 0.00 154 SER A N 13
ATOM 20940 C CA . SER A 1 36 ? -13.160 -2.554 12.598 1.00 0.00 154 SER A CA 13
ATOM 20941 C C . SER A 1 36 ? -11.652 -2.487 12.893 1.00 0.00 154 SER A C 13
ATOM 20942 O O . SER A 1 36 ? -11.262 -1.795 13.834 1.00 0.00 154 SER A O 13
ATOM 20950 N N . ASN A 1 37 ? -10.810 -3.218 12.155 1.00 0.00 155 ASN A N 13
ATOM 20951 C CA . ASN A 1 37 ? -9.336 -3.231 12.279 1.00 0.00 155 ASN A CA 13
ATOM 20952 C C . ASN A 1 37 ? -8.719 -4.119 11.181 1.00 0.00 155 ASN A C 13
ATOM 20953 O O . ASN A 1 37 ? -7.723 -4.812 11.400 1.00 0.00 155 ASN A O 13
ATOM 20964 N N . ARG A 1 38 ? -9.382 -4.224 10.026 1.00 0.00 156 ARG A N 13
ATOM 20965 C CA . ARG A 1 38 ? -9.125 -5.273 9.039 1.00 0.00 156 ARG A CA 13
ATOM 20966 C C . ARG A 1 38 ? -7.820 -5.064 8.293 1.00 0.00 156 ARG A C 13
ATOM 20967 O O . ARG A 1 38 ? -7.251 -6.054 7.833 1.00 0.00 156 ARG A O 13
ATOM 20988 N N . TYR A 1 39 ? -7.321 -3.830 8.208 1.00 0.00 157 TYR A N 13
ATOM 20989 C CA . TYR A 1 39 ? -6.032 -3.558 7.600 1.00 0.00 157 TYR A CA 13
ATOM 20990 C C . TYR A 1 39 ? -5.203 -2.679 8.527 1.00 0.00 157 TYR A C 13
ATOM 20991 O O . TYR A 1 39 ? -5.736 -1.713 9.081 1.00 0.00 157 TYR A O 13
ATOM 21009 N N . PRO A 1 40 ? -3.917 -3.013 8.725 1.00 0.00 158 PRO A N 13
ATOM 21010 C CA . PRO A 1 40 ? -2.990 -2.173 9.468 1.00 0.00 158 PRO A CA 13
ATOM 21011 C C . PRO A 1 40 ? -2.655 -0.903 8.669 1.00 0.00 158 PRO A C 13
ATOM 21012 O O . PRO A 1 40 ? -2.853 -0.838 7.454 1.00 0.00 158 PRO A O 13
ATOM 21023 N N . ASN A 1 41 ? -2.107 0.107 9.346 1.00 0.00 159 ASN A N 13
ATOM 21024 C CA . ASN A 1 41 ? -1.585 1.326 8.724 1.00 0.00 159 ASN A CA 13
ATOM 21025 C C . ASN A 1 41 ? -0.078 1.190 8.561 1.00 0.00 159 ASN A C 13
ATOM 21026 O O . ASN A 1 41 ? 0.691 1.816 9.293 1.00 0.00 159 ASN A O 13
ATOM 21037 N N . GLN A 1 42 ? 0.361 0.378 7.603 1.00 0.00 160 GLN A N 13
ATOM 21038 C CA . GLN A 1 42 ? 1.745 0.367 7.158 1.00 0.00 160 GLN A CA 13
ATOM 21039 C C . GLN A 1 42 ? 1.785 -0.053 5.693 1.00 0.00 160 GLN A C 13
ATOM 21040 O O . GLN A 1 42 ? 0.796 -0.542 5.145 1.00 0.00 160 GLN A O 13
ATOM 21054 N N . VAL A 1 43 ? 2.947 0.096 5.078 1.00 0.00 161 VAL A N 13
ATOM 21055 C CA . VAL A 1 43 ? 3.305 -0.447 3.797 1.00 0.00 161 VAL A CA 13
ATOM 21056 C C . VAL A 1 43 ? 4.752 -0.911 3.962 1.00 0.00 161 VAL A C 13
ATOM 21057 O O . VAL A 1 43 ? 5.537 -0.336 4.729 1.00 0.00 161 VAL A O 13
ATOM 21070 N N . TYR A 1 44 ? 5.056 -2.018 3.312 1.00 0.00 162 TYR A N 13
ATOM 21071 C CA . TYR A 1 44 ? 6.358 -2.619 3.174 1.00 0.00 162 TYR A CA 13
ATOM 21072 C C . TYR A 1 44 ? 6.997 -2.053 1.907 1.00 0.00 162 TYR A C 13
ATOM 21073 O O . TYR A 1 44 ? 6.293 -1.633 0.984 1.00 0.00 162 TYR A O 13
ATOM 21091 N N . TYR A 1 45 ? 8.322 -2.059 1.836 1.00 0.00 163 TYR A N 13
ATOM 21092 C CA . TYR A 1 45 ? 9.055 -1.684 0.643 1.00 0.00 163 TYR A CA 13
ATOM 21093 C C . TYR A 1 45 ? 10.301 -2.569 0.548 1.00 0.00 163 TYR A C 13
ATOM 21094 O O . TYR A 1 45 ? 10.738 -3.191 1.516 1.00 0.00 163 TYR A O 13
ATOM 21112 N N . LYS A 1 46 ? 10.850 -2.709 -0.655 1.00 0.00 164 LYS A N 13
ATOM 21113 C CA . LYS A 1 46 ? 12.025 -3.544 -0.927 1.00 0.00 164 LYS A CA 13
ATOM 21114 C C . LYS A 1 46 ? 13.226 -2.622 -1.018 1.00 0.00 164 LYS A C 13
ATOM 21115 O O . LYS A 1 46 ? 13.059 -1.431 -1.296 1.00 0.00 164 LYS A O 13
ATOM 21134 N N . GLU A 1 47 ? 14.430 -3.146 -0.802 1.00 0.00 165 GLU A N 13
ATOM 21135 C CA . GLU A 1 47 ? 15.635 -2.331 -0.816 1.00 0.00 165 GLU A CA 13
ATOM 21136 C C . GLU A 1 47 ? 16.363 -2.510 -2.144 1.00 0.00 165 GLU A C 13
ATOM 21137 O O . GLU A 1 47 ? 16.535 -3.635 -2.627 1.00 0.00 165 GLU A O 13
ATOM 21149 N N . TYR A 1 48 ? 16.698 -1.391 -2.791 1.00 0.00 166 TYR A N 13
ATOM 21150 C CA . TYR A 1 48 ? 17.220 -1.355 -4.155 1.00 0.00 166 TYR A CA 13
ATOM 21151 C C . TYR A 1 48 ? 18.749 -1.291 -4.090 1.00 0.00 166 TYR A C 13
ATOM 21152 O O . TYR A 1 48 ? 19.340 -1.313 -3.007 1.00 0.00 166 TYR A O 13
ATOM 21170 N N . ASN A 1 49 ? 19.383 -1.260 -5.260 1.00 0.00 167 ASN A N 13
ATOM 21171 C CA . ASN A 1 49 ? 20.790 -0.906 -5.406 1.00 0.00 167 ASN A CA 13
ATOM 21172 C C . ASN A 1 49 ? 20.850 0.553 -5.818 1.00 0.00 167 ASN A C 13
ATOM 21173 O O . ASN A 1 49 ? 21.426 1.385 -5.127 1.00 0.00 167 ASN A O 13
ATOM 21184 N N . ASP A 1 50 ? 20.264 0.854 -6.979 1.00 0.00 168 ASP A N 13
ATOM 21185 C CA . ASP A 1 50 ? 20.503 2.117 -7.653 1.00 0.00 168 ASP A CA 13
ATOM 21186 C C . ASP A 1 50 ? 19.579 3.152 -7.029 1.00 0.00 168 ASP A C 13
ATOM 21187 O O . ASP A 1 50 ? 18.416 3.297 -7.420 1.00 0.00 168 ASP A O 13
ATOM 21196 N N . ARG A 1 51 ? 20.084 3.811 -5.989 1.00 0.00 169 ARG A N 13
ATOM 21197 C CA . ARG A 1 51 ? 19.426 4.889 -5.259 1.00 0.00 169 ARG A CA 13
ATOM 21198 C C . ARG A 1 51 ? 19.458 6.148 -6.128 1.00 0.00 169 ARG A C 13
ATOM 21199 O O . ARG A 1 51 ? 20.214 7.090 -5.868 1.00 0.00 169 ARG A O 13
ATOM 21220 N N . SER A 1 52 ? 18.671 6.116 -7.196 1.00 0.00 170 SER A N 13
ATOM 21221 C CA . SER A 1 52 ? 18.352 7.230 -8.080 1.00 0.00 170 SER A CA 13
ATOM 21222 C C . SER A 1 52 ? 16.848 7.241 -8.412 1.00 0.00 170 SER A C 13
ATOM 21223 O O . SER A 1 52 ? 16.376 8.114 -9.137 1.00 0.00 170 SER A O 13
ATOM 21231 N N . VAL A 1 53 ? 16.081 6.284 -7.900 1.00 0.00 171 VAL A N 13
ATOM 21232 C CA . VAL A 1 53 ? 14.749 5.927 -8.359 1.00 0.00 171 VAL A CA 13
ATOM 21233 C C . VAL A 1 53 ? 13.732 7.058 -8.101 1.00 0.00 171 VAL A C 13
ATOM 21234 O O . VAL A 1 53 ? 13.900 7.829 -7.152 1.00 0.00 171 VAL A O 13
ATOM 21247 N N . PRO A 1 54 ? 12.664 7.186 -8.911 1.00 0.00 172 PRO A N 13
ATOM 21248 C CA . PRO A 1 54 ? 11.611 8.167 -8.689 1.00 0.00 172 PRO A CA 13
ATOM 21249 C C . PRO A 1 54 ? 10.508 7.596 -7.791 1.00 0.00 172 PRO A C 13
ATOM 21250 O O . PRO A 1 54 ? 10.334 6.375 -7.680 1.00 0.00 172 PRO A O 13
ATOM 21261 N N . GLU A 1 55 ? 9.652 8.482 -7.273 1.00 0.00 173 GLU A N 13
ATOM 21262 C CA . GLU A 1 55 ? 8.472 8.104 -6.498 1.00 0.00 173 GLU A CA 13
ATOM 21263 C C . GLU A 1 55 ? 7.555 7.167 -7.285 1.00 0.00 173 GLU A C 13
ATOM 21264 O O . GLU A 1 55 ? 6.943 6.272 -6.700 1.00 0.00 173 GLU A O 13
ATOM 21276 N N . GLY A 1 56 ? 7.464 7.330 -8.608 1.00 0.00 174 GLY A N 13
ATOM 21277 C CA . GLY A 1 56 ? 6.530 6.548 -9.395 1.00 0.00 174 GLY A CA 13
ATOM 21278 C C . GLY A 1 56 ? 6.925 5.089 -9.362 1.00 0.00 174 GLY A C 13
ATOM 21279 O O . GLY A 1 56 ? 6.154 4.268 -8.866 1.00 0.00 174 GLY A O 13
ATOM 21283 N N . ARG A 1 57 ? 8.116 4.755 -9.877 1.00 0.00 175 ARG A N 13
ATOM 21284 C CA . ARG A 1 57 ? 8.528 3.356 -9.937 1.00 0.00 175 ARG A CA 13
ATOM 21285 C C . ARG A 1 57 ? 8.752 2.786 -8.539 1.00 0.00 175 ARG A C 13
ATOM 21286 O O . ARG A 1 57 ? 8.377 1.635 -8.330 1.00 0.00 175 ARG A O 13
ATOM 21307 N N . PHE A 1 58 ? 9.288 3.562 -7.582 1.00 0.00 176 PHE A N 13
ATOM 21308 C CA . PHE A 1 58 ? 9.479 3.065 -6.218 1.00 0.00 176 PHE A CA 13
ATOM 21309 C C . PHE A 1 58 ? 8.153 2.534 -5.696 1.00 0.00 176 PHE A C 13
ATOM 21310 O O . PHE A 1 58 ? 8.056 1.385 -5.259 1.00 0.00 176 PHE A O 13
ATOM 21327 N N . VAL A 1 59 ? 7.132 3.391 -5.732 1.00 0.00 177 VAL A N 13
ATOM 21328 C CA . VAL A 1 59 ? 5.841 3.070 -5.165 1.00 0.00 177 VAL A CA 13
ATOM 21329 C C . VAL A 1 59 ? 5.123 2.053 -6.048 1.00 0.00 177 VAL A C 13
ATOM 21330 O O . VAL A 1 59 ? 4.407 1.228 -5.503 1.00 0.00 177 VAL A O 13
ATOM 21343 N N . ARG A 1 60 ? 5.325 2.028 -7.374 1.00 0.00 178 ARG A N 13
ATOM 21344 C CA . ARG A 1 60 ? 4.663 1.043 -8.238 1.00 0.00 178 ARG A CA 13
ATOM 21345 C C . ARG A 1 60 ? 4.953 -0.371 -7.745 1.00 0.00 178 ARG A C 13
ATOM 21346 O O . ARG A 1 60 ? 4.050 -1.204 -7.651 1.00 0.00 178 ARG A O 13
ATOM 21367 N N . ASP A 1 61 ? 6.214 -0.632 -7.418 1.00 0.00 179 ASP A N 13
ATOM 21368 C CA . ASP A 1 61 ? 6.606 -1.884 -6.797 1.00 0.00 179 ASP A CA 13
ATOM 21369 C C . ASP A 1 61 ? 6.067 -1.955 -5.376 1.00 0.00 179 ASP A C 13
ATOM 21370 O O . ASP A 1 61 ? 5.446 -2.949 -5.018 1.00 0.00 179 ASP A O 13
ATOM 21379 N N . CYS A 1 62 ? 6.300 -0.924 -4.558 1.00 0.00 180 CYS A N 13
ATOM 21380 C CA . CYS A 1 62 ? 6.006 -0.972 -3.126 1.00 0.00 180 CYS A CA 13
ATOM 21381 C C . CYS A 1 62 ? 4.510 -1.209 -2.840 1.00 0.00 180 CYS A C 13
ATOM 21382 O O . CYS A 1 62 ? 4.146 -1.883 -1.870 1.00 0.00 180 CYS A O 13
ATOM 21389 N N . VAL A 1 63 ? 3.624 -0.750 -3.734 1.00 0.00 181 VAL A N 13
ATOM 21390 C CA . VAL A 1 63 ? 2.204 -1.008 -3.619 1.00 0.00 181 VAL A CA 13
ATOM 21391 C C . VAL A 1 63 ? 1.925 -2.478 -3.888 1.00 0.00 181 VAL A C 13
ATOM 21392 O O . VAL A 1 63 ? 1.237 -3.115 -3.096 1.00 0.00 181 VAL A O 13
ATOM 21405 N N . ASN A 1 64 ? 2.493 -3.010 -4.975 1.00 0.00 182 ASN A N 13
ATOM 21406 C CA . ASN A 1 64 ? 2.402 -4.413 -5.373 1.00 0.00 182 ASN A CA 13
ATOM 21407 C C . ASN A 1 64 ? 2.903 -5.294 -4.230 1.00 0.00 182 ASN A C 13
ATOM 21408 O O . ASN A 1 64 ? 2.211 -6.239 -3.857 1.00 0.00 182 ASN A O 13
ATOM 21419 N N . ILE A 1 65 ? 4.038 -4.944 -3.620 1.00 0.00 183 ILE A N 13
ATOM 21420 C CA . ILE A 1 65 ? 4.597 -5.624 -2.459 1.00 0.00 183 ILE A CA 13
ATOM 21421 C C . ILE A 1 65 ? 3.537 -5.709 -1.350 1.00 0.00 183 ILE A C 13
ATOM 21422 O O . ILE A 1 65 ? 3.258 -6.804 -0.854 1.00 0.00 183 ILE A O 13
ATOM 21438 N N . THR A 1 66 ? 2.903 -4.586 -0.995 1.00 0.00 184 THR A N 13
ATOM 21439 C CA . THR A 1 66 ? 2.011 -4.539 0.148 1.00 0.00 184 THR A CA 13
ATOM 21440 C C . THR A 1 66 ? 0.693 -5.270 -0.170 1.00 0.00 184 THR A C 13
ATOM 21441 O O . THR A 1 66 ? 0.234 -6.032 0.678 1.00 0.00 184 THR A O 13
ATOM 21452 N N . VAL A 1 67 ? 0.106 -5.138 -1.372 1.00 0.00 185 VAL A N 13
ATOM 21453 C CA . VAL A 1 67 ? -1.104 -5.896 -1.743 1.00 0.00 185 VAL A CA 13
ATOM 21454 C C . VAL A 1 67 ? -0.830 -7.405 -1.781 1.00 0.00 185 VAL A C 13
ATOM 21455 O O . VAL A 1 67 ? -1.704 -8.197 -1.425 1.00 0.00 185 VAL A O 13
ATOM 21468 N N . THR A 1 68 ? 0.385 -7.797 -2.172 1.00 0.00 186 THR A N 13
ATOM 21469 C CA . THR A 1 68 ? 0.821 -9.187 -2.169 1.00 0.00 186 THR A CA 13
ATOM 21470 C C . THR A 1 68 ? 0.796 -9.711 -0.729 1.00 0.00 186 THR A C 13
ATOM 21471 O O . THR A 1 68 ? 0.112 -10.697 -0.451 1.00 0.00 186 THR A O 13
ATOM 21482 N N . GLU A 1 69 ? 1.483 -9.044 0.201 1.00 0.00 187 GLU A N 13
ATOM 21483 C CA . GLU A 1 69 ? 1.604 -9.510 1.581 1.00 0.00 187 GLU A CA 13
ATOM 21484 C C . GLU A 1 69 ? 0.304 -9.350 2.371 1.00 0.00 187 GLU A C 13
ATOM 21485 O O . GLU A 1 69 ? 0.069 -10.073 3.345 1.00 0.00 187 GLU A O 13
ATOM 21497 N N . TYR A 1 70 ? -0.568 -8.439 1.949 1.00 0.00 188 TYR A N 13
ATOM 21498 C CA . TYR A 1 70 ? -1.915 -8.306 2.475 1.00 0.00 188 TYR A CA 13
ATOM 21499 C C . TYR A 1 70 ? -2.865 -9.354 1.865 1.00 0.00 188 TYR A C 13
ATOM 21500 O O . TYR A 1 70 ? -3.999 -9.446 2.339 1.00 0.00 188 TYR A O 13
ATOM 21518 N N . LYS A 1 71 ? -2.419 -10.167 0.891 1.00 0.00 189 LYS A N 13
ATOM 21519 C CA . LYS A 1 71 ? -3.201 -11.166 0.157 1.00 0.00 189 LYS A CA 13
ATOM 21520 C C . LYS A 1 71 ? -4.489 -10.559 -0.402 1.00 0.00 189 LYS A C 13
ATOM 21521 O O . LYS A 1 71 ? -5.585 -10.951 0.000 1.00 0.00 189 LYS A O 13
ATOM 21540 N N . ILE A 1 72 ? -4.379 -9.614 -1.334 1.00 0.00 190 ILE A N 13
ATOM 21541 C CA . ILE A 1 72 ? -5.524 -8.948 -1.950 1.00 0.00 190 ILE A CA 13
ATOM 21542 C C . ILE A 1 72 ? -5.473 -9.168 -3.471 1.00 0.00 190 ILE A C 13
ATOM 21543 O O . ILE A 1 72 ? -4.627 -9.910 -3.977 1.00 0.00 190 ILE A O 13
ATOM 21559 N N . ASP A 1 73 ? -6.408 -8.500 -4.154 1.00 0.00 191 ASP A N 13
ATOM 21560 C CA . ASP A 1 73 ? -6.680 -8.401 -5.591 1.00 0.00 191 ASP A CA 13
ATOM 21561 C C . ASP A 1 73 ? -7.630 -9.516 -6.036 1.00 0.00 191 ASP A C 13
ATOM 21562 O O . ASP A 1 73 ? -7.353 -10.677 -5.747 1.00 0.00 191 ASP A O 13
ATOM 21571 N N . PRO A 1 74 ? -8.765 -9.256 -6.716 1.00 0.00 192 PRO A N 13
ATOM 21572 C CA . PRO A 1 74 ? -9.573 -10.339 -7.260 1.00 0.00 192 PRO A CA 13
ATOM 21573 C C . PRO A 1 74 ? -8.824 -11.073 -8.372 1.00 0.00 192 PRO A C 13
ATOM 21574 O O . PRO A 1 74 ? -9.115 -12.235 -8.626 1.00 0.00 192 PRO A O 13
ATOM 21585 N N . ASN A 1 75 ? -7.814 -10.459 -8.987 1.00 0.00 193 ASN A N 13
ATOM 21586 C CA . ASN A 1 75 ? -7.025 -11.063 -10.051 1.00 0.00 193 ASN A CA 13
ATOM 21587 C C . ASN A 1 75 ? -5.852 -11.871 -9.484 1.00 0.00 193 ASN A C 13
ATOM 21588 O O . ASN A 1 75 ? -4.820 -12.041 -10.128 1.00 0.00 193 ASN A O 13
ATOM 21599 N N . GLU A 1 76 ? -5.993 -12.332 -8.243 1.00 0.00 194 GLU A N 13
ATOM 21600 C CA . GLU A 1 76 ? -5.044 -13.156 -7.522 1.00 0.00 194 GLU A CA 13
ATOM 21601 C C . GLU A 1 76 ? -5.818 -13.979 -6.488 1.00 0.00 194 GLU A C 13
ATOM 21602 O O . GLU A 1 76 ? -5.734 -15.206 -6.467 1.00 0.00 194 GLU A O 13
ATOM 21614 N N . ASN A 1 77 ? -6.542 -13.282 -5.609 1.00 0.00 195 ASN A N 13
ATOM 21615 C CA . ASN A 1 77 ? -7.197 -13.819 -4.417 1.00 0.00 195 ASN A CA 13
ATOM 21616 C C . ASN A 1 77 ? -8.622 -14.292 -4.721 1.00 0.00 195 ASN A C 13
ATOM 21617 O O . ASN A 1 77 ? -9.213 -14.981 -3.897 1.00 0.00 195 ASN A O 13
ATOM 21628 N N . GLN A 1 78 ? -9.184 -13.879 -5.867 1.00 0.00 196 GLN A N 13
ATOM 21629 C CA . GLN A 1 78 ? -10.444 -14.260 -6.523 1.00 0.00 196 GLN A CA 13
ATOM 21630 C C . GLN A 1 78 ? -11.745 -14.202 -5.706 1.00 0.00 196 GLN A C 13
ATOM 21631 O O . GLN A 1 78 ? -12.819 -14.254 -6.298 1.00 0.00 196 GLN A O 13
ATOM 21645 N N . ASN A 1 79 ? -11.710 -14.009 -4.388 1.00 0.00 197 ASN A N 13
ATOM 21646 C CA . ASN A 1 79 ? -12.900 -13.875 -3.550 1.00 0.00 197 ASN A CA 13
ATOM 21647 C C . ASN A 1 79 ? -13.327 -12.407 -3.415 1.00 0.00 197 ASN A C 13
ATOM 21648 O O . ASN A 1 79 ? -14.387 -12.118 -2.869 1.00 0.00 197 ASN A O 13
ATOM 21659 N N . VAL A 1 80 ? -12.516 -11.447 -3.857 1.00 0.00 198 VAL A N 13
ATOM 21660 C CA . VAL A 1 80 ? -12.573 -10.059 -3.408 1.00 0.00 198 VAL A CA 13
ATOM 21661 C C . VAL A 1 80 ? -13.448 -9.211 -4.355 1.00 0.00 198 VAL A C 13
ATOM 21662 O O . VAL A 1 80 ? -13.790 -9.631 -5.468 1.00 0.00 198 VAL A O 13
ATOM 21675 N N . THR A 1 81 ? -13.848 -8.023 -3.908 1.00 0.00 199 THR A N 13
ATOM 21676 C CA . THR A 1 81 ? -14.752 -7.089 -4.590 1.00 0.00 199 THR A CA 13
ATOM 21677 C C . THR A 1 81 ? -13.940 -5.910 -5.161 1.00 0.00 199 THR A C 13
ATOM 21678 O O . THR A 1 81 ? -12.837 -5.629 -4.678 1.00 0.00 199 THR A O 13
ATOM 21689 N N . GLN A 1 82 ? -14.463 -5.213 -6.186 1.00 0.00 200 GLN A N 13
ATOM 21690 C CA . GLN A 1 82 ? -13.769 -4.063 -6.770 1.00 0.00 200 GLN A CA 13
ATOM 21691 C C . GLN A 1 82 ? -13.571 -2.935 -5.751 1.00 0.00 200 GLN A C 13
ATOM 21692 O O . GLN A 1 82 ? -12.601 -2.191 -5.862 1.00 0.00 200 GLN A O 13
ATOM 21706 N N . VAL A 1 83 ? -14.453 -2.804 -4.752 1.00 0.00 201 VAL A N 13
ATOM 21707 C CA . VAL A 1 83 ? -14.264 -1.768 -3.737 1.00 0.00 201 VAL A CA 13
ATOM 21708 C C . VAL A 1 83 ? -13.034 -2.110 -2.898 1.00 0.00 201 VAL A C 13
ATOM 21709 O O . VAL A 1 83 ? -12.149 -1.274 -2.792 1.00 0.00 201 VAL A O 13
ATOM 21722 N N . GLU A 1 84 ? -12.923 -3.329 -2.361 1.00 0.00 202 GLU A N 13
ATOM 21723 C CA . GLU A 1 84 ? -11.810 -3.715 -1.495 1.00 0.00 202 GLU A CA 13
ATOM 21724 C C . GLU A 1 84 ? -10.476 -3.547 -2.226 1.00 0.00 202 GLU A C 13
ATOM 21725 O O . GLU A 1 84 ? -9.532 -3.008 -1.649 1.00 0.00 202 GLU A O 13
ATOM 21737 N N . VAL A 1 85 ? -10.378 -3.956 -3.497 1.00 0.00 203 VAL A N 13
ATOM 21738 C CA . VAL A 1 85 ? -9.098 -3.902 -4.191 1.00 0.00 203 VAL A CA 13
ATOM 21739 C C . VAL A 1 85 ? -8.711 -2.454 -4.450 1.00 0.00 203 VAL A C 13
ATOM 21740 O O . VAL A 1 85 ? -7.536 -2.105 -4.356 1.00 0.00 203 VAL A O 13
ATOM 21753 N N . ARG A 1 86 ? -9.689 -1.618 -4.801 1.00 0.00 204 ARG A N 13
ATOM 21754 C CA . ARG A 1 86 ? -9.448 -0.237 -5.177 1.00 0.00 204 ARG A CA 13
ATOM 21755 C C . ARG A 1 86 ? -9.208 0.628 -3.955 1.00 0.00 204 ARG A C 13
ATOM 21756 O O . ARG A 1 86 ? -8.316 1.470 -4.018 1.00 0.00 204 ARG A O 13
ATOM 21777 N N . VAL A 1 87 ? -9.913 0.387 -2.849 1.00 0.00 205 VAL A N 13
ATOM 21778 C CA . VAL A 1 87 ? -9.568 0.914 -1.540 1.00 0.00 205 VAL A CA 13
ATOM 21779 C C . VAL A 1 87 ? -8.113 0.576 -1.294 1.00 0.00 205 VAL A C 13
ATOM 21780 O O . VAL A 1 87 ? -7.286 1.483 -1.242 1.00 0.00 205 VAL A O 13
ATOM 21793 N N . MET A 1 88 ? -7.772 -0.709 -1.232 1.00 0.00 206 MET A N 13
ATOM 21794 C CA . MET A 1 88 ? -6.420 -1.122 -0.909 1.00 0.00 206 MET A CA 13
ATOM 21795 C C . MET A 1 88 ? -5.403 -0.770 -2.002 1.00 0.00 206 MET A C 13
ATOM 21796 O O . MET A 1 88 ? -4.227 -1.034 -1.815 1.00 0.00 206 MET A O 13
ATOM 21810 N N . LYS A 1 89 ? -5.792 -0.134 -3.113 1.00 0.00 207 LYS A N 13
ATOM 21811 C CA . LYS A 1 89 ? -4.863 0.376 -4.117 1.00 0.00 207 LYS A CA 13
ATOM 21812 C C . LYS A 1 89 ? -4.681 1.872 -3.996 1.00 0.00 207 LYS A C 13
ATOM 21813 O O . LYS A 1 89 ? -3.543 2.324 -3.907 1.00 0.00 207 LYS A O 13
ATOM 21832 N N . GLN A 1 90 ? -5.766 2.644 -4.014 1.00 0.00 208 GLN A N 13
ATOM 21833 C CA . GLN A 1 90 ? -5.704 4.089 -3.855 1.00 0.00 208 GLN A CA 13
ATOM 21834 C C . GLN A 1 90 ? -5.114 4.424 -2.489 1.00 0.00 208 GLN A C 13
ATOM 21835 O O . GLN A 1 90 ? -4.222 5.271 -2.407 1.00 0.00 208 GLN A O 13
ATOM 21849 N N . VAL A 1 91 ? -5.597 3.756 -1.433 1.00 0.00 209 VAL A N 13
ATOM 21850 C CA . VAL A 1 91 ? -5.059 3.920 -0.105 1.00 0.00 209 VAL A CA 13
ATOM 21851 C C . VAL A 1 91 ? -3.581 3.570 -0.140 1.00 0.00 209 VAL A C 13
ATOM 21852 O O . VAL A 1 91 ? -2.804 4.441 0.233 1.00 0.00 209 VAL A O 13
ATOM 21865 N N . ILE A 1 92 ? -3.198 2.360 -0.603 1.00 0.00 210 ILE A N 13
ATOM 21866 C CA . ILE A 1 92 ? -1.825 1.886 -0.480 1.00 0.00 210 ILE A CA 13
ATOM 21867 C C . ILE A 1 92 ? -0.935 2.894 -1.192 1.00 0.00 210 ILE A C 13
ATOM 21868 O O . ILE A 1 92 ? -0.006 3.370 -0.565 1.00 0.00 210 ILE A O 13
ATOM 21884 N N . GLN A 1 93 ? -1.256 3.312 -2.420 1.00 0.00 211 GLN A N 13
ATOM 21885 C CA . GLN A 1 93 ? -0.453 4.283 -3.150 1.00 0.00 211 GLN A CA 13
ATOM 21886 C C . GLN A 1 93 ? -0.246 5.586 -2.366 1.00 0.00 211 GLN A C 13
ATOM 21887 O O . GLN A 1 93 ? 0.867 6.097 -2.389 1.00 0.00 211 GLN A O 13
ATOM 21901 N N . GLU A 1 94 ? -1.249 6.121 -1.664 1.00 0.00 212 GLU A N 13
ATOM 21902 C CA . GLU A 1 94 ? -1.059 7.312 -0.832 1.00 0.00 212 GLU A CA 13
ATOM 21903 C C . GLU A 1 94 ? -0.246 7.005 0.419 1.00 0.00 212 GLU A C 13
ATOM 21904 O O . GLU A 1 94 ? 0.757 7.674 0.672 1.00 0.00 212 GLU A O 13
ATOM 21916 N N . MET A 1 95 ? -0.614 5.959 1.169 1.00 0.00 213 MET A N 13
ATOM 21917 C CA . MET A 1 95 ? 0.110 5.526 2.350 1.00 0.00 213 MET A CA 13
ATOM 21918 C C . MET A 1 95 ? 1.506 4.978 1.986 1.00 0.00 213 MET A C 13
ATOM 21919 O O . MET A 1 95 ? 2.209 4.541 2.895 1.00 0.00 213 MET A O 13
ATOM 21933 N N . CYS A 1 96 ? 1.874 4.987 0.693 1.00 0.00 214 CYS A N 13
ATOM 21934 C CA . CYS A 1 96 ? 3.134 4.594 0.093 1.00 0.00 214 CYS A CA 13
ATOM 21935 C C . CYS A 1 96 ? 3.913 5.776 -0.474 1.00 0.00 214 CYS A C 13
ATOM 21936 O O . CYS A 1 96 ? 5.130 5.769 -0.378 1.00 0.00 214 CYS A O 13
ATOM 21943 N N . MET A 1 97 ? 3.267 6.770 -1.085 1.00 0.00 215 MET A N 13
ATOM 21944 C CA . MET A 1 97 ? 3.952 7.946 -1.615 1.00 0.00 215 MET A CA 13
ATOM 21945 C C . MET A 1 97 ? 4.554 8.747 -0.476 1.00 0.00 215 MET A C 13
ATOM 21946 O O . MET A 1 97 ? 5.743 9.037 -0.468 1.00 0.00 215 MET A O 13
ATOM 21960 N N . GLN A 1 98 ? 3.761 9.010 0.551 1.00 0.00 216 GLN A N 13
ATOM 21961 C CA . GLN A 1 98 ? 4.240 9.776 1.689 1.00 0.00 216 GLN A CA 13
ATOM 21962 C C . GLN A 1 98 ? 5.138 8.917 2.581 1.00 0.00 216 GLN A C 13
ATOM 21963 O O . GLN A 1 98 ? 5.913 9.455 3.369 1.00 0.00 216 GLN A O 13
ATOM 21977 N N . GLN A 1 99 ? 5.085 7.587 2.442 1.00 0.00 217 GLN A N 13
ATOM 21978 C CA . GLN A 1 99 ? 6.090 6.710 3.026 1.00 0.00 217 GLN A CA 13
ATOM 21979 C C . GLN A 1 99 ? 7.401 6.825 2.247 1.00 0.00 217 GLN A C 13
ATOM 21980 O O . GLN A 1 99 ? 8.458 6.890 2.871 1.00 0.00 217 GLN A O 13
ATOM 21994 N N . TYR A 1 100 ? 7.341 6.858 0.909 1.00 0.00 218 TYR A N 13
ATOM 21995 C CA . TYR A 1 100 ? 8.486 6.779 0.011 1.00 0.00 218 TYR A CA 13
ATOM 21996 C C . TYR A 1 100 ? 9.568 7.759 0.414 1.00 0.00 218 TYR A C 13
ATOM 21997 O O . TYR A 1 100 ? 10.733 7.423 0.256 1.00 0.00 218 TYR A O 13
ATOM 22015 N N . GLN A 1 101 ? 9.238 8.938 0.941 1.00 0.00 219 GLN A N 13
ATOM 22016 C CA . GLN A 1 101 ? 10.212 9.922 1.373 1.00 0.00 219 GLN A CA 13
ATOM 22017 C C . GLN A 1 101 ? 11.273 9.343 2.329 1.00 0.00 219 GLN A C 13
ATOM 22018 O O . GLN A 1 101 ? 12.397 9.838 2.333 1.00 0.00 219 GLN A O 13
ATOM 22032 N N . GLN A 1 102 ? 10.990 8.266 3.079 1.00 0.00 220 GLN A N 13
ATOM 22033 C CA . GLN A 1 102 ? 11.975 7.638 3.955 1.00 0.00 220 GLN A CA 13
ATOM 22034 C C . GLN A 1 102 ? 13.129 7.038 3.173 1.00 0.00 220 GLN A C 13
ATOM 22035 O O . GLN A 1 102 ? 14.213 6.902 3.738 1.00 0.00 220 GLN A O 13
ATOM 22049 N N . TYR A 1 103 ? 12.910 6.669 1.906 1.00 0.00 221 TYR A N 13
ATOM 22050 C CA . TYR A 1 103 ? 13.986 6.229 1.044 1.00 0.00 221 TYR A CA 13
ATOM 22051 C C . TYR A 1 103 ? 15.019 7.345 0.958 1.00 0.00 221 TYR A C 13
ATOM 22052 O O . TYR A 1 103 ? 16.184 7.085 1.232 1.00 0.00 221 TYR A O 13
ATOM 22070 N N . GLN A 1 104 ? 14.590 8.564 0.641 1.00 0.00 222 GLN A N 13
ATOM 22071 C CA . GLN A 1 104 ? 15.477 9.710 0.441 1.00 0.00 222 GLN A CA 13
ATOM 22072 C C . GLN A 1 104 ? 15.974 10.294 1.761 1.00 0.00 222 GLN A C 13
ATOM 22073 O O . GLN A 1 104 ? 17.030 10.917 1.817 1.00 0.00 222 GLN A O 13
ATOM 22087 N N . LEU A 1 105 ? 15.246 10.078 2.852 1.00 0.00 223 LEU A N 13
ATOM 22088 C CA . LEU A 1 105 ? 15.776 10.312 4.186 1.00 0.00 223 LEU A CA 13
ATOM 22089 C C . LEU A 1 105 ? 16.950 9.362 4.445 1.00 0.00 223 LEU A C 13
ATOM 22090 O O . LEU A 1 105 ? 17.914 9.726 5.115 1.00 0.00 223 LEU A O 13
ATOM 22106 N N . ALA A 1 106 ? 16.841 8.117 3.976 1.00 0.00 224 ALA A N 13
ATOM 22107 C CA . ALA A 1 106 ? 17.799 7.039 4.182 1.00 0.00 224 ALA A CA 13
ATOM 22108 C C . ALA A 1 106 ? 18.920 6.996 3.120 1.00 0.00 224 ALA A C 13
ATOM 22109 O O . ALA A 1 106 ? 19.951 6.359 3.357 1.00 0.00 224 ALA A O 13
ATOM 22116 N N . SER A 1 107 ? 18.740 7.622 1.954 1.00 0.00 225 SER A N 13
ATOM 22117 C CA . SER A 1 107 ? 19.675 7.804 0.841 1.00 0.00 225 SER A CA 13
ATOM 22118 C C . SER A 1 107 ? 18.983 8.701 -0.173 1.00 0.00 225 SER A C 13
ATOM 22119 O O . SER A 1 107 ? 19.289 9.907 -0.169 1.00 0.00 225 SER A O 13
ATOM 22127 N N . GLY A 1 1 ? -5.973 -12.692 17.871 1.00 0.00 119 GLY A N 14
ATOM 22128 C CA . GLY A 1 1 ? -5.335 -12.267 16.624 1.00 0.00 119 GLY A CA 14
ATOM 22129 C C . GLY A 1 1 ? -3.970 -12.898 16.474 1.00 0.00 119 GLY A C 14
ATOM 22130 O O . GLY A 1 1 ? -3.093 -12.681 17.310 1.00 0.00 119 GLY A O 14
ATOM 22134 N N . SER A 1 2 ? -3.769 -13.678 15.415 1.00 0.00 120 SER A N 14
ATOM 22135 C CA . SER A 1 2 ? -2.468 -14.171 14.990 1.00 0.00 120 SER A CA 14
ATOM 22136 C C . SER A 1 2 ? -2.583 -14.582 13.524 1.00 0.00 120 SER A C 14
ATOM 22137 O O . SER A 1 2 ? -3.071 -15.670 13.223 1.00 0.00 120 SER A O 14
ATOM 22145 N N . VAL A 1 3 ? -2.172 -13.701 12.611 1.00 0.00 121 VAL A N 14
ATOM 22146 C CA . VAL A 1 3 ? -1.916 -14.025 11.211 1.00 0.00 121 VAL A CA 14
ATOM 22147 C C . VAL A 1 3 ? -0.630 -13.319 10.772 1.00 0.00 121 VAL A C 14
ATOM 22148 O O . VAL A 1 3 ? -0.226 -12.317 11.375 1.00 0.00 121 VAL A O 14
ATOM 22161 N N . VAL A 1 4 ? -0.005 -13.841 9.723 1.00 0.00 122 VAL A N 14
ATOM 22162 C CA . VAL A 1 4 ? 1.096 -13.275 8.948 1.00 0.00 122 VAL A CA 14
ATOM 22163 C C . VAL A 1 4 ? 0.764 -13.636 7.479 1.00 0.00 122 VAL A C 14
ATOM 22164 O O . VAL A 1 4 ? -0.301 -14.197 7.199 1.00 0.00 122 VAL A O 14
ATOM 22177 N N . GLY A 1 5 ? 1.626 -13.305 6.521 1.00 0.00 123 GLY A N 14
ATOM 22178 C CA . GLY A 1 5 ? 1.476 -13.706 5.133 1.00 0.00 123 GLY A CA 14
ATOM 22179 C C . GLY A 1 5 ? 2.725 -13.256 4.407 1.00 0.00 123 GLY A C 14
ATOM 22180 O O . GLY A 1 5 ? 3.600 -14.069 4.109 1.00 0.00 123 GLY A O 14
ATOM 22184 N N . GLY A 1 6 ? 2.846 -11.945 4.226 1.00 0.00 124 GLY A N 14
ATOM 22185 C CA . GLY A 1 6 ? 4.090 -11.279 3.887 1.00 0.00 124 GLY A CA 14
ATOM 22186 C C . GLY A 1 6 ? 5.034 -11.243 5.086 1.00 0.00 124 GLY A C 14
ATOM 22187 O O . GLY A 1 6 ? 5.025 -12.153 5.919 1.00 0.00 124 GLY A O 14
ATOM 22191 N N . LEU A 1 7 ? 5.798 -10.160 5.235 1.00 0.00 125 LEU A N 14
ATOM 22192 C CA . LEU A 1 7 ? 6.797 -9.937 6.252 1.00 0.00 125 LEU A CA 14
ATOM 22193 C C . LEU A 1 7 ? 7.809 -11.082 6.249 1.00 0.00 125 LEU A C 14
ATOM 22194 O O . LEU A 1 7 ? 7.864 -11.926 7.149 1.00 0.00 125 LEU A O 14
ATOM 22210 N N . GLY A 1 8 ? 8.624 -11.100 5.201 1.00 0.00 126 GLY A N 14
ATOM 22211 C CA . GLY A 1 8 ? 9.790 -11.953 5.087 1.00 0.00 126 GLY A CA 14
ATOM 22212 C C . GLY A 1 8 ? 10.937 -11.102 4.584 1.00 0.00 126 GLY A C 14
ATOM 22213 O O . GLY A 1 8 ? 11.775 -10.686 5.383 1.00 0.00 126 GLY A O 14
ATOM 22217 N N . GLY A 1 9 ? 10.965 -10.824 3.284 1.00 0.00 127 GLY A N 14
ATOM 22218 C CA . GLY A 1 9 ? 12.107 -10.202 2.623 1.00 0.00 127 GLY A CA 14
ATOM 22219 C C . GLY A 1 9 ? 11.838 -8.759 2.213 1.00 0.00 127 GLY A C 14
ATOM 22220 O O . GLY A 1 9 ? 12.149 -8.376 1.084 1.00 0.00 127 GLY A O 14
ATOM 22224 N N . TYR A 1 10 ? 11.228 -7.951 3.078 1.00 0.00 128 TYR A N 14
ATOM 22225 C CA . TYR A 1 10 ? 10.793 -6.590 2.766 1.00 0.00 128 TYR A CA 14
ATOM 22226 C C . TYR A 1 10 ? 11.133 -5.685 3.942 1.00 0.00 128 TYR A C 14
ATOM 22227 O O . TYR A 1 10 ? 11.341 -6.152 5.066 1.00 0.00 128 TYR A O 14
ATOM 22245 N N . ALA A 1 11 ? 11.175 -4.387 3.666 1.00 0.00 129 ALA A N 14
ATOM 22246 C CA . ALA A 1 11 ? 11.498 -3.328 4.600 1.00 0.00 129 ALA A CA 14
ATOM 22247 C C . ALA A 1 11 ? 10.178 -2.670 4.987 1.00 0.00 129 ALA A C 14
ATOM 22248 O O . ALA A 1 11 ? 9.501 -2.123 4.116 1.00 0.00 129 ALA A O 14
ATOM 22255 N N . LEU A 1 12 ? 9.740 -2.796 6.242 1.00 0.00 130 LEU A N 14
ATOM 22256 C CA . LEU A 1 12 ? 8.416 -2.347 6.659 1.00 0.00 130 LEU A CA 14
ATOM 22257 C C . LEU A 1 12 ? 8.588 -1.066 7.448 1.00 0.00 130 LEU A C 14
ATOM 22258 O O . LEU A 1 12 ? 9.124 -1.099 8.554 1.00 0.00 130 LEU A O 14
ATOM 22274 N N . GLY A 1 13 ? 8.193 0.057 6.849 1.00 0.00 131 GLY A N 14
ATOM 22275 C CA . GLY A 1 13 ? 8.513 1.369 7.387 1.00 0.00 131 GLY A CA 14
ATOM 22276 C C . GLY A 1 13 ? 7.402 2.341 7.057 1.00 0.00 131 GLY A C 14
ATOM 22277 O O . GLY A 1 13 ? 7.387 2.961 5.994 1.00 0.00 131 GLY A O 14
ATOM 22281 N N . SER A 1 14 ? 6.432 2.409 7.954 1.00 0.00 132 SER A N 14
ATOM 22282 C CA . SER A 1 14 ? 5.365 3.396 7.992 1.00 0.00 132 SER A CA 14
ATOM 22283 C C . SER A 1 14 ? 4.728 3.395 9.374 1.00 0.00 132 SER A C 14
ATOM 22284 O O . SER A 1 14 ? 5.201 4.109 10.251 1.00 0.00 132 SER A O 14
ATOM 22292 N N . ALA A 1 15 ? 3.707 2.552 9.585 1.00 0.00 133 ALA A N 14
ATOM 22293 C CA . ALA A 1 15 ? 2.959 2.409 10.823 1.00 0.00 133 ALA A CA 14
ATOM 22294 C C . ALA A 1 15 ? 2.197 3.700 11.197 1.00 0.00 133 ALA A C 14
ATOM 22295 O O . ALA A 1 15 ? 2.206 4.112 12.353 1.00 0.00 133 ALA A O 14
ATOM 22302 N N . MET A 1 16 ? 1.510 4.290 10.200 1.00 0.00 134 MET A N 14
ATOM 22303 C CA . MET A 1 16 ? 0.862 5.612 10.203 1.00 0.00 134 MET A CA 14
ATOM 22304 C C . MET A 1 16 ? 0.036 5.894 11.463 1.00 0.00 134 MET A C 14
ATOM 22305 O O . MET A 1 16 ? 0.210 6.905 12.135 1.00 0.00 134 MET A O 14
ATOM 22319 N N . SER A 1 17 ? -0.967 5.044 11.704 1.00 0.00 135 SER A N 14
ATOM 22320 C CA . SER A 1 17 ? -1.957 5.122 12.774 1.00 0.00 135 SER A CA 14
ATOM 22321 C C . SER A 1 17 ? -2.723 6.456 12.911 1.00 0.00 135 SER A C 14
ATOM 22322 O O . SER A 1 17 ? -3.419 6.661 13.909 1.00 0.00 135 SER A O 14
ATOM 22330 N N . GLY A 1 18 ? -2.644 7.361 11.934 1.00 0.00 136 GLY A N 14
ATOM 22331 C CA . GLY A 1 18 ? -3.433 8.593 11.844 1.00 0.00 136 GLY A CA 14
ATOM 22332 C C . GLY A 1 18 ? -3.879 8.922 10.416 1.00 0.00 136 GLY A C 14
ATOM 22333 O O . GLY A 1 18 ? -4.188 10.080 10.127 1.00 0.00 136 GLY A O 14
ATOM 22337 N N . MET A 1 19 ? -3.859 7.940 9.508 1.00 0.00 137 MET A N 14
ATOM 22338 C CA . MET A 1 19 ? -3.949 8.166 8.068 1.00 0.00 137 MET A CA 14
ATOM 22339 C C . MET A 1 19 ? -5.325 8.683 7.655 1.00 0.00 137 MET A C 14
ATOM 22340 O O . MET A 1 19 ? -6.347 8.384 8.286 1.00 0.00 137 MET A O 14
ATOM 22354 N N . ARG A 1 20 ? -5.379 9.399 6.532 1.00 0.00 138 ARG A N 14
ATOM 22355 C CA . ARG A 1 20 ? -6.605 10.009 6.014 1.00 0.00 138 ARG A CA 14
ATOM 22356 C C . ARG A 1 20 ? -6.574 10.193 4.498 1.00 0.00 138 ARG A C 14
ATOM 22357 O O . ARG A 1 20 ? -6.115 11.225 4.013 1.00 0.00 138 ARG A O 14
ATOM 22378 N N . MET A 1 21 ? -7.166 9.240 3.778 1.00 0.00 139 MET A N 14
ATOM 22379 C CA . MET A 1 21 ? -7.468 9.365 2.358 1.00 0.00 139 MET A CA 14
ATOM 22380 C C . MET A 1 21 ? -8.659 10.291 2.097 1.00 0.00 139 MET A C 14
ATOM 22381 O O . MET A 1 21 ? -9.375 10.704 3.019 1.00 0.00 139 MET A O 14
ATOM 22395 N N . ASN A 1 22 ? -8.944 10.540 0.815 1.00 0.00 140 ASN A N 14
ATOM 22396 C CA . ASN A 1 22 ? -10.127 11.272 0.362 1.00 0.00 140 ASN A CA 14
ATOM 22397 C C . ASN A 1 22 ? -10.606 10.762 -1.001 1.00 0.00 140 ASN A C 14
ATOM 22398 O O . ASN A 1 22 ? -10.523 11.423 -2.038 1.00 0.00 140 ASN A O 14
ATOM 22409 N N . PHE A 1 23 ? -11.110 9.535 -0.960 1.00 0.00 141 PHE A N 14
ATOM 22410 C CA . PHE A 1 23 ? -11.664 8.796 -2.091 1.00 0.00 141 PHE A CA 14
ATOM 22411 C C . PHE A 1 23 ? -12.804 9.575 -2.749 1.00 0.00 141 PHE A C 14
ATOM 22412 O O . PHE A 1 23 ? -13.544 10.288 -2.071 1.00 0.00 141 PHE A O 14
ATOM 22429 N N . ASP A 1 24 ? -12.982 9.390 -4.053 1.00 0.00 142 ASP A N 14
ATOM 22430 C CA . ASP A 1 24 ? -13.918 10.141 -4.884 1.00 0.00 142 ASP A CA 14
ATOM 22431 C C . ASP A 1 24 ? -15.192 9.335 -5.152 1.00 0.00 142 ASP A C 14
ATOM 22432 O O . ASP A 1 24 ? -16.286 9.901 -5.095 1.00 0.00 142 ASP A O 14
ATOM 22441 N N . ARG A 1 25 ? -15.097 8.015 -5.366 1.00 0.00 143 ARG A N 14
ATOM 22442 C CA . ARG A 1 25 ? -16.283 7.174 -5.469 1.00 0.00 143 ARG A CA 14
ATOM 22443 C C . ARG A 1 25 ? -16.766 6.841 -4.059 1.00 0.00 143 ARG A C 14
ATOM 22444 O O . ARG A 1 25 ? -15.949 6.606 -3.164 1.00 0.00 143 ARG A O 14
ATOM 22465 N N . PRO A 1 26 ? -18.086 6.751 -3.858 1.00 0.00 144 PRO A N 14
ATOM 22466 C CA . PRO A 1 26 ? -18.665 6.639 -2.533 1.00 0.00 144 PRO A CA 14
ATOM 22467 C C . PRO A 1 26 ? -18.481 5.251 -1.924 1.00 0.00 144 PRO A C 14
ATOM 22468 O O . PRO A 1 26 ? -18.516 5.120 -0.703 1.00 0.00 144 PRO A O 14
ATOM 22479 N N . GLU A 1 27 ? -18.333 4.212 -2.749 1.00 0.00 145 GLU A N 14
ATOM 22480 C CA . GLU A 1 27 ? -18.303 2.826 -2.296 1.00 0.00 145 GLU A CA 14
ATOM 22481 C C . GLU A 1 27 ? -17.083 2.616 -1.399 1.00 0.00 145 GLU A C 14
ATOM 22482 O O . GLU A 1 27 ? -17.177 2.378 -0.197 1.00 0.00 145 GLU A O 14
ATOM 22494 N N . GLU A 1 28 ? -15.911 2.766 -2.009 1.00 0.00 146 GLU A N 14
ATOM 22495 C CA . GLU A 1 28 ? -14.606 2.657 -1.384 1.00 0.00 146 GLU A CA 14
ATOM 22496 C C . GLU A 1 28 ? -14.461 3.672 -0.241 1.00 0.00 146 GLU A C 14
ATOM 22497 O O . GLU A 1 28 ? -13.877 3.344 0.792 1.00 0.00 146 GLU A O 14
ATOM 22509 N N . ARG A 1 29 ? -15.028 4.880 -0.387 1.00 0.00 147 ARG A N 14
ATOM 22510 C CA . ARG A 1 29 ? -15.020 5.900 0.663 1.00 0.00 147 ARG A CA 14
ATOM 22511 C C . ARG A 1 29 ? -15.706 5.365 1.914 1.00 0.00 147 ARG A C 14
ATOM 22512 O O . ARG A 1 29 ? -15.177 5.536 3.013 1.00 0.00 147 ARG A O 14
ATOM 22533 N N . GLN A 1 30 ? -16.883 4.762 1.761 1.00 0.00 148 GLN A N 14
ATOM 22534 C CA . GLN A 1 30 ? -17.633 4.221 2.879 1.00 0.00 148 GLN A CA 14
ATOM 22535 C C . GLN A 1 30 ? -16.903 3.012 3.446 1.00 0.00 148 GLN A C 14
ATOM 22536 O O . GLN A 1 30 ? -16.681 2.955 4.650 1.00 0.00 148 GLN A O 14
ATOM 22550 N N . TRP A 1 31 ? -16.503 2.063 2.597 1.00 0.00 149 TRP A N 14
ATOM 22551 C CA . TRP A 1 31 ? -16.026 0.760 3.032 1.00 0.00 149 TRP A CA 14
ATOM 22552 C C . TRP A 1 31 ? -14.721 0.890 3.816 1.00 0.00 149 TRP A C 14
ATOM 22553 O O . TRP A 1 31 ? -14.512 0.187 4.808 1.00 0.00 149 TRP A O 14
ATOM 22574 N N . TRP A 1 32 ? -13.858 1.813 3.381 1.00 0.00 150 TRP A N 14
ATOM 22575 C CA . TRP A 1 32 ? -12.632 2.154 4.077 1.00 0.00 150 TRP A CA 14
ATOM 22576 C C . TRP A 1 32 ? -12.927 2.646 5.492 1.00 0.00 150 TRP A C 14
ATOM 22577 O O . TRP A 1 32 ? -12.202 2.299 6.419 1.00 0.00 150 TRP A O 14
ATOM 22598 N N . ASN A 1 33 ? -13.981 3.443 5.677 1.00 0.00 151 ASN A N 14
ATOM 22599 C CA . ASN A 1 33 ? -14.422 3.881 6.999 1.00 0.00 151 ASN A CA 14
ATOM 22600 C C . ASN A 1 33 ? -14.887 2.652 7.788 1.00 0.00 151 ASN A C 14
ATOM 22601 O O . ASN A 1 33 ? -14.445 2.412 8.912 1.00 0.00 151 ASN A O 14
ATOM 22612 N N . GLU A 1 34 ? -15.765 1.874 7.150 1.00 0.00 152 GLU A N 14
ATOM 22613 C CA . GLU A 1 34 ? -16.589 0.809 7.694 1.00 0.00 152 GLU A CA 14
ATOM 22614 C C . GLU A 1 34 ? -15.759 -0.208 8.472 1.00 0.00 152 GLU A C 14
ATOM 22615 O O . GLU A 1 34 ? -16.039 -0.447 9.647 1.00 0.00 152 GLU A O 14
ATOM 22627 N N . ASN A 1 35 ? -14.735 -0.803 7.849 1.00 0.00 153 ASN A N 14
ATOM 22628 C CA . ASN A 1 35 ? -14.002 -1.930 8.436 1.00 0.00 153 ASN A CA 14
ATOM 22629 C C . ASN A 1 35 ? -12.492 -1.738 8.333 1.00 0.00 153 ASN A C 14
ATOM 22630 O O . ASN A 1 35 ? -11.761 -2.706 8.141 1.00 0.00 153 ASN A O 14
ATOM 22641 N N . SER A 1 36 ? -12.025 -0.504 8.502 1.00 0.00 154 SER A N 14
ATOM 22642 C CA . SER A 1 36 ? -10.637 -0.064 8.489 1.00 0.00 154 SER A CA 14
ATOM 22643 C C . SER A 1 36 ? -9.718 -0.977 9.313 1.00 0.00 154 SER A C 14
ATOM 22644 O O . SER A 1 36 ? -8.609 -1.294 8.888 1.00 0.00 154 SER A O 14
ATOM 22652 N N . ASN A 1 37 ? -10.199 -1.462 10.465 1.00 0.00 155 ASN A N 14
ATOM 22653 C CA . ASN A 1 37 ? -9.400 -2.192 11.453 1.00 0.00 155 ASN A CA 14
ATOM 22654 C C . ASN A 1 37 ? -8.950 -3.540 10.908 1.00 0.00 155 ASN A C 14
ATOM 22655 O O . ASN A 1 37 ? -8.009 -4.140 11.427 1.00 0.00 155 ASN A O 14
ATOM 22666 N N . ARG A 1 38 ? -9.639 -4.046 9.881 1.00 0.00 156 ARG A N 14
ATOM 22667 C CA . ARG A 1 38 ? -9.303 -5.305 9.250 1.00 0.00 156 ARG A CA 14
ATOM 22668 C C . ARG A 1 38 ? -7.919 -5.283 8.620 1.00 0.00 156 ARG A C 14
ATOM 22669 O O . ARG A 1 38 ? -7.405 -6.373 8.353 1.00 0.00 156 ARG A O 14
ATOM 22690 N N . TYR A 1 39 ? -7.289 -4.132 8.397 1.00 0.00 157 TYR A N 14
ATOM 22691 C CA . TYR A 1 39 ? -5.919 -4.091 7.914 1.00 0.00 157 TYR A CA 14
ATOM 22692 C C . TYR A 1 39 ? -5.094 -3.209 8.844 1.00 0.00 157 TYR A C 14
ATOM 22693 O O . TYR A 1 39 ? -5.604 -2.215 9.362 1.00 0.00 157 TYR A O 14
ATOM 22711 N N . PRO A 1 40 ? -3.801 -3.521 9.020 1.00 0.00 158 PRO A N 14
ATOM 22712 C CA . PRO A 1 40 ? -2.865 -2.624 9.666 1.00 0.00 158 PRO A CA 14
ATOM 22713 C C . PRO A 1 40 ? -2.630 -1.427 8.735 1.00 0.00 158 PRO A C 14
ATOM 22714 O O . PRO A 1 40 ? -2.852 -1.526 7.523 1.00 0.00 158 PRO A O 14
ATOM 22725 N N . ASN A 1 41 ? -2.143 -0.313 9.275 1.00 0.00 159 ASN A N 14
ATOM 22726 C CA . ASN A 1 41 ? -1.808 0.894 8.520 1.00 0.00 159 ASN A CA 14
ATOM 22727 C C . ASN A 1 41 ? -0.294 0.952 8.374 1.00 0.00 159 ASN A C 14
ATOM 22728 O O . ASN A 1 41 ? 0.391 1.533 9.211 1.00 0.00 159 ASN A O 14
ATOM 22739 N N . GLN A 1 42 ? 0.259 0.301 7.355 1.00 0.00 160 GLN A N 14
ATOM 22740 C CA . GLN A 1 42 ? 1.663 0.404 6.972 1.00 0.00 160 GLN A CA 14
ATOM 22741 C C . GLN A 1 42 ? 1.770 0.071 5.490 1.00 0.00 160 GLN A C 14
ATOM 22742 O O . GLN A 1 42 ? 0.834 -0.480 4.911 1.00 0.00 160 GLN A O 14
ATOM 22756 N N . VAL A 1 43 ? 2.914 0.376 4.885 1.00 0.00 161 VAL A N 14
ATOM 22757 C CA . VAL A 1 43 ? 3.264 -0.049 3.558 1.00 0.00 161 VAL A CA 14
ATOM 22758 C C . VAL A 1 43 ? 4.720 -0.488 3.656 1.00 0.00 161 VAL A C 14
ATOM 22759 O O . VAL A 1 43 ? 5.592 0.219 4.173 1.00 0.00 161 VAL A O 14
ATOM 22772 N N . TYR A 1 44 ? 4.939 -1.725 3.253 1.00 0.00 162 TYR A N 14
ATOM 22773 C CA . TYR A 1 44 ? 6.226 -2.340 3.092 1.00 0.00 162 TYR A CA 14
ATOM 22774 C C . TYR A 1 44 ? 6.809 -1.839 1.775 1.00 0.00 162 TYR A C 14
ATOM 22775 O O . TYR A 1 44 ? 6.076 -1.548 0.833 1.00 0.00 162 TYR A O 14
ATOM 22793 N N . TYR A 1 45 ? 8.130 -1.726 1.719 1.00 0.00 163 TYR A N 14
ATOM 22794 C CA . TYR A 1 45 ? 8.885 -1.434 0.518 1.00 0.00 163 TYR A CA 14
ATOM 22795 C C . TYR A 1 45 ? 9.919 -2.545 0.301 1.00 0.00 163 TYR A C 14
ATOM 22796 O O . TYR A 1 45 ? 10.024 -3.501 1.081 1.00 0.00 163 TYR A O 14
ATOM 22814 N N . LYS A 1 46 ? 10.592 -2.488 -0.842 1.00 0.00 164 LYS A N 14
ATOM 22815 C CA . LYS A 1 46 ? 11.433 -3.521 -1.424 1.00 0.00 164 LYS A CA 14
ATOM 22816 C C . LYS A 1 46 ? 12.796 -2.881 -1.586 1.00 0.00 164 LYS A C 14
ATOM 22817 O O . LYS A 1 46 ? 12.927 -1.906 -2.327 1.00 0.00 164 LYS A O 14
ATOM 22836 N N . GLU A 1 47 ? 13.784 -3.393 -0.871 1.00 0.00 165 GLU A N 14
ATOM 22837 C CA . GLU A 1 47 ? 15.143 -2.893 -0.942 1.00 0.00 165 GLU A CA 14
ATOM 22838 C C . GLU A 1 47 ? 15.648 -3.020 -2.374 1.00 0.00 165 GLU A C 14
ATOM 22839 O O . GLU A 1 47 ? 15.810 -4.130 -2.893 1.00 0.00 165 GLU A O 14
ATOM 22851 N N . TYR A 1 48 ? 15.902 -1.876 -3.002 1.00 0.00 166 TYR A N 14
ATOM 22852 C CA . TYR A 1 48 ? 16.664 -1.770 -4.227 1.00 0.00 166 TYR A CA 14
ATOM 22853 C C . TYR A 1 48 ? 18.068 -1.378 -3.805 1.00 0.00 166 TYR A C 14
ATOM 22854 O O . TYR A 1 48 ? 18.300 -0.225 -3.428 1.00 0.00 166 TYR A O 14
ATOM 22872 N N . ASN A 1 49 ? 19.005 -2.318 -3.856 1.00 0.00 167 ASN A N 14
ATOM 22873 C CA . ASN A 1 49 ? 20.409 -2.031 -3.594 1.00 0.00 167 ASN A CA 14
ATOM 22874 C C . ASN A 1 49 ? 20.983 -1.109 -4.666 1.00 0.00 167 ASN A C 14
ATOM 22875 O O . ASN A 1 49 ? 22.022 -0.496 -4.428 1.00 0.00 167 ASN A O 14
ATOM 22886 N N . ASP A 1 50 ? 20.309 -0.934 -5.812 1.00 0.00 168 ASP A N 14
ATOM 22887 C CA . ASP A 1 50 ? 20.735 0.097 -6.755 1.00 0.00 168 ASP A CA 14
ATOM 22888 C C . ASP A 1 50 ? 20.435 1.502 -6.237 1.00 0.00 168 ASP A C 14
ATOM 22889 O O . ASP A 1 50 ? 21.108 2.450 -6.638 1.00 0.00 168 ASP A O 14
ATOM 22898 N N . ARG A 1 51 ? 19.431 1.654 -5.362 1.00 0.00 169 ARG A N 14
ATOM 22899 C CA . ARG A 1 51 ? 18.863 2.909 -4.852 1.00 0.00 169 ARG A CA 14
ATOM 22900 C C . ARG A 1 51 ? 18.826 4.045 -5.872 1.00 0.00 169 ARG A C 14
ATOM 22901 O O . ARG A 1 51 ? 18.919 5.216 -5.511 1.00 0.00 169 ARG A O 14
ATOM 22922 N N . SER A 1 52 ? 18.569 3.729 -7.134 1.00 0.00 170 SER A N 14
ATOM 22923 C CA . SER A 1 52 ? 18.565 4.686 -8.227 1.00 0.00 170 SER A CA 14
ATOM 22924 C C . SER A 1 52 ? 17.158 4.682 -8.808 1.00 0.00 170 SER A C 14
ATOM 22925 O O . SER A 1 52 ? 16.958 4.673 -10.024 1.00 0.00 170 SER A O 14
ATOM 22933 N N . VAL A 1 53 ? 16.168 4.593 -7.922 1.00 0.00 171 VAL A N 14
ATOM 22934 C CA . VAL A 1 53 ? 14.783 4.404 -8.260 1.00 0.00 171 VAL A CA 14
ATOM 22935 C C . VAL A 1 53 ? 14.131 5.788 -8.196 1.00 0.00 171 VAL A C 14
ATOM 22936 O O . VAL A 1 53 ? 14.302 6.500 -7.200 1.00 0.00 171 VAL A O 14
ATOM 22949 N N . PRO A 1 54 ? 13.428 6.204 -9.257 1.00 0.00 172 PRO A N 14
ATOM 22950 C CA . PRO A 1 54 ? 12.715 7.456 -9.262 1.00 0.00 172 PRO A CA 14
ATOM 22951 C C . PRO A 1 54 ? 11.491 7.329 -8.361 1.00 0.00 172 PRO A C 14
ATOM 22952 O O . PRO A 1 54 ? 10.905 6.252 -8.207 1.00 0.00 172 PRO A O 14
ATOM 22963 N N . GLU A 1 55 ? 11.050 8.468 -7.844 1.00 0.00 173 GLU A N 14
ATOM 22964 C CA . GLU A 1 55 ? 9.913 8.618 -6.942 1.00 0.00 173 GLU A CA 14
ATOM 22965 C C . GLU A 1 55 ? 8.618 8.050 -7.537 1.00 0.00 173 GLU A C 14
ATOM 22966 O O . GLU A 1 55 ? 7.704 7.678 -6.797 1.00 0.00 173 GLU A O 14
ATOM 22978 N N . GLY A 1 56 ? 8.549 7.939 -8.869 1.00 0.00 174 GLY A N 14
ATOM 22979 C CA . GLY A 1 56 ? 7.391 7.413 -9.565 1.00 0.00 174 GLY A CA 14
ATOM 22980 C C . GLY A 1 56 ? 7.360 5.907 -9.394 1.00 0.00 174 GLY A C 14
ATOM 22981 O O . GLY A 1 56 ? 6.455 5.361 -8.766 1.00 0.00 174 GLY A O 14
ATOM 22985 N N . ARG A 1 57 ? 8.392 5.235 -9.914 1.00 0.00 175 ARG A N 14
ATOM 22986 C CA . ARG A 1 57 ? 8.577 3.793 -9.797 1.00 0.00 175 ARG A CA 14
ATOM 22987 C C . ARG A 1 57 ? 8.519 3.332 -8.351 1.00 0.00 175 ARG A C 14
ATOM 22988 O O . ARG A 1 57 ? 7.971 2.258 -8.118 1.00 0.00 175 ARG A O 14
ATOM 23009 N N . PHE A 1 58 ? 9.061 4.112 -7.408 1.00 0.00 176 PHE A N 14
ATOM 23010 C CA . PHE A 1 58 ? 9.041 3.739 -6.003 1.00 0.00 176 PHE A CA 14
ATOM 23011 C C . PHE A 1 58 ? 7.590 3.514 -5.583 1.00 0.00 176 PHE A C 14
ATOM 23012 O O . PHE A 1 58 ? 7.231 2.407 -5.176 1.00 0.00 176 PHE A O 14
ATOM 23029 N N . VAL A 1 59 ? 6.724 4.521 -5.730 1.00 0.00 177 VAL A N 14
ATOM 23030 C CA . VAL A 1 59 ? 5.318 4.362 -5.376 1.00 0.00 177 VAL A CA 14
ATOM 23031 C C . VAL A 1 59 ? 4.682 3.270 -6.245 1.00 0.00 177 VAL A C 14
ATOM 23032 O O . VAL A 1 5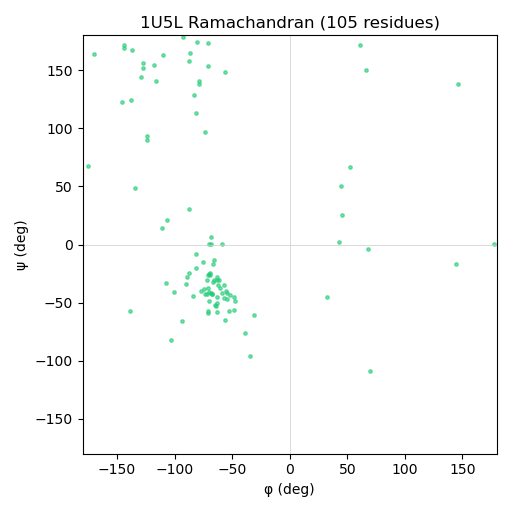9 ? 3.969 2.410 -5.726 1.00 0.00 177 VAL A O 14
ATOM 23045 N N . ARG A 1 60 ? 4.966 3.244 -7.551 1.00 0.00 178 ARG A N 14
ATOM 23046 C CA . ARG A 1 60 ? 4.323 2.322 -8.487 1.00 0.00 178 ARG A CA 14
ATOM 23047 C C . ARG A 1 60 ? 4.535 0.861 -8.093 1.00 0.00 178 ARG A C 14
ATOM 23048 O O . ARG A 1 60 ? 3.604 0.059 -8.141 1.00 0.00 178 ARG A O 14
ATOM 23069 N N . ASP A 1 61 ? 5.759 0.488 -7.749 1.00 0.00 179 ASP A N 14
ATOM 23070 C CA . ASP A 1 61 ? 6.066 -0.867 -7.315 1.00 0.00 179 ASP A CA 14
ATOM 23071 C C . ASP A 1 61 ? 5.560 -1.056 -5.903 1.00 0.00 179 ASP A C 14
ATOM 23072 O O . ASP A 1 61 ? 4.972 -2.093 -5.641 1.00 0.00 179 ASP A O 14
ATOM 23081 N N . CYS A 1 62 ? 5.756 -0.094 -4.996 1.00 0.00 180 CYS A N 14
ATOM 23082 C CA . CYS A 1 62 ? 5.387 -0.255 -3.593 1.00 0.00 180 CYS A CA 14
ATOM 23083 C C . CYS A 1 62 ? 3.890 -0.534 -3.447 1.00 0.00 180 CYS A C 14
ATOM 23084 O O . CYS A 1 62 ? 3.475 -1.337 -2.607 1.00 0.00 180 CYS A O 14
ATOM 23091 N N . VAL A 1 63 ? 3.053 0.028 -4.321 1.00 0.00 181 VAL A N 14
ATOM 23092 C CA . VAL A 1 63 ? 1.638 -0.292 -4.243 1.00 0.00 181 VAL A CA 14
ATOM 23093 C C . VAL A 1 63 ? 1.399 -1.760 -4.583 1.00 0.00 181 VAL A C 14
ATOM 23094 O O . VAL A 1 63 ? 0.628 -2.434 -3.907 1.00 0.00 181 VAL A O 14
ATOM 23107 N N . ASN A 1 64 ? 2.072 -2.264 -5.615 1.00 0.00 182 ASN A N 14
ATOM 23108 C CA . ASN A 1 64 ? 2.056 -3.664 -6.029 1.00 0.00 182 ASN A CA 14
ATOM 23109 C C . ASN A 1 64 ? 2.699 -4.558 -4.975 1.00 0.00 182 ASN A C 14
ATOM 23110 O O . ASN A 1 64 ? 2.228 -5.671 -4.764 1.00 0.00 182 ASN A O 14
ATOM 23121 N N . ILE A 1 65 ? 3.757 -4.110 -4.304 1.00 0.00 183 ILE A N 14
ATOM 23122 C CA . ILE A 1 65 ? 4.452 -4.899 -3.309 1.00 0.00 183 ILE A CA 14
ATOM 23123 C C . ILE A 1 65 ? 3.515 -5.138 -2.130 1.00 0.00 183 ILE A C 14
ATOM 23124 O O . ILE A 1 65 ? 3.337 -6.276 -1.708 1.00 0.00 183 ILE A O 14
ATOM 23140 N N . THR A 1 66 ? 2.853 -4.091 -1.640 1.00 0.00 184 THR A N 14
ATOM 23141 C CA . THR A 1 66 ? 2.075 -4.195 -0.424 1.00 0.00 184 THR A CA 14
ATOM 23142 C C . THR A 1 66 ? 0.805 -5.033 -0.672 1.00 0.00 184 THR A C 14
ATOM 23143 O O . THR A 1 66 ? 0.485 -5.882 0.152 1.00 0.00 184 THR A O 14
ATOM 23154 N N . VAL A 1 67 ? 0.125 -4.891 -1.822 1.00 0.00 185 VAL A N 14
ATOM 23155 C CA . VAL A 1 67 ? -1.016 -5.756 -2.174 1.00 0.00 185 VAL A CA 14
ATOM 23156 C C . VAL A 1 67 ? -0.590 -7.217 -2.356 1.00 0.00 185 VAL A C 14
ATOM 23157 O O . VAL A 1 67 ? -1.388 -8.127 -2.148 1.00 0.00 185 VAL A O 14
ATOM 23170 N N . THR A 1 68 ? 0.664 -7.451 -2.731 1.00 0.00 186 THR A N 14
ATOM 23171 C CA . THR A 1 68 ? 1.234 -8.791 -2.820 1.00 0.00 186 THR A CA 14
ATOM 23172 C C . THR A 1 68 ? 1.506 -9.334 -1.413 1.00 0.00 186 THR A C 14
ATOM 23173 O O . THR A 1 68 ? 1.170 -10.478 -1.121 1.00 0.00 186 THR A O 14
ATOM 23184 N N . GLU A 1 69 ? 2.062 -8.517 -0.521 1.00 0.00 187 GLU A N 14
ATOM 23185 C CA . GLU A 1 69 ? 2.416 -8.881 0.845 1.00 0.00 187 GLU A CA 14
ATOM 23186 C C . GLU A 1 69 ? 1.181 -9.054 1.737 1.00 0.00 187 GLU A C 14
ATOM 23187 O O . GLU A 1 69 ? 1.254 -9.716 2.774 1.00 0.00 187 GLU A O 14
ATOM 23199 N N . TYR A 1 70 ? 0.055 -8.447 1.362 1.00 0.00 188 TYR A N 14
ATOM 23200 C CA . TYR A 1 70 ? -1.244 -8.592 2.008 1.00 0.00 188 TYR A CA 14
ATOM 23201 C C . TYR A 1 70 ? -2.162 -9.569 1.254 1.00 0.00 188 TYR A C 14
ATOM 23202 O O . TYR A 1 70 ? -3.262 -9.844 1.742 1.00 0.00 188 TYR A O 14
ATOM 23220 N N . LYS A 1 71 ? -1.740 -10.083 0.089 1.00 0.00 189 LYS A N 14
ATOM 23221 C CA . LYS A 1 71 ? -2.507 -10.931 -0.827 1.00 0.00 189 LYS A CA 14
ATOM 23222 C C . LYS A 1 71 ? -3.916 -10.378 -1.086 1.00 0.00 189 LYS A C 14
ATOM 23223 O O . LYS A 1 71 ? -4.911 -10.915 -0.586 1.00 0.00 189 LYS A O 14
ATOM 23242 N N . ILE A 1 72 ? -3.994 -9.318 -1.896 1.00 0.00 190 ILE A N 14
ATOM 23243 C CA . ILE A 1 72 ? -5.230 -8.638 -2.264 1.00 0.00 190 ILE A CA 14
ATOM 23244 C C . ILE A 1 72 ? -5.300 -8.535 -3.795 1.00 0.00 190 ILE A C 14
ATOM 23245 O O . ILE A 1 72 ? -4.851 -7.545 -4.377 1.00 0.00 190 ILE A O 14
ATOM 23261 N N . ASP A 1 73 ? -5.860 -9.538 -4.479 1.00 0.00 191 ASP A N 14
ATOM 23262 C CA . ASP A 1 73 ? -6.242 -9.414 -5.888 1.00 0.00 191 ASP A CA 14
ATOM 23263 C C . ASP A 1 73 ? -7.329 -10.437 -6.228 1.00 0.00 191 ASP A C 14
ATOM 23264 O O . ASP A 1 73 ? -7.155 -11.602 -5.877 1.00 0.00 191 ASP A O 14
ATOM 23273 N N . PRO A 1 74 ? -8.439 -10.085 -6.900 1.00 0.00 192 PRO A N 14
ATOM 23274 C CA . PRO A 1 74 ? -9.450 -11.066 -7.272 1.00 0.00 192 PRO A CA 14
ATOM 23275 C C . PRO A 1 74 ? -8.955 -12.047 -8.342 1.00 0.00 192 PRO A C 14
ATOM 23276 O O . PRO A 1 74 ? -9.605 -13.076 -8.529 1.00 0.00 192 PRO A O 14
ATOM 23287 N N . ASN A 1 75 ? -7.850 -11.775 -9.047 1.00 0.00 193 ASN A N 14
ATOM 23288 C CA . ASN A 1 75 ? -7.339 -12.702 -10.047 1.00 0.00 193 ASN A CA 14
ATOM 23289 C C . ASN A 1 75 ? -6.613 -13.838 -9.346 1.00 0.00 193 ASN A C 14
ATOM 23290 O O . ASN A 1 75 ? -6.861 -15.006 -9.621 1.00 0.00 193 ASN A O 14
ATOM 23301 N N . GLU A 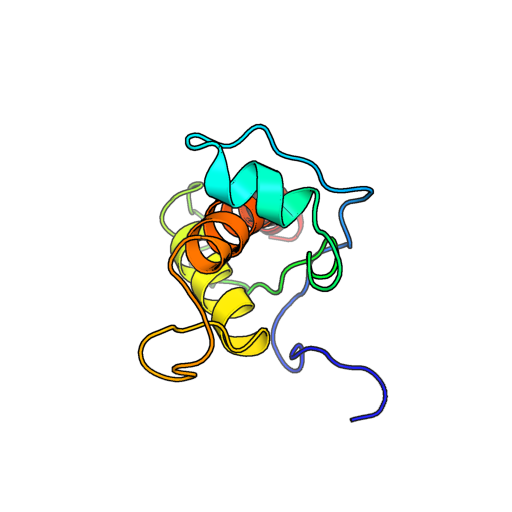1 76 ? -5.751 -13.477 -8.401 1.00 0.00 194 GLU A N 14
ATOM 23302 C CA . GLU A 1 76 ? -4.968 -14.402 -7.604 1.00 0.00 194 GLU A CA 14
ATOM 23303 C C . GLU A 1 76 ? -5.871 -15.129 -6.606 1.00 0.00 194 GLU A C 14
ATOM 23304 O O . GLU A 1 76 ? -5.896 -16.359 -6.546 1.00 0.00 194 GLU A O 14
ATOM 23316 N N . ASN A 1 77 ? -6.586 -14.361 -5.785 1.00 0.00 195 ASN A N 14
ATOM 23317 C CA . ASN A 1 77 ? -7.207 -14.835 -4.549 1.00 0.00 195 ASN A CA 14
ATOM 23318 C C . ASN A 1 77 ? -8.639 -15.318 -4.760 1.00 0.00 195 ASN A C 14
ATOM 23319 O O . ASN A 1 77 ? -9.192 -15.947 -3.865 1.00 0.00 195 ASN A O 14
ATOM 23330 N N . GLN A 1 78 ? -9.251 -14.989 -5.907 1.00 0.00 196 GLN A N 14
ATOM 23331 C CA . GLN A 1 78 ? -10.563 -15.448 -6.385 1.00 0.00 196 GLN A CA 14
ATOM 23332 C C . GLN A 1 78 ? -11.735 -15.310 -5.393 1.00 0.00 196 GLN A C 14
ATOM 23333 O O . GLN A 1 78 ? -12.791 -15.913 -5.610 1.00 0.00 196 GLN A O 14
ATOM 23347 N N . ASN A 1 79 ? -11.611 -14.492 -4.339 1.00 0.00 197 ASN A N 14
ATOM 23348 C CA . ASN A 1 79 ? -12.707 -14.207 -3.409 1.00 0.00 197 ASN A CA 14
ATOM 23349 C C . ASN A 1 79 ? -12.885 -12.722 -3.118 1.00 0.00 197 ASN A C 14
ATOM 23350 O O . ASN A 1 79 ? -13.898 -12.349 -2.517 1.00 0.00 197 ASN A O 14
ATOM 23361 N N . VAL A 1 80 ? -11.912 -11.878 -3.471 1.00 0.00 198 VAL A N 14
ATOM 23362 C CA . VAL A 1 80 ? -11.851 -10.523 -2.954 1.00 0.00 198 VAL A CA 14
ATOM 23363 C C . VAL A 1 80 ? -12.912 -9.687 -3.652 1.00 0.00 198 VAL A C 14
ATOM 23364 O O . VAL A 1 80 ? -13.242 -9.917 -4.824 1.00 0.00 198 VAL A O 14
ATOM 23377 N N . THR A 1 81 ? -13.453 -8.725 -2.919 1.00 0.00 199 THR A N 14
ATOM 23378 C CA . THR A 1 81 ? -14.429 -7.791 -3.451 1.00 0.00 199 THR A CA 14
ATOM 23379 C C . THR A 1 81 ? -13.723 -6.711 -4.277 1.00 0.00 199 THR A C 14
ATOM 23380 O O . THR A 1 81 ? -12.554 -6.379 -4.042 1.00 0.00 199 THR A O 14
ATOM 23391 N N . GLN A 1 82 ? -14.451 -6.109 -5.221 1.00 0.00 200 GLN A N 14
ATOM 23392 C CA . GLN A 1 82 ? -13.933 -5.006 -6.007 1.00 0.00 200 GLN A CA 14
ATOM 23393 C C . GLN A 1 82 ? -13.639 -3.789 -5.125 1.00 0.00 200 GLN A C 14
ATOM 23394 O O . GLN A 1 82 ? -12.751 -3.015 -5.487 1.00 0.00 200 GLN A O 14
ATOM 23408 N N . VAL A 1 83 ? -14.338 -3.576 -4.000 1.00 0.00 201 VAL A N 14
ATOM 23409 C CA . VAL A 1 83 ? -14.030 -2.412 -3.168 1.00 0.00 201 VAL A CA 14
ATOM 23410 C C . VAL A 1 83 ? -12.665 -2.598 -2.497 1.00 0.00 201 VAL A C 14
ATOM 23411 O O . VAL A 1 83 ? -11.876 -1.665 -2.477 1.00 0.00 201 VAL A O 14
ATOM 23424 N N . GLU A 1 84 ? -12.334 -3.796 -2.010 1.00 0.00 202 GLU A N 14
ATOM 23425 C CA . GLU A 1 84 ? -11.119 -4.052 -1.240 1.00 0.00 202 GLU A CA 14
ATOM 23426 C C . GLU A 1 84 ? -9.889 -3.870 -2.127 1.00 0.00 202 GLU A C 14
ATOM 23427 O O . GLU A 1 84 ? -8.950 -3.173 -1.750 1.00 0.00 202 GLU A O 14
ATOM 23439 N N . VAL A 1 85 ? -9.904 -4.415 -3.347 1.00 0.00 203 VAL A N 14
ATOM 23440 C CA . VAL A 1 85 ? -8.773 -4.309 -4.275 1.00 0.00 203 VAL A CA 14
ATOM 23441 C C . VAL A 1 85 ? -8.576 -2.888 -4.795 1.00 0.00 203 VAL A C 14
ATOM 23442 O O . VAL A 1 85 ? -7.628 -2.591 -5.521 1.00 0.00 203 VAL A O 14
ATOM 23455 N N . ARG A 1 86 ? -9.510 -2.012 -4.463 1.00 0.00 204 ARG A N 14
ATOM 23456 C CA . ARG A 1 86 ? -9.482 -0.611 -4.833 1.00 0.00 204 ARG A CA 14
ATOM 23457 C C . ARG A 1 86 ? -9.140 0.279 -3.641 1.00 0.00 204 ARG A C 14
ATOM 23458 O O . ARG A 1 86 ? -8.223 1.084 -3.772 1.00 0.00 204 ARG A O 14
ATOM 23479 N N . VAL A 1 87 ? -9.779 0.112 -2.484 1.00 0.00 205 VAL A N 14
ATOM 23480 C CA . VAL A 1 87 ? -9.421 0.751 -1.220 1.00 0.00 205 VAL A CA 14
ATOM 23481 C C . VAL A 1 87 ? -7.969 0.432 -0.923 1.00 0.00 205 VAL A C 14
ATOM 23482 O O . VAL A 1 87 ? -7.134 1.333 -0.967 1.00 0.00 205 VAL A O 14
ATOM 23495 N N . MET A 1 88 ? -7.646 -0.840 -0.699 1.00 0.00 206 MET A N 14
ATOM 23496 C CA . MET A 1 88 ? -6.314 -1.284 -0.315 1.00 0.00 206 MET A CA 14
ATOM 23497 C C . MET A 1 88 ? -5.281 -1.068 -1.426 1.00 0.00 206 MET A C 14
ATOM 23498 O O . MET A 1 88 ? -4.143 -1.489 -1.282 1.00 0.00 206 MET A O 14
ATOM 23512 N N . LYS A 1 89 ? -5.655 -0.496 -2.571 1.00 0.00 207 LYS A N 14
ATOM 23513 C CA . LYS A 1 89 ? -4.728 -0.145 -3.633 1.00 0.00 207 LYS A CA 14
ATOM 23514 C C . LYS A 1 89 ? -4.542 1.363 -3.674 1.00 0.00 207 LYS A C 14
ATOM 23515 O O . LYS A 1 89 ? -3.403 1.823 -3.581 1.00 0.00 207 LYS A O 14
ATOM 23534 N N . GLN A 1 90 ? -5.618 2.144 -3.811 1.00 0.00 208 GLN A N 14
ATOM 23535 C CA . GLN A 1 90 ? -5.518 3.596 -3.864 1.00 0.00 208 GLN A CA 14
ATOM 23536 C C . GLN A 1 90 ? -5.014 4.133 -2.526 1.00 0.00 208 GLN A C 14
ATOM 23537 O O . GLN A 1 90 ? -4.115 4.968 -2.547 1.00 0.00 208 GLN A O 14
ATOM 23551 N N . VAL A 1 91 ? -5.511 3.636 -1.381 1.00 0.00 209 VAL A N 14
ATOM 23552 C CA . VAL A 1 91 ? -5.000 4.022 -0.073 1.00 0.00 209 VAL A CA 14
ATOM 23553 C C . VAL A 1 91 ? -3.490 3.806 -0.046 1.00 0.00 209 VAL A C 14
ATOM 23554 O O . VAL A 1 91 ? -2.780 4.751 0.271 1.00 0.00 209 VAL A O 14
ATOM 23567 N N . ILE A 1 92 ? -3.009 2.615 -0.444 1.00 0.00 210 ILE A N 14
ATOM 23568 C CA . ILE A 1 92 ? -1.595 2.261 -0.411 1.00 0.00 210 ILE A CA 14
ATOM 23569 C C . ILE A 1 92 ? -0.815 3.241 -1.290 1.00 0.00 210 ILE A C 14
ATOM 23570 O O . ILE A 1 92 ? 0.326 3.531 -0.968 1.00 0.00 210 ILE A O 14
ATOM 23586 N N . GLN A 1 93 ? -1.396 3.803 -2.353 1.00 0.00 211 GLN A N 14
ATOM 23587 C CA . GLN A 1 93 ? -0.725 4.813 -3.157 1.00 0.00 211 GLN A CA 14
ATOM 23588 C C . GLN A 1 93 ? -0.456 6.069 -2.327 1.00 0.00 211 GLN A C 14
ATOM 23589 O O . GLN A 1 93 ? 0.681 6.531 -2.279 1.00 0.00 211 GLN A O 14
ATOM 23603 N N . GLU A 1 94 ? -1.474 6.605 -1.656 1.00 0.00 212 GLU A N 14
ATOM 23604 C CA . GLU A 1 94 ? -1.363 7.843 -0.894 1.00 0.00 212 GLU A CA 14
ATOM 23605 C C . GLU A 1 94 ? -0.501 7.634 0.348 1.00 0.00 212 GLU A C 14
ATOM 23606 O O . GLU A 1 94 ? 0.466 8.372 0.552 1.00 0.00 212 GLU A O 14
ATOM 23618 N N . MET A 1 95 ? -0.749 6.564 1.118 1.00 0.00 213 MET A N 14
ATOM 23619 C CA . MET A 1 95 ? 0.071 6.234 2.270 1.00 0.00 213 MET A CA 14
ATOM 23620 C C . MET A 1 95 ? 1.438 5.686 1.835 1.00 0.00 213 MET A C 14
ATOM 23621 O O . MET A 1 95 ? 2.244 5.382 2.708 1.00 0.00 213 MET A O 14
ATOM 23635 N N . CYS A 1 96 ? 1.716 5.560 0.526 1.00 0.00 214 CYS A N 14
ATOM 23636 C CA . CYS A 1 96 ? 3.053 5.326 0.017 1.00 0.00 214 CYS A CA 14
ATOM 23637 C C . CYS A 1 96 ? 3.695 6.651 -0.371 1.00 0.00 214 CYS A C 14
ATOM 23638 O O . CYS A 1 96 ? 4.872 6.819 -0.108 1.00 0.00 214 CYS A O 14
ATOM 23645 N N . MET A 1 97 ? 2.989 7.600 -0.988 1.00 0.00 215 MET A N 14
ATOM 23646 C CA . MET A 1 97 ? 3.602 8.845 -1.447 1.00 0.00 215 MET A CA 14
ATOM 23647 C C . MET A 1 97 ? 4.167 9.636 -0.275 1.00 0.00 215 MET A C 14
ATOM 23648 O O . MET A 1 97 ? 5.315 10.070 -0.325 1.00 0.00 215 MET A O 14
ATOM 23662 N N . GLN A 1 98 ? 3.405 9.744 0.812 1.00 0.00 216 GLN A N 14
ATOM 23663 C CA . GLN A 1 98 ? 3.865 10.411 2.026 1.00 0.00 216 GLN A CA 14
ATOM 23664 C C . GLN A 1 98 ? 4.977 9.628 2.745 1.00 0.00 216 GLN A C 14
ATOM 23665 O O . GLN A 1 98 ? 5.540 10.107 3.727 1.00 0.00 216 GLN A O 14
ATOM 23679 N N . GLN A 1 99 ? 5.281 8.409 2.295 1.00 0.00 217 GLN A N 14
ATOM 23680 C CA . GLN A 1 99 ? 6.067 7.429 3.029 1.00 0.00 217 GLN A CA 14
ATOM 23681 C C . GLN A 1 99 ? 7.337 7.031 2.270 1.00 0.00 217 GLN A C 14
ATOM 23682 O O . GLN A 1 99 ? 8.353 6.732 2.896 1.00 0.00 217 GLN A O 14
ATOM 23696 N N . TYR A 1 100 ? 7.317 7.151 0.940 1.00 0.00 218 TYR A N 14
ATOM 23697 C CA . TYR A 1 100 ? 8.445 7.271 0.029 1.00 0.00 218 TYR A CA 14
ATOM 23698 C C . TYR A 1 100 ? 9.444 8.260 0.607 1.00 0.00 218 TYR A C 14
ATOM 23699 O O . TYR A 1 100 ? 10.642 8.063 0.458 1.00 0.00 218 TYR A O 14
ATOM 23717 N N . GLN A 1 101 ? 8.962 9.283 1.314 1.00 0.00 219 GLN A N 14
ATOM 23718 C CA . GLN A 1 101 ? 9.765 10.294 1.941 1.00 0.00 219 GLN A CA 14
ATOM 23719 C C . GLN A 1 101 ? 10.925 9.728 2.771 1.00 0.00 219 GLN A C 14
ATOM 23720 O O . GLN A 1 101 ? 11.978 10.358 2.750 1.00 0.00 219 GLN A O 14
ATOM 23734 N N . GLN A 1 102 ? 10.826 8.542 3.406 1.00 0.00 220 GLN A N 14
ATOM 23735 C CA . GLN A 1 102 ? 11.967 7.977 4.134 1.00 0.00 220 GLN A CA 14
ATOM 23736 C C . GLN A 1 102 ? 13.165 7.805 3.232 1.00 0.00 220 GLN A C 14
ATOM 23737 O O . GLN A 1 102 ? 14.281 8.000 3.681 1.00 0.00 220 GLN A O 14
ATOM 23751 N N . TYR A 1 103 ? 12.944 7.502 1.961 1.00 0.00 221 TYR A N 14
ATOM 23752 C CA . TYR A 1 103 ? 13.997 7.326 0.996 1.00 0.00 221 TYR A CA 14
ATOM 23753 C C . TYR A 1 103 ? 14.874 8.577 0.957 1.00 0.00 221 TYR A C 14
ATOM 23754 O O . TYR A 1 103 ? 16.085 8.487 0.833 1.00 0.00 221 TYR A O 14
ATOM 23772 N N . GLN A 1 104 ? 14.266 9.755 1.090 1.00 0.00 222 GLN A N 14
ATOM 23773 C CA . GLN A 1 104 ? 14.926 11.047 1.029 1.00 0.00 222 GLN A CA 14
ATOM 23774 C C . GLN A 1 104 ? 15.303 11.531 2.443 1.00 0.00 222 GLN A C 14
ATOM 23775 O O . GLN A 1 104 ? 16.080 12.482 2.576 1.00 0.00 222 GLN A O 14
ATOM 23789 N N . LEU A 1 105 ? 14.761 10.927 3.508 1.00 0.00 223 LEU A N 14
ATOM 23790 C CA . LEU A 1 105 ? 15.081 11.261 4.894 1.00 0.00 223 LEU A CA 14
ATOM 23791 C C . LEU A 1 105 ? 16.260 10.423 5.358 1.00 0.00 223 LEU A C 14
ATOM 23792 O O . LEU A 1 105 ? 17.312 10.967 5.684 1.00 0.00 223 LEU A O 14
ATOM 23808 N N . ALA A 1 106 ? 16.095 9.104 5.350 1.00 0.00 224 ALA A N 14
ATOM 23809 C CA . ALA A 1 106 ? 17.181 8.152 5.514 1.00 0.00 224 ALA A CA 14
ATOM 23810 C C . ALA A 1 106 ? 18.288 8.393 4.484 1.00 0.00 224 ALA A C 14
ATOM 23811 O O . ALA A 1 106 ? 19.455 8.480 4.864 1.00 0.00 224 ALA A O 14
ATOM 23818 N N . SER A 1 107 ? 17.946 8.530 3.190 1.00 0.00 225 SER A N 14
ATOM 23819 C CA . SER A 1 107 ? 18.909 8.359 2.105 1.00 0.00 225 SER A CA 14
ATOM 23820 C C . SER A 1 107 ? 19.657 7.051 2.330 1.00 0.00 225 SER A C 14
ATOM 23821 O O . SER A 1 107 ? 20.893 7.010 2.163 1.00 0.00 225 SER A O 14
ATOM 23829 N N . GLY A 1 1 ? 0.491 -13.267 23.099 1.00 0.00 119 GLY A N 15
ATOM 23830 C CA . GLY A 1 1 ? 0.213 -14.542 22.430 1.00 0.00 119 GLY A CA 15
ATOM 23831 C C . GLY A 1 1 ? 1.335 -14.855 21.461 1.00 0.00 119 GLY A C 15
ATOM 23832 O O . GLY A 1 1 ? 2.309 -15.500 21.844 1.00 0.00 119 GLY A O 15
ATOM 23836 N N . SER A 1 2 ? 1.229 -14.383 20.221 1.00 0.00 120 SER A N 15
ATOM 23837 C CA . SER A 1 2 ? 2.342 -14.137 19.314 1.00 0.00 120 SER A CA 15
ATOM 23838 C C . SER A 1 2 ? 1.999 -12.836 18.576 1.00 0.00 120 SER A C 15
ATOM 23839 O O . SER A 1 2 ? 0.857 -12.364 18.657 1.00 0.00 120 SER A O 15
ATOM 23847 N N . VAL A 1 3 ? 2.957 -12.234 17.879 1.00 0.00 121 VAL A N 15
ATOM 23848 C CA . VAL A 1 3 ? 2.734 -11.023 17.105 1.00 0.00 121 VAL A CA 15
ATOM 23849 C C . VAL A 1 3 ? 3.658 -11.094 15.893 1.00 0.00 121 VAL A C 15
ATOM 23850 O O . VAL A 1 3 ? 4.883 -11.094 16.028 1.00 0.00 121 VAL A O 15
ATOM 23863 N N . VAL A 1 4 ? 3.076 -11.264 14.712 1.00 0.00 122 VAL A N 15
ATOM 23864 C CA . VAL A 1 4 ? 3.772 -11.383 13.438 1.00 0.00 122 VAL A CA 15
ATOM 23865 C C . VAL A 1 4 ? 2.839 -10.830 12.353 1.00 0.00 122 VAL A C 15
ATOM 23866 O O . VAL A 1 4 ? 1.621 -10.763 12.558 1.00 0.00 122 VAL A O 15
ATOM 23879 N N . GLY A 1 5 ? 3.381 -10.430 11.206 1.00 0.00 123 GLY A N 15
ATOM 23880 C CA . GLY A 1 5 ? 2.591 -9.865 10.129 1.00 0.00 123 GLY A CA 15
ATOM 23881 C C . GLY A 1 5 ? 3.486 -9.600 8.932 1.00 0.00 123 GLY A C 15
ATOM 23882 O O . GLY A 1 5 ? 4.056 -8.511 8.796 1.00 0.00 123 GLY A O 15
ATOM 23886 N N . GLY A 1 6 ? 3.636 -10.604 8.069 1.00 0.00 124 GLY A N 15
ATOM 23887 C CA . GLY A 1 6 ? 4.522 -10.506 6.919 1.00 0.00 124 GLY A CA 15
ATOM 23888 C C . GLY A 1 6 ? 5.959 -10.335 7.384 1.00 0.00 124 GLY A C 15
ATOM 23889 O O . GLY A 1 6 ? 6.353 -10.990 8.354 1.00 0.00 124 GLY A O 15
ATOM 23893 N N . LEU A 1 7 ? 6.703 -9.445 6.723 1.00 0.00 125 LEU A N 15
ATOM 23894 C CA . LEU A 1 7 ? 8.083 -9.064 7.025 1.00 0.00 125 LEU A CA 15
ATOM 23895 C C . LEU A 1 7 ? 9.031 -10.203 6.685 1.00 0.00 125 LEU A C 15
ATOM 23896 O O . LEU A 1 7 ? 9.084 -11.237 7.349 1.00 0.00 125 LEU A O 15
ATOM 23912 N N . GLY A 1 8 ? 9.797 -9.979 5.627 1.00 0.00 126 GLY A N 15
ATOM 23913 C CA . GLY A 1 8 ? 10.680 -10.983 5.054 1.00 0.00 126 GLY A CA 15
ATOM 23914 C C . GLY A 1 8 ? 11.813 -10.324 4.289 1.00 0.00 126 GLY A C 15
ATOM 23915 O O . GLY A 1 8 ? 11.839 -10.385 3.060 1.00 0.00 126 GLY A O 15
ATOM 23919 N N . GLY A 1 9 ? 12.736 -9.672 4.999 1.00 0.00 127 GLY A N 15
ATOM 23920 C CA . GLY A 1 9 ? 13.855 -8.984 4.365 1.00 0.00 127 GLY A CA 15
ATOM 23921 C C . GLY A 1 9 ? 13.398 -7.786 3.532 1.00 0.00 127 GLY A C 15
ATOM 23922 O O . GLY A 1 9 ? 14.023 -7.472 2.516 1.00 0.00 127 GLY A O 15
ATOM 23926 N N . TYR A 1 10 ? 12.317 -7.123 3.945 1.00 0.00 128 TYR A N 15
ATOM 23927 C CA . TYR A 1 10 ? 11.833 -5.869 3.387 1.00 0.00 128 TYR A CA 15
ATOM 23928 C C . TYR A 1 10 ? 11.944 -4.834 4.495 1.00 0.00 128 TYR A C 15
ATOM 23929 O O . TYR A 1 10 ? 11.624 -5.148 5.645 1.00 0.00 128 TYR A O 15
ATOM 23947 N N . ALA A 1 11 ? 12.313 -3.598 4.160 1.00 0.00 129 ALA A N 15
ATOM 23948 C CA . ALA A 1 11 ? 12.309 -2.506 5.116 1.00 0.00 129 ALA A CA 15
ATOM 23949 C C . ALA A 1 11 ? 10.850 -2.078 5.208 1.00 0.00 129 ALA A C 15
ATOM 23950 O O . ALA A 1 11 ? 10.286 -1.640 4.214 1.00 0.00 129 ALA A O 15
ATOM 23957 N N . LEU A 1 12 ? 10.183 -2.305 6.339 1.00 0.00 130 LEU A N 15
ATOM 23958 C CA . LEU A 1 12 ? 8.793 -1.894 6.507 1.00 0.00 130 LEU A CA 15
ATOM 23959 C C . LEU A 1 12 ? 8.705 -0.536 7.189 1.00 0.00 130 LEU A C 15
ATOM 23960 O O . LEU A 1 12 ? 9.695 -0.029 7.719 1.00 0.00 130 LEU A O 15
ATOM 23976 N N . GLY A 1 13 ? 7.531 0.087 7.115 1.00 0.00 131 GLY A N 15
ATOM 23977 C CA . GLY A 1 13 ? 7.301 1.426 7.630 1.00 0.00 131 GLY A CA 15
ATOM 23978 C C . GLY A 1 13 ? 6.554 1.398 8.950 1.00 0.00 131 GLY A C 15
ATOM 23979 O O . GLY A 1 13 ? 6.121 0.340 9.416 1.00 0.00 131 GLY A O 15
ATOM 23983 N N . SER A 1 14 ? 6.345 2.585 9.523 1.00 0.00 132 SER A N 15
ATOM 23984 C CA . SER A 1 14 ? 5.341 2.750 10.538 1.00 0.00 132 SER A CA 15
ATOM 23985 C C . SER A 1 14 ? 3.985 2.419 9.935 1.00 0.00 132 SER A C 15
ATOM 23986 O O . SER A 1 14 ? 3.760 2.499 8.725 1.00 0.00 132 SER A O 15
ATOM 23994 N N . ALA A 1 15 ? 3.080 2.087 10.832 1.00 0.00 133 ALA A N 15
ATOM 23995 C CA . ALA A 1 15 ? 1.675 1.967 10.585 1.00 0.00 133 ALA A CA 15
ATOM 23996 C C . ALA A 1 15 ? 1.070 3.318 10.940 1.00 0.00 133 ALA A C 15
ATOM 23997 O O . ALA A 1 15 ? 0.985 3.693 12.107 1.00 0.00 133 ALA A O 15
ATOM 24004 N N . MET A 1 16 ? 0.677 4.057 9.911 1.00 0.00 134 MET A N 15
ATOM 24005 C CA . MET A 1 16 ? 0.251 5.459 9.972 1.00 0.00 134 MET A CA 15
ATOM 24006 C C . MET A 1 16 ? -0.921 5.736 10.936 1.00 0.00 134 MET A C 15
ATOM 24007 O O . MET A 1 16 ? -1.156 6.886 11.284 1.00 0.00 134 MET A O 15
ATOM 24021 N N . SER A 1 17 ? -1.621 4.692 11.384 1.00 0.00 135 SER A N 15
ATOM 24022 C CA . SER A 1 17 ? -2.584 4.646 12.486 1.00 0.00 135 SER A CA 15
ATOM 24023 C C . SER A 1 17 ? -3.890 5.408 12.228 1.00 0.00 135 SER A C 15
ATOM 24024 O O . SER A 1 17 ? -4.002 6.613 12.452 1.00 0.00 135 SER A O 15
ATOM 24032 N N . GLY A 1 18 ? -4.910 4.656 11.809 1.00 0.00 136 GLY A N 15
ATOM 24033 C CA . GLY A 1 18 ? -6.239 5.137 11.445 1.00 0.00 136 GLY A CA 15
ATOM 24034 C C . GLY A 1 18 ? -6.140 6.313 10.494 1.00 0.00 136 GLY A C 15
ATOM 24035 O O . GLY A 1 18 ? -6.635 7.402 10.797 1.00 0.00 136 GLY A O 15
ATOM 24039 N N . MET A 1 19 ? -5.429 6.084 9.396 1.00 0.00 137 MET A N 15
ATOM 24040 C CA . MET A 1 19 ? -5.101 7.098 8.414 1.00 0.00 137 MET A CA 15
ATOM 24041 C C . MET A 1 19 ? -6.341 7.551 7.634 1.00 0.00 137 MET A C 15
ATOM 24042 O O . MET A 1 19 ? -7.486 7.184 7.934 1.00 0.00 137 MET A O 15
ATOM 24056 N N . ARG A 1 20 ? -6.141 8.392 6.625 1.00 0.00 138 ARG A N 15
ATOM 24057 C CA . ARG A 1 20 ? -7.215 8.989 5.851 1.00 0.00 138 ARG A CA 15
ATOM 24058 C C . ARG A 1 20 ? -6.889 8.873 4.375 1.00 0.00 138 ARG A C 15
ATOM 24059 O O . ARG A 1 20 ? -5.846 8.346 4.010 1.00 0.00 138 ARG A O 15
ATOM 24080 N N . MET A 1 21 ? -7.827 9.295 3.543 1.00 0.00 139 MET A N 15
ATOM 24081 C CA . MET A 1 21 ? -7.750 9.335 2.097 1.00 0.00 139 MET A CA 15
ATOM 24082 C C . MET A 1 21 ? -9.006 10.048 1.621 1.00 0.00 139 MET A C 15
ATOM 24083 O O . MET A 1 21 ? -9.994 10.141 2.359 1.00 0.00 139 MET A O 15
ATOM 24097 N N . ASN A 1 22 ? -9.003 10.456 0.355 1.00 0.00 140 ASN A N 15
ATOM 24098 C CA . ASN A 1 22 ? -10.199 10.978 -0.298 1.00 0.00 140 ASN A CA 15
ATOM 24099 C C . ASN A 1 22 ? -10.806 9.952 -1.236 1.00 0.00 140 ASN A C 15
ATOM 24100 O O . ASN A 1 22 ? -12.029 9.834 -1.269 1.00 0.00 140 ASN A O 15
ATOM 24111 N N . PHE A 1 23 ? -9.956 9.203 -1.942 1.00 0.00 141 PHE A N 15
ATOM 24112 C CA . PHE A 1 23 ? -10.265 8.340 -3.076 1.00 0.00 141 PHE A CA 15
ATOM 24113 C C . PHE A 1 23 ? -10.997 9.043 -4.221 1.00 0.00 141 PHE A C 15
ATOM 24114 O O . PHE A 1 23 ? -11.612 10.100 -4.066 1.00 0.00 141 PHE A O 15
ATOM 24131 N N . ASP A 1 24 ? -10.973 8.411 -5.392 1.00 0.00 142 ASP A N 15
ATOM 24132 C CA . ASP A 1 24 ? -11.622 8.916 -6.597 1.00 0.00 142 ASP A CA 15
ATOM 24133 C C . ASP A 1 24 ? -13.148 8.820 -6.522 1.00 0.00 142 ASP A C 15
ATOM 24134 O O . ASP A 1 24 ? -13.856 9.591 -7.186 1.00 0.00 142 ASP A O 15
ATOM 24143 N N . ARG A 1 25 ? -13.685 7.885 -5.732 1.00 0.00 143 ARG A N 15
ATOM 24144 C CA . ARG A 1 25 ? -15.108 7.596 -5.627 1.00 0.00 143 ARG A CA 15
ATOM 24145 C C . ARG A 1 25 ? -15.530 7.528 -4.158 1.00 0.00 143 ARG A C 15
ATOM 24146 O O . ARG A 1 25 ? -14.775 7.029 -3.322 1.00 0.00 143 ARG A O 15
ATOM 24167 N N . PRO A 1 26 ? -16.776 7.919 -3.843 1.00 0.00 144 PRO A N 15
ATOM 24168 C CA . PRO A 1 26 ? -17.318 7.822 -2.500 1.00 0.00 144 PRO A CA 15
ATOM 24169 C C . PRO A 1 26 ? -17.502 6.372 -2.089 1.00 0.00 144 PRO A C 15
ATOM 24170 O O . PRO A 1 26 ? -17.362 6.065 -0.913 1.00 0.00 144 PRO A O 15
ATOM 24181 N N . GLU A 1 27 ? -17.801 5.487 -3.040 1.00 0.00 145 GLU A N 15
ATOM 24182 C CA . GLU A 1 27 ? -18.121 4.091 -2.794 1.00 0.00 145 GLU A CA 15
ATOM 24183 C C . GLU A 1 27 ? -17.008 3.385 -2.022 1.00 0.00 145 GLU A C 15
ATOM 24184 O O . GLU A 1 27 ? -17.266 2.595 -1.116 1.00 0.00 145 GLU A O 15
ATOM 24196 N N . GLU A 1 28 ? -15.766 3.673 -2.394 1.00 0.00 146 GLU A N 15
ATOM 24197 C CA . GLU A 1 28 ? -14.587 3.114 -1.767 1.00 0.00 146 GLU A CA 15
ATOM 24198 C C . GLU A 1 28 ? -14.219 3.926 -0.515 1.00 0.00 146 GLU A C 15
ATOM 24199 O O . GLU A 1 28 ? -13.865 3.328 0.495 1.00 0.00 146 GLU A O 15
ATOM 24211 N N . ARG A 1 29 ? -14.386 5.258 -0.490 1.00 0.00 147 ARG A N 15
ATOM 24212 C CA . ARG A 1 29 ? -14.149 6.037 0.737 1.00 0.00 147 ARG A CA 15
ATOM 24213 C C . ARG A 1 29 ? -15.133 5.639 1.847 1.00 0.00 147 ARG A C 15
ATOM 24214 O O . ARG A 1 29 ? -14.807 5.719 3.032 1.00 0.00 147 ARG A O 15
ATOM 24235 N N . GLN A 1 30 ? -16.341 5.220 1.477 1.00 0.00 148 GLN A N 15
ATOM 24236 C CA . GLN A 1 30 ? -17.345 4.667 2.366 1.00 0.00 148 GLN A CA 15
ATOM 24237 C C . GLN A 1 30 ? -16.808 3.363 2.947 1.00 0.00 148 GLN A C 15
ATOM 24238 O O . GLN A 1 30 ? -16.853 3.169 4.161 1.00 0.00 148 GLN A O 15
ATOM 24252 N N . TRP A 1 31 ? -16.265 2.490 2.093 1.00 0.00 149 TRP A N 15
ATOM 24253 C CA . TRP A 1 31 ? -15.758 1.202 2.510 1.00 0.00 149 TRP A CA 15
ATOM 24254 C C . TRP A 1 31 ? -14.523 1.381 3.404 1.00 0.00 149 TRP A C 15
ATOM 24255 O O . TRP A 1 31 ? -14.381 0.661 4.386 1.00 0.00 149 TRP A O 15
ATOM 24276 N N . TRP A 1 32 ? -13.679 2.384 3.133 1.00 0.00 150 TRP A N 15
ATOM 24277 C CA . TRP A 1 32 ? -12.544 2.754 3.975 1.00 0.00 150 TRP A CA 15
ATOM 24278 C C . TRP A 1 32 ? -12.976 3.167 5.391 1.00 0.00 150 TRP A C 15
ATOM 24279 O O . TRP A 1 32 ? -12.226 2.998 6.355 1.00 0.00 150 TRP A O 15
ATOM 24300 N N . ASN A 1 33 ? -14.178 3.729 5.542 1.00 0.00 151 ASN A N 15
ATOM 24301 C CA . ASN A 1 33 ? -14.733 4.053 6.857 1.00 0.00 151 ASN A CA 15
ATOM 24302 C C . ASN A 1 33 ? -15.281 2.812 7.574 1.00 0.00 151 ASN A C 15
ATOM 24303 O O . ASN A 1 33 ? -15.459 2.825 8.792 1.00 0.00 151 ASN A O 15
ATOM 24314 N N . GLU A 1 34 ? -15.547 1.741 6.826 1.00 0.00 152 GLU A N 15
ATOM 24315 C CA . GLU A 1 34 ? -16.241 0.542 7.270 1.00 0.00 152 GLU A CA 15
ATOM 24316 C C . GLU A 1 34 ? -15.253 -0.555 7.658 1.00 0.00 152 GLU A C 15
ATOM 24317 O O . GLU A 1 34 ? -15.405 -1.175 8.711 1.00 0.00 152 GLU A O 15
ATOM 24329 N N . ASN A 1 35 ? -14.192 -0.766 6.874 1.00 0.00 153 ASN A N 15
ATOM 24330 C CA . ASN A 1 35 ? -13.163 -1.761 7.173 1.00 0.00 153 ASN A CA 15
ATOM 24331 C C . ASN A 1 35 ? -12.273 -1.355 8.355 1.00 0.00 153 ASN A C 15
ATOM 24332 O O . ASN A 1 35 ? -11.182 -1.902 8.506 1.00 0.00 153 ASN A O 15
ATOM 24343 N N . SER A 1 36 ? -12.689 -0.424 9.212 1.00 0.00 154 SER A N 15
ATOM 24344 C CA . SER A 1 36 ? -11.856 0.265 10.187 1.00 0.00 154 SER A CA 15
ATOM 24345 C C . SER A 1 36 ? -11.377 -0.603 11.363 1.00 0.00 154 SER A C 15
ATOM 24346 O O . SER A 1 36 ? -10.888 -0.078 12.367 1.00 0.00 154 SER A O 15
ATOM 24354 N N . ASN A 1 37 ? -11.470 -1.930 11.259 1.00 0.00 155 ASN A N 15
ATOM 24355 C CA . ASN A 1 37 ? -10.877 -2.862 12.212 1.00 0.00 155 ASN A CA 15
ATOM 24356 C C . ASN A 1 37 ? -10.390 -4.142 11.512 1.00 0.00 155 ASN A C 15
ATOM 24357 O O . ASN A 1 37 ? -10.470 -5.223 12.094 1.00 0.00 155 ASN A O 15
ATOM 24368 N N . ARG A 1 38 ? -9.979 -4.048 10.235 1.00 0.00 156 ARG A N 15
ATOM 24369 C CA . ARG A 1 38 ? -9.637 -5.206 9.390 1.00 0.00 156 ARG A CA 15
ATOM 24370 C C . ARG A 1 38 ? -8.205 -5.192 8.874 1.00 0.00 156 ARG A C 15
ATOM 24371 O O . ARG A 1 38 ? -7.629 -6.265 8.697 1.00 0.00 156 ARG A O 15
ATOM 24392 N N . TYR A 1 39 ? -7.613 -4.026 8.621 1.00 0.00 157 TYR A N 15
ATOM 24393 C CA . TYR A 1 39 ? -6.310 -3.900 8.005 1.00 0.00 157 TYR A CA 15
ATOM 24394 C C . TYR A 1 39 ? -5.430 -3.004 8.870 1.00 0.00 157 TYR A C 15
ATOM 24395 O O . TYR A 1 39 ? -5.929 -2.174 9.637 1.00 0.00 157 TYR A O 15
ATOM 24413 N N . PRO A 1 40 ? -4.113 -3.163 8.764 1.00 0.00 158 PRO A N 15
ATOM 24414 C CA . PRO A 1 40 ? -3.145 -2.262 9.350 1.00 0.00 158 PRO A CA 15
ATOM 24415 C C . PRO A 1 40 ? -3.001 -0.998 8.510 1.00 0.00 158 PRO A C 15
ATOM 24416 O O . PRO A 1 40 ? -3.593 -0.846 7.441 1.00 0.00 158 PRO A O 15
ATOM 24427 N N . ASN A 1 41 ? -2.158 -0.091 8.990 1.00 0.00 159 ASN A N 15
ATOM 24428 C CA . ASN A 1 41 ? -1.801 1.148 8.309 1.00 0.00 159 ASN A CA 15
ATOM 24429 C C . ASN A 1 41 ? -0.331 1.099 7.861 1.00 0.00 159 ASN A C 15
ATOM 24430 O O . ASN A 1 41 ? 0.236 2.147 7.563 1.00 0.00 159 ASN A O 15
ATOM 24441 N N . GLN A 1 42 ? 0.318 -0.072 7.921 1.00 0.00 160 GLN A N 15
ATOM 24442 C CA . GLN A 1 42 ? 1.715 -0.296 7.548 1.00 0.00 160 GLN A CA 15
ATOM 24443 C C . GLN A 1 42 ? 1.820 -0.536 6.036 1.00 0.00 160 GLN A C 15
ATOM 24444 O O . GLN A 1 42 ? 0.826 -0.807 5.363 1.00 0.00 160 GLN A O 15
ATOM 24458 N N . VAL A 1 43 ? 3.047 -0.458 5.525 1.00 0.00 161 VAL A N 15
ATOM 24459 C CA . VAL A 1 43 ? 3.479 -0.903 4.211 1.00 0.00 161 VAL A CA 15
ATOM 24460 C C . VAL A 1 43 ? 4.876 -1.516 4.365 1.00 0.00 161 VAL A C 15
ATOM 24461 O O . VAL A 1 43 ? 5.542 -1.296 5.384 1.00 0.00 161 VAL A O 15
ATOM 24474 N N . TYR A 1 44 ? 5.363 -2.192 3.326 1.00 0.00 162 TYR A N 15
ATOM 24475 C CA . TYR A 1 44 ? 6.689 -2.781 3.250 1.00 0.00 162 TYR A CA 15
ATOM 24476 C C . TYR A 1 44 ? 7.351 -2.278 1.963 1.00 0.00 162 TYR A C 15
ATOM 24477 O O . TYR A 1 44 ? 6.686 -2.205 0.924 1.00 0.00 162 TYR A O 15
ATOM 24495 N N . TYR A 1 45 ? 8.642 -1.947 1.995 1.00 0.00 163 TYR A N 15
ATOM 24496 C CA . TYR A 1 45 ? 9.401 -1.439 0.860 1.00 0.00 163 TYR A CA 15
ATOM 24497 C C . TYR A 1 45 ? 10.693 -2.229 0.664 1.00 0.00 163 TYR A C 15
ATOM 24498 O O . TYR A 1 45 ? 11.573 -2.294 1.521 1.00 0.00 163 TYR A O 15
ATOM 24516 N N . LYS A 1 46 ? 10.806 -2.853 -0.508 1.00 0.00 164 LYS A N 15
ATOM 24517 C CA . LYS A 1 46 ? 12.084 -3.275 -1.068 1.00 0.00 164 LYS A CA 15
ATOM 24518 C C . LYS A 1 46 ? 12.848 -2.017 -1.442 1.00 0.00 164 LYS A C 15
ATOM 24519 O O . LYS A 1 46 ? 12.585 -1.394 -2.464 1.00 0.00 164 LYS A O 15
ATOM 24538 N N . GLU A 1 47 ? 13.754 -1.628 -0.567 1.00 0.00 165 GLU A N 15
ATOM 24539 C CA . GLU A 1 47 ? 14.760 -0.596 -0.782 1.00 0.00 165 GLU A CA 15
ATOM 24540 C C . GLU A 1 47 ? 15.614 -0.962 -2.009 1.00 0.00 165 GLU A C 15
ATOM 24541 O O . GLU A 1 47 ? 16.031 -2.115 -2.153 1.00 0.00 165 GLU A O 15
ATOM 24553 N N . TYR A 1 48 ? 15.854 -0.009 -2.918 1.00 0.00 166 TYR A N 15
ATOM 24554 C CA . TYR A 1 48 ? 16.552 -0.250 -4.183 1.00 0.00 166 TYR A CA 15
ATOM 24555 C C . TYR A 1 48 ? 17.943 0.363 -4.095 1.00 0.00 166 TYR A C 15
ATOM 24556 O O . TYR A 1 48 ? 18.083 1.506 -3.650 1.00 0.00 166 TYR A O 15
ATOM 24574 N N . ASN A 1 49 ? 18.947 -0.329 -4.630 1.00 0.00 167 ASN A N 15
ATOM 24575 C CA . ASN A 1 49 ? 20.322 0.175 -4.620 1.00 0.00 167 ASN A CA 15
ATOM 24576 C C . ASN A 1 49 ? 20.545 1.333 -5.593 1.00 0.00 167 ASN A C 15
ATOM 24577 O O . ASN A 1 49 ? 21.473 2.112 -5.391 1.00 0.00 167 ASN A O 15
ATOM 24588 N N . ASP A 1 50 ? 19.724 1.473 -6.640 1.00 0.00 168 ASP A N 15
ATOM 24589 C CA . ASP A 1 50 ? 19.941 2.414 -7.755 1.00 0.00 168 ASP A CA 15
ATOM 24590 C C . ASP A 1 50 ? 19.925 3.887 -7.352 1.00 0.00 168 ASP A C 15
ATOM 24591 O O . ASP A 1 50 ? 20.441 4.746 -8.074 1.00 0.00 168 ASP A O 15
ATOM 24600 N N . ARG A 1 51 ? 19.317 4.173 -6.202 1.00 0.00 169 ARG A N 15
ATOM 24601 C CA . ARG A 1 51 ? 19.102 5.484 -5.607 1.00 0.00 169 ARG A CA 15
ATOM 24602 C C . ARG A 1 51 ? 18.830 6.577 -6.632 1.00 0.00 169 ARG A C 15
ATOM 24603 O O . ARG A 1 51 ? 19.443 7.645 -6.615 1.00 0.00 169 ARG A O 15
ATOM 24624 N N . SER A 1 52 ? 17.874 6.320 -7.521 1.00 0.00 170 SER A N 15
ATOM 24625 C CA . SER A 1 52 ? 17.257 7.292 -8.410 1.00 0.00 170 SER A CA 15
ATOM 24626 C C . SER A 1 52 ? 15.873 6.782 -8.837 1.00 0.00 170 SER A C 15
ATOM 24627 O O . SER A 1 52 ? 15.739 6.231 -9.932 1.00 0.00 170 SER A O 15
ATOM 24635 N N . VAL A 1 53 ? 14.836 6.952 -8.007 1.00 0.00 171 VAL A N 15
ATOM 24636 C CA . VAL A 1 53 ? 13.460 6.628 -8.323 1.00 0.00 171 VAL A CA 15
ATOM 24637 C C . VAL A 1 53 ? 12.530 7.767 -7.851 1.00 0.00 171 VAL A C 15
ATOM 24638 O O . VAL A 1 53 ? 12.760 8.345 -6.787 1.00 0.00 171 VAL A O 15
ATOM 24651 N N . PRO A 1 54 ? 11.453 8.047 -8.600 1.00 0.00 172 PRO A N 15
ATOM 24652 C CA . PRO A 1 54 ? 10.369 8.930 -8.218 1.00 0.00 172 PRO A CA 15
ATOM 24653 C C . PRO A 1 54 ? 9.315 8.178 -7.394 1.00 0.00 172 PRO A C 15
ATOM 24654 O O . PRO A 1 54 ? 9.417 6.969 -7.159 1.00 0.00 172 PRO A O 15
ATOM 24665 N N . GLU A 1 55 ? 8.214 8.874 -7.112 1.00 0.00 173 GLU A N 15
ATOM 24666 C CA . GLU A 1 55 ? 6.925 8.405 -6.587 1.00 0.00 173 GLU A CA 15
ATOM 24667 C C . GLU A 1 55 ? 6.278 7.247 -7.385 1.00 0.00 173 GLU A C 15
ATOM 24668 O O . GLU A 1 55 ? 5.167 6.820 -7.075 1.00 0.00 173 GLU A O 15
ATOM 24680 N N . GLY A 1 56 ? 6.922 6.781 -8.460 1.00 0.00 174 GLY A N 15
ATOM 24681 C CA . GLY A 1 56 ? 6.349 5.931 -9.487 1.00 0.00 174 GLY A CA 15
ATOM 24682 C C . GLY A 1 56 ? 7.104 4.617 -9.587 1.00 0.00 174 GLY A C 15
ATOM 24683 O O . GLY A 1 56 ? 6.589 3.571 -9.194 1.00 0.00 174 GLY A O 15
ATOM 24687 N N . ARG A 1 57 ? 8.330 4.663 -10.113 1.00 0.00 175 ARG A N 15
ATOM 24688 C CA . ARG A 1 57 ? 9.175 3.505 -10.441 1.00 0.00 175 ARG A CA 15
ATOM 24689 C C . ARG A 1 57 ? 9.308 2.532 -9.273 1.00 0.00 175 ARG A C 15
ATOM 24690 O O . ARG A 1 57 ? 9.339 1.320 -9.473 1.00 0.00 175 ARG A O 15
ATOM 24711 N N . PHE A 1 58 ? 9.458 3.088 -8.074 1.00 0.00 176 PHE A N 15
ATOM 24712 C CA . PHE A 1 58 ? 9.587 2.354 -6.832 1.00 0.00 176 PHE A CA 15
ATOM 24713 C C . PHE A 1 58 ? 8.206 1.985 -6.335 1.00 0.00 176 PHE A C 15
ATOM 24714 O O . PHE A 1 58 ? 7.882 0.809 -6.213 1.00 0.00 176 PHE A O 15
ATOM 24731 N N . VAL A 1 59 ? 7.368 2.985 -6.066 1.00 0.00 177 VAL A N 15
ATOM 24732 C CA . VAL A 1 59 ? 6.138 2.753 -5.337 1.00 0.00 177 VAL A CA 15
ATOM 24733 C C . VAL A 1 59 ? 5.203 1.798 -6.089 1.00 0.00 177 VAL A C 15
ATOM 24734 O O . VAL A 1 59 ? 4.605 0.953 -5.441 1.00 0.00 177 VAL A O 15
ATOM 24747 N N . ARG A 1 60 ? 5.104 1.838 -7.423 1.00 0.00 178 ARG A N 15
ATOM 24748 C CA . ARG A 1 60 ? 4.226 0.925 -8.177 1.00 0.00 178 ARG A CA 15
ATOM 24749 C C . ARG A 1 60 ? 4.584 -0.550 -7.973 1.00 0.00 178 ARG A C 15
ATOM 24750 O O . ARG A 1 60 ? 3.729 -1.421 -8.098 1.00 0.00 178 ARG A O 15
ATOM 24771 N N . ASP A 1 61 ? 5.834 -0.831 -7.627 1.00 0.00 179 ASP A N 15
ATOM 24772 C CA . ASP A 1 61 ? 6.338 -2.154 -7.269 1.00 0.00 179 ASP A CA 15
ATOM 24773 C C . ASP A 1 61 ? 6.141 -2.389 -5.765 1.00 0.00 179 ASP A C 15
ATOM 24774 O O . ASP A 1 61 ? 5.779 -3.476 -5.326 1.00 0.00 179 ASP A O 15
ATOM 24783 N N . CYS A 1 62 ? 6.350 -1.350 -4.954 1.00 0.00 180 CYS A N 15
ATOM 24784 C CA . CYS A 1 62 ? 6.329 -1.436 -3.501 1.00 0.00 180 CYS A CA 15
ATOM 24785 C C . CYS A 1 62 ? 4.898 -1.623 -2.958 1.00 0.00 180 CYS A C 15
ATOM 24786 O O . CYS A 1 62 ? 4.667 -2.377 -2.008 1.00 0.00 180 CYS A O 15
ATOM 24793 N N . VAL A 1 63 ? 3.901 -1.008 -3.605 1.00 0.00 181 VAL A N 15
ATOM 24794 C CA . VAL A 1 63 ? 2.491 -1.234 -3.305 1.00 0.00 181 VAL A CA 15
ATOM 24795 C C . VAL A 1 63 ? 2.120 -2.679 -3.613 1.00 0.00 181 VAL A C 15
ATOM 24796 O O . VAL A 1 63 ? 1.393 -3.301 -2.847 1.00 0.00 181 VAL A O 15
ATOM 24809 N N . ASN A 1 64 ? 2.662 -3.205 -4.713 1.00 0.00 182 ASN A N 15
ATOM 24810 C CA . ASN A 1 64 ? 2.516 -4.571 -5.203 1.00 0.00 182 ASN A CA 15
ATOM 24811 C C . ASN A 1 64 ? 2.998 -5.572 -4.151 1.00 0.00 182 ASN A C 15
ATOM 24812 O O . ASN A 1 64 ? 2.385 -6.625 -3.994 1.00 0.00 182 ASN A O 15
ATOM 24823 N N . ILE A 1 65 ? 4.060 -5.244 -3.403 1.00 0.00 183 ILE A N 15
ATOM 24824 C CA . ILE A 1 65 ? 4.460 -5.996 -2.215 1.00 0.00 183 ILE A CA 15
ATOM 24825 C C . ILE A 1 65 ? 3.339 -5.933 -1.179 1.00 0.00 183 ILE A C 15
ATOM 24826 O O . ILE A 1 65 ? 2.921 -6.957 -0.665 1.00 0.00 183 ILE A O 15
ATOM 24842 N N . THR A 1 66 ? 2.841 -4.751 -0.828 1.00 0.00 184 THR A N 15
ATOM 24843 C CA . THR A 1 66 ? 1.963 -4.644 0.331 1.00 0.00 184 THR A CA 15
ATOM 24844 C C . THR A 1 66 ? 0.607 -5.335 0.054 1.00 0.00 184 THR A C 15
ATOM 24845 O O . THR A 1 66 ? 0.094 -6.033 0.925 1.00 0.00 184 THR A O 15
ATOM 24856 N N . VAL A 1 67 ? 0.072 -5.281 -1.174 1.00 0.00 185 VAL A N 15
ATOM 24857 C CA . VAL A 1 67 ? -1.109 -6.073 -1.567 1.00 0.00 185 VAL A CA 15
ATOM 24858 C C . VAL A 1 67 ? -0.824 -7.581 -1.564 1.00 0.00 185 VAL A C 15
ATOM 24859 O O . VAL A 1 67 ? -1.743 -8.382 -1.417 1.00 0.00 185 VAL A O 15
ATOM 24872 N N . THR A 1 68 ? 0.440 -7.964 -1.713 1.00 0.00 186 THR A N 15
ATOM 24873 C CA . THR A 1 68 ? 0.909 -9.344 -1.634 1.00 0.00 186 THR A CA 15
ATOM 24874 C C . THR A 1 68 ? 0.981 -9.775 -0.157 1.00 0.00 186 THR A C 15
ATOM 24875 O O . THR A 1 68 ? 0.445 -10.826 0.193 1.00 0.00 186 THR A O 15
ATOM 24886 N N . GLU A 1 69 ? 1.529 -8.934 0.726 1.00 0.00 187 GLU A N 15
ATOM 24887 C CA . GLU A 1 69 ? 1.691 -9.169 2.163 1.00 0.00 187 GLU A CA 15
ATOM 24888 C C . GLU A 1 69 ? 0.349 -9.254 2.886 1.00 0.00 187 GLU A C 15
ATOM 24889 O O . GLU A 1 69 ? 0.293 -9.738 4.020 1.00 0.00 187 GLU A O 15
ATOM 24901 N N . TYR A 1 70 ? -0.721 -8.794 2.244 1.00 0.00 188 TYR A N 15
ATOM 24902 C CA . TYR A 1 70 ? -2.076 -8.784 2.768 1.00 0.00 188 TYR A CA 15
ATOM 24903 C C . TYR A 1 70 ? -3.043 -9.591 1.880 1.00 0.00 188 TYR A C 15
ATOM 24904 O O . TYR A 1 70 ? -4.237 -9.633 2.181 1.00 0.00 188 TYR A O 15
ATOM 24922 N N . LYS A 1 71 ? -2.549 -10.260 0.823 1.00 0.00 189 LYS A N 15
ATOM 24923 C CA . LYS A 1 71 ? -3.312 -11.041 -0.163 1.00 0.00 189 LYS A CA 15
ATOM 24924 C C . LYS A 1 71 ? -4.596 -10.340 -0.620 1.00 0.00 189 LYS A C 15
ATOM 24925 O O . LYS A 1 71 ? -5.706 -10.758 -0.269 1.00 0.00 189 LYS A O 15
ATOM 24944 N N . ILE A 1 72 ? -4.453 -9.306 -1.449 1.00 0.00 190 ILE A N 15
ATOM 24945 C CA . ILE A 1 72 ? -5.551 -8.469 -1.915 1.00 0.00 190 ILE A CA 15
ATOM 24946 C C . ILE A 1 72 ? -5.477 -8.363 -3.438 1.00 0.00 190 ILE A C 15
ATOM 24947 O O . ILE A 1 72 ? -4.901 -7.418 -3.987 1.00 0.00 190 ILE A O 15
ATOM 24963 N N . ASP A 1 73 ? -6.081 -9.317 -4.144 1.00 0.00 191 ASP A N 15
ATOM 24964 C CA . ASP A 1 73 ? -6.248 -9.232 -5.587 1.00 0.00 191 ASP A CA 15
ATOM 24965 C C . ASP A 1 73 ? -7.453 -10.056 -6.044 1.00 0.00 191 ASP A C 15
ATOM 24966 O O . ASP A 1 73 ? -7.339 -11.278 -6.154 1.00 0.00 191 ASP A O 15
ATOM 24975 N N . PRO A 1 74 ? -8.612 -9.442 -6.346 1.00 0.00 192 PRO A N 15
ATOM 24976 C CA . PRO A 1 74 ? -9.781 -10.180 -6.815 1.00 0.00 192 PRO A CA 15
ATOM 24977 C C . PRO A 1 74 ? -9.469 -10.947 -8.103 1.00 0.00 192 PRO A C 15
ATOM 24978 O O . PRO A 1 74 ? -9.973 -12.050 -8.309 1.00 0.00 192 PRO A O 15
ATOM 24989 N N . ASN A 1 75 ? -8.565 -10.410 -8.926 1.00 0.00 193 ASN A N 15
ATOM 24990 C CA . ASN A 1 75 ? -8.151 -11.005 -10.188 1.00 0.00 193 ASN A CA 15
ATOM 24991 C C . ASN A 1 75 ? -7.380 -12.316 -9.996 1.00 0.00 193 ASN A C 15
ATOM 24992 O O . ASN A 1 75 ? -7.205 -13.075 -10.953 1.00 0.00 193 ASN A O 15
ATOM 25003 N N . GLU A 1 76 ? -6.927 -12.595 -8.769 1.00 0.00 194 GLU A N 15
ATOM 25004 C CA . GLU A 1 76 ? -6.084 -13.729 -8.416 1.00 0.00 194 GLU A CA 15
ATOM 25005 C C . GLU A 1 76 ? -6.728 -14.612 -7.334 1.00 0.00 194 GLU A C 15
ATOM 25006 O O . GLU A 1 76 ? -6.190 -15.679 -7.031 1.00 0.00 194 GLU A O 15
ATOM 25018 N N . ASN A 1 77 ? -7.875 -14.204 -6.773 1.00 0.00 195 ASN A N 15
ATOM 25019 C CA . ASN A 1 77 ? -8.590 -14.924 -5.711 1.00 0.00 195 ASN A CA 15
ATOM 25020 C C . ASN A 1 77 ? -10.040 -15.250 -6.079 1.00 0.00 195 ASN A C 15
ATOM 25021 O O . ASN A 1 77 ? -10.609 -16.132 -5.436 1.00 0.00 195 ASN A O 15
ATOM 25032 N N . GLN A 1 78 ? -10.637 -14.554 -7.059 1.00 0.00 196 GLN A N 15
ATOM 25033 C CA . GLN A 1 78 ? -12.056 -14.574 -7.433 1.00 0.00 196 GLN A CA 15
ATOM 25034 C C . GLN A 1 78 ? -12.973 -14.857 -6.236 1.00 0.00 196 GLN A C 15
ATOM 25035 O O . GLN A 1 78 ? -13.657 -15.881 -6.182 1.00 0.00 196 GLN A O 15
ATOM 25049 N N . ASN A 1 79 ? -12.958 -13.969 -5.240 1.00 0.00 197 ASN A N 15
ATOM 25050 C CA . ASN A 1 79 ? -13.951 -13.948 -4.171 1.00 0.00 197 ASN A CA 15
ATOM 25051 C C . ASN A 1 79 ? -14.047 -12.547 -3.583 1.00 0.00 197 ASN A C 15
ATOM 25052 O O . ASN A 1 79 ? -15.146 -12.061 -3.311 1.00 0.00 197 ASN A O 15
ATOM 25063 N N . VAL A 1 80 ? -12.891 -11.911 -3.380 1.00 0.00 198 VAL A N 15
ATOM 25064 C CA . VAL A 1 80 ? -12.741 -10.599 -2.785 1.00 0.00 198 VAL A CA 15
ATOM 25065 C C . VAL A 1 80 ? -13.434 -9.565 -3.670 1.00 0.00 198 VAL A C 15
ATOM 25066 O O . VAL A 1 80 ? -13.544 -9.711 -4.889 1.00 0.00 198 VAL A O 15
ATOM 25079 N N . THR A 1 81 ? -13.942 -8.521 -3.040 1.00 0.00 199 THR A N 15
ATOM 25080 C CA . THR A 1 81 ? -14.638 -7.458 -3.742 1.00 0.00 199 THR A CA 15
ATOM 25081 C C . THR A 1 81 ? -13.637 -6.500 -4.392 1.00 0.00 199 THR A C 15
ATOM 25082 O O . THR A 1 81 ? -12.522 -6.305 -3.895 1.00 0.00 199 THR A O 15
ATOM 25093 N N . GLN A 1 82 ? -14.063 -5.825 -5.459 1.00 0.00 200 GLN A N 15
ATOM 25094 C CA . GLN A 1 82 ? -13.290 -4.773 -6.062 1.00 0.00 200 GLN A CA 15
ATOM 25095 C C . GLN A 1 82 ? -13.130 -3.588 -5.103 1.00 0.00 200 GLN A C 15
ATOM 25096 O O . GLN A 1 82 ? -12.060 -2.995 -5.119 1.00 0.00 200 GLN A O 15
ATOM 25110 N N . VAL A 1 83 ? -14.114 -3.224 -4.260 1.00 0.00 201 VAL A N 15
ATOM 25111 C CA . VAL A 1 83 ? -13.951 -2.016 -3.427 1.00 0.00 201 VAL A CA 15
ATOM 25112 C C . VAL A 1 83 ? -12.761 -2.169 -2.470 1.00 0.00 201 VAL A C 15
ATOM 25113 O O . VAL A 1 83 ? -12.031 -1.212 -2.238 1.00 0.00 201 VAL A O 15
ATOM 25126 N N . GLU A 1 84 ? -12.548 -3.381 -1.955 1.00 0.00 202 GLU A N 15
ATOM 25127 C CA . GLU A 1 84 ? -11.513 -3.727 -0.992 1.00 0.00 202 GLU A CA 15
ATOM 25128 C C . GLU A 1 84 ? -10.157 -3.474 -1.637 1.00 0.00 202 GLU A C 15
ATOM 25129 O O . GLU A 1 84 ? -9.333 -2.754 -1.077 1.00 0.00 202 GLU A O 15
ATOM 25141 N N . VAL A 1 85 ? -9.941 -3.992 -2.849 1.00 0.00 203 VAL A N 15
ATOM 25142 C CA . VAL A 1 85 ? -8.699 -3.740 -3.561 1.00 0.00 203 VAL A CA 15
ATOM 25143 C C . VAL A 1 85 ? -8.608 -2.285 -4.027 1.00 0.00 203 VAL A C 15
ATOM 25144 O O . VAL A 1 85 ? -7.514 -1.745 -4.077 1.00 0.00 203 VAL A O 15
ATOM 25157 N N . ARG A 1 86 ? -9.720 -1.638 -4.378 1.00 0.00 204 ARG A N 15
ATOM 25158 C CA . ARG A 1 86 ? -9.734 -0.249 -4.850 1.00 0.00 204 ARG A CA 15
ATOM 25159 C C . ARG A 1 86 ? -9.191 0.674 -3.763 1.00 0.00 204 ARG A C 15
ATOM 25160 O O . ARG A 1 86 ? -8.197 1.370 -4.003 1.00 0.00 204 ARG A O 15
ATOM 25181 N N . VAL A 1 87 ? -9.782 0.585 -2.569 1.00 0.00 205 VAL A N 15
ATOM 25182 C CA . VAL A 1 87 ? -9.293 1.189 -1.344 1.00 0.00 205 VAL A CA 15
ATOM 25183 C C . VAL A 1 87 ? -7.847 0.788 -1.182 1.00 0.00 205 VAL A C 15
ATOM 25184 O O . VAL A 1 87 ? -6.978 1.654 -1.246 1.00 0.00 205 VAL A O 15
ATOM 25197 N N . MET A 1 88 ? -7.563 -0.506 -1.025 1.00 0.00 206 MET A N 15
ATOM 25198 C CA . MET A 1 88 ? -6.225 -0.945 -0.681 1.00 0.00 206 MET A CA 15
ATOM 25199 C C . MET A 1 88 ? -5.191 -0.569 -1.743 1.00 0.00 206 MET A C 15
ATOM 25200 O O . MET A 1 88 ? -4.008 -0.641 -1.468 1.00 0.00 206 MET A O 15
ATOM 25214 N N . LYS A 1 89 ? -5.562 -0.114 -2.936 1.00 0.00 207 LYS A N 15
ATOM 25215 C CA . LYS A 1 89 ? -4.604 0.258 -3.966 1.00 0.00 207 LYS A CA 15
ATOM 25216 C C . LYS A 1 89 ? -4.296 1.735 -3.867 1.00 0.00 207 LYS A C 15
ATOM 25217 O O . LYS A 1 89 ? -3.123 2.092 -3.731 1.00 0.00 207 LYS A O 15
ATOM 25236 N N . GLN A 1 90 ? -5.315 2.589 -3.949 1.00 0.00 208 GLN A N 15
ATOM 25237 C CA . GLN A 1 90 ? -5.142 4.025 -3.769 1.00 0.00 208 GLN A CA 15
ATOM 25238 C C . GLN A 1 90 ? -4.497 4.277 -2.415 1.00 0.00 208 GLN A C 15
ATOM 25239 O O . GLN A 1 90 ? -3.446 4.916 -2.369 1.00 0.00 208 GLN A O 15
ATOM 25253 N N . VAL A 1 91 ? -5.090 3.745 -1.341 1.00 0.00 209 VAL A N 15
ATOM 25254 C CA . VAL A 1 91 ? -4.598 3.923 0.011 1.00 0.00 209 VAL A CA 15
ATOM 25255 C C . VAL A 1 91 ? -3.132 3.499 0.055 1.00 0.00 209 VAL A C 15
ATOM 25256 O O . VAL A 1 91 ? -2.318 4.324 0.456 1.00 0.00 209 VAL A O 15
ATOM 25269 N N . ILE A 1 92 ? -2.788 2.278 -0.411 1.00 0.00 210 ILE A N 15
ATOM 25270 C CA . ILE A 1 92 ? -1.441 1.753 -0.264 1.00 0.00 210 ILE A CA 15
ATOM 25271 C C . ILE A 1 92 ? -0.497 2.701 -0.976 1.00 0.00 210 ILE A C 15
ATOM 25272 O O . ILE A 1 92 ? 0.549 2.982 -0.421 1.00 0.00 210 ILE A O 15
ATOM 25288 N N . GLN A 1 93 ? -0.848 3.258 -2.137 1.00 0.00 211 GLN A N 15
ATOM 25289 C CA . GLN A 1 93 ? 0.040 4.181 -2.815 1.00 0.00 211 GLN A CA 15
ATOM 25290 C C . GLN A 1 93 ? 0.263 5.459 -1.999 1.00 0.00 211 GLN A C 15
ATOM 25291 O O . GLN A 1 93 ? 1.406 5.892 -1.965 1.00 0.00 211 GLN A O 15
ATOM 25305 N N . GLU A 1 94 ? -0.729 6.044 -1.316 1.00 0.00 212 GLU A N 15
ATOM 25306 C CA . GLU A 1 94 ? -0.471 7.159 -0.389 1.00 0.00 212 GLU A CA 15
ATOM 25307 C C . GLU A 1 94 ? 0.467 6.697 0.726 1.00 0.00 212 GLU A C 15
ATOM 25308 O O . GLU A 1 94 ? 1.547 7.254 0.908 1.00 0.00 212 GLU A O 15
ATOM 25320 N N . MET A 1 95 ? 0.080 5.660 1.471 1.00 0.00 213 MET A N 15
ATOM 25321 C CA . MET A 1 95 ? 0.783 5.205 2.662 1.00 0.00 213 MET A CA 15
ATOM 25322 C C . MET A 1 95 ? 2.165 4.617 2.304 1.00 0.00 213 MET A C 15
ATOM 25323 O O . MET A 1 95 ? 3.008 4.461 3.188 1.00 0.00 213 MET A O 15
ATOM 25337 N N . CYS A 1 96 ? 2.441 4.394 1.010 1.00 0.00 214 CYS A N 15
ATOM 25338 C CA . CYS A 1 96 ? 3.718 3.994 0.453 1.00 0.00 214 CYS A CA 15
ATOM 25339 C C . CYS A 1 96 ? 4.513 5.199 -0.022 1.00 0.00 214 CYS A C 15
ATOM 25340 O O . CYS A 1 96 ? 5.711 5.229 0.222 1.00 0.00 214 CYS A O 15
ATOM 25347 N N . MET A 1 97 ? 3.895 6.179 -0.686 1.00 0.00 215 MET A N 15
ATOM 25348 C CA . MET A 1 97 ? 4.564 7.407 -1.098 1.00 0.00 215 MET A CA 15
ATOM 25349 C C . MET A 1 97 ? 5.040 8.169 0.133 1.00 0.00 215 MET A C 15
ATOM 25350 O O . MET A 1 97 ? 6.202 8.564 0.197 1.00 0.00 215 MET A O 15
ATOM 25364 N N . GLN A 1 98 ? 4.191 8.276 1.156 1.00 0.00 216 GLN A N 15
ATOM 25365 C CA . GLN A 1 98 ? 4.515 8.942 2.393 1.00 0.00 216 GLN A CA 15
ATOM 25366 C C . GLN A 1 98 ? 5.771 8.324 3.013 1.00 0.00 216 GLN A C 15
ATOM 25367 O O . GLN A 1 98 ? 6.653 9.037 3.489 1.00 0.00 216 GLN A O 15
ATOM 25381 N N . GLN A 1 99 ? 5.853 6.991 3.007 1.00 0.00 217 GLN A N 15
ATOM 25382 C CA . GLN A 1 99 ? 6.964 6.257 3.587 1.00 0.00 217 GLN A CA 15
ATOM 25383 C C . GLN A 1 99 ? 8.185 6.217 2.647 1.00 0.00 217 GLN A C 15
ATOM 25384 O O . GLN A 1 99 ? 9.318 6.114 3.127 1.00 0.00 217 GLN A O 15
ATOM 25398 N N . TYR A 1 100 ? 7.985 6.336 1.329 1.00 0.00 218 TYR A N 15
ATOM 25399 C CA . TYR A 1 100 ? 9.038 6.488 0.328 1.00 0.00 218 TYR A CA 15
ATOM 25400 C C . TYR A 1 100 ? 9.868 7.732 0.621 1.00 0.00 218 TYR A C 15
ATOM 25401 O O . TYR A 1 100 ? 11.026 7.777 0.236 1.00 0.00 218 TYR A O 15
ATOM 25419 N N . GLN A 1 101 ? 9.349 8.729 1.338 1.00 0.00 219 GLN A N 15
ATOM 25420 C CA . GLN A 1 101 ? 10.148 9.885 1.692 1.00 0.00 219 GLN A CA 15
ATOM 25421 C C . GLN A 1 101 ? 11.399 9.488 2.504 1.00 0.00 219 GLN A C 15
ATOM 25422 O O . GLN A 1 101 ? 12.440 10.119 2.351 1.00 0.00 219 GLN A O 15
ATOM 25436 N N . GLN A 1 102 ? 11.378 8.377 3.260 1.00 0.00 220 GLN A N 15
ATOM 25437 C CA . GLN A 1 102 ? 12.565 7.847 3.928 1.00 0.00 220 GLN A CA 15
ATOM 25438 C C . GLN A 1 102 ? 13.629 7.415 2.937 1.00 0.00 220 GLN A C 15
ATOM 25439 O O . GLN A 1 102 ? 14.803 7.491 3.294 1.00 0.00 220 GLN A O 15
ATOM 25453 N N . TYR A 1 103 ? 13.236 6.972 1.738 1.00 0.00 221 TYR A N 15
ATOM 25454 C CA . TYR A 1 103 ? 14.155 6.658 0.662 1.00 0.00 221 TYR A CA 15
ATOM 25455 C C . TYR A 1 103 ? 15.014 7.892 0.439 1.00 0.00 221 TYR A C 15
ATOM 25456 O O . TYR A 1 103 ? 16.233 7.817 0.406 1.00 0.00 221 TYR A O 15
ATOM 25474 N N . GLN A 1 104 ? 14.351 9.033 0.274 1.00 0.00 222 GLN A N 15
ATOM 25475 C CA . GLN A 1 104 ? 14.942 10.279 -0.173 1.00 0.00 222 GLN A CA 15
ATOM 25476 C C . GLN A 1 104 ? 15.701 10.976 0.963 1.00 0.00 222 GLN A C 15
ATOM 25477 O O . GLN A 1 104 ? 16.545 11.833 0.707 1.00 0.00 222 GLN A O 15
ATOM 25491 N N . LEU A 1 105 ? 15.421 10.600 2.213 1.00 0.00 223 LEU A N 15
ATOM 25492 C CA . LEU A 1 105 ? 16.220 10.944 3.384 1.00 0.00 223 LEU A CA 15
ATOM 25493 C C . LEU A 1 105 ? 17.452 10.049 3.509 1.00 0.00 223 LEU A C 15
ATOM 25494 O O . LEU A 1 105 ? 18.449 10.445 4.106 1.00 0.00 223 LEU A O 15
ATOM 25510 N N . ALA A 1 106 ? 17.328 8.791 3.091 1.00 0.00 224 ALA A N 15
ATOM 25511 C CA . ALA A 1 106 ? 18.374 7.779 3.173 1.00 0.00 224 ALA A CA 15
ATOM 25512 C C . ALA A 1 106 ? 19.369 7.883 2.013 1.00 0.00 224 ALA A C 15
ATOM 25513 O O . ALA A 1 106 ? 20.457 7.322 2.119 1.00 0.00 224 ALA A O 15
ATOM 25520 N N . SER A 1 107 ? 18.987 8.501 0.893 1.00 0.00 225 SER A N 15
ATOM 25521 C CA . SER A 1 107 ? 19.658 8.295 -0.387 1.00 0.00 225 SER A CA 15
ATOM 25522 C C . SER A 1 107 ? 20.942 9.095 -0.552 1.00 0.00 225 SER A C 15
ATOM 25523 O O . SER A 1 107 ? 21.556 8.972 -1.635 1.00 0.00 225 SER A O 15
ATOM 25531 N N . GLY A 1 1 ? 2.457 -11.923 17.798 1.00 0.00 119 GLY A N 16
ATOM 25532 C CA . GLY A 1 1 ? 2.044 -11.398 16.490 1.00 0.00 119 GLY A CA 16
ATOM 25533 C C . GLY A 1 1 ? 0.527 -11.330 16.394 1.00 0.00 119 GLY A C 16
ATOM 25534 O O . GLY A 1 1 ? -0.140 -11.161 17.415 1.00 0.00 119 GLY A O 16
ATOM 25538 N N . SER A 1 2 ? -0.035 -11.488 15.188 1.00 0.00 120 SER A N 16
ATOM 25539 C CA . SER A 1 2 ? -1.438 -11.859 15.035 1.00 0.00 120 SER A CA 16
ATOM 25540 C C . SER A 1 2 ? -1.680 -12.581 13.705 1.00 0.00 120 SER A C 16
ATOM 25541 O O . SER A 1 2 ? -2.407 -13.573 13.713 1.00 0.00 120 SER A O 16
ATOM 25549 N N . VAL A 1 3 ? -1.111 -12.114 12.586 1.00 0.00 121 VAL A N 16
ATOM 25550 C CA . VAL A 1 3 ? -1.385 -12.688 11.262 1.00 0.00 121 VAL A CA 16
ATOM 25551 C C . VAL A 1 3 ? -0.073 -12.886 10.500 1.00 0.00 121 VAL A C 16
ATOM 25552 O O . VAL A 1 3 ? 0.220 -14.010 10.099 1.00 0.00 121 VAL A O 16
ATOM 25565 N N . VAL A 1 4 ? 0.735 -11.824 10.341 1.00 0.00 122 VAL A N 16
ATOM 25566 C CA . VAL A 1 4 ? 1.876 -11.775 9.430 1.00 0.00 122 VAL A CA 16
ATOM 25567 C C . VAL A 1 4 ? 1.373 -12.008 7.989 1.00 0.00 122 VAL A C 16
ATOM 25568 O O . VAL A 1 4 ? 0.169 -11.985 7.719 1.00 0.00 122 VAL A O 16
ATOM 25581 N N . GLY A 1 5 ? 2.271 -12.034 7.012 1.00 0.00 123 GLY A N 16
ATOM 25582 C CA . GLY A 1 5 ? 1.973 -12.325 5.623 1.00 0.00 123 GLY A CA 16
ATOM 25583 C C . GLY A 1 5 ? 3.282 -12.652 4.930 1.00 0.00 123 GLY A C 16
ATOM 25584 O O . GLY A 1 5 ? 3.732 -13.800 4.976 1.00 0.00 123 GLY A O 16
ATOM 25588 N N . GLY A 1 6 ? 3.913 -11.636 4.339 1.00 0.00 124 GLY A N 16
ATOM 25589 C CA . GLY A 1 6 ? 5.263 -11.737 3.812 1.00 0.00 124 GLY A CA 16
ATOM 25590 C C . GLY A 1 6 ? 6.266 -11.454 4.926 1.00 0.00 124 GLY A C 16
ATOM 25591 O O . GLY A 1 6 ? 6.343 -12.243 5.869 1.00 0.00 124 GLY A O 16
ATOM 25595 N N . LEU A 1 7 ? 6.969 -10.316 4.845 1.00 0.00 125 LEU A N 16
ATOM 25596 C CA . LEU A 1 7 ? 8.225 -10.000 5.527 1.00 0.00 125 LEU A CA 16
ATOM 25597 C C . LEU A 1 7 ? 9.274 -11.078 5.297 1.00 0.00 125 LEU A C 16
ATOM 25598 O O . LEU A 1 7 ? 9.179 -12.204 5.788 1.00 0.00 125 LEU A O 16
ATOM 25614 N N . GLY A 1 8 ? 10.316 -10.691 4.578 1.00 0.00 126 GLY A N 16
ATOM 25615 C CA . GLY A 1 8 ? 11.512 -11.495 4.431 1.00 0.00 126 GLY A CA 16
ATOM 25616 C C . GLY A 1 8 ? 12.567 -10.623 3.791 1.00 0.00 126 GLY A C 16
ATOM 25617 O O . GLY A 1 8 ? 13.220 -9.825 4.468 1.00 0.00 126 GLY A O 16
ATOM 25621 N N . GLY A 1 9 ? 12.627 -10.654 2.463 1.00 0.00 127 GLY A N 16
ATOM 25622 C CA . GLY A 1 9 ? 13.530 -9.833 1.669 1.00 0.00 127 GLY A CA 16
ATOM 25623 C C . GLY A 1 9 ? 13.038 -8.396 1.478 1.00 0.00 127 GLY A C 16
ATOM 25624 O O . GLY A 1 9 ? 13.442 -7.744 0.511 1.00 0.00 127 GLY A O 16
ATOM 25628 N N . TYR A 1 10 ? 12.160 -7.893 2.347 1.00 0.00 128 TYR A N 16
ATOM 25629 C CA . TYR A 1 10 ? 11.511 -6.594 2.229 1.00 0.00 128 TYR A CA 16
ATOM 25630 C C . TYR A 1 10 ? 11.737 -5.815 3.509 1.00 0.00 128 TYR A C 16
ATOM 25631 O O . TYR A 1 10 ? 11.731 -6.389 4.602 1.00 0.00 128 TYR A O 16
ATOM 25649 N N . ALA A 1 11 ? 11.918 -4.508 3.358 1.00 0.00 129 ALA A N 16
ATOM 25650 C CA . ALA A 1 11 ? 11.795 -3.569 4.446 1.00 0.00 129 ALA A CA 16
ATOM 25651 C C . ALA A 1 11 ? 10.303 -3.316 4.648 1.00 0.00 129 ALA A C 16
ATOM 25652 O O . ALA A 1 11 ? 9.514 -3.376 3.706 1.00 0.00 129 ALA A O 16
ATOM 25659 N N . LEU A 1 12 ? 9.904 -2.980 5.863 1.00 0.00 130 LEU A N 16
ATOM 25660 C CA . LEU A 1 12 ? 8.611 -2.458 6.237 1.00 0.00 130 LEU A CA 16
ATOM 25661 C C . LEU A 1 12 ? 8.879 -1.310 7.212 1.00 0.00 130 LEU A C 16
ATOM 25662 O O . LEU A 1 12 ? 9.880 -1.356 7.931 1.00 0.00 130 LEU A O 16
ATOM 25678 N N . GLY A 1 13 ? 8.081 -0.242 7.182 1.00 0.00 131 GLY A N 16
ATOM 25679 C CA . GLY A 1 13 ? 8.518 1.035 7.748 1.00 0.00 131 GLY A CA 16
ATOM 25680 C C . GLY A 1 13 ? 7.408 2.079 7.761 1.00 0.00 131 GLY A C 16
ATOM 25681 O O . GLY A 1 13 ? 6.251 1.771 7.466 1.00 0.00 131 GLY A O 16
ATOM 25685 N N . SER A 1 14 ? 7.756 3.320 8.100 1.00 0.00 132 SER A N 16
ATOM 25686 C CA . SER A 1 14 ? 6.896 4.439 8.419 1.00 0.00 132 SER A CA 16
ATOM 25687 C C . SER A 1 14 ? 5.934 4.219 9.591 1.00 0.00 132 SER A C 16
ATOM 25688 O O . SER A 1 14 ? 6.066 4.919 10.594 1.00 0.00 132 SER A O 16
ATOM 25696 N N . ALA A 1 15 ? 4.977 3.295 9.473 1.00 0.00 133 ALA A N 16
ATOM 25697 C CA . ALA A 1 15 ? 3.874 3.074 10.408 1.00 0.00 133 ALA A CA 16
ATOM 25698 C C . ALA A 1 15 ? 3.074 4.358 10.715 1.00 0.00 133 ALA A C 16
ATOM 25699 O O . ALA A 1 15 ? 3.364 5.075 11.673 1.00 0.00 133 ALA A O 16
ATOM 25706 N N . MET A 1 16 ? 2.049 4.650 9.904 1.00 0.00 134 MET A N 16
ATOM 25707 C CA . MET A 1 16 ? 1.344 5.937 9.900 1.00 0.00 134 MET A CA 16
ATOM 25708 C C . MET A 1 16 ? -0.091 5.842 10.411 1.00 0.00 134 MET A C 16
ATOM 25709 O O . MET A 1 16 ? -1.091 5.769 9.698 1.00 0.00 134 MET A O 16
ATOM 25723 N N . SER A 1 17 ? -0.154 5.837 11.716 1.00 0.00 135 SER A N 16
ATOM 25724 C CA . SER A 1 17 ? -1.372 5.771 12.510 1.00 0.00 135 SER A CA 16
ATOM 25725 C C . SER A 1 17 ? -2.179 7.057 12.331 1.00 0.00 135 SER A C 16
ATOM 25726 O O . SER A 1 17 ? -1.753 8.102 12.840 1.00 0.00 135 SER A O 16
ATOM 25734 N N . GLY A 1 18 ? -3.322 6.997 11.651 1.00 0.00 136 GLY A N 16
ATOM 25735 C CA . GLY A 1 18 ? -4.284 8.095 11.590 1.00 0.00 136 GLY A CA 16
ATOM 25736 C C . GLY A 1 18 ? -4.377 8.750 10.216 1.00 0.00 136 GLY A C 16
ATOM 25737 O O . GLY A 1 18 ? -4.970 9.821 10.093 1.00 0.00 136 GLY A O 16
ATOM 25741 N N . MET A 1 19 ? -3.781 8.131 9.193 1.00 0.00 137 MET A N 16
ATOM 25742 C CA . MET A 1 19 ? -3.749 8.668 7.838 1.00 0.00 137 MET A CA 16
ATOM 25743 C C . MET A 1 19 ? -5.150 8.898 7.273 1.00 0.00 137 MET A C 16
ATOM 25744 O O . MET A 1 19 ? -6.151 8.359 7.770 1.00 0.00 137 MET A O 16
ATOM 25758 N N . ARG A 1 20 ? -5.231 9.642 6.166 1.00 0.00 138 ARG A N 16
ATOM 25759 C CA . ARG A 1 20 ? -6.467 9.780 5.403 1.00 0.00 138 ARG A CA 16
ATOM 25760 C C . ARG A 1 20 ? -6.186 9.842 3.918 1.00 0.00 138 ARG A C 16
ATOM 25761 O O . ARG A 1 20 ? -5.078 10.122 3.479 1.00 0.00 138 ARG A O 16
ATOM 25782 N N . MET A 1 21 ? -7.245 9.604 3.157 1.00 0.00 139 MET A N 16
ATOM 25783 C CA . MET A 1 21 ? -7.269 9.565 1.714 1.00 0.00 139 MET A CA 16
ATOM 25784 C C . MET A 1 21 ? -8.588 10.184 1.254 1.00 0.00 139 MET A C 16
ATOM 25785 O O . MET A 1 21 ? -9.618 10.088 1.931 1.00 0.00 139 MET A O 16
ATOM 25799 N N . ASN A 1 22 ? -8.559 10.739 0.049 1.00 0.00 140 ASN A N 16
ATOM 25800 C CA . ASN A 1 22 ? -9.540 11.582 -0.600 1.00 0.00 140 ASN A CA 16
ATOM 25801 C C . ASN A 1 22 ? -9.827 10.968 -1.960 1.00 0.00 140 ASN A C 16
ATOM 25802 O O . ASN A 1 22 ? -9.548 11.532 -3.018 1.00 0.00 140 ASN A O 16
ATOM 25813 N N . PHE A 1 23 ? -10.317 9.739 -1.868 1.00 0.00 141 PHE A N 16
ATOM 25814 C CA . PHE A 1 23 ? -10.492 8.804 -2.959 1.00 0.00 141 PHE A CA 16
ATOM 25815 C C . PHE A 1 23 ? -11.401 9.344 -4.061 1.00 0.00 141 PHE A C 16
ATOM 25816 O O . PHE A 1 23 ? -12.234 10.232 -3.847 1.00 0.00 141 PHE A O 16
ATOM 25833 N N . ASP A 1 24 ? -11.289 8.701 -5.218 1.00 0.00 142 ASP A N 16
ATOM 25834 C CA . ASP A 1 24 ? -11.979 9.049 -6.442 1.00 0.00 142 ASP A CA 16
ATOM 25835 C C . ASP A 1 24 ? -13.491 8.838 -6.365 1.00 0.00 142 ASP A C 16
ATOM 25836 O O . ASP A 1 24 ? -14.223 9.683 -6.880 1.00 0.00 142 ASP A O 16
ATOM 25845 N N . ARG A 1 25 ? -13.996 7.791 -5.695 1.00 0.00 143 ARG A N 16
ATOM 25846 C CA . ARG A 1 25 ? -15.443 7.530 -5.626 1.00 0.00 143 ARG A CA 16
ATOM 25847 C C . ARG A 1 25 ? -15.969 7.341 -4.192 1.00 0.00 143 ARG A C 16
ATOM 25848 O O . ARG A 1 25 ? -15.210 7.025 -3.275 1.00 0.00 143 ARG A O 16
ATOM 25869 N N . PRO A 1 26 ? -17.286 7.511 -3.968 1.00 0.00 144 PRO A N 16
ATOM 25870 C CA . PRO A 1 26 ? -17.887 7.450 -2.638 1.00 0.00 144 PRO A CA 16
ATOM 25871 C C . PRO A 1 26 ? -18.248 6.040 -2.173 1.00 0.00 144 PRO A C 16
ATOM 25872 O O . PRO A 1 26 ? -18.315 5.813 -0.967 1.00 0.00 144 PRO A O 16
ATOM 25883 N N . GLU A 1 27 ? -18.544 5.097 -3.074 1.00 0.00 145 GLU A N 16
ATOM 25884 C CA . GLU A 1 27 ? -18.948 3.742 -2.670 1.00 0.00 145 GLU A CA 16
ATOM 25885 C C . GLU A 1 27 ? -17.812 3.100 -1.865 1.00 0.00 145 GLU A C 16
ATOM 25886 O O . GLU A 1 27 ? -18.001 2.543 -0.785 1.00 0.00 145 GLU A O 16
ATOM 25898 N N . GLU A 1 28 ? -16.605 3.235 -2.406 1.00 0.00 146 GLU A N 16
ATOM 25899 C CA . GLU A 1 28 ? -15.351 2.843 -1.793 1.00 0.00 146 GLU A CA 16
ATOM 25900 C C . GLU A 1 28 ? -15.063 3.673 -0.519 1.00 0.00 146 GLU A C 16
ATOM 25901 O O . GLU A 1 28 ? -14.528 3.120 0.443 1.00 0.00 146 GLU A O 16
ATOM 25913 N N . ARG A 1 29 ? -15.418 4.969 -0.444 1.00 0.00 147 ARG A N 16
ATOM 25914 C CA . ARG A 1 29 ? -15.057 5.843 0.687 1.00 0.00 147 ARG A CA 16
ATOM 25915 C C . ARG A 1 29 ? -15.812 5.411 1.937 1.00 0.00 147 ARG A C 16
ATOM 25916 O O . ARG A 1 29 ? -15.270 5.462 3.044 1.00 0.00 147 ARG A O 16
ATOM 25937 N N . GLN A 1 30 ? -17.059 4.987 1.744 1.00 0.00 148 GLN A N 16
ATOM 25938 C CA . GLN A 1 30 ? -17.873 4.416 2.792 1.00 0.00 148 GLN A CA 16
ATOM 25939 C C . GLN A 1 30 ? -17.204 3.151 3.333 1.00 0.00 148 GLN A C 16
ATOM 25940 O O . GLN A 1 30 ? -17.095 3.019 4.546 1.00 0.00 148 GLN A O 16
ATOM 25954 N N . TRP A 1 31 ? -16.709 2.255 2.474 1.00 0.00 149 TRP A N 16
ATOM 25955 C CA . TRP A 1 31 ? -16.157 0.977 2.911 1.00 0.00 149 TRP A CA 16
ATOM 25956 C C . TRP A 1 31 ? -14.918 1.169 3.795 1.00 0.00 149 TRP A C 16
ATOM 25957 O O . TRP A 1 31 ? -14.757 0.443 4.778 1.00 0.00 149 TRP A O 16
ATOM 25978 N N . TRP A 1 32 ? -14.058 2.137 3.463 1.00 0.00 150 TRP A N 16
ATOM 25979 C CA . TRP A 1 32 ? -12.898 2.522 4.270 1.00 0.00 150 TRP A CA 16
ATOM 25980 C C . TRP A 1 32 ? -13.348 3.024 5.647 1.00 0.00 150 TRP A C 16
ATOM 25981 O O . TRP A 1 32 ? -12.771 2.675 6.680 1.00 0.00 150 TRP A O 16
ATOM 26002 N N . ASN A 1 33 ? -14.409 3.837 5.663 1.00 0.00 151 ASN A N 16
ATOM 26003 C CA . ASN A 1 33 ? -15.053 4.325 6.879 1.00 0.00 151 ASN A CA 16
ATOM 26004 C C . ASN A 1 33 ? -15.692 3.185 7.687 1.00 0.00 151 ASN A C 16
ATOM 26005 O O . ASN A 1 33 ? -16.066 3.407 8.843 1.00 0.00 151 ASN A O 16
ATOM 26016 N N . GLU A 1 34 ? -15.828 1.983 7.120 1.00 0.00 152 GLU A N 16
ATOM 26017 C CA . GLU A 1 34 ? -16.627 0.902 7.671 1.00 0.00 152 GLU A CA 16
ATOM 26018 C C . GLU A 1 34 ? -15.763 -0.089 8.463 1.00 0.00 152 GLU A C 16
ATOM 26019 O O . GLU A 1 34 ? -15.998 -0.190 9.670 1.00 0.00 152 GLU A O 16
ATOM 26031 N N . ASN A 1 35 ? -14.782 -0.758 7.816 1.00 0.00 153 ASN A N 16
ATOM 26032 C CA . ASN A 1 35 ? -13.735 -1.689 8.306 1.00 0.00 153 ASN A CA 16
ATOM 26033 C C . ASN A 1 35 ? -13.453 -2.879 7.383 1.00 0.00 153 ASN A C 16
ATOM 26034 O O . ASN A 1 35 ? -12.375 -2.912 6.784 1.00 0.00 153 ASN A O 16
ATOM 26045 N N . SER A 1 36 ? -14.343 -3.879 7.355 1.00 0.00 154 SER A N 16
ATOM 26046 C CA . SER A 1 36 ? -14.199 -5.231 6.805 1.00 0.00 154 SER A CA 16
ATOM 26047 C C . SER A 1 36 ? -12.937 -5.969 7.258 1.00 0.00 154 SER A C 16
ATOM 26048 O O . SER A 1 36 ? -13.049 -6.911 8.041 1.00 0.00 154 SER A O 16
ATOM 26056 N N . ASN A 1 37 ? -11.765 -5.590 6.747 1.00 0.00 155 ASN A N 16
ATOM 26057 C CA . ASN A 1 37 ? -10.511 -6.324 6.900 1.00 0.00 155 ASN A CA 16
ATOM 26058 C C . ASN A 1 37 ? -9.483 -5.426 7.581 1.00 0.00 155 ASN A C 16
ATOM 26059 O O . ASN A 1 37 ? -8.597 -5.924 8.277 1.00 0.00 155 ASN A O 16
ATOM 26070 N N . ARG A 1 38 ? -9.696 -4.098 7.483 1.00 0.00 156 ARG A N 16
ATOM 26071 C CA . ARG A 1 38 ? -9.047 -3.037 8.247 1.00 0.00 156 ARG A CA 16
ATOM 26072 C C . ARG A 1 38 ? -7.577 -3.343 8.482 1.00 0.00 156 ARG A C 16
ATOM 26073 O O . ARG A 1 38 ? -7.103 -3.486 9.614 1.00 0.00 156 ARG A O 16
ATOM 26094 N N . TYR A 1 39 ? -6.889 -3.533 7.368 1.00 0.00 157 TYR A N 16
ATOM 26095 C CA . TYR A 1 39 ? -5.465 -3.673 7.241 1.00 0.00 157 TYR A CA 16
ATOM 26096 C C . TYR A 1 39 ? -4.700 -2.660 8.101 1.00 0.00 157 TYR A C 16
ATOM 26097 O O . TYR A 1 39 ? -5.204 -1.583 8.431 1.00 0.00 157 TYR A O 16
ATOM 26115 N N . PRO A 1 40 ? -3.454 -2.991 8.450 1.00 0.00 158 PRO A N 16
ATOM 26116 C CA . PRO A 1 40 ? -2.638 -2.169 9.313 1.00 0.00 158 PRO A CA 16
ATOM 26117 C C . PRO A 1 40 ? -2.145 -0.924 8.579 1.00 0.00 158 PRO A C 16
ATOM 26118 O O . PRO A 1 40 ? -1.913 -0.934 7.368 1.00 0.00 158 PRO A O 16
ATOM 26129 N N . ASN A 1 41 ? -1.908 0.132 9.352 1.00 0.00 159 ASN A N 16
ATOM 26130 C CA . ASN A 1 41 ? -1.339 1.397 8.890 1.00 0.00 159 ASN A CA 16
ATOM 26131 C C . ASN A 1 41 ? 0.170 1.218 8.745 1.00 0.00 159 ASN A C 16
ATOM 26132 O O . ASN A 1 41 ? 0.945 1.702 9.575 1.00 0.00 159 ASN A O 16
ATOM 26143 N N . GLN A 1 42 ? 0.593 0.487 7.717 1.00 0.00 160 GLN A N 16
ATOM 26144 C CA . GLN A 1 42 ? 1.968 0.345 7.260 1.00 0.00 160 GLN A CA 16
ATOM 26145 C C . GLN A 1 42 ? 1.915 -0.156 5.805 1.00 0.00 160 GLN A C 16
ATOM 26146 O O . GLN A 1 42 ? 0.847 -0.496 5.293 1.00 0.00 160 GLN A O 16
ATOM 26160 N N . VAL A 1 43 ? 3.060 -0.286 5.148 1.00 0.00 161 VAL A N 16
ATOM 26161 C CA . VAL A 1 43 ? 3.312 -0.903 3.861 1.00 0.00 161 VAL A CA 16
ATOM 26162 C C . VAL A 1 43 ? 4.673 -1.608 4.004 1.00 0.00 161 VAL A C 16
ATOM 26163 O O . VAL A 1 43 ? 5.401 -1.355 4.974 1.00 0.00 161 VAL A O 16
ATOM 26176 N N . TYR A 1 44 ? 5.054 -2.420 3.025 1.00 0.00 162 TYR A N 16
ATOM 26177 C CA . TYR A 1 44 ? 6.416 -2.907 2.866 1.00 0.00 162 TYR A CA 16
ATOM 26178 C C . TYR A 1 44 ? 6.989 -2.225 1.619 1.00 0.00 162 TYR A C 16
ATOM 26179 O O . TYR A 1 44 ? 6.242 -1.697 0.790 1.00 0.00 162 TYR A O 16
ATOM 26197 N N . TYR A 1 45 ? 8.307 -2.240 1.462 1.00 0.00 163 TYR A N 16
ATOM 26198 C CA . TYR A 1 45 ? 9.025 -1.755 0.298 1.00 0.00 163 TYR A CA 16
ATOM 26199 C C . TYR A 1 45 ? 10.212 -2.680 0.087 1.00 0.00 163 TYR A C 16
ATOM 26200 O O . TYR A 1 45 ? 10.851 -3.125 1.041 1.00 0.00 163 TYR A O 16
ATOM 26218 N N . LYS A 1 46 ? 10.496 -3.019 -1.171 1.00 0.00 164 LYS A N 16
ATOM 26219 C CA . LYS A 1 46 ? 11.803 -3.572 -1.470 1.00 0.00 164 LYS A CA 16
ATOM 26220 C C . LYS A 1 46 ? 12.777 -2.410 -1.358 1.00 0.00 164 LYS A C 16
ATOM 26221 O O . LYS A 1 46 ? 12.493 -1.331 -1.887 1.00 0.00 164 LYS A O 16
ATOM 26240 N N . GLU A 1 47 ? 13.900 -2.623 -0.683 1.00 0.00 165 GLU A N 16
ATOM 26241 C CA . GLU A 1 47 ? 15.005 -1.696 -0.792 1.00 0.00 165 GLU A CA 16
ATOM 26242 C C . GLU A 1 47 ? 15.512 -1.696 -2.241 1.00 0.00 165 GLU A C 16
ATOM 26243 O O . GLU A 1 47 ? 15.420 -2.694 -2.971 1.00 0.00 165 GLU A O 16
ATOM 26255 N N . TYR A 1 48 ? 16.122 -0.578 -2.629 1.00 0.00 166 TYR A N 16
ATOM 26256 C CA . TYR A 1 48 ? 16.831 -0.435 -3.883 1.00 0.00 166 TYR A CA 16
ATOM 26257 C C . TYR A 1 48 ? 18.225 0.055 -3.517 1.00 0.00 166 TYR A C 16
ATOM 26258 O O . TYR A 1 48 ? 18.439 1.265 -3.420 1.00 0.00 166 TYR A O 16
ATOM 26276 N N . ASN A 1 49 ? 19.181 -0.859 -3.336 1.00 0.00 167 ASN A N 16
ATOM 26277 C CA . ASN A 1 49 ? 20.591 -0.543 -3.059 1.00 0.00 167 ASN A CA 16
ATOM 26278 C C . ASN A 1 49 ? 21.214 0.325 -4.164 1.00 0.00 167 ASN A C 16
ATOM 26279 O O . ASN A 1 49 ? 22.322 0.830 -4.007 1.00 0.00 167 ASN A O 16
ATOM 26290 N N . ASP A 1 50 ? 20.543 0.507 -5.306 1.00 0.00 168 ASP A N 16
ATOM 26291 C CA . ASP A 1 50 ? 21.005 1.418 -6.358 1.00 0.00 168 ASP A CA 16
ATOM 26292 C C . ASP A 1 50 ? 20.744 2.885 -6.023 1.00 0.00 168 ASP A C 16
ATOM 26293 O O . ASP A 1 50 ? 21.399 3.757 -6.584 1.00 0.00 168 ASP A O 16
ATOM 26302 N N . ARG A 1 51 ? 19.780 3.161 -5.139 1.00 0.00 169 ARG A N 16
ATOM 26303 C CA . ARG A 1 51 ? 19.199 4.464 -4.794 1.00 0.00 169 ARG A CA 16
ATOM 26304 C C . ARG A 1 51 ? 19.234 5.487 -5.937 1.00 0.00 169 ARG A C 16
ATOM 26305 O O . ARG A 1 51 ? 19.575 6.662 -5.755 1.00 0.00 169 ARG A O 16
ATOM 26326 N N . SER A 1 52 ? 18.802 5.045 -7.109 1.00 0.00 170 SER A N 16
ATOM 26327 C CA . SER A 1 52 ? 18.570 5.876 -8.268 1.00 0.00 170 SER A CA 16
ATOM 26328 C C . SER A 1 52 ? 17.261 5.372 -8.840 1.00 0.00 170 SER A C 16
ATOM 26329 O O . SER A 1 52 ? 17.185 4.701 -9.875 1.00 0.00 170 SER A O 16
ATOM 26337 N N . VAL A 1 53 ? 16.219 5.635 -8.067 1.00 0.00 171 VAL A N 16
ATOM 26338 C CA . VAL A 1 53 ? 14.855 5.294 -8.371 1.00 0.00 171 VAL A CA 16
ATOM 26339 C C . VAL A 1 53 ? 14.121 6.640 -8.376 1.00 0.00 171 VAL A C 16
ATOM 26340 O O . VAL A 1 53 ? 14.518 7.562 -7.658 1.00 0.00 171 VAL A O 16
ATOM 26353 N N . PRO A 1 54 ? 13.085 6.802 -9.200 1.00 0.00 172 PRO A N 16
ATOM 26354 C CA . PRO A 1 54 ? 12.283 8.005 -9.224 1.00 0.00 172 PRO A CA 16
ATOM 26355 C C . PRO A 1 54 ? 11.093 7.897 -8.266 1.00 0.00 172 PRO A C 16
ATOM 26356 O O . PRO A 1 54 ? 10.499 6.830 -8.087 1.00 0.00 172 PRO A O 16
ATOM 26367 N N . GLU A 1 55 ? 10.650 9.071 -7.823 1.00 0.00 173 GLU A N 16
ATOM 26368 C CA . GLU A 1 55 ? 9.439 9.424 -7.075 1.00 0.00 173 GLU A CA 16
ATOM 26369 C C . GLU A 1 55 ? 8.121 8.841 -7.622 1.00 0.00 173 GLU A C 16
ATOM 26370 O O . GLU A 1 55 ? 7.076 8.941 -6.972 1.00 0.00 173 GLU A O 16
ATOM 26382 N N . GLY A 1 56 ? 8.150 8.260 -8.823 1.00 0.00 174 GLY A N 16
ATOM 26383 C CA . GLY A 1 56 ? 7.054 7.523 -9.428 1.00 0.00 174 GLY A CA 16
ATOM 26384 C C . GLY A 1 56 ? 7.237 6.041 -9.164 1.00 0.00 174 GLY A C 16
ATOM 26385 O O . GLY A 1 56 ? 6.503 5.478 -8.353 1.00 0.00 174 GLY A O 16
ATOM 26389 N N . ARG A 1 57 ? 8.230 5.411 -9.812 1.00 0.00 175 ARG A N 16
ATOM 26390 C CA . ARG A 1 57 ? 8.458 3.964 -9.730 1.00 0.00 175 ARG A CA 16
ATOM 26391 C C . ARG A 1 57 ? 8.530 3.467 -8.291 1.00 0.00 175 ARG A C 16
ATOM 26392 O O . ARG A 1 57 ? 8.060 2.356 -8.069 1.00 0.00 175 ARG A O 16
ATOM 26413 N N . PHE A 1 58 ? 9.059 4.259 -7.348 1.00 0.00 176 PHE A N 16
ATOM 26414 C CA . PHE A 1 58 ? 9.076 3.866 -5.946 1.00 0.00 176 PHE A CA 16
ATOM 26415 C C . PHE A 1 58 ? 7.664 3.490 -5.507 1.00 0.00 176 PHE A C 16
ATOM 26416 O O . PHE A 1 58 ? 7.423 2.323 -5.214 1.00 0.00 176 PHE A O 16
ATOM 26433 N N . VAL A 1 59 ? 6.712 4.432 -5.529 1.00 0.00 177 VAL A N 16
ATOM 26434 C CA . VAL A 1 59 ? 5.314 4.135 -5.230 1.00 0.00 177 VAL A CA 16
ATOM 26435 C C . VAL A 1 59 ? 4.840 3.032 -6.175 1.00 0.00 177 VAL A C 16
ATOM 26436 O O . VAL A 1 59 ? 4.297 2.038 -5.717 1.00 0.00 177 VAL A O 16
ATOM 26449 N N . ARG A 1 60 ? 5.061 3.170 -7.482 1.00 0.00 178 ARG A N 16
ATOM 26450 C CA . ARG A 1 60 ? 4.481 2.316 -8.519 1.00 0.00 178 ARG A CA 16
ATOM 26451 C C . ARG A 1 60 ? 4.805 0.826 -8.366 1.00 0.00 178 ARG A C 16
ATOM 26452 O O . ARG A 1 60 ? 4.030 -0.005 -8.851 1.00 0.00 178 ARG A O 16
ATOM 26473 N N . ASP A 1 61 ? 5.906 0.479 -7.704 1.00 0.00 179 ASP A N 16
ATOM 26474 C CA . ASP A 1 61 ? 6.345 -0.886 -7.415 1.00 0.00 179 ASP A CA 16
ATOM 26475 C C . ASP A 1 61 ? 6.088 -1.229 -5.950 1.00 0.00 179 ASP A C 16
ATOM 26476 O O . ASP A 1 61 ? 5.571 -2.302 -5.673 1.00 0.00 179 ASP A O 16
ATOM 26485 N N . CYS A 1 62 ? 6.326 -0.309 -5.011 1.00 0.00 180 CYS A N 16
ATOM 26486 C CA . CYS A 1 62 ? 6.006 -0.470 -3.592 1.00 0.00 180 CYS A CA 16
ATOM 26487 C C . CYS A 1 62 ? 4.523 -0.818 -3.392 1.00 0.00 180 CYS A C 16
ATOM 26488 O O . CYS A 1 62 ? 4.158 -1.628 -2.536 1.00 0.00 180 CYS A O 16
ATOM 26495 N N . VAL A 1 63 ? 3.647 -0.250 -4.222 1.00 0.00 181 VAL A N 16
ATOM 26496 C CA . VAL A 1 63 ? 2.220 -0.528 -4.162 1.00 0.00 181 VAL A CA 16
ATOM 26497 C C . VAL A 1 63 ? 1.915 -1.975 -4.547 1.00 0.00 181 VAL A C 16
ATOM 26498 O O . VAL A 1 63 ? 1.039 -2.611 -3.961 1.00 0.00 181 VAL A O 16
ATOM 26511 N N . ASN A 1 64 ? 2.655 -2.476 -5.532 1.00 0.00 182 ASN A N 16
ATOM 26512 C CA . ASN A 1 64 ? 2.662 -3.849 -6.033 1.00 0.00 182 ASN A CA 16
ATOM 26513 C C . ASN A 1 64 ? 3.317 -4.830 -5.056 1.00 0.00 182 ASN A C 16
ATOM 26514 O O . ASN A 1 64 ? 2.933 -5.998 -5.014 1.00 0.00 182 ASN A O 16
ATOM 26525 N N . ILE A 1 65 ? 4.262 -4.369 -4.238 1.00 0.00 183 ILE A N 16
ATOM 26526 C CA . ILE A 1 65 ? 4.796 -5.126 -3.116 1.00 0.00 183 ILE A CA 16
ATOM 26527 C C . ILE A 1 65 ? 3.669 -5.355 -2.106 1.00 0.00 183 ILE A C 16
ATOM 26528 O O . ILE A 1 65 ? 3.240 -6.494 -1.929 1.00 0.00 183 ILE A O 16
ATOM 26544 N N . THR A 1 66 ? 3.118 -4.298 -1.507 1.00 0.00 184 THR A N 16
ATOM 26545 C CA . THR A 1 66 ? 2.236 -4.454 -0.351 1.00 0.00 184 THR A CA 16
ATOM 26546 C C . THR A 1 66 ? 0.947 -5.236 -0.695 1.00 0.00 184 THR A C 16
ATOM 26547 O O . THR A 1 66 ? 0.484 -6.017 0.130 1.00 0.00 184 THR A O 16
ATOM 26558 N N . VAL A 1 67 ? 0.409 -5.140 -1.921 1.00 0.00 185 VAL A N 16
ATOM 26559 C CA . VAL A 1 67 ? -0.746 -5.954 -2.342 1.00 0.00 185 VAL A CA 16
ATOM 26560 C C . VAL A 1 67 ? -0.448 -7.445 -2.347 1.00 0.00 185 VAL A C 16
ATOM 26561 O O . VAL A 1 67 ? -1.340 -8.244 -2.071 1.00 0.00 185 VAL A O 16
ATOM 26574 N N . THR A 1 68 ? 0.785 -7.814 -2.677 1.00 0.00 186 THR A N 16
ATOM 26575 C CA . THR A 1 68 ? 1.220 -9.196 -2.697 1.00 0.00 186 THR A CA 16
ATOM 26576 C C . THR A 1 68 ? 1.199 -9.710 -1.261 1.00 0.00 186 THR A C 16
ATOM 26577 O O . THR A 1 68 ? 0.528 -10.694 -0.954 1.00 0.00 186 THR A O 16
ATOM 26588 N N . GLU A 1 69 ? 1.871 -8.998 -0.358 1.00 0.00 187 GLU A N 16
ATOM 26589 C CA . GLU A 1 69 ? 2.024 -9.383 1.037 1.00 0.00 187 GLU A CA 16
ATOM 26590 C C . GLU A 1 69 ? 0.707 -9.282 1.822 1.00 0.00 187 GLU A C 16
ATOM 26591 O O . GLU A 1 69 ? 0.641 -9.754 2.957 1.00 0.00 187 GLU A O 16
ATOM 26603 N N . TYR A 1 70 ? -0.353 -8.730 1.221 1.00 0.00 188 TYR A N 16
ATOM 26604 C CA . TYR A 1 70 ? -1.716 -8.655 1.748 1.00 0.00 188 TYR A CA 16
ATOM 26605 C C . TYR A 1 70 ? 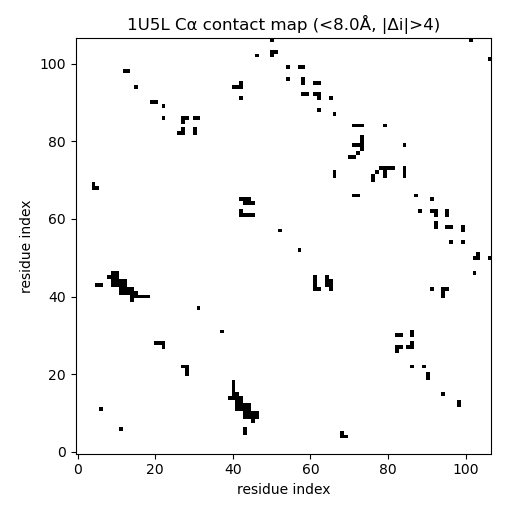-2.713 -9.576 1.007 1.00 0.00 188 TYR A C 16
ATOM 26606 O O . TYR A 1 70 ? -3.835 -9.752 1.483 1.00 0.00 188 TYR A O 16
ATOM 26624 N N . LYS A 1 71 ? -2.347 -10.141 -0.152 1.00 0.00 189 LYS A N 16
ATOM 26625 C CA . LYS A 1 71 ? -3.224 -10.849 -1.100 1.00 0.00 189 LYS A CA 16
ATOM 26626 C C . LYS A 1 71 ? -4.523 -10.093 -1.425 1.00 0.00 189 LYS A C 16
ATOM 26627 O O . LYS A 1 71 ? -5.630 -10.556 -1.119 1.00 0.00 189 LYS A O 16
ATOM 26646 N N . ILE A 1 72 ? -4.389 -8.943 -2.094 1.00 0.00 190 ILE A N 16
ATOM 26647 C CA . ILE A 1 72 ? -5.475 -8.037 -2.483 1.00 0.00 190 ILE A CA 16
ATOM 26648 C C . ILE A 1 72 ? -5.892 -8.312 -3.938 1.00 0.00 190 ILE A C 16
ATOM 26649 O O . ILE A 1 72 ? -5.466 -7.606 -4.856 1.00 0.00 190 ILE A O 16
ATOM 26665 N N . ASP A 1 73 ? -6.736 -9.320 -4.172 1.00 0.00 191 ASP A N 16
ATOM 26666 C CA . ASP A 1 73 ? -7.283 -9.623 -5.503 1.00 0.00 191 ASP A CA 16
ATOM 26667 C C . ASP A 1 73 ? -8.466 -10.592 -5.376 1.00 0.00 191 ASP A C 16
ATOM 26668 O O . ASP A 1 73 ? -8.327 -11.583 -4.663 1.00 0.00 191 ASP A O 16
ATOM 26677 N N . PRO A 1 74 ? -9.629 -10.377 -6.024 1.00 0.00 192 PRO A N 16
ATOM 26678 C CA . PRO A 1 74 ? -10.745 -11.313 -5.938 1.00 0.00 192 PRO A CA 16
ATOM 26679 C C . PRO A 1 74 ? -10.437 -12.671 -6.536 1.00 0.00 192 PRO A C 16
ATOM 26680 O O . PRO A 1 74 ? -10.810 -13.694 -5.963 1.00 0.00 192 PRO A O 16
ATOM 26691 N N . ASN A 1 75 ? -9.840 -12.654 -7.720 1.00 0.00 193 ASN A N 16
ATOM 26692 C CA . ASN A 1 75 ? -9.675 -13.816 -8.548 1.00 0.00 193 ASN A CA 16
ATOM 26693 C C . ASN A 1 75 ? -8.572 -14.698 -7.980 1.00 0.00 193 ASN A C 16
ATOM 26694 O O . ASN A 1 75 ? -8.712 -15.920 -8.015 1.00 0.00 193 ASN A O 16
ATOM 26705 N N . GLU A 1 76 ? -7.505 -14.104 -7.433 1.00 0.00 194 GLU A N 16
ATOM 26706 C CA . GLU A 1 76 ? -6.456 -14.836 -6.724 1.00 0.00 194 GLU A CA 16
ATOM 26707 C C . GLU A 1 76 ? -6.975 -15.332 -5.371 1.00 0.00 194 GLU A C 16
ATOM 26708 O O . GLU A 1 76 ? -6.830 -16.515 -5.071 1.00 0.00 194 GLU A O 16
ATOM 26720 N N . ASN A 1 77 ? -7.549 -14.451 -4.537 1.00 0.00 195 ASN A N 16
ATOM 26721 C CA . ASN A 1 77 ? -7.845 -14.772 -3.138 1.00 0.00 195 ASN A CA 16
ATOM 26722 C C . ASN A 1 77 ? -8.930 -15.849 -3.046 1.00 0.00 195 ASN A C 16
ATOM 26723 O O . ASN A 1 77 ? -8.668 -16.948 -2.568 1.00 0.00 195 ASN A O 16
ATOM 26734 N N . GLN A 1 78 ? -10.145 -15.536 -3.512 1.00 0.00 196 GLN A N 16
ATOM 26735 C CA . GLN A 1 78 ? -11.342 -16.358 -3.369 1.00 0.00 196 GLN A CA 16
ATOM 26736 C C . GLN A 1 78 ? -12.488 -15.698 -4.128 1.00 0.00 196 GLN A C 16
ATOM 26737 O O . GLN A 1 78 ? -13.092 -16.346 -4.983 1.00 0.00 196 GLN A O 16
ATOM 26751 N N . ASN A 1 79 ? -12.793 -14.441 -3.776 1.00 0.00 197 ASN A N 16
ATOM 26752 C CA . ASN A 1 79 ? -13.891 -13.588 -4.250 1.00 0.00 197 ASN A CA 16
ATOM 26753 C C . ASN A 1 79 ? -14.003 -12.454 -3.237 1.00 0.00 197 ASN A C 16
ATOM 26754 O O . ASN A 1 79 ? -14.874 -12.444 -2.363 1.00 0.00 197 ASN A O 16
ATOM 26765 N N . VAL A 1 80 ? -13.056 -11.531 -3.279 1.00 0.00 198 VAL A N 16
ATOM 26766 C CA . VAL A 1 80 ? -13.054 -10.358 -2.412 1.00 0.00 198 VAL A CA 16
ATOM 26767 C C . VAL A 1 80 ? -14.075 -9.355 -2.943 1.00 0.00 198 VAL A C 16
ATOM 26768 O O . VAL A 1 80 ? -14.567 -9.498 -4.070 1.00 0.00 198 VAL A O 16
ATOM 26781 N N . THR A 1 81 ? -14.385 -8.348 -2.139 1.00 0.00 199 THR A N 16
ATOM 26782 C CA . THR A 1 81 ? -15.346 -7.338 -2.526 1.00 0.00 199 THR A CA 16
ATOM 26783 C C . THR A 1 81 ? -14.663 -6.282 -3.413 1.00 0.00 199 THR A C 16
ATOM 26784 O O . THR A 1 81 ? -13.477 -5.979 -3.244 1.00 0.00 199 THR A O 16
ATOM 26795 N N . GLN A 1 82 ? -15.409 -5.696 -4.357 1.00 0.00 200 GLN A N 16
ATOM 26796 C CA . GLN A 1 82 ? -14.869 -4.716 -5.300 1.00 0.00 200 GLN A CA 16
ATOM 26797 C C . GLN A 1 82 ? -14.361 -3.439 -4.627 1.00 0.00 200 GLN A C 16
ATOM 26798 O O . GLN A 1 82 ? -13.554 -2.716 -5.215 1.00 0.00 200 GLN A O 16
ATOM 26812 N N . VAL A 1 83 ? -14.902 -3.102 -3.456 1.00 0.00 201 VAL A N 16
ATOM 26813 C CA . VAL A 1 83 ? -14.507 -1.920 -2.716 1.00 0.00 201 VAL A CA 16
ATOM 26814 C C . VAL A 1 83 ? -13.114 -2.185 -2.153 1.00 0.00 201 VAL A C 16
ATOM 26815 O O . VAL A 1 83 ? -12.181 -1.488 -2.530 1.00 0.00 201 VAL A O 16
ATOM 26828 N N . GLU A 1 84 ? -12.951 -3.239 -1.355 1.00 0.00 202 GLU A N 16
ATOM 26829 C CA . GLU A 1 84 ? -11.707 -3.659 -0.717 1.00 0.00 202 GLU A CA 16
ATOM 26830 C C . GLU A 1 84 ? -10.530 -3.618 -1.692 1.00 0.00 202 GLU A C 16
ATOM 26831 O O . GLU A 1 84 ? -9.526 -2.961 -1.423 1.00 0.00 202 GLU A O 16
ATOM 26843 N N . VAL A 1 85 ? -10.651 -4.269 -2.852 1.00 0.00 203 VAL A N 16
ATOM 26844 C CA . VAL A 1 85 ? -9.526 -4.427 -3.776 1.00 0.00 203 VAL A CA 16
ATOM 26845 C C . VAL A 1 85 ? -9.058 -3.091 -4.364 1.00 0.00 203 VAL A C 16
ATOM 26846 O O . VAL A 1 85 ? -7.946 -2.963 -4.870 1.00 0.00 203 VAL A O 16
ATOM 26859 N N . ARG A 1 86 ? -9.924 -2.088 -4.311 1.00 0.00 204 ARG A N 16
ATOM 26860 C CA . ARG A 1 86 ? -9.699 -0.761 -4.866 1.00 0.00 204 ARG A CA 16
ATOM 26861 C C . ARG A 1 86 ? -9.252 0.208 -3.785 1.00 0.00 204 ARG A C 16
ATOM 26862 O O . ARG A 1 86 ? -8.198 0.826 -3.939 1.00 0.00 204 ARG A O 16
ATOM 26883 N N . VAL A 1 87 ? -10.009 0.299 -2.689 1.00 0.00 205 VAL A N 16
ATOM 26884 C CA . VAL A 1 87 ? -9.661 1.027 -1.475 1.00 0.00 205 VAL A CA 16
ATOM 26885 C C . VAL A 1 87 ? -8.247 0.678 -1.107 1.00 0.00 205 VAL A C 16
ATOM 26886 O O . VAL A 1 87 ? -7.400 1.570 -1.104 1.00 0.00 205 VAL A O 16
ATOM 26899 N N . MET A 1 88 ? -7.965 -0.602 -0.875 1.00 0.00 206 MET A N 16
ATOM 26900 C CA . MET A 1 88 ? -6.679 -0.961 -0.331 1.00 0.00 206 MET A CA 16
ATOM 26901 C C . MET A 1 88 ? -5.539 -0.589 -1.256 1.00 0.00 206 MET A C 16
ATOM 26902 O O . MET A 1 88 ? -4.436 -0.375 -0.801 1.00 0.00 206 MET A O 16
ATOM 26916 N N . LYS A 1 89 ? -5.774 -0.443 -2.545 1.00 0.00 207 LYS A N 16
ATOM 26917 C CA . LYS A 1 89 ? -4.696 -0.202 -3.502 1.00 0.00 207 LYS A CA 16
ATOM 26918 C C . LYS A 1 89 ? -4.462 1.285 -3.716 1.00 0.00 207 LYS A C 16
ATOM 26919 O O . LYS A 1 89 ? -3.311 1.724 -3.786 1.00 0.00 207 LYS A O 16
ATOM 26938 N N . GLN A 1 90 ? -5.537 2.069 -3.775 1.00 0.00 208 GLN A N 16
ATOM 26939 C CA . GLN A 1 90 ? -5.454 3.517 -3.746 1.00 0.00 208 GLN A CA 16
ATOM 26940 C C . GLN A 1 90 ? -4.764 3.935 -2.447 1.00 0.00 208 GLN A C 16
ATOM 26941 O O . GLN A 1 90 ? -3.792 4.679 -2.478 1.00 0.00 208 GLN A O 16
ATOM 26955 N N . VAL A 1 91 ? -5.238 3.436 -1.309 1.00 0.00 209 VAL A N 16
ATOM 26956 C CA . VAL A 1 91 ? -4.708 3.755 0.007 1.00 0.00 209 VAL A CA 16
ATOM 26957 C C . VAL A 1 91 ? -3.298 3.215 0.190 1.00 0.00 209 VAL A C 16
ATOM 26958 O O . VAL A 1 91 ? -2.515 3.882 0.859 1.00 0.00 209 VAL A O 16
ATOM 26971 N N . ILE A 1 92 ? -2.930 2.093 -0.441 1.00 0.00 210 ILE A N 16
ATOM 26972 C CA . ILE A 1 92 ? -1.536 1.697 -0.475 1.00 0.00 210 ILE A CA 16
ATOM 26973 C C . ILE A 1 92 ? -0.715 2.776 -1.198 1.00 0.00 210 ILE A C 16
ATOM 26974 O O . ILE A 1 92 ? 0.377 3.020 -0.713 1.00 0.00 210 ILE A O 16
ATOM 26990 N N . GLN A 1 93 ? -1.159 3.463 -2.273 1.00 0.00 211 GLN A N 16
ATOM 26991 C CA . GLN A 1 93 ? -0.387 4.614 -2.764 1.00 0.00 211 GLN A CA 16
ATOM 26992 C C . GLN A 1 93 ? -0.227 5.615 -1.649 1.00 0.00 211 GLN A C 16
ATOM 26993 O O . GLN A 1 93 ? 0.909 5.890 -1.328 1.00 0.00 211 GLN A O 16
ATOM 27007 N N . GLU A 1 94 ? -1.292 6.153 -1.065 1.00 0.00 212 GLU A N 16
ATOM 27008 C CA . GLU A 1 94 ? -1.201 7.184 -0.029 1.00 0.00 212 GLU A CA 16
ATOM 27009 C C . GLU A 1 94 ? -0.189 6.779 1.048 1.00 0.00 212 GLU A C 16
ATOM 27010 O O . GLU A 1 94 ? 0.720 7.542 1.391 1.00 0.00 212 GLU A O 16
ATOM 27022 N N . MET A 1 95 ? -0.301 5.540 1.524 1.00 0.00 213 MET A N 16
ATOM 27023 C CA . MET A 1 95 ? 0.592 4.978 2.517 1.00 0.00 213 MET A CA 16
ATOM 27024 C C . MET A 1 95 ? 1.979 4.563 1.988 1.00 0.00 213 MET A C 16
ATOM 27025 O O . MET A 1 95 ? 2.857 4.239 2.786 1.00 0.00 213 MET A O 16
ATOM 27039 N N . CYS A 1 96 ? 2.224 4.614 0.677 1.00 0.00 214 CYS A N 16
ATOM 27040 C CA . CYS A 1 96 ? 3.492 4.351 0.017 1.00 0.00 214 CYS A CA 16
ATOM 27041 C C . CYS A 1 96 ? 4.164 5.681 -0.305 1.00 0.00 214 CYS A C 16
ATOM 27042 O O . CYS A 1 96 ? 5.382 5.790 -0.237 1.00 0.00 214 CYS A O 16
ATOM 27049 N N . MET A 1 97 ? 3.376 6.704 -0.631 1.00 0.00 215 MET A N 16
ATOM 27050 C CA . MET A 1 97 ? 3.807 8.049 -0.942 1.00 0.00 215 MET A CA 16
ATOM 27051 C C . MET A 1 97 ? 4.370 8.680 0.320 1.00 0.00 215 MET A C 16
ATOM 27052 O O . MET A 1 97 ? 5.478 9.211 0.317 1.00 0.00 215 MET A O 16
ATOM 27066 N N . GLN A 1 98 ? 3.638 8.599 1.435 1.00 0.00 216 GLN A N 16
ATOM 27067 C CA . GLN A 1 98 ? 4.158 9.177 2.664 1.00 0.00 216 GLN A CA 16
ATOM 27068 C C . GLN A 1 98 ? 5.302 8.323 3.242 1.00 0.00 216 GLN A C 16
ATOM 27069 O O . GLN A 1 98 ? 6.013 8.783 4.134 1.00 0.00 216 GLN A O 16
ATOM 27083 N N . GLN A 1 99 ? 5.503 7.098 2.738 1.00 0.00 217 GLN A N 16
ATOM 27084 C CA . GLN A 1 99 ? 6.633 6.254 3.096 1.00 0.00 217 GLN A CA 16
ATOM 27085 C C . GLN A 1 99 ? 7.853 6.559 2.220 1.00 0.00 217 GLN A C 16
ATOM 27086 O O . GLN A 1 99 ? 8.957 6.556 2.742 1.00 0.00 217 GLN A O 16
ATOM 27100 N N . TYR A 1 100 ? 7.676 6.924 0.944 1.00 0.00 218 TYR A N 16
ATOM 27101 C CA . TYR A 1 100 ? 8.747 7.394 0.049 1.00 0.00 218 TYR A CA 16
ATOM 27102 C C . TYR A 1 100 ? 9.641 8.424 0.743 1.00 0.00 218 TYR A C 16
ATOM 27103 O O . TYR A 1 100 ? 10.848 8.431 0.523 1.00 0.00 218 TYR A O 16
ATOM 27121 N N . GLN A 1 101 ? 9.073 9.288 1.589 1.00 0.00 219 GLN A N 16
ATOM 27122 C CA . GLN A 1 101 ? 9.848 10.288 2.304 1.00 0.00 219 GLN A CA 16
ATOM 27123 C C . GLN A 1 101 ? 11.005 9.654 3.087 1.00 0.00 219 GLN A C 16
ATOM 27124 O O . GLN A 1 101 ? 12.059 10.277 3.150 1.00 0.00 219 GLN A O 16
ATOM 27138 N N . GLN A 1 102 ? 10.867 8.432 3.617 1.00 0.00 220 GLN A N 16
ATOM 27139 C CA . GLN A 1 102 ? 11.882 7.777 4.435 1.00 0.00 220 GLN A CA 16
ATOM 27140 C C . GLN A 1 102 ? 13.171 7.634 3.638 1.00 0.00 220 GLN A C 16
ATOM 27141 O O . GLN A 1 102 ? 14.243 7.875 4.184 1.00 0.00 220 GLN A O 16
ATOM 27155 N N . TYR A 1 103 ? 13.058 7.331 2.340 1.00 0.00 221 TYR A N 16
ATOM 27156 C CA . TYR A 1 103 ? 14.165 7.207 1.404 1.00 0.00 221 TYR A CA 16
ATOM 27157 C C . TYR A 1 103 ? 15.043 8.451 1.512 1.00 0.00 221 TYR A C 16
ATOM 27158 O O . TYR A 1 103 ? 16.254 8.361 1.674 1.00 0.00 221 TYR A O 16
ATOM 27176 N N . GLN A 1 104 ? 14.410 9.622 1.454 1.00 0.00 222 GLN A N 16
ATOM 27177 C CA . GLN A 1 104 ? 15.065 10.916 1.429 1.00 0.00 222 GLN A CA 16
ATOM 27178 C C . GLN A 1 104 ? 15.514 11.326 2.835 1.00 0.00 222 GLN A C 16
ATOM 27179 O O . GLN A 1 104 ? 16.588 11.904 2.989 1.00 0.00 222 GLN A O 16
ATOM 27193 N N . LEU A 1 105 ? 14.705 11.052 3.860 1.00 0.00 223 LEU A N 16
ATOM 27194 C CA . LEU A 1 105 ? 14.996 11.420 5.242 1.00 0.00 223 LEU A CA 16
ATOM 27195 C C . LEU A 1 105 ? 16.227 10.670 5.730 1.00 0.00 223 LEU A C 16
ATOM 27196 O O . LEU A 1 105 ? 17.161 11.280 6.251 1.00 0.00 223 LEU A O 16
ATOM 27212 N N . ALA A 1 106 ? 16.239 9.356 5.529 1.00 0.00 224 ALA A N 16
ATOM 27213 C CA . ALA A 1 106 ? 17.374 8.494 5.790 1.00 0.00 224 ALA A CA 16
ATOM 27214 C C . ALA A 1 106 ? 18.553 8.882 4.892 1.00 0.00 224 ALA A C 16
ATOM 27215 O O . ALA A 1 106 ? 19.680 9.035 5.374 1.00 0.00 224 ALA A O 16
ATOM 27222 N N . SER A 1 107 ? 18.280 9.083 3.596 1.00 0.00 225 SER A N 16
ATOM 27223 C CA . SER A 1 107 ? 19.270 9.042 2.528 1.00 0.00 225 SER A CA 16
ATOM 27224 C C . SER A 1 107 ? 20.173 7.812 2.685 1.00 0.00 225 SER A C 16
ATOM 27225 O O . SER A 1 107 ? 21.366 7.916 2.321 1.00 0.00 225 SER A O 16
ATOM 27233 N N . GLY A 1 1 ? 2.352 -14.150 22.407 1.00 0.00 119 GLY A N 17
ATOM 27234 C CA . GLY A 1 1 ? 1.651 -14.388 21.138 1.00 0.00 119 GLY A CA 17
ATOM 27235 C C . GLY A 1 1 ? 2.645 -14.477 19.998 1.00 0.00 119 GLY A C 17
ATOM 27236 O O . GLY A 1 1 ? 3.729 -15.033 20.180 1.00 0.00 119 GLY A O 17
ATOM 27240 N N . SER A 1 2 ? 2.290 -13.947 18.824 1.00 0.00 120 SER A N 17
ATOM 27241 C CA . SER A 1 2 ? 3.146 -13.872 17.646 1.00 0.00 120 SER A CA 17
ATOM 27242 C C . SER A 1 2 ? 2.710 -12.672 16.811 1.00 0.00 120 SER A C 17
ATOM 27243 O O . SER A 1 2 ? 1.511 -12.505 16.568 1.00 0.00 120 SER A O 17
ATOM 27251 N N . VAL A 1 3 ? 3.661 -11.875 16.329 1.00 0.00 121 VAL A N 17
ATOM 27252 C CA . VAL A 1 3 ? 3.436 -11.018 15.172 1.00 0.00 121 VAL A CA 17
ATOM 27253 C C . VAL A 1 3 ? 3.454 -11.917 13.926 1.00 0.00 121 VAL A C 17
ATOM 27254 O O . VAL A 1 3 ? 4.240 -12.867 13.860 1.00 0.00 121 VAL A O 17
ATOM 27267 N N . VAL A 1 4 ? 2.574 -11.659 12.958 1.00 0.00 122 VAL A N 17
ATOM 27268 C CA . VAL A 1 4 ? 2.485 -12.362 11.678 1.00 0.00 122 VAL A CA 17
ATOM 27269 C C . VAL A 1 4 ? 1.949 -11.349 10.658 1.00 0.00 122 VAL A C 17
ATOM 27270 O O . VAL A 1 4 ? 1.140 -10.490 11.027 1.00 0.00 122 VAL A O 17
ATOM 27283 N N . GLY A 1 5 ? 2.319 -11.485 9.385 1.00 0.00 123 GLY A N 17
ATOM 27284 C CA . GLY A 1 5 ? 1.537 -10.956 8.276 1.00 0.00 123 GLY A CA 17
ATOM 27285 C C . GLY A 1 5 ? 2.240 -9.736 7.722 1.00 0.00 123 GLY A C 17
ATOM 27286 O O . GLY A 1 5 ? 2.339 -8.718 8.416 1.00 0.00 123 GLY A O 17
ATOM 27290 N N . GLY A 1 6 ? 2.774 -9.864 6.510 1.00 0.00 124 GLY A N 17
ATOM 27291 C CA . GLY A 1 6 ? 3.822 -8.983 6.021 1.00 0.00 124 GLY A CA 17
ATOM 27292 C C . GLY A 1 6 ? 5.180 -9.451 6.540 1.00 0.00 124 GLY A C 17
ATOM 27293 O O . GLY A 1 6 ? 5.270 -10.515 7.162 1.00 0.00 124 GLY A O 17
ATOM 27297 N N . LEU A 1 7 ? 6.222 -8.658 6.291 1.00 0.00 125 LEU A N 17
ATOM 27298 C CA . LEU A 1 7 ? 7.628 -8.940 6.483 1.00 0.00 125 LEU A CA 17
ATOM 27299 C C . LEU A 1 7 ? 8.139 -10.121 5.663 1.00 0.00 125 LEU A C 17
ATOM 27300 O O . LEU A 1 7 ? 7.631 -11.242 5.695 1.00 0.00 125 LEU A O 17
ATOM 27316 N N . GLY A 1 8 ? 9.199 -9.843 4.916 1.00 0.00 126 GLY A N 17
ATOM 27317 C CA . GLY A 1 8 ? 9.891 -10.816 4.065 1.00 0.00 126 GLY A CA 17
ATOM 27318 C C . GLY A 1 8 ? 11.221 -10.269 3.561 1.00 0.00 126 GLY A C 17
ATOM 27319 O O . GLY A 1 8 ? 11.380 -9.989 2.372 1.00 0.00 126 GLY A O 17
ATOM 27323 N N . GLY A 1 9 ? 12.154 -9.998 4.480 1.00 0.00 127 GLY A N 17
ATOM 27324 C CA . GLY A 1 9 ? 13.398 -9.300 4.157 1.00 0.00 127 GLY A CA 17
ATOM 27325 C C . GLY A 1 9 ? 13.165 -7.901 3.566 1.00 0.00 127 GLY A C 17
ATOM 27326 O O . GLY A 1 9 ? 14.070 -7.295 2.986 1.00 0.00 127 GLY A O 17
ATOM 27330 N N . TYR A 1 10 ? 11.936 -7.397 3.686 1.00 0.00 128 TYR A N 17
ATOM 27331 C CA . TYR A 1 10 ? 11.520 -6.051 3.347 1.00 0.00 128 TYR A CA 17
ATOM 27332 C C . TYR A 1 10 ? 11.965 -5.174 4.514 1.00 0.00 128 TYR A C 17
ATOM 27333 O O . TYR A 1 10 ? 11.978 -5.627 5.662 1.00 0.00 128 TYR A O 17
ATOM 27351 N N . ALA A 1 11 ? 12.308 -3.922 4.233 1.00 0.00 129 ALA A N 17
ATOM 27352 C CA . ALA A 1 11 ? 12.330 -2.891 5.246 1.00 0.00 129 ALA A CA 17
ATOM 27353 C C . ALA A 1 11 ? 10.879 -2.444 5.392 1.00 0.00 129 ALA A C 17
ATOM 27354 O O . ALA A 1 11 ? 10.247 -2.103 4.392 1.00 0.00 129 ALA A O 17
ATOM 27361 N N . LEU A 1 12 ? 10.296 -2.513 6.590 1.00 0.00 130 LEU A N 17
ATOM 27362 C CA . LEU A 1 12 ? 8.987 -1.924 6.826 1.00 0.00 130 LEU A CA 17
ATOM 27363 C C . LEU A 1 12 ? 9.177 -0.629 7.579 1.00 0.00 130 LEU A C 17
ATOM 27364 O O . LEU A 1 12 ? 10.220 -0.360 8.184 1.00 0.00 130 LEU A O 17
ATOM 27380 N N . GLY A 1 13 ? 8.140 0.182 7.516 1.00 0.00 131 GLY A N 17
ATOM 27381 C CA . GLY A 1 13 ? 8.244 1.542 8.011 1.00 0.00 131 GLY A CA 17
ATOM 27382 C C . GLY A 1 13 ? 7.070 2.378 7.564 1.00 0.00 131 GLY A C 17
ATOM 27383 O O . GLY A 1 13 ? 6.958 2.711 6.388 1.00 0.00 131 GLY A O 17
ATOM 27387 N N . SER A 1 14 ? 6.180 2.686 8.499 1.00 0.00 132 SER A N 17
ATOM 27388 C CA . SER A 1 14 ? 5.312 3.835 8.531 1.00 0.00 132 SER A CA 17
ATOM 27389 C C . SER A 1 14 ? 4.483 3.808 9.807 1.00 0.00 132 SER A C 17
ATOM 27390 O O . SER A 1 14 ? 4.562 4.752 10.587 1.00 0.00 132 SER A O 17
ATOM 27398 N N . ALA A 1 15 ? 3.708 2.734 10.009 1.00 0.00 133 ALA A N 17
ATOM 27399 C CA . ALA A 1 15 ? 2.719 2.586 11.072 1.00 0.00 133 ALA A CA 17
ATOM 27400 C C . ALA A 1 15 ? 1.979 3.904 11.334 1.00 0.00 133 ALA A C 17
ATOM 27401 O O . ALA A 1 15 ? 2.168 4.549 12.367 1.00 0.00 133 ALA A O 17
ATOM 27408 N N . MET A 1 16 ? 1.169 4.314 10.357 1.00 0.00 134 MET A N 17
ATOM 27409 C CA . MET A 1 16 ? 0.498 5.610 10.370 1.00 0.00 134 MET A CA 17
ATOM 27410 C C . MET A 1 16 ? -0.448 5.728 11.565 1.00 0.00 134 MET A C 17
ATOM 27411 O O . MET A 1 16 ? -0.484 6.783 12.188 1.00 0.00 134 MET A O 17
ATOM 27425 N N . SER A 1 17 ? -1.138 4.633 11.907 1.00 0.00 135 SER A N 17
ATOM 27426 C CA . SER A 1 17 ? -2.132 4.505 12.961 1.00 0.00 135 SER A CA 17
ATOM 27427 C C . SER A 1 17 ? -3.205 5.582 12.902 1.00 0.00 135 SER A C 17
ATOM 27428 O O . SER A 1 17 ? -3.083 6.691 13.424 1.00 0.00 135 SER A O 17
ATOM 27436 N N . GLY A 1 18 ? -4.304 5.187 12.275 1.00 0.00 136 GLY A N 17
ATOM 27437 C CA . GLY A 1 18 ? -5.421 6.057 11.995 1.00 0.00 136 GLY A CA 17
ATOM 27438 C C . GLY A 1 18 ? -5.211 6.672 10.626 1.00 0.00 136 GLY A C 17
ATOM 27439 O O . GLY A 1 18 ? -4.965 7.872 10.534 1.00 0.00 136 GLY A O 17
ATOM 27443 N N . MET A 1 19 ? -5.240 5.856 9.572 1.00 0.00 137 MET A N 17
ATOM 27444 C CA . MET A 1 19 ? -5.226 6.345 8.206 1.00 0.00 137 MET A CA 17
ATOM 27445 C C . MET A 1 19 ? -6.595 6.908 7.818 1.00 0.00 137 MET A C 17
ATOM 27446 O O . MET A 1 19 ? -7.646 6.447 8.271 1.00 0.00 137 MET A O 17
ATOM 27460 N N . ARG A 1 20 ? -6.579 7.878 6.909 1.00 0.00 138 ARG A N 17
ATOM 27461 C CA . ARG A 1 20 ? -7.740 8.536 6.321 1.00 0.00 138 ARG A CA 17
ATOM 27462 C C . ARG A 1 20 ? -7.427 8.837 4.861 1.00 0.00 138 ARG A C 17
ATOM 27463 O O . ARG A 1 20 ? -6.267 9.041 4.491 1.00 0.00 138 ARG A O 17
ATOM 27484 N N . MET A 1 21 ? -8.468 8.888 4.041 1.00 0.00 139 MET A N 17
ATOM 27485 C CA . MET A 1 21 ? -8.402 9.150 2.616 1.00 0.00 139 MET A CA 17
ATOM 27486 C C . MET A 1 21 ? -9.818 9.542 2.201 1.00 0.00 139 MET A C 17
ATOM 27487 O O . MET A 1 21 ? -10.796 9.014 2.733 1.00 0.00 139 MET A O 17
ATOM 27501 N N . ASN A 1 22 ? -9.937 10.440 1.227 1.00 0.00 140 ASN A N 17
ATOM 27502 C CA . ASN A 1 22 ? -11.183 11.099 0.852 1.00 0.00 140 ASN A CA 17
ATOM 27503 C C . ASN A 1 22 ? -11.602 10.666 -0.554 1.00 0.00 140 ASN A C 17
ATOM 27504 O O . ASN A 1 22 ? -11.896 11.506 -1.407 1.00 0.00 140 ASN A O 17
ATOM 27515 N N . PHE A 1 23 ? -11.563 9.354 -0.784 1.00 0.00 141 PHE A N 17
ATOM 27516 C CA . PHE A 1 23 ? -11.508 8.710 -2.099 1.00 0.00 141 PHE A CA 17
ATOM 27517 C C . PHE A 1 23 ? -12.515 9.321 -3.071 1.00 0.00 141 PHE A C 17
ATOM 27518 O O . PHE A 1 23 ? -13.655 9.639 -2.709 1.00 0.00 141 PHE A O 17
ATOM 27535 N N . ASP A 1 24 ? -12.082 9.440 -4.321 1.00 0.00 142 ASP A N 17
ATOM 27536 C CA . ASP A 1 24 ? -12.767 10.126 -5.408 1.00 0.00 142 ASP A CA 17
ATOM 27537 C C . ASP A 1 24 ? -14.185 9.596 -5.563 1.00 0.00 142 ASP A C 17
ATOM 27538 O O . ASP A 1 24 ? -15.134 10.377 -5.665 1.00 0.00 142 ASP A O 17
ATOM 27547 N N . ARG A 1 25 ? -14.334 8.270 -5.560 1.00 0.00 143 ARG A N 17
ATOM 27548 C CA . ARG A 1 25 ? -15.616 7.583 -5.595 1.00 0.00 143 ARG A CA 17
ATOM 27549 C C . ARG A 1 25 ? -16.074 7.399 -4.142 1.00 0.00 143 ARG A C 17
ATOM 27550 O O . ARG A 1 25 ? -15.350 6.775 -3.361 1.00 0.00 143 ARG A O 17
ATOM 27571 N N . PRO A 1 26 ? -17.246 7.927 -3.742 1.00 0.00 144 PRO A N 17
ATOM 27572 C CA . PRO A 1 26 ? -17.656 7.944 -2.341 1.00 0.00 144 PRO A CA 17
ATOM 27573 C C . PRO A 1 26 ? -17.880 6.549 -1.785 1.00 0.00 144 PRO A C 17
ATOM 27574 O O . PRO A 1 26 ? -17.730 6.345 -0.586 1.00 0.00 144 PRO A O 17
ATOM 27585 N N . GLU A 1 27 ? -18.253 5.613 -2.650 1.00 0.00 145 GLU A N 17
ATOM 27586 C CA . GLU A 1 27 ? -18.613 4.246 -2.327 1.00 0.00 145 GLU A CA 17
ATOM 27587 C C . GLU A 1 27 ? -17.424 3.533 -1.687 1.00 0.00 145 GLU A C 17
ATOM 27588 O O . GLU A 1 27 ? -17.535 2.920 -0.632 1.00 0.00 145 GLU A O 17
ATOM 27600 N N . GLU A 1 28 ? -16.259 3.678 -2.311 1.00 0.00 146 GLU A N 17
ATOM 27601 C CA . GLU A 1 28 ? -15.010 3.058 -1.897 1.00 0.00 146 GLU A CA 17
ATOM 27602 C C . GLU A 1 28 ? -14.535 3.788 -0.623 1.00 0.00 146 GLU A C 17
ATOM 27603 O O . GLU A 1 28 ? -14.123 3.153 0.347 1.00 0.00 146 GLU A O 17
ATOM 27615 N N . ARG A 1 29 ? -14.729 5.115 -0.531 1.00 0.00 147 ARG A N 17
ATOM 27616 C CA . ARG A 1 29 ? -14.498 5.865 0.711 1.00 0.00 147 ARG A CA 17
ATOM 27617 C C . ARG A 1 29 ? -15.383 5.355 1.849 1.00 0.00 147 ARG A C 17
ATOM 27618 O O . ARG A 1 29 ? -14.957 5.370 3.006 1.00 0.00 147 ARG A O 17
ATOM 27639 N N . GLN A 1 30 ? -16.610 4.939 1.549 1.00 0.00 148 GLN A N 17
ATOM 27640 C CA . GLN A 1 30 ? -17.553 4.422 2.523 1.00 0.00 148 GLN A CA 17
ATOM 27641 C C . GLN A 1 30 ? -17.169 3.007 2.937 1.00 0.00 148 GLN A C 17
ATOM 27642 O O . GLN A 1 30 ? -17.343 2.663 4.105 1.00 0.00 148 GLN A O 17
ATOM 27656 N N . TRP A 1 31 ? -16.616 2.204 2.025 1.00 0.00 149 TRP A N 17
ATOM 27657 C CA . TRP A 1 31 ? -16.131 0.870 2.319 1.00 0.00 149 TRP A CA 17
ATOM 27658 C C . TRP A 1 31 ? -14.918 0.948 3.243 1.00 0.00 149 TRP A C 17
ATOM 27659 O O . TRP A 1 31 ? -14.846 0.199 4.213 1.00 0.00 149 TRP A O 17
ATOM 27680 N N . TRP A 1 32 ? -14.003 1.893 3.005 1.00 0.00 150 TRP A N 17
ATOM 27681 C CA . TRP A 1 32 ? -12.913 2.200 3.929 1.00 0.00 150 TRP A CA 17
ATOM 27682 C C . TRP A 1 32 ? -13.451 2.579 5.314 1.00 0.00 150 TRP A C 17
ATOM 27683 O O . TRP A 1 32 ? -12.814 2.299 6.332 1.00 0.00 150 TRP A O 17
ATOM 27704 N N . ASN A 1 33 ? -14.615 3.234 5.384 1.00 0.00 151 ASN A N 17
ATOM 27705 C CA . ASN A 1 33 ? -15.212 3.547 6.675 1.00 0.00 151 ASN A CA 17
ATOM 27706 C C . ASN A 1 33 ? -15.812 2.311 7.347 1.00 0.00 151 ASN A C 17
ATOM 27707 O O . ASN A 1 33 ? -15.832 2.225 8.575 1.00 0.00 151 ASN A O 17
ATOM 27718 N N . GLU A 1 34 ? -16.323 1.378 6.551 1.00 0.00 152 GLU A N 17
ATOM 27719 C CA . GLU A 1 34 ? -16.978 0.150 6.979 1.00 0.00 152 GLU A CA 17
ATOM 27720 C C . GLU A 1 34 ? -15.956 -0.879 7.465 1.00 0.00 152 GLU A C 17
ATOM 27721 O O . GLU A 1 34 ? -16.251 -1.640 8.389 1.00 0.00 152 GLU A O 17
ATOM 27733 N N . ASN A 1 35 ? -14.754 -0.893 6.876 1.00 0.00 153 ASN A N 17
ATOM 27734 C CA . ASN A 1 35 ? -13.732 -1.895 7.135 1.00 0.00 153 ASN A CA 17
ATOM 27735 C C . ASN A 1 35 ? -12.395 -1.201 7.303 1.00 0.00 153 ASN A C 17
ATOM 27736 O O . ASN A 1 35 ? -11.835 -0.684 6.339 1.00 0.00 153 ASN A O 17
ATOM 27747 N N . SER A 1 36 ? -11.859 -1.226 8.516 1.00 0.00 154 SER A N 17
ATOM 27748 C CA . SER A 1 36 ? -10.478 -0.823 8.768 1.00 0.00 154 SER A CA 17
ATOM 27749 C C . SER A 1 36 ? -9.837 -1.646 9.883 1.00 0.00 154 SER A C 17
ATOM 27750 O O . SER A 1 36 ? -8.609 -1.745 9.952 1.00 0.00 154 SER A O 17
ATOM 27758 N N . ASN A 1 37 ? -10.639 -2.336 10.703 1.00 0.00 155 ASN A N 17
ATOM 27759 C CA . ASN A 1 37 ? -10.094 -3.206 11.744 1.00 0.00 155 ASN A CA 17
ATOM 27760 C C . ASN A 1 37 ? -9.418 -4.434 11.114 1.00 0.00 155 ASN A C 17
ATOM 27761 O O . ASN A 1 37 ? -8.618 -5.112 11.757 1.00 0.00 155 ASN A O 17
ATOM 27772 N N . ARG A 1 38 ? -9.706 -4.710 9.834 1.00 0.00 156 ARG A N 17
ATOM 27773 C CA . ARG A 1 38 ? -9.219 -5.857 9.083 1.00 0.00 156 ARG A CA 17
ATOM 27774 C C . ARG A 1 38 ? -8.001 -5.562 8.214 1.00 0.00 156 ARG A C 17
ATOM 27775 O O . ARG A 1 38 ? -7.460 -6.517 7.655 1.00 0.00 156 ARG A O 17
ATOM 27796 N N . TYR A 1 39 ? -7.534 -4.311 8.105 1.00 0.00 157 TYR A N 17
ATOM 27797 C CA . TYR A 1 39 ? -6.301 -4.019 7.381 1.00 0.00 157 TYR A CA 17
ATOM 27798 C C . TYR A 1 39 ? -5.433 -3.028 8.146 1.00 0.00 157 TYR A C 17
ATOM 27799 O O . TYR A 1 39 ? -5.906 -1.931 8.454 1.00 0.00 157 TYR A O 17
ATOM 27817 N N . PRO A 1 40 ? -4.158 -3.366 8.402 1.00 0.00 158 PRO A N 17
ATOM 27818 C CA . PRO A 1 40 ? -3.241 -2.496 9.114 1.00 0.00 158 PRO A CA 17
ATOM 27819 C C . PRO A 1 40 ? -2.867 -1.273 8.272 1.00 0.00 158 PRO A C 17
ATOM 27820 O O . PRO A 1 40 ? -3.072 -1.234 7.054 1.00 0.00 158 PRO A O 17
ATOM 27831 N N . ASN A 1 41 ? -2.263 -0.284 8.924 1.00 0.00 159 ASN A N 17
ATOM 27832 C CA . ASN A 1 41 ? -1.765 0.963 8.345 1.00 0.00 159 ASN A CA 17
ATOM 27833 C C . ASN A 1 41 ? -0.243 0.975 8.476 1.00 0.00 159 ASN A C 17
ATOM 27834 O O . ASN A 1 41 ? 0.326 1.881 9.085 1.00 0.00 159 ASN A O 17
ATOM 27845 N N . GLN A 1 42 ? 0.421 -0.040 7.931 1.00 0.00 160 GLN A N 17
ATOM 27846 C CA . GLN A 1 42 ? 1.850 -0.028 7.644 1.00 0.00 160 GLN A CA 17
ATOM 27847 C C . GLN A 1 42 ? 1.971 -0.225 6.128 1.00 0.00 160 GLN A C 17
ATOM 27848 O O . GLN A 1 42 ? 0.974 -0.442 5.444 1.00 0.00 160 GLN A O 17
ATOM 27862 N N . VAL A 1 43 ? 3.178 -0.117 5.598 1.00 0.00 161 VAL A N 17
ATOM 27863 C CA . VAL A 1 43 ? 3.552 -0.468 4.250 1.00 0.00 161 VAL A CA 17
ATOM 27864 C C . VAL A 1 43 ? 4.982 -1.021 4.360 1.00 0.00 161 VAL A C 17
ATOM 27865 O O . VAL A 1 43 ? 5.707 -0.736 5.326 1.00 0.00 161 VAL A O 17
ATOM 27878 N N . TYR A 1 44 ? 5.392 -1.784 3.358 1.00 0.00 162 TYR A N 17
ATOM 27879 C CA . TYR A 1 44 ? 6.681 -2.441 3.246 1.00 0.00 162 TYR A CA 17
ATOM 27880 C C . TYR A 1 44 ? 7.388 -1.890 2.012 1.00 0.00 162 TYR A C 17
ATOM 27881 O O . TYR A 1 44 ? 6.747 -1.386 1.084 1.00 0.00 162 TYR A O 17
ATOM 27899 N N . TYR A 1 45 ? 8.711 -1.994 1.977 1.00 0.00 163 TYR A N 17
ATOM 27900 C CA . TYR A 1 45 ? 9.523 -1.526 0.875 1.00 0.00 163 TYR A CA 17
ATOM 27901 C C . TYR A 1 45 ? 10.775 -2.386 0.817 1.00 0.00 163 TYR A C 17
ATOM 27902 O O . TYR A 1 45 ? 11.484 -2.585 1.799 1.00 0.00 163 TYR A O 17
ATOM 27920 N N . LYS A 1 46 ? 11.003 -2.996 -0.341 1.00 0.00 164 LYS A N 17
ATOM 27921 C CA . LYS A 1 46 ? 12.131 -3.901 -0.520 1.00 0.00 164 LYS A CA 17
ATOM 27922 C C . LYS A 1 46 ? 13.385 -3.036 -0.561 1.00 0.00 164 LYS A C 17
ATOM 27923 O O . LYS A 1 46 ? 13.332 -1.940 -1.126 1.00 0.00 164 LYS A O 17
ATOM 27942 N N . GLU A 1 47 ? 14.500 -3.475 0.010 1.00 0.00 165 GLU A N 17
ATOM 27943 C CA . GLU A 1 47 ? 15.712 -2.663 -0.035 1.00 0.00 165 GLU A CA 17
ATOM 27944 C C . GLU A 1 47 ? 16.319 -2.814 -1.423 1.00 0.00 165 GLU A C 17
ATOM 27945 O O . GLU A 1 47 ? 16.963 -3.825 -1.731 1.00 0.00 165 GLU A O 17
ATOM 27957 N N . TYR A 1 48 ? 16.044 -1.824 -2.270 1.00 0.00 166 TYR A N 17
ATOM 27958 C CA . TYR A 1 48 ? 16.571 -1.717 -3.610 1.00 0.00 166 TYR A CA 17
ATOM 27959 C C . TYR A 1 48 ? 18.083 -1.597 -3.504 1.00 0.00 166 TYR A C 17
ATOM 27960 O O . TYR A 1 48 ? 18.593 -0.640 -2.931 1.00 0.00 166 TYR A O 17
ATOM 27978 N N . ASN A 1 49 ? 18.784 -2.570 -4.070 1.00 0.00 167 ASN A N 17
ATOM 27979 C CA . ASN A 1 49 ? 20.205 -2.481 -4.345 1.00 0.00 167 ASN A CA 17
ATOM 27980 C C . ASN A 1 49 ? 20.466 -1.442 -5.434 1.00 0.00 167 ASN A C 17
ATOM 27981 O O . ASN A 1 49 ? 21.508 -0.795 -5.428 1.00 0.00 167 ASN A O 17
ATOM 27992 N N . ASP A 1 50 ? 19.531 -1.276 -6.381 1.00 0.00 168 ASP A N 17
ATOM 27993 C CA . ASP A 1 50 ? 19.833 -0.518 -7.605 1.00 0.00 168 ASP A CA 17
ATOM 27994 C C . ASP A 1 50 ? 19.659 0.993 -7.435 1.00 0.00 168 ASP A C 17
ATOM 27995 O O . ASP A 1 50 ? 20.277 1.769 -8.158 1.00 0.00 168 ASP A O 17
ATOM 28004 N N . ARG A 1 51 ? 18.849 1.405 -6.452 1.00 0.00 169 ARG A N 17
ATOM 28005 C CA . ARG A 1 51 ? 18.508 2.785 -6.077 1.00 0.00 169 ARG A CA 17
ATOM 28006 C C . ARG A 1 51 ? 18.522 3.779 -7.242 1.00 0.00 169 ARG A C 17
ATOM 28007 O O . ARG A 1 51 ? 19.039 4.890 -7.122 1.00 0.00 169 ARG A O 17
ATOM 28028 N N . SER A 1 52 ? 17.841 3.419 -8.325 1.00 0.00 170 SER A N 17
ATOM 28029 C CA . SER A 1 52 ? 17.410 4.374 -9.321 1.00 0.00 170 SER A CA 17
ATOM 28030 C C . SER A 1 52 ? 15.923 4.162 -9.505 1.00 0.00 170 SER A C 17
ATOM 28031 O O . SER A 1 52 ? 15.456 3.283 -10.248 1.00 0.00 170 SER A O 17
ATOM 28039 N N . VAL A 1 53 ? 15.194 4.947 -8.728 1.00 0.00 171 VAL A N 17
ATOM 28040 C CA . VAL A 1 53 ? 13.796 5.203 -8.812 1.00 0.00 171 VAL A CA 17
ATOM 28041 C C . VAL A 1 53 ? 13.643 6.736 -8.749 1.00 0.00 171 VAL A C 17
ATOM 28042 O O . VAL A 1 53 ? 14.433 7.403 -8.067 1.00 0.00 171 VAL A O 17
ATOM 28055 N N . PRO A 1 54 ? 12.636 7.327 -9.402 1.00 0.00 172 PRO A N 17
ATOM 28056 C CA . PRO A 1 54 ? 12.017 8.544 -8.933 1.00 0.00 172 PRO A CA 17
ATOM 28057 C C . PRO A 1 54 ? 10.974 8.169 -7.873 1.00 0.00 172 PRO A C 17
ATOM 28058 O O . PRO A 1 54 ? 10.750 6.989 -7.570 1.00 0.00 172 PRO A O 17
ATOM 28069 N N . GLU A 1 55 ? 10.247 9.176 -7.399 1.00 0.00 173 GLU A N 17
ATOM 28070 C CA . GLU A 1 55 ? 9.051 9.029 -6.581 1.00 0.00 173 GLU A CA 17
ATOM 28071 C C . GLU A 1 55 ? 8.067 8.007 -7.180 1.00 0.00 173 GLU A C 17
ATOM 28072 O O . GLU A 1 55 ? 7.367 7.316 -6.442 1.00 0.00 173 GLU A O 17
ATOM 28084 N N . GLY A 1 56 ? 8.032 7.868 -8.512 1.00 0.00 174 GLY A N 17
ATOM 28085 C CA . GLY A 1 56 ? 7.085 7.009 -9.205 1.00 0.00 174 GLY A CA 17
ATOM 28086 C C . GLY A 1 56 ? 7.448 5.537 -9.086 1.00 0.00 174 GLY A C 17
ATOM 28087 O O . GLY A 1 56 ? 6.706 4.807 -8.433 1.00 0.00 174 GLY A O 17
ATOM 28091 N N . ARG A 1 57 ? 8.565 5.094 -9.695 1.00 0.00 175 ARG A N 17
ATOM 28092 C CA . ARG A 1 57 ? 8.996 3.682 -9.682 1.00 0.00 175 ARG A CA 17
ATOM 28093 C C . ARG A 1 57 ? 9.035 3.145 -8.264 1.00 0.00 175 ARG A C 17
ATOM 28094 O O . ARG A 1 57 ? 8.642 1.998 -8.065 1.00 0.00 175 ARG A O 17
ATOM 28115 N N . PHE A 1 58 ? 9.523 3.947 -7.306 1.00 0.00 176 PHE A N 17
ATOM 28116 C CA . PHE A 1 58 ? 9.611 3.517 -5.922 1.00 0.00 176 PHE A CA 17
ATOM 28117 C C . PHE A 1 58 ? 8.251 2.990 -5.500 1.00 0.00 176 PHE A C 17
ATOM 28118 O O . PHE A 1 58 ? 8.136 1.829 -5.097 1.00 0.00 176 PHE A O 17
ATOM 28135 N N . VAL A 1 59 ? 7.228 3.840 -5.620 1.00 0.00 177 VAL A N 17
ATOM 28136 C CA . VAL A 1 59 ? 5.905 3.492 -5.158 1.00 0.00 177 VAL A CA 17
ATOM 28137 C C . VAL A 1 59 ? 5.283 2.431 -6.083 1.00 0.00 177 VAL A C 17
ATOM 28138 O O . VAL A 1 59 ? 4.589 1.538 -5.612 1.00 0.00 177 VAL A O 17
ATOM 28151 N N . ARG A 1 60 ? 5.564 2.449 -7.390 1.00 0.00 178 ARG A N 17
ATOM 28152 C CA . ARG A 1 60 ? 4.948 1.530 -8.350 1.00 0.00 178 ARG A CA 17
ATOM 28153 C C . ARG A 1 60 ? 5.265 0.065 -8.033 1.00 0.00 178 ARG A C 17
ATOM 28154 O O . ARG A 1 60 ? 4.425 -0.814 -8.258 1.00 0.00 178 ARG A O 17
ATOM 28175 N N . ASP A 1 61 ? 6.453 -0.217 -7.498 1.00 0.00 179 ASP A N 17
ATOM 28176 C CA . ASP A 1 61 ? 6.777 -1.531 -6.943 1.00 0.00 179 ASP A CA 17
ATOM 28177 C C . ASP A 1 61 ? 6.195 -1.671 -5.542 1.00 0.00 179 ASP A C 17
ATOM 28178 O O . ASP A 1 61 ? 5.574 -2.683 -5.243 1.00 0.00 179 ASP A O 17
ATOM 28187 N N . CYS A 1 62 ? 6.390 -0.680 -4.666 1.00 0.00 180 CYS A N 17
ATOM 28188 C CA . CYS A 1 62 ? 6.033 -0.791 -3.254 1.00 0.00 180 CYS A CA 17
ATOM 28189 C C . CYS A 1 62 ? 4.550 -1.148 -3.053 1.00 0.00 180 CYS A C 17
ATOM 28190 O O . CYS A 1 62 ? 4.185 -1.822 -2.087 1.00 0.00 180 CYS A O 17
ATOM 28197 N N . VAL A 1 63 ? 3.678 -0.689 -3.956 1.00 0.00 181 VAL A N 17
ATOM 28198 C CA . VAL A 1 63 ? 2.252 -0.909 -3.824 1.00 0.00 181 VAL A CA 17
ATOM 28199 C C . VAL A 1 63 ? 1.976 -2.367 -4.132 1.00 0.00 181 VAL A C 17
ATOM 28200 O O . VAL A 1 63 ? 1.262 -3.020 -3.382 1.00 0.00 181 VAL A O 17
ATOM 28213 N N . ASN A 1 64 ? 2.603 -2.874 -5.194 1.00 0.00 182 ASN A N 17
ATOM 28214 C CA . ASN A 1 64 ? 2.606 -4.267 -5.604 1.00 0.00 182 ASN A CA 17
ATOM 28215 C C . ASN A 1 64 ? 3.197 -5.141 -4.494 1.00 0.00 182 ASN A C 17
ATOM 28216 O O . ASN A 1 64 ? 2.691 -6.236 -4.270 1.00 0.00 182 ASN A O 17
ATOM 28227 N N . ILE A 1 65 ? 4.195 -4.652 -3.751 1.00 0.00 183 ILE A N 17
ATOM 28228 C CA . ILE A 1 65 ? 4.686 -5.297 -2.539 1.00 0.00 183 ILE A CA 17
ATOM 28229 C C . ILE A 1 65 ? 3.562 -5.377 -1.504 1.00 0.00 183 ILE A C 17
ATOM 28230 O O . ILE A 1 65 ? 3.222 -6.467 -1.054 1.00 0.00 183 ILE A O 17
ATOM 28246 N N . THR A 1 66 ? 2.960 -4.252 -1.120 1.00 0.00 184 THR A N 17
ATOM 28247 C CA . THR A 1 66 ? 2.083 -4.224 0.041 1.00 0.00 184 THR A CA 17
ATOM 28248 C C . THR A 1 66 ? 0.758 -4.950 -0.255 1.00 0.00 184 THR A C 17
ATOM 28249 O O . THR A 1 66 ? 0.270 -5.657 0.621 1.00 0.00 184 THR A O 17
ATOM 28260 N N . VAL A 1 67 ? 0.224 -4.903 -1.484 1.00 0.00 185 VAL A N 17
ATOM 28261 C CA . VAL A 1 67 ? -0.938 -5.719 -1.861 1.00 0.00 185 VAL A CA 17
ATOM 28262 C C . VAL A 1 67 ? -0.608 -7.210 -1.788 1.00 0.00 185 VAL A C 17
ATOM 28263 O O . VAL A 1 67 ? -1.456 -7.989 -1.368 1.00 0.00 185 VAL A O 17
ATOM 28276 N N . THR A 1 68 ? 0.608 -7.610 -2.164 1.00 0.00 186 THR A N 17
ATOM 28277 C CA . THR A 1 68 ? 1.060 -8.996 -2.073 1.00 0.00 186 THR A CA 17
ATOM 28278 C C . THR A 1 68 ? 1.189 -9.400 -0.602 1.00 0.00 186 THR A C 17
ATOM 28279 O O . THR A 1 68 ? 0.708 -10.455 -0.208 1.00 0.00 186 THR A O 17
ATOM 28290 N N . GLU A 1 69 ? 1.751 -8.538 0.244 1.00 0.00 187 GLU A N 17
ATOM 28291 C CA . GLU A 1 69 ? 1.920 -8.815 1.664 1.00 0.00 187 GLU A CA 17
ATOM 28292 C C . GLU A 1 69 ? 0.572 -8.826 2.403 1.00 0.00 187 GLU A C 17
ATOM 28293 O O . GLU A 1 69 ? 0.454 -9.430 3.472 1.00 0.00 187 GLU A O 17
ATOM 28305 N N . TYR A 1 70 ? -0.457 -8.188 1.842 1.00 0.00 188 TYR A N 17
ATOM 28306 C CA . TYR A 1 70 ? -1.837 -8.229 2.324 1.00 0.00 188 TYR A CA 17
ATOM 28307 C C . TYR A 1 70 ? -2.634 -9.353 1.616 1.00 0.00 188 TYR A C 17
ATOM 28308 O O . TYR A 1 70 ? -3.785 -9.600 1.973 1.00 0.00 188 TYR A O 17
ATOM 28326 N N . LYS A 1 71 ? -2.039 -10.029 0.621 1.00 0.00 189 LYS A N 17
ATOM 28327 C CA . LYS A 1 71 ? -2.644 -10.919 -0.373 1.00 0.00 189 LYS A CA 17
ATOM 28328 C C . LYS A 1 71 ? -3.992 -10.410 -0.902 1.00 0.00 189 LYS A C 17
ATOM 28329 O O . LYS A 1 71 ? -5.032 -11.035 -0.683 1.00 0.00 189 LYS A O 17
ATOM 28348 N N . ILE A 1 72 ? -3.971 -9.321 -1.677 1.00 0.00 190 ILE A N 17
ATOM 28349 C CA . ILE A 1 72 ? -5.149 -8.723 -2.306 1.00 0.00 190 ILE A CA 17
ATOM 28350 C C . ILE A 1 72 ? -4.937 -8.730 -3.820 1.00 0.00 190 ILE A C 17
ATOM 28351 O O . ILE A 1 72 ? -4.356 -7.797 -4.383 1.00 0.00 190 ILE A O 17
ATOM 28367 N N . ASP A 1 73 ? -5.445 -9.762 -4.497 1.00 0.00 191 ASP A N 17
ATOM 28368 C CA . ASP A 1 73 ? -5.474 -9.818 -5.956 1.00 0.00 191 ASP A CA 17
ATOM 28369 C C . ASP A 1 73 ? -6.685 -10.641 -6.421 1.00 0.00 191 ASP A C 17
ATOM 28370 O O . ASP A 1 73 ? -6.714 -11.858 -6.195 1.00 0.00 191 ASP A O 17
ATOM 28379 N N . PRO A 1 74 ? -7.723 -10.020 -7.015 1.00 0.00 192 PRO A N 17
ATOM 28380 C CA . PRO A 1 74 ? -8.962 -10.710 -7.361 1.00 0.00 192 PRO A CA 17
ATOM 28381 C C . PRO A 1 74 ? -8.809 -11.668 -8.543 1.00 0.00 192 PRO A C 17
ATOM 28382 O O . PRO A 1 74 ? -9.722 -12.457 -8.776 1.00 0.00 192 PRO A O 17
ATOM 28393 N N . ASN A 1 75 ? -7.703 -11.623 -9.293 1.00 0.00 193 ASN A N 17
ATOM 28394 C CA . ASN A 1 75 ? -7.461 -12.567 -10.383 1.00 0.00 193 ASN A CA 17
ATOM 28395 C C . ASN A 1 75 ? -6.937 -13.896 -9.839 1.00 0.00 193 ASN A C 17
ATOM 28396 O O . ASN A 1 75 ? -6.818 -14.863 -10.579 1.00 0.00 193 ASN A O 17
ATOM 28407 N N . GLU A 1 76 ? -6.663 -13.969 -8.539 1.00 0.00 194 GLU A N 17
ATOM 28408 C CA . GLU A 1 76 ? -6.219 -15.169 -7.858 1.00 0.00 194 GLU A CA 17
ATOM 28409 C C . GLU A 1 76 ? -7.253 -15.570 -6.804 1.00 0.00 194 GLU A C 17
ATOM 28410 O O . GLU A 1 76 ? -7.664 -16.729 -6.715 1.00 0.00 194 GLU A O 17
ATOM 28422 N N . ASN A 1 77 ? -7.696 -14.615 -5.986 1.00 0.00 195 ASN A N 17
ATOM 28423 C CA . ASN A 1 77 ? -8.602 -14.902 -4.877 1.00 0.00 195 ASN A CA 17
ATOM 28424 C C . ASN A 1 77 ? -10.023 -15.157 -5.401 1.00 0.00 195 ASN A C 17
ATOM 28425 O O . ASN A 1 77 ? -10.669 -16.126 -5.002 1.00 0.00 195 ASN A O 17
ATOM 28436 N N . GLN A 1 78 ? -10.498 -14.281 -6.293 1.00 0.00 196 GLN A N 17
ATOM 28437 C CA . GLN A 1 78 ? -11.841 -14.233 -6.873 1.00 0.00 196 GLN A CA 17
ATOM 28438 C C . GLN A 1 78 ? -13.010 -14.116 -5.866 1.00 0.00 196 GLN A C 17
ATOM 28439 O O . GLN A 1 78 ? -14.162 -14.220 -6.286 1.00 0.00 196 GLN A O 17
ATOM 28453 N N . ASN A 1 79 ? -12.776 -13.851 -4.571 1.00 0.00 197 ASN A N 17
ATOM 28454 C CA . ASN A 1 79 ? -13.847 -13.569 -3.603 1.00 0.00 197 ASN A CA 17
ATOM 28455 C C . ASN A 1 79 ? -13.819 -12.111 -3.128 1.00 0.00 197 ASN A C 17
ATOM 28456 O O . ASN A 1 79 ? -14.742 -11.654 -2.454 1.00 0.00 197 ASN A O 17
ATOM 28467 N N . VAL A 1 80 ? -12.764 -11.364 -3.451 1.00 0.00 198 VAL A N 17
ATOM 28468 C CA . VAL A 1 80 ? -12.524 -10.032 -2.911 1.00 0.00 198 VAL A CA 17
ATOM 28469 C C . VAL A 1 80 ? -13.317 -9.033 -3.744 1.00 0.00 198 VAL A C 17
ATOM 28470 O O . VAL A 1 80 ? -13.321 -9.096 -4.979 1.00 0.00 198 VAL A O 17
ATOM 28483 N N . THR A 1 81 ? -14.029 -8.143 -3.062 1.00 0.00 199 THR A N 17
ATOM 28484 C CA . THR A 1 81 ? -14.822 -7.093 -3.677 1.00 0.00 199 THR A CA 17
ATOM 28485 C C . THR A 1 81 ? -13.887 -5.984 -4.170 1.00 0.00 199 THR A C 17
ATOM 28486 O O . THR A 1 81 ? -12.911 -5.651 -3.502 1.00 0.00 199 THR A O 17
ATOM 28497 N N . GLN A 1 82 ? -14.159 -5.392 -5.330 1.00 0.00 200 GLN A N 17
ATOM 28498 C CA . GLN A 1 82 ? -13.321 -4.334 -5.886 1.00 0.00 200 GLN A CA 17
ATOM 28499 C C . GLN A 1 82 ? -13.327 -3.064 -5.032 1.00 0.00 200 GLN A C 17
ATOM 28500 O O . GLN A 1 82 ? -12.349 -2.327 -5.102 1.00 0.00 200 GLN A O 17
ATOM 28514 N N . VAL A 1 83 ? -14.333 -2.793 -4.192 1.00 0.00 201 VAL A N 17
ATOM 28515 C CA . VAL A 1 83 ? -14.174 -1.677 -3.255 1.00 0.00 201 VAL A CA 17
ATOM 28516 C C . VAL A 1 83 ? -12.982 -1.956 -2.324 1.00 0.00 201 VAL A C 17
ATOM 28517 O O . VAL A 1 83 ? -12.198 -1.042 -2.090 1.00 0.00 201 VAL A O 17
ATOM 28530 N N . GLU A 1 84 ? -12.750 -3.208 -1.904 1.00 0.00 202 GLU A N 17
ATOM 28531 C CA . GLU A 1 84 ? -11.544 -3.585 -1.171 1.00 0.00 202 GLU A CA 17
ATOM 28532 C C . GLU A 1 84 ? -10.313 -3.382 -2.055 1.00 0.00 202 GLU A C 17
ATOM 28533 O O . GLU A 1 84 ? -9.356 -2.747 -1.616 1.00 0.00 202 GLU A O 17
ATOM 28545 N N . VAL A 1 85 ? -10.312 -3.892 -3.297 1.00 0.00 203 VAL A N 17
ATOM 28546 C CA . VAL A 1 85 ? -9.115 -3.840 -4.146 1.00 0.00 203 VAL A CA 17
ATOM 28547 C C . VAL A 1 85 ? -8.656 -2.398 -4.327 1.00 0.00 203 VAL A C 17
ATOM 28548 O O . VAL A 1 85 ? -7.466 -2.098 -4.242 1.00 0.00 203 VAL A O 17
ATOM 28561 N N . ARG A 1 86 ? -9.623 -1.520 -4.579 1.00 0.00 204 ARG A N 17
ATOM 28562 C CA . ARG A 1 86 ? -9.437 -0.149 -4.997 1.00 0.00 204 ARG A CA 17
ATOM 28563 C C . ARG A 1 86 ? -9.066 0.722 -3.806 1.00 0.00 204 ARG A C 17
ATOM 28564 O O . ARG A 1 86 ? -8.065 1.433 -3.905 1.00 0.00 204 ARG A O 17
ATOM 28585 N N . VAL A 1 87 ? -9.761 0.598 -2.669 1.00 0.00 205 VAL A N 17
ATOM 28586 C CA . VAL A 1 87 ? -9.332 1.165 -1.392 1.00 0.00 205 VAL A CA 17
ATOM 28587 C C . VAL A 1 87 ? -7.904 0.725 -1.116 1.00 0.00 205 VAL A C 17
ATOM 28588 O O . VAL A 1 87 ? -7.004 1.563 -1.095 1.00 0.00 205 VAL A O 17
ATOM 28601 N N . MET A 1 88 ? -7.657 -0.576 -0.987 1.00 0.00 206 MET A N 17
ATOM 28602 C CA . MET A 1 88 ? -6.342 -1.128 -0.694 1.00 0.00 206 MET A CA 17
ATOM 28603 C C . MET A 1 88 ? -5.318 -0.911 -1.820 1.00 0.00 206 MET A C 17
ATOM 28604 O O . MET A 1 88 ? -4.229 -1.462 -1.747 1.00 0.00 206 MET A O 17
ATOM 28618 N N . LYS A 1 89 ? -5.643 -0.226 -2.920 1.00 0.00 207 LYS A N 17
ATOM 28619 C CA . LYS A 1 89 ? -4.640 0.289 -3.856 1.00 0.00 207 LYS A CA 17
ATOM 28620 C C . LYS A 1 89 ? -4.422 1.770 -3.624 1.00 0.00 207 LYS A C 17
ATOM 28621 O O . LYS A 1 89 ? -3.275 2.150 -3.380 1.00 0.00 207 LYS A O 17
ATOM 28640 N N . GLN A 1 90 ? -5.456 2.607 -3.747 1.00 0.00 208 GLN A N 17
ATOM 28641 C CA . GLN A 1 90 ? -5.290 4.051 -3.673 1.00 0.00 208 GLN A CA 17
ATOM 28642 C C . GLN A 1 90 ? -4.769 4.441 -2.299 1.00 0.00 208 GLN A C 17
ATOM 28643 O O . GLN A 1 90 ? -3.849 5.253 -2.233 1.00 0.00 208 GLN A O 17
ATOM 28657 N N . VAL A 1 91 ? -5.291 3.827 -1.228 1.00 0.00 209 VAL A N 17
ATOM 28658 C CA . VAL A 1 91 ? -4.759 4.009 0.102 1.00 0.00 209 VAL A CA 17
ATOM 28659 C C . VAL A 1 91 ? -3.278 3.671 0.096 1.00 0.00 209 VAL A C 17
ATOM 28660 O O . VAL A 1 91 ? -2.502 4.539 0.465 1.00 0.00 209 VAL A O 17
ATOM 28673 N N . ILE A 1 92 ? -2.885 2.471 -0.367 1.00 0.00 210 ILE A N 17
ATOM 28674 C CA . ILE A 1 92 ? -1.508 2.014 -0.282 1.00 0.00 210 ILE A CA 17
ATOM 28675 C C . ILE A 1 92 ? -0.612 2.997 -1.018 1.00 0.00 210 ILE A C 17
ATOM 28676 O O . ILE A 1 92 ? 0.416 3.354 -0.472 1.00 0.00 210 ILE A O 17
ATOM 28692 N N . GLN A 1 93 ? -0.991 3.466 -2.207 1.00 0.00 211 GLN A N 17
ATOM 28693 C CA . GLN A 1 93 ? -0.192 4.436 -2.942 1.00 0.00 211 GLN A CA 17
ATOM 28694 C C . GLN A 1 93 ? 0.107 5.636 -2.047 1.00 0.00 211 GLN A C 17
ATOM 28695 O O . GLN A 1 93 ? 1.248 6.061 -1.976 1.00 0.00 211 GLN A O 17
ATOM 28709 N N . GLU A 1 94 ? -0.893 6.154 -1.344 1.00 0.00 212 GLU A N 17
ATOM 28710 C CA . GLU A 1 94 ? -0.803 7.328 -0.487 1.00 0.00 212 GLU A CA 17
ATOM 28711 C C . GLU A 1 94 ? 0.024 7.036 0.770 1.00 0.00 212 GLU A C 17
ATOM 28712 O O . GLU A 1 94 ? 1.024 7.709 1.015 1.00 0.00 212 GLU A O 17
ATOM 28724 N N . MET A 1 95 ? -0.313 5.977 1.515 1.00 0.00 213 MET A N 17
ATOM 28725 C CA . MET A 1 95 ? 0.389 5.552 2.717 1.00 0.00 213 MET A CA 17
ATOM 28726 C C . MET A 1 95 ? 1.768 4.991 2.370 1.00 0.00 213 MET A C 17
ATOM 28727 O O . MET A 1 95 ? 2.525 4.728 3.299 1.00 0.00 213 MET A O 17
ATOM 28741 N N . CYS A 1 96 ? 2.129 4.861 1.079 1.00 0.00 214 CYS A N 17
ATOM 28742 C CA . CYS A 1 96 ? 3.471 4.511 0.657 1.00 0.00 214 CYS A CA 17
ATOM 28743 C C . CYS A 1 96 ? 4.207 5.679 -0.010 1.00 0.00 214 CYS A C 17
ATOM 28744 O O . CYS A 1 96 ? 5.431 5.650 -0.092 1.00 0.00 214 CYS A O 17
ATOM 28751 N N . MET A 1 97 ? 3.502 6.708 -0.480 1.00 0.00 215 MET A N 17
ATOM 28752 C CA . MET A 1 97 ? 4.079 7.954 -0.969 1.00 0.00 215 MET A CA 17
ATOM 28753 C C . MET A 1 97 ? 4.650 8.722 0.214 1.00 0.00 215 MET A C 17
ATOM 28754 O O . MET A 1 97 ? 5.829 9.073 0.217 1.00 0.00 215 MET A O 17
ATOM 28768 N N . GLN A 1 98 ? 3.860 8.866 1.281 1.00 0.00 216 GLN A N 17
ATOM 28769 C CA . GLN A 1 98 ? 4.358 9.425 2.516 1.00 0.00 216 GLN A CA 17
ATOM 28770 C C . GLN A 1 98 ? 5.531 8.601 3.079 1.00 0.00 216 GLN A C 17
ATOM 28771 O O . GLN A 1 98 ? 6.384 9.145 3.778 1.00 0.00 216 GLN A O 17
ATOM 28785 N N . GLN A 1 99 ? 5.604 7.296 2.782 1.00 0.00 217 GLN A N 17
ATOM 28786 C CA . GLN A 1 99 ? 6.736 6.455 3.156 1.00 0.00 217 GLN A CA 17
ATOM 28787 C C . GLN A 1 99 ? 7.958 6.752 2.280 1.00 0.00 217 GLN A C 17
ATOM 28788 O O . GLN A 1 99 ? 9.032 6.973 2.839 1.00 0.00 217 GLN A O 17
ATOM 28802 N N . TYR A 1 100 ? 7.798 6.770 0.944 1.00 0.00 218 TYR A N 17
ATOM 28803 C CA . TYR A 1 100 ? 8.826 7.062 -0.066 1.00 0.00 218 TYR A CA 17
ATOM 28804 C C . TYR A 1 100 ? 9.687 8.240 0.363 1.00 0.00 218 TYR A C 17
ATOM 28805 O O . TYR A 1 100 ? 10.874 8.218 0.084 1.00 0.00 218 TYR A O 17
ATOM 28823 N N . GLN A 1 101 ? 9.132 9.232 1.050 1.00 0.00 219 GLN A N 17
ATOM 28824 C CA . GLN A 1 101 ? 9.825 10.391 1.573 1.00 0.00 219 GLN A CA 17
ATOM 28825 C C . GLN A 1 101 ? 11.109 10.032 2.350 1.00 0.00 219 GLN A C 17
ATOM 28826 O O . GLN A 1 101 ? 12.089 10.771 2.272 1.00 0.00 219 GLN A O 17
ATOM 28840 N N . GLN A 1 102 ? 11.181 8.860 3.004 1.00 0.00 220 GLN A N 17
ATOM 28841 C CA . GLN A 1 102 ? 12.405 8.360 3.634 1.00 0.00 220 GLN A CA 17
ATOM 28842 C C . GLN A 1 102 ? 13.536 8.224 2.631 1.00 0.00 220 GLN A C 17
ATOM 28843 O O . GLN A 1 102 ? 14.688 8.328 3.022 1.00 0.00 220 GLN A O 17
ATOM 28857 N N . TYR A 1 103 ? 13.236 7.979 1.359 1.00 0.00 221 TYR A N 17
ATOM 28858 C CA . TYR A 1 103 ? 14.221 7.851 0.309 1.00 0.00 221 TYR A CA 17
ATOM 28859 C C . TYR A 1 103 ? 15.033 9.139 0.233 1.00 0.00 221 TYR A C 17
ATOM 28860 O O . TYR A 1 103 ? 16.224 9.076 -0.044 1.00 0.00 221 TYR A O 17
ATOM 28878 N N . GLN A 1 104 ? 14.397 10.291 0.477 1.00 0.00 222 GLN A N 17
ATOM 28879 C CA . GLN A 1 104 ? 15.014 11.607 0.376 1.00 0.00 222 GLN A CA 17
ATOM 28880 C C . GLN A 1 104 ? 15.526 12.095 1.728 1.00 0.00 222 GLN A C 17
ATOM 28881 O O . GLN A 1 104 ? 16.340 13.013 1.771 1.00 0.00 222 GLN A O 17
ATOM 28895 N N . LEU A 1 105 ? 15.085 11.484 2.832 1.00 0.00 223 LEU A N 17
ATOM 28896 C CA . LEU A 1 105 ? 15.755 11.627 4.118 1.00 0.00 223 LEU A CA 17
ATOM 28897 C C . LEU A 1 105 ? 17.092 10.882 4.057 1.00 0.00 223 LEU A C 17
ATOM 28898 O O . LEU A 1 105 ? 18.147 11.404 4.399 1.00 0.00 223 LEU A O 17
ATOM 28914 N N . ALA A 1 106 ? 17.050 9.635 3.606 1.00 0.00 224 ALA A N 17
ATOM 28915 C CA . ALA A 1 106 ? 18.192 8.751 3.451 1.00 0.00 224 ALA A CA 17
ATOM 28916 C C . ALA A 1 106 ? 19.115 9.180 2.302 1.00 0.00 224 ALA A C 17
ATOM 28917 O O . ALA A 1 106 ? 20.286 8.792 2.258 1.00 0.00 224 ALA A O 17
ATOM 28924 N N . SER A 1 107 ? 18.621 9.939 1.325 1.00 0.00 225 SER A N 17
ATOM 28925 C CA . SER A 1 107 ? 19.399 10.432 0.201 1.00 0.00 225 SER A CA 17
ATOM 28926 C C . SER A 1 107 ? 18.866 11.809 -0.161 1.00 0.00 225 SER A C 17
ATOM 28927 O O . SER A 1 107 ? 18.015 11.915 -1.068 1.00 0.00 225 SER A O 17
ATOM 28935 N N . GLY A 1 1 ? 0.978 -11.257 22.375 1.00 0.00 119 GLY A N 18
ATOM 28936 C CA . GLY A 1 1 ? 0.467 -11.642 21.052 1.00 0.00 119 GLY A CA 18
ATOM 28937 C C . GLY A 1 1 ? -0.049 -10.411 20.321 1.00 0.00 119 GLY A C 18
ATOM 28938 O O . GLY A 1 1 ? -0.184 -9.342 20.919 1.00 0.00 119 GLY A O 18
ATOM 28942 N N . SER A 1 2 ? -0.294 -10.528 19.017 1.00 0.00 120 SER A N 18
ATOM 28943 C CA . SER A 1 2 ? -0.843 -9.473 18.170 1.00 0.00 120 SER A CA 18
ATOM 28944 C C . SER A 1 2 ? -1.508 -10.137 16.953 1.00 0.00 120 SER A C 18
ATOM 28945 O O . SER A 1 2 ? -1.920 -11.301 17.020 1.00 0.00 120 SER A O 18
ATOM 28953 N N . VAL A 1 3 ? -1.604 -9.413 15.840 1.00 0.00 121 VAL A N 18
ATOM 28954 C CA . VAL A 1 3 ? -1.822 -9.937 14.501 1.00 0.00 121 VAL A CA 18
ATOM 28955 C C . VAL A 1 3 ? -0.698 -9.391 13.600 1.00 0.00 121 VAL A C 18
ATOM 28956 O O . VAL A 1 3 ? 0.030 -8.478 14.003 1.00 0.00 121 VAL A O 18
ATOM 28969 N N . VAL A 1 4 ? -0.524 -9.941 12.396 1.00 0.00 122 VAL A N 18
ATOM 28970 C CA . VAL A 1 4 ? 0.509 -9.558 11.434 1.00 0.00 122 VAL A CA 18
ATOM 28971 C C . VAL A 1 4 ? -0.078 -9.705 10.022 1.00 0.00 122 VAL A C 18
ATOM 28972 O O . VAL A 1 4 ? -1.016 -10.486 9.838 1.00 0.00 122 VAL A O 18
ATOM 28985 N N . GLY A 1 5 ? 0.442 -8.969 9.036 1.00 0.00 123 GLY A N 18
ATOM 28986 C CA . GLY A 1 5 ? -0.093 -8.938 7.674 1.00 0.00 123 GLY A CA 18
ATOM 28987 C C . GLY A 1 5 ? 0.999 -8.668 6.642 1.00 0.00 123 GLY A C 18
ATOM 28988 O O . GLY A 1 5 ? 0.864 -7.769 5.810 1.00 0.00 123 GLY A O 18
ATOM 28992 N N . GLY A 1 6 ? 2.110 -9.397 6.730 1.00 0.00 124 GLY A N 18
ATOM 28993 C CA . GLY A 1 6 ? 3.302 -9.216 5.911 1.00 0.00 124 GLY A CA 18
ATOM 28994 C C . GLY A 1 6 ? 4.525 -9.237 6.817 1.00 0.00 124 GLY A C 18
ATOM 28995 O O . GLY A 1 6 ? 4.533 -9.966 7.812 1.00 0.00 124 GLY A O 18
ATOM 28999 N N . LEU A 1 7 ? 5.515 -8.411 6.474 1.00 0.00 125 LEU A N 18
ATOM 29000 C CA . LEU A 1 7 ? 6.837 -8.299 7.071 1.00 0.00 125 LEU A CA 18
ATOM 29001 C C . LEU A 1 7 ? 7.603 -9.609 6.916 1.00 0.00 125 LEU A C 18
ATOM 29002 O O . LEU A 1 7 ? 7.397 -10.596 7.626 1.00 0.00 125 LEU A O 18
ATOM 29018 N N . GLY A 1 8 ? 8.515 -9.592 5.953 1.00 0.00 126 GLY A N 18
ATOM 29019 C CA . GLY A 1 8 ? 9.309 -10.739 5.551 1.00 0.00 126 GLY A CA 18
ATOM 29020 C C . GLY A 1 8 ? 10.452 -10.271 4.671 1.00 0.00 126 GLY A C 18
ATOM 29021 O O . GLY A 1 8 ? 10.341 -10.312 3.446 1.00 0.00 126 GLY A O 18
ATOM 29025 N N . GLY A 1 9 ? 11.522 -9.761 5.283 1.00 0.00 127 GLY A N 18
ATOM 29026 C CA . GLY A 1 9 ? 12.696 -9.298 4.556 1.00 0.00 127 GLY A CA 18
ATOM 29027 C C . GLY A 1 9 ? 12.412 -8.088 3.665 1.00 0.00 127 GLY A C 18
ATOM 29028 O O . GLY A 1 9 ? 13.120 -7.871 2.684 1.00 0.00 127 GLY A O 18
ATOM 29032 N N . TYR A 1 10 ? 11.375 -7.302 3.962 1.00 0.00 128 TYR A N 18
ATOM 29033 C CA . TYR A 1 10 ? 11.199 -5.988 3.360 1.00 0.00 128 TYR A CA 18
ATOM 29034 C C . TYR A 1 10 ? 11.612 -4.963 4.407 1.00 0.00 128 TYR A C 18
ATOM 29035 O O . TYR A 1 10 ? 11.382 -5.175 5.602 1.00 0.00 128 TYR A O 18
ATOM 29053 N N . ALA A 1 11 ? 12.102 -3.816 3.954 1.00 0.00 129 ALA A N 18
ATOM 29054 C CA . ALA A 1 11 ? 12.039 -2.595 4.716 1.00 0.00 129 ALA A CA 18
ATOM 29055 C C . ALA A 1 11 ? 10.624 -2.065 4.561 1.00 0.00 129 ALA A C 18
ATOM 29056 O O . ALA A 1 11 ? 9.972 -2.219 3.527 1.00 0.00 129 ALA A O 18
ATOM 29063 N N . LEU A 1 12 ? 10.157 -1.470 5.636 1.00 0.00 130 LEU A N 18
ATOM 29064 C CA . LEU A 1 12 ? 8.892 -0.807 5.863 1.00 0.00 130 LEU A CA 18
ATOM 29065 C C . LEU A 1 12 ? 9.243 0.477 6.641 1.00 0.00 130 LEU A C 18
ATOM 29066 O O . LEU A 1 12 ? 10.418 0.712 6.948 1.00 0.00 130 LEU A O 18
ATOM 29082 N N . GLY A 1 13 ? 8.313 1.401 6.853 1.00 0.00 131 GLY A N 18
ATOM 29083 C CA . GLY A 1 13 ? 8.710 2.752 7.256 1.00 0.00 131 GLY A CA 18
ATOM 29084 C C . GLY A 1 13 ? 7.514 3.658 7.439 1.00 0.00 131 GLY A C 18
ATOM 29085 O O . GLY A 1 13 ? 7.454 4.750 6.881 1.00 0.00 131 GLY A O 18
ATOM 29089 N N . SER A 1 14 ? 6.517 3.175 8.156 1.00 0.00 132 SER A N 18
ATOM 29090 C CA . SER A 1 14 ? 5.194 3.760 8.255 1.00 0.00 132 SER A CA 18
ATOM 29091 C C . SER A 1 14 ? 4.629 3.442 9.644 1.00 0.00 132 SER A C 18
ATOM 29092 O O . SER A 1 14 ? 5.358 3.528 10.636 1.00 0.00 132 SER A O 18
ATOM 29100 N N . ALA A 1 15 ? 3.336 3.091 9.680 1.00 0.00 133 ALA A N 18
ATOM 29101 C CA . ALA A 1 15 ? 2.476 2.657 10.775 1.00 0.00 133 ALA A CA 18
ATOM 29102 C C . ALA A 1 15 ? 1.558 3.826 11.150 1.00 0.00 133 ALA A C 18
ATOM 29103 O O . ALA A 1 15 ? 1.475 4.241 12.301 1.00 0.00 133 ALA A O 18
ATOM 29110 N N . MET A 1 16 ? 0.842 4.338 10.145 1.00 0.00 134 MET A N 18
ATOM 29111 C CA . MET A 1 16 ? 0.171 5.641 10.100 1.00 0.00 134 MET A CA 18
ATOM 29112 C C . MET A 1 16 ? -0.995 5.833 11.087 1.00 0.00 134 MET A C 18
ATOM 29113 O O . MET A 1 16 ? -1.553 6.925 11.163 1.00 0.00 134 MET A O 18
ATOM 29127 N N . SER A 1 17 ? -1.402 4.756 11.756 1.00 0.00 135 SER A N 18
ATOM 29128 C CA . SER A 1 17 ? -2.458 4.591 12.753 1.00 0.00 135 SER A CA 18
ATOM 29129 C C . SER A 1 17 ? -3.594 5.618 12.679 1.00 0.00 135 SER A C 18
ATOM 29130 O O . SER A 1 17 ? -3.518 6.715 13.242 1.00 0.00 135 SER A O 18
ATOM 29138 N N . GLY A 1 18 ? -4.680 5.215 12.031 1.00 0.00 136 GLY A N 18
ATOM 29139 C CA . GLY A 1 18 ? -5.836 6.054 11.776 1.00 0.00 136 GLY A CA 18
ATOM 29140 C C . GLY A 1 18 ? -5.630 6.768 10.461 1.00 0.00 136 GLY A C 18
ATOM 29141 O O . GLY A 1 18 ? -5.550 7.992 10.433 1.00 0.00 136 GLY A O 18
ATOM 29145 N N . MET A 1 19 ? -5.496 6.005 9.376 1.00 0.00 137 MET A N 18
ATOM 29146 C CA . MET A 1 19 ? -5.340 6.566 8.052 1.00 0.00 137 MET A CA 18
ATOM 29147 C C . MET A 1 19 ? -6.635 7.227 7.574 1.00 0.00 137 MET A C 18
ATOM 29148 O O . MET A 1 19 ? -7.747 6.817 7.930 1.00 0.00 137 MET A O 18
ATOM 29162 N N . ARG A 1 20 ? -6.488 8.221 6.701 1.00 0.00 138 ARG A N 18
ATOM 29163 C CA . ARG A 1 20 ? -7.587 8.964 6.099 1.00 0.00 138 ARG A CA 18
ATOM 29164 C C . ARG A 1 20 ? -7.332 9.137 4.611 1.00 0.00 138 ARG A C 18
ATOM 29165 O O . ARG A 1 20 ? -6.193 9.326 4.182 1.00 0.00 138 ARG A O 18
ATOM 29186 N N . MET A 1 21 ? -8.416 9.169 3.844 1.00 0.00 139 MET A N 18
ATOM 29187 C CA . MET A 1 21 ? -8.474 9.386 2.405 1.00 0.00 139 MET A CA 18
ATOM 29188 C C . MET A 1 21 ? -9.916 9.817 2.078 1.00 0.00 139 MET A C 18
ATOM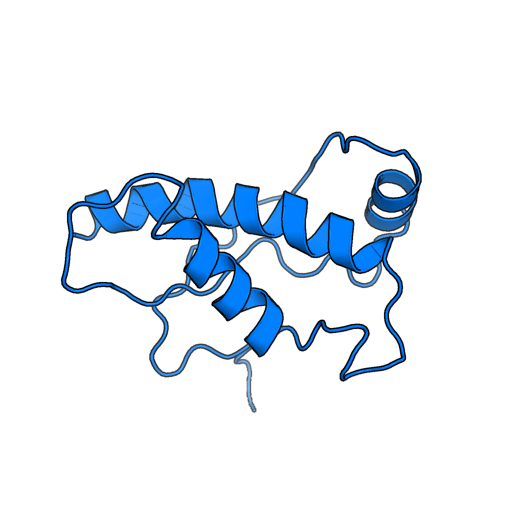 29189 O O . MET A 1 21 ? -10.831 9.537 2.866 1.00 0.00 139 MET A O 18
ATOM 29203 N N . ASN A 1 22 ? -10.164 10.483 0.941 1.00 0.00 140 ASN A N 18
ATOM 29204 C CA . ASN A 1 22 ? -11.514 10.722 0.422 1.00 0.00 140 ASN A CA 18
ATOM 29205 C C . ASN A 1 22 ? -11.831 9.945 -0.857 1.00 0.00 140 ASN A C 18
ATOM 29206 O O . ASN A 1 22 ? -13.003 9.807 -1.197 1.00 0.00 140 ASN A O 18
ATOM 29217 N N . PHE A 1 23 ? -10.822 9.365 -1.509 1.00 0.00 141 PHE A N 18
ATOM 29218 C CA . PHE A 1 23 ? -10.921 8.513 -2.691 1.00 0.00 141 PHE A CA 18
ATOM 29219 C C . PHE A 1 23 ? -11.634 9.233 -3.839 1.00 0.00 141 PHE A C 18
ATOM 29220 O O . PHE A 1 23 ? -11.893 10.436 -3.772 1.00 0.00 141 PHE A O 18
ATOM 29237 N N . ASP A 1 24 ? -11.882 8.528 -4.938 1.00 0.00 142 ASP A N 18
ATOM 29238 C CA . ASP A 1 24 ? -12.446 9.151 -6.131 1.00 0.00 142 ASP A CA 18
ATOM 29239 C C . ASP A 1 24 ? -13.972 9.198 -6.048 1.00 0.00 142 ASP A C 18
ATOM 29240 O O . ASP A 1 24 ? -14.603 10.106 -6.583 1.00 0.00 142 ASP A O 18
ATOM 29249 N N . ARG A 1 25 ? -14.581 8.246 -5.335 1.00 0.00 143 ARG A N 18
ATOM 29250 C CA . ARG A 1 25 ? -16.017 8.088 -5.181 1.00 0.00 143 ARG A CA 18
ATOM 29251 C C . ARG A 1 25 ? -16.341 7.905 -3.699 1.00 0.00 143 ARG A C 18
ATOM 29252 O O . ARG A 1 25 ? -15.504 7.407 -2.943 1.00 0.00 143 ARG A O 18
ATOM 29273 N N . PRO A 1 26 ? -17.579 8.204 -3.284 1.00 0.00 144 PRO A N 18
ATOM 29274 C CA . PRO A 1 26 ? -17.993 8.071 -1.899 1.00 0.00 144 PRO A CA 18
ATOM 29275 C C . PRO A 1 26 ? -18.120 6.613 -1.455 1.00 0.00 144 PRO A C 18
ATOM 29276 O O . PRO A 1 26 ? -18.067 6.356 -0.255 1.00 0.00 144 PRO A O 18
ATOM 29287 N N . GLU A 1 27 ? -18.310 5.666 -2.376 1.00 0.00 145 GLU A N 18
ATOM 29288 C CA . GLU A 1 27 ? -18.657 4.289 -2.036 1.00 0.00 145 GLU A CA 18
ATOM 29289 C C . GLU A 1 27 ? -17.473 3.567 -1.396 1.00 0.00 145 GLU A C 18
ATOM 29290 O O . GLU A 1 27 ? -17.563 3.063 -0.281 1.00 0.00 145 GLU A O 18
ATOM 29302 N N . GLU A 1 28 ? -16.342 3.567 -2.092 1.00 0.00 146 GLU A N 18
ATOM 29303 C CA . GLU A 1 28 ? -15.057 3.084 -1.609 1.00 0.00 146 GLU A CA 18
ATOM 29304 C C . GLU A 1 28 ? -14.639 3.837 -0.333 1.00 0.00 146 GLU A C 18
ATOM 29305 O O . GLU A 1 28 ? -14.117 3.236 0.607 1.00 0.00 146 GLU A O 18
ATOM 29317 N N . ARG A 1 29 ? -14.944 5.137 -0.235 1.00 0.00 147 ARG A N 18
ATOM 29318 C CA . ARG A 1 29 ? -14.677 5.932 0.958 1.00 0.00 147 ARG A CA 18
ATOM 29319 C C . ARG A 1 29 ? -15.518 5.445 2.137 1.00 0.00 147 ARG A C 18
ATOM 29320 O O . ARG A 1 29 ? -15.054 5.484 3.278 1.00 0.00 147 ARG A O 18
ATOM 29341 N N . GLN A 1 30 ? -16.746 4.998 1.887 1.00 0.00 148 GLN A N 18
ATOM 29342 C CA . GLN A 1 30 ? -17.606 4.439 2.910 1.00 0.00 148 GLN A CA 18
ATOM 29343 C C . GLN A 1 30 ? -17.003 3.126 3.408 1.00 0.00 148 GLN A C 18
ATOM 29344 O O . GLN A 1 30 ? -16.896 2.945 4.618 1.00 0.00 148 GLN A O 18
ATOM 29358 N N . TRP A 1 31 ? -16.520 2.260 2.508 1.00 0.00 149 TRP A N 18
ATOM 29359 C CA . TRP A 1 31 ? -15.942 0.977 2.888 1.00 0.00 149 TRP A CA 18
ATOM 29360 C C . TRP A 1 31 ? -14.667 1.165 3.721 1.00 0.00 149 TRP A C 18
ATOM 29361 O O . TRP A 1 31 ? -14.411 0.403 4.653 1.00 0.00 149 TRP A O 18
ATOM 29382 N N . TRP A 1 32 ? -13.877 2.208 3.445 1.00 0.00 150 TRP A N 18
ATOM 29383 C CA . TRP A 1 32 ? -12.741 2.571 4.287 1.00 0.00 150 TRP A CA 18
ATOM 29384 C C . TRP A 1 32 ? -13.160 2.856 5.738 1.00 0.00 150 TRP A C 18
ATOM 29385 O O . TRP A 1 32 ? -12.349 2.696 6.646 1.00 0.00 150 TRP A O 18
ATOM 29406 N N . ASN A 1 33 ? -14.398 3.287 5.997 1.00 0.00 151 ASN A N 18
ATOM 29407 C CA . ASN A 1 33 ? -14.930 3.483 7.338 1.00 0.00 151 ASN A CA 18
ATOM 29408 C C . ASN A 1 33 ? -15.561 2.230 7.937 1.00 0.00 151 ASN A C 18
ATOM 29409 O O . ASN A 1 33 ? -15.917 2.241 9.115 1.00 0.00 151 ASN A O 18
ATOM 29420 N N . GLU A 1 34 ? -15.666 1.147 7.169 1.00 0.00 152 GLU A N 18
ATOM 29421 C CA . GLU A 1 34 ? -16.121 -0.145 7.658 1.00 0.00 152 GLU A CA 18
ATOM 29422 C C . GLU A 1 34 ? -14.973 -0.731 8.500 1.00 0.00 152 GLU A C 18
ATOM 29423 O O . GLU A 1 34 ? -14.963 -0.622 9.733 1.00 0.00 152 GLU A O 18
ATOM 29435 N N . ASN A 1 35 ? -13.962 -1.280 7.824 1.00 0.00 153 ASN A N 18
ATOM 29436 C CA . ASN A 1 35 ? -12.805 -1.935 8.429 1.00 0.00 153 ASN A CA 18
ATOM 29437 C C . ASN A 1 35 ? -11.618 -0.994 8.582 1.00 0.00 153 ASN A C 18
ATOM 29438 O O . ASN A 1 35 ? -11.496 -0.029 7.828 1.00 0.00 153 ASN A O 18
ATOM 29449 N N . SER A 1 36 ? -10.692 -1.357 9.470 1.00 0.00 154 SER A N 18
ATOM 29450 C CA . SER A 1 36 ? -9.287 -0.936 9.441 1.00 0.00 154 SER A CA 18
ATOM 29451 C C . SER A 1 36 ? -8.405 -1.712 10.434 1.00 0.00 154 SER A C 18
ATOM 29452 O O . SER A 1 36 ? -7.224 -1.398 10.599 1.00 0.00 154 SER A O 18
ATOM 29460 N N . ASN A 1 37 ? -8.945 -2.705 11.144 1.00 0.00 155 ASN A N 18
ATOM 29461 C CA . ASN A 1 37 ? -8.166 -3.659 11.933 1.00 0.00 155 ASN A CA 18
ATOM 29462 C C . ASN A 1 37 ? -7.722 -4.836 11.057 1.00 0.00 155 ASN A C 18
ATOM 29463 O O . ASN A 1 37 ? -6.686 -5.461 11.301 1.00 0.00 155 ASN A O 18
ATOM 29474 N N . ARG A 1 38 ? -8.517 -5.130 10.021 1.00 0.00 156 ARG A N 18
ATOM 29475 C CA . ARG A 1 38 ? -8.310 -6.236 9.097 1.00 0.00 156 ARG A CA 18
ATOM 29476 C C . ARG A 1 38 ? -6.988 -6.107 8.345 1.00 0.00 156 ARG A C 18
ATOM 29477 O O . ARG A 1 38 ? -6.176 -7.030 8.384 1.00 0.00 156 ARG A O 18
ATOM 29498 N N . TYR A 1 39 ? -6.757 -4.968 7.688 1.00 0.00 157 TYR A N 18
ATOM 29499 C CA . TYR A 1 39 ? -5.476 -4.666 7.072 1.00 0.00 157 TYR A CA 18
ATOM 29500 C C . TYR A 1 39 ? -4.744 -3.644 7.934 1.00 0.00 157 TYR A C 18
ATOM 29501 O O . TYR A 1 39 ? -5.380 -2.688 8.386 1.00 0.00 157 TYR A O 18
ATOM 29519 N N . PRO A 1 40 ? -3.424 -3.789 8.118 1.00 0.00 158 PRO A N 18
ATOM 29520 C CA . PRO A 1 40 ? -2.613 -2.800 8.805 1.00 0.00 158 PRO A CA 18
ATOM 29521 C C . PRO A 1 40 ? -2.459 -1.509 7.985 1.00 0.00 158 PRO A C 18
ATOM 29522 O O . PRO A 1 40 ? -2.725 -1.460 6.780 1.00 0.00 158 PRO A O 18
ATOM 29533 N N . ASN A 1 41 ? -1.968 -0.461 8.646 1.00 0.00 159 ASN A N 18
ATOM 29534 C CA . ASN A 1 41 ? -1.727 0.895 8.127 1.00 0.00 159 ASN A CA 18
ATOM 29535 C C . ASN A 1 41 ? -0.223 1.104 7.939 1.00 0.00 159 ASN A C 18
ATOM 29536 O O . ASN A 1 41 ? 0.366 2.032 8.497 1.00 0.00 159 ASN A O 18
ATOM 29547 N N . GLN A 1 42 ? 0.420 0.219 7.187 1.00 0.00 160 GLN A N 18
ATOM 29548 C CA . GLN A 1 42 ? 1.808 0.342 6.775 1.00 0.00 160 GLN A CA 18
ATOM 29549 C C . GLN A 1 42 ? 1.905 -0.241 5.361 1.00 0.00 160 GLN A C 18
ATOM 29550 O O . GLN A 1 42 ? 0.965 -0.859 4.871 1.00 0.00 160 GLN A O 18
ATOM 29564 N N . VAL A 1 43 ? 3.024 -0.036 4.688 1.00 0.00 161 VAL A N 18
ATOM 29565 C CA . VAL A 1 43 ? 3.375 -0.581 3.391 1.00 0.00 161 VAL A CA 18
ATOM 29566 C C . VAL A 1 43 ? 4.853 -0.999 3.512 1.00 0.00 161 VAL A C 18
ATOM 29567 O O . VAL A 1 43 ? 5.482 -0.760 4.547 1.00 0.00 161 VAL A O 18
ATOM 29580 N N . TYR A 1 44 ? 5.420 -1.636 2.495 1.00 0.00 162 TYR A N 18
ATOM 29581 C CA . TYR A 1 44 ? 6.783 -2.163 2.521 1.00 0.00 162 TYR A CA 18
ATOM 29582 C C . TYR A 1 44 ? 7.434 -1.755 1.191 1.00 0.00 162 TYR A C 18
ATOM 29583 O O . TYR A 1 44 ? 6.732 -1.648 0.185 1.00 0.00 162 TYR A O 18
ATOM 29601 N N . TYR A 1 45 ? 8.755 -1.607 1.124 1.00 0.00 163 TYR A N 18
ATOM 29602 C CA . TYR A 1 45 ? 9.472 -1.157 -0.071 1.00 0.00 163 TYR A CA 18
ATOM 29603 C C . TYR A 1 45 ? 10.704 -2.019 -0.370 1.00 0.00 163 TYR A C 18
ATOM 29604 O O . TYR A 1 45 ? 11.698 -1.560 -0.933 1.00 0.00 163 TYR A O 18
ATOM 29622 N N . LYS A 1 46 ? 10.546 -3.324 -0.132 1.00 0.00 164 LYS A N 18
ATOM 29623 C CA . LYS A 1 46 ? 11.585 -4.369 -0.224 1.00 0.00 164 LYS A CA 18
ATOM 29624 C C . LYS A 1 46 ? 12.876 -3.787 0.330 1.00 0.00 164 LYS A C 18
ATOM 29625 O O . LYS A 1 46 ? 12.815 -3.148 1.371 1.00 0.00 164 LYS A O 18
ATOM 29644 N N . GLU A 1 47 ? 14.015 -3.963 -0.304 1.00 0.00 165 GLU A N 18
ATOM 29645 C CA . GLU A 1 47 ? 15.017 -2.917 -0.278 1.00 0.00 165 GLU A CA 18
ATOM 29646 C C . GLU A 1 47 ? 15.404 -2.776 -1.743 1.00 0.00 165 GLU A C 18
ATOM 29647 O O . GLU A 1 47 ? 15.502 -3.781 -2.459 1.00 0.00 165 GLU A O 18
ATOM 29659 N N . TYR A 1 48 ? 15.522 -1.547 -2.241 1.00 0.00 166 TYR A N 18
ATOM 29660 C CA . TYR A 1 48 ? 16.003 -1.337 -3.593 1.00 0.00 166 TYR A CA 18
ATOM 29661 C C . TYR A 1 48 ? 17.504 -1.238 -3.519 1.00 0.00 166 TYR A C 18
ATOM 29662 O O . TYR A 1 48 ? 18.047 -0.143 -3.373 1.00 0.00 166 TYR A O 18
ATOM 29680 N N . ASN A 1 49 ? 18.163 -2.380 -3.714 1.00 0.00 167 ASN A N 18
ATOM 29681 C CA . ASN A 1 49 ? 19.612 -2.494 -3.847 1.00 0.00 167 ASN A CA 18
ATOM 29682 C C . ASN A 1 49 ? 20.174 -1.583 -4.952 1.00 0.00 167 ASN A C 18
ATOM 29683 O O . ASN A 1 49 ? 21.390 -1.418 -5.082 1.00 0.00 167 ASN A O 18
ATOM 29694 N N . ASP A 1 50 ? 19.299 -0.990 -5.774 1.00 0.00 168 ASP A N 18
ATOM 29695 C CA . ASP A 1 50 ? 19.689 -0.104 -6.858 1.00 0.00 168 ASP A CA 18
ATOM 29696 C C . ASP A 1 50 ? 19.674 1.374 -6.524 1.00 0.00 168 ASP A C 18
ATOM 29697 O O . ASP A 1 50 ? 20.331 2.118 -7.248 1.00 0.00 168 ASP A O 18
ATOM 29706 N N . ARG A 1 51 ? 19.012 1.785 -5.434 1.00 0.00 169 ARG A N 18
ATOM 29707 C CA . ARG A 1 51 ? 18.919 3.159 -4.899 1.00 0.00 169 ARG A CA 18
ATOM 29708 C C . ARG A 1 51 ? 18.721 4.258 -5.956 1.00 0.00 169 ARG A C 18
ATOM 29709 O O . ARG A 1 51 ? 19.064 5.426 -5.752 1.00 0.00 169 ARG A O 18
ATOM 29730 N N . SER A 1 52 ? 18.114 3.896 -7.081 1.00 0.00 170 SER A N 18
ATOM 29731 C CA . SER A 1 52 ? 17.867 4.792 -8.182 1.00 0.00 170 SER A CA 18
ATOM 29732 C C . SER A 1 52 ? 16.519 4.446 -8.782 1.00 0.00 170 SER A C 18
ATOM 29733 O O . SER A 1 52 ? 16.369 3.605 -9.673 1.00 0.00 170 SER A O 18
ATOM 29741 N N . VAL A 1 53 ? 15.524 5.130 -8.249 1.00 0.00 171 VAL A N 18
ATOM 29742 C CA . VAL A 1 53 ? 14.184 5.256 -8.731 1.00 0.00 171 VAL A CA 18
ATOM 29743 C C . VAL A 1 53 ? 13.959 6.774 -8.837 1.00 0.00 171 VAL A C 18
ATOM 29744 O O . VAL A 1 53 ? 14.560 7.522 -8.060 1.00 0.00 171 VAL A O 18
ATOM 29757 N N . PRO A 1 54 ? 13.110 7.275 -9.745 1.00 0.00 172 PRO A N 18
ATOM 29758 C CA . PRO A 1 54 ? 12.554 8.602 -9.607 1.00 0.00 172 PRO A CA 18
ATOM 29759 C C . PRO A 1 54 ? 11.452 8.534 -8.542 1.00 0.00 172 PRO A C 18
ATOM 29760 O O . PRO A 1 54 ? 11.375 7.582 -7.757 1.00 0.00 172 PRO A O 18
ATOM 29771 N N . GLU A 1 55 ? 10.577 9.527 -8.506 1.00 0.00 173 GLU A N 18
ATOM 29772 C CA . GLU A 1 55 ? 9.396 9.501 -7.658 1.00 0.00 173 GLU A CA 18
ATOM 29773 C C . GLU A 1 55 ? 8.450 8.358 -8.072 1.00 0.00 173 GLU A C 18
ATOM 29774 O O . GLU A 1 55 ? 7.776 7.757 -7.237 1.00 0.00 173 GLU A O 18
ATOM 29786 N N . GLY A 1 56 ? 8.438 8.020 -9.369 1.00 0.00 174 GLY A N 18
ATOM 29787 C CA . GLY A 1 56 ? 7.403 7.192 -9.979 1.00 0.00 174 GLY A CA 18
ATOM 29788 C C . GLY A 1 56 ? 7.628 5.713 -9.694 1.00 0.00 174 GLY A C 18
ATOM 29789 O O . GLY A 1 56 ? 6.785 5.071 -9.068 1.00 0.00 174 GLY A O 18
ATOM 29793 N N . ARG A 1 57 ? 8.779 5.185 -10.134 1.00 0.00 175 ARG A N 18
ATOM 29794 C CA . ARG A 1 57 ? 9.162 3.768 -10.073 1.00 0.00 175 ARG A CA 18
ATOM 29795 C C . ARG A 1 57 ? 9.002 3.183 -8.675 1.00 0.00 175 ARG A C 18
ATOM 29796 O O . ARG A 1 57 ? 8.621 2.018 -8.563 1.00 0.00 175 ARG A O 18
ATOM 29817 N N . PHE A 1 58 ? 9.301 3.974 -7.638 1.00 0.00 176 PHE A N 18
ATOM 29818 C CA . PHE A 1 58 ? 9.161 3.551 -6.252 1.00 0.00 176 PHE A CA 18
ATOM 29819 C C . PHE A 1 58 ? 7.708 3.237 -5.967 1.00 0.00 176 PHE A C 18
ATOM 29820 O O . PHE A 1 58 ? 7.363 2.091 -5.707 1.00 0.00 176 PHE A O 18
ATOM 29837 N N . VAL A 1 59 ? 6.833 4.233 -6.062 1.00 0.00 177 VAL A N 18
ATOM 29838 C CA . VAL A 1 59 ? 5.419 4.050 -5.779 1.00 0.00 177 VAL A CA 18
ATOM 29839 C C . VAL A 1 59 ? 4.815 3.073 -6.801 1.00 0.00 177 VAL A C 18
ATOM 29840 O O . VAL A 1 59 ? 3.764 2.493 -6.545 1.00 0.00 177 VAL A O 18
ATOM 29853 N N . ARG A 1 60 ? 5.449 2.825 -7.953 1.00 0.00 178 ARG A N 18
ATOM 29854 C CA . ARG A 1 60 ? 4.984 1.812 -8.892 1.00 0.00 178 ARG A CA 18
ATOM 29855 C C . ARG A 1 60 ? 5.086 0.414 -8.288 1.00 0.00 178 ARG A C 18
ATOM 29856 O O . ARG A 1 60 ? 4.184 -0.390 -8.507 1.00 0.00 178 ARG A O 18
ATOM 29877 N N . ASP A 1 61 ? 6.144 0.120 -7.527 1.00 0.00 179 ASP A N 18
ATOM 29878 C CA . ASP A 1 61 ? 6.410 -1.230 -7.025 1.00 0.00 179 ASP A CA 18
ATOM 29879 C C . ASP A 1 61 ? 6.143 -1.368 -5.537 1.00 0.00 179 ASP A C 18
ATOM 29880 O O . ASP A 1 61 ? 5.683 -2.424 -5.122 1.00 0.00 179 ASP A O 18
ATOM 29889 N N . CYS A 1 62 ? 6.376 -0.330 -4.734 1.00 0.00 180 CYS A N 18
ATOM 29890 C CA . CYS A 1 62 ? 6.103 -0.317 -3.298 1.00 0.00 180 CYS A CA 18
ATOM 29891 C C . CYS A 1 62 ? 4.639 -0.698 -3.035 1.00 0.00 180 CYS A C 18
ATOM 29892 O O . CYS A 1 62 ? 4.307 -1.393 -2.072 1.00 0.00 180 CYS A O 18
ATOM 29899 N N . VAL A 1 63 ? 3.751 -0.312 -3.957 1.00 0.00 181 VAL A N 18
ATOM 29900 C CA . VAL A 1 63 ? 2.349 -0.657 -3.855 1.00 0.00 181 VAL A CA 18
ATOM 29901 C C . VAL A 1 63 ? 2.163 -2.132 -4.165 1.00 0.00 181 VAL A C 18
ATOM 29902 O O . VAL A 1 63 ? 1.521 -2.836 -3.395 1.00 0.00 181 VAL A O 18
ATOM 29915 N N . ASN A 1 64 ? 2.767 -2.589 -5.263 1.00 0.00 182 ASN A N 18
ATOM 29916 C CA . ASN A 1 64 ? 2.740 -3.950 -5.783 1.00 0.00 182 ASN A CA 18
ATOM 29917 C C . ASN A 1 64 ? 3.214 -4.937 -4.716 1.00 0.00 182 ASN A C 18
ATOM 29918 O O . ASN A 1 64 ? 2.565 -5.948 -4.464 1.00 0.00 182 ASN A O 18
ATOM 29929 N N . ILE A 1 65 ? 4.312 -4.617 -4.033 1.00 0.00 183 ILE A N 18
ATOM 29930 C CA . ILE A 1 65 ? 4.833 -5.399 -2.923 1.00 0.00 183 ILE A CA 18
ATOM 29931 C C . ILE A 1 65 ? 3.790 -5.498 -1.814 1.00 0.00 183 ILE A C 18
ATOM 29932 O O . ILE A 1 65 ? 3.584 -6.585 -1.283 1.00 0.00 183 ILE A O 18
ATOM 29948 N N . THR A 1 66 ? 3.126 -4.398 -1.459 1.00 0.00 184 THR A N 18
ATOM 29949 C CA . THR A 1 66 ? 2.228 -4.412 -0.323 1.00 0.00 184 THR A CA 18
ATOM 29950 C C . THR A 1 66 ? 0.935 -5.153 -0.684 1.00 0.00 184 THR A C 18
ATOM 29951 O O . THR A 1 66 ? 0.505 -5.975 0.115 1.00 0.00 184 THR A O 18
ATOM 29962 N N . VAL A 1 67 ? 0.367 -4.975 -1.885 1.00 0.00 185 VAL A N 18
ATOM 29963 C CA . VAL A 1 67 ? -0.787 -5.770 -2.321 1.00 0.00 185 VAL A CA 18
ATOM 29964 C C . VAL A 1 67 ? -0.438 -7.260 -2.356 1.00 0.00 185 VAL A C 18
ATOM 29965 O O . VAL A 1 67 ? -1.279 -8.085 -2.019 1.00 0.00 185 VAL A O 18
ATOM 29978 N N . THR A 1 68 ? 0.802 -7.607 -2.696 1.00 0.00 186 THR A N 18
ATOM 29979 C CA . THR A 1 68 ? 1.285 -8.986 -2.649 1.00 0.00 186 THR A CA 18
ATOM 29980 C C . THR A 1 68 ? 1.382 -9.484 -1.197 1.00 0.00 186 THR A C 18
ATOM 29981 O O . THR A 1 68 ? 0.919 -10.583 -0.890 1.00 0.00 186 THR A O 18
ATOM 29992 N N . GLU A 1 69 ? 1.952 -8.691 -0.285 1.00 0.00 187 GLU A N 18
ATOM 29993 C CA . GLU A 1 69 ? 2.085 -9.050 1.127 1.00 0.00 187 GLU A CA 18
ATOM 29994 C C . GLU A 1 69 ? 0.709 -9.219 1.781 1.00 0.00 187 GLU A C 18
ATOM 29995 O O . GLU A 1 69 ? 0.533 -10.075 2.647 1.00 0.00 187 GLU A O 18
ATOM 30007 N N . TYR A 1 70 ? -0.259 -8.402 1.364 1.00 0.00 188 TYR A N 18
ATOM 30008 C CA . TYR A 1 70 ? -1.633 -8.356 1.852 1.00 0.00 188 TYR A CA 18
ATOM 30009 C C . TYR A 1 70 ? -2.549 -9.335 1.089 1.00 0.00 188 TYR A C 18
ATOM 30010 O O . TYR A 1 70 ? -3.738 -9.434 1.410 1.00 0.00 188 TYR A O 18
ATOM 30028 N N . LYS A 1 71 ? -2.035 -10.026 0.061 1.00 0.00 189 LYS A N 18
ATOM 30029 C CA . LYS A 1 71 ? -2.792 -10.849 -0.885 1.00 0.00 189 LYS A CA 18
ATOM 30030 C C . LYS A 1 71 ? -4.075 -10.147 -1.370 1.00 0.00 189 LYS A C 18
ATOM 30031 O O . LYS A 1 71 ? -5.159 -10.733 -1.364 1.00 0.00 189 LYS A O 18
ATOM 30050 N N . ILE A 1 72 ? -3.976 -8.897 -1.820 1.00 0.00 190 ILE A N 18
ATOM 30051 C CA . ILE A 1 72 ? -5.057 -8.129 -2.426 1.00 0.00 190 ILE A CA 18
ATOM 30052 C C . ILE A 1 72 ? -5.046 -8.418 -3.920 1.00 0.00 190 ILE A C 18
ATOM 30053 O O . ILE A 1 72 ? -4.134 -7.951 -4.597 1.00 0.00 190 ILE A O 18
ATOM 30069 N N . ASP A 1 73 ? -6.052 -9.127 -4.438 1.00 0.00 191 ASP A N 18
ATOM 30070 C CA . ASP A 1 73 ? -6.494 -9.073 -5.845 1.00 0.00 191 ASP A CA 18
ATOM 30071 C C . ASP A 1 73 ? -7.608 -10.101 -6.053 1.00 0.00 191 ASP A C 18
ATOM 30072 O O . ASP A 1 73 ? -7.408 -11.249 -5.662 1.00 0.00 191 ASP A O 18
ATOM 30081 N N . PRO A 1 74 ? -8.742 -9.794 -6.710 1.00 0.00 192 PRO A N 18
ATOM 30082 C CA . PRO A 1 74 ? -9.754 -10.794 -7.029 1.00 0.00 192 PRO A CA 18
ATOM 30083 C C . PRO A 1 74 ? -9.308 -11.777 -8.107 1.00 0.00 192 PRO A C 18
ATOM 30084 O O . PRO A 1 74 ? -9.950 -12.817 -8.235 1.00 0.00 192 PRO A O 18
ATOM 30095 N N . ASN A 1 75 ? -8.259 -11.501 -8.890 1.00 0.00 193 ASN A N 18
ATOM 30096 C CA . ASN A 1 75 ? -7.857 -12.446 -9.928 1.00 0.00 193 ASN A CA 18
ATOM 30097 C C . ASN A 1 75 ? -7.040 -13.557 -9.298 1.00 0.00 193 ASN A C 18
ATOM 30098 O O . ASN A 1 75 ? -7.209 -14.718 -9.667 1.00 0.00 193 ASN A O 18
ATOM 30109 N N . GLU A 1 76 ? -6.205 -13.207 -8.326 1.00 0.00 194 GLU A N 18
ATOM 30110 C CA . GLU A 1 76 ? -5.459 -14.167 -7.549 1.00 0.00 194 GLU A CA 18
ATOM 30111 C C . GLU A 1 76 ? -6.363 -14.825 -6.504 1.00 0.00 194 GLU A C 18
ATOM 30112 O O . GLU A 1 76 ? -6.501 -16.049 -6.484 1.00 0.00 194 GLU A O 18
ATOM 30124 N N . ASN A 1 77 ? -6.993 -14.029 -5.637 1.00 0.00 195 ASN A N 18
ATOM 30125 C CA . ASN A 1 77 ? -7.696 -14.550 -4.465 1.00 0.00 195 ASN A CA 18
ATOM 30126 C C . ASN A 1 77 ? -9.032 -15.182 -4.851 1.00 0.00 195 ASN A C 18
ATOM 30127 O O . ASN A 1 77 ? -9.570 -15.972 -4.075 1.00 0.00 195 ASN A O 18
ATOM 30138 N N . GLN A 1 78 ? -9.568 -14.857 -6.035 1.00 0.00 196 GLN A N 18
ATOM 30139 C CA . GLN A 1 78 ? -10.806 -15.377 -6.592 1.00 0.00 196 GLN A CA 18
ATOM 30140 C C . GLN A 1 78 ? -12.058 -14.986 -5.783 1.00 0.00 196 GLN A C 18
ATOM 30141 O O . GLN A 1 78 ? -13.133 -15.497 -6.100 1.00 0.00 196 GLN A O 18
ATOM 30155 N N . ASN A 1 79 ? -11.976 -14.087 -4.777 1.00 0.00 197 ASN A N 18
ATOM 30156 C CA . ASN A 1 79 ? -13.097 -13.918 -3.844 1.00 0.00 197 ASN A CA 18
ATOM 30157 C C . ASN A 1 79 ? -13.370 -12.511 -3.291 1.00 0.00 197 ASN A C 18
ATOM 30158 O O . ASN A 1 79 ? -14.301 -12.345 -2.495 1.00 0.00 197 ASN A O 18
ATOM 30169 N N . VAL A 1 80 ? -12.577 -11.498 -3.647 1.00 0.00 198 VAL A N 18
ATOM 30170 C CA . VAL A 1 80 ? -12.517 -10.249 -2.889 1.00 0.00 198 VAL A CA 18
ATOM 30171 C C . VAL A 1 80 ? -13.589 -9.279 -3.370 1.00 0.00 198 VAL A C 18
ATOM 30172 O O . VAL A 1 80 ? -14.048 -9.345 -4.517 1.00 0.00 198 VAL A O 18
ATOM 30185 N N . THR A 1 81 ? -13.961 -8.349 -2.503 1.00 0.00 199 THR A N 18
ATOM 30186 C CA . THR A 1 81 ? -14.922 -7.306 -2.830 1.00 0.00 199 THR A CA 18
ATOM 30187 C C . THR A 1 81 ? -14.240 -6.213 -3.665 1.00 0.00 199 THR A C 18
ATOM 30188 O O . THR A 1 81 ? -13.082 -5.862 -3.416 1.00 0.00 199 THR A O 18
ATOM 30199 N N . GLN A 1 82 ? -14.943 -5.637 -4.650 1.00 0.00 200 GLN A N 18
ATOM 30200 C CA . GLN A 1 82 ? -14.323 -4.648 -5.528 1.00 0.00 200 GLN A CA 18
ATOM 30201 C C . GLN A 1 82 ? -13.963 -3.356 -4.791 1.00 0.00 200 GLN A C 18
ATOM 30202 O O . GLN A 1 82 ? -13.039 -2.668 -5.237 1.00 0.00 200 GLN A O 18
ATOM 30216 N N . VAL A 1 83 ? -14.660 -3.001 -3.706 1.00 0.00 201 VAL A N 18
ATOM 30217 C CA . VAL A 1 83 ? -14.279 -1.830 -2.917 1.00 0.00 201 VAL A CA 18
ATOM 30218 C C . VAL A 1 83 ? -12.921 -2.076 -2.261 1.00 0.00 201 VAL A C 18
ATOM 30219 O O . VAL A 1 83 ? -12.093 -1.174 -2.278 1.00 0.00 201 VAL A O 18
ATOM 30232 N N . GLU A 1 84 ? -12.638 -3.284 -1.764 1.00 0.00 202 GLU A N 18
ATOM 30233 C CA . GLU A 1 84 ? -11.381 -3.578 -1.084 1.00 0.00 202 GLU A CA 18
ATOM 30234 C C . GLU A 1 84 ? -10.214 -3.401 -2.044 1.00 0.00 202 GLU A C 18
ATOM 30235 O O . GLU A 1 84 ? -9.255 -2.712 -1.712 1.00 0.00 202 GLU A O 18
ATOM 30247 N N . VAL A 1 85 ? -10.280 -3.982 -3.244 1.00 0.00 203 VAL A N 18
ATOM 30248 C CA . VAL A 1 85 ? -9.135 -3.945 -4.148 1.00 0.00 203 VAL A CA 18
ATOM 30249 C C . VAL A 1 85 ? -8.879 -2.520 -4.637 1.00 0.00 203 VAL A C 18
ATOM 30250 O O . VAL A 1 85 ? -7.753 -2.159 -4.972 1.00 0.00 203 VAL A O 18
ATOM 30263 N N . ARG A 1 86 ? -9.931 -1.705 -4.672 1.00 0.00 204 ARG A N 18
ATOM 30264 C CA . ARG A 1 86 ? -9.865 -0.289 -5.006 1.00 0.00 204 ARG A CA 18
ATOM 30265 C C . ARG A 1 86 ? -9.249 0.516 -3.868 1.00 0.00 204 ARG A C 18
ATOM 30266 O O . ARG A 1 86 ? -8.219 1.160 -4.062 1.00 0.00 204 ARG A O 18
ATOM 30287 N N . VAL A 1 87 ? -9.865 0.487 -2.686 1.00 0.00 205 VAL A N 18
ATOM 30288 C CA . VAL A 1 87 ? -9.408 1.155 -1.474 1.00 0.00 205 VAL A CA 18
ATOM 30289 C C . VAL A 1 87 ? -7.967 0.781 -1.226 1.00 0.00 205 VAL A C 18
ATOM 30290 O O . VAL A 1 87 ? -7.109 1.657 -1.240 1.00 0.00 205 VAL A O 18
ATOM 30303 N N . MET A 1 88 ? -7.674 -0.505 -1.083 1.00 0.00 206 MET A N 18
ATOM 30304 C CA . MET A 1 88 ? -6.337 -0.961 -0.780 1.00 0.00 206 MET A CA 18
ATOM 30305 C C . MET A 1 88 ? -5.356 -0.753 -1.942 1.00 0.00 206 MET A C 18
ATOM 30306 O O . MET A 1 88 ? -4.194 -1.106 -1.804 1.00 0.00 206 MET A O 18
ATOM 30320 N N . LYS A 1 89 ? -5.754 -0.189 -3.086 1.00 0.00 207 LYS A N 18
ATOM 30321 C CA . LYS A 1 89 ? -4.806 0.268 -4.103 1.00 0.00 207 LYS A CA 18
ATOM 30322 C C . LYS A 1 89 ? -4.600 1.763 -3.975 1.00 0.00 207 LYS A C 18
ATOM 30323 O O . LYS A 1 89 ? -3.447 2.173 -3.834 1.00 0.00 207 LYS A O 18
ATOM 30342 N N . GLN A 1 90 ? -5.668 2.565 -4.016 1.00 0.00 208 GLN A N 18
ATOM 30343 C CA . GLN A 1 90 ? -5.600 4.017 -3.869 1.00 0.00 208 GLN A CA 18
ATOM 30344 C C . GLN A 1 90 ? -4.843 4.351 -2.587 1.00 0.00 208 GLN A C 18
ATOM 30345 O O . GLN A 1 90 ? -3.891 5.127 -2.614 1.00 0.00 208 GLN A O 18
ATOM 30359 N N . VAL A 1 91 ? -5.269 3.759 -1.470 1.00 0.00 209 VAL A N 18
ATOM 30360 C CA . VAL A 1 91 ? -4.675 3.971 -0.172 1.00 0.00 209 VAL A CA 18
ATOM 30361 C C . VAL A 1 91 ? -3.213 3.559 -0.206 1.00 0.00 209 VAL A C 18
ATOM 30362 O O . VAL A 1 91 ? -2.398 4.402 0.136 1.00 0.00 209 VAL A O 18
ATOM 30375 N N . ILE A 1 92 ? -2.869 2.342 -0.666 1.00 0.00 210 ILE A N 18
ATOM 30376 C CA . ILE A 1 92 ? -1.493 1.875 -0.611 1.00 0.00 210 ILE A CA 18
ATOM 30377 C C . ILE A 1 92 ? -0.641 2.835 -1.438 1.00 0.00 210 ILE A C 18
ATOM 30378 O O . ILE A 1 92 ? 0.438 3.171 -0.985 1.00 0.00 210 ILE A O 18
ATOM 30394 N N . GLN A 1 93 ? -1.101 3.349 -2.582 1.00 0.00 211 GLN A N 18
ATOM 30395 C CA . GLN A 1 93 ? -0.369 4.356 -3.348 1.00 0.00 211 GLN A CA 18
ATOM 30396 C C . GLN A 1 93 ? -0.122 5.604 -2.506 1.00 0.00 211 GLN A C 18
ATOM 30397 O O . GLN A 1 93 ? 1.012 6.064 -2.424 1.00 0.00 211 GLN A O 18
ATOM 30411 N N . GLU A 1 94 ? -1.152 6.159 -1.884 1.00 0.00 212 GLU A N 18
ATOM 30412 C CA . GLU A 1 94 ? -1.054 7.405 -1.139 1.00 0.00 212 GLU A CA 18
ATOM 30413 C C . GLU A 1 94 ? -0.179 7.230 0.103 1.00 0.00 212 GLU A C 18
ATOM 30414 O O . GLU A 1 94 ? 0.741 8.025 0.306 1.00 0.00 212 GLU A O 18
ATOM 30426 N N . MET A 1 95 ? -0.363 6.157 0.879 1.00 0.00 213 MET A N 18
ATOM 30427 C CA . MET A 1 95 ? 0.469 5.862 2.032 1.00 0.00 213 MET A CA 18
ATOM 30428 C C . MET A 1 95 ? 1.875 5.426 1.590 1.00 0.00 213 MET A C 18
ATOM 30429 O O . MET A 1 95 ? 2.821 5.568 2.360 1.00 0.00 213 MET A O 18
ATOM 30443 N N . CYS A 1 96 ? 2.058 5.007 0.330 1.00 0.00 214 CYS A N 18
ATOM 30444 C CA . CYS A 1 96 ? 3.357 4.747 -0.260 1.00 0.00 214 CYS A CA 18
ATOM 30445 C C . CYS A 1 96 ? 4.051 6.061 -0.610 1.00 0.00 214 CYS A C 18
ATOM 30446 O O . CYS A 1 96 ? 5.275 6.119 -0.570 1.00 0.00 214 CYS A O 18
ATOM 30453 N N . MET A 1 97 ? 3.300 7.101 -0.978 1.00 0.00 215 MET A N 18
ATOM 30454 C CA . MET A 1 97 ? 3.841 8.340 -1.516 1.00 0.00 215 MET A CA 18
ATOM 30455 C C . MET A 1 97 ? 4.353 9.267 -0.428 1.00 0.00 215 MET A C 18
ATOM 30456 O O . MET A 1 97 ? 5.329 9.977 -0.672 1.00 0.00 215 MET A O 18
ATOM 30470 N N . GLN A 1 98 ? 3.739 9.286 0.759 1.00 0.00 216 GLN A N 18
ATOM 30471 C CA . GLN A 1 98 ? 4.351 10.036 1.851 1.00 0.00 216 GLN A CA 18
ATOM 30472 C C . GLN A 1 98 ? 5.495 9.210 2.412 1.00 0.00 216 GLN A C 18
ATOM 30473 O O . GLN A 1 98 ? 6.593 9.741 2.568 1.00 0.00 216 GLN A O 18
ATOM 30487 N N . GLN A 1 99 ? 5.258 7.921 2.699 1.00 0.00 217 GLN A N 18
ATOM 30488 C CA . GLN A 1 99 ? 6.283 7.121 3.349 1.00 0.00 217 GLN A CA 18
ATOM 30489 C C . GLN A 1 99 ? 7.511 6.957 2.431 1.00 0.00 217 GLN A C 18
ATOM 30490 O O . GLN A 1 99 ? 8.606 6.711 2.926 1.00 0.00 217 GLN A O 18
ATOM 30504 N N . TYR A 1 100 ? 7.365 7.102 1.106 1.00 0.00 218 TYR A N 18
ATOM 30505 C CA . TYR A 1 100 ? 8.465 7.164 0.141 1.00 0.00 218 TYR A CA 18
ATOM 30506 C C . TYR A 1 100 ? 9.540 8.138 0.608 1.00 0.00 218 TYR A C 18
ATOM 30507 O O . TYR A 1 100 ? 10.728 7.844 0.472 1.00 0.00 218 TYR A O 18
ATOM 30525 N N . GLN A 1 101 ? 9.146 9.273 1.187 1.00 0.00 219 GLN A N 18
ATOM 30526 C CA . GLN A 1 101 ? 10.096 10.261 1.624 1.00 0.00 219 GLN A CA 18
ATOM 30527 C C . GLN A 1 101 ? 11.060 9.713 2.680 1.00 0.00 219 GLN A C 18
ATOM 30528 O O . GLN A 1 101 ? 12.187 10.189 2.730 1.00 0.00 219 GLN A O 18
ATOM 30542 N N . GLN A 1 102 ? 10.693 8.679 3.451 1.00 0.00 220 GLN A N 18
ATOM 30543 C CA . GLN A 1 102 ? 11.574 8.053 4.430 1.00 0.00 220 GLN A CA 18
ATOM 30544 C C . GLN A 1 102 ? 12.801 7.499 3.722 1.00 0.00 220 GLN A C 18
ATOM 30545 O O . GLN A 1 102 ? 13.908 7.705 4.207 1.00 0.00 220 GLN A O 18
ATOM 30559 N N . TYR A 1 103 ? 12.625 6.861 2.558 1.00 0.00 221 TYR A N 18
ATOM 30560 C CA . TYR A 1 103 ? 13.748 6.333 1.797 1.00 0.00 221 TYR A CA 18
ATOM 30561 C C . TYR A 1 103 ? 14.714 7.469 1.471 1.00 0.00 221 TYR A C 18
ATOM 30562 O O . TYR A 1 103 ? 15.921 7.307 1.663 1.00 0.00 221 TYR A O 18
ATOM 30580 N N . GLN A 1 104 ? 14.172 8.602 1.039 1.00 0.00 222 GLN A N 18
ATOM 30581 C CA . GLN A 1 104 ? 14.880 9.800 0.600 1.00 0.00 222 GLN A CA 18
ATOM 30582 C C . GLN A 1 104 ? 15.343 10.678 1.780 1.00 0.00 222 GLN A C 18
ATOM 30583 O O . GLN A 1 104 ? 15.847 11.786 1.563 1.00 0.00 222 GLN A O 18
ATOM 30597 N N . LEU A 1 105 ? 15.066 10.270 3.020 1.00 0.00 223 LEU A N 18
ATOM 30598 C CA . LEU A 1 105 ? 15.566 10.882 4.245 1.00 0.00 223 LEU A CA 18
ATOM 30599 C C . LEU A 1 105 ? 16.684 10.004 4.802 1.00 0.00 223 LEU A C 18
ATOM 30600 O O . LEU A 1 105 ? 17.738 10.500 5.193 1.00 0.00 223 LEU A O 18
ATOM 30616 N N . ALA A 1 106 ? 16.444 8.696 4.873 1.00 0.00 224 ALA A N 18
ATOM 30617 C CA . ALA A 1 106 ? 17.372 7.678 5.340 1.00 0.00 224 ALA A CA 18
ATOM 30618 C C . ALA A 1 106 ? 18.486 7.380 4.318 1.00 0.00 224 ALA A C 18
ATOM 30619 O O . ALA A 1 106 ? 19.381 6.580 4.608 1.00 0.00 224 ALA A O 18
ATOM 30626 N N . SER A 1 107 ? 18.418 7.953 3.113 1.00 0.00 225 SER A N 18
ATOM 30627 C CA . SER A 1 107 ? 19.478 7.937 2.120 1.00 0.00 225 SER A CA 18
ATOM 30628 C C . SER A 1 107 ? 20.615 8.882 2.503 1.00 0.00 225 SER A C 18
ATOM 30629 O O . SER A 1 107 ? 21.510 9.106 1.657 1.00 0.00 225 SER A O 18
ATOM 30637 N N . GLY A 1 1 ? 2.444 -17.359 15.376 1.00 0.00 119 GLY A N 19
ATOM 30638 C CA . GLY A 1 1 ? 1.236 -17.159 14.569 1.00 0.00 119 GLY A CA 19
ATOM 30639 C C . GLY A 1 1 ? 0.372 -16.091 15.196 1.00 0.00 119 GLY A C 19
ATOM 30640 O O . GLY A 1 1 ? 0.349 -15.966 16.420 1.00 0.00 119 GLY A O 19
ATOM 30644 N N . SER A 1 2 ? -0.330 -15.320 14.365 1.00 0.00 120 SER A N 19
ATOM 30645 C CA . SER A 1 2 ? -0.993 -14.079 14.740 1.00 0.00 120 SER A CA 19
ATOM 30646 C C . SER A 1 2 ? -0.017 -13.043 15.320 1.00 0.00 120 SER A C 19
ATOM 30647 O O . SER A 1 2 ? 1.136 -13.365 15.616 1.00 0.00 120 SER A O 19
ATOM 30655 N N . VAL A 1 3 ? -0.463 -11.787 15.427 1.00 0.00 121 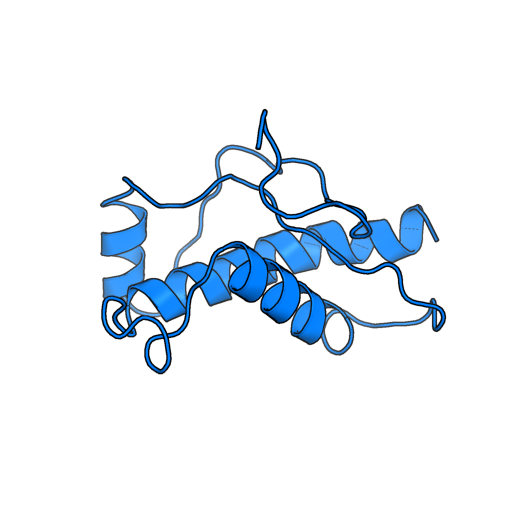VAL A N 19
ATOM 30656 C CA . VAL A 1 3 ? 0.388 -10.595 15.540 1.00 0.00 121 VAL A CA 19
ATOM 30657 C C . VAL A 1 3 ? 1.149 -10.399 14.211 1.00 0.00 121 VAL A C 19
ATOM 30658 O O . VAL A 1 3 ? 1.464 -11.369 13.520 1.00 0.00 121 VAL A O 19
ATOM 30671 N N . VAL A 1 4 ? 1.409 -9.145 13.824 1.00 0.00 122 VAL A N 19
ATOM 30672 C CA . VAL A 1 4 ? 1.843 -8.713 12.503 1.00 0.00 122 VAL A CA 19
ATOM 30673 C C . VAL A 1 4 ? 1.003 -9.391 11.402 1.00 0.00 122 VAL A C 19
ATOM 30674 O O . VAL A 1 4 ? -0.107 -9.885 11.635 1.00 0.00 122 VAL A O 19
ATOM 30687 N N . GLY A 1 5 ? 1.474 -9.328 10.168 1.00 0.00 123 GLY A N 19
ATOM 30688 C CA . GLY A 1 5 ? 0.834 -9.933 9.016 1.00 0.00 123 GLY A CA 19
ATOM 30689 C C . GLY A 1 5 ? 1.711 -9.779 7.785 1.00 0.00 123 GLY A C 19
ATOM 30690 O O . GLY A 1 5 ? 1.472 -8.874 6.988 1.00 0.00 123 GLY A O 19
ATOM 30694 N N . GLY A 1 6 ? 2.726 -10.624 7.619 1.00 0.00 124 GLY A N 19
ATOM 30695 C CA . GLY A 1 6 ? 3.606 -10.635 6.455 1.00 0.00 124 GLY A CA 19
ATOM 30696 C C . GLY A 1 6 ? 5.048 -10.586 6.929 1.00 0.00 124 GLY A C 19
ATOM 30697 O O . GLY A 1 6 ? 5.431 -11.451 7.718 1.00 0.00 124 GLY A O 19
ATOM 30701 N N . LEU A 1 7 ? 5.779 -9.552 6.495 1.00 0.00 125 LEU A N 19
ATOM 30702 C CA . LEU A 1 7 ? 7.135 -9.148 6.865 1.00 0.00 125 LEU A CA 19
ATOM 30703 C C . LEU A 1 7 ? 8.168 -10.212 6.544 1.00 0.00 125 LEU A C 19
ATOM 30704 O O . LEU A 1 7 ? 8.170 -11.302 7.111 1.00 0.00 125 LEU A O 19
ATOM 30720 N N . GLY A 1 8 ? 9.083 -9.878 5.643 1.00 0.00 126 GLY A N 19
ATOM 30721 C CA . GLY A 1 8 ? 10.245 -10.706 5.370 1.00 0.00 126 GLY A CA 19
ATOM 30722 C C . GLY A 1 8 ? 11.305 -9.908 4.634 1.00 0.00 126 GLY A C 19
ATOM 30723 O O . GLY A 1 8 ? 12.032 -9.122 5.243 1.00 0.00 126 GLY A O 19
ATOM 30727 N N . GLY A 1 9 ? 11.370 -10.078 3.318 1.00 0.00 127 GLY A N 19
ATOM 30728 C CA . GLY A 1 9 ? 12.424 -9.596 2.435 1.00 0.00 127 GLY A CA 19
ATOM 30729 C C . GLY A 1 9 ? 12.301 -8.111 2.105 1.00 0.00 127 GLY A C 19
ATOM 30730 O O . GLY A 1 9 ? 12.629 -7.710 0.987 1.00 0.00 127 GLY A O 19
ATOM 30734 N N . TYR A 1 10 ? 11.822 -7.290 3.035 1.00 0.00 128 TYR A N 19
ATOM 30735 C CA . TYR A 1 10 ? 11.478 -5.896 2.815 1.00 0.00 128 TYR A CA 19
ATOM 30736 C C . TYR A 1 10 ? 11.957 -5.078 3.989 1.00 0.00 128 TYR A C 19
ATOM 30737 O O . TYR A 1 10 ? 11.979 -5.567 5.119 1.00 0.00 128 TYR A O 19
ATOM 30755 N N . ALA A 1 11 ? 12.226 -3.804 3.723 1.00 0.00 129 ALA A N 19
ATOM 30756 C CA . ALA A 1 11 ? 12.102 -2.804 4.750 1.00 0.00 129 ALA A CA 19
ATOM 30757 C C . ALA A 1 11 ? 10.611 -2.514 4.819 1.00 0.00 129 ALA A C 19
ATOM 30758 O O . ALA A 1 11 ? 10.026 -2.088 3.827 1.00 0.00 129 ALA A O 19
ATOM 30765 N N . LEU A 1 12 ? 9.960 -2.790 5.944 1.00 0.00 130 LEU A N 19
ATOM 30766 C CA . LEU A 1 12 ? 8.664 -2.190 6.210 1.00 0.00 130 LEU A CA 19
ATOM 30767 C C . LEU A 1 12 ? 8.835 -0.856 6.928 1.00 0.00 130 LEU A C 19
ATOM 30768 O O . LEU A 1 12 ? 9.891 -0.567 7.508 1.00 0.00 130 LEU A O 19
ATOM 30784 N N . GLY A 1 13 ? 7.786 -0.043 6.887 1.00 0.00 131 GLY A N 19
ATOM 30785 C CA . GLY A 1 13 ? 7.728 1.282 7.474 1.00 0.00 131 GLY A CA 19
ATOM 30786 C C . GLY A 1 13 ? 6.358 1.887 7.188 1.00 0.00 131 GLY A C 19
ATOM 30787 O O . GLY A 1 13 ? 5.558 1.280 6.484 1.00 0.00 131 GLY A O 19
ATOM 30791 N N . SER A 1 14 ? 6.080 3.050 7.774 1.00 0.00 132 SER A N 19
ATOM 30792 C CA . SER A 1 14 ? 4.939 3.923 7.722 1.00 0.00 132 SER A CA 19
ATOM 30793 C C . SER A 1 14 ? 4.420 4.076 9.138 1.00 0.00 132 SER A C 19
ATOM 30794 O O . SER A 1 14 ? 4.766 5.058 9.793 1.00 0.00 132 SER A O 19
ATOM 30802 N N . ALA A 1 15 ? 3.623 3.108 9.602 1.00 0.00 133 ALA A N 19
ATOM 30803 C CA . ALA A 1 15 ? 2.858 3.178 10.834 1.00 0.00 133 ALA A CA 19
ATOM 30804 C C . ALA A 1 15 ? 2.200 4.559 10.967 1.00 0.00 133 ALA A C 19
ATOM 30805 O O . ALA A 1 15 ? 2.522 5.332 11.868 1.00 0.00 133 ALA A O 19
ATOM 30812 N N . MET A 1 16 ? 1.321 4.889 10.015 1.00 0.00 134 MET A N 19
ATOM 30813 C CA . MET A 1 16 ? 0.713 6.215 9.887 1.00 0.00 134 MET A CA 19
ATOM 30814 C C . MET A 1 16 ? -0.050 6.584 11.164 1.00 0.00 134 MET A C 19
ATOM 30815 O O . MET A 1 16 ? 0.315 7.545 11.842 1.00 0.00 134 MET A O 19
ATOM 30829 N N . SER A 1 17 ? -1.070 5.778 11.499 1.00 0.00 135 SER A N 19
ATOM 30830 C CA . SER A 1 17 ? -1.969 5.916 12.646 1.00 0.00 135 SER A CA 19
ATOM 30831 C C . SER A 1 17 ? -2.897 7.123 12.462 1.00 0.00 135 SER A C 19
ATOM 30832 O O . SER A 1 17 ? -2.441 8.260 12.332 1.00 0.00 135 SER A O 19
ATOM 30840 N N . GLY A 1 18 ? -4.210 6.883 12.417 1.00 0.00 136 GLY A N 19
ATOM 30841 C CA . GLY A 1 18 ? -5.186 7.957 12.268 1.00 0.00 136 GLY A CA 19
ATOM 30842 C C . GLY A 1 18 ? -5.187 8.592 10.876 1.00 0.00 136 GLY A C 19
ATOM 30843 O O . GLY A 1 18 ? -5.707 9.696 10.697 1.00 0.00 136 GLY A O 19
ATOM 30847 N N . MET A 1 19 ? -4.590 7.921 9.895 1.00 0.00 137 MET A N 19
ATOM 30848 C CA . MET A 1 19 ? -4.624 8.258 8.481 1.00 0.00 137 MET A CA 19
ATOM 30849 C C . MET A 1 19 ? -6.074 8.241 7.981 1.00 0.00 137 MET A C 19
ATOM 30850 O O . MET A 1 19 ? -6.928 7.541 8.544 1.00 0.00 137 MET A O 19
ATOM 30864 N N . ARG A 1 20 ? -6.353 8.994 6.919 1.00 0.00 138 ARG A N 19
ATOM 30865 C CA . ARG A 1 20 ? -7.681 9.254 6.374 1.00 0.00 138 ARG A CA 19
ATOM 30866 C C . ARG A 1 20 ? -7.643 9.246 4.858 1.00 0.00 138 ARG A C 19
ATOM 30867 O O . ARG A 1 20 ? -6.579 9.410 4.268 1.00 0.00 138 ARG A O 19
ATOM 30888 N N . MET A 1 21 ? -8.802 9.119 4.226 1.00 0.00 139 MET A N 19
ATOM 30889 C CA . MET A 1 21 ? -8.909 9.113 2.779 1.00 0.00 139 MET A CA 19
ATOM 30890 C C . MET A 1 21 ? -10.329 9.460 2.356 1.00 0.00 139 MET A C 19
ATOM 30891 O O . MET A 1 21 ? -11.250 9.420 3.177 1.00 0.00 139 MET A O 19
ATOM 30905 N N . ASN A 1 22 ? -10.505 9.755 1.068 1.00 0.00 140 ASN A N 19
ATOM 30906 C CA . ASN A 1 22 ? -11.771 10.149 0.465 1.00 0.00 140 ASN A CA 19
ATOM 30907 C C . ASN A 1 22 ? -12.207 9.240 -0.679 1.00 0.00 140 ASN A C 19
ATOM 30908 O O . ASN A 1 22 ? -13.410 9.025 -0.790 1.00 0.00 140 ASN A O 19
ATOM 30919 N N . PHE A 1 23 ? -11.308 8.756 -1.548 1.00 0.00 141 PHE A N 19
ATOM 30920 C CA . PHE A 1 23 ? -11.558 8.029 -2.811 1.00 0.00 141 PHE A CA 19
ATOM 30921 C C . PHE A 1 23 ? -12.389 8.792 -3.857 1.00 0.00 141 PHE A C 19
ATOM 30922 O O . PHE A 1 23 ? -12.397 8.431 -5.032 1.00 0.00 141 PHE A O 19
ATOM 30939 N N . ASP A 1 24 ? -13.080 9.847 -3.431 1.00 0.00 142 ASP A N 19
ATOM 30940 C CA . ASP A 1 24 ? -13.964 10.779 -4.132 1.00 0.00 142 ASP A CA 19
ATOM 30941 C C . ASP A 1 24 ? -15.119 10.182 -4.911 1.00 0.00 142 ASP A C 19
ATOM 30942 O O . ASP A 1 24 ? -15.925 10.907 -5.489 1.00 0.00 142 ASP A O 19
ATOM 30951 N N . ARG A 1 25 ? -15.278 8.875 -4.813 1.00 0.00 143 ARG A N 19
ATOM 30952 C CA . ARG A 1 25 ? -16.529 8.163 -4.996 1.00 0.00 143 ARG A CA 19
ATOM 30953 C C . ARG A 1 25 ? -17.030 7.747 -3.611 1.00 0.00 143 ARG A C 19
ATOM 30954 O O . ARG A 1 25 ? -16.211 7.570 -2.702 1.00 0.00 143 ARG A O 19
ATOM 30975 N N . PRO A 1 26 ? -18.343 7.580 -3.408 1.00 0.00 144 PRO A N 19
ATOM 30976 C CA . PRO A 1 26 ? -18.867 7.114 -2.135 1.00 0.00 144 PRO A CA 19
ATOM 30977 C C . PRO A 1 26 ? -18.700 5.601 -1.959 1.00 0.00 144 PRO A C 19
ATOM 30978 O O . PRO A 1 26 ? -18.693 5.144 -0.821 1.00 0.00 144 PRO A O 19
ATOM 30989 N N . GLU A 1 27 ? -18.588 4.831 -3.049 1.00 0.00 145 GLU A N 19
ATOM 30990 C CA . GLU A 1 27 ? -18.620 3.367 -3.042 1.00 0.00 145 GLU A CA 19
ATOM 30991 C C . GLU A 1 27 ? -17.491 2.842 -2.153 1.00 0.00 145 GLU A C 19
ATOM 30992 O O . GLU A 1 27 ? -17.729 2.224 -1.115 1.00 0.00 145 GLU A O 19
ATOM 31004 N N . GLU A 1 28 ? -16.254 3.132 -2.559 1.00 0.00 146 GLU A N 19
ATOM 31005 C CA . GLU A 1 28 ? -15.059 2.644 -1.887 1.00 0.00 146 GLU A CA 19
ATOM 31006 C C . GLU A 1 28 ? -14.910 3.324 -0.519 1.00 0.00 146 GLU A C 19
ATOM 31007 O O . GLU A 1 28 ? -14.438 2.723 0.446 1.00 0.00 146 GLU A O 19
ATOM 31019 N N . ARG A 1 29 ? -15.377 4.572 -0.405 1.00 0.00 147 ARG A N 19
ATOM 31020 C CA . ARG A 1 29 ? -15.282 5.343 0.827 1.00 0.00 147 ARG A CA 19
ATOM 31021 C C . ARG A 1 29 ? -16.172 4.780 1.925 1.00 0.00 147 ARG A C 19
ATOM 31022 O O . ARG A 1 29 ? -15.748 4.809 3.079 1.00 0.00 147 ARG A O 19
ATOM 31043 N N . GLN A 1 30 ? -17.372 4.282 1.602 1.00 0.00 148 GLN A N 19
ATOM 31044 C CA . GLN A 1 30 ? -18.191 3.583 2.583 1.00 0.00 148 GLN A CA 19
ATOM 31045 C C . GLN A 1 30 ? -17.356 2.445 3.152 1.00 0.00 148 GLN A C 19
ATOM 31046 O O . GLN A 1 30 ? -17.258 2.317 4.366 1.00 0.00 148 GLN A O 19
ATOM 31060 N N . TRP A 1 31 ? -16.744 1.635 2.288 1.00 0.00 149 TRP A N 19
ATOM 31061 C CA . TRP A 1 31 ? -16.086 0.414 2.698 1.00 0.00 149 TRP A CA 19
ATOM 31062 C C . TRP A 1 31 ? -14.899 0.713 3.622 1.00 0.00 149 TRP A C 19
ATOM 31063 O O . TRP A 1 31 ? -14.720 0.016 4.617 1.00 0.00 149 TRP A O 19
ATOM 31084 N N . TRP A 1 32 ? -14.129 1.766 3.338 1.00 0.00 150 TRP A N 19
ATOM 31085 C CA . TRP A 1 32 ? -13.046 2.249 4.196 1.00 0.00 150 TRP A CA 19
ATOM 31086 C C . TRP A 1 32 ? -13.534 2.763 5.553 1.00 0.00 150 TRP A C 19
ATOM 31087 O O . TRP A 1 32 ? -12.835 2.647 6.561 1.00 0.00 150 TRP A O 19
ATOM 31108 N N . ASN A 1 33 ? -14.705 3.400 5.595 1.00 0.00 151 ASN A N 19
ATOM 31109 C CA . ASN A 1 33 ? -15.292 3.788 6.873 1.00 0.00 151 ASN A CA 19
ATOM 31110 C C . ASN A 1 33 ? -15.721 2.547 7.641 1.00 0.00 151 ASN A C 19
ATOM 31111 O O . ASN A 1 33 ? -15.541 2.451 8.859 1.00 0.00 151 ASN A O 19
ATOM 31122 N N . GLU A 1 34 ? -16.262 1.587 6.900 1.00 0.00 152 GLU A N 19
ATOM 31123 C CA . GLU A 1 34 ? -16.900 0.400 7.431 1.00 0.00 152 GLU A CA 19
ATOM 31124 C C . GLU A 1 34 ? -15.882 -0.494 8.116 1.00 0.00 152 GLU A C 19
ATOM 31125 O O . GLU A 1 34 ? -16.112 -0.941 9.243 1.00 0.00 152 GLU A O 19
ATOM 31137 N N . ASN A 1 35 ? -14.752 -0.721 7.446 1.00 0.00 153 ASN A N 19
ATOM 31138 C CA . ASN A 1 35 ? -13.628 -1.465 7.971 1.00 0.00 153 ASN A CA 19
ATOM 31139 C C . ASN A 1 35 ? -12.337 -0.713 7.679 1.00 0.00 153 ASN A C 19
ATOM 31140 O O . ASN A 1 35 ? -12.144 -0.184 6.588 1.00 0.00 153 ASN A O 19
ATOM 31151 N N . SER A 1 36 ? -11.432 -0.718 8.647 1.00 0.00 154 SER A N 19
ATOM 31152 C CA . SER A 1 36 ? -10.050 -0.310 8.463 1.00 0.00 154 SER A CA 19
ATOM 31153 C C . SER A 1 36 ? -9.149 -1.122 9.393 1.00 0.00 154 SER A C 19
ATOM 31154 O O . SER A 1 36 ? -8.030 -1.445 9.016 1.00 0.00 154 SER A O 19
ATOM 31162 N N . ASN A 1 37 ? -9.659 -1.562 10.552 1.00 0.00 155 ASN A N 19
ATOM 31163 C CA . ASN A 1 37 ? -8.947 -2.386 11.533 1.00 0.00 155 ASN A CA 19
ATOM 31164 C C . ASN A 1 37 ? -8.440 -3.685 10.902 1.00 0.00 155 ASN A C 19
ATOM 31165 O O . ASN A 1 37 ? -7.398 -4.217 11.273 1.00 0.00 155 ASN A O 19
ATOM 31176 N N . ARG A 1 38 ? -9.175 -4.174 9.900 1.00 0.00 156 ARG A N 19
ATOM 31177 C CA . ARG A 1 38 ? -8.877 -5.359 9.110 1.00 0.00 156 ARG A CA 19
ATOM 31178 C C . ARG A 1 38 ? -7.566 -5.267 8.315 1.00 0.00 156 ARG A C 19
ATOM 31179 O O . ARG A 1 38 ? -7.144 -6.296 7.777 1.00 0.00 156 ARG A O 19
ATOM 31200 N N . TYR A 1 39 ? -6.906 -4.106 8.235 1.00 0.00 157 TYR A N 19
ATOM 31201 C CA . TYR A 1 39 ? -5.562 -3.988 7.681 1.00 0.00 157 TYR A CA 19
ATOM 31202 C C . TYR A 1 39 ? -4.738 -3.004 8.524 1.00 0.00 157 TYR A C 19
ATOM 31203 O O . TYR A 1 39 ? -5.300 -2.096 9.135 1.00 0.00 157 TYR A O 19
ATOM 31221 N N . PRO A 1 40 ? -3.405 -3.145 8.568 1.00 0.00 158 PRO A N 19
ATOM 31222 C CA . PRO A 1 40 ? -2.547 -2.276 9.360 1.00 0.00 158 PRO A CA 19
ATOM 31223 C C . PRO A 1 40 ? -2.389 -0.880 8.735 1.00 0.00 158 PRO A C 19
ATOM 31224 O O . PRO A 1 40 ? -2.892 -0.573 7.654 1.00 0.00 158 PRO A O 19
ATOM 31235 N N . ASN A 1 41 ? -1.662 -0.014 9.436 1.00 0.00 159 ASN A N 19
ATOM 31236 C CA . ASN A 1 41 ? -1.199 1.325 9.049 1.00 0.00 159 ASN A CA 19
ATOM 31237 C C . ASN A 1 41 ? 0.238 1.311 8.534 1.00 0.00 159 ASN A C 19
ATOM 31238 O O . ASN A 1 41 ? 0.880 2.364 8.460 1.00 0.00 159 ASN A O 19
ATOM 31249 N N . GLN A 1 42 ? 0.764 0.133 8.211 1.00 0.00 160 GLN A N 19
ATOM 31250 C CA . GLN A 1 42 ? 2.110 -0.049 7.711 1.00 0.00 160 GLN A CA 19
ATOM 31251 C C . GLN A 1 42 ? 2.020 -0.637 6.302 1.00 0.00 160 GLN A C 19
ATOM 31252 O O . GLN A 1 42 ? 0.989 -1.195 5.918 1.00 0.00 160 GLN A O 19
ATOM 31266 N N . VAL A 1 43 ? 3.070 -0.445 5.518 1.00 0.00 161 VAL A N 19
ATOM 31267 C CA . VAL A 1 43 ? 3.257 -0.909 4.164 1.00 0.00 161 VAL A CA 19
ATOM 31268 C C . VAL A 1 43 ? 4.688 -1.481 4.145 1.00 0.00 161 VAL A C 19
ATOM 31269 O O . VAL A 1 43 ? 5.524 -1.099 4.974 1.00 0.00 161 VAL A O 19
ATOM 31282 N N . TYR A 1 44 ? 5.013 -2.363 3.204 1.00 0.00 162 TYR A N 19
ATOM 31283 C CA . TYR A 1 44 ? 6.383 -2.837 3.024 1.00 0.00 162 TYR A CA 19
ATOM 31284 C C . TYR A 1 44 ? 6.914 -2.170 1.759 1.00 0.00 162 TYR A C 19
ATOM 31285 O O . TYR A 1 44 ? 6.132 -1.771 0.889 1.00 0.00 162 TYR A O 19
ATOM 31303 N N . TYR A 1 45 ? 8.229 -2.061 1.625 1.00 0.00 163 TYR A N 19
ATOM 31304 C CA . TYR A 1 45 ? 8.848 -1.498 0.447 1.00 0.00 163 TYR A CA 19
ATOM 31305 C C . TYR A 1 45 ? 10.144 -2.236 0.170 1.00 0.00 163 TYR A C 19
ATOM 31306 O O . TYR A 1 45 ? 10.895 -2.629 1.065 1.00 0.00 163 TYR A O 19
ATOM 31324 N N . LYS A 1 46 ? 10.382 -2.476 -1.113 1.00 0.00 164 LYS A N 19
ATOM 31325 C CA . LYS A 1 46 ? 11.599 -3.085 -1.584 1.00 0.00 164 LYS A CA 19
ATOM 31326 C C . LYS A 1 46 ? 12.752 -2.144 -1.284 1.00 0.00 164 LYS A C 19
ATOM 31327 O O . LYS A 1 46 ? 12.683 -0.959 -1.644 1.00 0.00 164 LYS A O 19
ATOM 31346 N N . GLU A 1 47 ? 13.814 -2.686 -0.693 1.00 0.00 165 GLU A N 19
ATOM 31347 C CA . GLU A 1 47 ? 15.109 -2.035 -0.651 1.00 0.00 165 GLU A CA 19
ATOM 31348 C C . GLU A 1 47 ? 15.758 -2.224 -2.025 1.00 0.00 165 GLU A C 19
ATOM 31349 O O . GLU A 1 47 ? 16.157 -3.335 -2.406 1.00 0.00 165 GLU A O 19
ATOM 31361 N N . TYR A 1 48 ? 15.787 -1.151 -2.817 1.00 0.00 166 TYR A N 19
ATOM 31362 C CA . TYR A 1 48 ? 16.588 -1.102 -4.027 1.00 0.00 166 TYR A CA 19
ATOM 31363 C C . TYR A 1 48 ? 17.990 -0.737 -3.570 1.00 0.00 166 TYR A C 19
ATOM 31364 O O . TYR A 1 48 ? 18.274 0.427 -3.295 1.00 0.00 166 TYR A O 19
ATOM 31382 N N . ASN A 1 49 ? 18.882 -1.717 -3.540 1.00 0.00 167 ASN A N 19
ATOM 31383 C CA . ASN A 1 49 ? 20.317 -1.486 -3.399 1.00 0.00 167 ASN A CA 19
ATOM 31384 C C . ASN A 1 49 ? 20.858 -0.528 -4.460 1.00 0.00 167 ASN A C 19
ATOM 31385 O O . ASN A 1 49 ? 21.933 0.037 -4.273 1.00 0.00 167 ASN A O 19
ATOM 31396 N N . ASP A 1 50 ? 20.150 -0.383 -5.583 1.00 0.00 168 ASP A N 19
ATOM 31397 C CA . ASP A 1 50 ? 20.525 0.502 -6.673 1.00 0.00 168 ASP A CA 19
ATOM 31398 C C . ASP A 1 50 ? 20.369 1.973 -6.254 1.00 0.00 168 ASP A C 19
ATOM 31399 O O . ASP A 1 50 ? 21.146 2.811 -6.706 1.00 0.00 168 ASP A O 19
ATOM 31408 N N . ARG A 1 51 ? 19.402 2.280 -5.373 1.00 0.00 169 ARG A N 19
ATOM 31409 C CA . ARG A 1 51 ? 19.068 3.593 -4.800 1.00 0.00 169 ARG A CA 19
ATOM 31410 C C . ARG A 1 51 ? 18.955 4.745 -5.822 1.00 0.00 169 ARG A C 19
ATOM 31411 O O . ARG A 1 51 ? 18.948 5.902 -5.414 1.00 0.00 169 ARG A O 19
ATOM 31432 N N . SER A 1 52 ? 18.780 4.477 -7.117 1.00 0.00 170 SER A N 19
ATOM 31433 C CA . SER A 1 52 ? 18.650 5.506 -8.156 1.00 0.00 170 SER A CA 19
ATOM 31434 C C . SER A 1 52 ? 17.182 5.678 -8.548 1.00 0.00 170 SER A C 19
ATOM 31435 O O . SER A 1 52 ? 16.860 6.265 -9.584 1.00 0.00 170 SER A O 19
ATOM 31443 N N . VAL A 1 53 ? 16.281 5.083 -7.778 1.00 0.00 171 VAL A N 19
ATOM 31444 C CA . VAL A 1 53 ? 14.954 4.721 -8.214 1.00 0.00 171 VAL A CA 19
ATOM 31445 C C . VAL A 1 53 ? 14.106 5.993 -8.377 1.00 0.00 171 VAL A C 19
ATOM 31446 O O . VAL A 1 53 ? 14.292 6.960 -7.632 1.00 0.00 171 VAL A O 19
ATOM 31459 N N . PRO A 1 54 ? 13.202 6.067 -9.362 1.00 0.00 172 PRO A N 19
ATOM 31460 C CA . PRO A 1 54 ? 12.349 7.223 -9.511 1.00 0.00 172 PRO A CA 19
ATOM 31461 C C . PRO A 1 54 ? 11.250 7.173 -8.455 1.00 0.00 172 PRO A C 19
ATOM 31462 O O . PRO A 1 54 ? 10.852 6.105 -7.976 1.00 0.00 172 PRO A O 19
ATOM 31473 N N . GLU A 1 55 ? 10.699 8.351 -8.190 1.00 0.00 173 GLU A N 19
ATOM 31474 C CA . GLU A 1 55 ? 9.573 8.597 -7.305 1.00 0.00 173 GLU A CA 19
ATOM 31475 C C . GLU A 1 55 ? 8.384 7.678 -7.622 1.00 0.00 173 GLU A C 19
ATOM 31476 O O . GLU A 1 55 ? 7.631 7.310 -6.720 1.00 0.00 173 GLU A O 19
ATOM 31488 N N . GLY A 1 56 ? 8.237 7.274 -8.887 1.00 0.00 174 GLY A N 19
ATOM 31489 C CA . GLY A 1 56 ? 7.114 6.480 -9.348 1.00 0.00 174 GLY A CA 19
ATOM 31490 C C . GLY A 1 56 ? 7.327 5.008 -9.038 1.00 0.00 174 GLY A C 19
ATOM 31491 O O . GLY A 1 56 ? 6.545 4.418 -8.294 1.00 0.00 174 GLY A O 19
ATOM 31495 N N . ARG A 1 57 ? 8.381 4.393 -9.597 1.00 0.00 175 ARG A N 19
ATOM 31496 C CA . ARG A 1 57 ? 8.576 2.946 -9.466 1.00 0.00 175 ARG A CA 19
ATOM 31497 C C . ARG A 1 57 ? 8.639 2.528 -8.007 1.00 0.00 175 ARG A C 19
ATOM 31498 O O . ARG A 1 57 ? 8.090 1.472 -7.708 1.00 0.00 175 ARG A O 19
ATOM 31519 N N . PHE A 1 58 ? 9.257 3.333 -7.132 1.00 0.00 176 PHE A N 19
ATOM 31520 C CA . PHE A 1 58 ? 9.357 3.011 -5.712 1.00 0.00 176 PHE A CA 19
ATOM 31521 C C . PHE A 1 58 ? 7.979 2.599 -5.213 1.00 0.00 176 PHE A C 19
ATOM 31522 O O . PHE A 1 58 ? 7.795 1.510 -4.677 1.00 0.00 176 PHE A O 19
ATOM 31539 N N . VAL A 1 59 ? 6.997 3.470 -5.427 1.00 0.00 177 VAL A N 19
ATOM 31540 C CA . VAL A 1 59 ? 5.663 3.263 -4.920 1.00 0.00 177 VAL A CA 19
ATOM 31541 C C . VAL A 1 59 ? 4.900 2.272 -5.811 1.00 0.00 177 VAL A C 19
ATOM 31542 O O . VAL A 1 59 ? 4.122 1.471 -5.303 1.00 0.00 177 VAL A O 19
ATOM 31555 N N . ARG A 1 60 ? 5.116 2.261 -7.130 1.00 0.00 178 ARG A N 19
ATOM 31556 C CA . ARG A 1 60 ? 4.410 1.336 -8.021 1.00 0.00 178 ARG A CA 19
ATOM 31557 C C . ARG A 1 60 ? 4.683 -0.117 -7.612 1.00 0.00 178 ARG A C 19
ATOM 31558 O O . ARG A 1 60 ? 3.762 -0.940 -7.589 1.00 0.00 178 ARG A O 19
ATOM 31579 N N . ASP A 1 61 ? 5.934 -0.425 -7.281 1.00 0.00 179 ASP A N 19
ATOM 31580 C CA . ASP A 1 61 ? 6.377 -1.717 -6.766 1.00 0.00 179 ASP A CA 19
ATOM 31581 C C . ASP A 1 61 ? 5.895 -1.908 -5.330 1.00 0.00 179 ASP A C 19
ATOM 31582 O O . ASP A 1 61 ? 5.343 -2.961 -5.031 1.00 0.00 179 ASP A O 19
ATOM 31591 N N . CYS A 1 62 ? 6.023 -0.898 -4.455 1.00 0.00 180 CYS A N 19
ATOM 31592 C CA . CYS A 1 62 ? 5.619 -1.005 -3.051 1.00 0.00 180 CYS A CA 19
ATOM 31593 C C . CYS A 1 62 ? 4.165 -1.449 -2.928 1.00 0.00 180 CYS A C 19
ATOM 31594 O O . CYS A 1 62 ? 3.830 -2.271 -2.070 1.00 0.00 180 CYS A O 19
ATOM 31601 N N . VAL A 1 63 ? 3.281 -0.908 -3.776 1.00 0.00 181 VAL A N 19
ATOM 31602 C CA . VAL A 1 63 ? 1.876 -1.191 -3.624 1.00 0.00 181 VAL A CA 19
ATOM 31603 C C . VAL A 1 63 ? 1.636 -2.632 -4.030 1.00 0.00 181 VAL A C 19
ATOM 31604 O O . VAL A 1 63 ? 1.024 -3.362 -3.270 1.00 0.00 181 VAL A O 19
ATOM 31617 N N . ASN A 1 64 ? 2.225 -3.064 -5.144 1.00 0.00 182 ASN A N 19
ATOM 31618 C CA . ASN A 1 64 ? 2.280 -4.458 -5.585 1.00 0.00 182 ASN A CA 19
ATOM 31619 C C . ASN A 1 64 ? 2.819 -5.384 -4.483 1.00 0.00 182 ASN A C 19
ATOM 31620 O O . ASN A 1 64 ? 2.237 -6.441 -4.252 1.00 0.00 182 ASN A O 19
ATOM 31631 N N . ILE A 1 65 ? 3.885 -4.994 -3.779 1.00 0.00 183 ILE A N 19
ATOM 31632 C CA . ILE A 1 65 ? 4.441 -5.737 -2.651 1.00 0.00 183 ILE A CA 19
ATOM 31633 C C . ILE A 1 65 ? 3.378 -5.892 -1.561 1.00 0.00 183 ILE A C 19
ATOM 31634 O O . ILE A 1 65 ? 3.127 -7.001 -1.087 1.00 0.00 183 ILE A O 19
ATOM 31650 N N . THR A 1 66 ? 2.745 -4.788 -1.168 1.00 0.00 184 THR A N 19
ATOM 31651 C CA . THR A 1 66 ? 1.876 -4.759 -0.006 1.00 0.00 184 THR A CA 19
ATOM 31652 C C . THR A 1 66 ? 0.548 -5.455 -0.342 1.00 0.00 184 THR A C 19
ATOM 31653 O O . THR A 1 66 ? 0.079 -6.233 0.475 1.00 0.00 184 THR A O 19
ATOM 31664 N N . VAL A 1 67 ? -0.016 -5.305 -1.548 1.00 0.00 185 VAL A N 19
ATOM 31665 C CA . VAL A 1 67 ? -1.216 -6.035 -1.983 1.00 0.00 185 VAL A CA 19
ATOM 31666 C C . VAL A 1 67 ? -0.944 -7.528 -2.185 1.00 0.00 185 VAL A C 19
ATOM 31667 O O . VAL A 1 67 ? -1.856 -8.341 -2.044 1.00 0.00 185 VAL A O 19
ATOM 31680 N N . THR A 1 68 ? 0.291 -7.918 -2.486 1.00 0.00 186 THR A N 19
ATOM 31681 C CA . THR A 1 68 ? 0.693 -9.316 -2.382 1.00 0.00 186 THR A CA 19
ATOM 31682 C C . THR A 1 68 ? 0.600 -9.747 -0.912 1.00 0.00 186 THR A C 19
ATOM 31683 O O . THR A 1 68 ? -0.152 -10.667 -0.589 1.00 0.00 186 THR A O 19
ATOM 31694 N N . GLU A 1 69 ? 1.301 -9.067 -0.008 1.00 0.00 187 GLU A N 19
ATOM 31695 C CA . GLU A 1 69 ? 1.409 -9.468 1.392 1.00 0.00 187 GLU A CA 19
ATOM 31696 C C . GLU A 1 69 ? 0.086 -9.337 2.163 1.00 0.00 187 GLU A C 19
ATOM 31697 O O . GLU A 1 69 ? -0.081 -9.986 3.198 1.00 0.00 187 GLU A O 19
ATOM 31709 N N . TYR A 1 70 ? -0.857 -8.537 1.662 1.00 0.00 188 TYR A N 19
ATOM 31710 C CA . TYR A 1 70 ? -2.224 -8.360 2.147 1.00 0.00 188 TYR A CA 19
ATOM 31711 C C . TYR A 1 70 ? -3.220 -9.314 1.453 1.00 0.00 188 TYR A C 19
ATOM 31712 O O . TYR A 1 70 ? -4.374 -9.382 1.882 1.00 0.00 188 TYR A O 19
ATOM 31730 N N . LYS A 1 71 ? -2.799 -10.042 0.407 1.00 0.00 189 LYS A N 19
ATOM 31731 C CA . LYS A 1 71 ? -3.594 -10.959 -0.422 1.00 0.00 189 LYS A CA 19
ATOM 31732 C C . LYS A 1 71 ? -4.766 -10.264 -1.147 1.00 0.00 189 LYS A C 19
ATOM 31733 O O . LYS A 1 71 ? -5.939 -10.562 -0.906 1.00 0.00 189 LYS A O 19
ATOM 31752 N N . ILE A 1 72 ? -4.460 -9.323 -2.050 1.00 0.00 190 ILE A N 19
ATOM 31753 C CA . ILE A 1 72 ? -5.433 -8.486 -2.755 1.00 0.00 190 ILE A CA 19
ATOM 31754 C C . ILE A 1 72 ? -5.074 -8.384 -4.247 1.00 0.00 190 ILE A C 19
ATOM 31755 O O . ILE A 1 72 ? -4.471 -7.410 -4.710 1.00 0.00 190 ILE A O 19
ATOM 31771 N N . ASP A 1 73 ? -5.520 -9.360 -5.033 1.00 0.00 191 ASP A N 19
ATOM 31772 C CA . ASP A 1 73 ? -5.681 -9.228 -6.477 1.00 0.00 191 ASP A CA 19
ATOM 31773 C C . ASP A 1 73 ? -6.761 -10.220 -6.908 1.00 0.00 191 ASP A C 19
ATOM 31774 O O . ASP A 1 73 ? -6.645 -11.399 -6.556 1.00 0.00 191 ASP A O 19
ATOM 31783 N N . PRO A 1 74 ? -7.820 -9.792 -7.620 1.00 0.00 192 PRO A N 19
ATOM 31784 C CA . PRO A 1 74 ? -8.933 -10.666 -7.941 1.00 0.00 192 PRO A CA 19
ATOM 31785 C C . PRO A 1 74 ? -8.550 -11.777 -8.908 1.00 0.00 192 PRO A C 19
ATOM 31786 O O . PRO A 1 74 ? -9.210 -12.804 -8.873 1.00 0.00 192 PRO A O 19
ATOM 31797 N N . ASN A 1 75 ? -7.505 -11.626 -9.727 1.00 0.00 193 ASN A N 19
ATOM 31798 C CA . ASN A 1 75 ? -7.143 -12.671 -10.688 1.00 0.00 193 ASN A CA 19
ATOM 31799 C C . ASN A 1 75 ? -6.592 -13.895 -9.964 1.00 0.00 193 ASN A C 19
ATOM 31800 O O . ASN A 1 75 ? -6.646 -14.994 -10.508 1.00 0.00 193 ASN A O 19
ATOM 31811 N N . GLU A 1 76 ? -6.062 -13.696 -8.754 1.00 0.00 194 GLU A N 19
ATOM 31812 C CA . GLU A 1 76 ? -5.255 -14.662 -8.024 1.00 0.00 194 GLU A CA 19
ATOM 31813 C C . GLU A 1 76 ? -5.979 -15.159 -6.766 1.00 0.00 194 GLU A C 19
ATOM 31814 O O . GLU A 1 76 ? -5.771 -16.303 -6.362 1.00 0.00 194 GLU A O 19
ATOM 31826 N N . ASN A 1 77 ? -6.858 -14.341 -6.161 1.00 0.00 195 ASN A N 19
ATOM 31827 C CA . ASN A 1 77 ? -7.674 -14.777 -5.017 1.00 0.00 195 ASN A CA 19
ATOM 31828 C C . ASN A 1 77 ? -9.107 -15.139 -5.426 1.00 0.00 195 ASN A C 19
ATOM 31829 O O . ASN A 1 77 ? -9.788 -15.860 -4.694 1.00 0.00 195 ASN A O 19
ATOM 31840 N N . GLN A 1 78 ? -9.583 -14.597 -6.558 1.00 0.00 196 GLN A N 19
ATOM 31841 C CA . GLN A 1 78 ? -10.875 -14.851 -7.216 1.00 0.00 196 GLN A CA 19
ATOM 31842 C C . GLN A 1 78 ? -12.092 -14.810 -6.276 1.00 0.00 196 GLN A C 19
ATOM 31843 O O . GLN A 1 78 ? -13.113 -15.437 -6.539 1.00 0.00 196 GLN A O 19
ATOM 31857 N N . ASN A 1 79 ? -11.996 -14.077 -5.161 1.00 0.00 197 ASN A N 19
ATOM 31858 C CA . ASN A 1 79 ? -12.999 -14.055 -4.092 1.00 0.00 197 ASN A CA 19
ATOM 31859 C C . ASN A 1 79 ? -13.229 -12.641 -3.550 1.00 0.00 197 ASN A C 19
ATOM 31860 O O . ASN A 1 79 ? -14.026 -12.472 -2.626 1.00 0.00 197 ASN A O 19
ATOM 31871 N N . VAL A 1 80 ? -12.538 -11.629 -4.079 1.00 0.00 198 VAL A N 19
ATOM 31872 C CA . VAL A 1 80 ? -12.340 -10.324 -3.437 1.00 0.00 198 VAL A CA 19
ATOM 31873 C C . VAL A 1 80 ? -13.461 -9.340 -3.822 1.00 0.00 198 VAL A C 19
ATOM 31874 O O . VAL A 1 80 ? -14.473 -9.767 -4.374 1.00 0.00 198 VAL A O 19
ATOM 31887 N N . THR A 1 81 ? -13.351 -8.046 -3.498 1.00 0.00 199 THR A N 19
ATOM 31888 C CA . THR A 1 81 ? -14.396 -7.063 -3.793 1.00 0.00 199 THR A CA 19
ATOM 31889 C C . THR A 1 81 ? -13.721 -5.764 -4.249 1.00 0.00 199 THR A C 19
ATOM 31890 O O . THR A 1 81 ? -12.754 -5.322 -3.640 1.00 0.00 199 THR A O 19
ATOM 31901 N N . GLN A 1 82 ? -14.172 -5.152 -5.342 1.00 0.00 200 GLN A N 19
ATOM 31902 C CA . GLN A 1 82 ? -13.508 -4.036 -5.997 1.00 0.00 200 GLN A CA 19
ATOM 31903 C C . GLN A 1 82 ? -13.461 -2.784 -5.111 1.00 0.00 200 GLN A C 19
ATOM 31904 O O . GLN A 1 82 ? -12.565 -1.964 -5.288 1.00 0.00 200 GLN A O 19
ATOM 31918 N N . VAL A 1 83 ? -14.357 -2.621 -4.137 1.00 0.00 201 VAL A N 19
ATOM 31919 C CA . VAL A 1 83 ? -14.164 -1.593 -3.117 1.00 0.00 201 VAL A CA 19
ATOM 31920 C C . VAL A 1 83 ? -12.810 -1.808 -2.429 1.00 0.00 201 VAL A C 19
ATOM 31921 O O . VAL A 1 83 ? -11.997 -0.891 -2.413 1.00 0.00 201 VAL A O 19
ATOM 31934 N N . GLU A 1 84 ? -12.519 -3.021 -1.953 1.00 0.00 202 GLU A N 19
ATOM 31935 C CA . GLU A 1 84 ? -11.255 -3.365 -1.323 1.00 0.00 202 GLU A CA 19
ATOM 31936 C C . GLU A 1 84 ? -10.115 -3.250 -2.338 1.00 0.00 202 GLU A C 19
ATOM 31937 O O . GLU A 1 84 ? -9.059 -2.738 -1.969 1.00 0.00 202 GLU A O 19
ATOM 31949 N N . VAL A 1 85 ? -10.286 -3.679 -3.602 1.00 0.00 203 VAL A N 19
ATOM 31950 C CA . VAL A 1 85 ? -9.196 -3.572 -4.574 1.00 0.00 203 VAL A CA 19
ATOM 31951 C C . VAL A 1 85 ? -8.771 -2.107 -4.709 1.00 0.00 203 VAL A C 19
ATOM 31952 O O . VAL A 1 85 ? -7.582 -1.805 -4.629 1.00 0.00 203 VAL A O 19
ATOM 31965 N N . ARG A 1 86 ? -9.741 -1.202 -4.858 1.00 0.00 204 ARG A N 19
ATOM 31966 C CA . ARG A 1 86 ? -9.523 0.236 -4.939 1.00 0.00 204 ARG A CA 19
ATOM 31967 C C . ARG A 1 86 ? -8.919 0.767 -3.651 1.00 0.00 204 ARG A C 19
ATOM 31968 O O . ARG A 1 86 ? -7.801 1.275 -3.712 1.00 0.00 204 ARG A O 19
ATOM 31989 N N . VAL A 1 87 ? -9.638 0.698 -2.522 1.00 0.00 205 VAL A N 19
ATOM 31990 C CA . VAL A 1 87 ? -9.175 1.189 -1.226 1.00 0.00 205 VAL A CA 19
ATOM 31991 C C . VAL A 1 87 ? -7.757 0.706 -1.001 1.00 0.00 205 VAL A C 19
ATOM 31992 O O . VAL A 1 87 ? -6.848 1.526 -0.938 1.00 0.00 205 VAL A O 19
ATOM 32005 N N . MET A 1 88 ? -7.524 -0.597 -0.965 1.00 0.00 206 MET A N 19
ATOM 32006 C CA . MET A 1 88 ? -6.226 -1.142 -0.616 1.00 0.00 206 MET A CA 19
ATOM 32007 C C . MET A 1 88 ? -5.154 -0.914 -1.691 1.00 0.00 206 MET A C 19
ATOM 32008 O O . MET A 1 88 ? -4.029 -1.354 -1.511 1.00 0.00 206 MET A O 19
ATOM 32022 N N . LYS A 1 89 ? -5.441 -0.246 -2.811 1.00 0.00 207 LYS A N 19
ATOM 32023 C CA . LYS A 1 89 ? -4.399 0.264 -3.706 1.00 0.00 207 LYS A CA 19
ATOM 32024 C C . LYS A 1 89 ? -4.222 1.762 -3.552 1.00 0.00 207 LYS A C 19
ATOM 32025 O O . LYS A 1 89 ? -3.077 2.209 -3.537 1.00 0.00 207 LYS A O 19
ATOM 32044 N N . GLN A 1 90 ? -5.298 2.550 -3.509 1.00 0.00 208 GLN A N 19
ATOM 32045 C CA . GLN A 1 90 ? -5.183 3.988 -3.319 1.00 0.00 208 GLN A CA 19
ATOM 32046 C C . GLN A 1 90 ? -4.536 4.249 -1.983 1.00 0.00 208 GLN A C 19
ATOM 32047 O O . GLN A 1 90 ? -3.524 4.945 -1.945 1.00 0.00 208 GLN A O 19
ATOM 32061 N N . VAL A 1 91 ? -5.122 3.682 -0.924 1.00 0.00 209 VAL A N 19
ATOM 32062 C CA . VAL A 1 91 ? -4.648 3.807 0.433 1.00 0.00 209 VAL A CA 19
ATOM 32063 C C . VAL A 1 91 ? -3.169 3.487 0.409 1.00 0.00 209 VAL A C 19
ATOM 32064 O O . VAL A 1 91 ? -2.418 4.391 0.714 1.00 0.00 209 VAL A O 19
ATOM 32077 N N . ILE A 1 92 ? -2.733 2.297 -0.026 1.00 0.00 210 ILE A N 19
ATOM 32078 C CA . ILE A 1 92 ? -1.339 1.884 0.055 1.00 0.00 210 ILE A CA 19
ATOM 32079 C C . ILE A 1 92 ? -0.470 2.829 -0.765 1.00 0.00 210 ILE A C 19
ATOM 32080 O O . ILE A 1 92 ? 0.639 3.113 -0.337 1.00 0.00 210 ILE A O 19
ATOM 32096 N N . GLN A 1 93 ? -0.935 3.363 -1.896 1.00 0.00 211 GLN A N 19
ATOM 32097 C CA . GLN A 1 93 ? -0.142 4.348 -2.609 1.00 0.00 211 GLN A CA 19
ATOM 32098 C C . GLN A 1 93 ? 0.089 5.567 -1.713 1.00 0.00 211 GLN A C 19
ATOM 32099 O O . GLN A 1 93 ? 1.217 6.028 -1.614 1.00 0.00 211 GLN A O 19
ATOM 32113 N N . GLU A 1 94 ? -0.935 6.061 -1.021 1.00 0.00 212 GLU A N 19
ATOM 32114 C CA . GLU A 1 94 ? -0.858 7.208 -0.125 1.00 0.00 212 GLU A CA 19
ATOM 32115 C C . GLU A 1 94 ? -0.072 6.883 1.160 1.00 0.00 212 GLU A C 19
ATOM 32116 O O . GLU A 1 94 ? 0.888 7.585 1.492 1.00 0.00 212 GLU A O 19
ATOM 32128 N N . MET A 1 95 ? -0.425 5.802 1.872 1.00 0.00 213 MET A N 19
ATOM 32129 C CA . MET A 1 95 ? 0.264 5.296 3.046 1.00 0.00 213 MET A CA 19
ATOM 32130 C C . MET A 1 95 ? 1.627 4.707 2.685 1.00 0.00 213 MET A C 19
ATOM 32131 O O . MET A 1 95 ? 2.306 4.259 3.605 1.00 0.00 213 MET A O 19
ATOM 32145 N N . CYS A 1 96 ? 2.049 4.720 1.407 1.00 0.00 214 CYS A N 19
ATOM 32146 C CA . CYS A 1 96 ? 3.445 4.549 1.059 1.00 0.00 214 CYS A CA 19
ATOM 32147 C C . CYS A 1 96 ? 4.102 5.865 0.654 1.00 0.00 214 CYS A C 19
ATOM 32148 O O . CYS A 1 96 ? 5.229 6.092 1.061 1.00 0.00 214 CYS A O 19
ATOM 32155 N N . MET A 1 97 ? 3.468 6.720 -0.158 1.00 0.00 215 MET A N 19
ATOM 32156 C CA . MET A 1 97 ? 4.089 7.933 -0.709 1.00 0.00 215 MET A CA 19
ATOM 32157 C C . MET A 1 97 ? 4.614 8.849 0.388 1.00 0.00 215 MET A C 19
ATOM 32158 O O . MET A 1 97 ? 5.613 9.540 0.198 1.00 0.00 215 MET A O 19
ATOM 32172 N N . GLN A 1 98 ? 3.951 8.846 1.537 1.00 0.00 216 GLN A N 19
ATOM 32173 C CA . GLN A 1 98 ? 4.396 9.589 2.692 1.00 0.00 216 GLN A CA 19
ATOM 32174 C C . GLN A 1 98 ? 5.697 8.989 3.242 1.00 0.00 216 GLN A C 19
ATOM 32175 O O . GLN A 1 98 ? 6.641 9.736 3.481 1.00 0.00 216 GLN A O 19
ATOM 32189 N N . GLN A 1 99 ? 5.789 7.662 3.409 1.00 0.00 217 GLN A N 19
ATOM 32190 C CA . GLN A 1 99 ? 7.007 7.044 3.937 1.00 0.00 217 GLN A CA 19
ATOM 32191 C C . GLN A 1 99 ? 8.117 6.950 2.879 1.00 0.00 217 GLN A C 19
ATOM 32192 O O . GLN A 1 99 ? 9.285 6.975 3.237 1.00 0.00 217 GLN A O 19
ATOM 32206 N N . TYR A 1 100 ? 7.789 6.901 1.580 1.00 0.00 218 TYR A N 19
ATOM 32207 C CA . TYR A 1 100 ? 8.730 6.898 0.453 1.00 0.00 218 TYR A CA 19
ATOM 32208 C C . TYR A 1 100 ? 9.717 8.057 0.571 1.00 0.00 218 TYR A C 19
ATOM 32209 O O . TYR A 1 100 ? 10.868 7.936 0.154 1.00 0.00 218 TYR A O 19
ATOM 32227 N N . GLN A 1 101 ? 9.281 9.164 1.170 1.00 0.00 219 GLN A N 19
ATOM 32228 C CA . GLN A 1 101 ? 10.118 10.305 1.454 1.00 0.00 219 GLN A CA 19
ATOM 32229 C C . GLN A 1 101 ? 11.385 9.896 2.236 1.00 0.00 219 GLN A C 19
ATOM 32230 O O . GLN A 1 101 ? 12.433 10.491 2.002 1.00 0.00 219 GLN A O 19
ATOM 32244 N N . GLN A 1 102 ? 11.360 8.825 3.049 1.00 0.00 220 GLN A N 19
ATOM 32245 C CA . GLN A 1 102 ? 12.502 8.289 3.783 1.00 0.00 220 GLN A CA 19
ATOM 32246 C C . GLN A 1 102 ? 13.632 7.984 2.833 1.00 0.00 220 GLN A C 19
ATOM 32247 O O . GLN A 1 102 ? 14.774 8.232 3.193 1.00 0.00 220 GLN A O 19
ATOM 32261 N N . TYR A 1 103 ? 13.339 7.432 1.654 1.00 0.00 221 TYR A N 19
ATOM 32262 C CA . TYR A 1 103 ? 14.374 7.063 0.713 1.00 0.00 221 TYR A CA 19
ATOM 32263 C C . TYR A 1 103 ? 15.129 8.319 0.280 1.00 0.00 221 TYR A C 19
ATOM 32264 O O . TYR A 1 103 ? 16.360 8.349 0.285 1.00 0.00 221 TYR A O 19
ATOM 32282 N N . GLN A 1 104 ? 14.389 9.368 -0.064 1.00 0.00 222 GLN A N 19
ATOM 32283 C CA . GLN A 1 104 ? 14.963 10.633 -0.506 1.00 0.00 222 GLN A CA 19
ATOM 32284 C C . GLN A 1 104 ? 15.730 11.310 0.625 1.00 0.00 222 GLN A C 19
ATOM 32285 O O . GLN A 1 104 ? 16.760 11.933 0.378 1.00 0.00 222 GLN A O 19
ATOM 32299 N N . LEU A 1 105 ? 15.226 11.207 1.855 1.00 0.00 223 LEU A N 19
ATOM 32300 C CA . LEU A 1 105 ? 15.858 11.748 3.048 1.00 0.00 223 LEU A CA 19
ATOM 32301 C C . LEU A 1 105 ? 17.157 10.991 3.351 1.00 0.00 223 LEU A C 19
ATOM 32302 O O . LEU A 1 105 ? 18.163 11.594 3.718 1.00 0.00 223 LEU A O 19
ATOM 32318 N N . ALA A 1 106 ? 17.118 9.661 3.259 1.00 0.00 224 ALA A N 19
ATOM 32319 C CA . ALA A 1 106 ? 18.192 8.752 3.640 1.00 0.00 224 ALA A CA 19
ATOM 32320 C C . ALA A 1 106 ? 19.294 8.665 2.575 1.00 0.00 224 ALA A C 19
ATOM 32321 O O . ALA A 1 106 ? 20.428 8.326 2.915 1.00 0.00 224 ALA A O 19
ATOM 32328 N N . SER A 1 107 ? 18.972 8.997 1.317 1.00 0.00 225 SER A N 19
ATOM 32329 C CA . SER A 1 107 ? 19.829 9.007 0.135 1.00 0.00 225 SER A CA 19
ATOM 32330 C C . SER A 1 107 ? 20.813 7.833 0.121 1.00 0.00 225 SER A C 19
ATOM 32331 O O . SER A 1 107 ? 22.016 8.057 -0.142 1.00 0.00 225 SER A O 19
ATOM 32339 N N . GLY A 1 1 ? 8.604 -22.940 10.182 1.00 0.00 119 GLY A N 20
ATOM 32340 C CA . GLY A 1 1 ? 9.638 -22.233 10.939 1.00 0.00 119 GLY A CA 20
ATOM 32341 C C . GLY A 1 1 ? 9.715 -20.806 10.440 1.00 0.00 119 GLY A C 20
ATOM 32342 O O . GLY A 1 1 ? 9.949 -20.606 9.253 1.00 0.00 119 GLY A O 20
ATOM 32346 N N . SER A 1 2 ? 9.523 -19.820 11.320 1.00 0.00 120 SER A N 20
ATOM 32347 C CA . SER A 1 2 ? 9.558 -18.399 11.006 1.00 0.00 120 SER A CA 20
ATOM 32348 C C . SER A 1 2 ? 8.603 -18.079 9.844 1.00 0.00 120 SER A C 20
ATOM 32349 O O . SER A 1 2 ? 8.997 -17.980 8.675 1.00 0.00 120 SER A O 20
ATOM 32357 N N . VAL A 1 3 ? 7.315 -17.969 10.175 1.00 0.00 121 VAL A N 20
ATOM 32358 C CA . VAL A 1 3 ? 6.284 -17.543 9.234 1.00 0.00 121 VAL A CA 20
ATOM 32359 C C . VAL A 1 3 ? 6.602 -16.144 8.692 1.00 0.00 121 VAL A C 20
ATOM 32360 O O . VAL A 1 3 ? 7.395 -15.405 9.277 1.00 0.00 121 VAL A O 20
ATOM 32373 N N . VAL A 1 4 ? 5.930 -15.755 7.611 1.00 0.00 122 VAL A N 20
ATOM 32374 C CA . VAL A 1 4 ? 6.040 -14.423 7.032 1.00 0.00 122 VAL A CA 20
ATOM 32375 C C . VAL A 1 4 ? 4.629 -13.864 6.819 1.00 0.00 122 VAL A C 20
ATOM 32376 O O . VAL A 1 4 ? 3.631 -14.555 7.054 1.00 0.00 122 VAL A O 20
ATOM 32389 N N . GLY A 1 5 ? 4.529 -12.593 6.451 1.00 0.00 123 GLY A N 20
ATOM 32390 C CA . GLY A 1 5 ? 3.303 -11.813 6.392 1.00 0.00 123 GLY A CA 20
ATOM 32391 C C . GLY A 1 5 ? 3.698 -10.358 6.567 1.00 0.00 123 GLY A C 20
ATOM 32392 O O . GLY A 1 5 ? 3.317 -9.711 7.550 1.00 0.00 123 GLY A O 20
ATOM 32396 N N . GLY A 1 6 ? 4.560 -9.901 5.661 1.00 0.00 124 GLY A N 20
ATOM 32397 C CA . GLY A 1 6 ? 5.177 -8.593 5.643 1.00 0.00 124 GLY A CA 20
ATOM 32398 C C . GLY A 1 6 ? 6.620 -8.670 5.163 1.00 0.00 124 GLY A C 20
ATOM 32399 O O . GLY A 1 6 ? 6.967 -8.037 4.166 1.00 0.00 124 GLY A O 20
ATOM 32403 N N . LEU A 1 7 ? 7.473 -9.402 5.891 1.00 0.00 125 LEU A N 20
ATOM 32404 C CA . LEU A 1 7 ? 8.908 -9.344 5.744 1.00 0.00 125 LEU A CA 20
ATOM 32405 C C . LEU A 1 7 ? 9.423 -10.472 4.851 1.00 0.00 125 LEU A C 20
ATOM 32406 O O . LEU A 1 7 ? 8.965 -10.704 3.737 1.00 0.00 125 LEU A O 20
ATOM 32422 N N . GLY A 1 8 ? 10.473 -11.104 5.332 1.00 0.00 126 GLY A N 20
ATOM 32423 C CA . GLY A 1 8 ? 11.364 -11.993 4.612 1.00 0.00 126 GLY A CA 20
ATOM 32424 C C . GLY A 1 8 ? 12.533 -11.183 4.064 1.00 0.00 126 GLY A C 20
ATOM 32425 O O . GLY A 1 8 ? 13.684 -11.382 4.456 1.00 0.00 126 GLY A O 20
ATOM 32429 N N . GLY A 1 9 ? 12.221 -10.220 3.203 1.00 0.00 127 GLY A N 20
ATOM 32430 C CA . GLY A 1 9 ? 13.200 -9.532 2.373 1.00 0.00 127 GLY A CA 20
ATOM 32431 C C . GLY A 1 9 ? 12.603 -8.255 1.815 1.00 0.00 127 GLY A C 20
ATOM 32432 O O . GLY A 1 9 ? 12.390 -8.140 0.608 1.00 0.00 127 GLY A O 20
ATOM 32436 N N . TYR A 1 10 ? 12.302 -7.328 2.722 1.00 0.00 128 TYR A N 20
ATOM 32437 C CA . TYR A 1 10 ? 11.721 -6.020 2.470 1.00 0.00 128 TYR A CA 20
ATOM 32438 C C . TYR A 1 10 ? 12.242 -5.069 3.557 1.00 0.00 128 TYR A C 20
ATOM 32439 O O . TYR A 1 10 ? 12.797 -5.511 4.573 1.00 0.00 128 TYR A O 20
ATOM 32457 N N . ALA A 1 11 ? 12.029 -3.767 3.394 1.00 0.00 129 ALA A N 20
ATOM 32458 C CA . ALA A 1 11 ? 12.072 -2.792 4.476 1.00 0.00 129 ALA A CA 20
ATOM 32459 C C . ALA A 1 11 ? 10.622 -2.451 4.807 1.00 0.00 129 ALA A C 20
ATOM 32460 O O . ALA A 1 11 ? 9.833 -2.197 3.894 1.00 0.00 129 ALA A O 20
ATOM 32467 N N . LEU A 1 12 ? 10.242 -2.546 6.083 1.00 0.00 130 LEU A N 20
ATOM 32468 C CA . LEU A 1 12 ? 8.889 -2.327 6.548 1.00 0.00 130 LEU A CA 20
ATOM 32469 C C . LEU A 1 12 ? 8.879 -1.057 7.369 1.00 0.00 130 LEU A C 20
ATOM 32470 O O . LEU A 1 12 ? 9.837 -0.732 8.072 1.00 0.00 130 LEU A O 20
ATOM 32486 N N . GLY A 1 13 ? 7.773 -0.347 7.252 1.00 0.00 131 GLY A N 20
ATOM 32487 C CA . GLY A 1 13 ? 7.594 1.014 7.719 1.00 0.00 131 GLY A CA 20
ATOM 32488 C C . GLY A 1 13 ? 6.821 1.071 9.027 1.00 0.00 131 GLY A C 20
ATOM 32489 O O . GLY A 1 13 ? 6.607 0.060 9.705 1.00 0.00 131 GLY A O 20
ATOM 32493 N N . SER A 1 14 ? 6.413 2.279 9.388 1.00 0.00 132 SER A N 20
ATOM 32494 C CA . SER A 1 14 ? 5.414 2.539 10.390 1.00 0.00 132 SER A CA 20
ATOM 32495 C C . SER A 1 14 ? 4.045 2.088 9.890 1.00 0.00 132 SER A C 20
ATOM 32496 O O . SER A 1 14 ? 3.852 1.668 8.744 1.00 0.00 132 SER A O 20
ATOM 32504 N N . ALA A 1 15 ? 3.077 2.214 10.786 1.00 0.00 133 ALA A N 20
ATOM 32505 C CA . ALA A 1 15 ? 1.672 2.020 10.528 1.00 0.00 133 ALA A CA 20
ATOM 32506 C C . ALA A 1 15 ? 0.981 3.339 10.817 1.00 0.00 133 ALA A C 20
ATOM 32507 O O . ALA A 1 15 ? 0.916 3.763 11.968 1.00 0.00 133 ALA A O 20
ATOM 32514 N N . MET A 1 16 ? 0.430 3.954 9.780 1.00 0.00 134 MET A N 20
ATOM 32515 C CA . MET A 1 16 ? -0.102 5.312 9.788 1.00 0.00 134 MET A CA 20
ATOM 32516 C C . MET A 1 16 ? -1.315 5.483 10.724 1.00 0.00 134 MET A C 20
ATOM 32517 O O . MET A 1 16 ? -1.712 6.613 10.993 1.00 0.00 134 MET A O 20
ATOM 32531 N N . SER A 1 17 ? -1.870 4.367 11.216 1.00 0.00 135 SER A N 20
ATOM 32532 C CA . SER A 1 17 ? -2.834 4.201 12.308 1.00 0.00 135 SER A CA 20
ATOM 32533 C C . SER A 1 17 ? -4.066 5.113 12.241 1.00 0.00 135 SER A C 20
ATOM 32534 O O . SER A 1 17 ? -4.026 6.272 12.661 1.00 0.00 135 SER A O 20
ATOM 32542 N N . GLY A 1 18 ? -5.181 4.554 11.765 1.00 0.00 136 GLY A N 20
ATOM 32543 C CA . GLY A 1 18 ? -6.428 5.271 11.537 1.00 0.00 136 GLY A CA 20
ATOM 32544 C C . GLY A 1 18 ? -6.252 6.244 10.390 1.00 0.00 136 GLY A C 20
ATOM 32545 O O . GLY A 1 18 ? -6.416 7.442 10.592 1.00 0.00 136 GLY A O 20
ATOM 32549 N N . MET A 1 19 ? -5.812 5.750 9.229 1.00 0.00 137 MET A N 20
ATOM 32550 C CA . MET A 1 19 ? -5.456 6.594 8.091 1.00 0.00 137 MET A CA 20
ATOM 32551 C C . MET A 1 19 ? -6.711 7.166 7.420 1.00 0.00 137 MET A C 20
ATOM 32552 O O . MET A 1 19 ? -7.812 6.625 7.555 1.00 0.00 137 MET A O 20
ATOM 32566 N N . ARG A 1 20 ? -6.551 8.261 6.677 1.00 0.00 138 ARG A N 20
ATOM 32567 C CA . ARG A 1 20 ? -7.637 9.014 6.062 1.00 0.00 138 ARG A CA 20
ATOM 32568 C C . ARG A 1 20 ? -7.303 9.226 4.598 1.00 0.00 138 ARG A C 20
ATOM 32569 O O . ARG A 1 20 ? -6.149 9.508 4.280 1.00 0.00 138 ARG A O 20
ATOM 32590 N N . MET A 1 21 ? -8.298 9.179 3.720 1.00 0.00 139 MET A N 20
ATOM 32591 C CA . MET A 1 21 ? -8.121 9.358 2.282 1.00 0.00 139 MET A CA 20
ATOM 32592 C C . MET A 1 21 ? -9.288 10.140 1.705 1.00 0.00 139 MET A C 20
ATOM 32593 O O . MET A 1 21 ? -10.278 10.400 2.383 1.00 0.00 139 MET A O 20
ATOM 32607 N N . ASN A 1 22 ? -9.148 10.517 0.436 1.00 0.00 140 ASN A N 20
ATOM 32608 C CA . ASN A 1 22 ? -9.933 11.579 -0.195 1.00 0.00 140 ASN A CA 20
ATOM 32609 C C . ASN A 1 22 ? -10.654 11.161 -1.477 1.00 0.00 140 ASN A C 20
ATOM 32610 O O . ASN A 1 22 ? -11.281 12.018 -2.099 1.00 0.00 140 ASN A O 20
ATOM 32621 N N . PHE A 1 23 ? -10.558 9.875 -1.821 1.00 0.00 141 PHE A N 20
ATOM 32622 C CA . PHE A 1 23 ? -10.997 9.160 -3.016 1.00 0.00 141 PHE A CA 20
ATOM 32623 C C . PHE A 1 23 ? -11.979 9.904 -3.921 1.00 0.00 141 PHE A C 20
ATOM 32624 O O . PHE A 1 23 ? -12.997 10.440 -3.477 1.00 0.00 141 PHE A O 20
ATOM 32641 N N . ASP A 1 24 ? -11.734 9.807 -5.222 1.00 0.00 142 ASP A N 20
ATOM 32642 C CA . ASP A 1 24 ? -12.475 10.498 -6.280 1.00 0.00 142 ASP A CA 20
ATOM 32643 C C . ASP A 1 24 ? -13.939 10.097 -6.387 1.00 0.00 142 ASP A C 20
ATOM 32644 O O . ASP A 1 24 ? -14.722 10.724 -7.102 1.00 0.00 142 ASP A O 20
ATOM 32653 N N . ARG A 1 25 ? -14.294 9.004 -5.720 1.00 0.00 143 ARG A N 20
ATOM 32654 C CA . ARG A 1 25 ? -15.599 8.368 -5.792 1.00 0.00 143 ARG A CA 20
ATOM 32655 C C . ARG A 1 25 ? -16.140 8.063 -4.393 1.00 0.00 143 ARG A C 20
ATOM 32656 O O . ARG A 1 25 ? -15.355 7.833 -3.468 1.00 0.00 143 ARG A O 20
ATOM 32677 N N . PRO A 1 26 ? -17.469 8.044 -4.216 1.00 0.00 144 PRO A N 20
ATOM 32678 C CA . PRO A 1 26 ? -18.084 7.835 -2.914 1.00 0.00 144 PRO A CA 20
ATOM 32679 C C . PRO A 1 26 ? -18.107 6.364 -2.469 1.00 0.00 144 PRO A C 20
ATOM 32680 O O . PRO A 1 26 ? -17.985 6.120 -1.268 1.00 0.00 144 PRO A O 20
ATOM 32691 N N . GLU A 1 27 ? -18.293 5.377 -3.359 1.00 0.00 145 GLU A N 20
ATOM 32692 C CA . GLU A 1 27 ? -18.630 4.005 -2.939 1.00 0.00 145 GLU A CA 20
ATOM 32693 C C . GLU A 1 27 ? -17.469 3.343 -2.199 1.00 0.00 145 GLU A C 20
ATOM 32694 O O . GLU A 1 27 ? -17.646 2.766 -1.128 1.00 0.00 145 GLU A O 20
ATOM 32706 N N . GLU A 1 28 ? -16.269 3.447 -2.766 1.00 0.00 146 GLU A N 20
ATOM 32707 C CA . GLU A 1 28 ? -15.024 2.947 -2.182 1.00 0.00 146 GLU A CA 20
ATOM 32708 C C . GLU A 1 28 ? -14.737 3.637 -0.842 1.00 0.00 146 GLU A C 20
ATOM 32709 O O . GLU A 1 28 ? -14.339 3.003 0.134 1.00 0.00 146 GLU A O 20
ATOM 32721 N N . ARG A 1 29 ? -14.987 4.943 -0.760 1.00 0.00 147 ARG A N 20
ATOM 32722 C CA . ARG A 1 29 ? -14.646 5.728 0.420 1.00 0.00 147 ARG A CA 20
ATOM 32723 C C . ARG A 1 29 ? -15.567 5.415 1.594 1.00 0.00 147 ARG A C 20
ATOM 32724 O O . ARG A 1 29 ? -15.108 5.474 2.739 1.00 0.00 147 ARG A O 20
ATOM 32745 N N . GLN A 1 30 ? -16.824 5.057 1.316 1.00 0.00 148 GLN A N 20
ATOM 32746 C CA . GLN A 1 30 ? -17.747 4.575 2.330 1.00 0.00 148 GLN A CA 20
ATOM 32747 C C . GLN A 1 30 ? -17.147 3.331 2.983 1.00 0.00 148 GLN A C 20
ATOM 32748 O O . GLN A 1 30 ? -17.106 3.240 4.205 1.00 0.00 148 GLN A O 20
ATOM 32762 N N . TRP A 1 31 ? -16.640 2.391 2.177 1.00 0.00 149 TRP A N 20
ATOM 32763 C CA . TRP A 1 31 ? -16.106 1.142 2.693 1.00 0.00 149 TRP A CA 20
ATOM 32764 C C . TRP A 1 31 ? -14.831 1.399 3.508 1.00 0.00 149 TRP A C 20
ATOM 32765 O O . TRP A 1 31 ? -14.619 0.767 4.541 1.00 0.00 149 TRP A O 20
ATOM 32786 N N . TRP A 1 32 ? -13.995 2.369 3.115 1.00 0.00 150 TRP A N 20
ATOM 32787 C CA . TRP A 1 32 ? -12.868 2.797 3.948 1.00 0.00 150 TRP A CA 20
ATOM 32788 C C . TRP A 1 32 ? -13.341 3.344 5.312 1.00 0.00 150 TRP A C 20
ATOM 32789 O O . TRP A 1 32 ? -12.584 3.323 6.281 1.00 0.00 150 TRP A O 20
ATOM 32810 N N . ASN A 1 33 ? -14.569 3.862 5.415 1.00 0.00 151 ASN A N 20
ATOM 32811 C CA . ASN A 1 33 ? -15.184 4.224 6.690 1.00 0.00 151 ASN A CA 20
ATOM 32812 C C . ASN A 1 33 ? -15.824 3.058 7.428 1.00 0.00 151 ASN A C 20
ATOM 32813 O O . ASN A 1 33 ? -16.236 3.223 8.577 1.00 0.00 151 ASN A O 20
ATOM 32824 N N . GLU A 1 34 ? -15.919 1.889 6.807 1.00 0.00 152 GLU A N 20
ATOM 32825 C CA . GLU A 1 34 ? -16.271 0.669 7.498 1.00 0.00 152 GLU A CA 20
ATOM 32826 C C . GLU A 1 34 ? -15.008 0.061 8.095 1.00 0.00 152 GLU A C 20
ATOM 32827 O O . GLU A 1 34 ? -14.976 -0.197 9.303 1.00 0.00 152 GLU A O 20
ATOM 32839 N N . ASN A 1 35 ? -13.976 -0.174 7.274 1.00 0.00 153 ASN A N 20
ATOM 32840 C CA . ASN A 1 35 ? -12.731 -0.773 7.739 1.00 0.00 153 ASN A CA 20
ATOM 32841 C C . ASN A 1 35 ? -12.089 0.125 8.781 1.00 0.00 153 ASN A C 20
ATOM 32842 O O . ASN A 1 35 ? -11.591 1.201 8.446 1.00 0.00 153 ASN A O 20
ATOM 32853 N N . SER A 1 36 ? -12.022 -0.359 10.018 1.00 0.00 154 SER A N 20
ATOM 32854 C CA . SER A 1 36 ? -11.156 0.225 11.018 1.00 0.00 154 SER A CA 20
ATOM 32855 C C . SER A 1 36 ? -10.433 -0.851 11.837 1.00 0.00 154 SER A C 20
ATOM 32856 O O . SER A 1 36 ? -10.106 -0.604 13.001 1.00 0.00 154 SER A O 20
ATOM 32864 N N . ASN A 1 37 ? -10.199 -2.039 11.255 1.00 0.00 155 ASN A N 20
ATOM 32865 C CA . ASN A 1 37 ? -9.206 -3.007 11.753 1.00 0.00 155 ASN A CA 20
ATOM 32866 C C . ASN A 1 37 ? -9.022 -4.231 10.848 1.00 0.00 155 ASN A C 20
ATOM 32867 O O . ASN A 1 37 ? -8.245 -5.122 11.191 1.00 0.00 155 ASN A O 20
ATOM 32878 N N . ARG A 1 38 ? -9.761 -4.360 9.739 1.00 0.00 156 ARG A N 20
ATOM 32879 C CA . ARG A 1 38 ? -9.697 -5.531 8.871 1.00 0.00 156 ARG A CA 20
ATOM 32880 C C . ARG A 1 38 ? -8.351 -5.637 8.162 1.00 0.00 156 ARG A C 20
ATOM 32881 O O . ARG A 1 38 ? -7.994 -6.726 7.723 1.00 0.00 156 ARG A O 20
ATOM 32902 N N . TYR A 1 39 ? -7.627 -4.531 8.039 1.00 0.00 157 TYR A N 20
ATOM 32903 C CA . TYR A 1 39 ? -6.291 -4.455 7.499 1.00 0.00 157 TYR A CA 20
ATOM 32904 C C . TYR A 1 39 ? -5.475 -3.566 8.433 1.00 0.00 157 TYR A C 20
ATOM 32905 O O . TYR A 1 39 ? -6.051 -2.722 9.126 1.00 0.00 157 TYR A O 20
ATOM 32923 N N . PRO A 1 40 ? -4.143 -3.702 8.431 1.00 0.00 158 PRO A N 20
ATOM 32924 C CA . PRO A 1 40 ? -3.220 -2.751 9.030 1.00 0.00 158 PRO A CA 20
ATOM 32925 C C . PRO A 1 40 ? -3.191 -1.442 8.221 1.00 0.00 158 PRO A C 20
ATOM 32926 O O . PRO A 1 40 ? -4.007 -1.221 7.322 1.00 0.00 158 PRO A O 20
ATOM 32937 N N . ASN A 1 41 ? -2.272 -0.537 8.570 1.00 0.00 159 ASN A N 20
ATOM 32938 C CA . ASN A 1 41 ? -2.093 0.774 7.932 1.00 0.00 159 ASN A CA 20
ATOM 32939 C C . ASN A 1 41 ? -0.628 0.940 7.527 1.00 0.00 159 ASN A C 20
ATOM 32940 O O . ASN A 1 41 ? -0.059 2.016 7.681 1.00 0.00 159 ASN A O 20
ATOM 32951 N N . GLN A 1 42 ? 0.014 -0.152 7.126 1.00 0.00 160 GLN A N 20
ATOM 32952 C CA . GLN A 1 42 ? 1.457 -0.301 7.024 1.00 0.00 160 GLN A CA 20
ATOM 32953 C C . GLN A 1 42 ? 1.770 -0.961 5.678 1.00 0.00 160 GLN A C 20
ATOM 32954 O O . GLN A 1 42 ? 0.949 -1.697 5.133 1.00 0.00 160 GLN A O 20
ATOM 32968 N N . VAL A 1 43 ? 2.939 -0.685 5.114 1.00 0.00 161 VAL A N 20
ATOM 32969 C CA . VAL A 1 43 ? 3.252 -0.916 3.711 1.00 0.00 161 VAL A CA 20
ATOM 32970 C C . VAL A 1 43 ? 4.729 -1.311 3.602 1.00 0.00 161 VAL A C 20
ATOM 32971 O O . VAL A 1 43 ? 5.613 -0.581 4.056 1.00 0.00 161 VAL A O 20
ATOM 32984 N N . TYR A 1 44 ? 5.037 -2.514 3.139 1.00 0.00 162 TYR A N 20
ATOM 32985 C CA . TYR A 1 44 ? 6.408 -2.971 2.944 1.00 0.00 162 TYR A CA 20
ATOM 32986 C C . TYR A 1 44 ? 6.928 -2.347 1.646 1.00 0.00 162 TYR A C 20
ATOM 32987 O O . TYR A 1 44 ? 6.154 -1.852 0.821 1.00 0.00 162 TYR A O 20
ATOM 33005 N N . TYR A 1 45 ? 8.242 -2.332 1.462 1.00 0.00 163 TYR A N 20
ATOM 33006 C CA . TYR A 1 45 ? 8.871 -1.834 0.253 1.00 0.00 163 TYR A CA 20
ATOM 33007 C C . TYR A 1 45 ? 10.100 -2.686 -0.010 1.00 0.00 163 TYR A C 20
ATOM 33008 O O . TYR A 1 45 ? 10.891 -2.985 0.883 1.00 0.00 163 TYR A O 20
ATOM 33026 N N . LYS A 1 46 ? 10.242 -3.113 -1.260 1.00 0.00 164 LYS A N 20
ATOM 33027 C CA . LYS A 1 46 ? 11.479 -3.659 -1.792 1.00 0.00 164 LYS A CA 20
ATOM 33028 C C . LYS A 1 46 ? 12.487 -2.519 -1.754 1.00 0.00 164 LYS A C 20
ATOM 33029 O O . LYS A 1 46 ? 12.188 -1.460 -2.318 1.00 0.00 164 LYS A O 20
ATOM 33048 N N . GLU A 1 47 ? 13.635 -2.700 -1.104 1.00 0.00 165 GLU A N 20
ATOM 33049 C CA . GLU A 1 47 ? 14.671 -1.680 -1.171 1.00 0.00 165 GLU A CA 20
ATOM 33050 C C . GLU A 1 47 ? 15.318 -1.702 -2.554 1.00 0.00 165 GLU A C 20
ATOM 33051 O O . GLU A 1 47 ? 15.355 -2.751 -3.198 1.00 0.00 165 GLU A O 20
ATOM 33063 N N . TYR A 1 48 ? 15.842 -0.565 -3.017 1.00 0.00 166 TYR A N 20
ATOM 33064 C CA . TYR A 1 48 ? 16.539 -0.423 -4.295 1.00 0.00 166 TYR A CA 20
ATOM 33065 C C . TYR A 1 48 ? 17.886 0.234 -3.986 1.00 0.00 166 TYR A C 20
ATOM 33066 O O . TYR A 1 48 ? 17.910 1.387 -3.560 1.00 0.00 166 TYR A O 20
ATOM 33084 N N . ASN A 1 49 ? 18.995 -0.461 -4.240 1.00 0.00 167 ASN A N 20
ATOM 33085 C CA . ASN A 1 49 ? 20.361 -0.043 -3.925 1.00 0.00 167 ASN A CA 20
ATOM 33086 C C . ASN A 1 49 ? 20.711 1.279 -4.586 1.00 0.00 167 ASN A C 20
ATOM 33087 O O . ASN A 1 49 ? 21.559 2.027 -4.096 1.00 0.00 167 ASN A O 20
ATOM 33098 N N . ASP A 1 50 ? 20.152 1.529 -5.770 1.00 0.00 168 ASP A N 20
ATOM 33099 C CA . ASP A 1 50 ? 20.716 2.513 -6.676 1.00 0.00 168 ASP A CA 20
ATOM 33100 C C . ASP A 1 50 ? 19.882 3.763 -6.621 1.00 0.00 168 ASP A C 20
ATOM 33101 O O . ASP A 1 50 ? 19.175 4.154 -7.555 1.00 0.00 168 ASP A O 20
ATOM 33110 N N . ARG A 1 51 ? 20.012 4.346 -5.441 1.00 0.00 169 ARG A N 20
ATOM 33111 C CA . ARG A 1 51 ? 19.485 5.609 -4.940 1.00 0.00 169 ARG A CA 20
ATOM 33112 C C . ARG A 1 51 ? 19.708 6.739 -5.928 1.00 0.00 169 ARG A C 20
ATOM 33113 O O . ARG A 1 51 ? 20.670 7.507 -5.873 1.00 0.00 169 ARG A O 20
ATOM 33134 N N . SER A 1 52 ? 18.829 6.749 -6.905 1.00 0.00 170 SER A N 20
ATOM 33135 C CA . SER A 1 52 ? 18.713 7.742 -7.951 1.00 0.00 170 SER A CA 20
ATOM 33136 C C . SER A 1 52 ? 17.306 7.671 -8.564 1.00 0.00 170 SER A C 20
ATOM 33137 O O . SER A 1 52 ? 17.128 7.949 -9.756 1.00 0.00 170 SER A O 20
ATOM 33145 N N . VAL A 1 53 ? 16.336 7.160 -7.800 1.00 0.00 171 VAL A N 20
ATOM 33146 C CA . VAL A 1 53 ? 15.076 6.659 -8.323 1.00 0.00 171 VAL A CA 20
ATOM 33147 C C . VAL A 1 53 ? 14.005 7.769 -8.257 1.00 0.00 171 VAL A C 20
ATOM 33148 O O . VAL A 1 53 ? 14.136 8.701 -7.462 1.00 0.00 171 VAL A O 20
ATOM 33161 N N . PRO A 1 54 ? 12.987 7.736 -9.140 1.00 0.00 172 PRO A N 20
ATOM 33162 C CA . PRO A 1 54 ? 11.884 8.695 -9.121 1.00 0.00 172 PRO A CA 20
ATOM 33163 C C . PRO A 1 54 ? 10.948 8.497 -7.916 1.00 0.00 172 PRO A C 20
ATOM 33164 O O . PRO A 1 54 ? 11.113 7.555 -7.142 1.00 0.00 172 PRO A O 20
ATOM 33175 N N . GLU A 1 55 ? 9.887 9.300 -7.812 1.00 0.00 173 GLU A N 20
ATOM 33176 C CA . GLU A 1 55 ? 8.852 9.112 -6.793 1.00 0.00 173 GLU A CA 20
ATOM 33177 C C . GLU A 1 55 ? 7.744 8.129 -7.221 1.00 0.00 173 GLU A C 20
ATOM 33178 O O . GLU A 1 55 ? 6.857 7.833 -6.414 1.00 0.00 173 GLU A O 20
ATOM 33190 N N . GLY A 1 56 ? 7.759 7.629 -8.462 1.00 0.00 174 GLY A N 20
ATOM 33191 C CA . GLY A 1 56 ? 6.682 6.823 -9.027 1.00 0.00 174 GLY A CA 20
ATOM 33192 C C . GLY A 1 56 ? 7.018 5.336 -9.082 1.00 0.00 174 GLY A C 20
ATOM 33193 O O . GLY A 1 56 ? 6.447 4.553 -8.333 1.00 0.00 174 GLY A O 20
ATOM 33197 N N . ARG A 1 57 ? 7.905 4.923 -9.991 1.00 0.00 175 ARG A N 20
ATOM 33198 C CA . ARG A 1 57 ? 8.231 3.531 -10.325 1.00 0.00 175 ARG A CA 20
ATOM 33199 C C . ARG A 1 57 ? 8.467 2.632 -9.107 1.00 0.00 175 ARG A C 20
ATOM 33200 O O . ARG A 1 57 ? 8.049 1.470 -9.136 1.00 0.00 175 ARG A O 20
ATOM 33221 N N . PHE A 1 58 ? 9.153 3.126 -8.080 1.00 0.00 176 PHE A N 20
ATOM 33222 C CA . PHE A 1 58 ? 9.403 2.441 -6.820 1.00 0.00 176 PHE A CA 20
ATOM 33223 C C . PHE A 1 58 ? 8.074 2.205 -6.105 1.00 0.00 176 PHE A C 20
ATOM 33224 O O . PHE A 1 58 ? 7.715 1.046 -5.889 1.00 0.00 176 PHE A O 20
ATOM 33241 N N . VAL A 1 59 ? 7.301 3.257 -5.798 1.00 0.00 177 VAL A N 20
ATOM 33242 C CA . VAL A 1 59 ? 5.977 3.094 -5.193 1.00 0.00 177 VAL A CA 20
ATOM 33243 C C . VAL A 1 59 ? 5.101 2.182 -6.064 1.00 0.00 177 VAL A C 20
ATOM 33244 O O . VAL A 1 59 ? 4.378 1.345 -5.535 1.00 0.00 177 VAL A O 20
ATOM 33257 N N . ARG A 1 60 ? 5.168 2.267 -7.396 1.00 0.00 178 ARG A N 20
ATOM 33258 C CA . ARG A 1 60 ? 4.323 1.451 -8.272 1.00 0.00 178 ARG A CA 20
ATOM 33259 C C . ARG A 1 60 ? 4.545 -0.044 -8.026 1.00 0.00 178 ARG A C 20
ATOM 33260 O O . ARG A 1 60 ? 3.629 -0.842 -8.214 1.00 0.00 178 ARG A O 20
ATOM 33281 N N . ASP A 1 61 ? 5.752 -0.450 -7.633 1.00 0.00 179 ASP A N 20
ATOM 33282 C CA . ASP A 1 61 ? 6.022 -1.819 -7.197 1.00 0.00 179 ASP A CA 20
ATOM 33283 C C . ASP A 1 61 ? 5.618 -2.020 -5.749 1.00 0.00 179 ASP A C 20
ATOM 33284 O O . ASP A 1 61 ? 4.955 -3.003 -5.458 1.00 0.00 179 ASP A O 20
ATOM 33293 N N . CYS A 1 62 ? 5.957 -1.095 -4.846 1.00 0.00 180 CYS A N 20
ATOM 33294 C CA . CYS A 1 62 ? 5.670 -1.217 -3.420 1.00 0.00 180 CYS A CA 20
ATOM 33295 C C . CYS A 1 62 ? 4.173 -1.454 -3.155 1.00 0.00 180 CYS A C 20
ATOM 33296 O O . CYS A 1 62 ? 3.799 -2.147 -2.210 1.00 0.00 180 CYS A O 20
ATOM 33303 N N . VAL A 1 63 ? 3.289 -0.886 -3.982 1.00 0.00 181 VAL A N 20
ATOM 33304 C CA . VAL A 1 63 ? 1.864 -1.069 -3.790 1.00 0.00 181 VAL A CA 20
ATOM 33305 C C . VAL A 1 63 ? 1.526 -2.525 -4.078 1.00 0.00 181 VAL A C 20
ATOM 33306 O O . VAL A 1 63 ? 0.937 -3.190 -3.231 1.00 0.00 181 VAL A O 20
ATOM 33319 N N . ASN A 1 64 ? 2.005 -3.037 -5.214 1.00 0.00 182 ASN A N 20
ATOM 33320 C CA . ASN A 1 64 ? 1.940 -4.439 -5.609 1.00 0.00 182 ASN A CA 20
ATOM 33321 C C . ASN A 1 64 ? 2.584 -5.331 -4.531 1.00 0.00 182 ASN A C 20
ATOM 33322 O O . ASN A 1 64 ? 2.003 -6.354 -4.182 1.00 0.00 182 ASN A O 20
ATOM 33333 N N . ILE A 1 65 ? 3.711 -4.931 -3.931 1.00 0.00 183 ILE A N 20
ATOM 33334 C CA . ILE A 1 65 ? 4.360 -5.610 -2.805 1.00 0.00 183 ILE A CA 20
ATOM 33335 C C . ILE A 1 65 ? 3.382 -5.734 -1.628 1.00 0.00 183 ILE A C 20
ATOM 33336 O O . ILE A 1 65 ? 3.145 -6.831 -1.124 1.00 0.00 183 ILE A O 20
ATOM 33352 N N . THR A 1 66 ? 2.767 -4.632 -1.202 1.00 0.00 184 THR A N 20
ATOM 33353 C CA . THR A 1 66 ? 1.961 -4.631 0.003 1.00 0.00 184 THR A CA 20
ATOM 33354 C C . THR A 1 66 ? 0.678 -5.432 -0.220 1.00 0.00 184 THR A C 20
ATOM 33355 O O . THR A 1 66 ? 0.322 -6.236 0.634 1.00 0.00 184 THR A O 20
ATOM 33366 N N . VAL A 1 67 ? 0.010 -5.287 -1.368 1.00 0.00 185 VAL A N 20
ATOM 33367 C CA . VAL A 1 67 ? -1.206 -6.047 -1.659 1.00 0.00 185 VAL A CA 20
ATOM 33368 C C . VAL A 1 67 ? -0.923 -7.546 -1.798 1.00 0.00 185 VAL A C 20
ATOM 33369 O O . VAL A 1 67 ? -1.827 -8.364 -1.618 1.00 0.00 185 VAL A O 20
ATOM 33382 N N . THR A 1 68 ? 0.317 -7.912 -2.112 1.00 0.00 186 THR A N 20
ATOM 33383 C CA . THR A 1 68 ? 0.763 -9.298 -2.076 1.00 0.00 186 THR A CA 20
ATOM 33384 C C . THR A 1 68 ? 0.808 -9.777 -0.613 1.00 0.00 186 THR A C 20
ATOM 33385 O O . THR A 1 68 ? 0.142 -10.754 -0.283 1.00 0.00 186 THR A O 20
ATOM 33396 N N . GLU A 1 69 ? 1.508 -9.076 0.289 1.00 0.00 187 GLU A N 20
ATOM 33397 C CA . GLU A 1 69 ? 1.634 -9.485 1.697 1.00 0.00 187 GLU A CA 20
ATOM 33398 C C . GLU A 1 69 ? 0.309 -9.396 2.460 1.00 0.00 187 GLU A C 20
ATOM 33399 O O . GLU A 1 69 ? 0.082 -10.156 3.400 1.00 0.00 187 GLU A O 20
ATOM 33411 N N . TYR A 1 70 ? -0.585 -8.490 2.064 1.00 0.00 188 TYR A N 20
ATOM 33412 C CA . TYR A 1 70 ? -1.937 -8.400 2.606 1.00 0.00 188 TYR A CA 20
ATOM 33413 C C . TYR A 1 70 ? -2.823 -9.542 2.086 1.00 0.00 188 TYR A C 20
ATOM 33414 O O . TYR A 1 70 ? -3.909 -9.761 2.635 1.00 0.00 188 TYR A O 20
ATOM 33432 N N . LYS A 1 71 ? -2.379 -10.262 1.045 1.00 0.00 189 LYS A N 20
ATOM 33433 C CA . LYS A 1 71 ? -3.041 -11.423 0.469 1.00 0.00 189 LYS A CA 20
ATOM 33434 C C . LYS A 1 71 ? -4.470 -11.043 0.047 1.00 0.00 189 LYS A C 20
ATOM 33435 O O . LYS A 1 71 ? -5.450 -11.442 0.681 1.00 0.00 189 LYS A O 20
ATOM 33454 N N . ILE A 1 72 ? -4.584 -10.219 -1.001 1.00 0.00 190 ILE A N 20
ATOM 33455 C CA . ILE A 1 72 ? -5.822 -9.611 -1.512 1.00 0.00 190 ILE A CA 20
ATOM 33456 C C . ILE A 1 72 ? -6.077 -10.173 -2.935 1.00 0.00 190 ILE A C 20
ATOM 33457 O O . ILE A 1 72 ? -5.715 -11.313 -3.212 1.00 0.00 190 ILE A O 20
ATOM 33473 N N . ASP A 1 73 ? -6.708 -9.371 -3.803 1.00 0.00 191 ASP A N 20
ATOM 33474 C CA . ASP A 1 73 ? -6.982 -9.507 -5.240 1.00 0.00 191 ASP A CA 20
ATOM 33475 C C . ASP A 1 73 ? -8.017 -10.583 -5.600 1.00 0.00 191 ASP A C 20
ATOM 33476 O O . ASP A 1 73 ? -7.929 -11.714 -5.119 1.00 0.00 191 ASP A O 20
ATOM 33485 N N . PRO A 1 74 ? -9.027 -10.295 -6.449 1.00 0.00 192 PRO A N 20
ATOM 33486 C CA . PRO A 1 74 ? -10.058 -11.272 -6.777 1.00 0.00 192 PRO A CA 20
ATOM 33487 C C . PRO A 1 74 ? -9.540 -12.413 -7.660 1.00 0.00 192 PRO A C 20
ATOM 33488 O O . PRO A 1 74 ? -10.317 -13.309 -7.990 1.00 0.00 192 PRO A O 20
ATOM 33499 N N . ASN A 1 75 ? -8.270 -12.394 -8.066 1.00 0.00 193 ASN A N 20
ATOM 33500 C CA . ASN A 1 75 ? -7.631 -13.444 -8.844 1.00 0.00 193 ASN A CA 20
ATOM 33501 C C . ASN A 1 75 ? -6.498 -14.127 -8.080 1.00 0.00 193 ASN A C 20
ATOM 33502 O O . ASN A 1 75 ? -5.730 -14.885 -8.670 1.00 0.00 193 ASN A O 20
ATOM 33513 N N . GLU A 1 76 ? -6.374 -13.866 -6.777 1.00 0.00 194 GLU A N 20
ATOM 33514 C CA . GLU A 1 76 ? -5.394 -14.485 -5.906 1.00 0.00 194 GLU A CA 20
ATOM 33515 C C . GLU A 1 76 ? -6.096 -14.952 -4.619 1.00 0.00 194 GLU A C 20
ATOM 33516 O O . GLU A 1 76 ? -5.961 -16.115 -4.233 1.00 0.00 194 GLU A O 20
ATOM 33528 N N . ASN A 1 77 ? -6.947 -14.116 -4.010 1.00 0.00 195 ASN A N 20
ATOM 33529 C CA . ASN A 1 77 ? -7.722 -14.470 -2.813 1.00 0.00 195 ASN A CA 20
ATOM 33530 C C . ASN A 1 77 ? -8.741 -15.567 -3.109 1.00 0.00 195 ASN A C 20
ATOM 33531 O O . ASN A 1 77 ? -8.769 -16.574 -2.404 1.00 0.00 195 ASN A O 20
ATOM 33542 N N . GLN A 1 78 ? -9.585 -15.329 -4.123 1.00 0.00 196 GLN A N 20
ATOM 33543 C CA . GLN A 1 78 ? -10.662 -16.172 -4.660 1.00 0.00 196 GLN A CA 20
ATOM 33544 C C . GLN A 1 78 ? -11.645 -15.272 -5.399 1.00 0.00 196 GLN A C 20
ATOM 33545 O O . GLN A 1 78 ? -12.196 -15.662 -6.430 1.00 0.00 196 GLN A O 20
ATOM 33559 N N . ASN A 1 79 ? -11.890 -14.094 -4.824 1.00 0.00 197 ASN A N 20
ATOM 33560 C CA . ASN A 1 79 ? -12.913 -13.126 -5.121 1.00 0.00 197 ASN A CA 20
ATOM 33561 C C . ASN A 1 79 ? -12.772 -12.205 -3.924 1.00 0.00 197 ASN A C 20
ATOM 33562 O O . ASN A 1 79 ? -12.682 -12.651 -2.777 1.00 0.00 197 ASN A O 20
ATOM 33573 N N . VAL A 1 80 ? -12.572 -10.934 -4.201 1.00 0.00 198 VAL A N 20
ATOM 33574 C CA . VAL A 1 80 ? -12.691 -9.848 -3.278 1.00 0.00 198 VAL A CA 20
ATOM 33575 C C . VAL A 1 80 ? -13.463 -8.762 -4.009 1.00 0.00 198 VAL A C 20
ATOM 33576 O O . VAL A 1 80 ? -13.354 -8.649 -5.235 1.00 0.00 198 VAL A O 20
ATOM 33589 N N . THR A 1 81 ? -14.192 -7.935 -3.275 1.00 0.00 199 THR A N 20
ATOM 33590 C CA . THR A 1 81 ? -14.936 -6.870 -3.909 1.00 0.00 199 THR A CA 20
ATOM 33591 C C . THR A 1 81 ? -14.005 -5.788 -4.454 1.00 0.00 199 THR A C 20
ATOM 33592 O O . THR A 1 81 ? -12.963 -5.484 -3.862 1.00 0.00 199 THR A O 20
ATOM 33603 N N . GLN A 1 82 ? -14.409 -5.138 -5.548 1.00 0.00 200 GLN A N 20
ATOM 33604 C CA . GLN A 1 82 ? -13.693 -3.990 -6.070 1.00 0.00 200 GLN A CA 20
ATOM 33605 C C . GLN A 1 82 ? -13.672 -2.793 -5.110 1.00 0.00 200 GLN A C 20
ATOM 33606 O O . GLN A 1 82 ? -12.834 -1.921 -5.334 1.00 0.00 200 GLN A O 20
ATOM 33620 N N . VAL A 1 83 ? -14.475 -2.710 -4.035 1.00 0.00 201 VAL A N 20
ATOM 33621 C CA . VAL A 1 83 ? -14.157 -1.684 -3.038 1.00 0.00 201 VAL A CA 20
ATOM 33622 C C . VAL A 1 83 ? -12.784 -1.993 -2.433 1.00 0.00 201 VAL A C 20
ATOM 33623 O O . VAL A 1 83 ? -11.949 -1.097 -2.408 1.00 0.00 201 VAL A O 20
ATOM 33636 N N . GLU A 1 84 ? -12.475 -3.240 -2.063 1.00 0.00 202 GLU A N 20
ATOM 33637 C CA . GLU A 1 84 ? -11.155 -3.590 -1.547 1.00 0.00 202 GLU A CA 20
ATOM 33638 C C . GLU A 1 84 ? -10.079 -3.376 -2.614 1.00 0.00 202 GLU A C 20
ATOM 33639 O O . GLU A 1 84 ? -9.045 -2.786 -2.297 1.00 0.00 202 GLU A O 20
ATOM 33651 N N . VAL A 1 85 ? -10.302 -3.780 -3.876 1.00 0.00 203 VAL A N 20
ATOM 33652 C CA . VAL A 1 85 ? -9.256 -3.663 -4.911 1.00 0.00 203 VAL A CA 20
ATOM 33653 C C . VAL A 1 85 ? -8.813 -2.225 -5.180 1.00 0.00 203 VAL A C 20
ATOM 33654 O O . VAL A 1 85 ? -7.775 -1.967 -5.788 1.00 0.00 203 VAL A O 20
ATOM 33667 N N . ARG A 1 86 ? -9.676 -1.289 -4.833 1.00 0.00 204 ARG A N 20
ATOM 33668 C CA . ARG A 1 86 ? -9.617 0.127 -5.162 1.00 0.00 204 ARG A CA 20
ATOM 33669 C C . ARG A 1 86 ? -9.209 0.931 -3.935 1.00 0.00 204 ARG A C 20
ATOM 33670 O O . ARG A 1 86 ? -8.216 1.657 -4.018 1.00 0.00 204 ARG A O 20
ATOM 33691 N N . VAL A 1 87 ? -9.882 0.743 -2.798 1.00 0.00 205 VAL A N 20
ATOM 33692 C CA . VAL A 1 87 ? -9.453 1.232 -1.492 1.00 0.00 205 VAL A CA 20
ATOM 33693 C C . VAL A 1 87 ? -8.002 0.833 -1.270 1.00 0.00 205 VAL A C 20
ATOM 33694 O O . VAL A 1 87 ? -7.150 1.718 -1.207 1.00 0.00 205 VAL A O 20
ATOM 33707 N N . MET A 1 88 ? -7.692 -0.468 -1.220 1.00 0.00 206 MET A N 20
ATOM 33708 C CA . MET A 1 88 ? -6.362 -0.932 -0.836 1.00 0.00 206 MET A CA 20
ATOM 33709 C C . MET A 1 88 ? -5.276 -0.416 -1.777 1.00 0.00 206 MET A C 20
ATOM 33710 O O . MET A 1 88 ? -4.122 -0.346 -1.392 1.00 0.00 206 MET A O 20
ATOM 33724 N N . LYS A 1 89 ? -5.606 -0.009 -2.997 1.00 0.00 207 LYS A N 20
ATOM 33725 C CA . LYS A 1 89 ? -4.608 0.411 -3.971 1.00 0.00 207 LYS A CA 20
ATOM 33726 C C . LYS A 1 89 ? -4.314 1.884 -3.751 1.00 0.00 207 LYS A C 20
ATOM 33727 O O . LYS A 1 89 ? -3.159 2.235 -3.535 1.00 0.00 207 LYS A O 20
ATOM 33746 N N . GLN A 1 90 ? -5.352 2.728 -3.762 1.00 0.00 208 GLN A N 20
ATOM 33747 C CA . GLN A 1 90 ? -5.210 4.165 -3.567 1.00 0.00 208 GLN A CA 20
ATOM 33748 C C . GLN A 1 90 ? -4.507 4.414 -2.236 1.00 0.00 208 GLN A C 20
ATOM 33749 O O . GLN A 1 90 ? -3.496 5.110 -2.173 1.00 0.00 208 GLN A O 20
ATOM 33763 N N . VAL A 1 91 ? -5.055 3.815 -1.178 1.00 0.00 209 VAL A N 20
ATOM 33764 C CA . VAL A 1 91 ? -4.610 3.984 0.188 1.00 0.00 209 VAL A CA 20
ATOM 33765 C C . VAL A 1 91 ? -3.169 3.513 0.334 1.00 0.00 209 VAL A C 20
ATOM 33766 O O . VAL A 1 91 ? -2.418 4.194 1.011 1.00 0.00 209 VAL A O 20
ATOM 33779 N N . ILE A 1 92 ? -2.756 2.387 -0.262 1.00 0.00 210 ILE A N 20
ATOM 33780 C CA . ILE A 1 92 ? -1.394 1.920 -0.087 1.00 0.00 210 ILE A CA 20
ATOM 33781 C C . ILE A 1 92 ? -0.485 2.816 -0.918 1.00 0.00 210 ILE A C 20
ATOM 33782 O O . ILE A 1 92 ? 0.611 3.087 -0.449 1.00 0.00 210 ILE A O 20
ATOM 33798 N N . GLN A 1 93 ? -0.894 3.318 -2.088 1.00 0.00 211 GLN A N 20
ATOM 33799 C CA . GLN A 1 93 ? -0.053 4.251 -2.826 1.00 0.00 211 GLN A CA 20
ATOM 33800 C C . GLN A 1 93 ? 0.219 5.469 -1.946 1.00 0.00 211 GLN A C 20
ATOM 33801 O O . GLN A 1 93 ? 1.374 5.839 -1.757 1.00 0.00 211 GLN A O 20
ATOM 33815 N N . GLU A 1 94 ? -0.823 6.071 -1.375 1.00 0.00 212 GLU A N 20
ATOM 33816 C CA . GLU A 1 94 ? -0.665 7.284 -0.588 1.00 0.00 212 GLU A CA 20
ATOM 33817 C C . GLU A 1 94 ? -0.002 7.012 0.765 1.00 0.00 212 GLU A C 20
ATOM 33818 O O . GLU A 1 94 ? 0.818 7.817 1.210 1.00 0.00 212 GLU A O 20
ATOM 33830 N N . MET A 1 95 ? -0.276 5.868 1.407 1.00 0.00 213 MET A N 20
ATOM 33831 C CA . MET A 1 95 ? 0.485 5.464 2.581 1.00 0.00 213 MET A CA 20
ATOM 33832 C C . MET A 1 95 ? 1.946 5.203 2.210 1.00 0.00 213 MET A C 20
ATOM 33833 O O . MET A 1 95 ? 2.823 5.498 3.022 1.00 0.00 213 MET A O 20
ATOM 33847 N N . CYS A 1 96 ? 2.248 4.678 1.012 1.00 0.00 214 CYS A N 20
ATOM 33848 C CA . CYS A 1 96 ? 3.608 4.272 0.727 1.00 0.00 214 CYS A CA 20
ATOM 33849 C C . CYS A 1 96 ? 4.445 5.439 0.242 1.00 0.00 214 CYS A C 20
ATOM 33850 O O . CYS A 1 96 ? 5.637 5.444 0.506 1.00 0.00 214 CYS A O 20
ATOM 33857 N N . MET A 1 97 ? 3.860 6.421 -0.447 1.00 0.00 215 MET A N 20
ATOM 33858 C CA . MET A 1 97 ? 4.562 7.635 -0.855 1.00 0.00 215 MET A CA 20
ATOM 33859 C C . MET A 1 97 ? 5.107 8.359 0.370 1.00 0.00 215 MET A C 20
ATOM 33860 O O . MET A 1 97 ? 6.279 8.741 0.401 1.00 0.00 215 MET A O 20
ATOM 33874 N N . GLN A 1 98 ? 4.292 8.455 1.422 1.00 0.00 216 GLN A N 20
ATOM 33875 C CA . GLN A 1 98 ? 4.710 9.056 2.674 1.00 0.00 216 GLN A CA 20
ATOM 33876 C C . GLN A 1 98 ? 5.901 8.309 3.286 1.00 0.00 216 GLN A C 20
ATOM 33877 O O . GLN A 1 98 ? 6.719 8.914 3.975 1.00 0.00 216 GLN A O 20
ATOM 33891 N N . GLN A 1 99 ? 6.038 7.004 3.026 1.00 0.00 217 GLN A N 20
ATOM 33892 C CA . GLN A 1 99 ? 7.129 6.212 3.570 1.00 0.00 217 GLN A CA 20
ATOM 33893 C C . GLN A 1 99 ? 8.335 6.130 2.617 1.00 0.00 217 GLN A C 20
ATOM 33894 O O . GLN A 1 99 ? 9.478 6.051 3.068 1.00 0.00 217 GLN A O 20
ATOM 33908 N N . TYR A 1 100 ? 8.113 6.200 1.304 1.00 0.00 218 TYR A N 20
ATOM 33909 C CA . TYR A 1 100 ? 9.135 6.367 0.277 1.00 0.00 218 TYR A CA 20
ATOM 33910 C C . TYR A 1 100 ? 9.950 7.628 0.553 1.00 0.00 218 TYR A C 20
ATOM 33911 O O . TYR A 1 100 ? 11.132 7.662 0.243 1.00 0.00 218 TYR A O 20
ATOM 33929 N N . GLN A 1 101 ? 9.392 8.649 1.198 1.00 0.00 219 GLN A N 20
ATOM 33930 C CA . GLN A 1 101 ? 10.166 9.825 1.568 1.00 0.00 219 GLN A CA 20
ATOM 33931 C C . GLN A 1 101 ? 11.378 9.479 2.458 1.00 0.00 219 GLN A C 20
ATOM 33932 O O . GLN A 1 101 ? 12.409 10.143 2.344 1.00 0.00 219 GLN A O 20
ATOM 33946 N N . GLN A 1 102 ? 11.336 8.392 3.242 1.00 0.00 220 GLN A N 20
ATOM 33947 C CA . GLN A 1 102 ? 12.455 7.867 4.030 1.00 0.00 220 GLN A CA 20
ATOM 33948 C C . GLN A 1 102 ? 13.602 7.409 3.128 1.00 0.00 220 GLN A C 20
ATOM 33949 O O . GLN A 1 102 ? 14.727 7.247 3.598 1.00 0.00 220 GLN A O 20
ATOM 33963 N N . TYR A 1 103 ? 13.334 7.128 1.852 1.00 0.00 221 TYR A N 20
ATOM 33964 C CA . TYR A 1 103 ? 14.332 6.800 0.852 1.00 0.00 221 TYR A CA 20
ATOM 33965 C C . TYR A 1 103 ? 15.215 8.019 0.627 1.00 0.00 221 TYR A C 20
ATOM 33966 O O . TYR A 1 103 ? 16.438 7.933 0.697 1.00 0.00 221 TYR A O 20
ATOM 33984 N N . GLN A 1 104 ? 14.572 9.159 0.380 1.00 0.00 222 GLN A N 20
ATOM 33985 C CA . GLN A 1 104 ? 15.208 10.421 0.040 1.00 0.00 222 GLN A CA 20
ATOM 33986 C C . GLN A 1 104 ? 15.887 11.001 1.288 1.00 0.00 222 GLN A C 20
ATOM 33987 O O . GLN A 1 104 ? 16.963 11.577 1.185 1.00 0.00 222 GLN A O 20
ATOM 34001 N N . LEU A 1 105 ? 15.323 10.767 2.480 1.00 0.00 223 LEU A N 20
ATOM 34002 C CA . LEU A 1 105 ? 15.978 11.078 3.749 1.00 0.00 223 LEU A CA 20
ATOM 34003 C C . LEU A 1 105 ? 17.246 10.246 3.931 1.00 0.00 223 LEU A C 20
ATOM 34004 O O . LEU A 1 105 ? 18.275 10.753 4.374 1.00 0.00 223 LEU A O 20
ATOM 34020 N N . ALA A 1 106 ? 17.148 8.942 3.668 1.00 0.00 224 ALA A N 20
ATOM 34021 C CA . ALA A 1 106 ? 18.238 7.991 3.861 1.00 0.00 224 ALA A CA 20
ATOM 34022 C C . ALA A 1 106 ? 19.355 8.126 2.815 1.00 0.00 224 ALA A C 20
ATOM 34023 O O . ALA A 1 106 ? 20.435 7.584 3.053 1.00 0.00 224 ALA A O 20
ATOM 34030 N N . SER A 1 107 ? 19.099 8.821 1.699 1.00 0.00 225 SER A N 20
ATOM 34031 C CA . SER A 1 107 ? 20.035 9.189 0.640 1.00 0.00 225 SER A CA 20
ATOM 34032 C C . SER A 1 107 ? 21.426 9.434 1.205 1.00 0.00 225 SER A C 20
ATOM 34033 O O . SER A 1 107 ? 22.367 8.742 0.761 1.00 0.00 225 SER A O 20
#